Protein 3K6M (pdb70)

Foldseek 3Di:
DAEDAALLVQCLPQAALFEEEFADAQPAFGLQQNLVSCVVNLRAQYEYEYAECHACVGGNVVVVVSHRYAEYEHFFHAHHVSSVVCQQQQNHFYHNAALLLSLVLLLCLLVVHFKDKALQQPPFCAQCKFQARGAYNVQHHPDIGDHFDWDDDPRDIITMDGHDATQEYEGEFAEAEPLQQTHHDALSQASRLSNLRRHPAYEYEYQYYHHDVPDDPVHRSGPRVSHRYYYYRPDDPLDAPAEDADLLQLLLQLLLVVDAAPAEEEAEPDSRVSSVVLHDPVGDYWYAALSFKIAWDARHHPVQFGSNAAGSSSYTTDGDPPMDGDYNNVSLCCQSVLVHAEYEEAAQAAEQLGWTHRADDRSPGSGRDHNLSSNQRDPNHAYEYRYAQADPVLHGRYANDDPHTTSDQSRHQWYGHSAFIWGHHNPQGTETAEGAPPDDVVNVVVSHHYDYHYDPNYYHRDGRD/DAEDAALLVVCLPDAAQWEEEFADAQPAFGLQQNCVSCVVNVRAQYEYEYAECHACVGRNVVCLVSRRYAEYEHFFHAHHVSSVVCQLVQSHFYHHDALLLSLVLLLCLLVVHFKDKALQQVPFCQQVKQQCGGPVPDIGDHFDWDDDPRGIITMDGHDATQEYEGEFAEAEPLQFTHHDALSQASRLSNLRGHPAYEYEYQYYHHPVPDDPVHRSGDRVSHRYYYHRPDDPQDADAEDADDCLLQLLLQLLLVVDAAPAEEEADPDSRVSSVVLNDPVGDYWYAALSFKIAWDAAHHPVQFGSNAAGSSRYTTDGDPPMDGDYNNVSLCCQRVLVHAEYEEEAQAAAQLGWTHRADDPPPGSGRDYNQSSNQRDPNHAYEYGYAQADPPLHGRYAHDDPHTTSHQSRHQWYGRSAFIWGHHNPQGTETAEGAPPDDPVNSVSSHHYDYHYDPNYDHRDGRD/DAEDAALLVLPLPQAAQWEEEFAFAQPAFGLQQNVVSCVVNLRAQYAYEYAECHACCGGVNVCLVSHRYAEYEYFWYPRHVSVVCCALQFNHFYDHDALLLSLVLLLCLLVVHFKDKALFQPPFCAACKFQAGGAYNVRHGDDIGDHFDWDDDPRGIIGMDGHDATQEYEGEAAEAEPLQFTHHDALSQASRLSNLRGHPAYEYEYQYYHHPVPDDPVHRSGDRVSHRYYYHRPDDPLDQPAEDADVFLQLLLQLVLVVFAAPAFEEEAPDSSVQNLAFNDPVGHYWYAALSFKTFWHAAHHNVPFGSNAAGNNRYTTDGDPPMDGDYNNVSLCCQSVLVHQEYEEEAQAAAQLGWTHHADDRSPDGTGDHNLSSNLRDPRYAYEYGYAQADPPLHGRYAHDDPHGTSDQNRHQWYGGSAFIWGHHNPQGTETAEGAPPDDPVVSVSSHHDDYHYDPNYYHRDGHD/DAEDAQLLVQCLPQAALFEEEFADAQQAFGLQQNVVSCVVNVRAQYEYEYAECHACVGGNNVCLVSHRYAEYEYFFYPRHVSVVVCQQQQRHFYDHDALLLSLVLLLCLLVVHFKDKALQQVPFCQQVKFCARGAHRVRHGDDIGDHFDWDDDPRGIITMDGHDATQEYEGEAAEAEPLQQTHHDALSQASRLSNLRGHPYYEYEYQYYHHPVPDDPVRRSGDRVSHRYYYHRPDDPLDAPAEDADVWLQLLLQLLLVVDEAPAEEEADPDSRVSSVVQYHPYWYAALSFKIAWDAAHHPVQFGSNADGSVRYTTDGDPPMDGDYNNVSLCCQRVLVHAEYEEEFQAAAQLGWTHRADDPVHTRDYNLSSNQRDLNHAYEYGYAQADPPLHGRYAHDDPHTTSHQSRHQWYGGSAFIWGHHNPQTIETAEGAPPDDPVNSVSSHHYDHHYDPNYYHRDGRD

Solvent-accessible surface area: 68062 Å² total; per-residue (Å²): 58,125,77,31,148,71,11,45,76,0,2,130,72,12,75,96,44,4,36,1,0,4,2,2,2,4,19,2,6,13,0,31,10,0,2,19,3,2,66,149,56,38,10,110,77,2,26,2,0,5,0,8,0,8,28,36,101,13,1,5,1,48,2,0,80,52,136,8,10,96,54,0,17,0,0,73,1,11,117,0,65,30,0,42,99,6,0,61,37,14,95,0,18,0,33,14,5,2,7,0,1,0,0,7,25,0,22,2,7,2,1,24,6,11,0,4,5,1,16,0,4,70,2,2,39,8,31,86,9,28,6,4,15,67,13,58,201,119,47,58,78,50,65,46,18,156,93,57,87,64,77,106,14,140,67,67,75,15,0,11,2,86,34,12,81,6,65,16,0,0,0,17,3,73,49,0,2,94,21,0,0,0,11,2,62,49,1,9,20,0,0,0,16,1,0,1,20,0,6,116,22,0,0,0,0,0,40,79,52,26,11,54,48,45,28,49,41,23,35,13,26,0,5,5,8,1,2,67,40,0,2,114,9,143,122,45,68,143,108,51,49,113,113,18,55,160,96,112,77,54,0,6,67,7,0,7,72,9,12,94,101,42,10,22,0,2,24,20,131,30,19,2,38,66,0,22,114,68,38,38,138,144,51,65,18,40,16,3,3,22,0,0,0,0,4,17,17,74,74,0,67,132,130,79,38,24,22,20,10,10,8,29,15,23,19,0,5,21,43,83,109,10,5,0,4,10,7,0,14,29,0,0,4,0,6,12,7,12,26,2,66,0,1,1,12,30,14,47,16,0,1,25,76,0,25,0,0,35,7,12,50,81,66,147,48,2,33,3,8,8,6,16,2,0,13,11,15,15,105,119,8,81,2,0,0,3,6,80,0,24,43,202,82,86,51,66,27,0,34,112,153,4,111,34,23,28,2,6,102,91,18,5,70,58,0,0,0,19,48,0,0,0,52,18,59,138,142,189,2,4,44,0,32,4,21,53,106,80,48,75,42,79,49,0,124,155,5,8,27,22,101,31,58,63,18,130,166,57,77,88,7,77,57,26,167,60,122,80,32,146,77,18,42,79,0,1,124,78,10,75,90,43,4,34,1,0,3,1,3,3,4,18,3,6,13,0,30,10,0,1,21,3,1,68,150,50,38,10,112,83,2,24,2,0,5,0,9,0,8,28,37,104,14,2,5,0,47,2,1,81,51,139,10,8,92,48,0,17,0,0,72,1,12,106,0,63,27,0,40,105,6,3,72,58,22,91,0,14,2,32,31,5,1,6,0,0,0,0,6,25,0,16,2,6,3,1,22,6,11,0,3,4,0,17,1,3,46,4,2,52,16,24,104,6,45,28,14,16,64,66,84,76,62,47,29,164,94,55,87,16,74,77,12,135,66,67,48,13,0,10,2,86,33,13,104,7,66,15,0,0,0,17,2,74,50,0,2,104,24,0,0,0,10,2,63,51,0,9,20,0,0,0,16,0,0,1,23,0,7,108,21,1,0,0,0,0,47,76,60,19,92,76,65,64,28,49,42,22,34,13,26,0,8,9,8,4,1,66,40,0,2,102,9,143,127,46,66,140,105,55,53,109,104,18,40,87,189,196,87,127,118,53,0,20,54,7,0,7,68,9,10,109,99,40,15,21,0,4,24,20,129,38,10,2,36,87,0,23,110,88,40,47,138,141,59,66,16,38,17,4,2,20,0,0,0,0,4,20,18,70,73,0,32,117,133,72,38,24,18,22,8,8,9,29,15,23,18,0,5,18,43,82,108,10,6,0,2,10,7,0,10,28,0,0,3,0,5,10,9,12,27,1,66,0,2,0,12,30,15,49,19,0,0,42,71,0,10,0,0,37,13,13,41,71,61,155,50,0,46,3,8,9,5,17,2,0,14,10,16,16,103,116,5,75,1,0,0,2,5,58,0,26,46,202,77,84,52,72,27,0,44,83,116,22,96,38,26,26,1,7,92,94,17,5,65,40,0,0,0,19,52,0,0,0,52,13,53,152,156,177,1,3,39,0,29,6,17,48,123,79,54,68,57,66,51,0,120,135,3,7,24,15,99,17,56,63,20,144,178,58,74,91,12,78,46,26,178,52,149,87,62,151,66,17,30,79,0,1,122,82,10,74,97,44,3,34,1,0,4,2,4,6,4,22,3,6,12,0,29,18,0,1,18,0,0,67,140,47,39,10,105,83,2,26,2,0,7,0,11,0,6,32,45,94,13,2,6,0,42,2,0,74,52,116,8,10,102,52,0,16,0,0,18,1,6,52,5,72,39,0,41,163,2,0,45,38,15,93,0,16,0,32,13,6,1,2,0,0,0,0,6,24,0,18,2,7,2,0,24,5,11,0,4,6,0,16,0,4,90,6,4,54,10,26,96,7,42,8,14,13,61,18,60,199,121,45,52,84,48,59,41,18,152,85,57,88,64,76,102,12,142,64,78,76,15,0,9,1,84,34,12,80,6,64,15,0,0,0,17,3,74,50,0,2,102,21,0,0,0,8,1,62,52,1,9,20,0,0,0,16,0,0,1,22,0,4,116,22,0,0,0,0,0,48,78,61,20,95,75,65,65,26,49,42,22,34,13,27,0,5,6,6,1,1,61,38,1,4,120,8,172,116,47,70,141,110,60,45,81,98,16,65,190,151,44,116,84,53,0,0,59,8,0,1,73,11,10,112,106,38,21,26,0,0,0,2,62,32,11,0,5,45,0,2,48,48,38,29,131,147,39,71,4,31,0,0,0,10,0,0,0,0,4,1,0,54,24,0,80,106,142,95,34,26,21,20,9,10,1,7,0,7,32,0,2,30,42,68,111,10,5,1,4,14,1,0,7,49,0,0,4,2,5,11,17,6,31,1,65,2,0,0,5,15,17,36,17,0,2,40,76,0,27,0,0,29,1,3,56,69,46,157,64,3,53,4,8,7,2,9,2,0,2,21,20,19,115,124,12,72,3,0,0,1,3,70,0,25,48,207,77,78,50,72,28,0,28,85,162,23,110,28,22,39,2,5,103,62,16,6,68,46,0,0,0,21,51,0,0,0,48,15,56,139,168,173,2,3,41,0,28,7,18,66,122,67,53,75,52,74,40,0,122,129,5,8,28,16,105,34,58,62,16,142,171,57,77,77,13,75,60,18,173,58,123,73,39,138,71,18,37,79,0,2,124,76,10,75,89,43,3,33,2,0,4,3,5,10,5,20,2,5,12,0,30,21,0,1,20,3,1,67,163,52,35,10,105,99,2,19,2,0,7,1,15,0,6,24,47,88,10,2,5,0,47,1,0,81,52,115,7,8,84,42,0,17,0,0,46,4,7,64,7,68,34,6,100,179,3,12,106,16,13,83,0,12,7,35,42,4,0,5,0,0,0,0,6,22,0,20,2,6,2,1,24,6,9,0,3,6,1,20,0,3,47,13,2,57,18,37,96,10,48,35,42,16,56,46,64,166,123,46,50,95,46,62,47,28,160,92,56,90,65,78,100,14,141,69,68,72,14,0,10,2,87,33,12,83,7,65,14,0,0,0,16,4,74,49,0,2,108,22,0,0,0,10,1,63,51,1,8,20,0,0,0,16,1,0,2,23,0,5,117,22,0,0,0,0,0,47,79,65,21,99,71,64,67,28,48,43,23,34,13,27,0,5,8,6,1,1,65,39,0,1,108,8,173,127,46,67,146,92,60,48,91,103,20,69,136,125,49,98,96,48,0,10,66,6,0,3,74,7,9,112,102,38,14,22,0,3,25,20,142,31,21,1,43,68,0,21,114,84,71,122,71,16,34,18,4,3,22,0,0,0,0,3,17,16,71,72,0,57,109,78,81,34,24,20,19,8,11,9,34,12,14,42,0,5,21,43,82,103,11,4,0,4,10,6,0,14,33,0,0,5,0,5,11,9,10,28,2,69,0,2,1,10,29,14,50,16,0,4,42,73,0,24,0,0,35,33,29,102,106,94,90,101,8,10,12,5,19,1,0,17,8,13,16,96,122,5,71,1,0,0,2,6,74,0,22,42,192,84,81,47,70,27,0,29,94,158,14,111,39,26,33,1,6,92,51,18,5,61,44,0,0,0,17,50,0,0,0,51,12,52,137,186,172,3,4,41,0,32,6,19,71,125,68,50,72,49,70,54,0,121,147,3,7,25,16,114,32,54,65,21,149,168,57,64,76,11,76,58,25,180

GO terms:
  GO:0008260 succinyl-CoA:3-oxo-acid CoA-transferase activity (F, IDA)
  GO:0042803 protein homodimerization activity (F, IDA)

Organism: Sus scrofa (NCBI:txid9823)

Structure (mmCIF, N/CA/C/O backbone):
data_3K6M
#
_entry.id   3K6M
#
_cell.length_a   73.715
_cell.length_b   133.566
_cell.length_c   102.230
_cell.angle_alpha   90.00
_cell.angle_beta   104.98
_cell.angle_gamma   90.00
#
_symmetry.space_group_name_H-M   'P 1 21 1'
#
loop_
_entity.id
_entity.type
_entity.pdbx_description
1 polymer 'Succinyl-CoA:3-ketoacid-coenzyme A transferase 1, mitochondrial'
2 non-polymer 'CHLORIDE ION'
3 non-polymer GLYCEROL
4 water water
#
loop_
_atom_site.group_PDB
_atom_site.id
_atom_site.type_symbol
_atom_site.label_atom_id
_atom_site.label_alt_id
_atom_site.label_comp_id
_atom_site.label_asym_id
_atom_site.label_entity_id
_atom_site.label_seq_id
_atom_site.pdbx_PDB_ins_code
_atom_site.Cartn_x
_atom_site.Cartn_y
_atom_site.Cartn_z
_atom_site.occupancy
_atom_site.B_iso_or_equiv
_atom_site.auth_seq_id
_atom_site.auth_comp_id
_atom_site.auth_asym_id
_atom_site.auth_atom_id
_atom_site.pdbx_PDB_model_num
ATOM 1 N N . THR A 1 1 ? -1.220 55.588 48.356 1.00 26.30 1 THR A N 1
ATOM 2 C CA . THR A 1 1 ? -0.798 57.001 48.217 1.00 25.52 1 THR A CA 1
ATOM 3 C C . THR A 1 1 ? -1.966 57.802 47.672 1.00 25.47 1 THR A C 1
ATOM 4 O O . THR A 1 1 ? -2.614 57.379 46.706 1.00 25.94 1 THR A O 1
ATOM 8 N N . LYS A 1 2 ? -2.214 58.943 48.290 1.00 25.31 2 LYS A N 1
ATOM 9 C CA . LYS A 1 2 ? -3.222 59.896 47.825 1.00 25.32 2 LYS A CA 1
ATOM 10 C C . LYS A 1 2 ? -2.514 60.989 47.055 1.00 24.58 2 LYS A C 1
ATOM 11 O O . LYS A 1 2 ? -1.583 61.621 47.533 1.00 24.20 2 LYS A O 1
ATOM 17 N N . PHE A 1 3 ? -2.966 61.233 45.829 1.00 25.22 3 PHE A N 1
ATOM 18 C CA . PHE A 1 3 ? -2.391 62.239 44.985 1.00 25.56 3 PHE A CA 1
ATOM 19 C C . PHE A 1 3 ? -3.164 63.562 45.076 1.00 25.81 3 PHE A C 1
ATOM 20 O O . PHE A 1 3 ? -4.387 63.559 45.155 1.00 26.36 3 PHE A O 1
ATOM 28 N N . TYR A 1 4 ? -2.429 64.661 45.049 1.00 25.83 4 TYR A N 1
ATOM 29 C CA . TYR A 1 4 ? -2.970 66.009 45.167 1.00 26.98 4 TYR A CA 1
ATOM 30 C C . TYR A 1 4 ? -2.537 66.813 43.957 1.00 27.77 4 TYR A C 1
ATOM 31 O O . TYR A 1 4 ? -1.459 66.588 43.408 1.00 28.35 4 TYR A O 1
ATOM 40 N N . THR A 1 5 ? -3.372 67.763 43.536 1.00 28.86 5 THR A N 1
ATOM 41 C CA . THR A 1 5 ? -2.955 68.727 42.508 1.00 29.63 5 THR A CA 1
ATOM 42 C C . THR A 1 5 ? -2.544 70.075 43.086 1.00 30.48 5 THR A C 1
ATOM 43 O O . THR A 1 5 ? -1.992 70.907 42.369 1.00 32.12 5 THR A O 1
ATOM 47 N N . ASP A 1 6 ? -2.773 70.286 44.384 1.00 29.25 6 ASP A N 1
ATOM 48 C CA . ASP A 1 6 ? -2.415 71.541 45.044 1.00 28.46 6 ASP A CA 1
ATOM 49 C C . ASP A 1 6 ? -1.639 71.253 46.323 1.00 27.70 6 ASP A C 1
ATOM 50 O O . ASP A 1 6 ? -2.117 70.516 47.174 1.00 27.14 6 ASP A O 1
ATOM 55 N N . ALA A 1 7 ? -0.450 71.836 46.435 1.00 26.70 7 ALA A N 1
ATOM 56 C CA . ALA A 1 7 ? 0.416 71.632 47.607 1.00 26.17 7 ALA A CA 1
ATOM 57 C C . ALA A 1 7 ? -0.251 72.116 48.899 1.00 25.82 7 ALA A C 1
ATOM 58 O O . ALA A 1 7 ? -0.055 71.517 49.950 1.00 24.40 7 ALA A O 1
ATOM 60 N N . VAL A 1 8 ? -1.003 73.219 48.845 1.00 25.38 8 VAL A N 1
ATOM 61 C CA . VAL A 1 8 ? -1.639 73.707 50.076 1.00 25.45 8 VAL A CA 1
ATOM 62 C C . VAL A 1 8 ? -2.638 72.688 50.613 1.00 25.49 8 VAL A C 1
ATOM 63 O O . VAL A 1 8 ? -2.666 72.425 51.825 1.00 25.21 8 VAL A O 1
ATOM 67 N N . GLU A 1 9 ? -3.426 72.083 49.732 1.00 25.90 9 GLU A N 1
ATOM 68 C CA . GLU A 1 9 ? -4.376 71.034 50.097 1.00 26.41 9 GLU A CA 1
ATOM 69 C C . GLU A 1 9 ? -3.674 69.852 50.776 1.00 25.93 9 GLU A C 1
ATOM 70 O O . GLU A 1 9 ? -4.237 69.215 51.667 1.00 26.29 9 GLU A O 1
ATOM 76 N N . ALA A 1 10 ? -2.447 69.574 50.335 1.00 25.85 10 ALA A N 1
ATOM 77 C CA . ALA A 1 10 ? -1.674 68.449 50.874 1.00 25.60 10 ALA A CA 1
ATOM 78 C C . ALA A 1 10 ? -1.185 68.700 52.302 1.00 25.72 10 ALA A C 1
ATOM 79 O O . ALA A 1 10 ? -0.836 67.743 53.007 1.00 25.84 10 ALA A O 1
ATOM 81 N N . VAL A 1 11 ? -1.147 69.966 52.719 1.00 25.00 11 VAL A N 1
ATOM 82 C CA . VAL A 1 11 ? -0.560 70.344 54.007 1.00 25.05 11 VAL A CA 1
ATOM 83 C C . VAL A 1 11 ? -1.494 71.177 54.871 1.00 25.27 11 VAL A C 1
ATOM 84 O O . VAL A 1 11 ? -1.076 71.661 55.918 1.00 24.86 11 VAL A O 1
ATOM 88 N N . LYS A 1 12 ? -2.751 71.296 54.462 1.00 25.30 12 LYS A N 1
ATOM 89 C CA . LYS A 1 12 ? -3.687 72.210 55.139 1.00 25.81 12 LYS A CA 1
ATOM 90 C C . LYS A 1 12 ? -3.996 71.780 56.577 1.00 25.54 12 LYS A C 1
ATOM 91 O O . LYS A 1 12 ? -4.390 72.602 57.390 1.00 26.63 12 LYS A O 1
ATOM 97 N N . ASP A 1 13 ? -3.823 70.509 56.894 1.00 25.14 13 ASP A N 1
ATOM 98 C CA . ASP A 1 13 ? -4.197 70.001 58.221 1.00 25.46 13 ASP A CA 1
ATOM 99 C C . ASP A 1 13 ? -3.048 69.944 59.228 1.00 25.33 13 ASP A C 1
ATOM 100 O O . ASP A 1 13 ? -3.231 69.422 60.339 1.00 25.98 13 ASP A O 1
ATOM 105 N N . ILE A 1 14 ? -1.880 70.476 58.874 1.00 24.79 14 ILE A N 1
ATOM 106 C CA . ILE A 1 14 ? -0.796 70.556 59.873 1.00 25.15 14 ILE A CA 1
ATOM 107 C C . ILE A 1 14 ? -1.195 71.556 60.972 1.00 25.01 14 ILE A C 1
ATOM 108 O O . ILE A 1 14 ? -1.502 72.691 60.662 1.00 25.51 14 ILE A O 1
ATOM 113 N N . PRO A 1 15 ? -1.238 71.107 62.248 1.00 25.64 15 PRO A N 1
ATOM 114 C CA . PRO A 1 15 ? -1.627 72.007 63.329 1.00 25.22 15 PRO A CA 1
ATOM 115 C C . PRO A 1 15 ? -0.497 72.824 63.878 1.00 25.31 15 PRO A C 1
ATOM 116 O O . PRO A 1 15 ? 0.665 72.441 63.787 1.00 23.89 15 PRO A O 1
ATOM 120 N N . ASN A 1 16 ? -0.818 73.967 64.485 1.00 24.13 16 ASN A N 1
ATOM 121 C CA . ASN A 1 16 ? 0.214 74.740 65.135 1.00 23.92 16 ASN A CA 1
ATOM 122 C C . ASN A 1 16 ? 0.882 73.826 66.174 1.00 24.18 16 ASN A C 1
ATOM 123 O O . ASN A 1 16 ? 0.214 72.985 66.755 1.00 25.22 16 ASN A O 1
ATOM 128 N N . GLY A 1 17 ? 2.191 73.992 66.348 1.00 23.67 17 GLY A N 1
ATOM 129 C CA . GLY A 1 17 ? 2.977 73.221 67.327 1.00 23.76 17 GLY A CA 1
ATOM 130 C C . GLY A 1 17 ? 3.458 71.876 66.833 1.00 24.09 17 GLY A C 1
ATOM 131 O O . GLY A 1 17 ? 4.185 71.172 67.542 1.00 25.14 17 GLY A O 1
ATOM 132 N N . ALA A 1 18 ? 3.050 71.502 65.625 1.00 23.21 18 ALA A N 1
ATOM 133 C CA . ALA A 1 18 ? 3.462 70.211 65.076 1.00 23.70 18 ALA A CA 1
ATOM 134 C C . ALA A 1 18 ? 4.986 70.079 64.982 1.00 23.91 18 ALA A C 1
ATOM 135 O O . ALA A 1 18 ? 5.723 71.044 64.828 1.00 23.91 18 ALA A O 1
ATOM 137 N N . THR A 1 19 ? 5.445 68.825 65.063 1.00 23.83 19 THR A N 1
ATOM 138 C CA . THR A 1 19 ? 6.824 68.487 64.745 1.00 23.25 19 THR A CA 1
ATOM 139 C C . THR A 1 19 ? 6.857 68.027 63.269 1.00 23.40 19 THR A C 1
ATOM 140 O O . THR A 1 19 ? 6.120 67.128 62.906 1.00 23.15 19 THR A O 1
ATOM 144 N N . VAL A 1 20 ? 7.687 68.682 62.463 1.00 23.01 20 VAL A N 1
ATOM 145 C CA . VAL A 1 20 ? 7.727 68.452 61.021 1.00 22.34 20 VAL A CA 1
ATOM 146 C C . VAL A 1 20 ? 9.152 68.162 60.618 1.00 21.90 20 VAL A C 1
ATOM 147 O O . VAL A 1 20 ? 10.053 68.967 60.870 1.00 23.12 20 VAL A O 1
ATOM 151 N N . LEU A 1 21 ? 9.348 67.006 59.967 1.00 22.59 21 LEU A N 1
ATOM 152 C CA . LEU A 1 21 ? 10.626 66.647 59.385 1.00 21.63 21 LEU A CA 1
ATOM 153 C C . LEU A 1 21 ? 10.692 67.283 57.994 1.00 22.64 21 LEU A C 1
ATOM 154 O O . LEU A 1 21 ? 9.711 67.187 57.267 1.00 22.22 21 LEU A O 1
ATOM 159 N N . VAL A 1 22 ? 11.792 67.948 57.704 1.00 21.69 22 VAL A N 1
ATOM 160 C CA . VAL A 1 22 ? 11.926 68.615 56.396 1.00 21.80 22 VAL A CA 1
ATOM 161 C C . VAL A 1 22 ? 13.217 68.144 55.724 1.00 21.96 22 VAL A C 1
ATOM 162 O O . VAL A 1 22 ? 14.321 68.312 56.230 1.00 22.20 22 VAL A O 1
ATOM 166 N N . GLY A 1 23 ? 13.038 67.531 54.556 1.00 22.17 23 GLY A N 1
ATOM 167 C CA . GLY A 1 23 ? 14.154 67.051 53.743 1.00 21.97 23 GLY A CA 1
ATOM 168 C C . GLY A 1 23 ? 15.121 68.105 53.281 1.00 22.05 23 GLY A C 1
ATOM 169 O O . GLY A 1 23 ? 14.799 69.308 53.261 1.00 21.95 23 GLY A O 1
ATOM 170 N N . GLY A 1 24 ? 16.316 67.677 52.879 1.00 22.30 24 GLY A N 1
ATOM 171 C CA . GLY A 1 24 ? 17.276 68.554 52.250 1.00 22.09 24 GLY A CA 1
ATOM 172 C C . GLY A 1 24 ? 18.618 68.677 52.928 1.00 21.77 24 GLY A C 1
ATOM 173 O O . GLY A 1 24 ? 18.725 68.519 54.178 1.00 23.32 24 GLY A O 1
ATOM 174 N N . PHE A 1 25 ? 19.626 69.022 52.147 1.00 22.07 25 PHE A N 1
ATOM 175 C CA . PHE A 1 25 ? 20.971 69.248 52.614 1.00 21.58 25 PHE A CA 1
ATOM 176 C C . PHE A 1 25 ? 21.403 70.536 51.985 1.00 22.36 25 PHE A C 1
ATOM 177 O O . PHE A 1 25 ? 21.558 70.608 50.781 1.00 23.34 25 PHE A O 1
ATOM 185 N N . GLY A 1 26 ? 21.546 71.571 52.780 1.00 22.77 26 GLY A N 1
ATOM 186 C CA . GLY A 1 26 ? 21.609 72.935 52.255 1.00 22.95 26 GLY A CA 1
ATOM 187 C C . GLY A 1 26 ? 20.391 73.229 51.410 1.00 23.01 26 GLY A C 1
ATOM 188 O O . GLY A 1 26 ? 19.277 73.037 51.839 1.00 23.34 26 GLY A O 1
ATOM 189 N N . LEU A 1 27 ? 20.605 73.675 50.174 1.00 23.59 27 LEU A N 1
ATOM 190 C CA . LEU A 1 27 ? 19.510 73.856 49.237 1.00 23.00 27 LEU A CA 1
ATOM 191 C C . LEU A 1 27 ? 19.284 72.667 48.295 1.00 23.22 27 LEU A C 1
ATOM 192 O O . LEU A 1 27 ? 18.459 72.734 47.382 1.00 24.21 27 LEU A O 1
ATOM 197 N N . CYS A 1 28 ? 19.960 71.554 48.567 1.00 23.82 28 CYS A N 1
ATOM 198 C CA . CYS A 1 28 ? 19.892 70.378 47.742 1.00 23.02 28 CYS A CA 1
ATOM 199 C C . CYS A 1 28 ? 18.836 69.408 48.218 1.00 23.36 28 CYS A C 1
ATOM 200 O O . CYS A 1 28 ? 18.920 68.906 49.332 1.00 23.63 28 CYS A O 1
ATOM 203 N N . GLY A 1 29 ? 17.825 69.147 47.399 1.00 23.62 29 GLY A N 1
ATOM 204 C CA . GLY A 1 29 ? 16.755 68.247 47.766 1.00 24.13 29 GLY A CA 1
ATOM 205 C C . GLY A 1 29 ? 15.809 68.811 48.808 1.00 23.19 29 GLY A C 1
ATOM 206 O O . GLY A 1 29 ? 15.241 68.090 49.645 1.00 23.70 29 GLY A O 1
ATOM 207 N N . ILE A 1 30 ? 15.595 70.123 48.731 1.00 24.12 30 ILE A N 1
ATOM 208 C CA . ILE A 1 30 ? 14.632 70.774 49.615 1.00 23.64 30 ILE A CA 1
ATOM 209 C C . ILE A 1 30 ? 13.225 70.791 49.013 1.00 23.07 30 ILE A C 1
ATOM 210 O O . ILE A 1 30 ? 13.067 70.964 47.782 1.00 23.24 30 ILE A O 1
ATOM 215 N N . PRO A 1 31 ? 12.191 70.591 49.856 1.00 22.98 31 PRO A N 1
ATOM 216 C CA . PRO A 1 31 ? 10.805 70.636 49.392 1.00 22.90 31 PRO A CA 1
ATOM 217 C C . PRO A 1 31 ? 10.266 72.066 49.240 1.00 22.54 31 PRO A C 1
ATOM 218 O O . PRO A 1 31 ? 9.433 72.524 50.038 1.00 22.73 31 PRO A O 1
ATOM 222 N N . GLU A 1 32 ? 10.713 72.749 48.191 1.00 22.33 32 GLU A N 1
ATOM 223 C CA . GLU A 1 32 ? 10.463 74.188 48.067 1.00 22.97 32 GLU A CA 1
ATOM 224 C C . GLU A 1 32 ? 8.988 74.529 47.893 1.00 23.05 32 GLU A C 1
ATOM 225 O O . GLU A 1 32 ? 8.544 75.596 48.349 1.00 23.10 32 GLU A O 1
ATOM 231 N N . ASN A 1 33 ? 8.247 73.658 47.228 1.00 22.49 33 ASN A N 1
ATOM 232 C CA . ASN A 1 33 ? 6.818 73.870 47.039 1.00 22.45 33 ASN A CA 1
ATOM 233 C C . ASN A 1 33 ? 6.039 73.638 48.325 1.00 22.12 33 ASN A C 1
ATOM 234 O O . ASN A 1 33 ? 5.099 74.371 48.632 1.00 21.68 33 ASN A O 1
ATOM 239 N N . LEU A 1 34 ? 6.416 72.615 49.084 1.00 21.81 34 LEU A N 1
ATOM 240 C CA . LEU A 1 34 ? 5.740 72.383 50.365 1.00 22.41 34 LEU A CA 1
ATOM 241 C C . LEU A 1 34 ? 6.072 73.481 51.361 1.00 23.01 34 LEU A C 1
ATOM 242 O O . LEU A 1 34 ? 5.188 73.878 52.130 1.00 22.90 34 LEU A O 1
ATOM 247 N N . ILE A 1 35 ? 7.307 73.958 51.372 1.00 23.35 35 ILE A N 1
ATOM 248 C CA . ILE A 1 35 ? 7.699 75.111 52.207 1.00 24.30 35 ILE A CA 1
ATOM 249 C C . ILE A 1 35 ? 6.859 76.339 51.797 1.00 24.09 35 ILE A C 1
ATOM 250 O O . ILE A 1 35 ? 6.352 77.077 52.641 1.00 25.00 35 ILE A O 1
ATOM 255 N N . GLY A 1 36 ? 6.680 76.533 50.486 1.00 23.59 36 GLY A N 1
ATOM 256 C CA . GLY A 1 36 ? 5.837 77.643 50.014 1.00 23.63 36 GLY A CA 1
ATOM 257 C C . GLY A 1 36 ? 4.414 77.503 50.500 1.00 22.98 36 GLY A C 1
ATOM 258 O O . GLY A 1 36 ? 3.769 78.520 50.833 1.00 24.67 36 GLY A O 1
ATOM 259 N N . ALA A 1 37 ? 3.903 76.278 50.542 1.00 22.78 37 ALA A N 1
ATOM 260 C CA . ALA A 1 37 ? 2.539 76.014 50.957 1.00 23.21 37 ALA A CA 1
ATOM 261 C C . ALA A 1 37 ? 2.386 76.343 52.439 1.00 22.92 37 ALA A C 1
ATOM 262 O O . ALA A 1 37 ? 1.355 76.867 52.870 1.00 23.81 37 ALA A O 1
ATOM 264 N N . LEU A 1 38 ? 3.404 76.034 53.238 1.00 23.98 38 LEU A N 1
ATOM 265 C CA . LEU A 1 38 ? 3.344 76.392 54.669 1.00 24.19 38 LEU A CA 1
ATOM 266 C C . LEU A 1 38 ? 3.378 77.921 54.881 1.00 24.19 38 LEU A C 1
ATOM 267 O O . LEU A 1 38 ? 2.789 78.453 55.845 1.00 24.08 38 LEU A O 1
ATOM 272 N N . LEU A 1 39 ? 4.056 78.637 53.991 1.00 24.17 39 LEU A N 1
ATOM 273 C CA . LEU A 1 39 ? 4.053 80.100 54.038 1.00 24.81 39 LEU A CA 1
ATOM 274 C C . LEU A 1 39 ? 2.636 80.583 53.834 1.00 24.69 39 LEU A C 1
ATOM 275 O O . LEU A 1 39 ? 2.197 81.501 54.522 1.00 24.43 39 LEU A O 1
ATOM 280 N N . LYS A 1 40 ? 1.891 79.914 52.961 1.00 25.01 40 LYS A N 1
ATOM 281 C CA A LYS A 1 40 ? 0.520 80.310 52.695 0.60 25.15 40 LYS A CA 1
ATOM 282 C CA B LYS A 1 40 ? 0.504 80.273 52.669 0.40 25.16 40 LYS A CA 1
ATOM 283 C C . LYS A 1 40 ? -0.427 79.940 53.839 1.00 24.88 40 LYS A C 1
ATOM 284 O O . LYS A 1 40 ? -1.343 80.705 54.160 1.00 25.19 40 LYS A O 1
ATOM 295 N N . THR A 1 41 ? -0.227 78.792 54.474 1.00 24.06 41 THR A N 1
ATOM 296 C CA . THR A 1 41 ? -1.122 78.400 55.573 1.00 24.80 41 THR A CA 1
ATOM 297 C C . THR A 1 41 ? -0.855 79.160 56.863 1.00 24.71 41 THR A C 1
ATOM 298 O O . THR A 1 41 ? -1.770 79.354 57.671 1.00 24.88 41 THR A O 1
ATOM 302 N N . GLY A 1 42 ? 0.399 79.555 57.059 1.00 24.76 42 GLY A N 1
ATOM 303 C CA . GLY A 1 42 ? 0.787 80.370 58.190 1.00 24.76 42 GLY A CA 1
ATOM 304 C C . GLY A 1 42 ? 0.964 79.563 59.472 1.00 24.85 42 GLY A C 1
ATOM 305 O O . GLY A 1 42 ? 1.093 80.145 60.565 1.00 25.86 42 GLY A O 1
ATOM 306 N N . VAL A 1 43 ? 0.992 78.226 59.349 1.00 24.93 43 VAL A N 1
ATOM 307 C CA . VAL A 1 43 ? 1.106 77.344 60.534 1.00 25.07 43 VAL A CA 1
ATOM 308 C C . VAL A 1 43 ? 2.336 77.729 61.357 1.00 25.20 43 VAL A C 1
ATOM 309 O O . VAL A 1 43 ? 3.387 78.056 60.813 1.00 25.67 43 VAL A O 1
ATOM 313 N N . LYS A 1 44 ? 2.211 77.722 62.686 1.00 25.25 44 LYS A N 1
ATOM 314 C CA . LYS A 1 44 ? 3.266 78.286 63.488 1.00 25.57 44 LYS A CA 1
ATOM 315 C C . LYS A 1 44 ? 3.617 77.436 64.704 1.00 24.40 44 LYS A C 1
ATOM 316 O O . LYS A 1 44 ? 3.029 76.392 64.907 1.00 23.18 44 LYS A O 1
ATOM 322 N N . GLU A 1 45 ? 4.631 77.907 65.421 1.00 24.20 45 GLU A N 1
ATOM 323 C CA A GLU A 1 45 ? 5.172 77.269 66.619 0.50 24.52 45 GLU A CA 1
ATOM 324 C CA B GLU A 1 45 ? 5.124 77.247 66.626 0.50 24.68 45 GLU A CA 1
ATOM 325 C C . GLU A 1 45 ? 5.686 75.871 66.282 1.00 24.15 45 GLU A C 1
ATOM 326 O O . GLU A 1 45 ? 5.639 74.963 67.098 1.00 24.00 45 GLU A O 1
ATOM 337 N N . LEU A 1 46 ? 6.210 75.724 65.068 1.00 23.50 46 LEU A N 1
ATOM 338 C CA . LEU A 1 46 ? 6.643 74.401 64.625 1.00 23.29 46 LEU A CA 1
ATOM 339 C C . LEU A 1 46 ? 7.923 73.984 65.302 1.00 22.91 46 LEU A C 1
ATOM 340 O O . LEU A 1 46 ? 8.797 74.801 65.563 1.00 24.02 46 LEU A O 1
ATOM 345 N N . THR A 1 47 ? 8.061 72.668 65.500 1.00 23.06 47 THR A N 1
ATOM 346 C CA . THR A 1 47 ? 9.390 72.124 65.709 1.00 23.34 47 THR A CA 1
ATOM 347 C C . THR A 1 47 ? 9.826 71.501 64.391 1.00 24.05 47 THR A C 1
ATOM 348 O O . THR A 1 47 ? 9.213 70.541 63.961 1.00 24.29 47 THR A O 1
ATOM 352 N N . ALA A 1 48 ? 10.871 72.079 63.790 1.00 23.41 48 ALA A N 1
ATOM 353 C CA . ALA A 1 48 ? 11.346 71.664 62.456 1.00 23.73 48 ALA A CA 1
ATOM 354 C C . ALA A 1 48 ? 12.620 70.866 62.614 1.00 23.23 48 ALA A C 1
ATOM 355 O O . ALA A 1 48 ? 13.635 71.351 63.130 1.00 23.91 48 ALA A O 1
ATOM 357 N N . VAL A 1 49 ? 12.554 69.612 62.162 1.00 23.21 49 VAL A N 1
ATOM 358 C CA . VAL A 1 49 ? 13.715 68.715 62.176 1.00 23.69 49 VAL A CA 1
ATOM 359 C C . VAL A 1 49 ? 14.251 68.746 60.749 1.00 24.14 49 VAL A C 1
ATOM 360 O O . VAL A 1 49 ? 13.567 68.290 59.829 1.00 24.33 49 VAL A O 1
ATOM 364 N N . SER A 1 50 ? 15.423 69.327 60.600 1.00 23.99 50 SER A N 1
ATOM 365 C CA A SER A 1 50 ? 16.042 69.535 59.283 0.60 23.74 50 SER A CA 1
ATOM 366 C CA B SER A 1 50 ? 16.033 69.510 59.285 0.40 23.96 50 SER A CA 1
ATOM 367 C C . SER A 1 50 ? 17.522 69.715 59.469 1.00 23.56 50 SER A C 1
ATOM 368 O O . SER A 1 50 ? 17.971 70.396 60.376 1.00 23.79 50 SER A O 1
ATOM 373 N N . ASN A 1 51 ? 18.317 69.117 58.595 1.00 23.52 51 ASN A N 1
ATOM 374 C CA . ASN A 1 51 ? 19.749 69.191 58.789 1.00 23.40 51 ASN A CA 1
ATOM 375 C C . ASN A 1 51 ? 20.298 70.607 58.946 1.00 23.80 51 ASN A C 1
ATOM 376 O O . ASN A 1 51 ? 21.135 70.880 59.823 1.00 24.31 51 ASN A O 1
ATOM 381 N N . ASN A 1 52 ? 19.838 71.474 58.041 1.00 22.98 52 ASN A N 1
ATOM 382 C CA . ASN A 1 52 ? 20.157 72.892 57.980 1.00 23.48 52 ASN A CA 1
ATOM 383 C C . ASN A 1 52 ? 18.859 73.660 57.929 1.00 24.04 52 ASN A C 1
ATOM 384 O O . ASN A 1 52 ? 17.770 73.091 58.002 1.00 24.40 52 ASN A O 1
ATOM 389 N N . ALA A 1 53 ? 18.963 74.984 57.780 1.00 24.50 53 ALA A N 1
ATOM 390 C CA . ALA A 1 53 ? 17.767 75.786 57.520 1.00 24.92 53 ALA A CA 1
ATOM 391 C C . ALA A 1 53 ? 17.929 76.623 56.246 1.00 25.06 53 ALA A C 1
ATOM 392 O O . ALA A 1 53 ? 17.656 77.822 56.254 1.00 26.12 53 ALA A O 1
ATOM 394 N N . GLY A 1 54 ? 18.362 75.981 55.154 1.00 24.86 54 GLY A N 1
ATOM 395 C CA . GLY A 1 54 ? 18.570 76.679 53.889 1.00 24.28 54 GLY A CA 1
ATOM 396 C C . GLY A 1 54 ? 19.527 77.830 54.002 1.00 25.09 54 GLY A C 1
ATOM 397 O O . GLY A 1 54 ? 20.575 77.726 54.614 1.00 25.69 54 GLY A O 1
ATOM 398 N N . VAL A 1 55 ? 19.125 78.944 53.396 1.00 24.50 55 VAL A N 1
ATOM 399 C CA . VAL A 1 55 ? 19.863 80.200 53.481 1.00 24.31 55 VAL A CA 1
ATOM 400 C C . VAL A 1 55 ? 18.869 81.239 53.962 1.00 24.14 55 VAL A C 1
ATOM 401 O O . VAL A 1 55 ? 17.695 80.985 54.075 1.00 23.84 55 VAL A O 1
ATOM 405 N N . ASP A 1 56 ? 19.339 82.453 54.171 1.00 24.32 56 ASP A N 1
ATOM 406 C CA . ASP A 1 56 ? 18.473 83.463 54.761 1.00 24.33 56 ASP A CA 1
ATOM 407 C C . ASP A 1 56 ? 17.150 83.606 54.037 1.00 24.67 56 ASP A C 1
ATOM 408 O O . ASP A 1 56 ? 16.102 83.735 54.653 1.00 25.45 56 ASP A O 1
ATOM 413 N N . ASN A 1 57 ? 17.219 83.600 52.705 1.00 23.80 57 ASN A N 1
ATOM 414 C CA . ASN A 1 57 ? 16.073 83.912 51.886 1.00 24.18 57 ASN A CA 1
ATOM 415 C C . ASN A 1 57 ? 15.583 82.758 51.004 1.00 24.06 57 ASN A C 1
ATOM 416 O O . ASN A 1 57 ? 14.900 82.981 50.011 1.00 24.07 57 ASN A O 1
ATOM 421 N N . PHE A 1 58 ? 15.888 81.510 51.379 1.00 24.16 58 PHE A N 1
ATOM 422 C CA . PHE A 1 58 ? 15.351 80.358 50.673 1.00 24.03 58 PHE A CA 1
ATOM 423 C C . PHE A 1 58 ? 15.361 79.084 51.520 1.00 24.81 58 PHE A C 1
ATOM 424 O O . PHE A 1 58 ? 16.084 78.994 52.513 1.00 24.62 58 PHE A O 1
ATOM 432 N N . GLY A 1 59 ? 14.544 78.129 51.111 1.00 25.17 59 GLY A N 1
ATOM 433 C CA . GLY A 1 59 ? 14.364 76.884 51.870 1.00 25.51 59 GLY A CA 1
ATOM 434 C C . GLY A 1 59 ? 13.702 77.175 53.199 1.00 25.90 59 GLY A C 1
ATOM 435 O O . GLY A 1 59 ? 12.914 78.116 53.335 1.00 25.79 59 GLY A O 1
ATOM 436 N N . LEU A 1 60 ? 14.062 76.397 54.206 1.00 26.65 60 LEU A N 1
ATOM 437 C CA . LEU A 1 60 ? 13.472 76.551 55.522 1.00 27.42 60 LEU A CA 1
ATOM 438 C C . LEU A 1 60 ? 13.708 77.940 56.122 1.00 26.88 60 LEU A C 1
ATOM 439 O O . LEU A 1 60 ? 12.959 78.398 57.006 1.00 27.03 60 LEU A O 1
ATOM 444 N N . GLY A 1 61 ? 14.750 78.624 55.669 1.00 26.50 61 GLY A N 1
ATOM 445 C CA . GLY A 1 61 ? 15.023 80.017 56.092 1.00 25.83 61 GLY A CA 1
ATOM 446 C C . GLY A 1 61 ? 13.824 80.931 55.934 1.00 25.91 61 GLY A C 1
ATOM 447 O O . GLY A 1 61 ? 13.620 81.864 56.712 1.00 26.46 61 GLY A O 1
ATOM 448 N N . LEU A 1 62 ? 13.021 80.656 54.914 1.00 24.66 62 LEU A N 1
ATOM 449 C CA . LEU A 1 62 ? 11.795 81.417 54.690 1.00 25.06 62 LEU A CA 1
ATOM 450 C C . LEU A 1 62 ? 10.845 81.320 55.863 1.00 24.38 62 LEU A C 1
ATOM 451 O O . LEU A 1 62 ? 10.190 82.303 56.203 1.00 26.05 62 LEU A O 1
ATOM 456 N N . LEU A 1 63 ? 10.764 80.144 56.476 1.00 24.95 63 LEU A N 1
ATOM 457 C CA . LEU A 1 63 ? 9.906 79.938 57.653 1.00 25.08 63 LEU A CA 1
ATOM 458 C C . LEU A 1 63 ? 10.514 80.506 58.947 1.00 26.08 63 LEU A C 1
ATOM 459 O O . LEU A 1 63 ? 9.786 80.763 59.904 1.00 25.67 63 LEU A O 1
ATOM 464 N N . LEU A 1 64 ? 11.820 80.703 59.007 1.00 25.77 64 LEU A N 1
ATOM 465 C CA . LEU A 1 64 ? 12.397 81.500 60.100 1.00 25.98 64 LEU A CA 1
ATOM 466 C C . LEU A 1 64 ? 12.030 82.982 59.905 1.00 26.16 64 LEU A C 1
ATOM 467 O O . LEU A 1 64 ? 11.602 83.652 60.853 1.00 25.93 64 LEU A O 1
ATOM 472 N N . GLN A 1 65 ? 12.182 83.480 58.661 1.00 26.30 65 GLN A N 1
ATOM 473 C CA . GLN A 1 65 ? 11.834 84.886 58.347 1.00 26.30 65 GLN A CA 1
ATOM 474 C C . GLN A 1 65 ? 10.389 85.186 58.758 1.00 25.82 65 GLN A C 1
ATOM 475 O O . GLN A 1 65 ? 10.091 86.258 59.318 1.00 26.15 65 GLN A O 1
ATOM 481 N N . SER A 1 66 ? 9.495 84.239 58.520 1.00 25.43 66 SER A N 1
ATOM 482 C CA . SER A 1 66 ? 8.071 84.392 58.831 1.00 25.44 66 SER A CA 1
ATOM 483 C C . SER A 1 66 ? 7.699 84.035 60.299 1.00 25.49 66 SER A C 1
ATOM 484 O O . SER A 1 66 ? 6.533 84.135 60.683 1.00 25.63 66 SER A O 1
ATOM 487 N N . LYS A 1 67 ? 8.709 83.680 61.072 1.00 25.48 67 LYS A N 1
ATOM 488 C CA A LYS A 1 67 ? 8.571 83.353 62.509 0.50 25.36 67 LYS A CA 1
ATOM 489 C CA B LYS A 1 67 ? 8.548 83.339 62.473 0.50 25.17 67 LYS A CA 1
ATOM 490 C C . LYS A 1 67 ? 7.596 82.189 62.774 1.00 25.26 67 LYS A C 1
ATOM 491 O O . LYS A 1 67 ? 6.934 82.117 63.749 1.00 24.79 67 LYS A O 1
ATOM 502 N N . GLN A 1 68 ? 7.584 81.225 61.870 1.00 23.96 68 GLN A N 1
ATOM 503 C CA . GLN A 1 68 ? 6.683 80.089 61.977 1.00 24.13 68 GLN A CA 1
ATOM 504 C C . GLN A 1 68 ? 7.317 78.917 62.724 1.00 24.00 68 GLN A C 1
ATOM 505 O O . GLN A 1 68 ? 6.633 77.993 63.073 1.00 23.74 68 GLN A O 1
ATOM 511 N N . ILE A 1 69 ? 8.608 78.988 62.987 1.00 23.38 69 ILE A N 1
ATOM 512 C CA . ILE A 1 69 ? 9.306 77.916 63.690 1.00 24.26 69 ILE A CA 1
ATOM 513 C C . ILE A 1 69 ? 9.707 78.352 65.090 1.00 24.03 69 ILE A C 1
ATOM 514 O O . ILE A 1 69 ? 10.412 79.359 65.269 1.00 24.90 69 ILE A O 1
ATOM 519 N N . LYS A 1 70 ? 9.332 77.521 66.058 1.00 24.84 70 LYS A N 1
ATOM 520 C CA . LYS A 1 70 ? 9.709 77.691 67.459 1.00 25.30 70 LYS A CA 1
ATOM 521 C C . LYS A 1 70 ? 11.050 77.041 67.797 1.00 24.50 70 LYS A C 1
ATOM 522 O O . LYS A 1 70 ? 11.886 77.618 68.502 1.00 24.06 70 LYS A O 1
ATOM 528 N N . ARG A 1 71 ? 11.247 75.828 67.289 1.00 23.68 71 ARG A N 1
ATOM 529 C CA . ARG A 1 71 ? 12.487 75.108 67.566 1.00 23.81 71 ARG A CA 1
ATOM 530 C C . ARG A 1 71 ? 13.012 74.407 66.292 1.00 24.17 71 ARG A C 1
ATOM 531 O O . ARG A 1 71 ? 12.225 73.808 65.580 1.00 23.72 71 ARG A O 1
ATOM 539 N N . MET A 1 72 ? 14.310 74.525 66.059 1.00 24.02 72 MET A N 1
ATOM 540 C CA . MET A 1 72 ? 15.046 73.759 65.017 1.00 23.92 72 MET A CA 1
ATOM 541 C C . MET A 1 72 ? 15.821 72.616 65.684 1.00 23.89 72 MET A C 1
ATOM 542 O O . MET A 1 72 ? 16.473 72.810 66.721 1.00 23.46 72 MET A O 1
ATOM 547 N N . ILE A 1 73 ? 15.767 71.440 65.081 1.00 23.95 73 ILE A N 1
ATOM 548 C CA . ILE A 1 73 ? 16.604 70.315 65.454 1.00 24.15 73 ILE A CA 1
ATOM 549 C C . ILE A 1 73 ? 17.432 70.033 64.201 1.00 24.17 73 ILE A C 1
ATOM 550 O O . ILE A 1 73 ? 16.892 69.556 63.199 1.00 23.63 73 ILE A O 1
ATOM 555 N N . SER A 1 74 ? 18.712 70.354 64.285 1.00 23.72 74 SER A N 1
ATOM 556 C CA . SER A 1 74 ? 19.569 70.537 63.142 1.00 24.51 74 SER A CA 1
ATOM 557 C C . SER A 1 74 ? 20.999 70.216 63.480 1.00 23.35 74 SER A C 1
ATOM 558 O O . SER A 1 74 ? 21.401 70.261 64.669 1.00 23.42 74 SER A O 1
ATOM 561 N N . SER A 1 75 ? 21.824 69.961 62.463 1.00 23.45 75 SER A N 1
ATOM 562 C CA . SER A 1 75 ? 23.229 69.741 62.700 1.00 23.55 75 SER A CA 1
ATOM 563 C C . SER A 1 75 ? 24.160 70.947 62.418 1.00 23.79 75 SER A C 1
ATOM 564 O O . SER A 1 75 ? 25.269 71.058 62.984 1.00 24.01 75 SER A O 1
ATOM 567 N N . TYR A 1 76 ? 23.740 71.847 61.519 1.00 24.49 76 TYR A N 1
ATOM 568 C CA . TYR A 1 76 ? 24.619 72.947 61.142 1.00 24.54 76 TYR A CA 1
ATOM 569 C C . TYR A 1 76 ? 23.813 74.116 60.601 1.00 24.21 76 TYR A C 1
ATOM 570 O O . TYR A 1 76 ? 23.002 73.939 59.681 1.00 23.47 76 TYR A O 1
ATOM 579 N N . VAL A 1 77 ? 24.064 75.300 61.166 1.00 25.45 77 VAL A N 1
ATOM 580 C CA . VAL A 1 77 ? 23.398 76.540 60.750 1.00 26.42 77 VAL A CA 1
ATOM 581 C C . VAL A 1 77 ? 23.874 77.001 59.371 1.00 27.01 77 VAL A C 1
ATOM 582 O O . VAL A 1 77 ? 23.091 77.555 58.573 1.00 28.08 77 VAL A O 1
ATOM 586 N N . GLY A 1 78 ? 25.151 76.791 59.070 1.00 28.01 78 GLY A N 1
ATOM 587 C CA . GLY A 1 78 ? 25.696 77.101 57.748 1.00 28.40 78 GLY A CA 1
ATOM 588 C C . GLY A 1 78 ? 25.645 78.578 57.453 1.00 29.13 78 GLY A C 1
ATOM 589 O O . GLY A 1 78 ? 25.776 79.398 58.345 1.00 29.43 78 GLY A O 1
ATOM 590 N N . GLU A 1 79 ? 25.428 78.909 56.189 1.00 29.74 79 GLU A N 1
ATOM 591 C CA . GLU A 1 79 ? 25.402 80.306 55.776 1.00 30.14 79 GLU A CA 1
ATOM 592 C C . GLU A 1 79 ? 23.984 80.873 55.811 1.00 30.40 79 GLU A C 1
ATOM 593 O O . GLU A 1 79 ? 23.439 81.305 54.789 1.00 31.18 79 GLU A O 1
ATOM 599 N N . ASN A 1 80 ? 23.395 80.868 57.001 1.00 29.12 80 ASN A N 1
ATOM 600 C CA . ASN A 1 80 ? 22.113 81.495 57.247 1.00 28.70 80 ASN A CA 1
ATOM 601 C C . ASN A 1 80 ? 22.282 82.428 58.423 1.00 29.10 80 ASN A C 1
ATOM 602 O O . ASN A 1 80 ? 22.229 82.003 59.590 1.00 29.69 80 ASN A O 1
ATOM 607 N N . ALA A 1 81 ? 22.522 83.706 58.124 1.00 28.55 81 ALA A N 1
ATOM 608 C CA . ALA A 1 81 ? 22.761 84.689 59.171 1.00 28.45 81 ALA A CA 1
ATOM 609 C C . ALA A 1 81 ? 21.540 84.917 60.048 1.00 28.39 81 ALA A C 1
ATOM 610 O O . ALA A 1 81 ? 21.680 85.223 61.223 1.00 28.99 81 ALA A O 1
ATOM 612 N N . GLU A 1 82 ? 20.349 84.764 59.488 1.00 28.12 82 GLU A N 1
ATOM 613 C CA . GLU A 1 82 ? 19.121 84.987 60.260 1.00 27.92 82 GLU A CA 1
ATOM 614 C C . GLU A 1 82 ? 18.836 83.864 61.280 1.00 27.90 82 GLU A C 1
ATOM 615 O O . GLU A 1 82 ? 18.397 84.143 62.384 1.00 27.90 82 GLU A O 1
ATOM 621 N N . PHE A 1 83 ? 19.071 82.618 60.866 1.00 28.35 83 PHE A N 1
ATOM 622 C CA . PHE A 1 83 ? 19.104 81.428 61.748 1.00 28.25 83 PHE A CA 1
ATOM 623 C C . PHE A 1 83 ? 20.074 81.711 62.904 1.00 29.17 83 PHE A C 1
ATOM 624 O O . PHE A 1 83 ? 19.701 81.638 64.075 1.00 27.62 83 PHE A O 1
ATOM 632 N N . GLU A 1 84 ? 21.324 82.034 62.576 1.00 29.45 84 GLU A N 1
ATOM 633 C CA . GLU A 1 84 ? 22.338 82.345 63.601 1.00 30.06 84 GLU A CA 1
ATOM 634 C C . GLU A 1 84 ? 21.878 83.487 64.522 1.00 29.52 84 GLU A C 1
ATOM 635 O O . GLU A 1 84 ? 22.071 83.449 65.749 1.00 29.99 84 GLU A O 1
ATOM 641 N N . ARG A 1 85 ? 21.285 84.515 63.928 1.00 28.92 85 ARG A N 1
ATOM 642 C CA . ARG A 1 85 ? 20.880 85.689 64.694 1.00 28.87 85 ARG A CA 1
ATOM 643 C C . ARG A 1 85 ? 19.766 85.376 65.675 1.00 28.52 85 ARG A C 1
ATOM 644 O O . ARG A 1 85 ? 19.849 85.756 66.846 1.00 28.00 85 ARG A O 1
ATOM 652 N N . GLN A 1 86 ? 18.720 84.704 65.199 1.00 27.76 86 GLN A N 1
ATOM 653 C CA . GLN A 1 86 ? 17.545 84.361 66.029 1.00 27.02 86 GLN A CA 1
ATOM 654 C C . GLN A 1 86 ? 17.920 83.479 67.228 1.00 26.26 86 GLN A C 1
ATOM 655 O O . GLN A 1 86 ? 17.335 83.579 68.308 1.00 25.93 86 GLN A O 1
ATOM 661 N N . TYR A 1 87 ? 18.889 82.603 67.004 1.00 26.05 87 TYR A N 1
ATOM 662 C CA . TYR A 1 87 ? 19.390 81.704 68.037 1.00 26.50 87 TYR A CA 1
ATOM 663 C C . TYR A 1 87 ? 20.191 82.484 69.091 1.00 27.32 87 TYR A C 1
ATOM 664 O O . TYR A 1 87 ? 19.906 82.389 70.284 1.00 26.49 87 TYR A O 1
ATOM 673 N N . LEU A 1 88 ? 21.190 83.254 68.650 1.00 27.66 88 LEU A N 1
ATOM 674 C CA . LEU A 1 88 ? 21.991 84.065 69.576 1.00 28.00 88 LEU A CA 1
ATOM 675 C C . LEU A 1 88 ? 21.148 85.075 70.337 1.00 28.21 88 LEU A C 1
ATOM 676 O O . LEU A 1 88 ? 21.444 85.383 71.497 1.00 28.60 88 LEU A O 1
ATOM 681 N N . ALA A 1 89 ? 20.093 85.578 69.712 1.00 28.52 89 ALA A N 1
ATOM 682 C CA . ALA A 1 89 ? 19.229 86.590 70.337 1.00 28.59 89 ALA A CA 1
ATOM 683 C C . ALA A 1 89 ? 18.211 86.024 71.333 1.00 28.79 89 ALA A C 1
ATOM 684 O O . ALA A 1 89 ? 17.567 86.780 72.065 1.00 29.66 89 ALA A O 1
ATOM 686 N N . GLY A 1 90 ? 18.045 84.707 71.372 1.00 29.00 90 GLY A N 1
ATOM 687 C CA . GLY A 1 90 ? 17.061 84.090 72.271 1.00 28.91 90 GLY A CA 1
ATOM 688 C C . GLY A 1 90 ? 15.658 83.969 71.675 1.00 29.06 90 GLY A C 1
ATOM 689 O O . GLY A 1 90 ? 14.701 83.627 72.368 1.00 30.57 90 GLY A O 1
ATOM 690 N N . GLU A 1 91 ? 15.539 84.212 70.375 1.00 27.95 91 GLU A N 1
ATOM 691 C CA . GLU A 1 91 ? 14.236 84.137 69.710 1.00 27.76 91 GLU A CA 1
ATOM 692 C C . GLU A 1 91 ? 13.891 82.741 69.196 1.00 27.62 91 GLU A C 1
ATOM 693 O O . GLU A 1 91 ? 12.717 82.419 69.003 1.00 28.75 91 GLU A O 1
ATOM 699 N N . LEU A 1 92 ? 14.917 81.927 68.978 1.00 25.99 92 LEU A N 1
ATOM 700 C CA . LEU A 1 92 ? 14.733 80.608 68.402 1.00 25.70 92 LEU A CA 1
ATOM 701 C C . LEU A 1 92 ? 15.428 79.572 69.266 1.00 25.51 92 LEU A C 1
ATOM 702 O O . LEU A 1 92 ? 16.566 79.780 69.666 1.00 25.04 92 LEU A O 1
ATOM 707 N N . GLU A 1 93 ? 14.745 78.453 69.511 1.00 24.39 93 GLU A N 1
ATOM 708 C CA . GLU A 1 93 ? 15.351 77.294 70.169 1.00 23.91 93 GLU A CA 1
ATOM 709 C C . GLU A 1 93 ? 16.029 76.402 69.133 1.00 23.51 93 GLU A C 1
ATOM 710 O O . GLU A 1 93 ? 15.486 76.217 68.051 1.00 22.26 93 GLU A O 1
ATOM 716 N N . VAL A 1 94 ? 17.204 75.881 69.455 1.00 22.31 94 VAL A N 1
ATOM 717 C CA . VAL A 1 94 ? 17.925 75.038 68.533 1.00 23.65 94 VAL A CA 1
ATOM 718 C C . VAL A 1 94 ? 18.576 73.905 69.302 1.00 23.47 94 VAL A C 1
ATOM 719 O O . VAL A 1 94 ? 19.396 74.156 70.189 1.00 23.68 94 VAL A O 1
ATOM 723 N N . GLU A 1 95 ? 18.245 72.666 68.930 1.00 23.71 95 GLU A N 1
ATOM 724 C CA . GLU A 1 95 ? 19.059 71.515 69.394 1.00 23.65 95 GLU A CA 1
ATOM 725 C C . GLU A 1 95 ? 20.105 71.161 68.384 1.00 22.81 95 GLU A C 1
ATOM 726 O O . GLU A 1 95 ? 19.762 70.515 67.378 1.00 23.82 95 GLU A O 1
ATOM 732 N N . LEU A 1 96 ? 21.347 71.544 68.651 1.00 22.71 96 LEU A N 1
ATOM 733 C CA . LEU A 1 96 ? 22.469 71.201 67.810 1.00 22.44 96 LEU A CA 1
ATOM 734 C C . LEU A 1 96 ? 22.706 69.694 67.963 1.00 22.23 96 LEU A C 1
ATOM 735 O O . LEU A 1 96 ? 23.046 69.203 69.063 1.00 23.47 96 LEU A O 1
ATOM 740 N N . THR A 1 97 ? 22.506 68.958 66.869 1.00 22.09 97 THR A N 1
ATOM 741 C CA . THR A 1 97 ? 22.453 67.497 66.904 1.00 22.09 97 THR A CA 1
ATOM 742 C C . THR A 1 97 ? 23.488 66.982 65.903 1.00 21.75 97 THR A C 1
ATOM 743 O O . THR A 1 97 ? 23.458 67.391 64.728 1.00 22.82 97 THR A O 1
ATOM 747 N N . PRO A 1 98 ? 24.405 66.091 66.335 1.00 21.88 98 PRO A N 1
ATOM 748 C CA . PRO A 1 98 ? 25.380 65.570 65.388 1.00 22.15 98 PRO A CA 1
ATOM 749 C C . PRO A 1 98 ? 24.665 64.970 64.186 1.00 22.70 98 PRO A C 1
ATOM 750 O O . PRO A 1 98 ? 23.638 64.313 64.322 1.00 21.68 98 PRO A O 1
ATOM 754 N N . GLN A 1 99 ? 25.192 65.258 62.998 1.00 21.54 99 GLN A N 1
ATOM 755 C CA . GLN A 1 99 ? 24.479 64.934 61.757 1.00 21.82 99 GLN A CA 1
ATOM 756 C C . GLN A 1 99 ? 24.155 63.424 61.606 1.00 22.75 99 GLN A C 1
ATOM 757 O O . GLN A 1 99 ? 23.050 63.039 61.196 1.00 23.16 99 GLN A O 1
ATOM 763 N N . GLY A 1 100 ? 25.098 62.567 61.995 1.00 22.13 100 GLY A N 1
ATOM 764 C CA . GLY A 1 100 ? 24.882 61.125 61.901 1.00 21.83 100 GLY A CA 1
ATOM 765 C C . GLY A 1 100 ? 23.922 60.617 62.947 1.00 22.77 100 GLY A C 1
ATOM 766 O O . GLY A 1 100 ? 23.103 59.723 62.703 1.00 23.95 100 GLY A O 1
ATOM 767 N N . THR A 1 101 ? 23.949 61.245 64.114 1.00 22.60 101 THR A N 1
ATOM 768 C CA . THR A 1 101 ? 22.950 60.992 65.125 1.00 22.41 101 THR A CA 1
ATOM 769 C C . THR A 1 101 ? 21.536 61.410 64.687 1.00 23.20 101 THR A C 1
ATOM 770 O O . THR A 1 101 ? 20.547 60.713 64.913 1.00 23.87 101 THR A O 1
ATOM 774 N N . LEU A 1 102 ? 21.463 62.579 64.052 1.00 23.34 102 LEU A N 1
ATOM 775 C CA . LEU A 1 102 ? 20.218 63.076 63.520 1.00 23.21 102 LEU A CA 1
ATOM 776 C C . LEU A 1 102 ? 19.624 62.001 62.558 1.00 22.99 102 LEU A C 1
ATOM 777 O O . LEU A 1 102 ? 18.462 61.614 62.645 1.00 23.12 102 LEU A O 1
ATOM 782 N N . ALA A 1 103 ? 20.452 61.608 61.598 1.00 23.20 103 ALA A N 1
ATOM 783 C CA . ALA A 1 103 ? 20.057 60.657 60.595 1.00 23.07 103 ALA A CA 1
ATOM 784 C C . ALA A 1 103 ? 19.632 59.316 61.187 1.00 23.65 103 ALA A C 1
ATOM 785 O O . ALA A 1 103 ? 18.601 58.774 60.809 1.00 24.57 103 ALA A O 1
ATOM 787 N N . GLU A 1 104 ? 20.361 58.810 62.178 1.00 23.31 104 GLU A N 1
ATOM 788 C CA . GLU A 1 104 ? 20.067 57.516 62.780 1.00 23.03 104 GLU A CA 1
ATOM 789 C C . GLU A 1 104 ? 18.855 57.544 63.700 1.00 23.14 104 GLU A C 1
ATOM 790 O O . GLU A 1 104 ? 18.099 56.603 63.797 1.00 23.78 104 GLU A O 1
ATOM 796 N N . ARG A 1 105 ? 18.683 58.665 64.389 1.00 22.70 105 ARG A N 1
ATOM 797 C CA . ARG A 1 105 ? 17.538 58.831 65.271 1.00 21.87 105 ARG A CA 1
ATOM 798 C C . ARG A 1 105 ? 16.257 58.887 64.445 1.00 22.16 105 ARG A C 1
ATOM 799 O O . ARG A 1 105 ? 15.247 58.349 64.783 1.00 21.75 105 ARG A O 1
ATOM 807 N N . ILE A 1 106 ? 16.338 59.534 63.274 1.00 22.64 106 ILE A N 1
ATOM 808 C CA . ILE A 1 106 ? 15.194 59.532 62.338 1.00 22.84 106 ILE A CA 1
ATOM 809 C C . ILE A 1 106 ? 14.928 58.138 61.747 1.00 23.43 106 ILE A C 1
ATOM 810 O O . ILE A 1 106 ? 13.806 57.669 61.720 1.00 22.93 106 ILE A O 1
ATOM 815 N N . ARG A 1 107 ? 15.973 57.465 61.295 1.00 23.95 107 ARG A N 1
ATOM 816 C CA . ARG A 1 107 ? 15.817 56.094 60.830 1.00 24.79 107 ARG A CA 1
ATOM 817 C C . ARG A 1 107 ? 15.172 55.211 61.911 1.00 24.41 107 ARG A C 1
ATOM 818 O O . ARG A 1 107 ? 14.247 54.446 61.642 1.00 25.15 107 ARG A O 1
ATOM 826 N N . ALA A 1 108 ? 15.662 55.348 63.142 1.00 23.49 108 ALA A N 1
ATOM 827 C CA . ALA A 1 108 ? 15.088 54.581 64.254 1.00 23.01 108 ALA A CA 1
ATOM 828 C C . ALA A 1 108 ? 13.606 54.832 64.435 1.00 22.68 108 ALA A C 1
ATOM 829 O O . ALA A 1 108 ? 12.854 53.934 64.683 1.00 24.07 108 ALA A O 1
ATOM 831 N N . GLY A 1 109 ? 13.222 56.111 64.343 1.00 23.72 109 GLY A N 1
ATOM 832 C CA . GLY A 1 109 ? 11.818 56.507 64.337 1.00 23.48 109 GLY A CA 1
ATOM 833 C C . GLY A 1 109 ? 10.942 55.859 63.284 1.00 24.28 109 GLY A C 1
ATOM 834 O O . GLY A 1 109 ? 9.747 55.809 63.458 1.00 26.61 109 GLY A O 1
ATOM 835 N N . GLY A 1 110 ? 11.531 55.422 62.165 1.00 23.75 110 GLY A N 1
ATOM 836 C CA . GLY A 1 110 ? 10.735 54.726 61.142 1.00 24.13 110 GLY A CA 1
ATOM 837 C C . GLY A 1 110 ? 10.814 53.211 61.262 1.00 24.80 110 GLY A C 1
ATOM 838 O O . GLY A 1 110 ? 10.067 52.510 60.621 1.00 25.33 110 GLY A O 1
ATOM 839 N N . ALA A 1 111 ? 11.744 52.712 62.089 1.00 23.76 111 ALA A N 1
ATOM 840 C CA . ALA A 1 111 ? 12.100 51.281 62.082 1.00 23.43 111 ALA A CA 1
ATOM 841 C C . ALA A 1 111 ? 11.705 50.556 63.364 1.00 23.49 111 ALA A C 1
ATOM 842 O O . ALA A 1 111 ? 12.100 49.409 63.597 1.00 24.74 111 ALA A O 1
ATOM 844 N N . GLY A 1 112 ? 10.927 51.223 64.206 1.00 24.39 112 GLY A N 1
ATOM 845 C CA . GLY A 1 112 ? 10.446 50.549 65.410 1.00 23.45 112 GLY A CA 1
ATOM 846 C C . GLY A 1 112 ? 11.490 50.458 66.505 1.00 23.74 112 GLY A C 1
ATOM 847 O O . GLY A 1 112 ? 11.307 49.677 67.437 1.00 25.71 112 GLY A O 1
ATOM 848 N N . VAL A 1 113 ? 12.550 51.263 66.422 1.00 22.93 113 VAL A N 1
ATOM 849 C CA . VAL A 1 113 ? 13.640 51.245 67.412 1.00 22.09 113 VAL A CA 1
ATOM 850 C C . VAL A 1 113 ? 13.544 52.485 68.287 1.00 21.67 113 VAL A C 1
ATOM 851 O O . VAL A 1 113 ? 13.773 53.595 67.804 1.00 22.52 113 VAL A O 1
ATOM 855 N N . PRO A 1 114 ? 13.224 52.331 69.586 1.00 21.08 114 PRO A N 1
ATOM 856 C CA . PRO A 1 114 ? 13.073 53.568 70.362 1.00 21.30 114 PRO A CA 1
ATOM 857 C C . PRO A 1 114 ? 14.358 54.276 70.754 1.00 21.56 114 PRO A C 1
ATOM 858 O O . PRO A 1 114 ? 14.335 55.475 71.086 1.00 21.89 114 PRO A O 1
ATOM 862 N N . ALA A 1 115 ? 15.451 53.527 70.827 1.00 21.82 115 ALA A N 1
ATOM 863 C CA . ALA A 1 115 ? 16.732 54.043 71.256 1.00 22.11 115 ALA A CA 1
ATOM 864 C C . ALA A 1 115 ? 17.868 53.119 70.843 1.00 22.19 115 ALA A C 1
ATOM 865 O O . ALA A 1 115 ? 17.639 51.918 70.656 1.00 21.87 115 ALA A O 1
ATOM 867 N N . PHE A 1 116 ? 19.049 53.686 70.696 1.00 22.88 116 PHE A N 1
ATOM 868 C CA . PHE A 1 116 ? 20.236 52.950 70.309 1.00 23.34 116 PHE A CA 1
ATOM 869 C C . PHE A 1 116 ? 21.463 53.665 70.840 1.00 23.88 116 PHE A C 1
ATOM 870 O O . PHE A 1 116 ? 21.365 54.796 71.304 1.00 24.55 116 PHE A O 1
ATOM 878 N N . TYR A 1 117 ? 22.614 53.000 70.808 1.00 23.47 117 TYR A N 1
ATOM 879 C CA . TYR A 1 117 ? 23.885 53.544 71.239 1.00 23.25 117 TYR A CA 1
ATOM 880 C C . TYR A 1 117 ? 24.780 53.987 70.099 1.00 23.42 117 TYR A C 1
ATOM 881 O O . TYR A 1 117 ? 24.870 53.345 69.043 1.00 23.51 117 TYR A O 1
ATOM 890 N N . THR A 1 118 ? 25.501 55.077 70.332 1.00 23.67 118 THR A N 1
ATOM 891 C CA . THR A 1 118 ? 26.474 55.561 69.359 1.00 22.96 118 THR A CA 1
ATOM 892 C C . THR A 1 118 ? 27.642 56.177 70.108 1.00 22.03 118 THR A C 1
ATOM 893 O O . THR A 1 118 ? 27.465 56.706 71.208 1.00 21.72 118 THR A O 1
ATOM 897 N N . SER A 1 119 ? 28.841 56.107 69.561 1.00 22.89 119 SER A N 1
ATOM 898 C CA . SER A 1 119 ? 29.943 56.805 70.198 1.00 23.80 119 SER A CA 1
ATOM 899 C C . SER A 1 119 ? 29.966 58.278 69.873 1.00 23.11 119 SER A C 1
ATOM 900 O O . SER A 1 119 ? 30.639 59.045 70.550 1.00 23.03 119 SER A O 1
ATOM 903 N N . THR A 1 120 ? 29.231 58.680 68.845 1.00 23.27 120 THR A N 1
ATOM 904 C CA . THR A 1 120 ? 29.216 60.072 68.468 1.00 22.88 120 THR A CA 1
ATOM 905 C C . THR A 1 120 ? 28.719 60.949 69.614 1.00 22.84 120 THR A C 1
ATOM 906 O O . THR A 1 120 ? 27.620 60.734 70.115 1.00 22.97 120 THR A O 1
ATOM 910 N N . GLY A 1 121 ? 29.535 61.940 69.997 1.00 22.58 121 GLY A N 1
ATOM 911 C CA . GLY A 1 121 ? 29.181 62.885 71.037 1.00 23.07 121 GLY A CA 1
ATOM 912 C C . GLY A 1 121 ? 29.657 62.528 72.423 1.00 22.40 121 GLY A C 1
ATOM 913 O O . GLY A 1 121 ? 29.500 63.333 73.328 1.00 21.85 121 GLY A O 1
ATOM 914 N N . TYR A 1 122 ? 30.135 61.307 72.623 1.00 22.89 122 TYR A N 1
ATOM 915 C CA . TYR A 1 122 ? 30.735 60.955 73.919 1.00 22.87 122 TYR A CA 1
ATOM 916 C C . TYR A 1 122 ? 31.863 61.920 74.266 1.00 22.49 122 TYR A C 1
ATOM 917 O O . TYR A 1 122 ? 32.707 62.249 73.414 1.00 23.28 122 TYR A O 1
ATOM 926 N N . GLY A 1 123 ? 31.898 62.397 75.510 1.00 21.20 123 GLY A N 1
ATOM 927 C CA . GLY A 1 123 ? 32.956 63.302 75.926 1.00 22.23 123 GLY A CA 1
ATOM 928 C C . GLY A 1 123 ? 32.792 64.748 75.475 1.00 21.95 123 GLY A C 1
ATOM 929 O O . GLY A 1 123 ? 33.748 65.533 75.537 1.00 22.91 123 GLY A O 1
ATOM 930 N N . THR A 1 124 ? 31.576 65.087 75.035 1.00 21.64 124 THR A N 1
ATOM 931 C CA . THR A 1 124 ? 31.256 66.405 74.525 1.00 21.27 124 THR A CA 1
ATOM 932 C C . THR A 1 124 ? 29.990 66.869 75.198 1.00 21.54 124 THR A C 1
ATOM 933 O O . THR A 1 124 ? 29.354 66.127 75.956 1.00 21.44 124 THR A O 1
ATOM 937 N N . LEU A 1 125 ? 29.596 68.108 74.931 1.00 21.17 125 LEU A N 1
ATOM 938 C CA . LEU A 1 125 ? 28.334 68.618 75.482 1.00 21.63 125 LEU A CA 1
ATOM 939 C C . LEU A 1 125 ? 27.093 67.841 75.108 1.00 21.51 125 LEU A C 1
ATOM 940 O O . LEU A 1 125 ? 26.074 67.917 75.776 1.00 21.52 125 LEU A O 1
ATOM 945 N N . VAL A 1 126 ? 27.148 67.097 74.000 1.00 21.32 126 VAL A N 1
ATOM 946 C CA . VAL A 1 126 ? 26.035 66.256 73.665 1.00 21.67 126 VAL A CA 1
ATOM 947 C C . VAL A 1 126 ? 25.813 65.214 74.775 1.00 22.37 126 VAL A C 1
ATOM 948 O O . VAL A 1 126 ? 24.694 65.053 75.264 1.00 22.96 126 VAL A O 1
ATOM 952 N N . GLN A 1 127 ? 26.874 64.526 75.156 1.00 22.02 127 GLN A N 1
ATOM 953 C CA . GLN A 1 127 ? 26.776 63.539 76.229 1.00 22.28 127 GLN A CA 1
ATOM 954 C C . GLN A 1 127 ? 26.583 64.190 77.613 1.00 21.96 127 GLN A C 1
ATOM 955 O O . GLN A 1 127 ? 25.763 63.734 78.423 1.00 22.69 127 GLN A O 1
ATOM 961 N N . GLU A 1 128 ? 27.332 65.254 77.864 1.00 22.22 128 GLU A N 1
ATOM 962 C CA . GLU A 1 128 ? 27.372 65.865 79.208 1.00 22.97 128 GLU A CA 1
ATOM 963 C C . GLU A 1 128 ? 26.138 66.668 79.547 1.00 22.84 128 GLU A C 1
ATOM 964 O O . GLU A 1 128 ? 25.808 66.829 80.727 1.00 23.15 128 GLU A O 1
ATOM 970 N N . GLY A 1 129 ? 25.443 67.157 78.528 1.00 22.18 129 GLY A N 1
ATOM 971 C CA . GLY A 1 129 ? 24.393 68.128 78.704 1.00 22.82 129 GLY A CA 1
ATOM 972 C C . GLY A 1 129 ? 25.038 69.493 78.762 1.00 23.18 129 GLY A C 1
ATOM 973 O O . GLY A 1 129 ? 26.242 69.609 78.846 1.00 23.84 129 GLY A O 1
ATOM 974 N N . GLY A 1 130 ? 24.223 70.529 78.692 1.00 24.28 130 GLY A N 1
ATOM 975 C CA . GLY A 1 130 ? 24.726 71.906 78.730 1.00 24.01 130 GLY A CA 1
ATOM 976 C C . GLY A 1 130 ? 24.876 72.575 77.374 1.00 24.84 130 GLY A C 1
ATOM 977 O O . GLY A 1 130 ? 25.399 73.686 77.281 1.00 25.61 130 GLY A O 1
ATOM 978 N N . SER A 1 131 ? 24.461 71.893 76.314 1.00 24.95 131 SER A N 1
ATOM 979 C CA . SER A 1 131 ? 24.465 72.523 74.989 1.00 25.18 131 SER A CA 1
ATOM 980 C C . SER A 1 131 ? 23.339 73.528 74.981 1.00 25.76 131 SER A C 1
ATOM 981 O O . SER A 1 131 ? 22.222 73.185 75.344 1.00 26.94 131 SER A O 1
ATOM 984 N N . PRO A 1 132 ? 23.629 74.793 74.602 1.00 25.45 132 PRO A N 1
ATOM 985 C CA . PRO A 1 132 ? 22.550 75.760 74.615 1.00 25.26 132 PRO A CA 1
ATOM 986 C C . PRO A 1 132 ? 21.468 75.430 73.597 1.00 24.80 132 PRO A C 1
ATOM 987 O O . PRO A 1 132 ? 21.753 75.260 72.386 1.00 25.24 132 PRO A O 1
ATOM 991 N N . ILE A 1 133 ? 20.256 75.286 74.110 1.00 25.06 133 ILE A N 1
ATOM 992 C CA . ILE A 1 133 ? 19.056 75.154 73.295 1.00 24.70 133 ILE A CA 1
ATOM 993 C C . ILE A 1 133 ? 18.380 76.518 73.129 1.00 24.90 133 ILE A C 1
ATOM 994 O O . ILE A 1 133 ? 17.933 76.846 72.039 1.00 23.17 133 ILE A O 1
ATOM 999 N N . LYS A 1 134 ? 18.279 77.298 74.211 1.00 24.15 134 LYS A N 1
ATOM 1000 C CA . LYS A 1 134 ? 17.784 78.668 74.116 1.00 25.06 134 LYS A CA 1
ATOM 1001 C C . LYS A 1 134 ? 18.699 79.578 74.925 1.00 24.78 134 LYS A C 1
ATOM 1002 O O . LYS A 1 134 ? 19.104 79.230 76.048 1.00 23.94 134 LYS A O 1
ATOM 1008 N N . TYR A 1 135 ? 19.036 80.724 74.343 1.00 25.01 135 TYR A N 1
ATOM 1009 C CA . TYR A 1 135 ? 19.835 81.747 75.032 1.00 25.32 135 TYR A CA 1
ATOM 1010 C C . TYR A 1 135 ? 18.946 82.806 75.666 1.00 26.30 135 TYR A C 1
ATOM 1011 O O . TYR A 1 135 ? 17.831 83.061 75.240 1.00 25.49 135 TYR A O 1
ATOM 1020 N N . ASN A 1 136 ? 19.450 83.410 76.728 1.00 27.64 136 ASN A N 1
ATOM 1021 C CA . ASN A 1 136 ? 18.863 84.651 77.212 1.00 29.64 136 ASN A CA 1
ATOM 1022 C C . ASN A 1 136 ? 19.418 85.823 76.400 1.00 30.51 136 ASN A C 1
ATOM 1023 O O . ASN A 1 136 ? 20.459 85.715 75.739 1.00 29.30 136 ASN A O 1
ATOM 1028 N N . LYS A 1 137 ? 18.740 86.964 76.504 1.00 32.61 137 LYS A N 1
ATOM 1029 C CA . LYS A 1 137 ? 19.130 88.188 75.781 1.00 33.54 137 LYS A CA 1
ATOM 1030 C C . LYS A 1 137 ? 20.565 88.618 76.087 1.00 34.11 137 LYS A C 1
ATOM 1031 O O . LYS A 1 137 ? 21.249 89.160 75.220 1.00 35.32 137 LYS A O 1
ATOM 1037 N N . ASP A 1 138 ? 21.021 88.327 77.309 1.00 33.95 138 ASP A N 1
ATOM 1038 C CA . ASP A 1 138 ? 22.382 88.637 77.759 1.00 33.57 138 ASP A CA 1
ATOM 1039 C C . ASP A 1 138 ? 23.444 87.568 77.463 1.00 33.45 138 ASP A C 1
ATOM 1040 O O . ASP A 1 138 ? 24.566 87.662 77.951 1.00 33.66 138 ASP A O 1
ATOM 1045 N N . GLY A 1 139 ? 23.095 86.537 76.700 1.00 32.59 139 GLY A N 1
ATOM 1046 C CA . GLY A 1 139 ? 24.076 85.540 76.298 1.00 31.94 139 GLY A CA 1
ATOM 1047 C C . GLY A 1 139 ? 24.251 84.372 77.247 1.00 31.38 139 GLY A C 1
ATOM 1048 O O . GLY A 1 139 ? 25.012 83.437 76.956 1.00 31.02 139 GLY A O 1
ATOM 1049 N N . SER A 1 140 ? 23.579 84.414 78.397 1.00 30.90 140 SER A N 1
ATOM 1050 C CA . SER A 1 140 ? 23.561 83.251 79.283 1.00 30.07 140 SER A CA 1
ATOM 1051 C C . SER A 1 140 ? 22.540 82.270 78.714 1.00 29.57 140 SER A C 1
ATOM 1052 O O . SER A 1 140 ? 21.809 82.614 77.800 1.00 29.65 140 SER A O 1
ATOM 1055 N N . ILE A 1 141 ? 22.480 81.075 79.288 1.00 28.79 141 ILE A N 1
ATOM 1056 C CA . ILE A 1 141 ? 21.656 79.969 78.775 1.00 28.08 141 ILE A CA 1
ATOM 1057 C C . ILE A 1 141 ? 20.300 79.900 79.469 1.00 27.35 141 ILE A C 1
ATOM 1058 O O . ILE A 1 141 ? 20.237 79.820 80.690 1.00 27.39 141 ILE A O 1
ATOM 1063 N N . ALA A 1 142 ? 19.218 79.938 78.700 1.00 26.34 142 ALA A N 1
ATOM 1064 C CA . ALA A 1 142 ? 17.875 79.802 79.245 1.00 26.06 142 ALA A CA 1
ATOM 1065 C C . ALA A 1 142 ? 17.441 78.335 79.312 1.00 25.90 142 ALA A C 1
ATOM 1066 O O . ALA A 1 142 ? 16.790 77.917 80.264 1.00 26.29 142 ALA A O 1
ATOM 1068 N N . ILE A 1 143 ? 17.749 77.581 78.260 1.00 25.40 143 ILE A N 1
ATOM 1069 C CA . ILE A 1 143 ? 17.437 76.155 78.199 1.00 25.38 143 ILE A CA 1
ATOM 1070 C C . ILE A 1 143 ? 18.711 75.459 77.728 1.00 24.49 143 ILE A C 1
ATOM 1071 O O . ILE A 1 143 ? 19.251 75.794 76.672 1.00 24.23 143 ILE A O 1
ATOM 1076 N N . ALA A 1 144 ? 19.191 74.511 78.546 1.00 24.88 144 ALA A N 1
ATOM 1077 C CA . ALA A 1 144 ? 20.378 73.700 78.274 1.00 24.54 144 ALA A CA 1
ATOM 1078 C C . ALA A 1 144 ? 19.944 72.274 77.902 1.00 25.26 144 ALA A C 1
ATOM 1079 O O . ALA A 1 144 ? 18.938 71.782 78.385 1.00 25.56 144 ALA A O 1
ATOM 1081 N N . SER A 1 145 ? 20.694 71.625 77.021 1.00 25.14 145 SER A N 1
ATOM 1082 C CA . SER A 1 145 ? 20.438 70.219 76.753 1.00 24.72 145 SER A CA 1
ATOM 1083 C C . SER A 1 145 ? 20.685 69.341 77.974 1.00 25.07 145 SER A C 1
ATOM 1084 O O . SER A 1 145 ? 21.531 69.660 78.809 1.00 24.28 145 SER A O 1
ATOM 1087 N N . LYS A 1 146 ? 19.991 68.215 78.005 1.00 25.73 146 LYS A N 1
ATOM 1088 C CA . LYS A 1 146 ? 20.138 67.256 79.087 1.00 26.92 146 LYS A CA 1
ATOM 1089 C C . LYS A 1 146 ? 21.189 66.213 78.717 1.00 25.92 146 LYS A C 1
ATOM 1090 O O . LYS A 1 146 ? 21.377 65.908 77.532 1.00 26.13 146 LYS A O 1
ATOM 1096 N N . PRO A 1 147 ? 21.857 65.633 79.725 1.00 26.11 147 PRO A N 1
ATOM 1097 C CA . PRO A 1 147 ? 22.846 64.582 79.461 1.00 25.80 147 PRO A CA 1
ATOM 1098 C C . PRO A 1 147 ? 22.265 63.365 78.767 1.00 26.22 147 PRO A C 1
ATOM 1099 O O . PRO A 1 147 ? 21.096 63.048 78.937 1.00 26.74 147 PRO A O 1
ATOM 1103 N N . ARG A 1 148 ? 23.106 62.685 78.005 1.00 25.11 148 ARG A N 1
ATOM 1104 C CA . ARG A 1 148 ? 22.760 61.407 77.410 1.00 24.80 148 ARG A CA 1
ATOM 1105 C C . ARG A 1 148 ? 23.396 60.337 78.286 1.00 24.48 148 ARG A C 1
ATOM 1106 O O . ARG A 1 148 ? 24.506 60.511 78.741 1.00 25.33 148 ARG A O 1
ATOM 1114 N N . GLU A 1 149 ? 22.705 59.223 78.494 1.00 24.25 149 GLU A N 1
ATOM 1115 C CA . GLU A 1 149 ? 23.254 58.092 79.252 1.00 24.76 149 GLU A CA 1
ATOM 1116 C C . GLU A 1 149 ? 24.477 57.468 78.584 1.00 22.94 149 GLU A C 1
ATOM 1117 O O . GLU A 1 149 ? 24.502 57.296 77.365 1.00 23.14 149 GLU A O 1
ATOM 1123 N N . VAL A 1 150 ? 25.474 57.101 79.375 1.00 23.32 150 VAL A N 1
ATOM 1124 C CA . VAL A 1 150 ? 26.713 56.498 78.904 1.00 22.61 150 VAL A CA 1
ATOM 1125 C C . VAL A 1 150 ? 26.721 55.024 79.285 1.00 22.90 150 VAL A C 1
ATOM 1126 O O . VAL A 1 150 ? 26.363 54.677 80.404 1.00 22.95 150 VAL A O 1
ATOM 1130 N N . ARG A 1 151 ? 27.144 54.169 78.359 1.00 22.60 151 ARG A N 1
ATOM 1131 C CA . ARG A 1 151 ? 27.277 52.742 78.602 1.00 23.00 151 ARG A CA 1
ATOM 1132 C C . ARG A 1 151 ? 28.470 52.232 77.836 1.00 23.27 151 ARG A C 1
ATOM 1133 O O . ARG A 1 151 ? 28.736 52.627 76.695 1.00 23.00 151 ARG A O 1
ATOM 1141 N N . GLU A 1 152 ? 29.202 51.310 78.451 1.00 24.74 152 GLU A N 1
ATOM 1142 C CA . GLU A 1 152 ? 30.384 50.750 77.821 1.00 25.68 152 GLU A CA 1
ATOM 1143 C C . GLU A 1 152 ? 30.062 49.410 77.143 1.00 25.44 152 GLU A C 1
ATOM 1144 O O . GLU A 1 152 ? 29.383 48.609 77.685 1.00 24.63 152 GLU A O 1
ATOM 1150 N N . PHE A 1 153 ? 30.518 49.270 75.919 1.00 25.89 153 PHE A N 1
ATOM 1151 C CA . PHE A 1 153 ? 30.415 48.010 75.148 1.00 26.58 153 PHE A CA 1
ATOM 1152 C C . PHE A 1 153 ? 31.774 47.700 74.540 1.00 27.60 153 PHE A C 1
ATOM 1153 O O . PHE A 1 153 ? 32.390 48.582 73.961 1.00 27.05 153 PHE A O 1
ATOM 1161 N N . ASN A 1 154 ? 32.257 46.461 74.686 1.00 29.31 154 ASN A N 1
ATOM 1162 C CA . ASN A 1 154 ? 33.444 46.028 73.945 1.00 30.28 154 ASN A CA 1
ATOM 1163 C C . ASN A 1 154 ? 34.677 46.941 74.231 1.00 30.89 154 ASN A C 1
ATOM 1164 O O . ASN A 1 154 ? 35.509 47.162 73.355 1.00 32.41 154 ASN A O 1
ATOM 1169 N N . GLY A 1 155 ? 34.754 47.492 75.449 1.00 30.49 155 GLY A N 1
ATOM 1170 C CA . GLY A 1 155 ? 35.854 48.371 75.875 1.00 29.85 155 GLY A CA 1
ATOM 1171 C C . GLY A 1 155 ? 35.785 49.825 75.412 1.00 29.85 155 GLY A C 1
ATOM 1172 O O . GLY A 1 155 ? 36.747 50.577 75.582 1.00 30.11 155 GLY A O 1
ATOM 1173 N N . GLN A 1 156 ? 34.655 50.229 74.828 1.00 29.23 156 GLN A N 1
ATOM 1174 C CA . GLN A 1 156 ? 34.452 51.614 74.369 1.00 28.53 156 GLN A CA 1
ATOM 1175 C C . GLN A 1 156 ? 33.194 52.228 74.979 1.00 27.40 156 GLN A C 1
ATOM 1176 O O . GLN A 1 156 ? 32.230 51.535 75.258 1.00 26.53 156 GLN A O 1
ATOM 1182 N N . HIS A 1 157 ? 33.220 53.541 75.181 1.00 26.23 157 HIS A N 1
ATOM 1183 C CA . HIS A 1 157 ? 32.071 54.261 75.699 1.00 25.76 157 HIS A CA 1
ATOM 1184 C C . HIS A 1 157 ? 31.133 54.766 74.607 1.00 24.58 157 HIS A C 1
ATOM 1185 O O . HIS A 1 157 ? 31.578 55.318 73.597 1.00 24.54 157 HIS A O 1
ATOM 1192 N N . PHE A 1 158 ? 29.847 54.574 74.852 1.00 23.21 158 PHE A N 1
ATOM 1193 C CA . PHE A 1 158 ? 28.775 54.962 73.917 1.00 23.07 158 PHE A CA 1
ATOM 1194 C C . PHE A 1 158 ? 27.701 55.714 74.662 1.00 22.11 158 PHE A C 1
ATOM 1195 O O . PHE A 1 158 ? 27.597 55.607 75.899 1.00 22.86 158 PHE A O 1
ATOM 1203 N N . ILE A 1 159 ? 26.883 56.467 73.926 1.00 22.31 159 ILE A N 1
ATOM 1204 C CA . ILE A 1 159 ? 25.778 57.204 74.516 1.00 22.27 159 ILE A CA 1
ATOM 1205 C C . ILE A 1 159 ? 24.467 56.753 73.929 1.00 21.57 159 ILE A C 1
ATOM 1206 O O . ILE A 1 159 ? 24.391 56.363 72.753 1.00 22.18 159 ILE A O 1
ATOM 1211 N N . LEU A 1 160 ? 23.426 56.800 74.750 1.00 21.13 160 LEU A N 1
ATOM 1212 C CA . LEU A 1 160 ? 22.084 56.446 74.329 1.00 22.26 160 LEU A CA 1
ATOM 1213 C C . LEU A 1 160 ? 21.385 57.605 73.679 1.00 22.37 160 LEU A C 1
ATOM 1214 O O . LEU A 1 160 ? 21.291 58.684 74.266 1.00 22.52 160 LEU A O 1
ATOM 1219 N N . GLU A 1 161 ? 20.881 57.371 72.463 1.00 22.97 161 GLU A N 1
ATOM 1220 C CA . GLU A 1 161 ? 20.086 58.342 71.714 1.00 23.10 161 GLU A CA 1
ATOM 1221 C C . GLU A 1 161 ? 18.709 57.786 71.383 1.00 23.78 161 GLU A C 1
ATOM 1222 O O . GLU A 1 161 ? 18.546 56.583 71.134 1.00 24.02 161 GLU A O 1
ATOM 1228 N N . GLU A 1 162 ? 17.694 58.646 71.395 1.00 23.83 162 GLU A N 1
ATOM 1229 C CA . GLU A 1 162 ? 16.311 58.224 71.222 1.00 24.30 162 GLU A CA 1
ATOM 1230 C C . GLU A 1 162 ? 15.765 58.564 69.843 1.00 23.04 162 GLU A C 1
ATOM 1231 O O . GLU A 1 162 ? 16.181 59.537 69.235 1.00 23.10 162 GLU A O 1
ATOM 1237 N N . ALA A 1 163 ? 14.820 57.752 69.390 1.00 22.85 163 ALA A N 1
ATOM 1238 C CA . ALA A 1 163 ? 14.204 57.918 68.066 1.00 23.12 163 ALA A CA 1
ATOM 1239 C C . ALA A 1 163 ? 13.577 59.307 67.935 1.00 23.38 163 ALA A C 1
ATOM 1240 O O . ALA A 1 163 ? 13.050 59.857 68.903 1.00 23.72 163 ALA A O 1
ATOM 1242 N N . ILE A 1 164 ? 13.615 59.836 66.716 1.00 23.91 164 ILE A N 1
ATOM 1243 C CA . ILE A 1 164 ? 12.902 61.063 66.333 1.00 24.36 164 ILE A CA 1
ATOM 1244 C C . ILE A 1 164 ? 11.790 60.651 65.376 1.00 25.20 164 ILE A C 1
ATOM 1245 O O . ILE A 1 164 ? 12.026 59.883 64.409 1.00 24.65 164 ILE A O 1
ATOM 1250 N N . ARG A 1 165 ? 10.582 61.127 65.651 1.00 25.19 165 ARG A N 1
ATOM 1251 C CA . ARG A 1 165 ? 9.486 61.033 64.729 1.00 26.45 165 ARG A CA 1
ATOM 1252 C C . ARG A 1 165 ? 8.841 62.388 64.564 1.00 25.90 165 ARG A C 1
ATOM 1253 O O . ARG A 1 165 ? 8.957 63.280 65.391 1.00 28.36 165 ARG A O 1
ATOM 1261 N N . GLY A 1 166 ? 8.131 62.529 63.467 1.00 24.74 166 GLY A N 1
ATOM 1262 C CA . GLY A 1 166 ? 7.345 63.719 63.252 1.00 24.57 166 GLY A CA 1
ATOM 1263 C C . GLY A 1 166 ? 5.868 63.440 63.152 1.00 23.54 166 GLY A C 1
ATOM 1264 O O . GLY A 1 166 ? 5.415 62.323 62.918 1.00 23.27 166 GLY A O 1
ATOM 1265 N N . ASP A 1 167 ? 5.109 64.503 63.304 1.00 24.09 167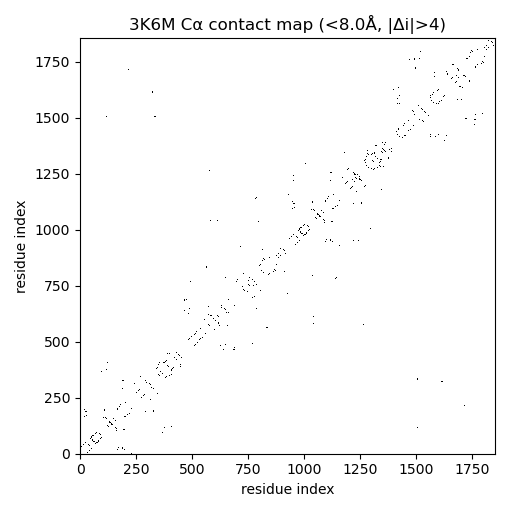 ASP A N 1
ATOM 1266 C CA . ASP A 1 167 ? 3.697 64.456 63.011 1.00 23.83 167 ASP A CA 1
ATOM 1267 C C . ASP A 1 167 ? 3.567 64.435 61.479 1.00 23.56 167 ASP A C 1
ATOM 1268 O O . ASP A 1 167 ? 2.701 63.784 60.946 1.00 22.19 167 ASP A O 1
ATOM 1273 N N . PHE A 1 168 ? 4.409 65.206 60.813 1.00 22.80 168 PHE A N 1
ATOM 1274 C CA . PHE A 1 168 ? 4.463 65.258 59.337 1.00 22.78 168 PHE A CA 1
ATOM 1275 C C . PHE A 1 168 ? 5.909 65.215 58.855 1.00 23.03 168 PHE A C 1
ATOM 1276 O O . PHE A 1 168 ? 6.801 65.625 59.586 1.00 23.07 168 PHE A O 1
ATOM 1284 N N . ALA A 1 169 ? 6.126 64.743 57.617 1.00 22.83 169 ALA A N 1
ATOM 1285 C CA . ALA A 1 169 ? 7.370 64.917 56.915 1.00 22.45 169 ALA A CA 1
ATOM 1286 C C . ALA A 1 169 ? 7.079 65.586 55.574 1.00 22.55 169 ALA A C 1
ATOM 1287 O O . ALA A 1 169 ? 6.106 65.219 54.900 1.00 23.54 169 ALA A O 1
ATOM 1289 N N . LEU A 1 170 ? 7.950 66.521 55.231 1.00 22.17 170 LEU A N 1
ATOM 1290 C CA . LEU A 1 170 ? 7.900 67.241 53.950 1.00 22.20 170 LEU A CA 1
ATOM 1291 C C . LEU A 1 170 ? 9.125 66.821 53.187 1.00 21.91 170 LEU A C 1
ATOM 1292 O O . LEU A 1 170 ? 10.226 67.196 53.571 1.00 22.82 170 LEU A O 1
ATOM 1297 N N . VAL A 1 171 ? 8.902 66.039 52.123 1.00 22.03 171 VAL A N 1
ATOM 1298 C CA . VAL A 1 171 ? 9.948 65.322 51.407 1.00 22.48 171 VAL A CA 1
ATOM 1299 C C . VAL A 1 171 ? 9.995 65.790 49.932 1.00 21.83 171 VAL A C 1
ATOM 1300 O O . VAL A 1 171 ? 8.938 65.932 49.309 1.00 22.56 171 VAL A O 1
ATOM 1304 N N . LYS A 1 172 ? 11.193 66.019 49.448 1.00 22.15 172 LYS A N 1
ATOM 1305 C CA . LYS A 1 172 ? 11.426 66.308 48.000 1.00 22.40 172 LYS A CA 1
ATOM 1306 C C . LYS A 1 172 ? 11.975 65.037 47.389 1.00 22.45 172 LYS A C 1
ATOM 1307 O O . LYS A 1 172 ? 12.960 64.478 47.865 1.00 23.05 172 LYS A O 1
ATOM 1313 N N . ALA A 1 173 ? 11.381 64.649 46.274 1.00 22.38 173 ALA A N 1
ATOM 1314 C CA . ALA A 1 173 ? 11.921 63.566 45.470 1.00 23.18 173 ALA A CA 1
ATOM 1315 C C . ALA A 1 173 ? 11.947 63.955 43.980 1.00 23.64 173 ALA A C 1
ATOM 1316 O O . ALA A 1 173 ? 11.442 65.014 43.581 1.00 22.35 173 ALA A O 1
ATOM 1318 N N . TRP A 1 174 ? 12.537 63.101 43.169 1.00 22.71 174 TRP A N 1
ATOM 1319 C CA . TRP A 1 174 ? 12.662 63.404 41.730 1.00 23.47 174 TRP A CA 1
ATOM 1320 C C . TRP A 1 174 ? 11.416 62.982 40.972 1.00 22.99 174 TRP A C 1
ATOM 1321 O O . TRP A 1 174 ? 10.747 63.834 40.339 1.00 22.45 174 TRP A O 1
ATOM 1332 N N . LYS A 1 175 ? 11.098 61.696 41.020 1.00 23.52 175 LYS A N 1
ATOM 1333 C CA . LYS A 1 175 ? 9.993 61.100 40.316 1.00 24.01 175 LYS A CA 1
ATOM 1334 C C . LYS A 1 175 ? 9.148 60.223 41.230 1.00 23.92 175 LYS A C 1
ATOM 1335 O O . LYS A 1 175 ? 9.676 59.590 42.152 1.00 23.93 175 LYS A O 1
ATOM 1341 N N . ALA A 1 176 ? 7.848 60.178 40.979 1.00 23.20 176 ALA A N 1
ATOM 1342 C CA . ALA A 1 176 ? 6.975 59.200 41.547 1.00 23.25 176 ALA A CA 1
ATOM 1343 C C . ALA A 1 176 ? 6.299 58.501 40.421 1.00 22.24 176 ALA A C 1
ATOM 1344 O O . ALA A 1 176 ? 6.043 59.166 39.380 1.00 21.91 176 ALA A O 1
ATOM 1346 N N . ASP A 1 177 ? 6.001 57.229 40.593 1.00 21.58 177 ASP A N 1
ATOM 1347 C CA . ASP A 1 177 ? 5.172 56.538 39.645 1.00 22.68 177 ASP A CA 1
ATOM 1348 C C . ASP A 1 177 ? 3.718 56.690 40.106 1.00 22.80 177 ASP A C 1
ATOM 1349 O O . ASP A 1 177 ? 3.445 57.256 41.206 1.00 22.33 177 ASP A O 1
ATOM 1354 N N . GLN A 1 178 ? 2.782 56.240 39.269 1.00 23.65 178 GLN A N 1
ATOM 1355 C CA . GLN A 1 178 ? 1.367 56.401 39.567 1.00 24.65 178 GLN A CA 1
ATOM 1356 C C . GLN A 1 178 ? 0.881 55.498 40.703 1.00 24.69 178 GLN A C 1
ATOM 1357 O O . GLN A 1 178 ? -0.268 55.585 41.137 1.00 26.46 178 GLN A O 1
ATOM 1363 N N . ALA A 1 179 ? 1.768 54.642 41.208 1.00 24.68 179 ALA A N 1
ATOM 1364 C CA . ALA A 1 179 ? 1.485 53.799 42.365 1.00 24.41 179 ALA A CA 1
ATOM 1365 C C . ALA A 1 179 ? 1.948 54.477 43.651 1.00 24.16 179 ALA A C 1
ATOM 1366 O O . ALA A 1 179 ? 1.559 54.043 44.748 1.00 25.44 179 ALA A O 1
ATOM 1368 N N . GLY A 1 180 ? 2.771 55.510 43.521 1.00 22.99 180 GLY A N 1
ATOM 1369 C CA . GLY A 1 180 ? 3.344 56.210 44.669 1.00 22.91 180 GLY A CA 1
ATOM 1370 C C . GLY A 1 180 ? 4.767 55.810 45.056 1.00 22.39 180 GLY A C 1
ATOM 1371 O O . GLY A 1 180 ? 5.306 56.316 46.045 1.00 23.38 180 GLY A O 1
ATOM 1372 N N . ASN A 1 181 ? 5.405 54.925 44.282 1.00 21.88 181 ASN A N 1
ATOM 1373 C CA . ASN A 1 181 ? 6.840 54.663 44.480 1.00 21.91 181 ASN A CA 1
ATOM 1374 C C . ASN A 1 181 ? 7.644 55.881 44.103 1.00 22.71 181 ASN A C 1
ATOM 1375 O O . ASN A 1 181 ? 7.272 56.587 43.173 1.00 22.60 181 ASN A O 1
ATOM 1380 N N . VAL A 1 182 ? 8.762 56.134 44.782 1.00 23.54 182 VAL A N 1
ATOM 1381 C CA . VAL A 1 182 ? 9.504 57.349 44.647 1.00 23.77 182 VAL A CA 1
ATOM 1382 C C . VAL A 1 182 ? 11.016 57.122 44.491 1.00 24.02 182 VAL A C 1
ATOM 1383 O O . VAL A 1 182 ? 11.590 56.202 45.111 1.00 23.30 182 VAL A O 1
ATOM 1387 N N . THR A 1 183 ? 11.657 57.916 43.638 1.00 22.92 183 THR A N 1
ATOM 1388 C CA . THR A 1 183 ? 13.105 57.905 43.492 1.00 23.66 183 THR A CA 1
ATOM 1389 C C . THR A 1 183 ? 13.698 59.285 43.627 1.00 23.84 183 THR A C 1
ATOM 1390 O O . THR A 1 183 ? 12.995 60.294 43.464 1.00 24.08 183 THR A O 1
ATOM 1394 N N . PHE A 1 184 ? 14.991 59.330 43.930 1.00 23.73 184 PHE A N 1
ATOM 1395 C CA . PHE A 1 184 ? 15.752 60.530 44.188 1.00 24.31 184 PHE A CA 1
ATOM 1396 C C . PHE A 1 184 ? 16.916 60.659 43.213 1.00 24.26 184 PHE A C 1
ATOM 1397 O O . PHE A 1 184 ? 17.489 59.651 42.805 1.00 24.49 184 PHE A O 1
ATOM 1405 N N . ARG A 1 185 ? 17.315 61.893 42.962 1.00 24.10 185 ARG A N 1
ATOM 1406 C CA . ARG A 1 185 ? 18.340 62.200 42.014 1.00 23.83 185 ARG A CA 1
ATOM 1407 C C . ARG A 1 185 ? 19.608 62.682 42.660 1.00 23.51 185 ARG A C 1
ATOM 1408 O O . ARG A 1 185 ? 19.613 63.566 43.423 1.00 23.68 185 ARG A O 1
ATOM 1416 N N . LYS A 1 186 ? 20.703 62.050 42.289 1.00 22.90 186 LYS A N 1
ATOM 1417 C CA . LYS A 1 186 ? 22.016 62.408 42.754 1.00 23.53 186 LYS A CA 1
ATOM 1418 C C . LYS A 1 186 ? 22.053 62.600 44.279 1.00 23.20 186 LYS A C 1
ATOM 1419 O O . LYS A 1 186 ? 21.549 61.776 44.959 1.00 23.02 186 LYS A O 1
ATOM 1425 N N . SER A 1 187 ? 22.640 63.675 44.745 1.00 23.29 187 SER A N 1
ATOM 1426 C CA . SER A 1 187 ? 22.791 63.908 46.167 1.00 24.65 187 SER A CA 1
ATOM 1427 C C . SER A 1 187 ? 21.604 64.615 46.812 1.00 24.65 187 SER A C 1
ATOM 1428 O O . SER A 1 187 ? 21.640 64.934 47.953 1.00 25.22 187 SER A O 1
ATOM 1431 N N . ALA A 1 188 ? 20.553 64.812 46.059 1.00 24.94 188 ALA A N 1
ATOM 1432 C CA . ALA A 1 188 ? 19.332 65.355 46.589 1.00 25.46 188 ALA A CA 1
ATOM 1433 C C . ALA A 1 188 ? 18.551 64.372 47.476 1.00 26.51 188 ALA A C 1
ATOM 1434 O O . ALA A 1 188 ? 17.579 64.738 48.028 1.00 27.03 188 ALA A O 1
ATOM 1436 N N . ARG A 1 189 ? 19.030 63.135 47.609 1.00 26.30 189 ARG A N 1
ATOM 1437 C CA . ARG A 1 189 ? 18.404 62.116 48.474 1.00 25.82 189 ARG A CA 1
ATOM 1438 C C . ARG A 1 189 ? 18.585 62.444 49.959 1.00 25.98 189 ARG A C 1
ATOM 1439 O O . ARG A 1 189 ? 17.593 62.626 50.674 1.00 25.01 189 ARG A O 1
ATOM 1447 N N . ASN A 1 190 ? 19.837 62.548 50.397 1.00 25.27 190 ASN A N 1
ATOM 1448 C CA . ASN A 1 190 ? 20.189 62.937 51.777 1.00 24.32 190 ASN A CA 1
ATOM 1449 C C . ASN A 1 190 ? 19.165 62.505 52.859 1.00 23.43 190 ASN A C 1
ATOM 1450 O O . ASN A 1 190 ? 18.956 61.295 53.066 1.00 23.80 190 ASN A O 1
ATOM 1455 N N . PHE A 1 191 ? 18.598 63.465 53.596 1.00 23.24 191 PHE A N 1
ATOM 1456 C CA . PHE A 1 191 ? 17.616 63.160 54.631 1.00 23.17 191 PHE A CA 1
ATOM 1457 C C . PHE A 1 191 ? 16.208 62.863 54.177 1.00 22.69 191 PHE A C 1
ATOM 1458 O O . PHE A 1 191 ? 15.392 62.341 54.912 1.00 23.65 191 PHE A O 1
ATOM 1466 N N . ASN A 1 192 ? 15.908 63.186 52.925 1.00 23.65 192 ASN A N 1
ATOM 1467 C CA . ASN A 1 192 ? 14.611 62.909 52.400 1.00 24.02 192 ASN A CA 1
ATOM 1468 C C . ASN A 1 192 ? 14.197 61.449 52.544 1.00 24.24 192 ASN A C 1
ATOM 1469 O O . ASN A 1 192 ? 13.060 61.132 52.890 1.00 25.70 192 ASN A O 1
ATOM 1474 N N . LEU A 1 193 ? 15.137 60.544 52.303 1.00 25.25 193 LEU A N 1
ATOM 1475 C CA . LEU A 1 193 ? 14.797 59.145 52.300 1.00 24.82 193 LEU A CA 1
ATOM 1476 C C . LEU A 1 193 ? 14.416 58.649 53.729 1.00 24.88 193 LEU A C 1
ATOM 1477 O O . LEU A 1 193 ? 13.330 58.139 53.917 1.00 25.40 193 LEU A O 1
ATOM 1482 N N . PRO A 1 194 ? 15.310 58.819 54.728 1.00 24.72 194 PRO A N 1
ATOM 1483 C CA . PRO A 1 194 ? 14.876 58.349 56.058 1.00 24.35 194 PRO A CA 1
ATOM 1484 C C . PRO A 1 194 ? 13.684 59.121 56.637 1.00 23.59 194 PRO A C 1
ATOM 1485 O O . PRO A 1 194 ? 12.867 58.527 57.334 1.00 24.51 194 PRO A O 1
ATOM 1489 N N . MET A 1 195 ? 13.543 60.421 56.295 1.00 23.39 195 MET A N 1
ATOM 1490 C CA . MET A 1 195 ? 12.394 61.183 56.791 1.00 23.27 195 MET A CA 1
ATOM 1491 C C . MET A 1 195 ? 11.038 60.688 56.307 1.00 23.48 195 MET A C 1
ATOM 1492 O O . MET A 1 195 ? 10.032 60.819 56.998 1.00 23.62 195 MET A O 1
ATOM 1497 N N A CYS A 1 196 ? 11.018 60.097 55.101 0.50 24.28 196 CYS A N 1
ATOM 1498 N N B CYS A 1 196 ? 11.023 60.083 55.129 0.50 23.42 196 CYS A N 1
ATOM 1499 C CA A CYS A 1 196 ? 9.822 59.452 54.544 0.50 24.85 196 CYS A CA 1
ATOM 1500 C CA B CYS A 1 196 ? 9.804 59.557 54.580 0.50 23.61 196 CYS A CA 1
ATOM 1501 C C A CYS A 1 196 ? 9.197 58.402 55.422 0.50 24.86 196 CYS A C 1
ATOM 1502 C C B CYS A 1 196 ? 9.274 58.301 55.286 0.50 24.03 196 CYS A C 1
ATOM 1503 O O A CYS A 1 196 ? 8.010 58.115 55.308 0.50 25.56 196 CYS A O 1
ATOM 1504 O O B CYS A 1 196 ? 8.220 57.782 54.928 0.50 24.66 196 CYS A O 1
ATOM 1509 N N . LYS A 1 197 ? 10.014 57.804 56.282 1.00 23.95 197 LYS A N 1
ATOM 1510 C CA . LYS A 1 197 ? 9.620 56.630 57.018 1.00 24.47 197 LYS A CA 1
ATOM 1511 C C . LYS A 1 197 ? 9.232 56.937 58.453 1.00 24.52 197 LYS A C 1
ATOM 1512 O O . LYS A 1 197 ? 8.746 56.021 59.149 1.00 23.72 197 LYS A O 1
ATOM 1518 N N . ALA A 1 198 ? 9.417 58.192 58.872 1.00 24.33 198 ALA A N 1
ATOM 1519 C CA . ALA A 1 198 ? 9.470 58.512 60.331 1.00 24.38 198 ALA A CA 1
ATOM 1520 C C . ALA A 1 198 ? 8.435 59.537 60.773 1.00 24.76 198 ALA A C 1
ATOM 1521 O O . ALA A 1 198 ? 8.583 60.172 61.828 1.00 26.00 198 ALA A O 1
ATOM 1523 N N . ALA A 1 199 ? 7.351 59.661 60.025 1.00 24.36 199 ALA A N 1
ATOM 1524 C CA . ALA A 1 199 ? 6.282 60.575 60.423 1.00 24.32 199 ALA A CA 1
ATOM 1525 C C . ALA A 1 199 ? 4.939 59.932 60.287 1.00 24.34 199 ALA A C 1
ATOM 1526 O O . ALA A 1 199 ? 4.725 59.046 59.472 1.00 24.54 199 ALA A O 1
ATOM 1528 N N . GLU A 1 200 ? 3.979 60.430 61.066 1.00 24.13 200 GLU A N 1
ATOM 1529 C CA . GLU A 1 200 ? 2.616 59.955 60.995 1.00 24.66 2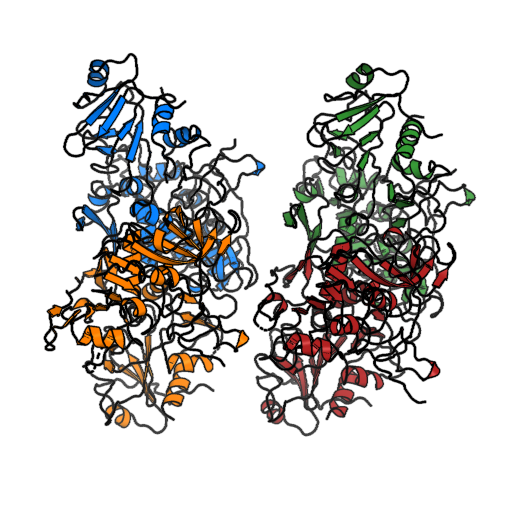00 GLU A CA 1
ATOM 1530 C C . GLU A 1 200 ? 2.036 60.162 59.599 1.00 25.08 200 GLU A C 1
ATOM 1531 O O . GLU A 1 200 ? 1.356 59.288 59.087 1.00 25.20 200 GLU A O 1
ATOM 1537 N N . THR A 1 201 ? 2.339 61.313 58.984 1.00 24.13 201 THR A N 1
ATOM 1538 C CA . THR A 1 201 ? 1.855 61.624 57.623 1.00 24.29 201 THR A CA 1
ATOM 1539 C C . THR A 1 201 ? 3.012 62.162 56.817 1.00 24.61 201 THR A C 1
ATOM 1540 O O . THR A 1 201 ? 3.605 63.193 57.171 1.00 24.90 201 THR A O 1
ATOM 1544 N N . THR A 1 202 ? 3.335 61.478 55.706 1.00 24.38 202 THR A N 1
ATOM 1545 C CA A THR A 1 202 ? 4.421 61.911 54.840 0.50 24.21 202 THR A CA 1
ATOM 1546 C CA B THR A 1 202 ? 4.424 61.854 54.825 0.50 24.42 202 THR A CA 1
ATOM 1547 C C . THR A 1 202 ? 3.851 62.554 53.596 1.00 24.59 202 THR A C 1
ATOM 1548 O O . THR A 1 202 ? 2.920 62.052 53.006 1.00 24.25 202 THR A O 1
ATOM 1555 N N . VAL A 1 203 ? 4.419 63.695 53.264 1.00 23.84 203 VAL A N 1
ATOM 1556 C CA . VAL A 1 203 ? 4.020 64.460 52.100 1.00 23.49 203 VAL A CA 1
ATOM 1557 C C . VAL A 1 203 ? 5.243 64.598 51.250 1.00 23.59 203 VAL A C 1
ATOM 1558 O O . VAL A 1 203 ? 6.215 65.176 51.688 1.00 23.94 203 VAL A O 1
ATOM 1562 N N . VAL A 1 204 ? 5.148 64.063 50.017 1.00 23.00 204 VAL A N 1
ATOM 1563 C CA . VAL A 1 204 ? 6.229 64.086 49.065 1.00 22.58 204 VAL A CA 1
ATOM 1564 C C . VAL A 1 204 ? 5.848 64.959 47.866 1.00 23.07 204 VAL A C 1
ATOM 1565 O O . VAL A 1 204 ? 4.767 64.779 47.289 1.00 23.14 204 VAL A O 1
ATOM 1569 N N . GLU A 1 205 ? 6.718 65.887 47.542 1.00 22.38 205 GLU A N 1
ATOM 1570 C CA . GLU A 1 205 ? 6.646 66.625 46.256 1.00 21.94 205 GLU A CA 1
ATOM 1571 C C . GLU A 1 205 ? 7.675 66.079 45.286 1.00 21.53 205 GLU A C 1
ATOM 1572 O O . GLU A 1 205 ? 8.810 65.767 45.674 1.00 21.40 205 GLU A O 1
ATOM 1578 N N . VAL A 1 206 ? 7.268 65.961 44.020 1.00 22.48 206 VAL A N 1
ATOM 1579 C CA . VAL A 1 206 ? 8.154 65.422 42.988 1.00 22.85 206 VAL A CA 1
ATOM 1580 C C . VAL A 1 206 ? 8.169 66.320 41.771 1.00 22.80 206 VAL A C 1
ATOM 1581 O O . VAL A 1 206 ? 7.251 67.097 41.554 1.00 22.92 206 VAL A O 1
ATOM 1585 N N . GLU A 1 207 ? 9.235 66.194 40.990 1.00 23.35 207 GLU A N 1
ATOM 1586 C CA . GLU A 1 207 ? 9.354 66.955 39.726 1.00 24.00 207 GLU A CA 1
ATOM 1587 C C . GLU A 1 207 ? 8.525 66.368 38.603 1.00 24.83 207 GLU A C 1
ATOM 1588 O O . GLU A 1 207 ? 8.013 67.116 37.773 1.00 25.35 207 GLU A O 1
ATOM 1594 N N . GLU A 1 208 ? 8.358 65.063 38.585 1.00 24.80 208 GLU A N 1
ATOM 1595 C CA A GLU A 1 208 ? 7.571 64.370 37.593 0.50 25.90 208 GLU A CA 1
ATOM 1596 C CA B GLU A 1 208 ? 7.577 64.366 37.610 0.50 25.48 208 GLU A CA 1
ATOM 1597 C C . GLU A 1 208 ? 6.814 63.198 38.141 1.00 25.70 208 GLU A C 1
ATOM 1598 O O . GLU A 1 208 ? 7.314 62.513 38.955 1.00 25.05 208 GLU A O 1
ATOM 1609 N N . ILE A 1 209 ? 5.624 62.958 37.633 1.00 25.28 209 ILE A N 1
ATOM 1610 C CA . ILE A 1 209 ? 4.881 61.754 37.879 1.00 25.54 209 ILE A CA 1
ATOM 1611 C C . ILE A 1 209 ? 4.926 60.927 36.602 1.00 25.21 209 ILE A C 1
ATOM 1612 O O . ILE A 1 209 ? 4.619 61.462 35.516 1.00 25.77 209 ILE A O 1
ATOM 1617 N N . VAL A 1 210 ? 5.313 59.657 36.729 1.00 24.46 210 VAL A N 1
ATOM 1618 C CA . VAL A 1 210 ? 5.527 58.772 35.573 1.00 24.38 210 VAL A CA 1
ATOM 1619 C C . VAL A 1 210 ? 4.696 57.503 35.667 1.00 24.31 210 VAL A C 1
ATOM 1620 O O . VAL A 1 210 ? 4.145 57.174 36.703 1.00 22.51 210 VAL A O 1
ATOM 1624 N N . ASP A 1 211 ? 4.585 56.735 34.594 1.00 25.13 211 ASP A N 1
ATOM 1625 C CA . ASP A 1 211 ? 3.820 55.514 34.560 1.00 25.49 211 ASP A CA 1
ATOM 1626 C C . ASP A 1 211 ? 4.381 54.476 35.497 1.00 25.98 211 ASP A C 1
ATOM 1627 O O . ASP A 1 211 ? 5.537 54.394 35.676 1.00 25.74 211 ASP A O 1
ATOM 1632 N N . ILE A 1 212 ? 3.513 53.697 36.050 1.00 26.55 212 ILE A N 1
ATOM 1633 C CA . ILE A 1 212 ? 3.942 52.542 36.813 1.00 28.05 212 ILE A CA 1
ATOM 1634 C C . ILE A 1 212 ? 4.713 51.723 35.797 1.00 28.73 212 ILE A C 1
ATOM 1635 O O . ILE A 1 212 ? 4.265 51.590 34.655 1.00 29.01 212 ILE A O 1
ATOM 1640 N N . GLY A 1 213 ? 5.888 51.235 36.148 1.00 29.58 213 GLY A N 1
ATOM 1641 C CA . GLY A 1 213 ? 6.730 50.544 35.139 1.00 29.08 213 GLY A CA 1
ATOM 1642 C C . GLY A 1 213 ? 7.916 51.377 34.681 1.00 29.35 213 GLY A C 1
ATOM 1643 O O . GLY A 1 213 ? 8.835 50.847 34.052 1.00 30.12 213 GLY A O 1
ATOM 1644 N N . SER A 1 214 ? 7.926 52.672 35.011 1.00 28.43 214 SER A N 1
ATOM 1645 C CA . SER A 1 214 ? 9.056 53.519 34.688 1.00 27.31 214 SER A CA 1
ATOM 1646 C C . SER A 1 214 ? 10.290 53.119 35.499 1.00 26.92 214 SER A C 1
ATOM 1647 O O . SER A 1 214 ? 11.414 53.495 35.138 1.00 27.78 214 SER A O 1
ATOM 1650 N N . PHE A 1 215 ? 10.065 52.457 36.644 1.00 26.20 215 PHE A N 1
ATOM 1651 C CA . PHE A 1 215 ? 11.161 52.046 37.508 1.00 25.38 215 PHE A CA 1
ATOM 1652 C C . PHE A 1 215 ? 11.343 50.535 37.465 1.00 25.21 215 PHE A C 1
ATOM 1653 O O . PHE A 1 215 ? 10.377 49.779 37.435 1.00 27.65 215 PHE A O 1
ATOM 1661 N N . ALA A 1 216 ? 12.601 50.120 37.519 1.00 25.09 216 ALA A N 1
ATOM 1662 C CA . ALA A 1 216 ? 12.920 48.720 37.837 1.00 24.30 216 ALA A CA 1
ATOM 1663 C C . ALA A 1 216 ? 12.548 48.537 39.318 1.00 23.60 216 ALA A C 1
ATOM 1664 O O . ALA A 1 216 ? 12.865 49.411 40.123 1.00 23.91 216 ALA A O 1
ATOM 1666 N N . PRO A 1 217 ? 11.908 47.413 39.666 1.00 23.36 217 PRO A N 1
ATOM 1667 C CA . PRO A 1 217 ? 11.475 47.214 41.055 1.00 23.64 217 PRO A CA 1
ATOM 1668 C C . PRO A 1 217 ? 12.647 47.188 42.048 1.00 23.44 217 PRO A C 1
ATOM 1669 O O . PRO A 1 217 ? 12.481 47.623 43.207 1.00 23.82 217 PRO A O 1
ATOM 1673 N N . GLU A 1 218 ? 13.830 46.743 41.609 1.00 23.46 218 GLU A N 1
ATOM 1674 C CA . GLU A 1 218 ? 15.018 46.797 42.457 1.00 23.60 218 GLU A CA 1
ATOM 1675 C C . GLU A 1 218 ? 15.469 48.212 42.757 1.00 24.12 218 GLU A C 1
ATOM 1676 O O . GLU A 1 218 ? 16.252 48.434 43.683 1.00 24.40 218 GLU A O 1
ATOM 1682 N N . ASP A 1 219 ? 15.017 49.196 41.982 1.00 23.58 219 ASP A N 1
ATOM 1683 C CA . ASP A 1 219 ? 15.617 50.517 42.041 1.00 24.59 219 ASP A CA 1
ATOM 1684 C C . ASP A 1 219 ? 14.644 51.621 42.467 1.00 25.40 219 ASP A C 1
ATOM 1685 O O . ASP A 1 219 ? 14.810 52.810 42.154 1.00 26.66 219 ASP A O 1
ATOM 1690 N N . ILE A 1 220 ? 13.638 51.204 43.214 1.00 24.08 220 ILE A N 1
ATOM 1691 C CA . ILE A 1 220 ? 12.729 52.114 43.875 1.00 24.36 220 ILE A CA 1
ATOM 1692 C C . ILE A 1 220 ? 13.327 52.468 45.237 1.00 25.19 220 ILE A C 1
ATOM 1693 O O . ILE A 1 220 ? 13.514 51.593 46.086 1.00 26.98 220 ILE A O 1
ATOM 1698 N N . HIS A 1 221 ? 13.598 53.746 45.469 1.00 24.38 221 HIS A N 1
ATOM 1699 C CA . HIS A 1 221 ? 14.332 54.192 46.647 1.00 24.39 221 HIS A CA 1
ATOM 1700 C C . HIS A 1 221 ? 13.414 54.243 47.875 1.00 24.04 221 HIS A C 1
ATOM 1701 O O . HIS A 1 221 ? 13.831 53.906 49.014 1.00 25.57 221 HIS A O 1
ATOM 1708 N N . ILE A 1 222 ? 12.174 54.685 47.647 1.00 23.89 222 ILE A N 1
ATOM 1709 C CA . ILE A 1 222 ? 11.125 54.712 48.674 1.00 23.55 222 ILE A CA 1
ATOM 1710 C C . ILE A 1 222 ? 9.881 54.004 48.129 1.00 23.44 222 ILE A C 1
ATOM 1711 O O . ILE A 1 222 ? 9.193 54.543 47.251 1.00 24.42 222 ILE A O 1
ATOM 1716 N N . PRO A 1 223 ? 9.641 52.762 48.559 1.00 23.23 223 PRO A N 1
ATOM 1717 C CA . PRO A 1 223 ? 8.421 52.076 48.197 1.00 22.49 223 PRO A CA 1
ATOM 1718 C C . PRO A 1 223 ? 7.175 52.839 48.641 1.00 22.63 223 PRO A C 1
ATOM 1719 O O . PRO A 1 223 ? 7.192 53.583 49.632 1.00 23.08 223 PRO A O 1
ATOM 1723 N N . LYS A 1 224 ? 6.128 52.709 47.843 1.00 22.19 224 LYS A N 1
ATOM 1724 C CA . LYS A 1 224 ? 4.858 53.420 48.027 1.00 22.00 224 LYS A CA 1
ATOM 1725 C C . LYS A 1 224 ? 4.241 53.344 49.418 1.00 21.80 224 LYS A C 1
ATOM 1726 O O . LYS A 1 224 ? 3.468 54.226 49.799 1.00 21.73 224 LYS A O 1
ATOM 1732 N N . ILE A 1 225 ? 4.536 52.262 50.131 1.00 20.35 225 ILE A N 1
ATOM 1733 C CA . ILE A 1 225 ? 3.987 52.077 51.504 1.00 20.91 225 ILE A CA 1
ATOM 1734 C C . ILE A 1 225 ? 4.301 53.258 52.405 1.00 21.29 225 ILE A C 1
ATOM 1735 O O . ILE A 1 225 ? 3.548 53.517 53.360 1.00 22.58 225 ILE A O 1
ATOM 1740 N N . TYR A 1 226 ? 5.407 53.945 52.152 1.00 21.97 226 TYR A N 1
ATOM 1741 C CA . TYR A 1 226 ? 5.847 55.070 52.956 1.00 22.34 226 TYR A CA 1
ATOM 1742 C C . TYR A 1 226 ? 5.268 56.431 52.537 1.00 22.62 226 TYR A C 1
ATOM 1743 O O . TYR A 1 226 ? 5.497 57.445 53.230 1.00 24.26 226 TYR A O 1
ATOM 1752 N N . VAL A 1 227 ? 4.651 56.495 51.345 1.00 22.21 227 VAL A N 1
ATOM 1753 C CA . VAL A 1 227 ? 4.292 57.768 50.706 1.00 22.18 227 VAL A CA 1
ATOM 1754 C C . VAL A 1 227 ? 2.797 57.970 50.846 1.00 22.63 227 VAL A C 1
ATOM 1755 O O . VAL A 1 227 ? 1.979 57.402 50.109 1.00 22.71 227 VAL A O 1
ATOM 1759 N N . HIS A 1 228 ? 2.396 58.781 51.809 1.00 22.27 228 HIS A N 1
ATOM 1760 C CA . HIS A 1 228 ? 0.983 58.897 52.100 1.00 22.84 228 HIS A CA 1
ATOM 1761 C C . HIS A 1 228 ? 0.296 59.917 51.192 1.00 22.66 228 HIS A C 1
ATOM 1762 O O . HIS A 1 228 ? -0.817 59.705 50.821 1.00 22.48 228 HIS A O 1
ATOM 1769 N N . ARG A 1 229 ? 0.984 60.997 50.893 1.00 22.06 229 ARG A N 1
ATOM 1770 C CA . ARG A 1 229 ? 0.466 62.095 50.077 1.00 22.89 229 ARG A CA 1
ATOM 1771 C C . ARG A 1 229 ? 1.497 62.491 49.061 1.00 23.24 229 ARG A C 1
ATOM 1772 O O . ARG A 1 229 ? 2.597 62.664 49.394 1.00 23.89 229 ARG A O 1
ATOM 1780 N N . LEU A 1 230 ? 1.063 62.649 47.819 1.00 20.00 230 LEU A N 1
ATOM 1781 C CA . LEU A 1 230 ? 1.972 62.957 46.727 1.00 20.00 230 LEU A CA 1
ATOM 1782 C C . LEU A 1 230 ? 1.454 64.123 45.885 1.00 20.00 230 LEU A C 1
ATOM 1783 O O . LEU A 1 230 ? 0.342 64.149 45.579 1.00 22.74 230 LEU A O 1
ATOM 1788 N N . VAL A 1 231 ? 2.327 65.064 45.628 1.00 23.09 231 VAL A N 1
ATOM 1789 C CA . VAL A 1 231 ? 2.028 66.187 44.755 1.00 23.68 231 VAL A CA 1
ATOM 1790 C C . VAL A 1 231 ? 3.174 66.467 43.805 1.00 22.98 231 VAL A C 1
ATOM 1791 O O . VAL A 1 231 ? 4.279 66.357 44.135 1.00 23.30 231 VAL A O 1
ATOM 1795 N N . LYS A 1 232 ? 2.838 66.836 42.576 1.00 24.36 232 LYS A N 1
ATOM 1796 C CA . LYS A 1 232 ? 3.829 67.364 41.679 1.00 24.83 232 LYS A CA 1
ATOM 1797 C C . LYS A 1 232 ? 4.068 68.842 41.937 1.00 24.39 232 LYS A C 1
ATOM 1798 O O . LYS A 1 232 ? 3.165 69.609 41.857 1.00 25.23 232 LYS A O 1
ATOM 1804 N N . GLY A 1 233 ? 5.292 69.211 42.231 1.00 24.67 233 GLY A N 1
ATOM 1805 C CA . GLY A 1 233 ? 5.649 70.575 42.505 1.00 25.70 233 GLY A CA 1
ATOM 1806 C C . GLY A 1 233 ? 5.359 71.473 41.324 1.00 26.04 233 GLY A C 1
ATOM 1807 O O . GLY A 1 233 ? 5.675 71.123 40.187 1.00 25.60 233 GLY A O 1
ATOM 1808 N N . GLU A 1 234 ? 4.775 72.627 41.616 1.00 26.05 234 GLU A N 1
ATOM 1809 C CA . GLU A 1 234 ? 4.400 73.600 40.582 1.00 27.83 234 GLU A CA 1
ATOM 1810 C C . GLU A 1 234 ? 5.602 74.345 40.020 1.00 27.45 234 GLU A C 1
ATOM 1811 O O . GLU A 1 234 ? 5.613 74.698 38.824 1.00 27.40 234 GLU A O 1
ATOM 1817 N N . LYS A 1 235 ? 6.605 74.602 40.857 1.00 27.60 235 LYS A N 1
ATOM 1818 C CA . LYS A 1 235 ? 7.761 75.390 40.476 1.00 27.81 235 LYS A CA 1
ATOM 1819 C C . LYS A 1 235 ? 9.054 74.840 41.099 1.00 25.99 235 LYS A C 1
ATOM 1820 O O . LYS A 1 235 ? 9.115 74.604 42.323 1.00 26.30 235 LYS A O 1
ATOM 1826 N N . TYR A 1 236 ? 10.078 74.682 40.260 1.00 25.00 236 TYR A N 1
ATOM 1827 C CA . TYR A 1 236 ? 11.417 74.288 40.679 1.00 24.68 236 TYR A CA 1
ATOM 1828 C C . TYR A 1 236 ? 12.472 75.297 40.220 1.00 24.84 236 TYR A C 1
ATOM 1829 O O . TYR A 1 236 ? 12.810 75.363 39.044 1.00 26.04 236 TYR A O 1
ATOM 1838 N N . GLU A 1 237 ? 12.958 76.107 41.143 1.00 24.55 237 GLU A N 1
ATOM 1839 C CA . GLU A 1 237 ? 13.925 77.163 40.855 1.00 24.93 237 GLU A CA 1
ATOM 1840 C C . GLU A 1 237 ? 15.346 76.694 40.644 1.00 24.83 237 GLU A C 1
ATOM 1841 O O . GLU A 1 237 ? 16.173 77.426 40.117 1.00 25.51 237 GLU A O 1
ATOM 1847 N N . LYS A 1 238 ? 15.658 75.480 41.093 1.00 25.43 238 LYS A N 1
ATOM 1848 C CA . LYS A 1 238 ? 16.994 74.902 40.906 1.00 25.94 238 LYS A CA 1
ATOM 1849 C C . LYS A 1 238 ? 18.087 75.824 41.417 1.00 25.55 238 LYS A C 1
ATOM 1850 O O . LYS A 1 238 ? 19.139 75.984 40.831 1.00 24.65 238 LYS A O 1
ATOM 1856 N N . ARG A 1 239 ? 17.829 76.400 42.583 1.00 24.36 239 ARG A N 1
ATOM 1857 C CA . ARG A 1 239 ? 18.775 77.294 43.223 1.00 24.42 239 ARG A CA 1
ATOM 1858 C C . ARG A 1 239 ? 20.044 76.607 43.697 1.00 23.78 239 ARG A C 1
ATOM 1859 O O . ARG A 1 239 ? 20.039 75.459 44.154 1.00 22.16 239 ARG A O 1
ATOM 1867 N N . ILE A 1 240 ? 21.137 77.323 43.578 1.00 24.53 240 ILE A N 1
ATOM 1868 C CA . ILE A 1 240 ? 22.444 76.868 43.973 1.00 24.74 240 ILE A CA 1
ATOM 1869 C C . ILE A 1 240 ? 22.970 77.851 45.015 1.00 24.98 240 ILE A C 1
ATOM 1870 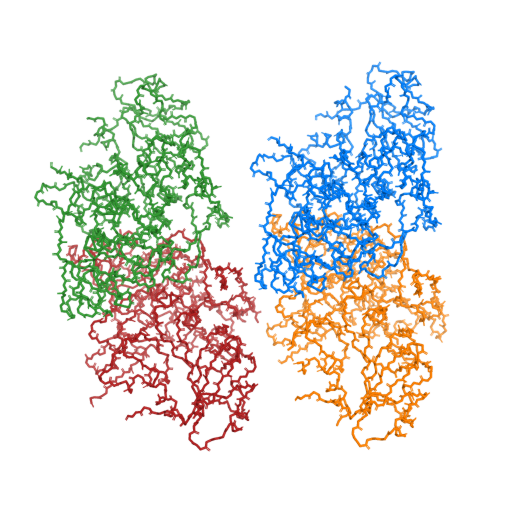O O . ILE A 1 240 ? 23.044 79.075 44.778 1.00 23.53 240 ILE A O 1
ATOM 1875 N N . GLU A 1 241 ? 23.335 77.322 46.179 1.00 25.93 241 GLU A N 1
ATOM 1876 C CA . GLU A 1 241 ? 23.848 78.132 47.282 1.00 27.03 241 GLU A CA 1
ATOM 1877 C C . GLU A 1 241 ? 25.256 78.627 47.029 1.00 27.26 241 GLU A C 1
ATOM 1878 O O . GLU A 1 241 ? 25.601 79.767 47.366 1.00 28.60 241 GLU A O 1
ATOM 1884 N N . ARG A 1 242 ? 26.092 77.788 46.429 1.00 26.86 242 ARG A N 1
ATOM 1885 C CA . ARG A 1 242 ? 27.515 78.082 46.307 1.00 26.96 242 ARG A CA 1
ATOM 1886 C C . ARG A 1 242 ? 28.054 77.514 44.981 1.00 25.60 242 ARG A C 1
ATOM 1887 O O . ARG A 1 242 ? 28.400 76.341 44.890 1.00 25.00 242 ARG A O 1
ATOM 1895 N N . LEU A 1 243 ? 28.118 78.358 43.950 1.00 24.88 243 LEU A N 1
ATOM 1896 C CA . LEU A 1 243 ? 28.632 77.972 42.641 1.00 24.68 243 LEU A CA 1
ATOM 1897 C C . LEU A 1 243 ? 30.141 77.989 42.687 1.00 23.86 243 LEU A C 1
ATOM 1898 O O . LEU A 1 243 ? 30.755 79.052 42.834 1.00 24.89 243 LEU A O 1
ATOM 1903 N N . SER A 1 244 ? 30.733 76.805 42.536 1.00 23.18 244 SER A N 1
ATOM 1904 C CA . SER A 1 244 ? 32.161 76.618 42.492 1.00 23.66 244 SER A CA 1
ATOM 1905 C C . SER A 1 244 ? 32.468 75.964 41.150 1.00 23.23 244 SER A C 1
ATOM 1906 O O . SER A 1 244 ? 32.156 74.786 40.927 1.00 22.77 244 SER A O 1
ATOM 1909 N N . VAL A 1 245 ? 33.002 76.758 40.220 1.00 23.08 245 VAL A N 1
ATOM 1910 C CA . VAL A 1 245 ? 33.120 76.327 38.836 1.00 24.14 245 VAL A CA 1
ATOM 1911 C C . VAL A 1 245 ? 34.574 76.415 38.448 1.00 25.42 245 VAL A C 1
ATOM 1912 O O . VAL A 1 245 ? 35.231 77.425 38.724 1.00 26.05 245 VAL A O 1
ATOM 1916 N N . ARG A 1 246 ? 35.087 75.376 37.805 1.00 26.02 246 ARG A N 1
ATOM 1917 C CA . ARG A 1 246 ? 36.482 75.404 37.351 1.00 27.07 246 ARG A CA 1
ATOM 1918 C C . ARG A 1 246 ? 36.606 75.947 35.925 1.00 27.46 246 ARG A C 1
ATOM 1919 O O . ARG A 1 246 ? 35.643 75.929 35.160 1.00 26.79 246 ARG A O 1
ATOM 1927 N N . VAL A 1 262 ? 52.305 79.790 53.921 1.00 29.32 262 VAL A N 1
ATOM 1928 C CA . VAL A 1 262 ? 52.294 78.713 54.903 1.00 29.68 262 VAL A CA 1
ATOM 1929 C C . VAL A 1 262 ? 51.149 77.716 54.710 1.00 29.28 262 VAL A C 1
ATOM 1930 O O . VAL A 1 262 ? 51.287 76.541 55.012 1.00 29.28 262 VAL A O 1
ATOM 1934 N N . ARG A 1 263 ? 50.023 78.189 54.201 1.00 29.00 263 ARG A N 1
ATOM 1935 C CA . ARG A 1 263 ? 48.920 77.312 53.862 1.00 28.91 263 ARG A CA 1
ATOM 1936 C C . ARG A 1 263 ? 49.327 76.266 52.804 1.00 27.90 263 ARG A C 1
ATOM 1937 O O . ARG A 1 263 ? 48.942 75.096 52.911 1.00 25.80 263 ARG A O 1
ATOM 1945 N N . GLU A 1 264 ? 50.068 76.674 51.796 1.00 27.29 264 GLU A N 1
ATOM 1946 C CA A GLU A 1 264 ? 50.490 75.732 50.730 0.50 27.13 264 GLU A CA 1
ATOM 1947 C CA B GLU A 1 264 ? 50.475 75.752 50.765 0.50 27.11 264 GLU A CA 1
ATOM 1948 C C . GLU A 1 264 ? 51.376 74.665 51.288 1.00 26.72 264 GLU A C 1
ATOM 1949 O O . GLU A 1 264 ? 51.314 73.582 50.826 1.00 26.14 264 GLU A O 1
ATOM 1960 N N . ARG A 1 265 ? 52.226 75.014 52.247 1.00 25.67 265 ARG A N 1
ATOM 1961 C CA . ARG A 1 265 ? 53.095 74.087 52.949 1.00 25.69 265 ARG A CA 1
ATOM 1962 C C . ARG A 1 265 ? 52.287 73.020 53.685 1.00 24.45 265 ARG A C 1
ATOM 1963 O O . ARG A 1 265 ? 52.624 71.840 53.660 1.00 23.97 265 ARG A O 1
ATOM 1971 N N . ILE A 1 266 ? 51.209 73.431 54.344 1.00 23.56 266 ILE A N 1
ATOM 1972 C CA . ILE A 1 266 ? 50.360 72.473 55.060 1.00 23.13 266 ILE A CA 1
ATOM 1973 C C . ILE A 1 266 ? 49.696 71.530 54.052 1.00 22.92 266 ILE A C 1
ATOM 1974 O O . ILE A 1 266 ? 49.659 70.308 54.239 1.00 22.30 266 ILE A O 1
ATOM 1979 N N . ILE A 1 267 ? 49.197 72.117 52.968 1.00 23.02 267 ILE A N 1
ATOM 1980 C CA . ILE A 1 267 ? 48.509 71.374 51.910 1.00 22.76 267 ILE A CA 1
ATOM 1981 C C . ILE A 1 267 ? 49.439 70.343 51.284 1.00 22.41 267 ILE A C 1
ATOM 1982 O O . ILE A 1 267 ? 49.046 69.174 51.107 1.00 23.04 267 ILE A O 1
ATOM 1987 N N . LYS A 1 268 ? 50.673 70.750 50.991 1.00 22.50 268 LYS A N 1
ATOM 1988 C CA . LYS A 1 268 ? 51.633 69.835 50.355 1.00 22.70 268 LYS A CA 1
ATOM 1989 C C . LYS A 1 268 ? 52.148 68.727 51.265 1.00 22.39 268 LYS A C 1
ATOM 1990 O O . LYS A 1 268 ? 52.625 67.696 50.778 1.00 22.92 268 LYS A O 1
ATOM 1996 N N . ARG A 1 269 ? 52.075 68.925 52.583 1.00 22.18 269 ARG A N 1
ATOM 1997 C CA . ARG A 1 269 ? 52.374 67.852 53.514 1.00 21.96 269 ARG A CA 1
ATOM 1998 C C . ARG A 1 269 ? 51.158 66.947 53.717 1.00 22.10 269 ARG A C 1
ATOM 1999 O O . ARG A 1 269 ? 51.283 65.721 53.799 1.00 21.42 269 ARG A O 1
ATOM 2007 N N . ALA A 1 270 ? 49.975 67.556 53.789 1.00 21.97 270 ALA A N 1
ATOM 2008 C CA . ALA A 1 270 ? 48.721 66.813 53.965 1.00 22.15 270 ALA A CA 1
ATOM 2009 C C . ALA A 1 270 ? 48.496 65.845 52.801 1.00 22.26 270 ALA A C 1
ATOM 2010 O O . ALA A 1 270 ? 47.991 64.751 52.999 1.00 22.61 270 ALA A O 1
ATOM 2012 N N . ALA A 1 271 ? 48.907 66.268 51.612 1.00 22.06 271 ALA A N 1
ATOM 2013 C CA . ALA A 1 271 ? 48.816 65.445 50.393 1.00 22.31 271 ALA A CA 1
ATOM 2014 C C . ALA A 1 271 ? 49.532 64.101 50.508 1.00 22.63 271 ALA A C 1
ATOM 2015 O O . ALA A 1 271 ? 49.154 63.148 49.842 1.00 22.39 271 ALA A O 1
ATOM 2017 N N . LEU A 1 272 ? 50.544 64.018 51.363 1.00 23.10 272 LEU A N 1
ATOM 2018 C CA . LEU A 1 272 ? 51.297 62.780 51.551 1.00 23.26 272 LEU A CA 1
ATOM 2019 C C . LEU A 1 272 ? 50.611 61.779 52.487 1.00 23.77 272 LEU A C 1
ATOM 2020 O O . LEU A 1 272 ? 51.108 60.674 52.672 1.00 24.48 272 LEU A O 1
ATOM 2025 N N . GLU A 1 273 ? 49.473 62.157 53.071 1.00 23.62 273 GLU A N 1
ATOM 2026 C CA . GLU A 1 273 ? 48.680 61.243 53.894 1.00 24.07 273 GLU A CA 1
ATOM 2027 C C . GLU A 1 273 ? 47.874 60.230 53.067 1.00 24.48 273 GLU A C 1
ATOM 2028 O O . GLU A 1 273 ? 47.384 59.239 53.609 1.00 24.22 273 GLU A O 1
ATOM 2034 N N . PHE A 1 274 ? 47.725 60.509 51.776 1.00 24.52 274 PHE A N 1
ATOM 2035 C CA . PHE A 1 274 ? 46.916 59.687 50.867 1.00 25.19 274 PHE A CA 1
ATOM 2036 C C . PHE A 1 274 ? 47.668 58.428 50.454 1.00 25.90 274 PHE A C 1
ATOM 2037 O O . PHE A 1 274 ? 48.866 58.483 50.180 1.00 26.39 274 PHE A O 1
ATOM 2045 N N . GLU A 1 275 ? 46.953 57.304 50.451 1.00 25.98 275 GLU A N 1
ATOM 2046 C CA . GLU A 1 275 ? 47.497 56.004 50.056 1.00 26.32 275 GLU A CA 1
ATOM 2047 C C . GLU A 1 275 ? 46.615 55.431 48.963 1.00 25.97 275 GLU A C 1
ATOM 2048 O O . GLU A 1 275 ? 45.416 55.707 48.903 1.00 25.06 275 GLU A O 1
ATOM 2054 N N . ASP A 1 276 ? 47.215 54.632 48.091 1.00 25.64 276 ASP A N 1
ATOM 2055 C CA . ASP A 1 276 ? 46.479 54.002 47.005 1.00 25.59 276 ASP A CA 1
ATOM 2056 C C . ASP A 1 276 ? 45.411 53.093 47.594 1.00 25.33 276 ASP A C 1
ATOM 2057 O O . ASP A 1 276 ? 45.658 52.380 48.560 1.00 25.64 276 ASP A O 1
ATOM 2062 N N . GLY A 1 277 ? 44.202 53.187 47.054 1.00 24.67 277 GLY A N 1
ATOM 2063 C CA . GLY A 1 277 ? 43.069 52.384 47.496 1.00 23.93 277 GLY A CA 1
ATOM 2064 C C . GLY A 1 277 ? 42.272 52.986 48.651 1.00 23.43 277 GLY A C 1
ATOM 2065 O O . GLY A 1 277 ? 41.242 52.460 49.052 1.00 23.67 277 GLY A O 1
ATOM 2066 N N . MET A 1 278 ? 42.761 54.088 49.192 1.00 22.03 278 MET A N 1
ATOM 2067 C CA . MET A 1 278 ? 42.169 54.715 50.375 1.00 21.86 278 MET A CA 1
ATOM 2068 C C . MET A 1 278 ? 40.792 55.298 50.092 1.00 20.64 278 MET A C 1
ATOM 2069 O O . MET A 1 278 ? 40.561 55.878 49.012 1.00 21.56 278 MET A O 1
ATOM 2074 N N . TYR A 1 279 ? 39.906 55.146 51.076 1.00 18.89 279 TYR A N 1
ATOM 2075 C CA . TYR A 1 279 ? 38.636 55.904 51.185 1.00 19.06 279 TYR A CA 1
ATOM 2076 C C . TYR A 1 279 ? 38.832 57.026 52.201 1.00 19.51 279 TYR A C 1
ATOM 2077 O O . TYR A 1 279 ? 39.295 56.771 53.304 1.00 18.73 279 TYR A O 1
ATOM 2086 N N . ALA A 1 280 ? 38.533 58.263 51.801 1.00 19.41 280 ALA A N 1
ATOM 2087 C CA . ALA A 1 280 ? 38.810 59.437 52.627 1.00 19.45 280 ALA A CA 1
ATOM 2088 C C . ALA A 1 280 ? 37.631 60.378 52.669 1.00 19.18 280 ALA A C 1
ATOM 2089 O O . ALA A 1 280 ? 36.889 60.488 51.688 1.00 18.80 280 ALA A O 1
ATOM 2091 N N . ASN A 1 281 ? 37.464 61.056 53.806 1.00 19.83 281 ASN A N 1
ATOM 2092 C CA . ASN A 1 281 ? 36.521 62.151 53.934 1.00 20.53 281 ASN A CA 1
ATOM 2093 C C . ASN A 1 281 ? 37.358 63.391 54.299 1.00 20.58 281 ASN A C 1
ATOM 2094 O O . ASN A 1 281 ? 38.108 63.403 55.294 1.00 21.11 281 ASN A O 1
ATOM 2099 N N . LEU A 1 282 ? 37.253 64.418 53.456 1.00 21.43 282 LEU A N 1
ATOM 2100 C CA . LEU A 1 282 ? 38.120 65.575 53.544 1.00 22.72 282 LEU A CA 1
ATOM 2101 C C . LEU A 1 282 ? 37.277 66.786 53.873 1.00 23.50 282 LEU A C 1
ATOM 2102 O O . LEU A 1 282 ? 36.323 67.107 53.147 1.00 25.35 282 LEU A O 1
ATOM 2107 N N . GLY A 1 283 ? 37.650 67.446 54.963 1.00 24.07 283 GLY A N 1
ATOM 2108 C CA . GLY A 1 283 ? 37.000 68.665 55.402 1.00 25.22 283 GLY A CA 1
ATOM 2109 C C . GLY A 1 283 ? 37.248 69.858 54.491 1.00 26.32 283 GLY A C 1
ATOM 2110 O O . GLY A 1 283 ? 38.083 69.841 53.573 1.00 25.31 283 GLY A O 1
ATOM 2111 N N . ILE A 1 284 ? 36.512 70.921 54.769 1.00 28.20 284 ILE A N 1
ATOM 2112 C CA . ILE A 1 284 ? 36.596 72.132 53.958 1.00 28.54 284 ILE A CA 1
ATOM 2113 C C . ILE A 1 284 ? 37.952 72.781 54.130 1.00 28.20 284 ILE A C 1
ATOM 2114 O O . ILE A 1 284 ? 38.560 72.699 55.190 1.00 29.72 284 ILE A O 1
ATOM 2119 N N . GLY A 1 285 ? 38.421 73.415 53.066 1.00 27.55 285 GLY A N 1
ATOM 2120 C CA . GLY A 1 285 ? 39.708 74.099 53.102 1.00 26.79 285 GLY A CA 1
ATOM 2121 C C . GLY A 1 285 ? 40.896 73.215 52.765 1.00 26.01 285 GLY A C 1
ATOM 2122 O O . GLY A 1 285 ? 40.933 72.541 51.725 1.00 25.88 285 GLY A O 1
ATOM 2123 N N . ILE A 1 286 ? 41.893 73.250 53.645 1.00 25.02 286 ILE A N 1
ATOM 2124 C CA . ILE A 1 286 ? 43.170 72.591 53.417 1.00 24.62 286 ILE A CA 1
ATOM 2125 C C . ILE A 1 286 ? 43.031 71.117 53.028 1.00 23.80 286 ILE A C 1
ATOM 2126 O O . ILE A 1 286 ? 43.650 70.691 52.060 1.00 23.11 286 ILE A O 1
ATOM 2131 N N . PRO A 1 287 ? 42.250 70.319 53.796 1.00 23.20 287 PRO A N 1
ATOM 2132 C CA . PRO A 1 287 ? 42.158 68.902 53.392 1.00 23.36 287 PRO A CA 1
ATOM 2133 C C . PRO A 1 287 ? 41.676 68.677 51.965 1.00 23.43 287 PRO A C 1
ATOM 2134 O O . PRO A 1 287 ? 42.282 67.930 51.213 1.00 23.79 287 PRO A O 1
ATOM 2138 N N . LEU A 1 288 ? 40.596 69.339 51.592 1.00 23.50 288 LEU A N 1
ATOM 2139 C CA . LEU A 1 288 ? 40.096 69.195 50.220 1.00 23.50 288 LEU A CA 1
ATOM 2140 C C . LEU A 1 288 ? 41.111 69.707 49.195 1.00 23.17 288 LEU A C 1
ATOM 2141 O O . LEU A 1 288 ? 41.262 69.103 48.122 1.00 23.67 288 LEU A O 1
ATOM 2146 N N . LEU A 1 289 ? 41.830 70.776 49.523 1.00 22.90 289 LEU A N 1
ATOM 2147 C CA . LEU A 1 289 ? 42.853 71.304 48.603 1.00 22.64 289 LEU A CA 1
ATOM 2148 C C . LEU A 1 289 ? 44.002 70.338 48.418 1.00 23.10 289 LEU A C 1
ATOM 2149 O O . LEU A 1 289 ? 44.599 70.261 47.340 1.00 22.39 289 LEU A O 1
ATOM 2154 N N . ALA A 1 290 ? 44.306 69.572 49.461 1.00 22.27 290 ALA A N 1
ATOM 2155 C CA . ALA A 1 290 ? 45.347 68.556 49.366 1.00 22.55 290 ALA A CA 1
ATOM 2156 C C . ALA A 1 290 ? 45.041 67.499 48.311 1.00 22.56 290 ALA A C 1
ATOM 2157 O O . ALA A 1 290 ? 45.962 66.942 47.727 1.00 21.96 290 ALA A O 1
ATOM 2159 N N . SER A 1 291 ? 43.758 67.220 48.066 1.00 22.50 291 SER A N 1
ATOM 2160 C CA . SER A 1 291 ? 43.369 66.170 47.126 1.00 23.28 291 SER A CA 1
ATOM 2161 C C . SER A 1 291 ? 43.793 66.484 45.680 1.00 23.84 291 SER A C 1
ATOM 2162 O O . SER A 1 291 ? 43.932 65.585 44.849 1.00 23.75 291 SER A O 1
ATOM 2165 N N . ASN A 1 292 ? 44.011 67.760 45.407 1.00 24.03 292 ASN A N 1
ATOM 2166 C CA . ASN A 1 292 ? 44.490 68.195 44.096 1.00 25.14 292 ASN A CA 1
ATOM 2167 C C . ASN A 1 292 ? 45.907 67.709 43.772 1.00 24.93 292 ASN A C 1
ATOM 2168 O O . ASN A 1 292 ? 46.301 67.678 42.604 1.00 25.23 292 ASN A O 1
ATOM 2173 N N . PHE A 1 293 ? 46.665 67.305 44.795 1.00 25.70 293 PHE A N 1
ATOM 2174 C CA . PHE A 1 293 ? 48.034 66.834 44.617 1.00 26.88 293 PHE A CA 1
ATOM 2175 C C . PHE A 1 293 ? 48.160 65.310 44.605 1.00 27.55 293 PHE A C 1
ATOM 2176 O O . PHE A 1 293 ? 49.272 64.775 44.584 1.00 28.62 293 PHE A O 1
ATOM 2184 N N . ILE A 1 294 ? 47.034 64.616 44.637 1.00 27.99 294 ILE A N 1
ATOM 2185 C CA . ILE A 1 294 ? 47.005 63.163 44.483 1.00 28.58 294 ILE A CA 1
ATOM 2186 C C . ILE A 1 294 ? 47.509 62.796 43.088 1.00 29.57 294 ILE A C 1
ATOM 2187 O O . ILE A 1 294 ? 47.059 63.358 42.087 1.00 29.86 294 ILE A O 1
ATOM 2192 N N . SER A 1 295 ? 48.438 61.853 43.040 1.00 30.91 295 SER A N 1
ATOM 2193 C CA . SER A 1 295 ? 49.026 61.408 41.780 1.00 31.56 295 SER A CA 1
ATOM 2194 C C . SER A 1 295 ? 48.002 60.619 40.940 1.00 32.59 295 SER A C 1
ATOM 2195 O O . SER A 1 295 ? 47.299 59.760 41.480 1.00 33.32 295 SER A O 1
ATOM 2198 N N . PRO A 1 296 ? 47.935 60.892 39.614 1.00 33.62 296 PRO A N 1
ATOM 2199 C CA . PRO A 1 296 ? 47.142 60.084 38.674 1.00 33.72 296 PRO A CA 1
ATOM 2200 C C . PRO A 1 296 ? 47.454 58.596 38.738 1.00 34.09 296 PRO A C 1
ATOM 2201 O O . PRO A 1 296 ? 46.663 57.785 38.261 1.00 34.55 296 PRO A O 1
ATOM 2205 N N . ASN A 1 297 ? 48.593 58.248 39.329 1.00 34.29 297 ASN A N 1
ATOM 2206 C CA . ASN A 1 297 ? 48.971 56.854 39.538 1.00 34.47 297 ASN A CA 1
ATOM 2207 C C . ASN A 1 297 ? 48.402 56.252 40.821 1.00 34.53 297 ASN A C 1
ATOM 2208 O O . ASN A 1 297 ? 48.661 55.082 41.121 1.00 34.59 297 ASN A O 1
ATOM 2213 N N . MET A 1 298 ? 47.656 57.055 41.582 1.00 33.84 298 MET A N 1
ATOM 2214 C CA . MET A 1 298 ? 47.058 56.618 42.834 1.00 33.77 298 MET A CA 1
ATOM 2215 C C . MET A 1 298 ? 45.540 56.704 42.740 1.00 32.75 298 MET A C 1
ATOM 2216 O O . MET A 1 298 ? 45.000 57.611 42.112 1.00 33.28 298 MET A O 1
ATOM 2221 N N . THR A 1 299 ? 44.875 55.788 43.419 1.00 31.36 299 THR A N 1
ATOM 2222 C CA . THR A 1 299 ? 43.424 55.767 43.469 1.00 30.62 299 THR A CA 1
ATOM 2223 C C . THR A 1 299 ? 43.004 56.121 44.877 1.00 29.38 299 THR A C 1
ATOM 2224 O O . THR A 1 299 ? 43.312 55.393 45.805 1.00 28.96 299 THR A O 1
ATOM 2228 N N . VAL A 1 300 ? 42.341 57.264 45.022 1.00 29.13 300 VAL A N 1
ATOM 2229 C CA . VAL A 1 300 ? 41.716 57.671 46.285 1.00 28.21 300 VAL A CA 1
ATOM 2230 C C . VAL A 1 300 ? 40.249 58.020 46.003 1.00 27.51 300 VAL A C 1
ATOM 2231 O O . VAL A 1 300 ? 39.952 58.780 45.087 1.00 28.21 300 VAL A O 1
ATOM 2235 N N . HIS A 1 301 ? 39.346 57.445 46.794 1.00 25.25 301 HIS A N 1
ATOM 2236 C CA . HIS A 1 301 ? 37.916 57.649 46.652 1.00 25.04 301 HIS A CA 1
ATOM 2237 C C . HIS A 1 301 ? 37.440 58.534 47.763 1.00 24.18 301 HIS A C 1
ATOM 2238 O O . HIS A 1 301 ? 37.629 58.212 48.930 1.00 23.82 301 HIS A O 1
ATOM 2245 N N . LEU A 1 302 ? 36.855 59.669 47.388 1.00 23.28 302 LEU A N 1
ATOM 2246 C CA . LEU A 1 302 ? 36.417 60.654 48.357 1.00 23.70 302 LEU A CA 1
ATOM 2247 C C . LEU A 1 302 ? 34.952 60.430 48.629 1.00 23.53 302 LEU A C 1
ATOM 2248 O O . LEU A 1 302 ? 34.119 60.345 47.705 1.00 24.02 302 LEU A O 1
ATOM 2253 N N . GLN A 1 303 ? 34.653 60.363 49.920 1.00 23.34 303 GLN A N 1
ATOM 2254 C CA . GLN A 1 303 ? 33.298 60.207 50.426 1.00 23.46 303 GLN A CA 1
ATOM 2255 C C . GLN A 1 303 ? 32.759 61.561 50.912 1.00 24.42 303 GLN A C 1
ATOM 2256 O O . GLN A 1 303 ? 33.493 62.339 51.499 1.00 24.62 303 GLN A O 1
ATOM 2262 N N . SER A 1 304 ? 31.476 61.823 50.676 1.00 24.32 304 SER A N 1
ATOM 2263 C CA . SER A 1 304 ? 30.857 63.080 51.116 1.00 24.60 304 SER A CA 1
ATOM 2264 C C . SER A 1 304 ? 29.730 62.700 52.037 1.00 25.11 304 SER A C 1
ATOM 2265 O O . SER A 1 304 ? 28.931 61.831 51.715 1.00 24.57 304 SER A O 1
ATOM 2268 N N . GLU A 1 305 ? 29.646 63.345 53.195 1.00 24.47 305 GLU A N 1
ATOM 2269 C CA . GLU A 1 305 ? 28.684 62.898 54.201 1.00 25.00 305 GLU A CA 1
ATOM 2270 C C . GLU A 1 305 ? 27.194 63.094 53.848 1.00 24.70 305 GLU A C 1
ATOM 2271 O O . GLU A 1 305 ? 26.306 62.443 54.426 1.00 24.23 305 GLU A O 1
ATOM 2277 N N . ASN A 1 306 ? 26.941 63.931 52.825 1.00 24.32 306 ASN A N 1
ATOM 2278 C CA . ASN A 1 306 ? 25.590 64.096 52.300 1.00 24.45 306 ASN A CA 1
ATOM 2279 C C . ASN A 1 306 ? 25.150 63.019 51.334 1.00 24.81 306 ASN A C 1
ATOM 2280 O O . ASN A 1 306 ? 24.029 63.081 50.798 1.00 26.53 306 ASN A O 1
ATOM 2285 N N . GLY A 1 307 ? 26.005 62.025 51.115 1.00 23.95 307 GLY A N 1
ATOM 2286 C CA . GLY A 1 307 ? 25.563 60.810 50.487 1.00 23.40 307 GLY A CA 1
ATOM 2287 C C . GLY A 1 307 ? 26.179 60.525 49.126 1.00 23.95 307 GLY A C 1
ATOM 2288 O O . GLY A 1 307 ? 25.471 60.082 48.237 1.00 23.20 307 GLY A O 1
ATOM 2289 N N . ILE A 1 308 ? 27.470 60.755 49.014 1.00 23.07 308 ILE A N 1
ATOM 2290 C CA . ILE A 1 308 ? 28.197 60.509 47.769 1.00 23.57 308 ILE A CA 1
ATOM 2291 C C . ILE A 1 308 ? 29.467 59.724 48.017 1.00 22.75 308 ILE A C 1
ATOM 2292 O O . ILE A 1 308 ? 30.194 60.002 48.946 1.00 22.79 308 ILE A O 1
ATOM 2297 N N . LEU A 1 309 ? 29.800 58.820 47.093 1.00 22.70 309 LEU A N 1
ATOM 2298 C CA . LEU A 1 309 ? 31.088 58.194 47.130 1.00 22.40 309 LEU A CA 1
ATOM 2299 C C . LEU A 1 309 ? 31.664 58.371 45.742 1.00 23.01 309 LEU A C 1
ATOM 2300 O O . LEU A 1 309 ? 31.022 57.993 44.790 1.00 22.86 309 LEU A O 1
ATOM 2305 N N . GLY A 1 310 ? 32.824 58.996 45.657 1.00 22.59 310 GLY A N 1
ATOM 2306 C CA . GLY A 1 310 ? 33.497 59.236 44.376 1.00 22.78 310 GLY A CA 1
ATOM 2307 C C . GLY A 1 310 ? 33.480 60.672 43.884 1.00 22.94 310 GLY A C 1
ATOM 2308 O O . GLY A 1 310 ? 33.305 60.930 42.672 1.00 23.26 310 GLY A O 1
ATOM 2309 N N . LEU A 1 311 ? 33.671 61.611 44.803 1.00 23.18 311 LEU A N 1
ATOM 2310 C CA . LEU A 1 311 ? 33.722 63.029 44.433 1.00 23.19 311 LEU A CA 1
ATOM 2311 C C . LEU A 1 311 ? 34.850 63.299 43.442 1.00 22.96 311 LEU A C 1
ATOM 2312 O O . LEU A 1 311 ? 35.966 62.801 43.590 1.00 22.53 311 LEU A O 1
ATOM 2317 N N . GLY A 1 312 ? 34.550 64.171 42.480 1.00 22.60 312 GLY A N 1
ATOM 2318 C CA . GLY A 1 312 ? 35.524 64.639 41.493 1.00 23.13 312 GLY A CA 1
ATOM 2319 C C . GLY A 1 312 ? 35.752 66.138 41.559 1.00 23.78 312 GLY A C 1
ATOM 2320 O O . GLY A 1 312 ? 35.428 66.784 42.545 1.00 23.47 312 GLY A O 1
ATOM 2321 N N . PRO A 1 313 ? 36.353 66.695 40.501 1.00 24.05 313 PRO A N 1
ATOM 2322 C CA . PRO A 1 313 ? 36.660 68.117 40.442 1.00 24.31 313 PRO A CA 1
ATOM 2323 C C . PRO A 1 313 ? 35.425 69.003 40.422 1.00 24.27 313 PRO A C 1
ATOM 2324 O O . PRO A 1 313 ? 34.304 68.525 40.229 1.00 23.93 313 PRO A O 1
ATOM 2328 N N . TYR A 1 314 ? 35.632 70.295 40.629 1.00 23.96 314 TYR A N 1
ATOM 2329 C CA . TYR A 1 314 ? 34.551 71.253 40.490 1.00 23.30 314 TYR A CA 1
ATOM 2330 C C . TYR A 1 314 ? 34.122 71.230 39.024 1.00 22.64 314 TYR A C 1
ATOM 2331 O O . TYR A 1 314 ? 34.943 70.972 38.133 1.00 22.80 314 TYR A O 1
ATOM 2340 N N . PRO A 1 315 ? 32.839 71.475 38.765 1.00 21.40 315 PRO A N 1
ATOM 2341 C CA . PRO A 1 315 ? 32.302 71.409 37.419 1.00 21.82 315 PRO A CA 1
ATOM 2342 C C . PRO A 1 315 ? 32.658 72.583 36.545 1.00 21.63 315 PRO A C 1
ATOM 2343 O O . PRO A 1 315 ? 32.916 73.670 37.044 1.00 21.75 315 PRO A O 1
ATOM 2347 N N . LEU A 1 316 ? 32.694 72.331 35.236 1.00 21.03 316 LEU A N 1
ATOM 2348 C CA . LEU A 1 316 ? 32.575 73.395 34.240 1.00 21.78 316 LEU A CA 1
ATOM 2349 C C . LEU A 1 316 ? 31.148 73.909 34.253 1.00 21.79 316 LEU A C 1
ATOM 2350 O O . LEU A 1 316 ? 30.240 73.267 34.750 1.00 22.40 316 LEU A O 1
ATOM 2355 N N . GLN A 1 317 ? 30.920 75.090 33.677 1.00 22.68 317 GLN A N 1
ATOM 2356 C CA . GLN A 1 317 ? 29.543 75.610 33.625 1.00 23.52 317 GLN A CA 1
ATOM 2357 C C . GLN A 1 317 ? 28.509 74.603 33.165 1.00 23.63 317 GLN A C 1
ATOM 2358 O O . GLN A 1 317 ? 27.447 74.491 33.754 1.00 23.20 317 GLN A O 1
ATOM 2364 N N . ASN A 1 318 ? 28.820 73.865 32.103 1.00 24.55 318 ASN A N 1
ATOM 2365 C CA . ASN A 1 318 ? 27.865 72.950 31.513 1.00 25.27 318 ASN A CA 1
ATOM 2366 C C . ASN A 1 318 ? 27.677 71.676 32.331 1.00 25.34 318 ASN A C 1
ATOM 2367 O O . ASN A 1 318 ? 26.798 70.880 32.029 1.00 26.47 318 ASN A O 1
ATOM 2372 N N . GLU A 1 319 ? 28.480 71.519 33.382 1.00 24.68 319 GLU A N 1
ATOM 2373 C CA . GLU A 1 319 ? 28.419 70.364 34.272 1.00 23.98 319 GLU A CA 1
ATOM 2374 C C . GLU A 1 319 ? 27.740 70.693 35.606 1.00 22.94 319 GLU A C 1
ATOM 2375 O O . GLU A 1 319 ? 27.400 69.806 36.363 1.00 23.10 319 GLU A O 1
ATOM 2381 N N . VAL A 1 320 ? 27.521 71.965 35.881 1.00 21.87 320 VAL A N 1
ATOM 2382 C CA . VAL A 1 320 ? 26.884 72.371 37.124 1.00 22.04 320 VAL A CA 1
ATOM 2383 C C . VAL A 1 320 ? 25.502 71.741 37.273 1.00 22.09 320 VAL A C 1
ATOM 2384 O O . VAL A 1 320 ? 24.696 71.743 36.347 1.00 22.93 320 VAL A O 1
ATOM 2388 N N . ASP A 1 321 ? 25.224 71.175 38.454 1.00 23.16 321 ASP A N 1
ATOM 2389 C CA . ASP A 1 321 ? 23.948 70.540 38.724 1.00 22.98 321 ASP A CA 1
ATOM 2390 C C . ASP A 1 321 ? 23.539 70.839 40.157 1.00 23.12 321 ASP A C 1
ATOM 2391 O O . ASP A 1 321 ? 24.271 70.504 41.083 1.00 22.79 321 ASP A O 1
ATOM 2396 N N . ALA A 1 322 ? 22.364 71.442 40.339 1.00 22.51 322 ALA A N 1
ATOM 2397 C CA . ALA A 1 322 ? 21.845 71.780 41.674 1.00 23.14 322 ALA A CA 1
ATOM 2398 C C . ALA A 1 322 ? 21.594 70.560 42.543 1.00 24.26 322 ALA A C 1
ATOM 2399 O O . ALA A 1 322 ? 21.450 70.704 43.759 1.00 23.42 322 ALA A O 1
ATOM 2401 N N . ASP A 1 323 ? 21.515 69.373 41.941 1.00 23.59 323 ASP A N 1
ATOM 2402 C CA . ASP A 1 323 ? 21.316 68.141 42.721 1.00 23.73 323 ASP A CA 1
ATOM 2403 C C . ASP A 1 323 ? 22.646 67.511 43.148 1.00 23.55 323 ASP A C 1
ATOM 2404 O O . ASP A 1 323 ? 22.634 66.442 43.742 1.00 24.16 323 ASP A O 1
ATOM 2409 N N . LEU A 1 324 ? 23.773 68.140 42.835 1.00 22.66 324 LEU A N 1
ATOM 2410 C CA . LEU A 1 324 ? 25.074 67.581 43.129 1.00 22.30 324 LEU A CA 1
ATOM 2411 C C . LEU A 1 324 ? 26.020 68.599 43.792 1.00 22.36 324 LEU A C 1
ATOM 2412 O O . LEU A 1 324 ? 26.624 69.459 43.137 1.00 22.29 324 LEU A O 1
ATOM 2417 N N . ILE A 1 325 ? 26.133 68.506 45.129 1.00 22.71 325 ILE A N 1
ATOM 2418 C CA . ILE A 1 325 ? 26.965 69.393 45.901 1.00 23.07 325 ILE A CA 1
ATOM 2419 C C . ILE A 1 325 ? 27.766 68.578 46.925 1.00 22.70 325 ILE A C 1
ATOM 2420 O O . ILE A 1 325 ? 27.399 67.431 47.220 1.00 24.04 325 ILE A O 1
ATOM 2425 N N . ASN A 1 326 ? 28.841 69.161 47.431 1.00 22.50 326 ASN A N 1
ATOM 2426 C CA . ASN A 1 326 ? 29.665 68.524 48.447 1.00 23.25 326 ASN A CA 1
ATOM 2427 C C . ASN A 1 326 ? 29.211 68.997 49.833 1.00 23.34 326 ASN A C 1
ATOM 2428 O O . ASN A 1 326 ? 28.222 69.723 49.961 1.00 23.90 326 ASN A O 1
ATOM 2433 N N . ALA A 1 327 ? 29.906 68.560 50.883 1.00 24.18 327 ALA A N 1
ATOM 2434 C CA . ALA A 1 327 ? 29.446 68.817 52.243 1.00 24.62 327 ALA A CA 1
ATOM 2435 C C . ALA A 1 327 ? 29.582 70.272 52.625 1.00 24.87 327 ALA A C 1
ATOM 2436 O O . ALA A 1 327 ? 28.857 70.762 53.504 1.00 26.58 327 ALA A O 1
ATOM 2438 N N . GLY A 1 328 ? 30.490 70.961 51.932 1.00 24.96 328 GLY A N 1
ATOM 2439 C CA . GLY A 1 328 ? 30.664 72.400 52.023 1.00 24.85 328 GLY A CA 1
ATOM 2440 C C . GLY A 1 328 ? 29.638 73.191 51.220 1.00 24.31 328 GLY A C 1
ATOM 2441 O O . GLY A 1 328 ? 29.728 74.403 51.173 1.00 24.88 328 GLY A O 1
ATOM 2442 N N . LYS A 1 329 ? 28.680 72.490 50.607 1.00 23.64 329 LYS A N 1
ATOM 2443 C CA . LYS A 1 329 ? 27.574 73.037 49.804 1.00 23.71 329 LYS A CA 1
ATOM 2444 C C . LYS A 1 329 ? 28.070 73.599 48.478 1.00 23.91 329 LYS A C 1
ATOM 2445 O O . LYS A 1 329 ? 27.374 74.385 47.864 1.00 24.84 329 LYS A O 1
ATOM 2451 N N . GLU A 1 330 ? 29.251 73.197 48.042 1.00 22.91 330 GLU A N 1
ATOM 2452 C CA . GLU A 1 330 ? 29.755 73.628 46.732 1.00 22.61 330 GLU A CA 1
ATOM 2453 C C . GLU A 1 330 ? 29.298 72.689 45.635 1.00 21.38 330 GLU A C 1
ATOM 2454 O O . GLU A 1 330 ? 29.189 71.483 45.845 1.00 21.17 330 GLU A O 1
ATOM 2460 N N . THR A 1 331 ? 28.986 73.242 44.457 1.00 21.36 331 THR A N 1
ATOM 2461 C CA . THR A 1 331 ? 28.701 72.441 43.296 1.00 21.70 331 THR A CA 1
ATOM 2462 C C . THR A 1 331 ? 29.913 71.605 42.982 1.00 21.92 331 THR A C 1
ATOM 2463 O O . THR A 1 331 ? 31.026 72.075 43.046 1.00 21.54 331 THR A O 1
ATOM 2467 N N . VAL A 1 332 ? 29.693 70.336 42.677 1.00 21.66 332 VAL A N 1
ATOM 2468 C CA A VAL A 1 332 ? 30.779 69.404 42.498 0.60 21.79 332 VAL A CA 1
ATOM 2469 C CA B VAL A 1 332 ? 30.801 69.409 42.459 0.40 22.23 332 VAL A CA 1
ATOM 2470 C C . VAL A 1 332 ? 30.436 68.493 41.306 1.00 22.44 332 VAL A C 1
ATOM 2471 O O . VAL A 1 332 ? 29.336 68.563 40.739 1.00 22.69 332 VAL A O 1
ATOM 2478 N N . THR A 1 333 ? 31.381 67.652 40.912 1.00 22.66 333 THR A N 1
ATOM 2479 C CA . THR A 1 333 ? 31.115 66.567 39.988 1.00 22.25 333 THR A CA 1
ATOM 2480 C C . THR A 1 333 ? 31.450 65.250 40.689 1.00 22.19 333 THR A C 1
ATOM 2481 O O . THR A 1 333 ? 31.992 65.234 41.799 1.00 22.38 333 THR A O 1
ATOM 2485 N N . VAL A 1 334 ? 31.096 64.150 40.047 1.00 22.30 334 VAL A N 1
ATOM 2486 C CA . VAL A 1 334 ? 31.591 62.831 40.490 1.00 22.47 334 VAL A CA 1
ATOM 2487 C C . VAL A 1 334 ? 32.406 62.143 39.396 1.00 23.38 334 VAL A C 1
ATOM 2488 O O . VAL A 1 334 ? 32.252 62.452 38.217 1.00 22.68 334 VAL A O 1
ATOM 2492 N N . LEU A 1 335 ? 33.272 61.226 39.824 1.00 22.96 335 LEU A N 1
ATOM 2493 C CA . LEU A 1 335 ? 34.140 60.438 38.938 1.00 23.88 335 LEU A CA 1
ATOM 2494 C C . LEU A 1 335 ? 33.410 59.180 38.507 1.00 24.09 335 LEU A C 1
ATOM 2495 O O . LEU A 1 335 ? 32.361 58.831 39.038 1.00 24.22 335 LEU A O 1
ATOM 2500 N N . PRO A 1 336 ? 33.923 58.494 37.478 1.00 25.26 336 PRO A N 1
ATOM 2501 C CA . PRO A 1 336 ? 33.284 57.244 37.084 1.00 24.48 336 PRO A CA 1
ATOM 2502 C C . PRO A 1 336 ? 33.232 56.235 38.245 1.00 24.36 336 PRO A C 1
ATOM 2503 O O . PRO A 1 336 ? 34.127 56.211 39.094 1.00 25.45 336 PRO A O 1
ATOM 2507 N N . GLY A 1 337 ? 32.156 55.466 38.268 1.00 23.34 337 GLY A N 1
ATOM 2508 C CA . GLY A 1 337 ? 31.922 54.457 39.307 1.00 22.78 337 GLY A CA 1
ATOM 2509 C C . GLY A 1 337 ? 31.518 55.032 40.651 1.00 23.22 337 GLY A C 1
ATOM 2510 O O . GLY A 1 337 ? 31.609 54.355 41.692 1.00 22.44 337 GLY A O 1
ATOM 2511 N N . ALA A 1 338 ? 31.059 56.269 40.637 1.00 22.00 338 ALA A N 1
ATOM 2512 C CA . ALA A 1 338 ? 30.507 56.887 41.861 1.00 21.52 338 ALA A CA 1
ATOM 2513 C C . ALA A 1 338 ? 29.139 56.282 42.230 1.00 21.83 338 ALA A C 1
ATOM 2514 O O . ALA A 1 338 ? 28.502 55.603 41.417 1.00 23.01 338 ALA A O 1
ATOM 2516 N N . SER A 1 339 ? 28.671 56.555 43.465 1.00 21.28 339 SER A N 1
ATOM 2517 C CA . SER A 1 339 ? 27.381 56.096 43.966 1.00 21.58 339 SER A CA 1
ATOM 2518 C C . SER A 1 339 ? 26.784 57.167 44.868 1.00 20.95 339 SER A C 1
ATOM 2519 O O . SER A 1 339 ? 27.505 58.029 45.376 1.00 21.84 339 SER A O 1
ATOM 2522 N N . TYR A 1 340 ? 25.464 57.105 44.966 1.00 21.88 340 TYR A N 1
ATOM 2523 C CA . TYR A 1 340 ? 24.683 57.967 45.868 1.00 22.49 340 TYR A CA 1
ATOM 2524 C C . TYR A 1 340 ? 23.918 57.137 46.881 1.00 23.10 340 TYR A C 1
ATOM 2525 O O . TYR A 1 340 ? 23.491 56.035 46.594 1.00 23.04 340 TYR A O 1
ATOM 2534 N N . PHE A 1 341 ? 23.724 57.692 48.073 1.00 22.80 341 PHE A N 1
ATOM 2535 C CA . PHE A 1 341 ? 23.021 56.980 49.140 1.00 23.13 341 PHE A CA 1
ATOM 2536 C C . PHE A 1 341 ? 22.487 58.008 50.123 1.00 22.51 341 PHE A C 1
ATOM 2537 O O . PHE A 1 341 ? 22.829 59.190 50.021 1.00 23.72 341 PHE A O 1
ATOM 2545 N N . SER A 1 342 ? 21.635 57.551 51.024 1.00 23.65 342 SER A N 1
ATOM 2546 C CA . SER A 1 342 ? 20.973 58.456 51.947 1.00 23.58 342 SER A CA 1
ATOM 2547 C C . SER A 1 342 ? 21.896 58.848 53.101 1.00 24.31 342 SER A C 1
ATOM 2548 O O . SER A 1 342 ? 23.026 58.323 53.277 1.00 23.24 342 SER A O 1
ATOM 2551 N N . SER A 1 343 ? 21.431 59.837 53.869 1.00 24.30 343 SER A N 1
ATOM 2552 C CA . SER A 1 343 ? 22.216 60.358 54.985 1.00 24.53 343 SER A CA 1
ATOM 2553 C C . SER A 1 343 ? 22.384 59.323 56.091 1.00 24.19 343 SER A C 1
ATOM 2554 O O . SER A 1 343 ? 23.457 59.270 56.681 1.00 24.43 343 SER A O 1
ATOM 2557 N N . ASP A 1 344 ? 21.364 58.525 56.354 1.00 24.11 344 ASP A N 1
ATOM 2558 C CA . ASP A 1 344 ? 21.496 57.455 57.369 1.00 25.01 344 ASP A CA 1
ATOM 2559 C C . ASP A 1 344 ? 22.538 56.437 56.897 1.00 24.58 344 ASP A C 1
ATOM 2560 O O . ASP A 1 344 ? 23.394 55.962 57.689 1.00 25.30 344 ASP A O 1
ATOM 2565 N N . GLU A 1 345 ? 22.521 56.109 55.601 1.00 24.80 345 GLU A N 1
ATOM 2566 C CA . GLU A 1 345 ? 23.533 55.181 55.070 1.00 24.69 345 GLU A CA 1
ATOM 2567 C C . GLU A 1 345 ? 24.945 55.790 55.057 1.00 24.21 345 GLU A C 1
ATOM 2568 O O . GLU A 1 345 ? 25.939 55.129 55.371 1.00 24.21 345 GLU A O 1
ATOM 2574 N N . SER A 1 346 ? 25.050 57.066 54.726 1.00 23.79 346 SER A N 1
ATOM 2575 C CA . SER A 1 346 ? 26.314 57.750 54.749 1.00 23.75 346 SER A CA 1
ATOM 2576 C C . SER A 1 346 ? 26.966 57.688 56.129 1.00 23.71 346 SER A C 1
ATOM 2577 O O . SER A 1 346 ? 28.171 57.474 56.237 1.00 23.42 346 SER A O 1
ATOM 2580 N N . PHE A 1 347 ? 26.179 57.926 57.168 1.00 23.75 347 PHE A N 1
ATOM 2581 C CA . PHE A 1 347 ? 26.747 57.917 58.517 1.00 23.30 347 PHE A CA 1
ATOM 2582 C C . PHE A 1 347 ? 26.906 56.543 59.115 1.00 23.56 347 PHE A C 1
ATOM 2583 O O . PHE A 1 347 ? 27.727 56.392 60.045 1.00 24.23 347 PHE A O 1
ATOM 2591 N N . ALA A 1 348 ? 26.212 55.541 58.562 1.00 23.46 348 ALA A N 1
ATOM 2592 C CA . ALA A 1 348 ? 26.477 54.138 58.901 1.00 23.98 348 ALA A CA 1
ATOM 2593 C C . ALA A 1 348 ? 27.862 53.812 58.382 1.00 23.60 348 ALA A C 1
ATOM 2594 O O . ALA A 1 348 ? 28.684 53.161 59.057 1.00 23.41 348 ALA A O 1
ATOM 2596 N N . MET A 1 349 ? 28.131 54.249 57.155 1.00 24.23 349 MET A N 1
ATOM 2597 C CA . MET A 1 349 ? 29.451 54.081 56.535 1.00 24.11 349 MET A CA 1
ATOM 2598 C C . MET A 1 349 ? 30.547 54.708 57.416 1.00 23.41 349 MET A C 1
ATOM 2599 O O . MET A 1 349 ? 31.571 54.078 57.699 1.00 24.38 349 MET A O 1
ATOM 2604 N N . ILE A 1 350 ? 30.333 55.944 57.866 1.00 23.05 350 ILE A N 1
ATOM 2605 C CA . ILE A 1 350 ? 31.324 56.674 58.655 1.00 23.25 350 ILE A CA 1
ATOM 2606 C C . ILE A 1 350 ? 31.462 56.094 60.099 1.00 22.96 350 ILE A C 1
ATOM 2607 O O . ILE A 1 350 ? 32.577 55.812 60.550 1.00 23.05 350 ILE A O 1
ATOM 2612 N N . ARG A 1 351 ? 30.361 55.916 60.797 1.00 23.36 351 ARG A N 1
ATOM 2613 C CA . ARG A 1 351 ? 30.415 55.460 62.208 1.00 23.79 351 ARG A CA 1
ATOM 2614 C C . ARG A 1 351 ? 30.911 54.028 62.277 1.00 23.70 351 ARG A C 1
ATOM 2615 O O . ARG A 1 351 ? 31.533 53.642 63.277 1.00 22.50 351 ARG A O 1
ATOM 2623 N N . GLY A 1 352 ? 30.669 53.251 61.222 1.00 22.83 352 GLY A N 1
ATOM 2624 C CA . GLY A 1 352 ? 31.142 51.865 61.157 1.00 22.66 352 GLY A CA 1
ATOM 2625 C C . GLY A 1 352 ? 32.618 51.721 60.827 1.00 22.41 352 GLY A C 1
ATOM 2626 O O . GLY A 1 352 ? 33.111 50.586 60.729 1.00 24.02 352 GLY A O 1
ATOM 2627 N N . GLY A 1 353 ? 33.331 52.813 60.599 1.00 22.55 353 GLY A N 1
ATOM 2628 C CA . GLY A 1 353 ? 34.770 52.742 60.335 1.00 23.02 353 GLY A CA 1
ATOM 2629 C C . GLY A 1 353 ? 35.182 52.286 58.933 1.00 22.90 353 GLY A C 1
ATOM 2630 O O . GLY A 1 353 ? 36.335 51.829 58.715 1.00 24.93 353 GLY A O 1
ATOM 2631 N N . HIS A 1 354 ? 34.297 52.470 57.956 1.00 23.16 354 HIS A N 1
ATOM 2632 C CA . HIS A 1 354 ? 34.550 52.048 56.591 1.00 22.81 354 HIS A CA 1
ATOM 2633 C C . HIS A 1 354 ? 35.399 53.066 55.831 1.00 23.55 354 HIS A C 1
ATOM 2634 O O . HIS A 1 354 ? 36.052 52.717 54.835 1.00 23.49 354 HIS A O 1
ATOM 2641 N N . VAL A 1 355 ? 35.396 54.319 56.279 1.00 23.69 355 VAL A N 1
ATOM 2642 C CA . VAL A 1 355 ? 36.280 55.314 55.719 1.00 23.90 355 VAL A CA 1
ATOM 2643 C C . VAL A 1 355 ? 37.661 55.181 56.389 1.00 23.62 355 VAL A C 1
ATOM 2644 O O . VAL A 1 355 ? 37.732 55.072 57.605 1.00 24.82 355 VAL A O 1
ATOM 2648 N N . ASN A 1 356 ? 38.736 55.222 55.603 1.00 23.50 356 ASN A N 1
ATOM 2649 C CA . ASN A 1 356 ? 40.087 54.993 56.142 1.00 24.21 356 ASN A CA 1
ATOM 2650 C C . ASN A 1 356 ? 40.720 56.222 56.795 1.00 24.39 356 ASN A C 1
ATOM 2651 O O . ASN A 1 356 ? 41.433 56.099 57.801 1.00 25.08 356 ASN A O 1
ATOM 2656 N N . LEU A 1 357 ? 40.456 57.395 56.222 1.00 24.15 357 LEU A N 1
ATOM 2657 C CA . LEU A 1 357 ? 41.079 58.653 56.648 1.00 23.88 357 LEU A CA 1
ATOM 2658 C C . LEU A 1 357 ? 40.027 59.749 56.728 1.00 23.36 357 LEU A C 1
ATOM 2659 O O . LEU A 1 357 ? 39.286 59.966 55.773 1.00 23.07 357 LEU A O 1
ATOM 2664 N N . THR A 1 358 ? 39.976 60.402 57.863 1.00 23.23 358 THR A N 1
ATOM 2665 C CA . THR A 1 358 ? 39.252 61.640 58.036 1.00 24.55 358 THR A CA 1
ATOM 2666 C C . THR A 1 358 ? 40.276 62.732 58.236 1.00 23.99 358 THR A C 1
ATOM 2667 O O . THR A 1 358 ? 41.054 62.646 59.126 1.00 22.39 358 THR A O 1
ATOM 2671 N N . MET A 1 359 ? 40.250 63.746 57.377 1.00 24.52 359 MET A N 1
ATOM 2672 C CA A MET A 1 359 ? 41.183 64.858 57.476 0.60 25.24 359 MET A CA 1
ATOM 2673 C CA B MET A 1 359 ? 41.268 64.866 57.458 0.40 25.00 359 MET A CA 1
ATOM 2674 C C . MET A 1 359 ? 40.302 66.082 57.673 1.00 25.04 359 MET A C 1
ATOM 2675 O O . MET A 1 359 ? 39.301 66.250 56.977 1.00 25.52 359 MET A O 1
ATOM 2684 N N . LEU A 1 360 ? 40.675 66.934 58.622 1.00 24.89 360 LEU A N 1
ATOM 2685 C CA . LEU A 1 360 ? 39.896 68.114 58.920 1.00 25.93 360 LEU A CA 1
ATOM 2686 C C . LEU A 1 360 ? 40.693 69.183 59.661 1.00 25.56 360 LEU A C 1
ATOM 2687 O O . LEU A 1 360 ? 41.768 68.958 60.084 1.00 24.00 360 LEU A O 1
ATOM 2692 N N . GLY A 1 361 ? 40.126 70.370 59.755 1.00 26.00 361 GLY A N 1
ATOM 2693 C CA . GLY A 1 361 ? 40.782 71.466 60.456 1.00 26.23 361 GLY A CA 1
ATOM 2694 C C . GLY A 1 361 ? 40.365 71.479 61.917 1.00 26.57 361 GLY A C 1
ATOM 2695 O O . GLY A 1 361 ? 39.494 70.714 62.345 1.00 27.61 361 GLY A O 1
ATOM 2696 N N . ALA A 1 362 ? 40.979 72.354 62.704 1.00 25.90 362 ALA A N 1
ATOM 2697 C CA . ALA A 1 362 ? 40.664 72.394 64.139 1.00 25.12 362 ALA A CA 1
ATOM 2698 C C . ALA A 1 362 ? 41.002 73.764 64.678 1.00 25.02 362 ALA A C 1
ATOM 2699 O O . ALA A 1 362 ? 41.852 74.457 64.116 1.00 25.71 362 ALA A O 1
ATOM 2701 N N . MET A 1 363 ? 40.348 74.129 65.773 1.00 24.56 363 MET A N 1
ATOM 2702 C CA A MET A 1 363 ? 40.699 75.324 66.484 0.60 24.82 363 MET A CA 1
ATOM 2703 C CA B MET A 1 363 ? 40.674 75.343 66.479 0.40 24.18 363 MET A CA 1
ATOM 2704 C C . MET A 1 363 ? 41.687 74.979 67.540 1.00 24.34 363 MET A C 1
ATOM 2705 O O . MET A 1 363 ? 42.580 75.731 67.741 1.00 24.38 363 MET A O 1
ATOM 2714 N N . GLN A 1 364 ? 41.475 73.881 68.222 1.00 24.14 364 GLN A N 1
ATOM 2715 C CA . GLN A 1 364 ? 42.456 73.392 69.195 1.00 23.71 364 GLN A CA 1
ATOM 2716 C C . GLN A 1 364 ? 42.557 71.880 69.154 1.00 23.22 364 GLN A C 1
ATOM 2717 O O . GLN A 1 364 ? 41.594 71.182 68.822 1.00 23.06 364 GLN A O 1
ATOM 2723 N N . VAL A 1 365 ? 43.735 71.388 69.521 1.00 23.11 365 VAL A N 1
ATOM 2724 C CA . VAL A 1 365 ? 43.945 69.955 69.754 1.00 23.21 365 VAL A CA 1
ATOM 2725 C C . VAL A 1 365 ? 44.764 69.823 71.029 1.00 23.27 365 VAL A C 1
ATOM 2726 O O . VAL A 1 365 ? 45.705 70.589 71.234 1.00 24.48 365 VAL A O 1
ATOM 2730 N N . SER A 1 366 ? 44.394 68.871 71.866 1.00 23.37 366 SER A N 1
ATOM 2731 C CA . SER A 1 366 ? 45.109 68.660 73.116 1.00 23.38 366 SER A CA 1
ATOM 2732 C C . SER A 1 366 ? 46.242 67.688 72.883 1.00 23.72 366 SER A C 1
ATOM 2733 O O . SER A 1 366 ? 46.295 67.027 71.844 1.00 23.36 366 SER A O 1
ATOM 2736 N N . LYS A 1 367 ? 47.142 67.590 73.847 1.00 23.53 367 LYS A N 1
ATOM 2737 C CA . LYS A 1 367 ? 48.261 66.675 73.736 1.00 24.12 367 LYS A CA 1
ATOM 2738 C C . LYS A 1 367 ? 47.902 65.208 73.621 1.00 24.04 367 LYS A C 1
ATOM 2739 O O . LYS A 1 367 ? 48.671 64.451 73.137 1.00 22.98 367 LYS A O 1
ATOM 2745 N N . TYR A 1 368 ? 46.732 64.833 74.087 1.00 23.29 368 TYR A N 1
ATOM 2746 C CA . TYR A 1 368 ? 46.272 63.447 74.030 1.00 23.36 368 TYR A CA 1
ATOM 2747 C C . TYR A 1 368 ? 45.234 63.195 72.912 1.00 23.61 368 TYR A C 1
ATOM 2748 O O . TYR A 1 368 ? 44.705 62.092 72.770 1.00 23.84 368 TYR A O 1
ATOM 2757 N N . GLY A 1 369 ? 44.971 64.229 72.126 1.00 22.65 369 GLY A N 1
ATOM 2758 C CA . GLY A 1 369 ? 44.190 64.075 70.902 1.00 22.75 369 GLY A CA 1
ATOM 2759 C C . GLY A 1 369 ? 42.746 64.499 71.004 1.00 22.59 369 GLY A C 1
ATOM 2760 O O . GLY A 1 369 ? 41.947 64.193 70.108 1.00 22.80 369 GLY A O 1
ATOM 2761 N N . ASP A 1 370 ? 42.382 65.186 72.090 1.00 22.41 370 ASP A N 1
ATOM 2762 C CA . ASP A 1 370 ? 41.076 65.824 72.144 1.00 22.50 370 ASP A CA 1
ATOM 2763 C C . ASP A 1 370 ? 41.053 66.844 71.024 1.00 22.91 370 ASP A C 1
ATOM 2764 O O . ASP A 1 370 ? 42.069 67.478 70.736 1.00 23.65 370 ASP A O 1
ATOM 2769 N N . LEU A 1 371 ? 39.883 67.001 70.400 1.00 22.75 371 LEU A N 1
ATOM 2770 C CA . LEU A 1 371 ? 39.693 67.958 69.302 1.00 22.35 371 LEU A CA 1
ATOM 2771 C C . LEU A 1 371 ? 38.606 68.961 69.654 1.00 22.32 371 LEU A C 1
ATOM 2772 O O . LEU A 1 371 ? 37.545 68.572 70.110 1.00 21.26 371 LEU A O 1
ATOM 2777 N N . ALA A 1 372 ? 38.848 70.252 69.416 1.00 21.70 372 ALA A N 1
ATOM 2778 C CA . ALA A 1 372 ? 37.778 71.242 69.485 1.00 21.43 372 ALA A CA 1
ATOM 2779 C C . ALA A 1 372 ? 37.690 71.963 68.140 1.00 22.53 372 ALA A C 1
ATOM 2780 O O . ALA A 1 372 ? 38.643 72.635 67.733 1.00 23.16 372 ALA A O 1
ATOM 2782 N N . ASN A 1 373 ? 36.556 71.812 67.458 1.00 22.83 373 ASN A N 1
ATOM 2783 C CA . ASN A 1 373 ? 36.412 72.473 66.168 1.00 23.20 373 ASN A CA 1
ATOM 2784 C C . ASN A 1 373 ? 35.021 72.945 65.795 1.00 23.76 373 ASN A C 1
ATOM 2785 O O . ASN A 1 373 ? 34.788 73.152 64.612 1.00 24.51 373 ASN A O 1
ATOM 2790 N N . TRP A 1 374 ? 34.126 73.132 66.754 1.00 22.97 374 TRP A N 1
ATOM 2791 C CA . TRP A 1 374 ? 32.734 73.439 66.459 1.00 22.69 374 TRP A CA 1
ATOM 2792 C C . TRP A 1 374 ? 32.068 74.597 67.190 1.00 23.04 374 TRP A C 1
ATOM 2793 O O . TRP A 1 374 ? 31.066 75.089 66.758 1.00 22.56 374 TRP A O 1
ATOM 2804 N N . MET A 1 375 ? 32.628 75.016 68.302 1.00 23.51 375 MET A N 1
ATOM 2805 C CA . MET A 1 375 ? 31.983 76.054 69.100 1.00 24.94 375 MET A CA 1
ATOM 2806 C C . MET A 1 375 ? 32.981 76.987 69.754 1.00 24.82 375 MET A C 1
ATOM 2807 O O . MET A 1 375 ? 33.960 76.548 70.237 1.00 24.17 375 MET A O 1
ATOM 2812 N N . ILE A 1 376 ? 32.680 78.282 69.728 1.00 25.41 376 ILE A N 1
ATOM 2813 C CA . ILE A 1 376 ? 33.383 79.288 70.525 1.00 26.10 376 ILE A CA 1
ATOM 2814 C C . ILE A 1 376 ? 32.262 80.004 71.250 1.00 27.11 376 ILE A C 1
ATOM 2815 O O . ILE A 1 376 ? 31.508 80.742 70.610 1.00 27.01 376 ILE A O 1
ATOM 2820 N N . PRO A 1 377 ? 32.106 79.764 72.564 1.00 27.81 377 PRO A N 1
ATOM 2821 C CA . PRO A 1 377 ? 31.001 80.356 73.322 1.00 28.66 377 PRO A CA 1
ATOM 2822 C C . PRO A 1 377 ? 30.812 81.829 73.016 1.00 28.96 377 PRO A C 1
ATOM 2823 O O . PRO A 1 377 ? 31.787 82.572 72.999 1.00 29.66 377 PRO A O 1
ATOM 2827 N N . GLY A 1 378 ? 29.571 82.217 72.739 1.00 29.83 378 GLY A N 1
ATOM 2828 C CA . GLY A 1 378 ? 29.217 83.618 72.480 1.00 30.02 378 GLY A CA 1
ATOM 2829 C C . GLY A 1 378 ? 29.690 84.172 71.143 1.00 30.57 378 GLY A C 1
ATOM 2830 O O . GLY A 1 378 ? 29.517 85.366 70.861 1.00 31.25 378 GLY A O 1
ATOM 2831 N N . LYS A 1 379 ? 30.270 83.311 70.305 1.00 30.27 379 LYS A N 1
ATOM 2832 C CA . LYS A 1 379 ? 30.866 83.740 69.046 1.00 29.86 379 LYS A CA 1
ATOM 2833 C C . LYS A 1 379 ? 30.487 82.809 67.892 1.00 29.26 379 LYS A C 1
ATOM 2834 O O . LYS A 1 379 ? 29.880 83.238 66.912 1.00 30.16 379 LYS A O 1
ATOM 2840 N N . LEU A 1 380 ? 30.844 81.537 68.018 1.00 27.39 380 LEU A N 1
ATOM 2841 C CA . LEU A 1 380 ? 30.602 80.545 66.970 1.00 27.12 380 LEU A CA 1
ATOM 2842 C C . LEU A 1 380 ? 29.649 79.522 67.532 1.00 26.22 380 LEU A C 1
ATOM 2843 O O . LEU A 1 380 ? 30.009 78.774 68.431 1.00 25.47 380 LEU A O 1
ATOM 2848 N N . VAL A 1 381 ? 28.417 79.514 67.036 1.00 25.81 381 VAL A N 1
ATOM 2849 C CA . VAL A 1 381 ? 27.386 78.638 67.556 1.00 25.68 381 VAL A CA 1
ATOM 2850 C C . VAL A 1 381 ? 26.624 77.953 66.411 1.00 25.61 381 VAL A C 1
ATOM 2851 O O . VAL A 1 381 ? 25.424 77.669 66.525 1.00 26.92 381 VAL A O 1
ATOM 2855 N N . LYS A 1 382 ? 27.317 77.666 65.313 1.00 24.43 382 LYS A N 1
ATOM 2856 C CA . LYS A 1 382 ? 26.663 77.080 64.132 1.00 24.64 382 LYS A CA 1
ATOM 2857 C C . LYS A 1 382 ? 26.409 75.559 64.155 1.00 24.24 382 LYS A C 1
ATOM 2858 O O . LYS A 1 382 ? 25.700 75.049 63.293 1.00 23.31 382 LYS A O 1
ATOM 2864 N N . GLY A 1 383 ? 26.945 74.849 65.138 1.00 24.08 383 GLY A N 1
ATOM 2865 C CA . GLY A 1 383 ? 26.759 73.397 65.195 1.00 23.21 383 GLY A CA 1
ATOM 2866 C C . GLY A 1 383 ? 27.967 72.615 64.760 1.00 23.73 383 GLY A C 1
ATOM 2867 O O . GLY A 1 383 ? 28.944 73.159 64.257 1.00 23.06 383 GLY A O 1
ATOM 2868 N N . MET A 1 384 ? 27.875 71.301 64.966 1.00 22.79 384 MET A N 1
ATOM 2869 C CA . MET A 1 384 ? 29.008 70.421 64.705 1.00 23.52 384 MET A CA 1
ATOM 2870 C C . MET A 1 384 ? 28.917 69.717 63.350 1.00 23.78 384 MET A C 1
ATOM 2871 O O . MET A 1 384 ? 29.883 69.094 62.930 1.00 24.13 384 MET A O 1
ATOM 2876 N N . GLY A 1 385 ? 27.780 69.828 62.662 1.00 23.31 385 GLY A N 1
ATOM 2877 C CA . GLY A 1 385 ? 27.624 69.117 61.395 1.00 23.77 385 GLY A CA 1
ATOM 2878 C C . GLY A 1 385 ? 27.956 67.633 61.571 1.00 23.26 385 GLY A C 1
ATOM 2879 O O . GLY A 1 385 ? 27.489 67.008 62.517 1.00 23.24 385 GLY A O 1
ATOM 2880 N N . GLY A 1 386 ? 28.810 67.086 60.720 1.00 23.47 386 GLY A N 1
ATOM 2881 C CA . GLY A 1 386 ? 29.168 65.659 60.817 1.00 23.22 386 GLY A CA 1
ATOM 2882 C C . GLY A 1 386 ? 30.481 65.392 61.540 1.00 22.72 386 GLY A C 1
ATOM 2883 O O . GLY A 1 386 ? 30.955 64.266 61.546 1.00 23.93 386 GLY A O 1
ATOM 2884 N N . ALA A 1 387 ? 31.072 66.409 62.159 1.00 22.53 387 ALA A N 1
ATOM 2885 C CA . ALA A 1 387 ? 32.443 66.298 62.685 1.00 22.45 387 ALA A CA 1
ATOM 2886 C C . ALA A 1 387 ? 32.562 65.330 63.853 1.00 23.23 387 ALA A C 1
ATOM 2887 O O . ALA A 1 387 ? 33.537 64.611 63.953 1.00 22.51 387 ALA A O 1
ATOM 2889 N N . MET A 1 388 ? 31.568 65.314 64.724 1.00 23.23 388 MET A N 1
ATOM 2890 C CA . MET A 1 388 ? 31.595 64.370 65.863 1.00 22.77 388 MET A CA 1
ATOM 2891 C C . MET A 1 388 ? 31.538 62.921 65.362 1.00 23.28 388 MET A C 1
ATOM 2892 O O . MET A 1 388 ? 32.194 62.036 65.912 1.00 24.66 388 MET A O 1
ATOM 2897 N N . ASP A 1 389 ? 30.760 62.680 64.314 1.00 23.32 389 ASP A N 1
ATOM 2898 C CA . ASP A 1 389 ? 30.662 61.331 63.732 1.00 23.10 389 ASP A CA 1
ATOM 2899 C C . ASP A 1 389 ? 31.958 60.944 63.045 1.00 23.10 389 ASP A C 1
ATOM 2900 O O . ASP A 1 389 ? 32.424 59.789 63.150 1.00 22.93 389 ASP A O 1
ATOM 2905 N N . LEU A 1 390 ? 32.577 61.913 62.367 1.00 23.25 390 LEU A N 1
ATOM 2906 C CA . LEU A 1 390 ? 33.761 61.640 61.576 1.00 23.37 390 LEU A CA 1
ATOM 2907 C C . LEU A 1 390 ? 34.967 61.265 62.403 1.00 23.45 390 LEU A C 1
ATOM 2908 O O . LEU A 1 390 ? 35.892 60.657 61.898 1.00 24.45 390 LEU A O 1
ATOM 2913 N N . VAL A 1 391 ? 34.979 61.662 63.669 1.00 23.21 391 VAL A N 1
ATOM 2914 C CA . VAL A 1 391 ? 36.091 61.308 64.563 1.00 23.64 391 VAL A CA 1
ATOM 2915 C C . VAL A 1 391 ? 35.655 60.239 65.584 1.00 24.41 391 VAL A C 1
ATOM 2916 O O . VAL A 1 391 ? 36.394 59.983 66.536 1.00 25.48 391 VAL A O 1
ATOM 2920 N N . SER A 1 392 ? 34.499 59.599 65.381 1.00 25.28 392 SER A N 1
ATOM 2921 C CA . SER A 1 392 ? 33.917 58.673 66.369 1.00 25.70 392 SER A CA 1
ATOM 2922 C C . SER A 1 392 ? 34.404 57.232 66.325 1.00 26.43 392 SER A C 1
ATOM 2923 O O . SER A 1 392 ? 34.092 56.495 67.263 1.00 26.30 392 SER A O 1
ATOM 2926 N N . SER A 1 393 ? 35.088 56.817 65.250 1.00 26.45 393 SER A N 1
ATOM 2927 C CA . SER A 1 393 ? 35.494 55.419 65.092 1.00 27.81 393 SER A CA 1
ATOM 2928 C C . SER A 1 393 ? 36.990 55.235 65.302 1.00 28.06 393 SER A C 1
ATOM 2929 O O . SER A 1 393 ? 37.802 55.900 64.666 1.00 29.72 393 SER A O 1
ATOM 2932 N N . ALA A 1 394 ? 37.363 54.253 66.119 1.00 29.48 394 ALA A N 1
ATOM 2933 C CA . ALA A 1 394 ? 38.783 53.924 66.275 1.00 28.78 394 ALA A CA 1
ATOM 2934 C C . ALA A 1 394 ? 39.412 53.286 65.041 1.00 29.28 394 ALA A C 1
ATOM 2935 O O . ALA A 1 394 ? 40.638 53.191 64.968 1.00 29.55 394 ALA A O 1
ATOM 2937 N N . LYS A 1 395 ? 38.599 52.869 64.059 1.00 27.08 395 LYS A N 1
ATOM 2938 C CA . LYS A 1 395 ? 39.124 52.268 62.827 1.00 26.56 395 LYS A CA 1
ATOM 2939 C C . LYS A 1 395 ? 39.555 53.305 61.794 1.00 25.92 395 LYS A C 1
ATOM 2940 O O . LYS A 1 395 ? 40.236 52.986 60.831 1.00 25.79 395 LYS A O 1
ATOM 2946 N N . THR A 1 396 ? 39.130 54.546 61.970 1.00 25.10 396 THR A N 1
ATOM 2947 C CA . THR A 1 396 ? 39.431 55.569 61.001 1.00 24.96 396 THR A CA 1
ATOM 2948 C C . THR A 1 396 ? 40.547 56.466 61.514 1.00 25.03 396 THR A C 1
ATOM 2949 O O . THR A 1 396 ? 40.454 56.984 62.620 1.00 26.78 396 THR A O 1
ATOM 2953 N N . LYS A 1 397 ? 41.590 56.662 60.710 1.00 23.77 397 LYS A N 1
ATOM 2954 C CA . LYS A 1 397 ? 42.664 57.586 61.060 1.00 23.80 397 LYS A CA 1
ATOM 2955 C C . LYS A 1 397 ? 42.172 59.039 60.994 1.00 23.15 397 LYS A C 1
ATOM 2956 O O . LYS A 1 397 ? 41.575 59.451 59.994 1.00 23.65 397 LYS A O 1
ATOM 2962 N N . VAL A 1 398 ? 42.459 59.818 62.038 1.00 22.69 398 VAL A N 1
ATOM 2963 C CA . VAL A 1 398 ? 42.084 61.238 62.073 1.00 22.89 398 VAL A CA 1
ATOM 2964 C C . VAL A 1 398 ? 43.317 62.112 62.037 1.00 22.53 398 VAL A C 1
ATOM 2965 O O . VAL A 1 398 ? 44.171 62.038 62.921 1.00 23.06 398 VAL A O 1
ATOM 2969 N N . VAL A 1 399 ? 43.412 62.938 60.993 1.00 22.60 399 VAL A N 1
ATOM 2970 C CA . VAL A 1 399 ? 44.500 63.878 60.812 1.00 22.44 399 VAL A CA 1
ATOM 2971 C C . VAL A 1 399 ? 43.947 65.298 60.833 1.00 22.54 399 VAL A C 1
ATOM 2972 O O . VAL A 1 399 ? 43.014 65.633 60.084 1.00 22.73 399 VAL A O 1
ATOM 2976 N N . VAL A 1 400 ? 44.496 66.123 61.723 1.00 22.12 400 VAL A N 1
ATOM 2977 C CA . VAL A 1 400 ? 44.180 67.540 61.763 1.00 22.67 400 VAL A CA 1
ATOM 2978 C C . VAL A 1 400 ? 45.199 68.293 60.929 1.00 22.75 400 VAL A C 1
ATOM 2979 O O . VAL A 1 400 ? 46.397 68.077 61.078 1.00 23.75 400 VAL A O 1
ATOM 2983 N N . THR A 1 401 ? 44.713 69.167 60.045 1.00 23.46 401 THR A N 1
ATOM 2984 C CA . THR A 1 401 ? 45.560 70.080 59.287 1.00 23.47 401 THR A CA 1
ATOM 2985 C C . THR A 1 401 ? 45.196 71.498 59.709 1.00 23.93 401 THR A C 1
ATOM 2986 O O . THR A 1 401 ? 44.046 71.922 59.535 1.00 24.14 401 THR A O 1
ATOM 2990 N N . MET A 1 402 ? 46.143 72.225 60.298 1.00 23.76 402 MET A N 1
ATOM 2991 C CA . MET A 1 402 ? 45.855 73.567 60.805 1.00 24.50 402 MET A CA 1
ATOM 2992 C C . MET A 1 402 ? 47.090 74.415 60.967 1.00 24.63 402 MET A C 1
ATOM 2993 O O . MET A 1 402 ? 48.176 73.899 61.139 1.00 23.92 402 MET A O 1
ATOM 2998 N N . GLU A 1 403 ? 46.906 75.723 60.897 1.00 25.03 403 GLU A N 1
ATOM 2999 C CA . GLU A 1 403 ? 47.969 76.642 61.253 1.00 25.75 403 GLU A CA 1
ATOM 3000 C C . GLU A 1 403 ? 48.374 76.391 62.693 1.00 25.28 403 GLU A C 1
ATOM 3001 O O . GLU A 1 403 ? 47.550 76.066 63.539 1.00 25.25 403 GLU A O 1
ATOM 3007 N N . HIS A 1 404 ? 49.667 76.539 62.959 1.00 24.71 404 HIS A N 1
ATOM 3008 C CA . HIS A 1 404 ? 50.218 76.121 64.235 1.00 25.14 404 HIS A CA 1
ATOM 3009 C C . HIS A 1 404 ? 49.645 76.933 65.394 1.00 25.25 404 HIS A C 1
ATOM 3010 O O . HIS A 1 404 ? 49.280 76.365 66.418 1.00 25.48 404 HIS A O 1
ATOM 3017 N N . SER A 1 405 ? 49.598 78.251 65.225 1.00 25.91 405 SER A N 1
ATOM 3018 C CA . SER A 1 405 ? 49.152 79.151 66.279 1.00 26.95 405 SER A CA 1
ATOM 3019 C C . SER A 1 405 ? 48.066 80.088 65.806 1.00 28.28 405 SER A C 1
ATOM 3020 O O . SER A 1 405 ? 47.887 80.339 64.599 1.00 27.67 405 SER A O 1
ATOM 3023 N N . ALA A 1 406 ? 47.349 80.618 66.781 1.00 29.83 406 ALA A N 1
ATOM 3024 C CA . ALA A 1 406 ? 46.243 81.510 66.527 1.00 31.73 406 ALA A CA 1
ATOM 3025 C C . ALA A 1 406 ? 46.720 82.953 66.575 1.00 32.54 406 ALA A C 1
ATOM 3026 O O . ALA A 1 406 ? 47.900 83.242 66.810 1.00 32.82 406 ALA A O 1
ATOM 3028 N N . LYS A 1 407 ? 45.779 83.854 66.344 1.00 34.07 407 LYS A N 1
ATOM 3029 C CA . LYS A 1 407 ? 46.052 85.284 66.377 1.00 34.94 407 LYS A CA 1
ATOM 3030 C C . LYS A 1 407 ? 46.669 85.661 67.724 1.00 35.53 407 LYS A C 1
ATOM 3031 O O . LYS A 1 407 ? 46.198 85.220 68.788 1.00 36.04 407 LYS A O 1
ATOM 3037 N N . GLY A 1 408 ? 47.747 86.445 67.652 1.00 35.76 408 GLY A N 1
ATOM 3038 C CA . GLY A 1 408 ? 48.523 86.859 68.829 1.00 35.63 408 GLY A CA 1
ATOM 3039 C C . GLY A 1 408 ? 49.494 85.796 69.316 1.00 35.75 408 GLY A C 1
ATOM 3040 O O . GLY A 1 408 ? 49.905 85.798 70.479 1.00 36.15 408 GLY A O 1
ATOM 3041 N N . ASN A 1 409 ? 49.857 84.884 68.432 1.00 35.70 409 ASN A N 1
ATOM 3042 C CA . ASN A 1 409 ? 50.594 83.681 68.792 1.00 35.16 409 ASN A CA 1
ATOM 3043 C C . ASN A 1 409 ? 49.917 82.858 69.895 1.00 34.58 409 ASN A C 1
ATOM 3044 O O . ASN A 1 409 ? 50.572 82.132 70.575 1.00 34.57 409 ASN A O 1
ATOM 3049 N N . ALA A 1 410 ? 48.591 82.953 70.019 1.00 33.74 410 ALA A N 1
ATOM 3050 C CA . ALA A 1 410 ? 47.828 82.139 70.957 1.00 32.95 410 ALA A CA 1
ATOM 3051 C C . ALA A 1 410 ? 47.949 80.674 70.524 1.00 32.25 410 ALA A C 1
ATOM 3052 O O . ALA A 1 410 ? 47.865 80.370 69.342 1.00 32.15 410 ALA A O 1
ATOM 3054 N N . HIS A 1 411 ? 48.146 79.785 71.485 1.00 31.63 411 HIS A N 1
ATOM 3055 C CA . HIS A 1 411 ? 48.367 78.361 71.204 1.00 31.13 411 HIS A CA 1
ATOM 3056 C C . HIS A 1 411 ? 47.113 77.648 70.789 1.00 30.65 411 HIS A C 1
ATOM 3057 O O . HIS A 1 411 ? 46.048 77.867 71.356 1.00 30.66 411 HIS A O 1
ATOM 3064 N N . LYS A 1 412 ? 47.277 76.752 69.828 1.00 29.81 412 LYS A N 1
ATOM 3065 C CA . LYS A 1 412 ? 46.189 75.879 69.375 1.00 29.43 412 LYS A CA 1
ATOM 3066 C C . LYS A 1 412 ? 46.419 74.436 69.843 1.00 29.08 412 LYS A C 1
ATOM 3067 O O . LYS A 1 412 ? 45.466 73.695 70.126 1.00 29.91 412 LYS A O 1
ATOM 3073 N N . ILE A 1 413 ? 47.684 74.060 69.971 1.00 28.26 413 ILE A N 1
ATOM 3074 C CA . ILE A 1 413 ? 48.060 72.789 70.570 1.00 27.91 413 ILE A CA 1
ATOM 3075 C C . ILE A 1 413 ? 48.362 73.046 72.049 1.00 27.72 413 ILE A C 1
ATOM 3076 O O . ILE A 1 413 ? 49.231 73.870 72.371 1.00 27.37 413 ILE A O 1
ATOM 3081 N N . MET A 1 414 ? 47.640 72.369 72.940 1.00 27.66 414 MET A N 1
ATOM 3082 C CA . MET A 1 414 ? 47.809 72.586 74.385 1.00 28.33 414 MET A CA 1
ATOM 3083 C C . MET A 1 414 ? 47.541 71.348 75.227 1.00 27.00 414 MET A C 1
ATOM 3084 O O . MET A 1 414 ? 47.113 70.336 74.700 1.00 25.38 414 MET A O 1
ATOM 3089 N N . GLU A 1 415 ? 47.823 71.403 76.537 1.00 25.92 415 GLU A N 1
ATOM 3090 C CA . GLU A 1 415 ? 47.585 70.230 77.407 1.00 25.90 415 GLU A CA 1
ATOM 3091 C C . GLU A 1 415 ? 46.105 69.885 77.471 1.00 25.39 415 GLU A C 1
ATOM 3092 O O . GLU A 1 415 ? 45.720 68.722 77.454 1.00 25.42 415 GLU A O 1
ATOM 3098 N N . LYS A 1 416 ? 45.283 70.918 77.569 1.00 24.69 416 LYS A N 1
ATOM 3099 C CA . LYS A 1 416 ? 43.844 70.755 77.645 1.00 24.58 416 LYS A CA 1
ATOM 3100 C C . LYS A 1 416 ? 43.206 71.817 76.769 1.00 23.63 416 LYS A C 1
ATOM 3101 O O . LYS A 1 416 ? 43.588 72.973 76.848 1.00 23.32 416 LYS A O 1
ATOM 3107 N N . CYS A 1 417 ? 42.241 71.433 75.935 1.00 24.17 417 CYS A N 1
ATOM 3108 C CA . CYS A 1 417 ? 41.491 72.413 75.166 1.00 24.07 417 CYS A CA 1
ATOM 3109 C C . CYS A 1 417 ? 40.671 73.271 76.120 1.00 23.96 417 CYS A C 1
ATOM 3110 O O . CYS A 1 417 ? 40.151 72.783 77.152 1.00 24.71 417 CYS A O 1
ATOM 3113 N N . THR A 1 418 ? 40.537 74.537 75.766 1.00 23.34 418 THR A N 1
ATOM 3114 C CA . THR A 1 418 ? 39.666 75.441 76.502 1.00 23.28 418 THR A CA 1
ATOM 3115 C C . THR A 1 418 ? 38.289 75.563 75.839 1.00 22.62 418 THR A C 1
ATOM 3116 O O . THR A 1 418 ? 37.328 76.010 76.474 1.00 23.58 418 THR A O 1
ATOM 3120 N N . LEU A 1 419 ? 38.180 75.121 74.588 1.00 21.73 419 LEU A N 1
ATOM 3121 C CA . LEU A 1 419 ? 36.936 75.245 73.828 1.00 21.13 419 LEU A CA 1
ATOM 3122 C C . LEU A 1 419 ? 36.225 73.906 73.818 1.00 20.87 419 LEU A C 1
ATOM 3123 O O . LEU A 1 419 ? 36.869 72.880 74.008 1.00 20.76 419 LEU A O 1
ATOM 3128 N N . PRO A 1 420 ? 34.888 73.906 73.615 1.00 20.78 420 PRO A N 1
ATOM 3129 C CA . PRO A 1 420 ? 34.114 72.678 73.660 1.00 20.50 420 PRO A CA 1
ATOM 3130 C C . PRO A 1 420 ? 34.645 71.606 72.707 1.00 20.90 420 PRO A C 1
ATOM 3131 O O . PRO A 1 420 ? 35.012 71.881 71.569 1.00 20.88 420 PRO A O 1
ATOM 3135 N N . LEU A 1 421 ? 34.696 70.375 73.189 1.00 20.56 421 LEU A N 1
ATOM 3136 C CA . LEU A 1 421 ? 35.275 69.278 72.431 1.00 20.67 421 LEU A CA 1
ATOM 3137 C C . LEU A 1 421 ? 34.331 68.775 71.339 1.00 20.26 421 LEU A C 1
ATOM 3138 O O . LEU A 1 421 ? 33.110 68.715 71.515 1.00 19.74 421 LEU A O 1
ATOM 3143 N N . THR A 1 422 ? 34.941 68.423 70.211 1.00 20.81 422 THR A N 1
ATOM 3144 C CA . THR A 1 422 ? 34.300 67.647 69.157 1.00 21.48 422 THR A CA 1
ATOM 3145 C C . THR A 1 422 ? 34.428 66.162 69.475 1.00 22.05 422 THR A C 1
ATOM 3146 O O . THR A 1 422 ? 33.526 65.352 69.199 1.00 21.55 422 THR A O 1
ATOM 3150 N N . GLY A 1 423 ? 35.561 65.819 70.087 1.00 22.16 423 GLY A N 1
ATOM 3151 C CA . GLY A 1 423 ? 35.846 64.435 70.434 1.00 23.11 423 GLY A CA 1
ATOM 3152 C C . GLY A 1 423 ? 36.985 64.386 71.434 1.00 23.04 423 GLY A C 1
ATOM 3153 O O . GLY A 1 423 ? 37.810 65.315 71.499 1.00 23.04 423 GLY A O 1
ATOM 3154 N N . LYS A 1 424 ? 37.004 63.305 72.223 1.00 23.94 424 LYS A N 1
ATOM 3155 C CA . LYS A 1 424 ? 38.063 63.051 73.184 1.00 24.58 424 LYS A CA 1
ATOM 3156 C C . LYS A 1 424 ? 39.028 62.000 72.627 1.00 24.64 424 LYS A C 1
ATOM 3157 O O . LYS A 1 424 ? 38.593 60.960 72.137 1.00 24.80 424 LYS A O 1
ATOM 3163 N N . GLN A 1 425 ? 40.325 62.275 72.706 1.00 25.05 425 GLN A N 1
ATOM 3164 C CA . GLN A 1 425 ? 41.371 61.314 72.357 1.00 25.44 425 GLN A CA 1
ATOM 3165 C C . GLN A 1 425 ? 41.098 60.677 71.000 1.00 25.17 425 GLN A C 1
ATOM 3166 O O . GLN A 1 425 ? 41.209 59.463 70.817 1.00 25.82 425 GLN A O 1
ATOM 3172 N N . CYS A 1 426 ? 40.754 61.532 70.042 1.00 24.94 426 CYS A N 1
ATOM 3173 C CA . CYS A 1 426 ? 40.381 61.076 68.705 1.00 25.15 426 CYS A CA 1
ATOM 3174 C C . CYS A 1 426 ? 41.371 61.415 67.569 1.00 25.61 426 CYS A C 1
ATOM 3175 O O . CYS A 1 426 ? 41.304 60.798 66.494 1.00 28.02 426 CYS A O 1
ATOM 3178 N N . VAL A 1 427 ? 42.273 62.370 67.772 1.00 24.25 427 VAL A N 1
ATOM 3179 C CA . VAL A 1 427 ? 43.189 62.776 66.711 1.00 23.55 427 VAL A CA 1
ATOM 3180 C C . VAL A 1 427 ? 44.444 61.895 66.753 1.00 23.57 427 VAL A C 1
ATOM 3181 O O . VAL A 1 427 ? 45.005 61.650 67.820 1.00 23.92 427 VAL A O 1
ATOM 3185 N N . ASN A 1 428 ? 44.887 61.431 65.588 1.00 22.99 428 ASN A N 1
ATOM 3186 C CA . ASN A 1 428 ? 46.092 60.586 65.483 1.00 23.11 428 ASN A CA 1
ATOM 3187 C C . ASN A 1 428 ? 47.340 61.333 65.052 1.00 22.76 428 ASN A C 1
ATOM 3188 O O . ASN A 1 428 ? 48.475 60.932 65.384 1.00 23.15 428 ASN A O 1
ATOM 3193 N N . ARG A 1 429 ? 47.151 62.398 64.279 1.00 22.91 429 ARG A N 1
ATOM 3194 C CA . ARG A 1 429 ? 48.262 63.161 63.730 1.00 22.71 429 ARG A CA 1
ATOM 3195 C C . ARG A 1 429 ? 47.854 64.615 63.536 1.00 22.62 429 ARG A C 1
ATOM 3196 O O . ARG A 1 429 ? 46.689 64.902 63.228 1.00 22.35 429 ARG A O 1
ATOM 3204 N N . ILE A 1 430 ? 48.815 65.521 63.743 1.00 22.26 430 ILE A N 1
ATOM 3205 C CA . ILE A 1 430 ? 48.619 66.957 63.555 1.00 21.84 430 ILE A CA 1
ATOM 3206 C C . ILE A 1 430 ? 49.647 67.435 62.560 1.00 21.80 430 ILE A C 1
ATOM 3207 O O . ILE A 1 430 ? 50.828 67.174 62.747 1.00 20.54 430 ILE A O 1
ATOM 3212 N N . ILE A 1 431 ? 49.198 68.126 61.514 1.00 21.94 431 ILE A N 1
ATOM 3213 C CA . ILE A 1 431 ? 50.073 68.731 60.523 1.00 21.31 431 ILE A CA 1
ATOM 3214 C C . ILE A 1 431 ? 49.878 70.226 60.570 1.00 22.11 431 ILE A C 1
ATOM 3215 O O . ILE A 1 431 ? 48.751 70.729 60.411 1.00 21.54 431 ILE A O 1
ATOM 3220 N N . THR A 1 432 ? 50.955 70.951 60.832 1.00 21.71 432 THR A N 1
ATOM 3221 C CA . THR A 1 432 ? 50.931 72.389 60.781 1.00 21.83 432 THR A CA 1
ATOM 3222 C C . THR A 1 432 ? 52.003 72.839 59.794 1.00 22.43 432 THR A C 1
ATOM 3223 O O . THR A 1 432 ? 52.702 72.006 59.185 1.00 22.56 432 THR A O 1
ATOM 3227 N N . GLU A 1 433 ? 52.132 74.147 59.615 1.00 22.16 433 GLU A N 1
ATOM 3228 C CA . GLU A 1 433 ? 53.164 74.675 58.710 1.00 21.84 433 GLU A CA 1
ATOM 3229 C C . GLU A 1 433 ? 54.554 74.510 59.318 1.00 21.60 433 GLU A C 1
ATOM 3230 O O . GLU A 1 433 ? 55.534 74.614 58.584 1.00 21.18 433 GLU A O 1
ATOM 3236 N N . LYS A 1 434 ? 54.625 74.288 60.632 1.00 21.30 434 LYS A N 1
ATOM 3237 C CA . LYS A 1 434 ? 55.913 74.206 61.366 1.00 21.57 434 LYS A CA 1
ATOM 3238 C C . LYS A 1 434 ? 56.337 72.794 61.689 1.00 21.51 434 LYS A C 1
ATOM 3239 O O . LYS A 1 434 ? 57.528 72.519 61.806 1.00 21.39 434 LYS A O 1
ATOM 3245 N N . ALA A 1 435 ? 55.366 71.906 61.859 1.00 22.65 435 ALA A N 1
ATOM 3246 C CA . ALA A 1 435 ? 55.600 70.609 62.476 1.00 22.50 435 ALA A CA 1
ATOM 3247 C C . ALA A 1 435 ? 54.586 69.556 62.053 1.00 23.02 435 ALA A C 1
ATOM 3248 O O . ALA A 1 435 ? 53.468 69.881 61.629 1.00 22.27 435 ALA A O 1
ATOM 3250 N N . VAL A 1 436 ? 54.999 68.298 62.172 1.00 22.89 436 VAL A N 1
ATOM 3251 C CA . VAL A 1 436 ? 54.096 67.174 62.191 1.00 22.41 436 VAL A CA 1
ATOM 3252 C C . VAL A 1 436 ? 54.292 66.453 63.522 1.00 22.38 436 VAL A C 1
ATOM 3253 O O . VAL A 1 436 ? 55.431 66.140 63.897 1.00 21.49 436 VAL A O 1
ATOM 3257 N N . PHE A 1 437 ? 53.183 66.232 64.227 1.00 22.51 437 PHE A N 1
ATOM 3258 C CA . PHE A 1 437 ? 53.147 65.505 65.504 1.00 23.16 437 PHE A CA 1
ATOM 3259 C C . PHE A 1 437 ? 52.336 64.235 65.329 1.00 23.28 437 PHE A C 1
ATOM 3260 O O . PHE A 1 437 ? 51.256 64.268 64.748 1.00 24.52 437 PHE A O 1
ATOM 3268 N N . ASP A 1 438 ? 52.847 63.123 65.843 1.00 23.99 438 ASP A N 1
ATOM 3269 C CA . ASP A 1 438 ? 52.032 61.953 66.113 1.00 24.80 438 ASP A CA 1
ATOM 3270 C C . ASP A 1 438 ? 51.441 62.163 67.491 1.00 25.39 438 ASP A C 1
ATOM 3271 O O . ASP A 1 438 ? 52.058 62.822 68.336 1.00 24.73 438 ASP A O 1
ATOM 3276 N N . VAL A 1 439 ? 50.245 61.621 67.687 1.00 25.62 439 VAL A N 1
ATOM 3277 C CA . VAL A 1 439 ? 49.481 61.841 68.918 1.00 26.88 439 VAL A CA 1
ATOM 3278 C C . VAL A 1 439 ? 49.121 60.508 69.528 1.00 28.05 439 VAL A C 1
ATOM 3279 O O . VAL A 1 439 ? 48.512 59.659 68.866 1.00 28.17 439 VAL A O 1
ATOM 3283 N N . ASP A 1 440 ? 49.510 60.337 70.795 1.00 29.11 440 ASP A N 1
ATOM 3284 C CA . ASP A 1 440 ? 49.190 59.141 71.568 1.00 29.48 440 ASP A CA 1
ATOM 3285 C C . ASP A 1 440 ? 48.314 59.566 72.726 1.00 30.12 440 ASP A C 1
ATOM 3286 O O . ASP A 1 440 ? 48.639 60.506 73.462 1.00 29.98 440 ASP A O 1
ATOM 3291 N N . ARG A 1 441 ? 47.204 58.858 72.891 1.00 30.73 441 ARG A N 1
ATOM 3292 C CA . ARG A 1 441 ? 46.214 59.187 73.922 1.00 31.89 441 ARG A CA 1
ATOM 3293 C C . ARG A 1 441 ? 46.730 59.024 75.354 1.00 31.77 441 ARG A C 1
ATOM 3294 O O . ARG A 1 441 ? 46.123 59.554 76.290 1.00 32.26 441 ARG A O 1
ATOM 3302 N N . LYS A 1 442 ? 47.830 58.286 75.512 1.00 31.91 442 LYS A N 1
ATOM 3303 C CA . LYS A 1 442 ? 48.486 58.082 76.818 1.00 31.70 442 LYS A CA 1
ATOM 3304 C C . LYS A 1 442 ? 49.803 58.837 76.964 1.00 31.15 442 LYS A C 1
ATOM 3305 O O . LYS A 1 442 ? 50.037 59.463 78.000 1.00 31.43 442 LYS A O 1
ATOM 3311 N N . LYS A 1 443 ? 50.642 58.785 75.932 1.00 30.04 443 LYS A N 1
ATOM 3312 C CA . LYS A 1 443 ? 51.987 59.368 75.974 1.00 29.58 443 LYS A CA 1
ATOM 3313 C C . LYS A 1 443 ? 52.102 60.779 75.383 1.00 28.35 443 LYS A C 1
ATOM 3314 O O . LYS A 1 443 ? 53.143 61.423 75.514 1.00 28.38 443 LYS A O 1
ATOM 3320 N N . GLY A 1 444 ? 51.034 61.262 74.742 1.00 26.89 444 GLY A N 1
ATOM 3321 C CA . GLY A 1 444 ? 50.994 62.632 74.245 1.00 26.30 444 GLY A CA 1
ATOM 3322 C C . GLY A 1 444 ? 51.606 62.795 72.856 1.00 25.18 444 GLY A C 1
ATOM 3323 O O . GLY A 1 444 ? 51.478 61.923 71.995 1.00 24.56 444 GLY A O 1
ATOM 3324 N N . LEU A 1 445 ? 52.291 63.915 72.647 1.00 24.27 445 LEU A N 1
ATOM 3325 C CA . LEU A 1 445 ? 52.788 64.280 71.322 1.00 23.85 445 LEU A CA 1
ATOM 3326 C C . LEU A 1 445 ? 54.232 63.863 71.078 1.00 23.51 445 LEU A C 1
ATOM 3327 O O . LEU A 1 445 ? 55.092 63.972 71.972 1.00 23.49 445 LEU A O 1
ATOM 3332 N N . THR A 1 446 ? 54.489 63.416 69.849 1.00 23.50 446 THR A N 1
ATOM 3333 C CA . THR A 1 446 ? 55.849 63.206 69.349 1.00 23.09 446 THR A CA 1
ATOM 3334 C C . THR A 1 446 ? 56.074 64.001 68.070 1.00 23.16 446 THR A C 1
ATOM 3335 O O . THR A 1 446 ? 55.395 63.780 67.052 1.00 22.50 446 THR A O 1
ATOM 3339 N N . LEU A 1 447 ? 57.016 64.933 68.130 1.00 22.98 447 LEU A N 1
ATOM 33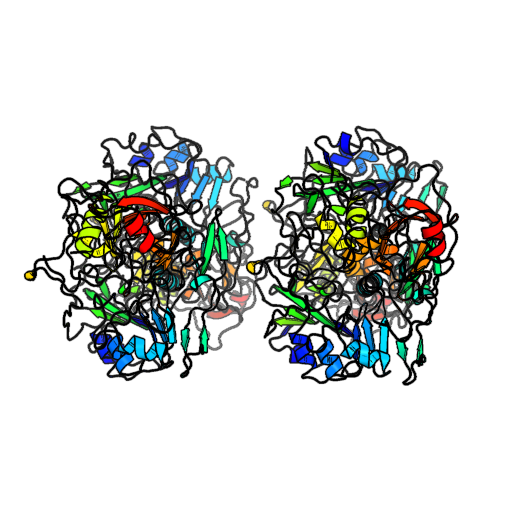40 C CA . LEU A 1 447 ? 57.438 65.685 66.963 1.00 22.55 447 LEU A CA 1
ATOM 3341 C C . LEU A 1 447 ? 58.176 64.728 66.024 1.00 22.35 447 LEU A C 1
ATOM 3342 O O . LEU A 1 447 ? 59.244 64.212 66.379 1.00 22.36 447 LEU A O 1
ATOM 3347 N N . ILE A 1 448 ? 57.587 64.478 64.847 1.00 22.61 448 ILE A N 1
ATOM 3348 C CA . ILE A 1 448 ? 58.191 63.589 63.839 1.00 22.55 448 ILE A CA 1
ATOM 3349 C C . ILE A 1 448 ? 58.756 64.279 62.594 1.00 22.89 448 ILE A C 1
ATOM 3350 O O . ILE A 1 448 ? 59.602 63.701 61.897 1.00 22.54 448 ILE A O 1
ATOM 3355 N N . GLU A 1 449 ? 58.314 65.501 62.304 1.00 22.31 449 GLU A N 1
ATOM 3356 C CA . GLU A 1 449 ? 58.897 66.275 61.202 1.00 22.33 449 GLU A CA 1
ATOM 3357 C C . GLU A 1 449 ? 58.945 67.721 61.591 1.00 22.29 449 GLU A C 1
ATOM 3358 O O . GLU A 1 449 ? 58.090 68.182 62.340 1.00 22.19 449 GLU A O 1
ATOM 3364 N N . LEU A 1 450 ? 59.925 68.444 61.074 1.00 22.35 450 LEU A N 1
ATOM 3365 C CA . LEU A 1 450 ? 60.137 69.828 61.454 1.00 22.47 450 LEU A CA 1
ATOM 3366 C C . LEU A 1 450 ? 60.382 70.627 60.198 1.00 22.76 450 LEU A C 1
ATOM 3367 O O . LEU A 1 450 ? 61.246 70.251 59.402 1.00 21.73 450 LEU A O 1
ATOM 3372 N N . TRP A 1 451 ? 59.648 71.726 60.010 1.00 23.15 451 TRP A N 1
ATOM 3373 C CA . TRP A 1 451 ? 59.823 72.539 58.814 1.00 23.12 451 TRP A CA 1
ATOM 3374 C C . TRP A 1 451 ? 61.272 73.041 58.735 1.00 23.06 451 TRP A C 1
ATOM 3375 O O . TRP A 1 451 ? 61.807 73.577 59.713 1.00 23.17 451 TRP A O 1
ATOM 3386 N N . GLU A 1 452 ? 61.885 72.895 57.572 1.00 22.89 452 GLU A N 1
ATOM 3387 C CA . GLU A 1 452 ? 63.289 73.261 57.396 1.00 22.87 452 GLU A CA 1
ATOM 3388 C C . GLU A 1 452 ? 63.540 74.700 57.804 1.00 22.70 452 GLU A C 1
ATOM 3389 O O . GLU A 1 452 ? 62.732 75.583 57.530 1.00 22.50 452 GLU A O 1
ATOM 3395 N N . GLY A 1 453 ? 64.646 74.933 58.496 1.00 23.06 453 GLY A N 1
ATOM 3396 C CA . GLY A 1 453 ? 64.956 76.267 58.982 1.00 23.32 453 GLY A CA 1
ATOM 3397 C C . GLY A 1 453 ? 64.493 76.516 60.416 1.00 23.55 453 GLY A C 1
ATOM 3398 O O . GLY A 1 453 ? 65.069 77.364 61.102 1.00 24.47 453 GLY A O 1
ATOM 3399 N N . LEU A 1 454 ? 63.444 75.813 60.854 1.00 23.79 454 LEU A N 1
ATOM 3400 C CA . LEU A 1 454 ? 62.981 75.914 62.238 1.00 23.41 454 LEU A CA 1
ATOM 3401 C C . LEU A 1 454 ? 63.790 74.980 63.121 1.00 23.56 454 LEU A C 1
ATOM 3402 O O . LEU A 1 454 ? 64.344 73.978 62.657 1.00 24.39 454 LEU A O 1
ATOM 3407 N N . THR A 1 455 ? 63.855 75.336 64.396 1.00 22.91 455 THR A N 1
ATOM 3408 C CA . THR A 1 455 ? 64.505 74.535 65.432 1.00 22.68 455 THR A CA 1
ATOM 3409 C C . THR A 1 455 ? 63.447 73.982 66.385 1.00 22.27 455 THR A C 1
ATOM 3410 O O . THR A 1 455 ? 62.324 74.477 66.439 1.00 21.20 455 THR A O 1
ATOM 3414 N N . VAL A 1 456 ? 63.803 72.955 67.142 1.00 22.35 456 VAL A N 1
ATOM 3415 C CA . VAL A 1 456 ? 62.943 72.450 68.221 1.00 21.88 456 VAL A CA 1
ATOM 3416 C C . VAL A 1 456 ? 62.503 73.566 69.187 1.00 21.58 456 VAL A C 1
ATOM 3417 O O . VAL A 1 456 ? 61.346 73.592 69.640 1.00 21.09 456 VAL A O 1
ATOM 3421 N N . ASP A 1 457 ? 63.402 74.496 69.503 1.00 21.52 457 ASP A N 1
ATOM 3422 C CA . ASP A 1 457 ? 63.044 75.600 70.395 1.00 21.61 457 ASP A CA 1
ATOM 3423 C C . ASP A 1 457 ? 61.943 76.466 69.791 1.00 21.31 457 ASP A C 1
ATOM 3424 O O . ASP A 1 457 ? 61.096 77.007 70.509 1.00 20.74 457 ASP A O 1
ATOM 3429 N N . ASP A 1 458 ? 61.974 76.620 68.471 1.00 21.38 458 ASP A N 1
ATOM 3430 C CA . ASP A 1 458 ? 60.919 77.357 67.763 1.00 21.62 458 ASP A CA 1
ATOM 3431 C C . ASP A 1 458 ? 59.555 76.724 68.022 1.00 21.67 458 ASP A C 1
ATOM 3432 O O . ASP A 1 458 ? 58.555 77.426 68.218 1.00 20.70 458 ASP A O 1
ATOM 3437 N N . ILE A 1 459 ? 59.538 75.398 68.039 1.00 21.36 459 ILE A N 1
ATOM 3438 C CA . ILE A 1 459 ? 58.333 74.628 68.298 1.00 21.78 459 ILE A CA 1
ATOM 3439 C C . ILE A 1 459 ? 57.935 74.714 69.759 1.00 21.94 459 ILE A C 1
ATOM 3440 O O . ILE A 1 459 ? 56.761 74.876 70.058 1.00 22.15 459 ILE A O 1
ATOM 3445 N N . LYS A 1 460 ? 58.909 74.615 70.661 1.00 22.02 460 LYS A N 1
ATOM 3446 C CA . LYS A 1 460 ? 58.640 74.781 72.097 1.00 22.62 460 LYS A CA 1
ATOM 3447 C C . LYS A 1 460 ? 57.984 76.133 72.403 1.00 22.92 460 LYS A C 1
ATOM 3448 O O . LYS A 1 460 ? 57.084 76.218 73.248 1.00 23.50 460 LYS A O 1
ATOM 3454 N N . LYS A 1 461 ? 58.436 77.178 71.720 1.00 22.85 461 LYS A N 1
ATOM 3455 C CA . LYS A 1 461 ? 57.909 78.523 71.910 1.00 23.47 461 LYS A CA 1
ATOM 3456 C C . LYS A 1 461 ? 56.479 78.735 71.386 1.00 23.76 461 LYS A C 1
ATOM 3457 O O . LYS A 1 461 ? 55.762 79.638 71.854 1.00 24.24 461 LYS A O 1
ATOM 3463 N N . SER A 1 462 ? 56.065 77.932 70.411 1.00 24.00 462 SER A N 1
ATOM 3464 C CA . SER A 1 462 ? 54.781 78.153 69.740 1.00 24.30 462 SER A CA 1
ATOM 3465 C C . SER A 1 462 ? 53.761 77.054 70.037 1.00 24.29 462 SER A C 1
ATOM 3466 O O . SER A 1 462 ? 52.713 76.983 69.395 1.00 24.63 462 SER A O 1
ATOM 3469 N N . THR A 1 463 ? 54.061 76.223 71.032 1.00 24.09 463 THR A N 1
ATOM 3470 C CA . THR A 1 463 ? 53.237 75.077 71.380 1.00 23.95 463 THR A CA 1
ATOM 3471 C C . THR A 1 463 ? 52.904 75.139 72.862 1.00 24.41 463 THR A C 1
ATOM 3472 O O . THR A 1 463 ? 53.789 75.368 73.703 1.00 23.65 463 THR A O 1
ATOM 3476 N N . GLY A 1 464 ? 51.630 74.926 73.190 1.00 24.65 464 GLY A N 1
ATOM 3477 C CA . GLY A 1 464 ? 51.131 75.091 74.569 1.00 25.45 464 GLY A CA 1
ATOM 3478 C C . GLY A 1 464 ? 51.274 73.902 75.499 1.00 25.86 464 GLY A C 1
ATOM 3479 O O . GLY A 1 464 ? 50.667 73.860 76.562 1.00 26.71 464 GLY A O 1
ATOM 3480 N N . CYS A 1 465 ? 52.073 72.926 75.111 1.00 26.54 465 CYS A N 1
ATOM 3481 C CA . CYS A 1 465 ? 52.345 71.788 75.974 1.00 26.87 465 CYS A CA 1
ATOM 3482 C C . CYS A 1 465 ? 53.723 71.243 75.636 1.00 26.70 465 CYS A C 1
ATOM 3483 O O . CYS A 1 465 ? 54.394 71.744 74.742 1.00 27.26 465 CYS A O 1
ATOM 3486 N N . ASP A 1 466 ? 54.152 70.230 76.369 1.00 26.63 466 ASP A N 1
ATOM 3487 C CA . ASP A 1 466 ? 55.413 69.571 76.058 1.00 26.27 466 ASP A CA 1
ATOM 3488 C C . ASP A 1 466 ? 55.216 68.493 74.997 1.00 25.83 466 ASP A C 1
ATOM 3489 O O . ASP A 1 466 ? 54.081 68.120 74.656 1.00 26.43 466 ASP A O 1
ATOM 3494 N N . PHE A 1 467 ? 56.331 68.003 74.472 1.00 24.78 467 PHE A N 1
ATOM 3495 C CA . PHE A 1 467 ? 56.309 66.948 73.461 1.00 23.88 467 PHE A CA 1
ATOM 3496 C C . PHE A 1 467 ? 57.644 66.228 73.405 1.00 23.36 467 PHE A C 1
ATOM 3497 O O . PHE A 1 467 ? 58.682 66.805 73.738 1.00 22.90 467 PHE A O 1
ATOM 3505 N N . ALA A 1 468 ? 57.598 64.971 72.983 1.00 22.86 468 ALA A N 1
ATOM 3506 C CA . ALA A 1 468 ? 58.807 64.201 72.694 1.00 23.06 468 ALA A CA 1
ATOM 3507 C C . ALA A 1 468 ? 59.282 64.549 71.291 1.00 23.09 468 ALA A C 1
ATOM 3508 O O . ALA A 1 468 ? 58.497 64.981 70.448 1.00 22.17 468 ALA A O 1
ATOM 3510 N N . VAL A 1 469 ? 60.582 64.401 71.061 1.00 23.66 469 VAL A N 1
ATOM 3511 C CA . VAL A 1 469 ? 61.162 64.607 69.748 1.00 23.86 469 VAL A CA 1
ATOM 3512 C C . VAL A 1 469 ? 61.644 63.264 69.267 1.00 24.17 469 VAL A C 1
ATOM 3513 O O . VAL A 1 469 ? 62.468 62.627 69.928 1.00 23.53 469 VAL A O 1
ATOM 3517 N N . SER A 1 470 ? 61.142 62.832 68.118 1.00 24.89 470 SER A N 1
ATOM 3518 C CA . SER A 1 470 ? 61.521 61.541 67.555 1.00 25.62 470 SER A CA 1
ATOM 3519 C C . SER A 1 470 ? 63.019 61.473 67.361 1.00 26.01 470 SER A C 1
ATOM 3520 O O . SER A 1 470 ? 63.620 62.453 66.942 1.00 26.54 470 SER A O 1
ATOM 3523 N N . PRO A 1 471 ? 63.614 60.296 67.619 1.00 26.62 471 PRO A N 1
ATOM 3524 C CA . PRO A 1 471 ? 65.023 60.068 67.323 1.00 26.88 471 PRO A CA 1
ATOM 3525 C C . PRO A 1 471 ? 65.257 60.050 65.823 1.00 27.10 471 PRO A C 1
ATOM 3526 O O . PRO A 1 471 ? 66.378 60.259 65.373 1.00 27.81 471 PRO A O 1
ATOM 3530 N N . LYS A 1 472 ? 64.199 59.801 65.059 1.00 27.36 472 LYS A N 1
ATOM 3531 C CA . LYS A 1 472 ? 64.264 59.847 63.598 1.00 27.34 472 LYS A CA 1
ATOM 3532 C C . LYS A 1 472 ? 63.543 61.063 62.979 1.00 27.08 472 LYS A C 1
ATOM 3533 O O . LYS A 1 472 ? 62.947 60.966 61.915 1.00 27.12 472 LYS A O 1
ATOM 3539 N N . LEU A 1 473 ? 63.646 62.212 63.640 1.00 26.66 473 LEU A N 1
ATOM 3540 C CA . LEU A 1 473 ? 63.106 63.470 63.123 1.00 25.91 473 LEU A CA 1
ATOM 3541 C C . LEU A 1 473 ? 63.679 63.789 61.744 1.00 25.75 473 LEU A C 1
ATOM 3542 O O . LEU A 1 473 ? 64.879 63.687 61.531 1.00 25.10 473 LEU A O 1
ATOM 3547 N N . ILE A 1 474 ? 62.813 64.174 60.818 1.00 25.20 474 ILE A N 1
ATOM 3548 C CA . ILE A 1 474 ? 63.220 64.558 59.466 1.00 25.26 474 ILE A CA 1
ATOM 3549 C C . ILE A 1 474 ? 62.630 65.929 59.143 1.00 24.90 474 ILE A C 1
ATOM 3550 O O . ILE A 1 474 ? 61.657 66.344 59.787 1.00 24.42 474 ILE A O 1
ATOM 3555 N N . PRO A 1 475 ? 63.212 66.650 58.182 1.00 24.70 475 PRO A N 1
ATOM 3556 C CA . PRO A 1 475 ? 62.559 67.873 57.741 1.00 24.86 475 PRO A CA 1
ATOM 3557 C C . PRO A 1 475 ? 61.158 67.580 57.206 1.00 24.99 475 PRO A C 1
ATOM 3558 O O . PRO A 1 475 ? 60.921 66.509 56.638 1.00 24.62 475 PRO A O 1
ATOM 3562 N N . MET A 1 476 ? 60.238 68.527 57.366 1.00 25.06 476 MET A N 1
ATOM 3563 C CA . MET A 1 476 ? 58.881 68.297 56.866 1.00 25.51 476 MET A CA 1
ATOM 3564 C C . MET A 1 476 ? 58.859 68.007 55.366 1.00 24.49 476 MET A C 1
ATOM 3565 O O . MET A 1 476 ? 59.438 68.725 54.561 1.00 24.30 476 MET A O 1
ATOM 3570 N N . GLN A 1 477 ? 58.205 66.916 55.016 1.00 24.26 477 GLN A N 1
ATOM 3571 C CA . GLN A 1 477 ? 58.087 66.500 53.629 1.00 25.11 477 GLN A CA 1
ATOM 3572 C C . GLN A 1 477 ? 57.063 67.343 52.888 1.00 24.73 477 GLN A C 1
ATOM 3573 O O . GLN A 1 477 ? 56.180 67.956 53.488 1.00 23.81 477 GLN A O 1
ATOM 3579 N N . GLN A 1 478 ? 57.158 67.338 51.571 1.00 24.82 478 GLN A N 1
ATOM 3580 C CA . GLN A 1 478 ? 56.270 68.098 50.707 1.00 24.97 478 GLN A CA 1
ATOM 3581 C C . GLN A 1 478 ? 56.050 67.269 49.453 1.00 25.46 478 GLN A C 1
ATOM 3582 O O . GLN A 1 478 ? 56.976 66.737 48.932 1.00 24.68 478 GLN A O 1
ATOM 3588 N N . VAL A 1 479 ? 54.805 67.185 48.996 1.00 25.98 479 VAL A N 1
ATOM 3589 C CA . VAL A 1 479 ? 54.477 66.420 47.799 1.00 26.88 479 VAL A CA 1
ATOM 3590 C C . VAL A 1 479 ? 55.149 67.014 46.566 1.00 27.51 479 VAL A C 1
ATOM 3591 O O . VAL A 1 479 ? 55.386 68.220 46.496 1.00 27.57 479 VAL A O 1
ATOM 3595 N N . THR A 1 480 ? 55.452 66.159 45.594 1.00 28.22 480 THR A N 1
ATOM 3596 C CA . THR A 1 480 ? 56.097 66.598 44.362 1.00 29.05 480 THR A CA 1
ATOM 3597 C C . THR A 1 480 ? 55.074 66.823 43.254 1.00 29.46 480 THR A C 1
ATOM 3598 O O . THR A 1 480 ? 53.902 66.475 43.398 1.00 30.61 480 THR A O 1
ATOM 3602 N N . THR B 1 1 ? 22.822 53.339 -9.166 1.00 25.84 1 THR D N 1
ATOM 3603 C CA . THR B 1 1 ? 22.312 51.927 -9.182 1.00 25.27 1 THR D CA 1
ATOM 3604 C C . THR B 1 1 ? 23.200 51.075 -10.075 1.00 25.62 1 THR D C 1
ATOM 3605 O O . THR B 1 1 ? 23.492 51.458 -11.218 1.00 25.48 1 THR D O 1
ATOM 3609 N N . LYS B 1 2 ? 23.627 49.922 -9.527 1.00 24.82 2 LYS D N 1
ATOM 3610 C CA . LYS B 1 2 ? 24.409 48.939 -10.298 1.00 25.40 2 LYS D CA 1
ATOM 3611 C C . LYS B 1 2 ? 23.463 47.835 -10.778 1.00 24.05 2 LYS D C 1
ATOM 3612 O O . LYS B 1 2 ? 22.721 47.253 -9.981 1.00 23.52 2 LYS D O 1
ATOM 3618 N N . PHE B 1 3 ? 23.463 47.599 -12.083 1.00 23.88 3 PHE D N 1
ATOM 3619 C CA . PHE B 1 3 ? 22.653 46.574 -12.697 1.00 23.91 3 PHE D CA 1
ATOM 3620 C C . PHE B 1 3 ? 23.404 45.263 -12.819 1.00 24.12 3 PHE D C 1
ATOM 3621 O O . PHE B 1 3 ? 24.591 45.272 -13.200 1.00 24.38 3 PHE D O 1
ATOM 3629 N N . TYR B 1 4 ? 22.716 44.163 -12.504 1.00 22.91 4 TYR D N 1
ATOM 3630 C CA . TYR B 1 4 ? 23.265 42.796 -12.535 1.00 23.29 4 TYR D CA 1
ATOM 3631 C C . TYR B 1 4 ? 22.453 41.942 -13.474 1.00 24.07 4 TYR D C 1
ATOM 3632 O O . TYR B 1 4 ? 21.252 42.119 -13.587 1.00 24.93 4 TYR D O 1
ATOM 3641 N N . THR B 1 5 ? 23.122 41.015 -14.170 1.00 24.72 5 THR D N 1
ATOM 3642 C CA . THR B 1 5 ? 22.410 40.013 -14.973 1.00 25.62 5 THR D CA 1
ATOM 3643 C C . THR B 1 5 ? 22.053 38.773 -14.140 1.00 26.04 5 THR D C 1
ATOM 3644 O O . THR B 1 5 ? 21.097 38.074 -14.456 1.00 27.94 5 THR D O 1
ATOM 3648 N N . ASP B 1 6 ? 22.796 38.519 -13.064 1.00 26.70 6 ASP D N 1
ATOM 3649 C CA . ASP B 1 6 ? 22.673 37.298 -12.277 1.00 26.19 6 ASP D CA 1
ATOM 3650 C C . ASP B 1 6 ? 22.414 37.664 -10.821 1.00 25.61 6 ASP D C 1
ATOM 3651 O O . ASP B 1 6 ? 23.201 38.361 -10.191 1.00 24.56 6 ASP D O 1
ATOM 3656 N N . ALA B 1 7 ? 21.301 37.187 -10.287 1.00 24.73 7 ALA D N 1
ATOM 3657 C CA . ALA B 1 7 ? 20.951 37.467 -8.891 1.00 24.59 7 ALA D CA 1
ATOM 3658 C C . ALA B 1 7 ? 22.008 36.978 -7.892 1.00 23.80 7 ALA D C 1
ATOM 3659 O O . ALA B 1 7 ? 22.214 37.593 -6.838 1.00 23.56 7 ALA D O 1
ATOM 3661 N N . VAL B 1 8 ? 22.642 35.835 -8.172 1.00 24.18 8 VAL D N 1
ATOM 3662 C CA . VAL B 1 8 ? 23.659 35.342 -7.239 1.00 24.65 8 VAL D CA 1
ATOM 3663 C C . VAL B 1 8 ? 24.802 36.349 -7.125 1.00 24.25 8 VAL D C 1
ATOM 3664 O O . VAL B 1 8 ? 25.286 36.603 -6.044 1.00 24.45 8 VAL D O 1
ATOM 3668 N N . GLU B 1 9 ? 25.220 36.937 -8.237 1.00 24.77 9 GLU D N 1
ATOM 3669 C CA A GLU B 1 9 ? 26.282 37.940 -8.222 0.50 24.56 9 GLU D CA 1
ATOM 3670 C CA B GLU B 1 9 ? 26.283 37.935 -8.210 0.50 24.34 9 GLU D CA 1
ATOM 3671 C C . GLU B 1 9 ? 25.899 39.129 -7.337 1.00 24.90 9 GLU D C 1
ATOM 3672 O O . GLU B 1 9 ? 26.723 39.696 -6.616 1.00 26.14 9 GLU D O 1
ATOM 3683 N N . ALA B 1 10 ? 24.607 39.486 -7.387 1.00 23.67 10 ALA D N 1
ATOM 3684 C CA . ALA B 1 10 ? 24.067 40.587 -6.556 1.00 23.93 10 ALA D CA 1
ATOM 3685 C C . ALA B 1 10 ? 24.029 40.348 -5.061 1.00 24.35 10 ALA D C 1
ATOM 3686 O O . ALA B 1 10 ? 23.964 41.308 -4.300 1.00 24.15 10 ALA D O 1
ATOM 3688 N N . VAL B 1 11 ? 24.033 39.090 -4.626 1.00 23.96 11 VAL D N 1
ATOM 3689 C CA . VAL B 1 11 ? 23.949 38.762 -3.222 1.00 23.87 11 VAL D CA 1
ATOM 3690 C C . VAL B 1 11 ? 25.135 37.924 -2.699 1.00 24.54 11 VAL D C 1
ATOM 3691 O O . VAL B 1 11 ? 25.161 37.525 -1.544 1.00 24.54 11 VAL D O 1
ATOM 3695 N N . LYS B 1 12 ? 26.141 37.682 -3.527 1.00 24.68 12 LYS D N 1
ATOM 3696 C CA . LYS B 1 12 ? 27.159 36.718 -3.110 1.00 25.50 12 LYS D CA 1
ATOM 3697 C C . LYS B 1 12 ? 28.031 37.200 -1.946 1.00 25.12 12 LYS D C 1
ATOM 3698 O O . LYS B 1 12 ? 28.653 36.354 -1.275 1.00 26.63 12 LYS D O 1
ATOM 3704 N N . ASP B 1 13 ? 28.089 38.522 -1.709 1.00 24.87 13 ASP D N 1
ATOM 3705 C CA . ASP B 1 13 ? 28.863 39.090 -0.608 1.00 25.24 13 ASP D CA 1
ATOM 3706 C C . ASP B 1 13 ? 28.148 39.231 0.738 1.00 25.13 13 ASP D C 1
ATOM 3707 O O . ASP B 1 13 ? 28.703 39.788 1.679 1.00 26.34 13 ASP D O 1
ATOM 3712 N N . ILE B 1 14 ? 26.931 38.700 0.860 1.00 24.70 14 ILE D N 1
ATOM 3713 C CA . ILE B 1 14 ? 26.297 38.723 2.161 1.00 24.58 14 ILE D CA 1
ATOM 3714 C C . ILE B 1 14 ? 27.058 37.785 3.087 1.00 25.27 14 ILE D C 1
ATOM 3715 O O . ILE B 1 14 ? 27.149 36.611 2.804 1.00 26.05 14 ILE D O 1
ATOM 3720 N N . PRO B 1 15 ? 27.560 38.294 4.219 1.00 25.73 15 PRO D N 1
ATOM 3721 C CA . PRO B 1 15 ? 28.304 37.423 5.157 1.00 25.03 15 PRO D CA 1
ATOM 3722 C C . PRO B 1 15 ? 27.407 36.584 6.045 1.00 24.25 15 PRO D C 1
ATOM 3723 O O . PRO B 1 15 ? 26.274 36.969 6.353 1.00 24.07 15 PRO D O 1
ATOM 3727 N N . ASN B 1 16 ? 27.900 35.447 6.524 1.00 23.51 16 ASN D N 1
ATOM 3728 C CA . ASN B 1 16 ? 27.200 34.703 7.512 1.00 23.53 16 ASN D CA 1
ATOM 3729 C C . ASN B 1 16 ? 26.936 35.607 8.703 1.00 23.05 16 ASN D C 1
ATOM 3730 O O . ASN B 1 16 ? 27.789 36.435 9.080 1.00 23.89 16 ASN D O 1
ATOM 3735 N N . GLY B 1 17 ? 25.735 35.493 9.260 1.00 22.60 17 GLY D N 1
ATOM 3736 C CA . GLY B 1 17 ? 25.369 36.261 10.452 1.00 22.81 17 GLY D CA 1
ATOM 3737 C C . GLY B 1 17 ? 24.724 37.620 10.147 1.00 23.38 17 GLY D C 1
ATOM 3738 O O . GLY B 1 17 ? 24.340 38.344 11.069 1.00 24.63 17 GLY D O 1
ATOM 3739 N N . ALA B 1 18 ? 24.601 37.958 8.873 1.00 23.11 18 ALA D N 1
ATOM 3740 C CA . ALA B 1 18 ? 24.080 39.272 8.495 1.00 23.57 18 ALA D CA 1
ATOM 3741 C C . ALA B 1 18 ? 22.625 39.394 8.891 1.00 23.42 18 ALA D C 1
ATOM 3742 O O . ALA B 1 18 ? 21.895 38.418 8.959 1.00 24.16 18 ALA D O 1
ATOM 3744 N N . THR B 1 19 ? 22.233 40.641 9.077 1.00 22.56 19 THR D N 1
ATOM 3745 C CA . THR B 1 19 ? 20.788 41.017 9.248 1.00 22.96 19 THR D CA 1
ATOM 3746 C C . THR B 1 19 ? 20.295 41.432 7.885 1.00 23.71 19 THR D C 1
ATOM 3747 O O . THR B 1 19 ? 20.866 42.303 7.243 1.00 22.93 19 THR D O 1
ATOM 3751 N N . VAL B 1 20 ? 19.245 40.771 7.417 1.00 22.71 20 VAL D N 1
ATOM 3752 C CA . VAL B 1 20 ? 18.762 40.967 6.060 1.00 23.11 20 VAL D CA 1
ATOM 3753 C C . VAL B 1 20 ? 17.253 41.264 6.146 1.00 23.48 20 VAL D C 1
ATOM 3754 O O . VAL B 1 20 ? 16.502 40.513 6.727 1.00 23.88 20 VAL D O 1
ATOM 3758 N N . LEU B 1 21 ? 16.864 42.396 5.583 1.00 23.05 21 LEU D N 1
ATOM 3759 C CA . LEU B 1 21 ? 15.435 42.751 5.472 1.00 22.72 21 LEU D CA 1
ATOM 3760 C C . LEU B 1 21 ? 14.889 42.085 4.244 1.00 23.36 21 LEU D C 1
ATOM 3761 O O . LEU B 1 21 ? 15.522 42.139 3.187 1.00 24.49 21 LEU D O 1
ATOM 3766 N N . VAL B 1 22 ? 13.757 41.419 4.366 1.00 22.38 22 VAL D N 1
ATOM 3767 C CA . VAL B 1 22 ? 13.143 40.734 3.234 1.00 22.96 22 VAL D CA 1
ATOM 3768 C C . VAL B 1 22 ? 11.705 41.185 3.026 1.00 21.86 22 VAL D C 1
ATOM 3769 O O . VAL B 1 22 ? 10.864 41.042 3.933 1.00 21.97 22 VAL D O 1
ATOM 3773 N N . GLY B 1 23 ? 11.426 41.736 1.868 1.00 22.59 23 GLY D N 1
ATOM 3774 C CA . GLY B 1 23 ? 10.064 42.227 1.556 1.00 23.24 23 GLY D CA 1
ATOM 3775 C C . GLY B 1 23 ? 9.030 41.135 1.459 1.00 22.43 23 GLY D C 1
ATOM 3776 O O . GLY B 1 23 ? 9.313 39.983 1.336 1.00 23.27 23 GLY D O 1
ATOM 3777 N N . GLY B 1 24 ? 7.792 41.561 1.472 1.00 22.62 24 GLY D N 1
ATOM 3778 C CA . GLY B 1 24 ? 6.641 40.742 1.177 1.00 21.98 24 GLY D CA 1
ATOM 3779 C C . GLY B 1 24 ? 5.656 40.659 2.338 1.00 22.32 24 GLY D C 1
ATOM 3780 O O . GLY B 1 24 ? 5.945 40.849 3.544 1.00 22.55 24 GLY D O 1
ATOM 3781 N N . PHE B 1 25 ? 4.399 40.364 1.967 1.00 22.02 25 PHE D N 1
ATOM 3782 C CA . PHE B 1 25 ? 3.278 40.153 2.915 1.00 21.70 25 PHE D CA 1
ATOM 3783 C C . PHE B 1 25 ? 2.657 38.816 2.524 1.00 22.04 25 PHE D C 1
ATOM 3784 O O . PHE B 1 25 ? 2.151 38.697 1.420 1.00 22.74 25 PHE D O 1
ATOM 3792 N N . GLY B 1 26 ? 2.868 37.787 3.332 1.00 22.90 26 GLY D N 1
ATOM 3793 C CA . GLY B 1 26 ? 2.506 36.442 2.863 1.00 23.20 26 GLY D CA 1
ATOM 3794 C C . GLY B 1 26 ? 3.380 36.124 1.681 1.00 23.57 26 GLY D C 1
ATOM 3795 O O . GLY B 1 26 ? 4.614 36.277 1.758 1.00 24.79 26 GLY D O 1
ATOM 3796 N N . LEU B 1 27 ? 2.807 35.669 0.578 1.00 23.01 27 LEU D N 1
ATOM 3797 C CA . LEU B 1 27 ? 3.541 35.452 -0.661 1.00 23.05 27 LEU D CA 1
ATOM 3798 C C . LEU B 1 27 ? 3.409 36.608 -1.624 1.00 23.92 27 LEU D C 1
ATOM 3799 O O . LEU B 1 27 ? 3.845 36.526 -2.770 1.00 23.32 27 LEU D O 1
ATOM 3804 N N . CYS B 1 28 ? 2.791 37.715 -1.177 1.00 23.06 28 CYS D N 1
ATOM 3805 C CA . CYS B 1 28 ? 2.582 38.856 -2.016 1.00 23.34 28 CYS D CA 1
ATOM 3806 C C . CYS B 1 28 ? 3.767 39.836 -1.981 1.00 22.08 28 CYS D C 1
ATOM 3807 O O . CYS B 1 28 ? 4.054 40.427 -0.935 1.00 22.67 28 CYS D O 1
ATOM 3810 N N . GLY B 1 29 ? 4.395 40.022 -3.123 1.00 22.98 29 GLY D N 1
ATOM 3811 C CA . GLY B 1 29 ? 5.592 40.887 -3.174 1.00 23.33 29 GLY D CA 1
ATOM 3812 C C . GLY B 1 29 ? 6.842 40.344 -2.529 1.00 23.32 29 GLY D C 1
ATOM 3813 O O . GLY B 1 29 ? 7.636 41.090 -1.977 1.00 24.18 29 GLY D O 1
ATOM 3814 N N . ILE B 1 30 ? 7.002 39.035 -2.541 1.00 22.47 30 ILE D N 1
ATOM 3815 C CA . ILE B 1 30 ? 8.219 38.439 -2.007 1.00 23.02 30 ILE D CA 1
ATOM 3816 C C . ILE B 1 30 ? 9.281 38.381 -3.087 1.00 22.59 30 ILE D C 1
ATOM 3817 O O . ILE B 1 30 ? 9.011 38.217 -4.285 1.00 23.35 30 ILE D O 1
ATOM 3822 N N . PRO B 1 31 ? 10.542 38.559 -2.658 1.00 22.76 31 PRO D N 1
ATOM 3823 C CA . PRO B 1 31 ? 11.682 38.461 -3.598 1.00 22.29 31 PRO D CA 1
ATOM 3824 C C . PRO B 1 31 ? 12.112 37.030 -3.842 1.00 22.16 31 PRO D C 1
ATOM 3825 O O . PRO B 1 31 ? 13.152 36.594 -3.351 1.00 22.47 31 PRO D O 1
ATOM 3829 N N . GLU B 1 32 ? 11.330 36.358 -4.661 1.00 21.77 32 GLU D N 1
ATOM 3830 C CA . GLU B 1 32 ? 11.453 34.917 -4.804 1.00 21.59 32 GLU D CA 1
ATOM 3831 C C . GLU B 1 32 ? 12.789 34.591 -5.468 1.00 21.24 32 GLU D C 1
ATOM 3832 O O . GLU B 1 32 ? 13.377 33.531 -5.188 1.00 22.51 32 GLU D O 1
ATOM 3838 N N . ASN B 1 33 ? 13.253 35.437 -6.352 1.00 21.95 33 ASN D N 1
ATOM 3839 C CA . ASN B 1 33 ? 14.549 35.174 -7.011 1.00 21.26 33 ASN D CA 1
ATOM 3840 C C . ASN B 1 33 ? 15.744 35.439 -6.109 1.00 21.92 33 ASN D C 1
ATOM 3841 O O . ASN B 1 33 ? 16.753 34.698 -6.136 1.00 23.28 33 ASN D O 1
ATOM 3846 N N . LEU B 1 34 ? 15.681 36.486 -5.306 1.00 22.80 34 LEU D N 1
ATOM 3847 C CA . LEU B 1 34 ? 16.766 36.752 -4.372 1.00 21.94 34 LEU D CA 1
ATOM 3848 C C . LEU B 1 34 ? 16.814 35.704 -3.279 1.00 21.48 34 LEU D C 1
ATOM 3849 O O . LEU B 1 34 ? 17.883 35.272 -2.848 1.00 22.85 34 LEU D O 1
ATOM 3854 N N . ILE B 1 35 ? 15.689 35.219 -2.813 1.00 22.41 35 ILE D N 1
ATOM 3855 C CA . ILE B 1 35 ? 15.623 34.073 -1.876 1.00 22.36 35 ILE D CA 1
ATOM 3856 C C . ILE B 1 35 ? 16.233 32.836 -2.536 1.00 22.70 35 ILE D C 1
ATOM 3857 O O . ILE B 1 35 ? 17.092 32.165 -1.922 1.00 22.85 35 ILE D O 1
ATOM 3862 N N . GLY B 1 36 ? 15.904 32.585 -3.788 1.00 23.43 36 GLY D N 1
ATOM 3863 C CA . GLY B 1 36 ? 16.525 31.475 -4.525 1.00 23.07 36 GLY D CA 1
ATOM 3864 C C . GLY B 1 36 ? 18.033 31.633 -4.627 1.00 23.31 36 GLY D C 1
ATOM 3865 O O . GLY B 1 36 ? 18.790 30.646 -4.549 1.00 23.76 36 GLY D O 1
ATOM 3866 N N . ALA B 1 37 ? 18.498 32.854 -4.761 1.00 22.87 37 ALA D N 1
ATOM 3867 C CA . ALA B 1 37 ? 19.947 33.100 -4.885 1.00 22.87 37 ALA D CA 1
ATOM 3868 C C . ALA B 1 37 ? 20.596 32.789 -3.558 1.00 21.96 37 ALA D C 1
ATOM 3869 O O . ALA B 1 37 ? 21.712 32.257 -3.546 1.00 22.83 37 ALA D O 1
ATOM 3871 N N . LEU B 1 38 ? 19.962 33.111 -2.427 1.00 22.27 38 LEU D N 1
ATOM 3872 C CA A LEU B 1 38 ? 20.551 32.770 -1.137 0.60 22.52 38 LEU D CA 1
ATOM 3873 C CA B LEU B 1 38 ? 20.537 32.775 -1.128 0.40 22.53 38 LEU D CA 1
ATOM 3874 C C . LEU B 1 38 ? 20.587 31.265 -0.900 1.00 22.14 38 LEU D C 1
ATOM 3875 O O . LEU B 1 38 ? 21.478 30.780 -0.204 1.00 23.00 38 LEU D O 1
ATOM 3884 N N . LEU B 1 39 ? 19.622 30.531 -1.437 1.00 22.87 39 LEU D N 1
ATOM 3885 C CA . LEU B 1 39 ? 19.674 29.067 -1.349 1.00 22.96 39 LEU D CA 1
ATOM 3886 C C . LEU B 1 39 ? 20.946 28.597 -2.033 1.00 23.80 39 LEU D C 1
ATOM 3887 O O . LEU B 1 39 ? 21.604 27.650 -1.537 1.00 23.41 39 LEU D O 1
ATOM 3892 N N . LYS B 1 40 ? 21.263 29.200 -3.165 1.00 23.71 40 LYS D N 1
ATOM 3893 C CA . LYS B 1 40 ? 22.496 28.840 -3.912 1.00 23.97 40 LYS D CA 1
ATOM 3894 C C . LYS B 1 40 ? 23.786 29.235 -3.205 1.00 23.75 40 LYS D C 1
ATOM 3895 O O . LYS B 1 40 ? 24.771 28.458 -3.247 1.00 25.25 40 LYS D O 1
ATOM 3901 N N . THR B 1 41 ? 23.834 30.408 -2.561 1.00 22.82 41 THR D N 1
ATOM 3902 C CA . THR B 1 41 ? 25.076 30.826 -1.891 1.00 22.66 41 THR D CA 1
ATOM 3903 C C . THR B 1 41 ? 25.277 30.074 -0.586 1.00 23.29 41 THR D C 1
ATOM 3904 O O . THR B 1 41 ? 26.424 29.881 -0.142 1.00 23.77 41 THR D O 1
ATOM 3908 N N . GLY B 1 42 ? 24.200 29.652 0.070 1.00 22.22 42 GLY D N 1
ATOM 3909 C CA . GLY B 1 42 ? 24.261 28.909 1.312 1.00 23.72 42 GLY D CA 1
ATOM 3910 C C . GLY B 1 42 ? 24.618 29.721 2.539 1.00 23.72 42 GLY D C 1
ATOM 3911 O O . GLY B 1 42 ? 24.926 29.168 3.581 1.00 25.39 42 GLY D O 1
ATOM 3912 N N . VAL B 1 43 ? 24.498 31.050 2.447 1.00 24.14 43 VAL D N 1
ATOM 3913 C CA . VAL B 1 43 ? 24.838 31.945 3.545 1.00 24.56 43 VAL D CA 1
ATOM 3914 C C . VAL B 1 43 ? 24.013 31.585 4.775 1.00 25.42 43 VAL D C 1
ATOM 3915 O O . VAL B 1 43 ? 22.822 31.213 4.638 1.00 25.81 43 VAL D O 1
ATOM 3919 N N . LYS B 1 44 ? 24.630 31.622 5.957 1.00 26.15 44 LYS D N 1
ATOM 3920 C CA . LYS B 1 44 ? 23.937 31.109 7.132 1.00 26.38 44 LYS D CA 1
ATOM 3921 C C . LYS B 1 44 ? 23.922 32.036 8.316 1.00 24.85 44 LYS D C 1
ATOM 3922 O O . LYS B 1 44 ? 24.450 33.131 8.252 1.00 24.33 44 LYS D O 1
ATOM 3928 N N . GLU B 1 45 ? 23.211 31.600 9.352 1.00 24.20 45 GLU D N 1
ATOM 3929 C CA . GLU B 1 45 ? 23.066 32.310 10.595 1.00 24.43 45 GLU D CA 1
ATOM 3930 C C . GLU B 1 45 ? 22.476 33.701 10.380 1.00 23.73 45 GLU D C 1
ATOM 3931 O O . GLU B 1 45 ? 22.795 34.624 11.092 1.00 24.20 45 GLU D O 1
ATOM 3937 N N . LEU B 1 46 ? 21.536 33.798 9.449 1.00 22.87 46 LEU D N 1
ATOM 3938 C CA . LEU B 1 46 ? 20.934 35.099 9.127 1.00 22.50 46 LEU D CA 1
ATOM 3939 C C . LEU B 1 46 ? 19.975 35.544 10.195 1.00 23.17 46 LEU D C 1
ATOM 3940 O O . LEU B 1 46 ? 19.257 34.718 10.727 1.00 22.79 46 LEU D O 1
ATOM 3945 N N . THR B 1 47 ? 19.944 36.860 10.451 1.00 23.18 47 THR D N 1
ATOM 3946 C CA . THR B 1 47 ? 18.777 37.451 11.138 1.00 22.96 47 THR D CA 1
ATOM 3947 C C . THR B 1 47 ? 17.877 38.043 10.038 1.00 23.31 47 THR D C 1
ATOM 3948 O O . THR B 1 47 ? 18.274 38.980 9.348 1.00 24.62 47 THR D O 1
ATOM 3952 N N . ALA B 1 48 ? 16.708 37.455 9.856 1.00 22.92 48 ALA D N 1
ATOM 3953 C CA . ALA B 1 48 ? 15.820 37.836 8.753 1.00 22.54 48 ALA D CA 1
ATOM 3954 C C . ALA B 1 48 ? 14.680 38.641 9.325 1.00 23.65 48 ALA D C 1
ATOM 3955 O O . ALA B 1 48 ? 13.926 38.160 10.128 1.00 23.82 48 ALA D O 1
ATOM 3957 N N . VAL B 1 49 ? 14.595 39.893 8.869 1.00 22.53 49 VAL D N 1
ATOM 3958 C CA . VAL B 1 49 ? 13.506 40.794 9.263 1.00 22.81 49 VAL D CA 1
ATOM 3959 C C . VAL B 1 49 ? 12.476 40.728 8.131 1.00 24.19 49 VAL D C 1
ATOM 3960 O O . VAL B 1 49 ? 12.758 41.134 7.000 1.00 23.55 49 VAL D O 1
ATOM 3964 N N . SER B 1 50 ? 11.324 40.100 8.398 1.00 23.50 50 SER D N 1
ATOM 3965 C CA . SER B 1 50 ? 10.300 39.924 7.370 1.00 25.22 50 SER D CA 1
ATOM 3966 C C . SER B 1 50 ? 8.990 39.760 8.055 1.00 24.81 50 SER D C 1
ATOM 3967 O O . SER B 1 50 ? 8.898 39.133 9.109 1.00 23.36 50 SER D O 1
ATOM 3970 N N . ASN B 1 51 ? 7.957 40.348 7.479 1.00 23.14 51 ASN D N 1
ATOM 3971 C CA . ASN B 1 51 ? 6.696 40.326 8.204 1.00 22.95 51 ASN D CA 1
ATOM 3972 C C . ASN B 1 51 ? 6.227 38.914 8.552 1.00 23.44 51 ASN D C 1
ATOM 3973 O O . ASN B 1 51 ? 5.725 38.690 9.635 1.00 22.69 51 ASN D O 1
ATOM 3978 N N . ASN B 1 52 ? 6.321 38.023 7.591 1.00 22.63 52 ASN D N 1
ATOM 3979 C CA . ASN B 1 52 ? 5.951 36.612 7.745 1.00 23.47 52 ASN D CA 1
ATOM 3980 C C . ASN B 1 52 ? 7.132 35.758 7.291 1.00 24.75 52 ASN D C 1
ATOM 3981 O O . ASN B 1 52 ? 8.179 36.278 6.904 1.00 24.62 52 ASN D O 1
ATOM 3986 N N . ALA B 1 53 ? 6.964 34.445 7.244 1.00 26.76 53 ALA D N 1
ATOM 3987 C CA . ALA B 1 53 ? 8.023 33.608 6.627 1.00 27.67 53 ALA D CA 1
ATOM 3988 C C . ALA B 1 53 ? 7.429 32.767 5.515 1.00 27.09 53 ALA D C 1
ATOM 3989 O O . ALA B 1 53 ? 7.684 31.548 5.416 1.00 27.60 53 ALA D O 1
ATOM 3991 N N . GLY B 1 54 ? 6.668 33.379 4.647 1.00 25.72 54 GLY D N 1
ATOM 3992 C CA . GLY B 1 54 ? 6.117 32.694 3.515 1.00 25.29 54 GLY D CA 1
ATOM 3993 C C . GLY B 1 54 ? 5.227 31.541 3.941 1.00 25.24 54 GLY D C 1
ATOM 3994 O O . GLY B 1 54 ? 4.427 31.664 4.853 1.00 25.28 54 GLY D O 1
ATOM 3995 N N . VAL B 1 55 ? 5.358 30.434 3.235 1.00 24.05 55 VAL D N 1
ATOM 3996 C CA . VAL B 1 55 ? 4.652 29.200 3.569 1.00 24.10 55 VAL D CA 1
ATOM 3997 C C . VAL B 1 55 ? 5.702 28.137 3.734 1.00 23.90 55 VAL D C 1
ATOM 3998 O O . VAL B 1 55 ? 6.882 28.364 3.479 1.00 22.70 55 VAL D O 1
ATOM 4002 N N . ASP B 1 56 ? 5.297 26.931 4.083 1.00 23.94 56 ASP D N 1
ATOM 4003 C CA . ASP B 1 56 ? 6.291 25.917 4.385 1.00 24.83 56 ASP D CA 1
ATOM 4004 C C . ASP B 1 56 ? 7.282 25.694 3.244 1.00 23.99 56 ASP D C 1
ATOM 4005 O O . ASP B 1 56 ? 8.475 25.492 3.466 1.00 25.82 56 ASP D O 1
ATOM 4010 N N . ASN B 1 57 ? 6.800 25.729 2.015 1.00 23.56 57 ASN D N 1
ATOM 4011 C CA . ASN B 1 57 ? 7.610 25.412 0.858 1.00 23.12 57 ASN D CA 1
ATOM 4012 C C . ASN B 1 57 ? 7.800 26.547 -0.121 1.00 22.76 57 ASN D C 1
ATOM 4013 O O . ASN B 1 57 ? 8.082 26.303 -1.296 1.00 23.86 57 ASN D O 1
ATOM 4018 N N . PHE B 1 58 ? 7.695 27.798 0.335 1.00 22.38 58 PHE D N 1
ATOM 4019 C CA . PHE B 1 58 ? 7.940 28.918 -0.594 1.00 22.65 58 PHE D CA 1
ATOM 4020 C C . PHE B 1 58 ? 8.216 30.195 0.196 1.00 23.72 58 PHE D C 1
ATOM 4021 O O . PHE B 1 58 ? 7.887 30.287 1.367 1.00 23.88 58 PHE D O 1
ATOM 4029 N N . GLY B 1 59 ? 8.827 31.174 -0.457 1.00 24.15 59 GLY D N 1
ATOM 4030 C CA A GLY B 1 59 ? 9.257 32.384 0.236 0.60 24.79 59 GLY D CA 1
ATOM 4031 C CA B GLY B 1 59 ? 9.256 32.387 0.237 0.40 24.73 59 GLY D CA 1
ATOM 4032 C C . GLY B 1 59 ? 10.306 32.079 1.294 1.00 24.98 59 GLY D C 1
ATOM 4033 O O . GLY B 1 59 ? 11.115 31.173 1.109 1.00 24.40 59 GLY D O 1
ATOM 4034 N N . LEU B 1 60 ? 10.301 32.820 2.401 1.00 26.14 60 LEU D N 1
ATOM 4035 C CA . LEU B 1 60 ? 11.313 32.595 3.435 1.00 26.61 60 LEU D CA 1
ATOM 4036 C C . LEU B 1 60 ? 11.218 31.223 4.067 1.00 26.16 60 LEU D C 1
ATOM 4037 O O . LEU B 1 60 ? 12.196 30.726 4.622 1.00 26.07 60 LEU D O 1
ATOM 4042 N N . GLY B 1 61 ? 10.084 30.549 3.952 1.00 26.04 61 GLY D N 1
ATOM 4043 C CA . GLY B 1 61 ? 10.030 29.168 4.384 1.00 25.37 61 GLY D CA 1
ATOM 4044 C C . GLY B 1 61 ? 11.148 28.323 3.814 1.00 24.39 61 GLY D C 1
ATOM 4045 O O . GLY B 1 61 ? 11.601 27.400 4.469 1.00 24.61 61 GLY D O 1
ATOM 4046 N N . LEU B 1 62 ? 11.563 28.607 2.588 1.00 23.33 62 LEU D N 1
ATOM 4047 C CA . LEU B 1 62 ? 12.658 27.836 1.954 1.00 23.57 62 LEU D CA 1
ATOM 4048 C C . LEU B 1 62 ? 13.980 27.953 2.734 1.00 23.42 62 LEU D C 1
ATOM 4049 O O . LEU B 1 62 ? 14.750 26.994 2.831 1.00 24.16 62 LEU D O 1
ATOM 4054 N N . LEU B 1 63 ? 14.244 29.131 3.282 1.00 24.21 63 LEU D N 1
ATOM 4055 C CA . LEU B 1 63 ? 15.473 29.383 4.039 1.00 23.79 63 LEU D CA 1
ATOM 4056 C C . LEU B 1 63 ? 15.413 28.822 5.454 1.00 24.22 63 LEU D C 1
ATOM 4057 O O . LEU B 1 63 ? 16.467 28.580 6.087 1.00 24.70 63 LEU D O 1
ATOM 4062 N N . LEU B 1 64 ? 14.210 28.633 5.980 1.00 23.92 64 LEU D N 1
ATOM 4063 C CA . LEU B 1 64 ? 14.004 27.861 7.206 1.00 24.18 64 LEU D CA 1
ATOM 4064 C C . LEU B 1 64 ? 14.253 26.386 6.921 1.00 24.77 64 LEU D C 1
ATOM 4065 O O . LEU B 1 64 ? 14.954 25.734 7.698 1.00 23.84 64 LEU D O 1
ATOM 4070 N N . GLN B 1 65 ? 13.685 25.866 5.835 1.00 24.46 65 GLN D N 1
ATOM 4071 C CA . GLN B 1 65 ? 13.912 24.460 5.438 1.00 24.62 65 GLN D CA 1
ATOM 4072 C C . GLN B 1 65 ? 15.423 24.163 5.355 1.00 23.89 65 GLN D C 1
ATOM 4073 O O . GLN B 1 65 ? 15.907 23.104 5.809 1.00 25.82 65 GLN D O 1
ATOM 4079 N N . SER B 1 66 ? 16.183 25.088 4.774 1.00 23.73 66 SER D N 1
ATOM 4080 C CA . SER B 1 66 ? 17.627 24.918 4.592 1.00 23.20 66 SER D CA 1
ATOM 4081 C C . SER B 1 66 ? 18.452 25.298 5.830 1.00 23.55 66 SER D C 1
ATOM 4082 O O . SER B 1 66 ? 19.703 25.227 5.820 1.00 24.01 66 SER D O 1
ATOM 4085 N N . LYS B 1 67 ? 17.777 25.743 6.897 1.00 23.57 67 LYS D N 1
ATOM 4086 C CA A LYS B 1 67 ? 18.411 26.077 8.168 0.50 24.05 67 LYS D CA 1
ATOM 4087 C CA B LYS B 1 67 ? 18.426 26.042 8.156 0.50 23.87 67 LYS D CA 1
ATOM 4088 C C . LYS B 1 67 ? 19.398 27.204 8.035 1.00 23.44 67 LYS D C 1
ATOM 4089 O O . LYS B 1 67 ? 20.419 27.249 8.734 1.00 24.55 67 LYS D O 1
ATOM 4100 N N . GLN B 1 68 ? 19.092 28.159 7.146 1.00 23.26 68 GLN D N 1
ATOM 4101 C CA . GLN B 1 68 ? 19.943 29.309 6.944 1.00 22.88 68 GLN D CA 1
ATOM 4102 C C . GLN B 1 68 ? 19.635 30.539 7.819 1.00 23.60 68 GLN D C 1
ATOM 4103 O O . GLN B 1 68 ? 20.398 31.503 7.819 1.00 23.19 68 GLN D O 1
ATOM 4109 N N . ILE B 1 69 ? 18.553 30.462 8.580 1.00 23.24 69 ILE D N 1
ATOM 4110 C CA . ILE B 1 69 ? 18.107 31.574 9.403 1.00 23.53 69 ILE D CA 1
ATOM 4111 C C . ILE B 1 69 ? 18.258 31.214 10.871 1.00 23.39 69 ILE D C 1
ATOM 4112 O O . ILE B 1 69 ? 17.772 30.184 11.312 1.00 23.48 69 ILE D O 1
ATOM 4117 N N . LYS B 1 70 ? 18.985 32.057 11.593 1.00 23.04 70 LYS D N 1
ATOM 4118 C CA . LYS B 1 70 ? 19.137 31.965 13.033 1.00 23.85 70 LYS D CA 1
ATOM 4119 C C . LYS B 1 70 ? 17.960 32.596 13.793 1.00 22.87 70 LYS D C 1
ATOM 4120 O O . LYS B 1 70 ? 17.482 32.055 14.792 1.00 23.18 70 LYS D O 1
ATOM 4126 N N . ARG B 1 71 ? 17.546 33.776 13.302 1.00 22.30 71 ARG D N 1
ATOM 4127 C CA . ARG B 1 71 ? 16.481 34.540 13.972 1.00 23.14 71 ARG D CA 1
ATOM 4128 C C . ARG B 1 71 ? 15.555 35.199 12.968 1.00 22.96 71 ARG D C 1
ATOM 4129 O O . ARG B 1 71 ? 16.046 35.787 11.985 1.00 22.96 71 ARG D O 1
ATOM 4137 N N . MET B 1 72 ? 14.243 35.052 13.207 1.00 22.58 72 MET D N 1
ATOM 4138 C CA . MET B 1 72 ? 13.196 35.788 12.478 1.00 24.07 72 MET D CA 1
ATOM 4139 C C . MET B 1 72 ? 12.738 36.949 13.325 1.00 24.24 72 MET D C 1
ATOM 4140 O O . MET B 1 72 ? 12.473 36.776 14.487 1.00 23.22 72 MET D O 1
ATOM 4145 N N . ILE B 1 73 ? 12.578 38.120 12.711 1.00 23.33 73 ILE D N 1
ATOM 4146 C CA . ILE B 1 73 ? 11.942 39.295 13.355 1.00 23.55 73 ILE D CA 1
ATOM 4147 C C . ILE B 1 73 ? 10.725 39.579 12.498 1.00 24.23 73 ILE D C 1
ATOM 4148 O O . ILE B 1 73 ? 10.850 39.968 11.311 1.00 24.09 73 ILE D O 1
ATOM 4153 N N . SER B 1 74 ? 9.552 39.275 13.049 1.00 23.93 74 SER D N 1
ATOM 4154 C CA . SER B 1 74 ? 8.335 39.100 12.241 1.00 22.43 74 SER D CA 1
ATOM 4155 C C . SER B 1 74 ? 7.080 39.445 13.046 1.00 22.09 74 SER D C 1
ATOM 4156 O O . SER B 1 74 ? 7.138 39.415 14.265 1.00 23.16 74 SER D O 1
ATOM 4159 N N . SER B 1 75 ? 5.943 39.684 12.383 1.00 22.38 75 SER D N 1
ATOM 4160 C CA . SER B 1 75 ? 4.714 39.920 13.138 1.00 21.90 75 SER D CA 1
ATOM 4161 C C . SER B 1 75 ? 3.784 38.721 13.185 1.00 23.14 75 SER D C 1
ATOM 4162 O O . SER B 1 75 ? 2.951 38.632 14.076 1.00 22.10 75 SER D O 1
ATOM 4165 N N . TYR B 1 76 ? 3.863 37.816 12.237 1.00 22.67 76 TYR D N 1
ATOM 4166 C CA A TYR B 1 76 ? 2.916 36.699 12.196 0.50 23.24 76 TYR D CA 1
ATOM 4167 C CA B TYR B 1 76 ? 2.916 36.696 12.182 0.50 23.70 76 TYR D CA 1
ATOM 4168 C C . TYR B 1 76 ? 3.505 35.518 11.446 1.00 23.96 76 TYR D C 1
ATOM 4169 O O . TYR B 1 76 ? 3.939 35.650 10.323 1.00 22.69 76 TYR D O 1
ATOM 4186 N N . VAL B 1 77 ? 3.475 34.358 12.091 1.00 24.61 77 VAL D N 1
ATOM 4187 C CA . VAL B 1 77 ? 3.928 33.112 11.490 1.00 27.69 77 VAL D CA 1
ATOM 4188 C C . VAL B 1 77 ? 2.987 32.616 10.381 1.00 30.48 77 VAL D C 1
ATOM 4189 O O . VAL B 1 77 ? 3.428 32.088 9.369 1.00 31.36 77 VAL D O 1
ATOM 4193 N N . GLY B 1 78 ? 1.682 32.781 10.564 1.00 31.44 78 GLY D N 1
ATOM 4194 C CA . GLY B 1 78 ? 0.734 32.432 9.512 1.00 32.34 78 GLY D CA 1
ATOM 4195 C C . GLY B 1 78 ? 0.723 30.961 9.191 1.00 33.61 78 GLY D C 1
ATOM 4196 O O . GLY B 1 78 ? 0.972 30.139 10.054 1.00 34.01 78 GLY D O 1
ATOM 4197 N N . GLU B 1 79 ? 0.420 30.652 7.932 1.00 35.11 79 GLU D N 1
ATOM 4198 C CA . GLU B 1 79 ? 0.284 29.279 7.458 1.00 35.16 79 GLU D CA 1
ATOM 4199 C C . GLU B 1 79 ? 1.620 28.692 6.973 1.00 35.82 79 GLU D C 1
ATOM 4200 O O . GLU B 1 79 ? 1.765 28.235 5.837 1.00 37.03 79 GLU D O 1
ATOM 4206 N N . ASN B 1 80 ? 2.600 28.755 7.850 1.00 35.33 80 ASN D N 1
ATOM 4207 C CA . ASN B 1 80 ? 3.877 28.109 7.638 1.00 34.86 80 ASN D CA 1
ATOM 4208 C C . ASN B 1 80 ? 4.073 27.216 8.833 1.00 34.47 80 ASN D C 1
ATOM 4209 O O . ASN B 1 80 ? 4.458 27.671 9.896 1.00 34.17 80 ASN D O 1
ATOM 4214 N N . ALA B 1 81 ? 3.770 25.933 8.651 1.00 34.18 81 ALA D N 1
ATOM 4215 C CA . ALA B 1 81 ? 3.903 24.971 9.734 1.00 34.11 81 ALA D CA 1
ATOM 4216 C C . ALA B 1 81 ? 5.330 24.728 10.182 1.00 33.91 81 ALA D C 1
ATOM 4217 O O . ALA B 1 81 ? 5.563 24.454 11.356 1.00 33.92 81 ALA D O 1
ATOM 4219 N N . GLU B 1 82 ? 6.305 24.858 9.291 1.00 34.08 82 GLU D N 1
ATOM 4220 C CA . GLU B 1 82 ? 7.715 24.595 9.647 1.00 33.77 82 GLU D CA 1
ATOM 4221 C C . GLU B 1 82 ? 8.333 25.766 10.469 1.00 33.76 82 GLU D C 1
ATOM 4222 O O . GLU B 1 82 ? 9.190 25.571 11.318 1.00 32.77 82 GLU D O 1
ATOM 4228 N N . PHE B 1 83 ? 7.884 26.979 10.152 1.00 33.69 83 PHE D N 1
ATOM 4229 C CA . PHE B 1 83 ? 8.247 28.201 10.887 1.00 33.65 83 PHE D CA 1
ATOM 4230 C C . PHE B 1 83 ? 7.786 28.008 12.324 1.00 34.18 83 PHE D C 1
ATOM 4231 O O . PHE B 1 83 ? 8.565 28.130 13.277 1.00 34.57 83 PHE D O 1
ATOM 4239 N N . GLU B 1 84 ? 6.518 27.640 12.471 1.00 34.79 84 GLU D N 1
ATOM 4240 C CA . GLU B 1 84 ? 5.915 27.382 13.785 1.00 34.95 84 GLU D CA 1
ATOM 4241 C C . GLU B 1 84 ? 6.620 26.240 14.549 1.00 34.46 84 GLU D C 1
ATOM 4242 O O . GLU B 1 84 ? 6.908 26.347 15.742 1.00 33.50 84 GLU D O 1
ATOM 4248 N N . ARG B 1 85 ? 6.911 25.166 13.837 1.00 34.18 85 ARG D N 1
ATOM 4249 C CA . ARG B 1 85 ? 7.567 24.007 14.429 1.00 34.08 85 ARG D CA 1
ATOM 4250 C C . ARG B 1 85 ? 8.929 24.363 14.973 1.00 33.91 85 ARG D C 1
ATOM 4251 O O . ARG B 1 85 ? 9.222 24.100 16.156 1.00 33.21 85 ARG D O 1
ATOM 4259 N N . GLN B 1 86 ? 9.764 24.959 14.109 1.00 33.03 86 GLN D N 1
ATOM 4260 C CA . GLN B 1 86 ? 11.133 25.360 14.473 1.00 33.45 86 GLN D CA 1
ATOM 4261 C C . GLN B 1 86 ? 11.154 26.281 15.721 1.00 32.13 86 GLN D C 1
ATOM 4262 O O . GLN B 1 86 ? 12.006 26.142 16.582 1.00 31.04 86 GLN D O 1
ATOM 4268 N N . TYR B 1 87 ? 10.223 27.232 15.765 1.00 32.72 87 TYR D N 1
ATOM 4269 C CA . TYR B 1 87 ? 10.068 28.145 16.914 1.00 32.62 87 TYR D CA 1
ATOM 4270 C C . TYR B 1 87 ? 9.773 27.347 18.181 1.00 33.49 87 TYR D C 1
ATOM 4271 O O . TYR B 1 87 ? 10.577 27.373 19.132 1.00 34.07 87 TYR D O 1
ATOM 4280 N N . LEU B 1 88 ? 8.685 26.577 18.177 1.00 33.64 88 LEU D N 1
ATOM 4281 C CA . LEU B 1 88 ? 8.317 25.782 19.383 1.00 33.79 88 LEU D CA 1
ATOM 4282 C C . LEU B 1 88 ? 9.408 24.795 19.795 1.00 34.08 88 LEU D C 1
ATOM 4283 O O . LEU B 1 88 ? 9.517 24.443 20.966 1.00 33.92 88 LEU D O 1
ATOM 4288 N N . ALA B 1 89 ? 10.222 24.372 18.825 1.00 34.30 89 ALA D N 1
ATOM 4289 C CA . ALA B 1 89 ? 11.191 23.267 19.025 1.00 33.81 89 ALA D CA 1
ATOM 4290 C C . ALA B 1 89 ? 12.544 23.695 19.577 1.00 34.07 89 ALA D C 1
ATOM 4291 O O . ALA B 1 89 ? 13.356 22.851 19.943 1.00 33.51 89 ALA D O 1
ATOM 4293 N N . GLY B 1 90 ? 12.820 25.002 19.603 1.00 34.33 90 GLY D N 1
ATOM 4294 C CA . GLY B 1 90 ? 14.119 25.505 20.068 1.00 34.52 90 GLY D CA 1
ATOM 4295 C C . GLY B 1 90 ? 15.195 25.623 18.983 1.00 34.69 90 GLY D C 1
ATOM 4296 O O . GLY B 1 90 ? 16.366 25.831 19.301 1.00 35.26 90 GLY D O 1
ATOM 4297 N N . GLU B 1 91 ? 14.797 25.518 17.713 1.00 33.98 91 GLU D N 1
ATOM 4298 C CA . GLU B 1 91 ? 15.755 25.481 16.593 1.00 33.42 91 GLU D CA 1
ATOM 4299 C C . GLU B 1 91 ? 16.005 26.896 16.047 1.00 32.14 91 GLU D C 1
ATOM 4300 O O . GLU B 1 91 ? 17.001 27.179 15.370 1.00 32.35 91 GLU D O 1
ATOM 4306 N N . LEU B 1 92 ? 15.076 27.776 16.373 1.00 30.65 92 LEU D N 1
ATOM 4307 C CA . LEU B 1 92 ? 14.977 29.094 15.747 1.00 29.44 92 LEU D CA 1
ATOM 4308 C C . LEU B 1 92 ? 14.640 30.154 16.803 1.00 29.02 92 LEU D C 1
ATOM 4309 O O . LEU B 1 92 ? 13.829 29.892 17.701 1.00 29.92 92 LEU D O 1
ATOM 4314 N N . GLU B 1 93 ? 15.274 31.327 16.691 1.00 25.98 93 GLU D N 1
ATOM 4315 C CA . GLU B 1 93 ? 14.943 32.494 17.518 1.00 26.18 93 GLU D CA 1
ATOM 4316 C C . GLU B 1 93 ? 13.882 33.301 16.774 1.00 24.60 93 GLU D C 1
ATOM 4317 O O . GLU B 1 93 ? 13.943 33.436 15.539 1.00 23.79 93 GLU D O 1
ATOM 4323 N N . VAL B 1 94 ? 12.857 33.769 17.489 1.00 25.33 94 VAL D N 1
ATOM 4324 C CA . VAL B 1 94 ? 11.818 34.608 16.865 1.00 25.50 94 VAL D CA 1
ATOM 4325 C C . VAL B 1 94 ? 11.503 35.794 17.763 1.00 25.09 94 VAL D C 1
ATOM 4326 O O . VAL B 1 94 ? 11.177 35.632 18.941 1.00 25.15 94 VAL D O 1
ATOM 4330 N N . GLU B 1 95 ? 11.607 36.998 17.207 1.00 24.79 95 GLU D N 1
ATOM 4331 C CA . GLU B 1 95 ? 11.125 38.193 17.871 1.00 24.93 95 GLU D CA 1
ATOM 4332 C C . GLU B 1 95 ? 9.793 38.577 17.271 1.00 24.02 95 GLU D C 1
ATOM 4333 O O . GLU B 1 95 ? 9.729 39.151 16.185 1.00 25.41 95 GLU D O 1
ATOM 4339 N N . LEU B 1 96 ? 8.721 38.282 17.981 1.00 23.30 96 LEU D N 1
ATOM 4340 C CA . LEU B 1 96 ? 7.382 38.639 17.520 1.00 23.68 96 LEU D CA 1
ATOM 4341 C C . LEU B 1 96 ? 7.177 40.125 17.775 1.00 24.18 96 LEU D C 1
ATOM 4342 O O . LEU B 1 96 ? 7.251 40.587 18.930 1.00 24.03 96 LEU D O 1
ATOM 4347 N N . THR B 1 97 ? 6.894 40.850 16.700 1.00 22.39 97 THR D N 1
ATOM 4348 C CA . THR B 1 97 ? 6.934 42.279 16.676 1.00 22.93 97 THR D CA 1
ATOM 4349 C C . THR B 1 97 ? 5.618 42.782 16.091 1.00 21.67 97 THR D C 1
ATOM 4350 O O . THR B 1 97 ? 5.263 42.369 14.991 1.00 21.98 97 THR D O 1
ATOM 4354 N N . PRO B 1 98 ? 4.902 43.710 16.783 1.00 20.21 98 PRO D N 1
ATOM 4355 C CA . PRO B 1 98 ? 3.643 44.167 16.174 1.00 20.55 98 PRO D CA 1
ATOM 4356 C C . PRO B 1 98 ? 3.908 44.694 14.772 1.00 21.66 98 PRO D C 1
ATOM 4357 O O . PRO B 1 98 ? 4.928 45.396 14.537 1.00 20.56 98 PRO D O 1
ATOM 4361 N N . GLN B 1 99 ? 3.001 44.416 13.833 1.00 21.70 99 GLN D N 1
ATOM 4362 C CA . GLN B 1 99 ? 3.261 44.707 12.430 1.00 21.93 99 GLN D CA 1
ATOM 4363 C C . GLN B 1 99 ? 3.508 46.177 12.135 1.00 21.34 99 GLN D C 1
ATOM 4364 O O . GLN B 1 99 ? 4.401 46.501 11.322 1.00 22.85 99 GLN D O 1
ATOM 4370 N N . GLY B 1 100 ? 2.719 47.073 12.721 1.00 21.21 100 GLY D N 1
ATOM 4371 C CA . GLY B 1 100 ? 2.941 48.496 12.543 1.00 21.72 100 GLY D CA 1
ATOM 4372 C C . GLY B 1 100 ? 4.215 48.975 13.175 1.00 22.46 100 GLY D C 1
ATOM 4373 O O . GLY B 1 100 ? 4.840 49.896 12.665 1.00 23.86 100 GLY D O 1
ATOM 4374 N N . THR B 1 101 ? 4.577 48.402 14.344 1.00 21.06 101 THR D N 1
ATOM 4375 C CA . THR B 1 101 ? 5.846 48.695 14.944 1.00 20.97 101 THR D CA 1
ATOM 4376 C C . THR B 1 101 ? 7.008 48.231 14.073 1.00 22.46 101 THR D C 1
ATOM 4377 O O . THR B 1 101 ? 8.022 48.908 13.931 1.00 22.41 101 THR D O 1
ATOM 4381 N N . LEU B 1 102 ? 6.870 47.055 13.510 1.00 20.94 102 LEU D N 1
ATOM 4382 C CA . LEU B 1 102 ? 7.903 46.549 12.581 1.00 21.72 102 LEU D CA 1
ATOM 4383 C C . LEU B 1 102 ? 8.086 47.551 11.429 1.00 22.73 102 LEU D C 1
ATOM 4384 O O . LEU B 1 102 ? 9.206 47.977 11.083 1.00 23.54 102 LEU D O 1
ATOM 4389 N N . ALA B 1 103 ? 6.972 47.984 10.833 1.00 23.10 103 ALA D N 1
ATOM 4390 C CA . ALA B 1 103 ? 7.018 48.853 9.663 1.00 22.79 103 ALA D CA 1
ATOM 4391 C C . ALA B 1 103 ? 7.635 50.218 10.069 1.00 23.14 103 ALA D C 1
ATOM 4392 O O . ALA B 1 103 ? 8.453 50.764 9.332 1.00 23.00 103 ALA D O 1
ATOM 4394 N N . GLU B 1 104 ? 7.253 50.765 11.224 1.00 22.87 104 GLU D N 1
ATOM 4395 C CA . GLU B 1 104 ? 7.746 52.089 11.611 1.00 23.58 104 GLU D CA 1
ATOM 4396 C C . GLU B 1 104 ? 9.196 52.028 12.043 1.00 23.45 104 GLU D C 1
ATOM 4397 O O . GLU B 1 104 ? 9.942 52.985 11.852 1.00 23.18 104 GLU D O 1
ATOM 4403 N N . ARG B 1 105 ? 9.604 50.908 12.675 1.00 22.81 105 ARG D N 1
ATOM 4404 C CA . ARG B 1 105 ? 11.031 50.759 13.069 1.00 22.03 105 ARG D CA 1
ATOM 4405 C C . ARG B 1 105 ? 11.912 50.703 11.874 1.00 21.99 105 ARG D C 1
ATOM 4406 O O . ARG B 1 105 ? 13.003 51.305 11.872 1.00 21.50 105 ARG D O 1
ATOM 4414 N N . ILE B 1 106 ? 11.448 49.998 10.841 1.00 21.41 106 ILE D N 1
ATOM 4415 C CA . ILE B 1 106 ? 12.183 49.940 9.574 1.00 22.49 106 ILE D CA 1
ATOM 4416 C C . ILE B 1 106 ? 12.248 51.338 8.958 1.00 22.43 106 ILE D C 1
ATOM 4417 O O . ILE B 1 106 ? 13.311 51.805 8.498 1.00 23.19 106 ILE D O 1
ATOM 4422 N N . ARG B 1 107 ? 11.099 52.032 8.894 1.00 22.85 107 ARG D N 1
ATOM 4423 C CA . ARG B 1 107 ? 11.066 53.405 8.388 1.00 23.94 107 ARG D CA 1
ATOM 4424 C C . ARG B 1 107 ? 12.062 54.293 9.126 1.00 23.64 107 ARG D C 1
ATOM 4425 O O . ARG B 1 107 ? 12.835 55.048 8.502 1.00 23.84 107 ARG D O 1
ATOM 4433 N N . ALA B 1 108 ? 12.080 54.197 10.446 1.00 23.06 108 ALA D N 1
ATOM 4434 C CA . ALA B 1 108 ? 13.004 54.998 11.273 1.00 22.69 108 ALA D CA 1
ATOM 4435 C C . ALA B 1 108 ? 14.447 54.702 10.911 1.00 23.23 108 ALA D C 1
ATOM 4436 O O . ALA B 1 108 ? 15.261 55.615 10.869 1.00 23.05 108 ALA D O 1
ATOM 4438 N N . GLY B 1 109 ? 14.716 53.434 10.637 1.00 22.77 109 GLY D N 1
ATOM 4439 C CA . GLY B 1 109 ? 16.073 52.993 10.264 1.00 23.14 109 GLY D CA 1
ATOM 4440 C C . GLY B 1 109 ? 16.558 53.567 8.959 1.00 24.39 109 GLY D C 1
ATOM 4441 O O . GLY B 1 109 ? 17.790 53.653 8.752 1.00 26.90 109 GLY D O 1
ATOM 4442 N N . GLY B 1 110 ? 15.662 53.966 8.065 1.00 25.23 110 GLY D N 1
ATOM 4443 C CA . GLY B 1 110 ? 16.038 54.655 6.846 1.00 24.62 110 GLY D CA 1
ATOM 4444 C C . GLY B 1 110 ? 16.008 56.172 6.915 1.00 25.17 110 GLY D C 1
ATOM 4445 O O . GLY B 1 110 ? 16.517 56.844 6.014 1.00 25.38 110 GLY D O 1
ATOM 4446 N N . ALA B 1 111 ? 15.403 56.709 7.985 1.00 23.83 111 ALA D N 1
ATOM 4447 C CA . ALA B 1 111 ? 15.071 58.148 8.063 1.00 24.37 111 ALA D CA 1
ATOM 4448 C C . ALA B 1 111 ? 15.864 58.898 9.114 1.00 23.85 111 ALA D C 1
ATOM 4449 O O . ALA B 1 111 ? 15.551 60.049 9.399 1.00 22.80 111 ALA D O 1
ATOM 4451 N N . GLY B 1 112 ? 16.885 58.265 9.687 1.00 23.64 112 GLY D N 1
ATOM 4452 C CA . GLY B 1 112 ? 17.712 58.962 10.669 1.00 23.99 112 GLY D CA 1
ATOM 4453 C C . GLY B 1 112 ? 17.081 59.185 12.000 1.00 24.18 112 GLY D C 1
ATOM 4454 O O . GLY B 1 112 ? 17.464 60.100 12.733 1.00 26.07 112 GLY D O 1
ATOM 4455 N N . VAL B 1 113 ? 16.084 58.357 12.332 1.00 21.79 113 VAL D N 1
ATOM 4456 C CA . VAL B 1 113 ? 15.414 58.424 13.625 1.00 21.70 113 VAL D CA 1
ATOM 4457 C C . VAL B 1 113 ? 15.806 57.173 14.431 1.00 21.43 113 VAL D C 1
ATOM 4458 O O . VAL B 1 113 ? 15.434 56.071 14.033 1.00 22.16 113 VAL D O 1
ATOM 4462 N N . PRO B 1 114 ? 16.543 57.308 15.556 1.00 21.76 114 PRO D N 1
ATOM 4463 C CA . PRO B 1 114 ? 16.980 56.119 16.266 1.00 21.65 114 PRO D CA 1
ATOM 4464 C C . PRO B 1 114 ? 15.901 55.482 17.110 1.00 22.36 114 PRO D C 1
ATOM 4465 O O . PRO B 1 114 ? 15.989 54.296 17.487 1.00 23.27 114 PRO D O 1
ATOM 4469 N N . ALA B 1 115 ? 14.856 56.230 17.410 1.00 22.17 115 ALA D N 1
ATOM 4470 C CA . ALA B 1 115 ? 13.796 55.716 18.296 1.00 21.96 115 ALA D CA 1
ATOM 4471 C C . ALA B 1 115 ? 12.618 56.674 18.261 1.00 21.84 115 ALA D C 1
ATOM 4472 O O . ALA B 1 115 ? 12.779 57.851 17.974 1.00 20.77 115 ALA D O 1
ATOM 4474 N N . PHE B 1 116 ? 11.456 56.114 18.544 1.00 21.33 116 PHE D N 1
ATOM 4475 C CA . PHE B 1 116 ? 10.171 56.831 18.562 1.00 22.26 116 PHE D CA 1
ATOM 4476 C C . PHE B 1 116 ? 9.218 56.132 19.548 1.00 22.35 116 PHE D C 1
ATOM 4477 O O . PHE B 1 116 ? 9.422 54.985 19.988 1.00 21.87 116 PHE D O 1
ATOM 4485 N N . TYR B 1 117 ? 8.120 56.815 19.864 1.00 21.44 117 TYR D N 1
ATOM 4486 C CA . TYR B 1 117 ? 7.106 56.334 20.793 1.00 21.09 117 TYR D CA 1
ATOM 4487 C C . TYR B 1 117 ? 5.840 55.900 20.058 1.00 22.09 117 TYR D C 1
ATOM 4488 O O . TYR B 1 117 ? 5.460 56.526 19.049 1.00 21.87 117 TYR D O 1
ATOM 4497 N N . THR B 1 118 ? 5.219 54.839 20.572 1.00 21.02 118 THR D N 1
ATOM 4498 C CA . THR B 1 118 ? 3.970 54.319 20.003 1.00 21.68 118 THR D CA 1
ATOM 4499 C C . THR B 1 118 ? 3.106 53.706 21.043 1.00 21.72 118 THR D C 1
ATOM 4500 O O . THR B 1 118 ? 3.626 53.181 22.008 1.00 22.99 118 THR D O 1
ATOM 4504 N N . SER B 1 119 ? 1.790 53.803 20.874 1.00 22.01 119 SER D N 1
ATOM 4505 C CA A SER B 1 119 ? 0.886 53.171 21.869 0.60 22.44 119 SER D CA 1
ATOM 4506 C CA B SER B 1 119 ? 0.808 53.211 21.780 0.40 21.89 119 SER D CA 1
ATOM 4507 C C . SER B 1 119 ? 0.770 51.686 21.659 1.00 21.43 119 SER D C 1
ATOM 4508 O O . SER B 1 119 ? 0.420 50.958 22.573 1.00 22.31 119 SER D O 1
ATOM 4513 N N . THR B 1 120 ? 1.099 51.202 20.456 1.00 21.23 120 THR D N 1
ATOM 4514 C CA . THR B 1 120 ? 1.048 49.773 20.137 1.00 21.31 120 THR D CA 1
ATOM 4515 C C . THR B 1 120 ? 1.913 48.982 21.078 1.00 20.72 120 THR D C 1
ATOM 4516 O O . THR B 1 120 ? 3.098 49.248 21.183 1.00 22.32 120 THR D O 1
ATOM 4520 N N . GLY B 1 121 ? 1.286 48.011 21.746 1.00 21.49 121 GLY D N 1
ATOM 4521 C CA . GLY B 1 121 ? 2.053 47.177 22.653 1.00 21.50 121 GLY D CA 1
ATOM 4522 C C . GLY B 1 121 ? 2.071 47.638 24.101 1.00 21.63 121 GLY D C 1
ATOM 4523 O O . GLY B 1 121 ? 2.524 46.889 24.969 1.00 22.20 121 GLY D O 1
ATOM 4524 N N . TYR B 1 122 ? 1.611 48.847 24.367 1.00 21.26 122 TYR D N 1
ATOM 4525 C CA . TYR B 1 122 ? 1.488 49.315 25.749 1.00 21.40 122 TYR D CA 1
ATOM 4526 C C . TYR B 1 122 ? 0.588 48.360 26.509 1.00 21.61 122 TYR D C 1
ATOM 4527 O O . TYR B 1 122 ? -0.482 47.995 26.033 1.00 21.98 122 TYR D O 1
ATOM 4536 N N . GLY B 1 123 ? 1.023 47.981 27.716 1.00 21.89 123 GLY D N 1
ATOM 4537 C CA . GLY B 1 123 ? 0.196 47.123 28.568 1.00 21.85 123 GLY D CA 1
ATOM 4538 C C . GLY B 1 123 ? 0.179 45.672 28.161 1.00 22.27 123 GLY D C 1
ATOM 4539 O O . GLY B 1 123 ? -0.678 44.908 28.593 1.00 22.76 123 GLY D O 1
ATOM 4540 N N . THR B 1 124 ? 1.105 45.294 27.273 1.00 21.69 124 THR D N 1
ATOM 4541 C CA . THR B 1 124 ? 1.208 43.939 26.772 1.00 21.73 124 THR D CA 1
ATOM 4542 C C . THR B 1 124 ? 2.627 43.386 27.017 1.00 22.59 124 THR D C 1
ATOM 4543 O O . THR B 1 124 ? 3.519 44.066 27.517 1.00 21.83 124 THR D O 1
ATOM 4547 N N . LEU B 1 125 ? 2.822 42.132 26.662 1.00 21.92 125 LEU D N 1
ATOM 4548 C CA . LEU B 1 125 ? 4.160 41.534 26.737 1.00 22.31 125 LEU D CA 1
ATOM 4549 C C . LEU B 1 125 ? 5.223 42.267 25.955 1.00 21.95 125 LEU D C 1
ATOM 4550 O O . LEU B 1 125 ? 6.434 42.187 26.240 1.00 22.85 125 LEU D O 1
ATOM 4555 N N . VAL B 1 126 ? 4.807 43.014 24.935 1.00 20.11 126 VAL D N 1
ATOM 4556 C CA . VAL B 1 126 ? 5.782 43.808 24.189 1.00 20.64 126 VAL D CA 1
ATOM 4557 C C . VAL B 1 126 ? 6.409 44.846 25.138 1.00 21.64 126 VAL D C 1
ATOM 4558 O O . VAL B 1 126 ? 7.638 44.950 25.237 1.00 21.76 126 VAL D O 1
ATOM 4562 N N . GLN B 1 127 ? 5.587 45.539 25.923 1.00 22.30 127 GLN D N 1
ATOM 4563 C CA . GLN B 1 127 ? 6.116 46.450 26.916 1.00 22.86 127 GLN D CA 1
ATOM 4564 C C . GLN B 1 127 ? 6.822 45.713 28.044 1.00 23.15 127 GLN D C 1
ATOM 4565 O O . GLN B 1 127 ? 7.897 46.135 28.463 1.00 22.70 127 GLN D O 1
ATOM 4571 N N . GLU B 1 128 ? 6.201 44.665 28.560 1.00 23.75 128 GLU D N 1
ATOM 4572 C CA . GLU B 1 128 ? 6.687 44.039 29.806 1.00 24.71 128 GLU D CA 1
ATOM 4573 C C . GLU B 1 128 ? 8.003 43.274 29.616 1.00 24.22 128 GLU D C 1
ATOM 4574 O O . GLU B 1 128 ? 8.784 43.136 30.562 1.00 24.73 128 GLU D O 1
ATOM 4580 N N . GLY B 1 129 ? 8.233 42.756 28.415 1.00 24.66 129 GLY D N 1
ATOM 4581 C CA . GLY B 1 129 ? 9.315 41.812 28.190 1.00 24.77 129 GLY D CA 1
ATOM 4582 C C . GLY B 1 129 ? 8.901 40.446 28.686 1.00 25.49 129 GLY D C 1
ATOM 4583 O O . GLY B 1 129 ? 7.809 40.277 29.228 1.00 26.32 129 GLY D O 1
ATOM 4584 N N A GLY B 1 130 ? 9.850 39.516 28.577 0.20 24.59 130 GLY D N 1
ATOM 4585 N N B GLY B 1 130 ? 9.688 39.432 28.380 0.80 26.38 130 GLY D N 1
ATOM 4586 C CA A GLY B 1 130 ? 9.839 38.250 29.323 0.20 23.99 130 GLY D CA 1
ATOM 4587 C CA B GLY B 1 130 ? 9.211 38.044 28.558 0.80 27.47 130 GLY D CA 1
ATOM 4588 C C A GLY B 1 130 ? 9.521 37.016 28.502 0.20 23.74 130 GLY D C 1
ATOM 4589 C C B GLY B 1 130 ? 8.429 37.413 27.396 0.80 28.20 130 GLY D C 1
ATOM 4590 O O A GLY B 1 130 ? 9.493 35.908 29.030 0.20 23.35 130 GLY D O 1
ATOM 4591 O O B GLY B 1 130 ? 7.893 36.313 27.546 0.80 30.05 130 GLY D O 1
ATOM 4592 N N A SER B 1 131 ? 9.291 37.203 27.208 0.20 23.24 131 SER D N 1
ATOM 4593 N N B SER B 1 131 ? 8.321 38.085 26.250 0.80 28.78 131 SER D N 1
ATOM 4594 C CA A SER B 1 131 ? 8.800 36.126 26.354 0.20 23.48 131 SER D CA 1
ATOM 4595 C CA B SER B 1 131 ? 7.841 37.413 25.030 0.80 28.59 131 SER D CA 1
ATOM 4596 C C A SER B 1 131 ? 9.927 35.376 25.658 0.20 23.26 131 SER D C 1
ATOM 4597 C C B SER B 1 131 ? 8.926 36.423 24.629 0.80 28.62 131 SER D C 1
ATOM 4598 O O A SER B 1 131 ? 10.940 35.968 25.298 0.20 22.46 131 SER D O 1
ATOM 4599 O O B SER B 1 131 ? 10.089 36.805 24.522 0.80 28.44 131 SER D O 1
ATOM 4604 N N A PRO B 1 132 ? 9.740 34.066 25.447 0.30 23.57 132 PRO D N 1
ATOM 4605 N N B PRO B 1 132 ? 8.581 35.133 24.442 0.70 28.12 132 PRO D N 1
ATOM 4606 C CA A PRO B 1 132 ? 10.697 33.265 24.699 0.30 24.28 132 PRO D CA 1
ATOM 4607 C CA B PRO B 1 132 ? 9.644 34.159 24.181 0.70 27.68 132 PRO D CA 1
ATOM 4608 C C A PRO B 1 132 ? 10.818 33.602 23.197 0.30 25.32 132 PRO D C 1
ATOM 4609 C C B PRO B 1 132 ? 10.389 34.406 22.879 0.70 26.97 132 PRO D C 1
ATOM 4610 O O A PRO B 1 132 ? 10.144 33.044 22.344 0.30 25.93 132 PRO D O 1
ATOM 4611 O O B PRO B 1 132 ? 9.692 34.572 21.835 0.70 26.31 132 PRO D O 1
ATOM 4618 N N . ILE B 1 133 ? 11.741 34.502 22.934 1.00 26.99 133 ILE D N 1
ATOM 4619 C CA . ILE B 1 133 ? 12.498 34.584 21.679 1.00 26.76 133 ILE D CA 1
ATOM 4620 C C . ILE B 1 133 ? 13.123 33.244 21.311 1.00 26.75 133 ILE D C 1
ATOM 4621 O O . ILE B 1 133 ? 13.177 32.888 20.134 1.00 25.76 133 ILE D O 1
ATOM 4626 N N . LYS B 1 134 ? 13.620 32.513 22.295 1.00 27.56 134 LYS D N 1
ATOM 4627 C CA . LYS B 1 134 ? 14.134 31.180 22.037 1.00 27.90 134 LYS D CA 1
ATOM 4628 C C . LYS B 1 134 ? 13.699 30.253 23.165 1.00 29.57 134 LYS D C 1
ATOM 4629 O O . LYS B 1 134 ? 14.095 30.487 24.317 1.00 29.64 134 LYS D O 1
ATOM 4635 N N . TYR B 1 135 ? 12.881 29.246 22.814 1.00 30.14 135 TYR D N 1
ATOM 4636 C CA . TYR B 1 135 ? 12.461 28.156 23.722 1.00 30.19 135 TYR D CA 1
ATOM 4637 C C . TYR B 1 135 ? 13.377 26.951 23.999 1.00 30.38 135 TYR D C 1
ATOM 4638 O O . TYR B 1 135 ? 14.230 26.615 23.172 1.00 32.83 135 TYR D O 1
ATOM 4647 N N . ILE B 1 141 ? 12.100 28.480 28.268 1.00 33.39 141 ILE D N 1
ATOM 4648 C CA . ILE B 1 141 ? 12.537 29.770 27.703 1.00 33.18 141 ILE D CA 1
ATOM 4649 C C . ILE B 1 141 ? 14.058 30.012 27.845 1.00 32.22 141 ILE D C 1
ATOM 4650 O O . ILE B 1 141 ? 14.562 30.139 28.937 1.00 33.32 141 ILE D O 1
ATOM 4655 N N . ALA B 1 142 ? 14.782 30.080 26.726 1.00 32.01 142 ALA D N 1
ATOM 4656 C CA . ALA B 1 142 ? 16.244 30.313 26.721 1.00 30.92 142 ALA D CA 1
ATOM 4657 C C . ALA B 1 142 ? 16.677 31.779 26.522 1.00 30.85 142 ALA D C 1
ATOM 4658 O O . ALA B 1 142 ? 17.728 32.215 26.993 1.00 31.27 142 ALA D O 1
ATOM 4660 N N . ILE B 1 143 ? 15.920 32.503 25.704 1.00 29.26 143 ILE D N 1
ATOM 4661 C CA . ILE B 1 143 ? 16.151 33.945 25.481 1.00 29.16 143 ILE D CA 1
ATOM 4662 C C . ILE B 1 143 ? 14.784 34.568 25.580 1.00 28.42 143 ILE D C 1
ATOM 4663 O O . ILE B 1 143 ? 13.834 34.103 24.953 1.00 28.07 143 ILE D O 1
ATOM 4668 N N . ALA B 1 144 ? 14.696 35.611 26.404 1.00 28.70 144 ALA D N 1
ATOM 4669 C CA . ALA B 1 144 ? 13.477 36.306 26.680 1.00 28.07 144 ALA D CA 1
ATOM 4670 C C . ALA B 1 144 ? 13.540 37.725 26.102 1.00 27.00 144 ALA D C 1
ATOM 4671 O O . ALA B 1 144 ? 14.583 38.339 26.098 1.00 26.03 144 ALA D O 1
ATOM 4673 N N . SER B 1 145 ? 12.418 38.246 25.625 1.00 26.73 145 SER D N 1
ATOM 4674 C CA . SER B 1 145 ? 12.405 39.636 25.143 1.00 26.99 145 SER D CA 1
ATOM 4675 C C . SER B 1 145 ? 12.675 40.622 26.280 1.00 26.34 145 SER D C 1
ATOM 4676 O O . SER B 1 145 ? 12.350 40.345 27.418 1.00 25.00 145 SER D O 1
ATOM 4679 N N . LYS B 1 146 ? 13.268 41.764 25.935 1.00 27.12 146 LYS D N 1
ATOM 4680 C CA . LYS B 1 146 ? 13.537 42.843 26.863 1.00 28.46 146 LYS D CA 1
ATOM 4681 C C . LYS B 1 146 ? 12.328 43.786 26.977 1.00 27.32 146 LYS D C 1
ATOM 4682 O O . LYS B 1 146 ? 11.585 43.959 26.018 1.00 26.21 146 LYS D O 1
ATOM 4688 N N . PRO B 1 147 ? 12.129 44.409 28.142 1.00 27.02 147 PRO D N 1
ATOM 4689 C CA . PRO B 1 147 ? 11.011 45.353 28.221 1.00 26.92 147 PRO D CA 1
ATOM 4690 C C . PRO B 1 147 ? 11.230 46.565 27.330 1.00 26.94 147 PRO D C 1
ATOM 4691 O O . PRO B 1 147 ? 12.371 46.867 26.929 1.00 28.57 147 PRO D O 1
ATOM 4695 N N . ARG B 1 148 ? 10.149 47.267 27.020 1.00 25.05 148 ARG D N 1
ATOM 4696 C CA . ARG B 1 148 ? 10.266 48.527 26.326 1.00 25.06 148 ARG D CA 1
ATOM 4697 C C . ARG B 1 148 ? 9.929 49.632 27.328 1.00 24.88 148 ARG D C 1
ATOM 4698 O O . ARG B 1 148 ? 9.015 49.467 28.142 1.00 25.24 148 ARG D O 1
ATOM 4706 N N . GLU B 1 149 ? 10.655 50.746 27.260 1.00 24.91 149 GLU D N 1
ATOM 4707 C CA . GLU B 1 149 ? 10.444 51.867 28.168 1.00 25.01 149 GLU D CA 1
ATOM 4708 C C . GLU B 1 149 ? 9.064 52.497 27.939 1.00 24.17 149 GLU D C 1
ATOM 4709 O O . GLU B 1 149 ? 8.608 52.594 26.807 1.00 23.14 149 GLU D O 1
ATOM 4715 N N . VAL B 1 150 ? 8.420 52.920 29.025 1.00 25.58 150 VAL D N 1
ATOM 4716 C CA . VAL B 1 150 ? 7.125 53.600 28.961 1.00 25.23 150 VAL D CA 1
ATOM 4717 C C . VAL B 1 150 ? 7.257 55.095 29.255 1.00 25.72 150 VAL D C 1
ATOM 4718 O O . VAL B 1 150 ? 8.107 55.545 30.040 1.00 25.15 150 VAL D O 1
ATOM 4722 N N . ARG B 1 151 ? 6.422 55.879 28.572 1.00 26.07 151 ARG D N 1
ATOM 4723 C CA . ARG B 1 151 ? 6.343 57.317 28.771 1.00 26.26 151 ARG D CA 1
ATOM 4724 C C . ARG B 1 151 ? 4.961 57.850 28.396 1.00 26.82 151 ARG D C 1
ATOM 4725 O O . ARG B 1 151 ? 4.327 57.397 27.441 1.00 25.61 151 ARG D O 1
ATOM 4733 N N . GLU B 1 152 ? 4.595 58.870 29.236 1.00 27.87 152 GLU D N 1
ATOM 4734 C CA . GLU B 1 152 ? 3.311 59.514 29.047 1.00 27.77 152 GLU D CA 1
ATOM 4735 C C . GLU B 1 152 ? 3.494 60.789 28.248 1.00 27.71 152 GLU D C 1
ATOM 4736 O O . GLU B 1 152 ? 4.429 61.555 28.473 1.00 28.31 152 GLU D O 1
ATOM 4742 N N . PHE B 1 153 ? 2.551 60.909 27.186 1.00 27.22 153 PHE D N 1
ATOM 4743 C CA . PHE B 1 153 ? 2.476 62.158 26.466 1.00 27.32 153 PHE D CA 1
ATOM 4744 C C . PHE B 1 153 ? 1.011 62.533 26.378 1.00 27.64 153 PHE D C 1
ATOM 4745 O O . PHE B 1 153 ? 0.176 61.717 26.020 1.00 27.05 153 PHE D O 1
ATOM 4753 N N . ASN B 1 154 ? 0.725 63.775 26.757 1.00 29.76 154 ASN D N 1
ATOM 4754 C CA . ASN B 1 154 ? -0.603 64.339 26.581 1.00 30.36 154 ASN D CA 1
ATOM 4755 C C . ASN B 1 154 ? -1.660 63.447 27.264 1.00 29.97 154 ASN D C 1
ATOM 4756 O O . ASN B 1 154 ? -2.724 63.218 26.702 1.00 30.71 154 ASN D O 1
ATOM 4761 N N . GLY B 1 155 ? -1.333 62.884 28.428 1.00 29.20 155 GLY D N 1
ATOM 4762 C CA . GLY B 1 155 ? -2.287 62.063 29.184 1.00 29.03 155 GLY D CA 1
ATOM 4763 C C . GLY B 1 155 ? -2.503 60.631 28.706 1.00 29.29 155 GLY D C 1
ATOM 4764 O O . GLY B 1 155 ? -3.410 59.922 29.150 1.00 29.78 155 GLY D O 1
ATOM 4765 N N . GLN B 1 156 ? -1.649 60.203 27.782 1.00 28.61 156 GLN D N 1
ATOM 4766 C CA . GLN B 1 156 ? -1.730 58.856 27.229 1.00 28.46 156 GLN D CA 1
ATOM 4767 C C . GLN B 1 156 ? -0.379 58.152 27.292 1.00 26.81 156 GLN D C 1
ATOM 4768 O O . GLN B 1 156 ? 0.666 58.798 27.356 1.00 26.50 156 GLN D O 1
ATOM 4774 N N . HIS B 1 157 ? -0.376 56.839 27.332 1.00 26.61 157 HIS D N 1
ATOM 4775 C CA A HIS B 1 157 ? 0.792 56.087 27.518 0.50 26.31 157 HIS D CA 1
ATOM 4776 C CA B HIS B 1 157 ? 0.904 56.191 27.544 0.50 26.45 157 HIS D CA 1
ATOM 4777 C C . HIS B 1 157 ? 1.430 55.448 26.323 1.00 24.97 157 HIS D C 1
ATOM 4778 O O . HIS B 1 157 ? 0.685 54.890 25.606 1.00 25.58 157 HIS D O 1
ATOM 4791 N N . PHE B 1 158 ? 2.741 55.554 26.166 1.00 24.90 158 PHE D N 1
ATOM 4792 C CA . PHE B 1 158 ? 3.408 55.079 24.959 1.00 24.26 158 PHE D CA 1
ATOM 4793 C C . PHE B 1 158 ? 4.735 54.404 25.291 1.00 24.60 158 PHE D C 1
ATOM 4794 O O . PHE B 1 158 ? 5.376 54.729 26.291 1.00 25.33 158 PHE D O 1
ATOM 4802 N N . ILE B 1 159 ? 5.141 53.461 24.447 1.00 22.17 159 ILE D N 1
ATOM 4803 C CA . ILE B 1 159 ? 6.403 52.731 24.651 1.00 21.83 159 ILE D CA 1
ATOM 4804 C C . ILE B 1 159 ? 7.418 53.120 23.587 1.00 21.08 159 ILE D C 1
ATOM 4805 O O . ILE B 1 159 ? 7.083 53.521 22.488 1.00 21.22 159 ILE D O 1
ATOM 4810 N N . LEU B 1 160 ? 8.687 53.084 23.970 1.00 20.76 160 LEU D N 1
ATOM 4811 C CA . LEU B 1 160 ? 9.780 53.456 23.125 1.00 20.87 160 LEU D CA 1
ATOM 4812 C C . LEU B 1 160 ? 10.254 52.265 22.301 1.00 20.48 160 LEU D C 1
ATOM 4813 O O . LEU B 1 160 ? 10.550 51.206 22.838 1.00 21.77 160 LEU D O 1
ATOM 4818 N N . GLU B 1 161 ? 10.324 52.471 20.984 1.00 20.85 161 GLU D N 1
ATOM 4819 C CA . GLU B 1 161 ? 10.804 51.480 20.027 1.00 21.48 161 GLU D CA 1
ATOM 4820 C C . GLU B 1 161 ? 11.987 52.045 19.256 1.00 22.65 161 GLU D C 1
ATOM 4821 O O . GLU B 1 161 ? 12.010 53.211 18.906 1.00 22.76 161 GLU D O 1
ATOM 4827 N N . GLU B 1 162 ? 12.978 51.181 18.999 1.00 22.17 162 GLU D N 1
ATOM 4828 C CA . GLU B 1 162 ? 14.182 51.550 18.294 1.00 22.69 162 GLU D CA 1
ATOM 4829 C C . GLU B 1 162 ? 14.238 51.169 16.799 1.00 22.00 162 GLU D C 1
ATOM 4830 O O . GLU B 1 162 ? 13.641 50.163 16.355 1.00 21.36 162 GLU D O 1
ATOM 4836 N N . ALA B 1 163 ? 14.971 51.958 16.020 1.00 22.07 163 ALA D N 1
ATOM 4837 C CA . ALA B 1 163 ? 15.098 51.738 14.613 1.00 22.87 163 ALA D CA 1
ATOM 4838 C C . ALA B 1 163 ? 15.616 50.336 14.302 1.00 21.78 163 ALA D C 1
ATOM 4839 O O . ALA B 1 163 ? 16.436 49.757 15.043 1.00 21.99 163 ALA D O 1
ATOM 4841 N N . ILE B 1 164 ? 15.160 49.787 13.163 1.00 22.76 164 ILE D N 1
ATOM 4842 C CA . ILE B 1 164 ? 15.724 48.545 12.601 1.00 22.50 164 ILE D CA 1
ATOM 4843 C C . ILE B 1 164 ? 16.411 48.935 11.326 1.00 23.66 164 ILE D C 1
ATOM 4844 O O . ILE B 1 164 ? 15.842 49.632 10.518 1.00 23.53 164 ILE D O 1
ATOM 4849 N N . ARG B 1 165 ? 17.660 48.498 11.183 1.00 24.42 165 ARG D N 1
ATOM 4850 C CA . ARG B 1 165 ? 18.409 48.593 9.947 1.00 25.44 165 ARG D CA 1
ATOM 4851 C C . ARG B 1 165 ? 18.986 47.212 9.590 1.00 25.52 165 ARG D C 1
ATOM 4852 O O . ARG B 1 165 ? 19.179 46.411 10.459 1.00 28.85 165 ARG D O 1
ATOM 4860 N N . GLY B 1 166 ? 19.187 46.962 8.314 1.00 24.14 166 GLY D N 1
ATOM 4861 C CA . GLY B 1 166 ? 19.838 45.757 7.894 1.00 23.46 166 GLY D CA 1
ATOM 4862 C C . GLY B 1 166 ? 21.198 46.009 7.305 1.00 22.95 166 GLY D C 1
ATOM 4863 O O . GLY B 1 166 ? 21.543 47.108 6.883 1.00 23.75 166 GLY D O 1
ATOM 4864 N N . ASP B 1 167 ? 21.946 44.926 7.252 1.00 22.72 167 ASP D N 1
ATOM 4865 C CA . ASP B 1 167 ? 23.150 44.922 6.421 1.00 22.07 167 ASP D CA 1
ATOM 4866 C C . ASP B 1 167 ? 22.759 44.929 4.952 1.00 23.24 167 ASP D C 1
ATOM 4867 O O . ASP B 1 167 ? 23.409 45.534 4.097 1.00 24.22 167 ASP D O 1
ATOM 4872 N N . PHE B 1 168 ? 21.690 44.177 4.648 1.00 23.09 168 PHE D N 1
ATOM 4873 C CA . PHE B 1 168 ? 21.167 44.099 3.307 1.00 22.81 168 PHE D CA 1
ATOM 4874 C C . PHE B 1 168 ? 19.643 44.143 3.369 1.00 22.86 168 PHE D C 1
ATOM 4875 O O . PHE B 1 168 ? 19.059 43.723 4.371 1.00 23.60 168 PHE D O 1
ATOM 4883 N N . ALA B 1 169 ? 19.060 44.625 2.262 1.00 22.16 169 ALA D N 1
ATOM 4884 C CA . ALA B 1 169 ? 17.613 44.453 2.024 1.00 22.71 169 ALA D CA 1
ATOM 4885 C C . ALA B 1 169 ? 17.442 43.684 0.733 1.00 23.79 169 ALA D C 1
ATOM 4886 O O . ALA B 1 169 ? 18.076 43.970 -0.271 1.00 24.18 169 ALA D O 1
ATOM 4888 N N . LEU B 1 170 ? 16.506 42.719 0.765 1.00 22.87 170 LEU D N 1
ATOM 4889 C CA . LEU B 1 170 ? 16.102 41.998 -0.432 1.00 22.06 170 LEU D CA 1
ATOM 4890 C C . LEU B 1 170 ? 14.662 42.391 -0.743 1.00 22.64 170 LEU D C 1
ATOM 4891 O O . LEU B 1 170 ? 13.778 42.022 -0.003 1.00 23.06 170 LEU D O 1
ATOM 4896 N N . VAL B 1 171 ? 14.506 43.161 -1.813 1.00 22.19 171 VAL D N 1
ATOM 4897 C CA . VAL B 1 171 ? 13.245 43.853 -2.151 1.00 23.15 171 VAL D CA 1
ATOM 4898 C C . VAL B 1 171 ? 12.722 43.369 -3.494 1.00 22.99 171 VAL D C 1
ATOM 4899 O O . VAL B 1 171 ? 13.504 43.195 -4.426 1.00 22.32 171 VAL D O 1
ATOM 4903 N N . LYS B 1 172 ? 11.389 43.151 -3.611 1.00 23.25 172 LYS D N 1
ATOM 4904 C CA . LYS B 1 172 ? 10.730 42.836 -4.847 1.00 23.55 172 LYS D CA 1
ATOM 4905 C C . LYS B 1 172 ? 10.019 44.081 -5.349 1.00 23.87 172 LYS D C 1
ATOM 4906 O O . LYS B 1 172 ? 9.295 44.699 -4.547 1.00 24.54 172 LYS D O 1
ATOM 4912 N N . ALA B 1 173 ? 10.163 44.413 -6.614 1.00 22.69 173 ALA D N 1
ATOM 4913 C CA . ALA B 1 173 ? 9.381 45.504 -7.229 1.00 23.03 173 ALA D CA 1
ATOM 4914 C C . ALA B 1 173 ? 8.873 45.075 -8.584 1.00 23.29 173 ALA D C 1
ATOM 4915 O O . ALA B 1 173 ? 9.203 44.008 -9.051 1.00 23.35 173 ALA D O 1
ATOM 4917 N N . TRP B 1 174 ? 8.003 45.878 -9.174 1.00 23.33 174 TRP D N 1
ATOM 4918 C CA . TRP B 1 174 ? 7.346 45.572 -10.416 1.00 22.48 174 TRP D CA 1
ATOM 4919 C C . TRP B 1 174 ? 8.257 45.967 -11.581 1.00 22.72 174 TRP D C 1
ATOM 4920 O O . TRP B 1 174 ? 8.690 45.120 -12.372 1.00 23.80 174 TRP D O 1
ATOM 4931 N N . LYS B 1 175 ? 8.559 47.264 -11.670 1.00 22.65 175 LYS D N 1
ATOM 4932 C CA . LYS B 1 175 ? 9.352 47.814 -12.755 1.00 23.65 175 LYS D CA 1
ATOM 4933 C C . LYS B 1 175 ? 10.474 48.670 -12.163 1.00 23.34 175 LYS D C 1
ATOM 4934 O O . LYS B 1 175 ? 10.328 49.294 -11.086 1.00 23.80 175 LYS D O 1
ATOM 4940 N N . ALA B 1 176 ? 11.596 48.675 -12.883 1.00 22.80 176 ALA D N 1
ATOM 4941 C CA . ALA B 1 176 ? 12.623 49.688 -12.707 1.00 22.27 176 ALA D CA 1
ATOM 4942 C C . ALA B 1 176 ? 12.848 50.329 -14.065 1.00 22.55 176 ALA D C 1
ATOM 4943 O O . ALA B 1 176 ? 12.757 49.681 -15.100 1.00 24.09 176 ALA D O 1
ATOM 4945 N N . ASP B 1 177 ? 13.136 51.633 -14.045 1.00 23.17 177 ASP D N 1
ATOM 4946 C CA . ASP B 1 177 ? 13.648 52.263 -15.262 1.00 22.78 177 ASP D CA 1
ATOM 4947 C C . ASP B 1 177 ? 15.160 52.041 -15.367 1.00 22.50 177 ASP D C 1
ATOM 4948 O O . ASP B 1 177 ? 15.816 51.507 -14.466 1.00 22.40 177 ASP D O 1
ATOM 4953 N N . GLN B 1 178 ? 15.702 52.448 -16.510 1.00 24.04 178 GLN D N 1
ATOM 4954 C CA . GLN B 1 178 ? 17.119 52.254 -16.734 1.00 24.95 178 GLN D CA 1
ATOM 4955 C C . GLN B 1 178 ? 18.011 53.113 -15.839 1.00 25.52 178 GLN D C 1
ATOM 4956 O O . GLN B 1 178 ? 19.221 52.915 -15.833 1.00 26.73 178 GLN D O 1
ATOM 4962 N N . ALA B 1 179 ? 17.424 54.031 -15.057 1.00 24.82 179 ALA D N 1
ATOM 4963 C CA . ALA B 1 179 ? 18.176 54.834 -14.090 1.00 24.33 179 ALA D CA 1
ATOM 4964 C C . ALA B 1 179 ? 18.170 54.203 -12.695 1.00 24.55 179 ALA D C 1
ATOM 4965 O O . ALA B 1 179 ? 18.920 54.634 -11.831 1.00 26.81 179 ALA D O 1
ATOM 4967 N N . GLY B 1 180 ? 17.323 53.206 -12.483 1.00 22.98 180 GLY D N 1
ATOM 4968 C CA . GLY B 1 180 ? 17.193 52.595 -11.172 1.00 23.34 180 GLY D CA 1
ATOM 4969 C C . GLY B 1 180 ? 15.983 53.048 -10.315 1.00 22.63 180 GLY D C 1
ATOM 4970 O O . GLY B 1 180 ? 15.858 52.599 -9.191 1.00 24.26 180 GLY D O 1
ATOM 4971 N N . ASN B 1 181 ? 15.127 53.941 -10.846 1.00 21.98 181 ASN D N 1
ATOM 4972 C CA . ASN B 1 181 ? 13.882 54.264 -10.145 1.00 22.24 181 ASN D CA 1
ATOM 4973 C C . ASN B 1 181 ? 12.954 53.040 -10.217 1.00 21.41 181 ASN D C 1
ATOM 4974 O O . ASN B 1 181 ? 12.946 52.341 -11.228 1.00 22.32 181 ASN D O 1
ATOM 4979 N N . VAL B 1 182 ? 12.161 52.844 -9.153 1.00 23.23 182 VAL D N 1
ATOM 4980 C CA . VAL B 1 182 ? 11.323 51.632 -9.094 1.00 23.60 182 VAL D CA 1
ATOM 4981 C C . VAL B 1 182 ? 9.898 51.928 -8.639 1.00 23.75 182 VAL D C 1
ATOM 4982 O O . VAL B 1 182 ? 9.651 52.897 -7.928 1.00 23.15 182 VAL D O 1
ATOM 4986 N N . THR B 1 183 ? 8.991 51.098 -9.144 1.00 23.24 183 THR D N 1
ATOM 4987 C CA . THR B 1 183 ? 7.565 51.164 -8.756 1.00 23.50 183 THR D CA 1
ATOM 4988 C C . THR B 1 183 ? 7.068 49.758 -8.373 1.00 23.09 183 THR D C 1
ATOM 4989 O O . THR B 1 183 ? 7.721 48.747 -8.692 1.00 22.81 183 THR D O 1
ATOM 4993 N N . PHE B 1 184 ? 5.956 49.709 -7.619 1.00 22.11 184 PHE D N 1
ATOM 4994 C CA . PHE B 1 184 ? 5.330 48.515 -7.083 1.00 23.31 184 PHE D CA 1
ATOM 4995 C C . PHE B 1 184 ? 3.907 48.368 -7.612 1.00 23.18 184 PHE D C 1
ATOM 4996 O O . PHE B 1 184 ? 3.221 49.367 -7.829 1.00 24.79 184 PHE D O 1
ATOM 5004 N N . ARG B 1 185 ? 3.472 47.110 -7.717 1.00 22.92 185 ARG D N 1
ATOM 5005 C CA . ARG B 1 185 ? 2.160 46.785 -8.235 1.00 23.34 185 ARG D CA 1
ATOM 5006 C C . ARG B 1 185 ? 1.162 46.374 -7.170 1.00 23.77 185 ARG D C 1
ATOM 5007 O O . ARG B 1 185 ? 1.373 45.476 -6.386 1.00 23.63 185 ARG D O 1
ATOM 5015 N N . LYS B 1 186 ? 0.032 47.048 -7.158 1.00 23.53 186 LYS D N 1
ATOM 5016 C CA . LYS B 1 186 ? -1.041 46.695 -6.242 1.00 22.59 186 LYS D CA 1
ATOM 5017 C C . LYS B 1 186 ? -0.542 46.540 -4.783 1.00 22.71 186 LYS D C 1
ATOM 5018 O O . LYS B 1 186 ? 0.195 47.416 -4.315 1.00 24.27 186 LYS D O 1
ATOM 5024 N N . SER B 1 187 ? -0.938 45.490 -4.058 1.00 22.86 187 SER D N 1
ATOM 5025 C CA . SER B 1 187 ? -0.595 45.320 -2.663 1.00 23.95 187 SER D CA 1
ATOM 5026 C C . SER B 1 187 ? 0.744 44.576 -2.469 1.00 24.73 187 SER D C 1
ATOM 5027 O O . SER B 1 187 ? 1.115 44.289 -1.354 1.00 24.13 187 SER D O 1
ATOM 5030 N N . ALA B 1 188 ? 1.456 44.360 -3.557 1.00 25.20 188 ALA D N 1
ATOM 5031 C CA . ALA B 1 188 ? 2.811 43.804 -3.443 1.00 25.35 188 ALA D CA 1
ATOM 5032 C C . ALA B 1 188 ? 3.841 44.793 -2.925 1.00 25.59 188 ALA D C 1
ATOM 5033 O O . ALA B 1 188 ? 5.002 44.410 -2.689 1.00 25.15 188 ALA D O 1
ATOM 5035 N N . ARG B 1 189 ? 3.468 46.062 -2.756 1.00 25.18 189 ARG D N 1
ATOM 5036 C CA . ARG B 1 189 ? 4.329 47.080 -2.128 1.00 23.87 189 ARG D CA 1
ATOM 5037 C C . ARG B 1 189 ? 4.679 46.779 -0.679 1.00 24.87 189 ARG D C 1
ATOM 5038 O O . ARG B 1 189 ? 5.852 46.565 -0.325 1.00 26.02 189 ARG D O 1
ATOM 5046 N N . ASN B 1 190 ? 3.700 46.772 0.186 1.00 23.65 190 ASN D N 1
ATOM 5047 C CA . ASN B 1 190 ? 3.830 46.417 1.606 1.00 22.73 190 ASN D CA 1
ATOM 5048 C C . ASN B 1 190 ? 5.139 46.837 2.256 1.00 22.63 190 ASN D C 1
ATOM 5049 O O . ASN B 1 190 ? 5.365 48.058 2.402 1.00 23.09 190 ASN D O 1
ATOM 5054 N N . PHE B 1 191 ? 5.962 45.887 2.723 1.00 22.92 191 PHE D N 1
ATOM 5055 C CA . PHE B 1 191 ? 7.191 46.192 3.400 1.00 22.53 191 PHE D CA 1
ATOM 5056 C C . PHE B 1 191 ? 8.351 46.464 2.433 1.00 22.80 191 PHE D C 1
ATOM 5057 O O . PHE B 1 191 ? 9.388 46.983 2.853 1.00 23.56 191 PHE D O 1
ATOM 5065 N N . ASN B 1 192 ? 8.200 46.183 1.146 1.00 24.53 192 ASN D N 1
ATOM 5066 C CA . ASN B 1 192 ? 9.313 46.391 0.212 1.00 23.05 192 ASN D CA 1
ATOM 5067 C C . ASN B 1 192 ? 9.722 47.850 0.190 1.00 23.53 192 ASN D C 1
ATOM 5068 O O . ASN B 1 192 ? 10.918 48.186 0.074 1.00 23.93 192 ASN D O 1
ATOM 5073 N N . LEU B 1 193 ? 8.749 48.750 0.185 1.00 24.10 193 LEU D N 1
ATOM 5074 C CA . LEU B 1 193 ? 9.076 50.160 0.100 1.00 24.05 193 LEU D CA 1
ATOM 5075 C C . LEU B 1 193 ? 9.924 50.695 1.264 1.00 24.09 193 LEU D C 1
ATOM 5076 O O . LEU B 1 193 ? 11.031 51.218 1.052 1.00 24.54 193 LEU D O 1
ATOM 5081 N N . PRO B 1 194 ? 9.469 50.551 2.517 1.00 24.33 194 PRO D N 1
ATOM 5082 C CA . PRO B 1 194 ? 10.335 51.067 3.579 1.00 23.55 194 PRO D CA 1
ATOM 5083 C C . PRO B 1 194 ? 11.663 50.274 3.718 1.00 23.35 194 PRO D C 1
ATOM 5084 O O . PRO B 1 194 ? 12.711 50.856 4.037 1.00 24.30 194 PRO D O 1
ATOM 5088 N N . MET B 1 195 ? 11.624 48.981 3.472 1.00 22.91 195 MET D N 1
ATOM 5089 C CA . MET B 1 195 ? 12.883 48.193 3.516 1.00 23.37 195 MET D CA 1
ATOM 5090 C C . MET B 1 195 ? 13.951 48.670 2.564 1.00 23.93 195 MET D C 1
ATOM 5091 O O . MET B 1 195 ? 15.150 48.534 2.882 1.00 24.12 195 MET D O 1
ATOM 5096 N N . CYS B 1 196 ? 13.569 49.264 1.468 1.00 24.66 196 CYS D N 1
ATOM 5097 C CA A CYS B 1 196 ? 14.492 49.809 0.463 0.50 24.71 196 CYS D CA 1
ATOM 5098 C CA B CYS B 1 196 ? 14.552 49.688 0.502 0.50 24.69 196 CYS D CA 1
ATOM 5099 C C . CYS B 1 196 ? 15.344 50.921 0.999 1.00 24.76 196 CYS D C 1
ATOM 5100 O O . CYS B 1 196 ? 16.326 51.316 0.358 1.00 26.39 196 CYS D O 1
ATOM 5105 N N . LYS B 1 197 ? 14.924 51.514 2.107 1.00 24.71 197 LYS D N 1
ATOM 5106 C CA . LYS B 1 197 ? 15.595 52.735 2.589 1.00 25.07 197 LYS D CA 1
ATOM 5107 C C . LYS B 1 197 ? 16.429 52.460 3.856 1.00 24.59 197 LYS D C 1
ATOM 5108 O O . LYS B 1 197 ? 17.133 53.343 4.308 1.00 24.32 197 LYS D O 1
ATOM 5114 N N . ALA B 1 198 ? 16.385 51.249 4.388 1.00 23.75 198 ALA D N 1
ATOM 5115 C CA . ALA B 1 198 ? 16.858 50.923 5.726 1.00 23.86 198 ALA D CA 1
ATOM 5116 C C . ALA B 1 198 ? 17.983 49.889 5.800 1.00 24.38 198 ALA D C 1
ATOM 5117 O O . ALA B 1 198 ? 18.145 49.260 6.808 1.00 27.16 198 ALA D O 1
ATOM 5119 N N . ALA B 1 199 ? 18.771 49.715 4.738 1.00 23.94 199 ALA D N 1
ATOM 5120 C CA . ALA B 1 199 ? 19.876 48.779 4.780 1.00 24.07 199 ALA D CA 1
ATOM 5121 C C . ALA B 1 199 ? 21.109 49.398 4.150 1.00 24.25 199 ALA D C 1
ATOM 5122 O O . ALA B 1 199 ? 21.019 50.301 3.327 1.00 26.09 199 ALA D O 1
ATOM 5124 N N . GLU B 1 200 ? 22.265 48.890 4.557 1.00 24.80 200 GLU D N 1
ATOM 5125 C CA . GLU B 1 200 ? 23.508 49.353 3.990 1.00 24.72 200 GLU D CA 1
ATOM 5126 C C . GLU B 1 200 ? 23.567 49.118 2.495 1.00 25.13 200 GLU D C 1
ATOM 5127 O O . GLU B 1 200 ? 23.988 49.995 1.740 1.00 26.57 200 GLU D O 1
ATOM 5133 N N . THR B 1 201 ? 23.126 47.929 2.067 1.00 24.55 201 THR D N 1
ATOM 5134 C CA . THR B 1 201 ? 23.045 47.572 0.656 1.00 24.49 201 THR D CA 1
ATOM 5135 C C . THR B 1 201 ? 21.665 47.008 0.342 1.00 24.87 201 THR D C 1
ATOM 5136 O O . THR B 1 201 ? 21.249 45.983 0.901 1.00 24.41 201 THR D O 1
ATOM 5140 N N . THR B 1 202 ? 20.994 47.715 -0.538 1.00 24.03 202 THR D N 1
ATOM 5141 C CA A THR B 1 202 ? 19.682 47.334 -1.026 0.50 23.80 202 THR D CA 1
ATOM 5142 C CA B THR B 1 202 ? 19.677 47.350 -1.035 0.50 24.03 202 THR D CA 1
ATOM 5143 C C . THR B 1 202 ? 19.787 46.647 -2.380 1.00 23.60 202 THR D C 1
ATOM 5144 O O . THR B 1 202 ? 20.406 47.159 -3.330 1.00 25.09 202 THR D O 1
ATOM 5151 N N . VAL B 1 203 ? 19.120 45.492 -2.450 1.00 22.39 203 VAL D N 1
ATOM 5152 C CA . VAL B 1 203 ? 19.099 44.660 -3.656 1.00 22.61 203 VAL D CA 1
ATOM 5153 C C . VAL B 1 203 ? 17.636 44.515 -4.073 1.00 23.50 203 VAL D C 1
ATOM 5154 O O . VAL B 1 203 ? 16.849 43.970 -3.336 1.00 23.23 203 VAL D O 1
ATOM 5158 N N . VAL B 1 204 ? 17.320 45.019 -5.252 1.00 22.60 204 VAL D N 1
ATOM 5159 C CA . VAL B 1 204 ? 15.967 44.970 -5.798 1.00 22.49 204 VAL D CA 1
ATOM 5160 C C . VAL B 1 204 ? 15.883 44.050 -6.988 1.00 21.76 204 VAL D C 1
ATOM 5161 O O . VAL B 1 204 ? 16.687 44.185 -7.910 1.00 22.58 204 VAL D O 1
ATOM 5165 N N . GLU B 1 205 ? 14.936 43.101 -6.976 1.00 21.74 205 GLU D N 1
ATOM 5166 C CA . GLU B 1 205 ? 14.573 42.343 -8.162 1.00 22.04 205 GLU D CA 1
ATOM 5167 C C . GLU B 1 205 ? 13.295 42.894 -8.749 1.00 22.63 205 GLU D C 1
ATOM 5168 O O . GLU B 1 205 ? 12.354 43.188 -7.996 1.00 22.21 205 GLU D O 1
ATOM 5174 N N . VAL B 1 206 ? 13.248 42.988 -10.075 1.00 21.94 206 VAL D N 1
ATOM 5175 C CA . VAL B 1 206 ? 12.068 43.478 -10.778 1.00 22.56 206 VAL D CA 1
ATOM 5176 C C . VAL B 1 206 ? 11.589 42.526 -11.869 1.00 22.10 206 VAL D C 1
ATOM 5177 O O . VAL B 1 206 ? 12.357 41.707 -12.385 1.00 22.48 206 VAL D O 1
ATOM 5181 N N . GLU B 1 207 ? 10.332 42.657 -12.221 1.00 23.05 207 GLU D N 1
ATOM 5182 C CA . GLU B 1 207 ? 9.741 41.873 -13.339 1.00 22.78 207 GLU D CA 1
ATOM 5183 C C . GLU B 1 207 ? 10.086 42.480 -14.708 1.00 22.92 207 GLU D C 1
ATOM 5184 O O . GLU B 1 207 ? 10.228 41.769 -15.748 1.00 23.30 207 GLU D O 1
ATOM 5190 N N . GLU B 1 208 ? 10.217 43.805 -14.755 1.00 23.66 208 GLU D N 1
ATOM 5191 C CA . GLU B 1 208 ? 10.448 44.494 -16.032 1.00 23.87 208 GLU D CA 1
ATOM 5192 C C . GLU B 1 208 ? 11.386 45.653 -15.838 1.00 23.25 208 GLU D C 1
ATOM 5193 O O . GLU B 1 208 ? 11.313 46.342 -14.818 1.00 23.78 208 GLU D O 1
ATOM 5199 N N . ILE B 1 209 ? 12.313 45.820 -16.781 1.00 22.72 209 ILE D N 1
ATOM 5200 C CA . ILE B 1 209 ? 13.089 47.051 -16.891 1.00 23.25 209 ILE D CA 1
ATOM 5201 C C . ILE B 1 209 ? 12.539 47.852 -18.067 1.00 22.32 209 ILE D C 1
ATOM 5202 O O . ILE B 1 209 ? 12.305 47.303 -19.179 1.00 22.65 209 ILE D O 1
ATOM 5207 N N . VAL B 1 210 ? 12.252 49.127 -17.794 1.00 22.56 210 VAL D N 1
ATOM 5208 C CA . VAL B 1 210 ? 11.645 50.032 -18.768 1.00 23.60 210 VAL D CA 1
ATOM 5209 C C . VAL B 1 210 ? 12.518 51.252 -19.032 1.00 23.18 210 VAL D C 1
ATOM 5210 O O . VAL B 1 210 ? 13.448 51.541 -18.278 1.00 22.92 210 VAL D O 1
ATOM 5214 N N . ASP B 1 211 ? 12.232 51.957 -20.130 1.00 23.65 211 ASP D N 1
ATOM 5215 C CA . ASP B 1 211 ? 13.026 53.117 -20.489 1.00 24.38 211 ASP D CA 1
ATOM 5216 C C . ASP B 1 211 ? 12.873 54.249 -19.452 1.00 24.72 211 ASP D C 1
ATOM 5217 O O . ASP B 1 211 ? 11.810 54.432 -18.884 1.00 23.52 211 ASP D O 1
ATOM 5222 N N . ILE B 1 212 ? 13.947 54.999 -19.241 1.00 25.03 212 ILE D N 1
ATOM 5223 C CA . ILE B 1 212 ? 13.849 56.295 -18.566 1.00 25.45 212 ILE D CA 1
ATOM 5224 C C . ILE B 1 212 ? 12.794 57.130 -19.284 1.00 25.93 212 ILE D C 1
ATOM 5225 O O . ILE B 1 212 ? 12.741 57.185 -20.535 1.00 25.79 212 ILE D O 1
ATOM 5230 N N . GLY B 1 213 ? 11.924 57.737 -18.497 1.00 26.35 213 GLY D N 1
ATOM 5231 C CA . GLY B 1 213 ? 10.774 58.458 -19.033 1.00 26.38 213 GLY D CA 1
ATOM 5232 C C . GLY B 1 213 ? 9.486 57.685 -19.073 1.00 27.26 213 GLY D C 1
ATOM 5233 O O . GLY B 1 213 ? 8.442 58.232 -19.398 1.00 28.11 213 GLY D O 1
ATOM 5234 N N . SER B 1 214 ? 9.535 56.388 -18.776 1.00 26.57 214 SER D N 1
ATOM 5235 C CA . SER B 1 214 ? 8.350 55.570 -18.702 1.00 26.75 214 SER D CA 1
ATOM 5236 C C . SER B 1 214 ? 7.499 55.914 -17.517 1.00 27.28 214 SER D C 1
ATOM 5237 O O . SER B 1 214 ? 6.315 55.661 -17.544 1.00 29.06 214 SER D O 1
ATOM 5240 N N . PHE B 1 215 ? 8.124 56.401 -16.448 1.00 25.47 215 PHE D N 1
ATOM 5241 C CA . PHE B 1 215 ? 7.381 56.807 -15.261 1.00 25.28 215 PHE D CA 1
ATOM 5242 C C . PHE B 1 215 ? 7.168 58.299 -15.252 1.00 24.59 215 PHE D C 1
ATOM 5243 O O . PHE B 1 215 ? 8.041 59.043 -15.637 1.00 25.55 215 PHE D O 1
ATOM 5251 N N . ALA B 1 216 ? 6.009 58.726 -14.794 1.00 23.89 216 ALA D N 1
ATOM 5252 C CA . ALA B 1 216 ? 5.858 60.129 -14.427 1.00 23.70 216 ALA D CA 1
ATOM 5253 C C . ALA B 1 216 ? 6.742 60.331 -13.203 1.00 23.80 216 ALA D C 1
ATOM 5254 O O . ALA B 1 216 ? 6.784 59.497 -12.311 1.00 22.96 216 ALA D O 1
ATOM 5256 N N . PRO B 1 217 ? 7.486 61.447 -13.162 1.00 23.06 217 PRO D N 1
ATOM 5257 C CA . PRO B 1 217 ? 8.405 61.637 -12.035 1.00 23.28 217 PRO D CA 1
ATOM 5258 C C . PRO B 1 217 ? 7.693 61.706 -10.674 1.00 23.34 217 PRO D C 1
ATOM 5259 O O . PRO B 1 217 ? 8.272 61.355 -9.652 1.00 23.43 217 PRO D O 1
ATOM 5263 N N . GLU B 1 218 ? 6.426 62.119 -10.672 1.00 22.31 218 GLU D N 1
ATOM 5264 C CA . GLU B 1 218 ? 5.629 62.146 -9.470 1.00 22.49 218 GLU D CA 1
ATOM 5265 C C . GLU B 1 218 ? 5.258 60.755 -8.952 1.00 22.54 218 GLU D C 1
ATOM 5266 O O . GLU B 1 218 ? 4.865 60.618 -7.784 1.00 24.20 218 GLU D O 1
ATOM 5272 N N . ASP B 1 219 ? 5.331 59.745 -9.831 1.00 22.41 219 ASP D N 1
ATOM 5273 C CA . ASP B 1 219 ? 4.804 58.412 -9.568 1.00 23.81 219 ASP D CA 1
ATOM 5274 C C . ASP B 1 219 ? 5.891 57.366 -9.479 1.00 23.81 219 ASP D C 1
ATOM 5275 O O . ASP B 1 219 ? 5.668 56.167 -9.709 1.00 24.83 219 ASP D O 1
ATOM 5280 N N . ILE B 1 220 ? 7.076 57.799 -9.106 1.00 23.13 220 ILE D N 1
ATOM 5281 C CA . ILE B 1 220 ? 8.156 56.872 -8.768 1.00 23.38 220 ILE D CA 1
ATOM 5282 C C . ILE B 1 220 ? 8.059 56.571 -7.290 1.00 24.38 220 ILE D C 1
ATOM 5283 O O . ILE B 1 220 ? 8.114 57.464 -6.458 1.00 27.37 220 ILE D O 1
ATOM 5288 N N . HIS B 1 221 ? 7.887 55.309 -6.961 1.00 23.03 221 HIS D N 1
ATOM 5289 C CA . HIS B 1 221 ? 7.647 54.925 -5.585 1.00 23.47 221 HIS D CA 1
ATOM 5290 C C . HIS B 1 221 ? 8.939 54.915 -4.744 1.00 24.01 221 HIS D C 1
ATOM 5291 O O . HIS B 1 221 ? 8.930 55.285 -3.571 1.00 25.62 221 HIS D O 1
ATOM 5298 N N . ILE B 1 222 ? 10.013 54.409 -5.337 1.00 23.16 222 ILE D N 1
ATOM 5299 C CA . ILE B 1 222 ? 11.325 54.424 -4.703 1.00 23.61 222 ILE D CA 1
ATOM 5300 C C . ILE B 1 222 ? 12.297 55.088 -5.723 1.00 23.69 222 ILE D C 1
ATOM 5301 O O . ILE B 1 222 ? 12.628 54.535 -6.768 1.00 23.38 222 ILE D O 1
ATOM 5306 N N . PRO B 1 223 ? 12.734 56.328 -5.385 1.00 23.37 223 PRO D N 1
ATOM 5307 C CA . PRO B 1 223 ? 13.794 56.923 -6.215 1.00 23.61 223 PRO D CA 1
ATOM 5308 C C . PRO B 1 223 ? 15.099 56.130 -6.202 1.00 23.61 223 PRO D C 1
ATOM 5309 O O . PRO B 1 223 ? 15.449 55.490 -5.204 1.00 23.54 223 PRO D O 1
ATOM 5313 N N . LYS B 1 224 ? 15.817 56.252 -7.313 1.00 22.50 224 LYS D N 1
ATOM 5314 C CA . LYS B 1 224 ? 17.045 55.517 -7.568 1.00 23.05 224 LYS D CA 1
ATOM 5315 C C . LYS B 1 224 ? 18.110 55.672 -6.458 1.00 23.43 224 LYS D C 1
ATOM 5316 O O . LYS B 1 224 ? 18.950 54.775 -6.293 1.00 23.67 224 LYS D O 1
ATOM 5322 N N . ILE B 1 225 ? 18.072 56.767 -5.688 1.00 23.13 225 ILE D N 1
ATOM 5323 C CA . ILE B 1 225 ? 19.060 56.972 -4.617 1.00 22.86 225 ILE D CA 1
ATOM 5324 C C . ILE B 1 225 ? 19.086 55.787 -3.656 1.00 23.04 225 ILE D C 1
ATOM 5325 O O . ILE B 1 225 ? 20.086 55.510 -2.970 1.00 24.36 225 ILE D O 1
ATOM 5330 N N . TYR B 1 226 ? 17.943 55.106 -3.525 1.00 23.33 226 TYR D N 1
ATOM 5331 C CA . TYR B 1 226 ? 17.814 54.026 -2.556 1.00 23.40 226 TYR D CA 1
ATOM 5332 C C . TYR B 1 226 ? 18.121 52.648 -3.102 1.00 23.71 226 TYR D C 1
ATOM 5333 O O . TYR B 1 226 ? 18.172 51.659 -2.348 1.00 26.05 226 TYR D O 1
ATOM 5342 N N . VAL B 1 227 ? 18.306 52.561 -4.414 1.00 22.78 227 VAL D N 1
ATOM 5343 C CA . VAL B 1 227 ? 18.396 51.300 -5.122 1.00 23.10 227 VAL D CA 1
ATOM 5344 C C . VAL B 1 227 ? 19.887 51.070 -5.470 1.00 23.11 227 VAL D C 1
ATOM 5345 O O . VAL B 1 227 ? 20.388 51.564 -6.486 1.00 25.14 227 VAL D O 1
ATOM 5349 N N . HIS B 1 228 ? 20.548 50.225 -4.680 1.00 22.77 228 HIS D N 1
ATOM 5350 C CA . HIS B 1 228 ? 22.014 50.109 -4.886 1.00 22.12 228 HIS D CA 1
ATOM 5351 C C . HIS B 1 228 ? 22.343 49.071 -5.928 1.00 21.83 228 HIS D C 1
ATOM 5352 O O . HIS B 1 228 ? 23.273 49.273 -6.757 1.00 22.81 228 HIS D O 1
ATOM 5359 N N . ARG B 1 229 ? 21.599 47.969 -5.904 1.00 21.91 229 ARG D N 1
ATOM 5360 C CA . ARG B 1 229 ? 21.786 46.874 -6.850 1.00 22.13 229 ARG D CA 1
ATOM 5361 C C . ARG B 1 229 ? 20.438 46.455 -7.422 1.00 21.95 229 ARG D C 1
ATOM 5362 O O . ARG B 1 229 ? 19.444 46.372 -6.657 1.00 23.06 229 ARG D O 1
ATOM 5370 N N . LEU B 1 230 ? 20.391 46.261 -8.739 1.00 22.23 230 LEU D N 1
ATOM 5371 C CA A LEU B 1 230 ? 19.137 45.990 -9.453 0.60 22.61 230 LEU D CA 1
ATOM 5372 C CA B LEU B 1 230 ? 19.149 45.999 -9.460 0.40 22.27 230 LEU D CA 1
ATOM 5373 C C . LEU B 1 230 ? 19.326 44.777 -10.350 1.00 22.70 230 LEU D C 1
ATOM 5374 O O . LEU B 1 230 ? 20.324 44.697 -11.069 1.00 22.72 230 LEU D O 1
ATOM 5383 N N . VAL B 1 231 ? 18.380 43.827 -10.291 1.00 22.10 231 VAL D N 1
ATOM 5384 C CA . VAL B 1 231 ? 18.408 42.644 -11.137 1.00 22.12 231 VAL D CA 1
ATOM 5385 C C . VAL B 1 231 ? 17.010 42.322 -11.623 1.00 22.37 231 VAL D C 1
ATOM 5386 O O . VAL B 1 231 ? 16.050 42.525 -10.852 1.00 23.28 231 VAL D O 1
ATOM 5390 N N . LYS B 1 232 ? 16.872 41.823 -12.857 1.00 22.36 232 LYS D N 1
ATOM 5391 C CA . LYS B 1 232 ? 15.607 41.180 -13.262 1.00 23.49 232 LYS D CA 1
ATOM 5392 C C . LYS B 1 232 ? 15.518 39.781 -12.730 1.00 23.69 232 LYS D C 1
ATOM 5393 O O . LYS B 1 232 ? 16.445 38.994 -12.902 1.00 24.29 232 LYS D O 1
ATOM 5399 N N . GLY B 1 233 ? 14.453 39.468 -12.002 1.00 23.81 233 GLY D N 1
ATOM 5400 C CA . GLY B 1 233 ? 14.278 38.097 -11.533 1.00 24.69 233 GLY D CA 1
ATOM 5401 C C . GLY B 1 233 ? 14.159 37.127 -12.719 1.00 25.17 233 GLY D C 1
ATOM 5402 O O . GLY B 1 233 ? 13.513 37.427 -13.714 1.00 23.73 233 GLY D O 1
ATOM 5403 N N . GLU B 1 234 ? 14.712 35.942 -12.564 1.00 25.51 234 GLU D N 1
ATOM 5404 C CA A GLU B 1 234 ? 14.688 34.925 -13.638 0.50 26.91 234 GLU D CA 1
ATOM 5405 C CA B GLU B 1 234 ? 14.651 34.942 -13.619 0.50 26.02 234 GLU D CA 1
ATOM 5406 C C . GLU B 1 234 ? 13.294 34.311 -13.819 1.00 26.29 234 GLU D C 1
ATOM 5407 O O . GLU B 1 234 ? 12.961 33.911 -14.899 1.00 27.05 234 GLU D O 1
ATOM 5418 N N . LYS B 1 235 ? 12.539 34.182 -12.750 1.00 25.64 235 LYS D N 1
ATOM 5419 C CA . LYS B 1 235 ? 11.261 33.479 -12.797 1.00 26.19 235 LYS D CA 1
ATOM 5420 C C . LYS B 1 235 ? 10.294 34.146 -11.839 1.00 25.09 235 LYS D C 1
ATOM 5421 O O . LYS B 1 235 ? 10.648 34.394 -10.703 1.00 25.25 235 LYS D O 1
ATOM 5427 N N . TYR B 1 236 ? 9.042 34.293 -12.279 1.00 24.11 236 TYR D N 1
ATOM 5428 C CA . TYR B 1 236 ? 7.950 34.770 -11.444 1.00 24.29 236 TYR D CA 1
ATOM 5429 C C . TYR B 1 236 ? 6.792 33.787 -11.467 1.00 24.47 236 TYR D C 1
ATOM 5430 O O . TYR B 1 236 ? 6.036 33.716 -12.440 1.00 25.55 236 TYR D O 1
ATOM 5439 N N . GLU B 1 237 ? 6.647 33.055 -10.371 1.00 23.82 237 GLU D N 1
ATOM 5440 C CA . GLU B 1 237 ? 5.648 31.975 -10.319 1.00 24.78 237 GLU D CA 1
ATOM 5441 C C . GLU B 1 237 ? 4.236 32.461 -10.043 1.00 24.82 237 GLU D C 1
ATOM 5442 O O . GLU B 1 237 ? 3.267 31.734 -10.311 1.00 24.68 237 GLU D O 1
ATOM 5448 N N . LYS B 1 238 ? 4.096 33.679 -9.523 1.00 24.98 238 LYS D N 1
ATOM 5449 C CA . LYS B 1 238 ? 2.783 34.262 -9.289 1.00 25.37 238 LYS D CA 1
ATOM 5450 C C . LYS B 1 238 ? 1.989 33.338 -8.374 1.00 23.91 238 LYS D C 1
ATOM 5451 O O . LYS B 1 238 ? 0.773 33.172 -8.534 1.00 24.81 238 LYS D O 1
ATOM 5457 N N . ARG B 1 239 ? 2.663 32.829 -7.341 1.00 23.75 239 ARG D N 1
ATOM 5458 C CA . ARG B 1 239 ? 2.002 31.957 -6.390 1.00 24.75 239 ARG D CA 1
ATOM 5459 C C . ARG B 1 239 ? 0.972 32.654 -5.512 1.00 23.85 239 ARG D C 1
ATOM 5460 O O . ARG B 1 239 ? 1.128 33.805 -5.121 1.00 24.19 239 ARG D O 1
ATOM 5468 N N . ILE B 1 240 ? -0.100 31.922 -5.226 1.00 24.25 240 ILE D N 1
ATOM 5469 C CA . ILE B 1 240 ? -1.199 32.369 -4.432 1.00 24.50 240 ILE D CA 1
ATOM 5470 C C . ILE B 1 240 ? -1.337 31.403 -3.272 1.00 23.77 240 ILE D C 1
ATOM 5471 O O . ILE B 1 240 ? -1.472 30.168 -3.486 1.00 24.53 240 ILE D O 1
ATOM 5476 N N A GLU B 1 241 ? -1.245 31.928 -2.056 0.50 24.53 241 GLU D N 1
ATOM 5477 N N B GLU B 1 241 ? -1.293 31.916 -2.055 0.50 24.50 241 GLU D N 1
ATOM 5478 C CA A GLU B 1 241 ? -1.345 31.138 -0.843 0.50 24.32 241 GLU D CA 1
ATOM 5479 C CA B GLU B 1 241 ? -1.321 31.078 -0.874 0.50 24.25 241 GLU D CA 1
ATOM 5480 C C A GLU B 1 241 ? -2.751 30.581 -0.665 0.50 24.40 241 GLU D C 1
ATOM 5481 C C B GLU B 1 241 ? -2.719 30.678 -0.401 0.50 24.51 241 GLU D C 1
ATOM 5482 O O A GLU B 1 241 ? -2.938 29.403 -0.441 0.50 23.52 241 GLU D O 1
ATOM 5483 O O B GLU B 1 241 ? -2.854 29.685 0.346 0.50 23.98 241 GLU D O 1
ATOM 5494 N N . ARG B 1 242 ? -3.737 31.452 -0.802 1.00 24.57 242 ARG D N 1
ATOM 5495 C CA . ARG B 1 242 ? -5.126 31.188 -0.379 1.00 24.77 242 ARG D CA 1
ATOM 5496 C C . ARG B 1 242 ? -6.067 31.715 -1.436 1.00 24.20 242 ARG D C 1
ATOM 5497 O O . ARG B 1 242 ? -6.440 32.882 -1.431 1.00 24.50 242 ARG D O 1
ATOM 5505 N N . LEU B 1 243 ? -6.429 30.879 -2.388 1.00 23.94 243 LEU D N 1
ATOM 5506 C CA . LEU B 1 243 ? -7.333 31.215 -3.442 1.00 23.43 243 LEU D CA 1
ATOM 5507 C C . LEU B 1 243 ? -8.750 31.235 -2.916 1.00 22.26 243 LEU D C 1
ATOM 5508 O O . LEU B 1 243 ? -9.283 30.210 -2.466 1.00 23.28 243 LEU D O 1
ATOM 5513 N N . SER B 1 244 ? -9.350 32.419 -2.972 1.00 21.63 244 SER D N 1
ATOM 5514 C CA . SER B 1 244 ? -10.729 32.673 -2.567 1.00 24.12 244 SER D CA 1
ATOM 5515 C C . SER B 1 244 ? -11.426 33.294 -3.758 1.00 24.16 244 SER D C 1
ATOM 5516 O O . SER B 1 244 ? -11.127 34.422 -4.156 1.00 24.05 244 SER D O 1
ATOM 5519 N N . VAL B 1 245 ? -12.355 32.563 -4.345 1.00 24.49 245 VAL D N 1
ATOM 5520 C CA . VAL B 1 245 ? -12.954 32.923 -5.625 1.00 25.21 245 VAL D CA 1
ATOM 5521 C C . VAL B 1 245 ? -14.459 32.922 -5.412 1.00 26.44 245 VAL D C 1
ATOM 5522 O O . VAL B 1 245 ? -14.986 32.029 -4.765 1.00 27.23 245 VAL D O 1
ATOM 5526 N N . ARG B 1 246 ? -15.144 33.914 -5.951 1.00 27.75 246 ARG D N 1
ATOM 5527 C CA . ARG B 1 246 ? -16.606 33.915 -5.898 1.00 29.16 246 ARG D CA 1
ATOM 5528 C C . ARG B 1 246 ? -17.114 33.301 -7.185 1.00 30.35 246 ARG D C 1
ATOM 5529 O O . ARG B 1 246 ? -16.461 33.343 -8.218 1.00 28.12 246 ARG D O 1
ATOM 5537 N N . LYS B 1 247 ? -18.274 32.703 -7.111 1.00 32.70 247 LYS D N 1
ATOM 5538 C CA . LYS B 1 247 ? -18.839 32.119 -8.301 1.00 35.55 247 LYS D CA 1
ATOM 5539 C C . LYS B 1 247 ? -20.076 32.954 -8.628 1.00 36.55 247 LYS D C 1
ATOM 5540 O O . LYS B 1 247 ? -20.736 33.413 -7.750 1.00 36.79 247 LYS D O 1
ATOM 5546 N N . GLU B 1 248 ? -20.267 33.224 -9.896 1.00 38.47 248 GLU D N 1
ATOM 5547 C CA . GLU B 1 248 ? -21.338 34.134 -10.384 1.00 39.64 248 GLU D CA 1
ATOM 5548 C C . GLU B 1 248 ? -22.727 33.891 -9.778 1.00 40.33 248 GLU D C 1
ATOM 5549 O O . GLU B 1 248 ? -23.082 32.765 -9.420 1.00 41.32 248 GLU D O 1
ATOM 5555 N N . VAL B 1 262 ? -25.766 30.382 15.459 1.00 32.79 262 VAL D N 1
ATOM 5556 C CA . VAL B 1 262 ? -25.026 31.195 16.426 1.00 33.30 262 VAL D CA 1
ATOM 5557 C C . VAL B 1 262 ? -24.252 32.304 15.709 1.00 33.34 262 VAL D C 1
ATOM 5558 O O . VAL B 1 262 ? -24.456 33.496 15.953 1.00 33.76 262 VAL D O 1
ATOM 5562 N N . ARG B 1 263 ? -23.367 31.893 14.813 1.00 33.12 263 ARG D N 1
ATOM 5563 C CA . ARG B 1 263 ? -22.508 32.841 14.117 1.00 32.61 263 ARG D CA 1
ATOM 5564 C C . ARG B 1 263 ? -23.308 33.750 13.196 1.00 31.90 263 ARG D C 1
ATOM 5565 O O . ARG B 1 263 ? -23.025 34.948 13.094 1.00 29.97 263 ARG D O 1
ATOM 5573 N N . GLU B 1 264 ? -24.330 33.186 12.559 1.00 30.85 264 GLU D N 1
ATOM 5574 C CA . GLU B 1 264 ? -25.254 33.961 11.733 1.00 30.39 264 GLU D CA 1
ATOM 5575 C C . GLU B 1 264 ? -25.849 35.138 12.503 1.00 29.09 264 GLU D C 1
ATOM 5576 O O . GLU B 1 264 ? -25.995 36.234 11.961 1.00 28.08 264 GLU D O 1
ATOM 5582 N N . ARG B 1 265 ? -26.199 34.907 13.771 1.00 28.36 265 ARG D N 1
ATOM 5583 C CA . ARG B 1 265 ? -26.759 35.953 14.617 1.00 27.92 265 ARG D CA 1
ATOM 5584 C C . ARG B 1 265 ? -25.730 37.065 14.822 1.00 26.57 265 ARG D C 1
ATOM 5585 O O . ARG B 1 265 ? -26.061 38.247 14.805 1.00 25.89 265 ARG D O 1
ATOM 5593 N N . ILE B 1 266 ? -24.481 36.672 15.031 1.00 25.23 266 ILE D N 1
ATOM 5594 C CA . ILE B 1 266 ? -23.424 37.651 15.333 1.00 24.74 266 ILE D CA 1
ATOM 5595 C C . ILE B 1 266 ? -23.138 38.456 14.060 1.00 24.13 266 ILE D C 1
ATOM 5596 O O . ILE B 1 266 ? -23.080 39.691 14.086 1.00 21.99 266 ILE D O 1
ATOM 5601 N N . ILE B 1 267 ? -22.989 37.741 12.957 1.00 23.84 267 ILE D N 1
ATOM 5602 C CA . ILE B 1 267 ? -22.763 38.359 11.651 1.00 23.85 267 ILE D CA 1
ATOM 5603 C C . ILE B 1 267 ? -23.848 39.391 11.343 1.00 23.29 267 ILE D C 1
ATOM 5604 O O . ILE B 1 267 ? -23.560 40.534 11.010 1.00 23.34 267 ILE D O 1
ATOM 5609 N N . LYS B 1 268 ? -25.113 38.999 11.492 1.00 23.39 268 LYS D N 1
ATOM 5610 C CA . LYS B 1 268 ? -26.228 39.894 11.176 1.00 23.63 268 LYS D CA 1
ATOM 5611 C C . LYS B 1 268 ? -26.396 41.084 12.119 1.00 23.34 268 LYS D C 1
ATOM 5612 O O . LYS B 1 268 ? -27.005 42.096 11.744 1.00 24.04 268 LYS D O 1
ATOM 5618 N N . ARG B 1 269 ? -25.852 41.003 13.331 1.00 22.58 269 ARG D N 1
ATOM 5619 C CA . ARG B 1 269 ? -25.854 42.166 14.211 1.00 22.63 269 ARG D CA 1
ATOM 5620 C C . ARG B 1 269 ? -24.606 43.041 13.930 1.00 22.72 269 ARG D C 1
ATOM 5621 O O . ARG B 1 269 ? -24.675 44.262 13.957 1.00 22.93 269 ARG D O 1
ATOM 5629 N N . ALA B 1 270 ? -23.492 42.387 13.658 1.00 22.64 270 ALA D N 1
ATOM 5630 C CA . ALA B 1 270 ? -22.268 43.106 13.284 1.00 22.48 270 ALA D CA 1
ATOM 5631 C C . ALA B 1 270 ? -22.517 43.973 12.052 1.00 22.16 270 ALA D C 1
ATOM 5632 O O . ALA B 1 270 ? -22.019 45.107 11.984 1.00 21.81 270 ALA D O 1
ATOM 5634 N N . ALA B 1 271 ? -23.299 43.473 11.092 1.00 22.44 271 ALA D N 1
ATOM 5635 C CA . ALA B 1 271 ? -23.642 44.259 9.894 1.00 22.86 271 ALA D CA 1
ATOM 5636 C C . ALA B 1 271 ? -24.264 45.617 10.197 1.00 23.34 271 ALA D C 1
ATOM 5637 O O . ALA B 1 271 ? -24.187 46.523 9.368 1.00 25.24 271 ALA D O 1
ATOM 5639 N N . LEU B 1 272 ? -24.878 45.774 11.369 1.00 23.72 272 LEU D N 1
ATOM 5640 C CA . LEU B 1 272 ? -25.516 47.042 11.728 1.00 23.34 272 LEU D CA 1
ATOM 5641 C C . LEU B 1 272 ? -24.562 48.055 12.322 1.00 23.38 272 LEU D C 1
ATOM 5642 O O . LEU B 1 272 ? -24.973 49.182 12.643 1.00 23.35 272 LEU D O 1
ATOM 5647 N N . GLU B 1 273 ? -23.294 47.668 12.483 1.00 22.68 273 GLU D N 1
ATOM 5648 C CA . GLU B 1 273 ? -22.278 48.619 12.954 1.00 22.85 273 GLU D CA 1
ATOM 5649 C C . GLU B 1 273 ? -21.814 49.578 11.847 1.00 23.42 273 GLU D C 1
ATOM 5650 O O . GLU B 1 273 ? -21.223 50.639 12.163 1.00 23.68 273 GLU D O 1
ATOM 5656 N N . PHE B 1 274 ? -22.109 49.246 10.591 1.00 22.71 274 PHE D N 1
ATOM 5657 C CA . PHE B 1 274 ? -21.648 50.020 9.441 1.00 23.88 274 PHE D CA 1
ATOM 5658 C C . PHE B 1 274 ? -22.490 51.278 9.246 1.00 23.99 274 PHE D C 1
ATOM 5659 O O . PHE B 1 274 ? -23.707 51.270 9.478 1.00 25.08 274 PHE D O 1
ATOM 5667 N N . GLU B 1 275 ? -21.851 52.353 8.811 1.00 25.32 275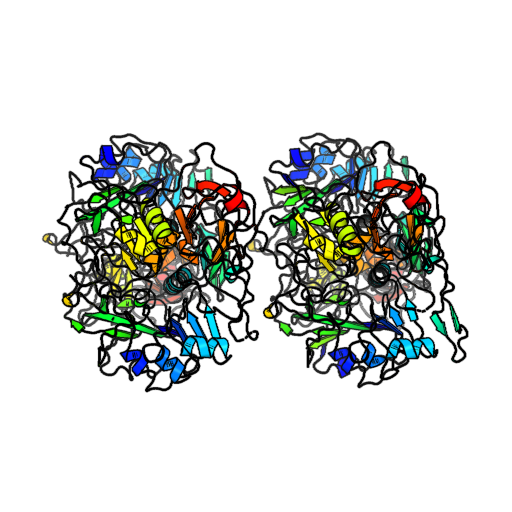 GLU D N 1
ATOM 5668 C CA . GLU B 1 275 ? -22.520 53.618 8.551 1.00 26.33 275 GLU D CA 1
ATOM 5669 C C . GLU B 1 275 ? -22.076 54.109 7.195 1.00 26.08 275 GLU D C 1
ATOM 5670 O O . GLU B 1 275 ? -20.976 53.769 6.720 1.00 24.95 275 GLU D O 1
ATOM 5676 N N . ASP B 1 276 ? -22.899 54.935 6.560 1.00 26.37 276 ASP D N 1
ATOM 5677 C CA . ASP B 1 276 ? -22.573 55.406 5.219 1.00 26.09 276 ASP D CA 1
ATOM 5678 C C . ASP B 1 276 ? -21.393 56.352 5.345 1.00 26.01 276 ASP D C 1
ATOM 5679 O O . ASP B 1 276 ? -21.328 57.153 6.275 1.00 26.24 276 ASP D O 1
ATOM 5684 N N . GLY B 1 277 ? -20.426 56.185 4.455 1.00 25.43 277 GLY D N 1
ATOM 5685 C CA . GLY B 1 277 ? -19.198 56.990 4.468 1.00 24.31 277 GLY D CA 1
ATOM 5686 C C . GLY B 1 277 ? -18.067 56.523 5.379 1.00 23.75 277 GLY D C 1
ATOM 5687 O O . GLY B 1 277 ? -17.003 57.146 5.431 1.00 24.64 277 GLY D O 1
ATOM 5688 N N . MET B 1 278 ? -18.301 55.437 6.103 1.00 22.68 278 MET D N 1
ATOM 5689 C CA . MET B 1 278 ? -17.385 54.946 7.118 1.00 21.55 278 MET D CA 1
ATOM 5690 C C . MET B 1 278 ? -16.154 54.302 6.486 1.00 20.93 278 MET D C 1
ATOM 5691 O O . MET B 1 278 ? -16.247 53.670 5.442 1.00 21.05 278 MET D O 1
ATOM 5696 N N . TYR B 1 279 ? -15.021 54.484 7.161 1.00 19.32 279 TYR D N 1
ATOM 5697 C CA . TYR B 1 279 ? -13.812 53.740 6.881 1.00 18.83 279 TYR D CA 1
ATOM 5698 C C . TYR B 1 279 ? -13.687 52.671 7.935 1.00 18.20 279 TYR D C 1
ATOM 5699 O O . TYR B 1 279 ? -13.706 52.944 9.133 1.00 18.89 279 TYR D O 1
ATOM 5708 N N . ALA B 1 280 ? -13.517 51.412 7.492 1.00 18.74 280 ALA D N 1
ATOM 5709 C CA . ALA B 1 280 ? -13.448 50.285 8.440 1.00 19.31 280 ALA D CA 1
ATOM 5710 C C . ALA B 1 280 ? -12.334 49.288 8.128 1.00 19.14 280 ALA D C 1
ATOM 5711 O O . ALA B 1 280 ? -12.002 49.119 6.962 1.00 19.96 280 ALA D O 1
ATOM 5713 N N . ASN B 1 281 ? -11.819 48.642 9.164 1.00 19.97 281 ASN D N 1
ATOM 5714 C CA . ASN B 1 281 ? -10.915 47.524 9.036 1.00 20.21 281 ASN D CA 1
ATOM 5715 C C . ASN B 1 281 ? -11.602 46.317 9.674 1.00 20.66 281 ASN D C 1
ATOM 5716 O O . ASN B 1 281 ? -11.923 46.370 10.852 1.00 21.37 281 ASN D O 1
ATOM 5721 N N . LEU B 1 282 ? -11.757 45.267 8.891 1.00 20.30 282 LEU D N 1
ATOM 5722 C CA . LEU B 1 282 ? -12.507 44.070 9.328 1.00 21.07 282 LEU D CA 1
ATOM 5723 C C . LEU B 1 282 ? -11.610 42.867 9.385 1.00 22.67 282 LEU D C 1
ATOM 5724 O O . LEU B 1 282 ? -10.974 42.518 8.398 1.00 23.63 282 LEU D O 1
ATOM 5729 N N . GLY B 1 283 ? -11.587 42.228 10.539 1.00 23.45 283 GLY D N 1
ATOM 5730 C CA . GLY B 1 283 ? -10.801 41.028 10.702 1.00 25.33 283 GLY D CA 1
ATOM 5731 C C . GLY B 1 283 ? -11.426 39.819 10.035 1.00 25.72 283 GLY D C 1
ATOM 5732 O O . GLY B 1 283 ? -12.590 39.825 9.583 1.00 24.84 283 GLY D O 1
ATOM 5733 N N . ILE B 1 284 ? -10.583 38.796 9.954 1.00 26.89 284 ILE D N 1
ATOM 5734 C CA . ILE B 1 284 ? -10.933 37.497 9.382 1.00 27.56 284 ILE D CA 1
ATOM 5735 C C . ILE B 1 284 ? -12.134 36.919 10.110 1.00 27.19 284 ILE D C 1
ATOM 5736 O O . ILE B 1 284 ? -12.261 37.050 11.339 1.00 27.62 284 ILE D O 1
ATOM 5741 N N . GLY B 1 285 ? -13.042 36.325 9.347 1.00 25.88 285 GLY D N 1
ATOM 5742 C CA . GLY B 1 285 ? -14.174 35.626 9.944 1.00 25.26 285 GLY D CA 1
ATOM 5743 C C . GLY B 1 285 ? -15.414 36.484 10.005 1.00 24.70 285 GLY D C 1
ATOM 5744 O O . GLY B 1 285 ? -15.834 37.058 9.001 1.00 23.92 285 GLY D O 1
ATOM 5745 N N . ILE B 1 286 ? -15.997 36.574 11.193 1.00 23.92 286 ILE D N 1
ATOM 5746 C CA . ILE B 1 286 ? -17.285 37.228 11.350 1.00 23.55 286 ILE D CA 1
ATOM 5747 C C . ILE B 1 286 ? -17.313 38.675 10.841 1.00 22.75 286 ILE D C 1
ATOM 5748 O O . ILE B 1 286 ? -18.220 39.067 10.117 1.00 21.87 286 ILE D O 1
ATOM 5753 N N . PRO B 1 287 ? -16.309 39.492 11.229 1.00 21.95 287 PRO D N 1
ATOM 5754 C CA . PRO B 1 287 ? -16.410 40.851 10.749 1.00 22.29 287 PRO D CA 1
ATOM 5755 C C . PRO B 1 287 ? -16.420 40.998 9.240 1.00 22.12 287 PRO D C 1
ATOM 5756 O O . PRO B 1 287 ? -17.178 41.780 8.706 1.00 22.22 287 PRO D O 1
ATOM 5760 N N . LEU B 1 288 ? -15.531 40.297 8.545 1.00 21.96 288 LEU D N 1
ATOM 5761 C CA . LEU B 1 288 ? -15.517 40.367 7.100 1.00 22.05 288 LEU D CA 1
ATOM 5762 C C . LEU B 1 288 ? -16.830 39.819 6.491 1.00 21.78 288 LEU D C 1
ATOM 5763 O O . LEU B 1 288 ? -17.359 40.369 5.524 1.00 22.28 288 LEU D O 1
ATOM 5768 N N . LEU B 1 289 ? -17.360 38.737 7.078 1.00 21.49 289 LEU D N 1
ATOM 5769 C CA . LEU B 1 289 ? -18.621 38.186 6.578 1.00 21.82 289 LEU D CA 1
ATOM 5770 C C . LEU B 1 289 ? -19.775 39.205 6.727 1.00 22.22 289 LEU D C 1
ATOM 5771 O O . LEU B 1 289 ? -20.648 39.319 5.852 1.00 23.13 289 LEU D O 1
ATOM 5776 N N . ALA B 1 290 ? -19.740 39.989 7.806 1.00 22.51 290 ALA D N 1
ATOM 5777 C CA . ALA B 1 290 ? -20.733 41.033 8.029 1.00 21.83 290 ALA D CA 1
ATOM 5778 C C . ALA B 1 290 ? -20.803 42.031 6.874 1.00 21.78 290 ALA D C 1
ATOM 5779 O O . ALA B 1 290 ? -21.857 42.595 6.607 1.00 21.63 290 ALA D O 1
ATOM 5781 N N . SER B 1 291 ? -19.682 42.275 6.181 1.00 21.43 291 SER D N 1
ATOM 5782 C CA . SER B 1 291 ? -19.650 43.257 5.097 1.00 21.55 291 SER D CA 1
ATOM 5783 C C . SER B 1 291 ? -20.520 42.858 3.908 1.00 22.64 291 SER D C 1
ATOM 5784 O O . SER B 1 291 ? -20.883 43.702 3.094 1.00 23.62 291 SER D O 1
ATOM 5787 N N . ASN B 1 292 ? -20.841 41.573 3.818 1.00 22.72 292 ASN D N 1
ATOM 5788 C CA . ASN B 1 292 ? -21.744 41.067 2.790 1.00 23.76 292 ASN D CA 1
ATOM 5789 C C . ASN B 1 292 ? -23.167 41.599 2.910 1.00 24.19 292 ASN D C 1
ATOM 5790 O O . ASN B 1 292 ? -23.914 41.611 1.935 1.00 23.96 292 ASN D O 1
ATOM 5795 N N . PHE B 1 293 ? -23.539 42.033 4.105 1.00 24.78 293 PHE D N 1
ATOM 5796 C CA . PHE B 1 293 ? -24.892 42.512 4.358 1.00 26.03 293 PHE D CA 1
ATOM 5797 C C . PHE B 1 293 ? -25.004 44.013 4.266 1.00 26.81 293 PHE D C 1
ATOM 5798 O O . PHE B 1 293 ? -26.030 44.571 4.617 1.00 27.54 293 PHE D O 1
ATOM 5806 N N . ILE B 1 294 ? -23.934 44.683 3.850 1.00 28.26 294 ILE D N 1
ATOM 5807 C CA . ILE B 1 294 ? -23.966 46.127 3.691 1.00 29.19 294 ILE D CA 1
ATOM 5808 C C . ILE B 1 294 ? -24.902 46.428 2.521 1.00 30.39 294 ILE D C 1
ATOM 5809 O O . ILE B 1 294 ? -24.834 45.769 1.478 1.00 30.06 294 ILE D O 1
ATOM 5814 N N . SER B 1 295 ? -25.783 47.407 2.695 1.00 31.70 295 SER D N 1
ATOM 5815 C CA . SER B 1 295 ? -26.770 47.696 1.666 1.00 32.66 295 SER D CA 1
ATOM 5816 C C . SER B 1 295 ? -26.144 48.450 0.497 1.00 33.43 295 SER D C 1
ATOM 5817 O O . SER B 1 295 ? -25.216 49.245 0.686 1.00 33.22 295 SER D O 1
ATOM 5820 N N . PRO B 1 296 ? -26.648 48.206 -0.722 1.00 34.12 296 PRO D N 1
ATOM 5821 C CA . PRO B 1 296 ? -26.177 48.907 -1.919 1.00 34.49 296 PRO D CA 1
ATOM 5822 C C . PRO B 1 296 ? -26.315 50.434 -1.821 1.00 34.94 296 PRO D C 1
ATOM 5823 O O . PRO B 1 296 ? -25.579 51.186 -2.495 1.00 35.23 296 PRO D O 1
ATOM 5827 N N . ASN B 1 297 ? -27.234 50.903 -0.974 1.00 34.97 297 ASN D N 1
ATOM 5828 C CA . ASN B 1 297 ? -27.455 52.333 -0.761 1.00 35.14 297 ASN D CA 1
ATOM 5829 C C . ASN B 1 297 ? -26.440 52.955 0.189 1.00 35.10 297 ASN D C 1
ATOM 5830 O O . ASN B 1 297 ? -26.410 54.174 0.344 1.00 35.52 297 ASN D O 1
ATOM 5835 N N . MET B 1 298 ? -25.588 52.139 0.795 1.00 34.57 298 MET D N 1
ATOM 5836 C CA . MET B 1 298 ? -24.632 52.599 1.792 1.00 34.23 298 MET D CA 1
ATOM 5837 C C . MET B 1 298 ? -23.219 52.413 1.230 1.00 33.41 298 MET D C 1
ATOM 5838 O O . MET B 1 298 ? -22.965 51.487 0.506 1.00 33.78 298 MET D O 1
ATOM 5843 N N . THR B 1 299 ? -22.336 53.329 1.555 1.00 32.04 299 THR D N 1
ATOM 5844 C CA . THR B 1 299 ? -20.960 53.243 1.084 1.00 31.15 299 THR D CA 1
ATOM 5845 C C . THR B 1 299 ? -20.022 53.086 2.238 1.00 29.56 299 THR D C 1
ATOM 5846 O O . THR B 1 299 ? -19.939 53.915 3.071 1.00 28.52 299 THR D O 1
ATOM 5850 N N . VAL B 1 300 ? -19.332 51.966 2.247 1.00 28.81 300 VAL D N 1
ATOM 5851 C CA . VAL B 1 300 ? -18.332 51.679 3.285 1.00 27.85 300 VAL D CA 1
ATOM 5852 C C . VAL B 1 300 ? -16.990 51.365 2.635 1.00 27.61 300 VAL D C 1
ATOM 5853 O O . VAL B 1 300 ? -16.905 50.575 1.771 1.00 29.47 300 VAL D O 1
ATOM 5857 N N . HIS B 1 301 ? -15.951 52.024 3.115 1.00 24.33 301 HIS D N 1
ATOM 5858 C CA . HIS B 1 301 ? -14.611 51.872 2.573 1.00 24.76 301 HIS D CA 1
ATOM 5859 C C . HIS B 1 301 ? -13.748 51.003 3.464 1.00 24.04 301 HIS D C 1
ATOM 5860 O O . HIS B 1 301 ? -13.539 51.336 4.605 1.00 24.69 301 HIS D O 1
ATOM 5867 N N . LEU B 1 302 ? -13.388 49.824 2.947 1.00 23.25 302 LEU D N 1
ATOM 5868 C CA . LEU B 1 302 ? -12.631 48.837 3.725 1.00 23.82 302 LEU D CA 1
ATOM 5869 C C . LEU B 1 302 ? -11.132 49.007 3.481 1.00 24.14 302 LEU D C 1
ATOM 5870 O O . LEU B 1 302 ? -10.683 48.959 2.339 1.00 23.59 302 LEU D O 1
ATOM 5875 N N . GLN B 1 303 ? -10.443 49.154 4.593 1.00 23.37 303 GLN D N 1
ATOM 5876 C CA . GLN B 1 303 ? -8.969 49.272 4.641 1.00 23.87 303 GLN D CA 1
ATOM 5877 C C . GLN B 1 303 ? -8.338 47.915 5.012 1.00 23.81 303 GLN D C 1
ATOM 5878 O O . GLN B 1 303 ? -8.820 47.186 5.882 1.00 24.86 303 GLN D O 1
ATOM 5884 N N . SER B 1 304 ? -7.202 47.653 4.370 1.00 23.39 304 SER D N 1
ATOM 5885 C CA . SER B 1 304 ? -6.442 46.426 4.586 1.00 25.00 304 SER D CA 1
ATOM 5886 C C . SER B 1 304 ? -5.015 46.819 5.037 1.00 24.99 304 SER D C 1
ATOM 5887 O O . SER B 1 304 ? -4.416 47.599 4.411 1.00 24.42 304 SER D O 1
ATOM 5890 N N . GLU B 1 305 ? -4.562 46.234 6.118 1.00 24.37 305 GLU D N 1
ATOM 5891 C CA . GLU B 1 305 ? -3.331 46.654 6.719 1.00 24.82 305 GLU D CA 1
ATOM 5892 C C . GLU B 1 305 ? -2.102 46.356 5.897 1.00 22.73 305 GLU D C 1
ATOM 5893 O O . GLU B 1 305 ? -1.125 46.941 6.131 1.00 23.87 305 GLU D O 1
ATOM 5899 N N . ASN B 1 306 ? -2.228 45.491 4.917 1.00 23.21 306 ASN D N 1
ATOM 5900 C CA . ASN B 1 306 ? -1.157 45.302 3.961 1.00 23.40 306 ASN D CA 1
ATOM 5901 C C . ASN B 1 306 ? -1.021 46.373 2.872 1.00 24.49 306 ASN D C 1
ATOM 5902 O O . ASN B 1 306 ? -0.189 46.298 2.045 1.00 25.60 306 ASN D O 1
ATOM 5907 N N . GLY B 1 307 ? -1.845 47.381 2.982 1.00 24.07 307 GLY D N 1
ATOM 5908 C CA . GLY B 1 307 ? -1.701 48.581 2.181 1.00 23.46 307 GLY D CA 1
ATOM 5909 C C . GLY B 1 307 ? -2.767 48.827 1.091 1.00 23.36 307 GLY D C 1
ATOM 5910 O O . GLY B 1 307 ? -2.443 49.193 0.024 1.00 23.22 307 GLY D O 1
ATOM 5911 N N . ILE B 1 308 ? -4.032 48.614 1.426 1.00 22.40 308 ILE D N 1
ATOM 5912 C CA . ILE B 1 308 ? -5.100 48.821 0.457 1.00 22.78 308 ILE D CA 1
ATOM 5913 C C . ILE B 1 308 ? -6.234 49.616 1.099 1.00 22.46 308 ILE D C 1
ATOM 5914 O O . ILE B 1 308 ? -6.548 49.386 2.246 1.00 22.12 308 ILE D O 1
ATOM 5919 N N . LEU B 1 309 ? -6.798 50.572 0.336 1.00 21.87 309 LEU D N 1
ATOM 5920 C CA . LEU B 1 309 ? -8.084 51.203 0.730 1.00 22.34 309 LEU D CA 1
ATOM 5921 C C . LEU B 1 309 ? -9.051 51.002 -0.426 1.00 22.81 309 LEU D C 1
ATOM 5922 O O . LEU B 1 309 ? -8.802 51.374 -1.546 1.00 22.48 309 LEU D O 1
ATOM 5927 N N . GLY B 1 310 ? -10.171 50.345 -0.079 1.00 22.10 310 GLY D N 1
ATOM 5928 C CA . GLY B 1 310 ? -11.242 50.074 -1.035 1.00 22.63 310 GLY D CA 1
ATOM 5929 C C . GLY B 1 310 ? -11.415 48.624 -1.426 1.00 23.57 310 GLY D C 1
ATOM 5930 O O . GLY B 1 310 ? -11.686 48.349 -2.564 1.00 23.69 310 GLY D O 1
ATOM 5931 N N . LEU B 1 311 ? -11.304 47.716 -0.468 1.00 22.41 311 LEU D N 1
ATOM 5932 C CA . LEU B 1 311 ? -11.531 46.286 -0.782 1.00 23.32 311 LEU D CA 1
ATOM 5933 C C . LEU B 1 311 ? -12.920 46.020 -1.306 1.00 23.41 311 LEU D C 1
ATOM 5934 O O . LEU B 1 311 ? -13.879 46.564 -0.805 1.00 23.04 311 LEU D O 1
ATOM 5939 N N . GLY B 1 312 ? -12.957 45.107 -2.264 1.00 23.17 312 GLY D N 1
ATOM 5940 C CA . GLY B 1 312 ? -14.194 44.615 -2.864 1.00 23.85 312 GLY D CA 1
ATOM 5941 C C . GLY B 1 312 ? -14.378 43.140 -2.567 1.00 24.51 312 GLY D C 1
ATOM 5942 O O . GLY B 1 312 ? -13.759 42.579 -1.671 1.00 25.88 312 GLY D O 1
ATOM 5943 N N . PRO B 1 313 ? -15.318 42.533 -3.296 1.00 24.47 313 PRO D N 1
ATOM 5944 C CA . PRO B 1 313 ? -15.625 41.130 -3.105 1.00 23.92 313 PRO D CA 1
ATOM 5945 C C . PRO B 1 313 ? -14.487 40.235 -3.516 1.00 23.71 313 PRO D C 1
ATOM 5946 O O . PRO B 1 313 ? -13.546 40.661 -4.197 1.00 23.45 313 PRO D O 1
ATOM 5950 N N . TYR B 1 314 ? -14.585 38.956 -3.170 1.00 22.95 314 TYR D N 1
ATOM 5951 C CA . TYR B 1 314 ? -13.638 37.996 -3.720 1.00 23.39 314 TYR D CA 1
ATOM 5952 C C . TYR B 1 314 ? -13.739 37.946 -5.245 1.00 22.47 314 TYR D C 1
ATOM 5953 O O . TYR B 1 314 ? -14.801 38.208 -5.840 1.00 23.33 314 TYR D O 1
ATOM 5962 N N . PRO B 1 315 ? -12.621 37.696 -5.941 1.00 22.96 315 PRO D N 1
ATOM 5963 C CA . PRO B 1 315 ? -12.607 37.706 -7.374 1.00 23.41 315 PRO D CA 1
ATOM 5964 C C . PRO B 1 315 ? -13.348 36.556 -8.035 1.00 23.99 315 PRO D C 1
ATOM 5965 O O . PRO B 1 315 ? -13.377 35.458 -7.506 1.00 23.55 315 PRO D O 1
ATOM 5969 N N . LEU B 1 316 ? -13.916 36.831 -9.203 1.00 24.40 316 LEU D N 1
ATOM 5970 C CA . LEU B 1 316 ? -14.199 35.781 -10.166 1.00 25.78 316 LEU D CA 1
ATOM 5971 C C . LEU B 1 316 ? -12.892 35.189 -10.654 1.00 25.42 316 LEU D C 1
ATOM 5972 O O . LEU B 1 316 ? -11.835 35.802 -10.525 1.00 26.14 316 LEU D O 1
ATOM 5977 N N . GLN B 1 317 ? -12.936 34.006 -11.265 1.00 26.95 317 GLN D N 1
ATOM 5978 C CA . GLN B 1 317 ? -11.721 33.348 -11.697 1.00 28.66 317 GLN D CA 1
ATOM 5979 C C . GLN B 1 317 ? -10.832 34.280 -12.552 1.00 28.92 317 GLN D C 1
ATOM 5980 O O . GLN B 1 317 ? -9.612 34.370 -12.358 1.00 30.30 317 GLN D O 1
ATOM 5986 N N . ASN B 1 318 ? -11.450 35.048 -13.440 1.00 29.96 318 ASN D N 1
ATOM 5987 C CA . ASN B 1 318 ? -10.711 35.908 -14.347 1.00 30.61 318 ASN D CA 1
ATOM 5988 C C . ASN B 1 318 ? -10.195 37.195 -13.697 1.00 30.92 318 ASN D C 1
ATOM 5989 O O . ASN B 1 318 ? -9.499 37.960 -14.346 1.00 32.51 318 ASN D O 1
ATOM 5994 N N . GLU B 1 319 ? -10.565 37.441 -12.446 1.00 29.07 319 GLU D N 1
ATOM 5995 C CA . GLU B 1 319 ? -10.142 38.634 -11.736 1.00 28.61 319 GLU D CA 1
ATOM 5996 C C . GLU B 1 319 ? -9.028 38.330 -10.737 1.00 26.51 319 GLU D C 1
ATOM 5997 O O . GLU B 1 319 ? -8.474 39.247 -10.127 1.00 27.18 319 GLU D O 1
ATOM 6003 N N . VAL B 1 320 ? -8.688 37.060 -10.556 1.00 25.87 320 VAL D N 1
ATOM 6004 C CA . VAL B 1 320 ? -7.677 36.671 -9.556 1.00 24.97 320 VAL D CA 1
ATOM 6005 C C . VAL B 1 320 ? -6.313 37.273 -9.911 1.00 24.96 320 VAL D C 1
ATOM 6006 O O . VAL B 1 320 ? -5.866 37.185 -11.041 1.00 25.54 320 VAL D O 1
ATOM 6010 N N . ASP B 1 321 ? -5.654 37.869 -8.921 1.00 24.64 321 ASP D N 1
ATOM 6011 C CA . ASP B 1 321 ? -4.339 38.461 -9.093 1.00 24.56 321 ASP D CA 1
ATOM 6012 C C . ASP B 1 321 ? -3.483 38.210 -7.856 1.00 24.50 321 ASP D C 1
ATOM 6013 O O . ASP B 1 321 ? -3.860 38.602 -6.753 1.00 23.89 321 ASP D O 1
ATOM 6018 N N . ALA B 1 322 ? -2.323 37.572 -8.060 1.00 23.98 322 ALA D N 1
ATOM 6019 C CA . ALA B 1 322 ? -1.387 37.267 -6.975 1.00 24.34 322 ALA D CA 1
ATOM 6020 C C . ALA B 1 322 ? -0.859 38.520 -6.256 1.00 23.96 322 ALA D C 1
ATOM 6021 O O . ALA B 1 322 ? -0.419 38.407 -5.121 1.00 25.48 322 ALA D O 1
ATOM 6023 N N . ASP B 1 323 ? -0.977 39.692 -6.894 1.00 23.33 323 ASP D N 1
ATOM 6024 C CA . ASP B 1 323 ? -0.530 40.948 -6.279 1.00 23.30 323 ASP D CA 1
ATOM 6025 C C . ASP B 1 323 ? -1.611 41.611 -5.444 1.00 22.75 323 ASP D C 1
ATOM 6026 O O . ASP B 1 323 ? -1.393 42.688 -4.902 1.00 24.13 323 ASP D O 1
ATOM 6031 N N . LEU B 1 324 ? -2.769 40.980 -5.324 1.00 22.24 324 LEU D N 1
ATOM 6032 C CA . LEU B 1 324 ? -3.934 41.582 -4.648 1.00 22.52 324 LEU D CA 1
ATOM 6033 C C . LEU B 1 324 ? -4.572 40.606 -3.659 1.00 21.58 324 LEU D C 1
ATOM 6034 O O . LEU B 1 324 ? -5.386 39.735 -4.027 1.00 21.55 324 LEU D O 1
ATOM 6039 N N . ILE B 1 325 ? -4.164 40.712 -2.424 1.00 22.09 325 ILE D N 1
ATOM 6040 C CA . ILE B 1 325 ? -4.675 39.886 -1.329 1.00 21.96 325 ILE D CA 1
ATOM 6041 C C . ILE B 1 325 ? -5.096 40.712 -0.123 1.00 22.45 325 ILE D C 1
ATOM 6042 O O . ILE B 1 325 ? -4.631 41.864 0.028 1.00 23.26 325 ILE D O 1
ATOM 6047 N N . ASN B 1 326 ? -5.942 40.168 0.735 1.00 22.33 326 ASN D N 1
ATOM 6048 C CA . ASN B 1 326 ? -6.311 40.850 1.962 1.00 22.67 326 ASN D CA 1
ATOM 6049 C C . ASN B 1 326 ? -5.396 40.459 3.132 1.00 23.17 326 ASN D C 1
ATOM 6050 O O . ASN B 1 326 ? -4.480 39.695 2.969 1.00 23.52 326 ASN D O 1
ATOM 6055 N N . ALA B 1 327 ? -5.661 40.971 4.312 1.00 24.16 327 ALA D N 1
ATOM 6056 C CA . ALA B 1 327 ? -4.786 40.731 5.463 1.00 25.48 327 ALA D CA 1
ATOM 6057 C C . ALA B 1 327 ? -4.757 39.287 5.895 1.00 26.27 327 ALA D C 1
ATOM 6058 O O . ALA B 1 327 ? -3.770 38.816 6.450 1.00 27.81 327 ALA D O 1
ATOM 6060 N N . GLY B 1 328 ? -5.847 38.555 5.629 1.00 25.33 328 GLY D N 1
ATOM 6061 C CA . GLY B 1 328 ? -5.879 37.122 5.877 1.00 24.57 328 GLY D CA 1
ATOM 6062 C C . GLY B 1 328 ? -5.261 36.289 4.771 1.00 24.88 328 GLY D C 1
ATOM 6063 O O . GLY B 1 328 ? -5.357 35.059 4.749 1.00 25.65 328 GLY D O 1
ATOM 6064 N N . LYS B 1 329 ? -4.609 36.969 3.846 1.00 24.64 329 LYS D N 1
ATOM 6065 C CA . LYS B 1 329 ? -3.910 36.386 2.721 1.00 24.31 329 LYS D CA 1
ATOM 6066 C C . LYS B 1 329 ? -4.799 35.792 1.645 1.00 24.19 329 LYS D C 1
ATOM 6067 O O . LYS B 1 329 ? -4.322 35.035 0.797 1.00 25.95 329 LYS D O 1
ATOM 6073 N N . GLU B 1 330 ? -6.073 36.162 1.630 1.00 21.70 330 GLU D N 1
ATOM 6074 C CA . GLU B 1 330 ? -6.977 35.712 0.569 1.00 22.57 330 GLU D CA 1
ATOM 6075 C C . GLU B 1 330 ? -6.937 36.574 -0.687 1.00 21.45 330 GLU D C 1
ATOM 6076 O O . GLU B 1 330 ? -6.862 37.801 -0.573 1.00 21.94 330 GLU D O 1
ATOM 6082 N N . THR B 1 331 ? -7.052 36.003 -1.873 1.00 21.48 331 THR D N 1
ATOM 6083 C CA . THR B 1 331 ? -7.236 36.784 -3.085 1.00 21.50 331 THR D CA 1
ATOM 6084 C C . THR B 1 331 ? -8.488 37.639 -2.965 1.00 20.86 331 THR D C 1
ATOM 6085 O O . THR B 1 331 ? -9.547 37.180 -2.516 1.00 22.10 331 THR D O 1
ATOM 6089 N N . VAL B 1 332 ? -8.361 38.900 -3.378 1.00 21.16 332 VAL D N 1
ATOM 6090 C CA A VAL B 1 332 ? -9.479 39.858 -3.269 0.50 22.22 332 VAL D CA 1
ATOM 6091 C CA B VAL B 1 332 ? -9.454 39.861 -3.249 0.50 22.09 332 VAL D CA 1
ATOM 6092 C C . VAL B 1 332 ? -9.544 40.717 -4.511 1.00 22.73 332 VAL D C 1
ATOM 6093 O O . VAL B 1 332 ? -8.721 40.568 -5.402 1.00 24.19 332 VAL D O 1
ATOM 6100 N N . THR B 1 333 ? -10.562 41.588 -4.562 1.00 22.91 333 THR D N 1
ATOM 6101 C CA . THR B 1 333 ? -10.688 42.632 -5.574 1.00 22.58 333 THR D CA 1
ATOM 6102 C C . THR B 1 333 ? -10.692 43.968 -4.856 1.00 23.37 333 THR D C 1
ATOM 6103 O O . THR B 1 333 ? -10.815 44.033 -3.662 1.00 23.06 333 THR D O 1
ATOM 6107 N N . VAL B 1 334 ? -10.562 45.040 -5.639 1.00 22.65 334 VAL D N 1
ATOM 6108 C CA . VAL B 1 334 ? -10.826 46.371 -5.131 1.00 22.78 334 VAL D CA 1
ATOM 6109 C C . VAL B 1 334 ? -11.979 46.976 -5.919 1.00 22.34 334 VAL D C 1
ATOM 6110 O O . VAL B 1 334 ? -12.184 46.659 -7.085 1.00 24.36 334 VAL D O 1
ATOM 6114 N N . LEU B 1 335 ? -12.629 47.936 -5.285 1.00 23.52 335 LEU D N 1
ATOM 6115 C CA . LEU B 1 335 ? -13.716 48.699 -5.913 1.00 23.51 335 LEU D CA 1
ATOM 6116 C C . LEU B 1 335 ? -13.181 49.957 -6.602 1.00 23.93 335 LEU D C 1
ATOM 6117 O O . LEU B 1 335 ? -12.010 50.319 -6.463 1.00 23.53 335 LEU D O 1
ATOM 6122 N N . PRO B 1 336 ? -14.008 50.676 -7.366 1.00 23.62 336 PRO D N 1
ATOM 6123 C CA . PRO B 1 336 ? -13.531 51.911 -7.981 1.00 24.59 336 PRO D CA 1
ATOM 6124 C C . PRO B 1 336 ? -13.083 52.932 -6.959 1.00 23.38 336 PRO D C 1
ATOM 6125 O O . PRO B 1 336 ? -13.627 53.016 -5.874 1.00 24.39 336 PRO D O 1
ATOM 6129 N N . GLY B 1 337 ? -12.018 53.670 -7.289 1.00 22.89 337 GLY D N 1
ATOM 6130 C CA . GLY B 1 337 ? -11.556 54.691 -6.368 1.00 22.70 337 GLY D CA 1
ATOM 6131 C C . GLY B 1 337 ? -10.649 54.157 -5.272 1.00 22.92 337 GLY D C 1
ATOM 6132 O O . GLY B 1 337 ? -10.408 54.841 -4.295 1.00 23.24 337 GLY D O 1
ATOM 6133 N N . ALA B 1 338 ? -10.182 52.922 -5.431 1.00 21.90 338 ALA D N 1
ATOM 6134 C CA . ALA B 1 338 ? -9.300 52.341 -4.464 1.00 21.78 338 ALA D CA 1
ATOM 6135 C C . ALA B 1 338 ? -7.867 52.928 -4.567 1.00 21.94 338 ALA D C 1
ATOM 6136 O O . ALA B 1 338 ? -7.507 53.549 -5.570 1.00 22.77 338 ALA D O 1
ATOM 6138 N N . SER B 1 339 ? -7.063 52.656 -3.528 1.00 21.91 339 SER D N 1
ATOM 6139 C CA . SER B 1 339 ? -5.655 53.084 -3.519 1.00 22.42 339 SER D CA 1
ATOM 6140 C C . SER B 1 339 ? -4.799 52.034 -2.841 1.00 21.84 339 SER D C 1
ATOM 6141 O O . SER B 1 339 ? -5.280 51.254 -2.022 1.00 21.92 339 SER D O 1
ATOM 6144 N N . TYR B 1 340 ? -3.492 52.080 -3.181 1.00 21.68 340 TYR D N 1
ATOM 6145 C CA . TYR B 1 340 ? -2.454 51.219 -2.596 1.00 23.00 340 TYR D CA 1
ATOM 6146 C C . TYR B 1 340 ? -1.370 52.080 -1.960 1.00 23.59 340 TYR D C 1
ATOM 6147 O O . TYR B 1 340 ? -1.110 53.192 -2.393 1.00 24.31 340 TYR D O 1
ATOM 6156 N N . PHE B 1 341 ? -0.789 51.553 -0.899 1.00 22.48 341 PHE D N 1
ATOM 6157 C CA . PHE B 1 341 ? 0.222 52.311 -0.133 1.00 23.31 341 PHE D CA 1
ATOM 6158 C C . PHE B 1 341 ? 1.083 51.321 0.627 1.00 22.48 341 PHE D C 1
ATOM 6159 O O . PHE B 1 341 ? 0.779 50.121 0.684 1.00 22.96 341 PHE D O 1
ATOM 6167 N N . SER B 1 342 ? 2.192 51.783 1.174 1.00 23.34 342 SER D N 1
ATOM 6168 C CA . SER B 1 342 ? 3.142 50.889 1.809 1.00 23.30 342 SER D CA 1
ATOM 6169 C C . SER B 1 342 ? 2.685 50.511 3.225 1.00 23.57 342 SER D C 1
ATOM 6170 O O . SER B 1 342 ? 1.744 51.090 3.835 1.00 24.49 342 SER D O 1
ATOM 6173 N N . SER B 1 343 ? 3.339 49.497 3.801 1.00 23.38 343 SER D N 1
ATOM 6174 C CA . SER B 1 343 ? 3.022 49.061 5.169 1.00 24.47 343 SER D CA 1
ATOM 6175 C C . SER B 1 343 ? 3.248 50.126 6.232 1.00 23.96 343 SER D C 1
ATOM 6176 O O . SER B 1 343 ? 2.478 50.222 7.189 1.00 23.86 343 SER D O 1
ATOM 6179 N N . ASP B 1 344 ? 4.315 50.922 6.117 1.00 24.26 344 ASP D N 1
ATOM 6180 C CA . ASP B 1 344 ? 4.484 52.034 7.060 1.00 24.21 344 ASP D CA 1
ATOM 6181 C C . ASP B 1 344 ? 3.371 53.069 6.965 1.00 24.62 344 ASP D C 1
ATOM 6182 O O . ASP B 1 344 ? 2.879 53.573 7.994 1.00 25.59 344 ASP D O 1
ATOM 6187 N N . GLU B 1 345 ? 2.941 53.329 5.738 1.00 23.84 345 GLU D N 1
ATOM 6188 C CA . GLU B 1 345 ? 1.824 54.266 5.542 1.00 23.90 345 GLU D CA 1
ATOM 6189 C C . GLU B 1 345 ? 0.517 53.723 6.037 1.00 23.83 345 GLU D C 1
ATOM 6190 O O . GLU B 1 345 ? -0.288 54.432 6.644 1.00 23.62 345 GLU D O 1
ATOM 6196 N N . SER B 1 346 ? 0.312 52.421 5.807 1.00 23.96 346 SER D N 1
ATOM 6197 C CA . SER B 1 346 ? -0.907 51.746 6.287 1.00 23.39 346 SER D CA 1
ATOM 6198 C C . SER B 1 346 ? -1.072 51.853 7.781 1.00 22.27 346 SER D C 1
ATOM 6199 O O . SER B 1 346 ? -2.159 52.134 8.345 1.00 24.04 346 SER D O 1
ATOM 6202 N N . PHE B 1 347 ? 0.054 51.643 8.469 1.00 22.71 347 PHE D N 1
ATOM 6203 C CA . PHE B 1 347 ? 0.016 51.678 9.944 1.00 22.61 347 PHE D CA 1
ATOM 6204 C C . PHE B 1 347 ? 0.033 53.088 10.519 1.00 22.58 347 PHE D C 1
ATOM 6205 O O . PHE B 1 347 ? -0.441 53.304 11.646 1.00 23.04 347 PHE D O 1
ATOM 6213 N N . ALA B 1 348 ? 0.528 54.062 9.775 1.00 23.59 348 ALA D N 1
ATOM 6214 C CA . ALA B 1 348 ? 0.353 55.476 10.101 1.00 22.99 348 ALA D CA 1
ATOM 6215 C C . ALA B 1 348 ? -1.134 55.786 10.071 1.00 22.23 348 ALA D C 1
ATOM 6216 O O . ALA B 1 348 ? -1.665 56.456 10.975 1.00 23.35 348 ALA D O 1
ATOM 6218 N N . MET B 1 349 ? -1.802 55.325 9.024 1.00 23.01 349 MET D N 1
ATOM 6219 C CA . MET B 1 349 ? -3.248 55.533 8.853 1.00 22.96 349 MET D CA 1
ATOM 6220 C C . MET B 1 349 ? -4.014 54.926 10.041 1.00 22.24 349 MET D C 1
ATOM 6221 O O . MET B 1 349 ? -4.884 55.545 10.663 1.00 23.69 349 MET D O 1
ATOM 6226 N N . ILE B 1 350 ? -3.616 53.706 10.415 1.00 21.22 350 ILE D N 1
ATOM 6227 C CA . ILE B 1 350 ? -4.214 53.024 11.535 1.00 22.37 350 ILE D CA 1
ATOM 6228 C C . ILE B 1 350 ? -3.917 53.627 12.886 1.00 21.96 350 ILE D C 1
ATOM 6229 O O . ILE B 1 350 ? -4.802 53.954 13.683 1.00 22.61 350 ILE D O 1
ATOM 6234 N N . ARG B 1 351 ? -2.636 53.803 13.173 1.00 22.22 351 ARG D N 1
ATOM 6235 C CA . ARG B 1 351 ? -2.199 54.292 14.472 1.00 22.90 351 ARG D CA 1
ATOM 6236 C C . ARG B 1 351 ? -2.680 55.719 14.717 1.00 22.36 351 ARG D C 1
ATOM 6237 O O . ARG B 1 351 ? -2.910 56.150 15.853 1.00 21.86 351 ARG D O 1
ATOM 6245 N N . GLY B 1 352 ? -2.810 56.484 13.653 1.00 22.13 352 GLY D N 1
ATOM 6246 C CA . GLY B 1 352 ? -3.268 57.852 13.733 1.00 21.83 352 GLY D CA 1
ATOM 6247 C C . GLY B 1 352 ? -4.762 58.040 13.887 1.00 21.54 352 GLY D C 1
ATOM 6248 O O . GLY B 1 352 ? -5.244 59.178 13.909 1.00 23.46 352 GLY D O 1
ATOM 6249 N N . GLY B 1 353 ? -5.477 56.943 13.941 1.00 22.14 353 GLY D N 1
ATOM 6250 C CA . GLY B 1 353 ? -6.931 57.019 14.195 1.00 22.14 353 GLY D CA 1
ATOM 6251 C C . GLY B 1 353 ? -7.793 57.387 13.024 1.00 21.71 353 GLY D C 1
ATOM 6252 O O . GLY B 1 353 ? -8.947 57.826 13.222 1.00 26.08 353 GLY D O 1
ATOM 6253 N N . HIS B 1 354 ? -7.303 57.162 11.797 1.00 21.15 354 HIS D N 1
ATOM 6254 C CA . HIS B 1 354 ? -8.018 57.569 10.578 1.00 21.35 354 HIS D CA 1
ATOM 6255 C C . HIS B 1 354 ? -9.109 56.598 10.158 1.00 22.59 354 HIS D C 1
ATOM 6256 O O . HIS B 1 354 ? -10.022 56.973 9.412 1.00 23.50 354 HIS D O 1
ATOM 6263 N N . VAL B 1 355 ? -8.967 55.350 10.601 1.00 23.12 355 VAL D N 1
ATOM 6264 C CA . VAL B 1 355 ? -10.024 54.346 10.367 1.00 23.33 355 VAL D CA 1
ATOM 6265 C C . VAL B 1 355 ? -11.108 54.567 11.436 1.00 24.15 355 VAL D C 1
ATOM 6266 O O . VAL B 1 355 ? -10.825 54.720 12.612 1.00 25.34 355 VAL D O 1
ATOM 6270 N N . ASN B 1 356 ? -12.355 54.610 11.001 1.00 23.54 356 ASN D N 1
ATOM 6271 C CA . ASN B 1 356 ? -13.480 54.857 11.918 1.00 24.12 356 ASN D CA 1
ATOM 6272 C C . ASN B 1 356 ? -13.876 53.676 12.819 1.00 24.44 356 ASN D C 1
ATOM 6273 O O . ASN B 1 356 ? -14.183 53.854 14.002 1.00 24.37 356 ASN D O 1
ATOM 6278 N N . LEU B 1 357 ? -13.838 52.479 12.251 1.00 24.63 357 LEU D N 1
ATOM 6279 C CA . LEU B 1 357 ? -14.309 51.267 12.925 1.00 24.78 357 LEU D CA 1
ATOM 6280 C C . LEU B 1 357 ? -13.307 50.138 12.665 1.00 25.06 357 LEU D C 1
ATOM 6281 O O . LEU B 1 357 ? -12.977 49.888 11.524 1.00 24.96 357 LEU D O 1
ATOM 6286 N N . THR B 1 358 ? -12.816 49.523 13.725 1.00 24.86 358 THR D N 1
ATOM 6287 C CA . THR B 1 358 ? -12.074 48.265 13.693 1.00 24.59 358 THR D CA 1
ATOM 6288 C C . THR B 1 358 ? -12.908 47.189 14.344 1.00 24.50 358 THR D C 1
ATOM 6289 O O . THR B 1 358 ? -13.290 47.343 15.486 1.00 22.48 358 THR D O 1
ATOM 6293 N N . MET B 1 359 ? -13.164 46.133 13.610 1.00 23.13 359 MET D N 1
ATOM 6294 C CA . MET B 1 359 ? -14.038 45.053 14.118 1.00 24.69 359 MET D CA 1
ATOM 6295 C C . MET B 1 359 ? -13.236 43.773 13.995 1.00 24.54 359 MET D C 1
ATOM 6296 O O . MET B 1 359 ? -12.669 43.486 12.949 1.00 23.62 359 MET D O 1
ATOM 6301 N N . LEU B 1 360 ? -13.105 43.062 15.109 1.00 24.74 360 LEU D N 1
ATOM 6302 C CA . LEU B 1 360 ? -12.258 41.886 15.159 1.00 25.71 360 LEU D CA 1
ATOM 6303 C C . LEU B 1 360 ? -12.766 40.871 16.151 1.00 25.45 360 LEU D C 1
ATOM 6304 O O . LEU B 1 360 ? -13.606 41.181 16.975 1.00 24.77 360 LEU D O 1
ATOM 6309 N N . GLY B 1 361 ? -12.242 39.667 16.057 1.00 25.43 361 GLY D N 1
ATOM 6310 C CA . GLY B 1 361 ? -12.598 38.609 17.011 1.00 25.54 361 GLY D CA 1
ATOM 6311 C C . GLY B 1 361 ? -11.780 38.698 18.274 1.00 25.66 361 GLY D C 1
ATOM 6312 O O . GLY B 1 361 ? -10.789 39.432 18.350 1.00 26.98 361 GLY D O 1
ATOM 6313 N N . ALA B 1 362 ? -12.187 37.941 19.295 1.00 25.07 362 ALA D N 1
ATOM 6314 C CA . ALA B 1 362 ? -11.451 37.923 20.543 1.00 25.06 362 ALA D CA 1
ATOM 6315 C C . ALA B 1 362 ? -11.573 36.579 21.233 1.00 24.75 362 ALA D C 1
ATOM 6316 O O . ALA B 1 362 ? -12.564 35.865 21.022 1.00 25.01 362 ALA D O 1
ATOM 6318 N N . MET B 1 363 ? -10.563 36.224 22.026 1.00 24.63 363 MET D N 1
ATOM 6319 C CA . MET B 1 363 ? -10.681 35.063 22.933 1.00 25.25 363 MET D CA 1
ATOM 6320 C C . MET B 1 363 ? -11.271 35.510 24.285 1.00 23.61 363 MET D C 1
ATOM 6321 O O . MET B 1 363 ? -12.031 34.760 24.926 1.00 23.63 363 MET D O 1
ATOM 6326 N N . GLN B 1 364 ? -10.913 36.707 24.739 1.00 22.37 364 GLN D N 1
ATOM 6327 C CA . GLN B 1 364 ? -11.388 37.257 26.008 1.00 22.23 364 GLN D CA 1
ATOM 6328 C C . GLN B 1 364 ? -11.491 38.774 25.931 1.00 21.62 364 GLN D C 1
ATOM 6329 O O . GLN B 1 364 ? -10.708 39.418 25.202 1.00 21.85 364 GLN D O 1
ATOM 6335 N N . VAL B 1 365 ? -12.441 39.352 26.667 1.00 20.99 365 VAL D N 1
ATOM 6336 C CA . VAL B 1 365 ? -12.556 40.793 26.851 1.00 21.70 365 VAL D CA 1
ATOM 6337 C C . VAL B 1 365 ? -12.807 41.082 28.332 1.00 22.10 365 VAL D C 1
ATOM 6338 O O . VAL B 1 365 ? -13.597 40.383 28.963 1.00 22.80 365 VAL D O 1
ATOM 6342 N N . SER B 1 366 ? -12.149 42.090 28.883 1.00 22.77 366 SER D N 1
ATOM 6343 C CA . SER B 1 366 ? -12.326 42.399 30.295 1.00 21.99 366 SER D CA 1
ATOM 6344 C C . SER B 1 366 ? -13.405 43.453 30.518 1.00 22.00 366 SER D C 1
ATOM 6345 O O . SER B 1 366 ? -13.907 44.081 29.589 1.00 21.33 366 SER D O 1
ATOM 6348 N N . LYS B 1 367 ? -13.768 43.630 31.784 1.00 22.69 367 LYS D N 1
ATOM 6349 C CA . LYS B 1 367 ? -14.821 44.556 32.171 1.00 22.77 367 LYS D CA 1
ATOM 6350 C C . LYS B 1 367 ? -14.641 45.975 31.656 1.00 22.62 367 LYS D C 1
ATOM 6351 O O . LYS B 1 367 ? -15.626 46.641 31.303 1.00 22.76 367 LYS D O 1
ATOM 6357 N N . TYR B 1 368 ? -13.387 46.441 31.641 1.00 22.47 368 TYR D N 1
ATOM 6358 C CA . TYR B 1 368 ? -13.054 47.814 31.230 1.00 22.33 368 TYR D CA 1
ATOM 6359 C C . TYR B 1 368 ? -12.457 47.871 29.806 1.00 22.11 368 TYR D C 1
ATOM 6360 O O . TYR B 1 368 ? -11.986 48.921 29.372 1.00 23.00 368 TYR D O 1
ATOM 6369 N N . GLY B 1 369 ? -12.525 46.758 29.100 1.00 21.75 369 GLY D N 1
ATOM 6370 C CA . GLY B 1 369 ? -12.241 46.721 27.656 1.00 22.21 369 GLY D CA 1
ATOM 6371 C C . GLY B 1 369 ? -10.835 46.256 27.304 1.00 22.42 369 GLY D C 1
ATOM 6372 O O . GLY B 1 369 ? -10.396 46.478 26.180 1.00 22.74 369 GLY D O 1
ATOM 6373 N N . ASP B 1 370 ? -10.123 45.600 28.222 1.00 22.05 370 ASP D N 1
ATOM 6374 C CA . ASP B 1 370 ? -8.882 44.900 27.819 1.00 22.75 370 ASP D CA 1
ATOM 6375 C C . ASP B 1 370 ? -9.248 43.794 26.828 1.00 23.11 370 ASP D C 1
ATOM 6376 O O . ASP B 1 370 ? -10.318 43.211 26.899 1.00 21.91 370 ASP D O 1
ATOM 6381 N N . LEU B 1 371 ? -8.356 43.482 25.889 1.00 22.88 371 LEU D N 1
ATOM 6382 C CA . LEU B 1 371 ? -8.624 42.501 24.839 1.00 23.38 371 LEU D CA 1
ATOM 6383 C C . LEU B 1 371 ? -7.506 41.479 24.819 1.00 22.38 371 LEU D C 1
ATOM 6384 O O . LEU B 1 371 ? -6.334 41.866 24.925 1.00 22.69 371 LEU D O 1
ATOM 6389 N N . ALA B 1 372 ? -7.850 40.204 24.676 1.00 21.37 372 ALA D N 1
ATOM 6390 C CA . ALA B 1 372 ? -6.857 39.141 24.459 1.00 22.43 372 ALA D CA 1
ATOM 6391 C C . ALA B 1 372 ? -7.233 38.403 23.188 1.00 22.99 372 ALA D C 1
ATOM 6392 O O . ALA B 1 372 ? -8.297 37.772 23.109 1.00 24.63 372 ALA D O 1
ATOM 6394 N N . ASN B 1 373 ? -6.401 38.485 22.150 1.00 23.72 373 ASN D N 1
ATOM 6395 C CA . ASN B 1 373 ? -6.728 37.787 20.918 1.00 24.72 373 ASN D CA 1
ATOM 6396 C C . ASN B 1 373 ? -5.541 37.269 20.101 1.00 24.97 373 ASN D C 1
ATOM 6397 O O . ASN B 1 373 ? -5.701 37.072 18.894 1.00 25.92 373 ASN D O 1
ATOM 6402 N N . TRP B 1 374 ? -4.374 37.057 20.718 1.00 24.72 374 TRP D N 1
ATOM 6403 C CA . TRP B 1 374 ? -3.200 36.654 19.928 1.00 25.23 374 TRP D CA 1
ATOM 6404 C C . TRP B 1 374 ? -2.336 35.503 20.443 1.00 25.94 374 TRP D C 1
ATOM 6405 O O . TRP B 1 374 ? -1.565 34.946 19.651 1.00 25.20 374 TRP D O 1
ATOM 6416 N N . MET B 1 375 ? -2.449 35.131 21.720 1.00 27.97 375 MET D N 1
ATOM 6417 C CA A MET B 1 375 ? -1.541 34.159 22.302 0.50 28.64 375 MET D CA 1
ATOM 6418 C CA B MET B 1 375 ? -1.534 34.143 22.294 0.50 28.37 375 MET D CA 1
ATOM 6419 C C . MET B 1 375 ? -2.222 33.271 23.344 1.00 29.07 375 MET D C 1
ATOM 6420 O O . MET B 1 375 ? -3.067 33.733 24.092 1.00 28.93 375 MET D O 1
ATOM 6429 N N . ILE B 1 376 ? -1.829 32.002 23.358 1.00 30.54 376 ILE D N 1
ATOM 6430 C CA . ILE B 1 376 ? -2.197 31.025 24.386 1.00 31.72 376 ILE D CA 1
ATOM 6431 C C . ILE B 1 376 ? -0.932 30.248 24.712 1.00 33.29 376 ILE D C 1
ATOM 6432 O O . ILE B 1 376 ? -0.475 29.456 23.875 1.00 33.75 376 ILE D O 1
ATOM 6437 N N . PRO B 1 377 ? -0.341 30.485 25.906 1.00 34.91 377 PRO D N 1
ATOM 6438 C CA . PRO B 1 377 ? 0.935 29.868 26.285 1.00 35.44 377 PRO D CA 1
ATOM 6439 C C . PRO B 1 377 ? 0.998 28.395 25.885 1.00 36.31 377 PRO D C 1
ATOM 6440 O O . PRO B 1 377 ? 0.054 27.646 26.148 1.00 35.35 377 PRO D O 1
ATOM 6444 N N . GLY B 1 378 ? 2.069 28.031 25.176 1.00 37.41 378 GLY D N 1
ATOM 6445 C CA . GLY B 1 378 ? 2.307 26.646 24.782 1.00 37.96 378 GLY D CA 1
ATOM 6446 C C . GLY B 1 378 ? 1.522 26.142 23.575 1.00 39.16 378 GLY D C 1
ATOM 6447 O O . GLY B 1 378 ? 1.943 25.153 22.937 1.00 39.97 378 GLY D O 1
ATOM 6448 N N . LYS B 1 379 ? 0.401 26.798 23.250 1.00 38.62 379 LYS D N 1
ATOM 6449 C CA . LYS B 1 379 ? -0.472 26.355 22.163 1.00 38.11 379 LYS D CA 1
ATOM 6450 C C . LYS B 1 379 ? -0.375 27.269 20.935 1.00 37.76 379 LYS D C 1
ATOM 6451 O O . LYS B 1 379 ? 0.052 26.828 19.858 1.00 37.89 379 LYS D O 1
ATOM 6457 N N . LEU B 1 380 ? -0.781 28.530 21.102 1.00 36.62 380 LEU D N 1
ATOM 6458 C CA . LEU B 1 380 ? -0.873 29.495 19.986 1.00 35.61 380 LEU D CA 1
ATOM 6459 C C . LEU B 1 380 ? 0.239 30.507 20.131 1.00 34.67 380 LEU D C 1
ATOM 6460 O O . LEU B 1 380 ? 0.182 31.372 21.010 1.00 34.47 380 LEU D O 1
ATOM 6465 N N . VAL B 1 381 ? 1.238 30.404 19.253 1.00 33.43 381 VAL D N 1
ATOM 6466 C CA . VAL B 1 381 ? 2.451 31.225 19.352 1.00 31.92 381 VAL D CA 1
ATOM 6467 C C . VAL B 1 381 ? 2.788 31.909 18.014 1.00 31.27 381 VAL D C 1
ATOM 6468 O O . VAL B 1 381 ? 3.935 32.213 17.736 1.00 31.94 381 VAL D O 1
ATOM 6472 N N . LYS B 1 382 ? 1.762 32.167 17.221 1.00 29.32 382 LYS D N 1
ATOM 6473 C CA . LYS B 1 382 ? 1.917 32.669 15.853 1.00 28.80 382 LYS D CA 1
ATOM 6474 C C . LYS B 1 382 ? 2.201 34.173 15.730 1.00 26.65 382 LYS D C 1
ATOM 6475 O O . LYS B 1 382 ? 2.577 34.623 14.670 1.00 24.77 382 LYS D O 1
ATOM 6481 N N . GLY B 1 383 ? 2.041 34.933 16.800 1.00 24.04 383 GLY D N 1
ATOM 6482 C CA . GLY B 1 383 ? 2.262 36.378 16.730 1.00 24.83 383 GLY D CA 1
ATOM 6483 C C . GLY B 1 383 ? 0.965 37.161 16.675 1.00 22.05 383 GLY D C 1
ATOM 6484 O O . GLY B 1 383 ? -0.153 36.648 16.509 1.00 24.11 383 GLY D O 1
ATOM 6485 N N . MET B 1 384 ? 1.147 38.460 16.796 1.00 21.66 384 MET D N 1
ATOM 6486 C CA . MET B 1 384 ? 0.026 39.367 16.915 1.00 22.41 384 MET D CA 1
ATOM 6487 C C . MET B 1 384 ? -0.356 40.059 15.639 1.00 22.59 384 MET D C 1
ATOM 6488 O O . MET B 1 384 ? -1.405 40.738 15.603 1.00 22.74 384 MET D O 1
ATOM 6493 N N . GLY B 1 385 ? 0.425 39.923 14.574 1.00 21.12 385 GLY D N 1
ATOM 6494 C CA . GLY B 1 385 ? 0.117 40.616 13.337 1.00 21.77 385 GLY D CA 1
ATOM 6495 C C . GLY B 1 385 ? -0.109 42.101 13.572 1.00 21.62 385 GLY D C 1
ATOM 6496 O O . GLY B 1 385 ? 0.643 42.745 14.314 1.00 22.70 385 GLY D O 1
ATOM 6497 N N . GLY B 1 386 ? -1.189 42.616 12.963 1.00 23.07 386 GLY D N 1
ATOM 6498 C CA . GLY B 1 386 ? -1.604 43.993 13.117 1.00 22.38 386 GLY D CA 1
ATOM 6499 C C . GLY B 1 386 ? -2.552 44.280 14.267 1.00 22.29 386 GLY D C 1
ATOM 6500 O O . GLY B 1 386 ? -2.939 45.456 14.478 1.00 23.24 386 GLY D O 1
ATOM 6501 N N . ALA B 1 387 ? -2.860 43.272 15.047 1.00 22.02 387 ALA D N 1
ATOM 6502 C CA . ALA B 1 387 ? -3.930 43.453 16.020 1.00 21.85 387 ALA D CA 1
ATOM 6503 C C . ALA B 1 387 ? -3.631 44.500 17.085 1.00 21.93 387 ALA D C 1
ATOM 6504 O O . ALA B 1 387 ? -4.517 45.283 17.489 1.00 21.93 387 ALA D O 1
ATOM 6506 N N . MET B 1 388 ? -2.403 44.550 17.596 1.00 21.26 388 MET D N 1
ATOM 6507 C CA . MET B 1 388 ? -2.053 45.502 18.613 1.00 21.81 388 MET D CA 1
ATOM 6508 C C . MET B 1 388 ? -2.129 46.937 18.088 1.00 22.25 388 MET D C 1
ATOM 6509 O O . MET B 1 388 ? -2.481 47.854 18.823 1.00 22.47 388 MET D O 1
ATOM 6514 N N . ASP B 1 389 ? -1.762 47.135 16.825 1.00 20.93 389 ASP D N 1
ATOM 6515 C CA . ASP B 1 389 ? -1.889 48.458 16.217 1.00 22.43 389 ASP D CA 1
ATOM 6516 C C . ASP B 1 389 ? -3.347 48.858 15.971 1.00 21.73 389 ASP D C 1
ATOM 6517 O O . ASP B 1 389 ? -3.714 50.024 16.117 1.00 23.25 389 ASP D O 1
ATOM 6522 N N . LEU B 1 390 ? -4.168 47.899 15.572 1.00 22.09 390 LEU D N 1
ATOM 6523 C CA . LEU B 1 390 ? -5.554 48.170 15.218 1.00 22.84 390 LEU D CA 1
ATOM 6524 C C . LEU B 1 390 ? -6.358 48.660 16.392 1.00 22.91 390 LEU D C 1
ATOM 6525 O O . LEU B 1 390 ? -7.357 49.355 16.172 1.00 24.41 390 LEU D O 1
ATOM 6530 N N . VAL B 1 391 ? -5.974 48.278 17.605 1.00 22.29 391 VAL D N 1
ATOM 6531 C CA . VAL B 1 391 ? -6.700 48.716 18.815 1.00 23.30 391 VAL D CA 1
ATOM 6532 C C . VAL B 1 391 ? -5.985 49.819 19.565 1.00 23.38 391 VAL D C 1
ATOM 6533 O O . VAL B 1 391 ? -6.384 50.144 20.701 1.00 24.85 391 VAL D O 1
ATOM 6537 N N . SER B 1 392 ? -4.960 50.431 18.972 1.00 24.17 392 SER D N 1
ATOM 6538 C CA . SER B 1 392 ? -4.088 51.354 19.691 1.00 25.38 392 SER D CA 1
ATOM 6539 C C . SER B 1 392 ? -4.531 52.793 19.774 1.00 25.62 392 SER D C 1
ATOM 6540 O O . SER B 1 392 ? -4.015 53.535 20.609 1.00 26.12 392 SER D O 1
ATOM 6543 N N . SER B 1 393 ? -5.473 53.177 18.898 1.00 26.40 393 SER D N 1
ATOM 6544 C CA A SER B 1 393 ? -5.974 54.566 18.860 0.50 26.55 393 SER D CA 1
ATOM 6545 C CA B SER B 1 393 ? -5.968 54.556 18.843 0.50 27.44 393 SER D CA 1
ATOM 6546 C C . SER B 1 393 ? -7.301 54.760 19.581 1.00 27.63 393 SER D C 1
ATOM 6547 O O . SER B 1 393 ? -8.293 54.085 19.280 1.00 28.38 393 SER D O 1
ATOM 6552 N N . ALA B 1 394 ? -7.337 55.715 20.510 1.00 28.19 394 ALA D N 1
ATOM 6553 C CA . ALA B 1 394 ? -8.596 56.092 21.145 1.00 27.75 394 ALA D CA 1
ATOM 6554 C C . ALA B 1 394 ? -9.659 56.636 20.143 1.00 27.93 394 ALA D C 1
ATOM 6555 O O . ALA B 1 394 ? -10.866 56.624 20.445 1.00 29.86 394 ALA D O 1
ATOM 6557 N N . LYS B 1 395 ? -9.237 57.104 18.963 1.00 25.46 395 LYS D N 1
ATOM 6558 C CA . LYS B 1 395 ? -10.130 57.685 17.969 1.00 25.03 395 LYS D CA 1
ATOM 6559 C C . LYS B 1 395 ? -10.916 56.675 17.148 1.00 24.74 395 LYS D C 1
ATOM 6560 O O . LYS B 1 395 ? -11.888 57.040 16.489 1.00 26.39 395 LYS D O 1
ATOM 6566 N N . THR B 1 396 ? -10.494 55.415 17.126 1.00 23.02 396 THR D N 1
ATOM 6567 C CA . THR B 1 396 ? -11.173 54.423 16.322 1.00 23.22 396 THR D CA 1
ATOM 6568 C C . THR B 1 396 ? -12.079 53.602 17.232 1.00 23.48 396 THR D C 1
ATOM 6569 O O . THR B 1 396 ? -11.649 53.213 18.288 1.00 24.23 396 THR D O 1
ATOM 6573 N N . LYS B 1 397 ? -13.317 53.359 16.787 1.00 22.70 397 LYS D N 1
ATOM 6574 C CA . LYS B 1 397 ? -14.262 52.520 17.538 1.00 22.90 397 LYS D CA 1
ATOM 6575 C C . LYS B 1 397 ? -13.851 51.067 17.354 1.00 23.26 397 LYS D C 1
ATOM 6576 O O . LYS B 1 397 ? -13.746 50.602 16.208 1.00 24.47 397 LYS D O 1
ATOM 6582 N N . VAL B 1 398 ? -13.647 50.342 18.454 1.00 21.87 398 VAL D N 1
ATOM 6583 C CA . VAL B 1 398 ? -13.253 48.932 18.407 1.00 22.35 398 VAL D CA 1
ATOM 6584 C C . VAL B 1 398 ? -14.412 48.062 18.866 1.00 22.08 398 VAL D C 1
ATOM 6585 O O . VAL B 1 398 ? -14.859 48.199 20.017 1.00 21.16 398 VAL D O 1
ATOM 6589 N N . VAL B 1 399 ? -14.852 47.211 17.978 1.00 21.98 399 VAL D N 1
ATOM 6590 C CA . VAL B 1 399 ? -15.988 46.300 18.197 1.00 22.86 399 VAL D CA 1
ATOM 6591 C C . VAL B 1 399 ? -15.497 44.858 18.100 1.00 22.71 399 VAL D C 1
ATOM 6592 O O . VAL B 1 399 ? -14.893 44.447 17.084 1.00 23.30 399 VAL D O 1
ATOM 6596 N N . VAL B 1 400 ? -15.678 44.114 19.189 1.00 23.45 400 VAL D N 1
ATOM 6597 C CA . VAL B 1 400 ? -15.353 42.705 19.238 1.00 23.82 400 VAL D CA 1
ATOM 6598 C C . VAL B 1 400 ? -16.594 41.902 18.873 1.00 23.61 400 VAL D C 1
ATOM 6599 O O . VAL B 1 400 ? -17.666 42.172 19.407 1.00 23.76 400 VAL D O 1
ATOM 6603 N N . THR B 1 401 ? -16.444 40.967 17.945 1.00 23.38 401 THR D N 1
ATOM 6604 C CA . THR B 1 401 ? -17.489 39.980 17.594 1.00 24.38 401 THR D CA 1
ATOM 6605 C C . THR B 1 401 ? -16.998 38.600 18.009 1.00 24.31 401 THR D C 1
ATOM 6606 O O . THR B 1 401 ? -15.969 38.132 17.542 1.00 25.10 401 THR D O 1
ATOM 6610 N N . MET B 1 402 ? -17.736 37.937 18.908 1.00 24.67 402 MET D N 1
ATOM 6611 C CA . MET B 1 402 ? -17.299 36.637 19.397 1.00 25.25 402 MET D CA 1
ATOM 6612 C C . MET B 1 402 ? -18.437 35.833 20.020 1.00 25.34 402 MET D C 1
ATOM 6613 O O . MET B 1 402 ? -19.415 36.397 20.497 1.00 24.01 402 MET D O 1
ATOM 6618 N N . GLU B 1 403 ? -18.251 34.523 20.034 1.00 25.70 403 GLU D N 1
ATOM 6619 C CA . GLU B 1 403 ? -19.166 33.648 20.767 1.00 26.50 403 GLU D CA 1
ATOM 6620 C C . GLU B 1 403 ? -19.068 34.004 22.243 1.00 26.48 403 GLU D C 1
ATOM 6621 O O . GLU B 1 403 ? -17.983 34.245 22.771 1.00 26.06 403 GLU D O 1
ATOM 6627 N N . HIS B 1 404 ? -20.216 34.040 22.919 1.00 25.84 404 HIS D N 1
ATOM 6628 C CA . HIS B 1 404 ? -20.271 34.579 24.276 1.00 26.14 404 HIS D CA 1
ATOM 6629 C C . HIS B 1 404 ? -19.367 33.852 25.273 1.00 26.65 404 HIS D C 1
ATOM 6630 O O . HIS B 1 404 ? -18.713 34.486 26.111 1.00 26.49 404 HIS D O 1
ATOM 6637 N N . SER B 1 405 ? -19.366 32.522 25.203 1.00 27.06 405 SER D N 1
ATOM 6638 C CA . SER B 1 405 ? -18.688 31.693 26.184 1.00 27.91 405 SER D CA 1
ATOM 6639 C C . SER B 1 405 ? -17.876 30.617 25.487 1.00 28.43 405 SER D C 1
ATOM 6640 O O . SER B 1 405 ? -18.130 30.265 24.326 1.00 27.74 405 SER D O 1
ATOM 6643 N N . ALA B 1 406 ? -16.883 30.113 26.202 1.00 29.77 406 ALA D N 1
ATOM 6644 C CA . ALA B 1 406 ? -16.065 29.002 25.728 1.00 30.92 406 ALA D CA 1
ATOM 6645 C C . ALA B 1 406 ? -16.673 27.662 26.165 1.00 31.76 406 ALA D C 1
ATOM 6646 O O . ALA B 1 406 ? -17.688 27.612 26.875 1.00 30.94 406 ALA D O 1
ATOM 6648 N N . LYS B 1 407 ? -16.033 26.585 25.728 1.00 33.08 407 LYS D N 1
ATOM 6649 C CA . LYS B 1 407 ? -16.392 25.229 26.134 1.00 33.48 407 LYS D CA 1
ATOM 6650 C C . LYS B 1 407 ? -16.628 25.139 27.649 1.00 33.50 407 LYS D C 1
ATOM 6651 O O . LYS B 1 407 ? -15.950 25.797 28.435 1.00 34.47 407 LYS D O 1
ATOM 6657 N N . GLY B 1 408 ? -17.617 24.348 28.053 1.00 33.60 408 GLY D N 1
ATOM 6658 C CA . GLY B 1 408 ? -17.946 24.181 29.480 1.00 33.26 408 GLY D CA 1
ATOM 6659 C C . GLY B 1 408 ? -18.475 25.439 30.158 1.00 33.17 408 GLY D C 1
ATOM 6660 O O . GLY B 1 408 ? -18.367 25.594 31.382 1.00 32.87 408 GLY D O 1
ATOM 6661 N N . ASN B 1 409 ? -19.053 26.333 29.357 1.00 32.86 409 ASN D N 1
ATOM 6662 C CA . ASN B 1 409 ? -19.549 27.623 29.828 1.00 32.22 409 ASN D CA 1
ATOM 6663 C C . ASN B 1 409 ? -18.459 28.465 30.490 1.00 31.62 409 ASN D C 1
ATOM 6664 O O . ASN B 1 409 ? -18.754 29.302 31.349 1.00 32.04 409 ASN D O 1
ATOM 6669 N N . ALA B 1 410 ? -17.205 28.249 30.090 1.00 30.51 410 ALA D N 1
ATOM 6670 C CA . ALA B 1 410 ? -16.090 29.040 30.618 1.00 29.96 410 ALA D CA 1
ATOM 6671 C C . ALA B 1 410 ? -16.211 30.478 30.117 1.00 28.98 410 ALA D C 1
ATOM 6672 O O . ALA B 1 410 ? -16.397 30.706 28.922 1.00 28.81 410 ALA D O 1
ATOM 6674 N N . HIS B 1 411 ? -16.128 31.427 31.047 1.00 28.09 411 HIS D N 1
ATOM 6675 C CA . HIS B 1 411 ? -16.304 32.846 30.758 1.00 27.45 411 HIS D CA 1
ATOM 6676 C C . HIS B 1 411 ? -15.247 33.339 29.768 1.00 27.10 411 HIS D C 1
ATOM 6677 O O . HIS B 1 411 ? -14.066 33.016 29.905 1.00 27.08 411 HIS D O 1
ATOM 6684 N N . LYS B 1 412 ? -15.699 34.096 28.768 1.00 26.13 412 LYS D N 1
ATOM 6685 C CA . LYS B 1 412 ? -14.805 34.845 27.866 1.00 26.24 412 LYS D CA 1
ATOM 6686 C C . LYS B 1 412 ? -14.862 36.327 28.198 1.00 25.93 412 LYS D C 1
ATOM 6687 O O . LYS B 1 412 ? -13.881 37.051 28.039 1.00 25.84 412 LYS D O 1
ATOM 6693 N N . ILE B 1 413 ? -16.013 36.784 28.665 1.00 25.91 413 ILE D N 1
ATOM 6694 C CA . ILE B 1 413 ? -16.144 38.134 29.181 1.00 26.43 413 ILE D CA 1
ATOM 6695 C C . ILE B 1 413 ? -16.023 38.061 30.684 1.00 26.94 413 ILE D C 1
ATOM 6696 O O . ILE B 1 413 ? -16.772 37.308 31.317 1.00 26.15 413 ILE D O 1
ATOM 6701 N N . MET B 1 414 ? -15.097 38.824 31.262 1.00 27.26 414 MET D N 1
ATOM 6702 C CA . MET B 1 414 ? -14.838 38.713 32.696 1.00 28.31 414 MET D CA 1
ATOM 6703 C C . MET B 1 414 ? -14.082 39.879 33.303 1.00 27.04 414 MET D C 1
ATOM 6704 O O . MET B 1 414 ? -13.769 40.854 32.629 1.00 25.98 414 MET D O 1
ATOM 6709 N N . GLU B 1 415 ? -13.844 39.807 34.608 1.00 26.84 415 GLU D N 1
ATOM 6710 C CA . GLU B 1 415 ? -13.213 40.899 35.335 1.00 26.87 415 GLU D CA 1
ATOM 6711 C C . GLU B 1 415 ? -11.853 41.280 34.751 1.00 25.98 415 GLU D C 1
ATOM 6712 O O . GLU B 1 415 ? -11.535 42.453 34.589 1.00 25.06 415 GLU D O 1
ATOM 6718 N N . LYS B 1 416 ? -11.064 40.261 34.472 1.00 25.23 416 LYS D N 1
ATOM 6719 C CA . LYS B 1 416 ? -9.714 40.428 33.947 1.00 25.75 416 LYS D CA 1
ATOM 6720 C C . LYS B 1 416 ? -9.477 39.326 32.951 1.00 24.83 416 LYS D C 1
ATOM 6721 O O . LYS B 1 416 ? -9.955 38.207 33.117 1.00 25.54 416 LYS D O 1
ATOM 6727 N N . CYS B 1 417 ? -8.722 39.637 31.900 1.00 24.23 417 CYS D N 1
ATOM 6728 C CA . CYS B 1 417 ? -8.291 38.610 30.990 1.00 23.93 417 CYS D CA 1
ATOM 6729 C C . CYS B 1 417 ? -7.251 37.761 31.694 1.00 24.32 417 CYS D C 1
ATOM 6730 O O . CYS B 1 417 ? -6.488 38.260 32.522 1.00 25.63 417 CYS D O 1
ATOM 6733 N N . THR B 1 418 ? -7.231 36.486 31.358 1.00 23.72 418 THR D N 1
ATOM 6734 C CA . THR B 1 418 ? -6.221 35.574 31.857 1.00 23.02 418 THR D CA 1
ATOM 6735 C C . THR B 1 418 ? -5.194 35.232 30.769 1.00 22.80 418 THR D C 1
ATOM 6736 O O . THR B 1 418 ? -4.122 34.710 31.071 1.00 24.27 418 THR D O 1
ATOM 6740 N N . LEU B 1 419 ? -5.508 35.526 29.507 1.00 21.45 419 LEU D N 1
ATOM 6741 C CA . LEU B 1 419 ? -4.565 35.292 28.418 1.00 21.07 419 LEU D CA 1
ATOM 6742 C C . LEU B 1 419 ? -3.852 36.593 28.113 1.00 21.01 419 LEU D C 1
ATOM 6743 O O . LEU B 1 419 ? -4.338 37.653 28.509 1.00 20.99 419 LEU D O 1
ATOM 6748 N N . PRO B 1 420 ? -2.666 36.517 27.459 1.00 19.98 420 PRO D N 1
ATOM 6749 C CA . PRO B 1 420 ? -1.929 37.746 27.126 1.00 20.02 420 PRO D CA 1
ATOM 6750 C C . PRO B 1 420 ? -2.749 38.812 26.375 1.00 20.96 420 PRO D C 1
ATOM 6751 O O . PRO B 1 420 ? -3.521 38.510 25.454 1.00 21.35 420 PRO D O 1
ATOM 6755 N N . LEU B 1 421 ? -2.576 40.053 26.790 1.00 19.99 421 LEU D N 1
ATOM 6756 C CA . LEU B 1 421 ? -3.373 41.137 26.231 1.00 18.84 421 LEU D CA 1
ATOM 6757 C C . LEU B 1 421 ? -2.865 41.564 24.872 1.00 18.33 421 LEU D C 1
ATOM 6758 O O . LEU B 1 421 ? -1.673 41.605 24.635 1.00 19.82 421 LEU D O 1
ATOM 6763 N N . THR B 1 422 ? -3.824 41.871 24.025 1.00 18.59 422 THR D N 1
ATOM 6764 C CA . THR B 1 422 ? -3.585 42.606 22.774 1.00 19.64 422 THR D CA 1
ATOM 6765 C C . THR B 1 422 ? -3.550 44.117 23.051 1.00 19.62 422 THR D C 1
ATOM 6766 O O . THR B 1 422 ? -2.795 44.854 22.414 1.00 19.80 422 THR D O 1
ATOM 6770 N N . GLY B 1 423 ? -4.370 44.602 23.981 1.00 20.52 423 GLY D N 1
ATOM 6771 C CA . GLY B 1 423 ? -4.337 45.995 24.393 1.00 20.51 423 GLY D CA 1
ATOM 6772 C C . GLY B 1 423 ? -5.131 46.165 25.676 1.00 20.45 423 GLY D C 1
ATOM 6773 O O . GLY B 1 423 ? -5.926 45.277 26.014 1.00 21.87 423 GLY D O 1
ATOM 6774 N N . LYS B 1 424 ? -4.944 47.311 26.312 1.00 20.92 424 LYS D N 1
ATOM 6775 C CA . LYS B 1 424 ? -5.632 47.661 27.570 1.00 22.25 424 LYS D CA 1
ATOM 6776 C C . LYS B 1 424 ? -6.712 48.690 27.297 1.00 22.72 424 LYS D C 1
ATOM 6777 O O . LYS B 1 424 ? -6.466 49.672 26.622 1.00 22.45 424 LYS D O 1
ATOM 6783 N N . GLN B 1 425 ? -7.915 48.467 27.845 1.00 22.39 425 GLN D N 1
ATOM 6784 C CA . GLN B 1 425 ? -9.002 49.449 27.784 1.00 23.49 425 GLN D CA 1
ATOM 6785 C C . GLN B 1 425 ? -9.193 49.966 26.363 1.00 23.41 425 GLN D C 1
ATOM 6786 O O . GLN B 1 425 ? -9.187 51.186 26.123 1.00 23.49 425 GLN D O 1
ATOM 6792 N N . CYS B 1 426 ? -9.352 49.040 25.424 1.00 23.53 426 CYS D N 1
ATOM 6793 C CA . CYS B 1 426 ? -9.381 49.383 24.004 1.00 23.91 426 CYS D CA 1
ATOM 6794 C C . CYS B 1 426 ? -10.679 49.032 23.292 1.00 24.71 426 CYS D C 1
ATOM 6795 O O . CYS B 1 426 ? -10.941 49.533 22.196 1.00 27.32 426 CYS D O 1
ATOM 6798 N N . VAL B 1 427 ? -11.508 48.184 23.908 1.00 23.09 427 VAL D N 1
ATOM 6799 C CA . VAL B 1 427 ? -12.725 47.722 23.283 1.00 23.32 427 VAL D CA 1
ATOM 6800 C C . VAL B 1 427 ? -13.872 48.663 23.669 1.00 22.74 427 VAL D C 1
ATOM 6801 O O . VAL B 1 427 ? -13.987 49.059 24.825 1.00 21.48 427 VAL D O 1
ATOM 6805 N N . ASN B 1 428 ? -14.648 49.072 22.683 1.00 22.86 428 ASN D N 1
ATOM 6806 C CA . ASN B 1 428 ? -15.769 49.980 22.896 1.00 23.00 428 ASN D CA 1
ATOM 6807 C C . ASN B 1 428 ? -17.114 49.245 22.924 1.00 22.23 428 ASN D C 1
ATOM 6808 O O . ASN B 1 428 ? -18.058 49.705 23.568 1.00 23.19 428 ASN D O 1
ATOM 6813 N N . ARG B 1 429 ? -17.205 48.143 22.205 1.00 22.80 429 ARG D N 1
ATOM 6814 C CA . ARG B 1 429 ? -18.443 47.367 22.111 1.00 23.24 429 ARG D CA 1
ATOM 6815 C C . ARG B 1 429 ? -18.126 45.894 21.903 1.00 23.23 429 ARG D C 1
ATOM 6816 O O . ARG B 1 429 ? -17.176 45.539 21.199 1.00 22.25 429 ARG D O 1
ATOM 6824 N N . ILE B 1 430 ? -18.937 45.034 22.527 1.00 22.52 430 ILE D N 1
ATOM 6825 C CA . ILE B 1 430 ? -18.876 43.592 22.349 1.00 22.59 430 ILE D CA 1
ATOM 6826 C C . ILE B 1 430 ? -20.219 43.128 21.778 1.00 22.56 430 ILE D C 1
ATOM 6827 O O . ILE B 1 430 ? -21.279 43.491 22.315 1.00 21.39 430 ILE D O 1
ATOM 6832 N N . ILE B 1 431 ? -20.153 42.349 20.707 1.00 22.48 431 ILE D N 1
ATOM 6833 C CA . ILE B 1 431 ? -21.313 41.696 20.098 1.00 22.52 431 ILE D CA 1
ATOM 6834 C C . ILE B 1 431 ? -21.132 40.193 20.184 1.00 23.06 431 ILE D C 1
ATOM 6835 O O . ILE B 1 431 ? -20.203 39.617 19.579 1.00 22.33 431 ILE D O 1
ATOM 6840 N N . THR B 1 432 ? -22.030 39.537 20.936 1.00 23.41 432 THR D N 1
ATOM 6841 C CA . THR B 1 432 ? -22.079 38.074 20.975 1.00 23.26 432 THR D CA 1
ATOM 6842 C C . THR B 1 432 ? -23.407 37.601 20.401 1.00 23.87 432 THR D C 1
ATOM 6843 O O . THR B 1 432 ? -24.230 38.410 19.973 1.00 24.07 432 THR D O 1
ATOM 6847 N N . GLU B 1 433 ? -23.619 36.289 20.376 1.00 23.65 433 GLU D N 1
ATOM 6848 C CA . GLU B 1 433 ? -24.927 35.766 19.954 1.00 23.77 433 GLU D CA 1
ATOM 6849 C C . GLU B 1 433 ? -26.053 36.078 20.958 1.00 24.25 433 GLU D C 1
ATOM 6850 O O . GLU B 1 433 ? -27.228 36.024 20.599 1.00 24.95 433 GLU D O 1
ATOM 6856 N N . LYS B 1 434 ? -25.687 36.408 22.193 1.00 24.07 434 LYS D N 1
ATOM 6857 C CA . LYS B 1 434 ? -26.651 36.588 23.277 1.00 23.77 434 LYS D CA 1
ATOM 6858 C C . LYS B 1 434 ? -26.867 38.033 23.624 1.00 23.37 434 LYS D C 1
ATOM 6859 O O . LYS B 1 434 ? -27.949 38.418 24.073 1.00 21.92 434 LYS D O 1
ATOM 6865 N N . ALA B 1 435 ? -25.831 38.850 23.447 1.00 23.51 435 ALA D N 1
ATOM 6866 C CA . ALA B 1 435 ? -25.845 40.182 24.006 1.00 23.67 435 ALA D CA 1
ATOM 6867 C C . ALA B 1 435 ? -25.033 41.138 23.170 1.00 23.61 435 ALA D C 1
ATOM 6868 O O . ALA B 1 435 ? -24.176 40.708 22.409 1.00 23.71 435 ALA D O 1
ATOM 6870 N N . VAL B 1 436 ? -25.337 42.421 23.329 1.00 23.19 436 VAL D N 1
ATOM 6871 C CA . VAL B 1 436 ? -24.452 43.514 22.937 1.00 23.18 436 VAL D CA 1
ATOM 6872 C C . VAL B 1 436 ? -24.166 44.355 24.178 1.00 22.83 436 VAL D C 1
ATOM 6873 O O . VAL B 1 436 ? -25.097 44.817 24.871 1.00 21.66 436 VAL D O 1
ATOM 6877 N N . PHE B 1 437 ? -22.878 44.520 24.494 1.00 22.44 437 PHE D N 1
ATOM 6878 C CA . PHE B 1 437 ? -22.453 45.391 25.576 1.00 22.65 437 PHE D CA 1
ATOM 6879 C C . PHE B 1 437 ? -21.752 46.598 25.015 1.00 22.97 437 PHE D C 1
ATOM 6880 O O . PHE B 1 437 ? -20.921 46.447 24.113 1.00 23.31 437 PHE D O 1
ATOM 6888 N N . ASP B 1 438 ? -22.037 47.769 25.567 1.00 22.90 438 ASP D N 1
ATOM 6889 C CA . ASP B 1 438 ? -21.148 48.914 25.437 1.00 24.15 438 ASP D CA 1
ATOM 6890 C C . ASP B 1 438 ? -20.098 48.759 26.517 1.00 24.32 438 ASP D C 1
ATOM 6891 O O . ASP B 1 438 ? -20.383 48.232 27.591 1.00 23.46 438 ASP D O 1
ATOM 6896 N N . VAL B 1 439 ? -18.879 49.199 26.226 1.00 25.19 439 VAL D N 1
ATOM 6897 C CA . VAL B 1 439 ? -17.779 49.082 27.163 1.00 26.07 439 VAL D CA 1
ATOM 6898 C C . VAL B 1 439 ? -17.199 50.453 27.420 1.00 27.13 439 VAL D C 1
ATOM 6899 O O . VAL B 1 439 ? -16.927 51.217 26.481 1.00 27.61 439 VAL D O 1
ATOM 6903 N N . ASP B 1 440 ? -16.992 50.780 28.693 1.00 28.36 440 ASP D N 1
ATOM 6904 C CA . ASP B 1 440 ? -16.421 52.052 29.096 1.00 28.91 440 ASP D CA 1
ATOM 6905 C C . ASP B 1 440 ? -15.222 51.797 30.000 1.00 29.37 440 ASP D C 1
ATOM 6906 O O . ASP B 1 440 ? -15.278 50.961 30.908 1.00 27.62 440 ASP D O 1
ATOM 6911 N N . ARG B 1 441 ? -14.137 52.526 29.745 1.00 30.27 441 ARG D N 1
ATOM 6912 C CA . ARG B 1 441 ? -12.878 52.306 30.456 1.00 31.79 441 ARG D CA 1
ATOM 6913 C C . ARG B 1 441 ? -12.972 52.589 31.949 1.00 32.07 441 ARG D C 1
ATOM 6914 O O . ARG B 1 441 ? -12.136 52.111 32.721 1.00 33.05 441 ARG D O 1
ATOM 6922 N N . LYS B 1 442 ? -13.963 53.387 32.345 1.00 32.17 442 LYS D N 1
ATOM 6923 C CA . LYS B 1 442 ? -14.183 53.731 33.756 1.00 32.16 442 LYS D CA 1
ATOM 6924 C C . LYS B 1 442 ? -15.438 53.102 34.349 1.00 31.61 442 LYS D C 1
ATOM 6925 O O . LYS B 1 442 ? -15.412 52.649 35.487 1.00 31.91 442 LYS D O 1
ATOM 6931 N N . LYS B 1 443 ? -16.526 53.066 33.585 1.00 30.81 443 LYS D N 1
ATOM 6932 C CA . LYS B 1 443 ? -17.817 52.578 34.093 1.00 30.42 443 LYS D CA 1
ATOM 6933 C C . LYS B 1 443 ? -18.026 51.088 33.867 1.00 29.13 443 LYS D C 1
ATOM 6934 O O . LYS B 1 443 ? -18.907 50.468 34.474 1.00 28.78 443 LYS D O 1
ATOM 6940 N N . GLY B 1 444 ? -17.245 50.482 32.969 1.00 27.69 444 GLY D N 1
ATOM 6941 C CA . GLY B 1 444 ? -17.355 49.061 32.702 1.00 27.02 444 GLY D CA 1
ATOM 6942 C C . GLY B 1 444 ? -18.381 48.754 31.634 1.00 26.37 444 GLY D C 1
ATOM 6943 O O . GLY B 1 444 ? -18.519 49.500 30.650 1.00 26.82 444 GLY D O 1
ATOM 6944 N N . LEU B 1 445 ? -19.096 47.651 31.827 1.00 25.13 445 LEU D N 1
ATOM 6945 C CA . LEU B 1 445 ? -20.035 47.135 30.848 1.00 24.73 445 LEU D CA 1
ATOM 6946 C C . LEU B 1 445 ? -21.469 47.629 31.056 1.00 24.40 445 LEU D C 1
ATOM 6947 O O . LEU B 1 445 ? -21.923 47.776 32.185 1.00 23.94 445 LEU D O 1
ATOM 6952 N N . THR B 1 446 ? -22.159 47.884 29.954 1.00 24.37 446 THR D N 1
ATOM 6953 C CA . THR B 1 446 ? -23.598 48.187 29.971 1.00 24.29 446 THR D CA 1
ATOM 6954 C C . THR B 1 446 ? -24.264 47.299 28.937 1.00 23.66 446 THR D C 1
ATOM 6955 O O . THR B 1 446 ? -23.967 47.387 27.747 1.00 22.96 446 THR D O 1
ATOM 6959 N N . LEU B 1 447 ? -25.158 46.427 29.379 1.00 23.90 447 LEU D N 1
ATOM 6960 C CA . LEU B 1 447 ? -25.929 45.606 28.449 1.00 23.52 447 LEU D CA 1
ATOM 6961 C C . LEU B 1 447 ? -26.923 46.508 27.730 1.00 23.42 447 LEU D C 1
ATOM 6962 O O . LEU B 1 447 ? -27.755 47.158 28.384 1.00 22.90 447 LEU D O 1
ATOM 6967 N N . ILE B 1 448 ? -26.838 46.567 26.400 1.00 23.47 448 ILE D N 1
ATOM 6968 C CA . ILE B 1 448 ? -27.696 47.455 25.598 1.00 24.02 448 ILE D CA 1
ATOM 6969 C C . ILE B 1 448 ? -28.640 46.710 24.662 1.00 24.39 448 ILE D C 1
ATOM 6970 O O . ILE B 1 448 ? -29.670 47.258 24.257 1.00 24.74 448 ILE D O 1
ATOM 6975 N N . GLU B 1 449 ? -28.299 45.473 24.313 1.00 24.01 449 GLU D N 1
ATOM 6976 C CA . GLU B 1 449 ? -29.189 44.599 23.570 1.00 24.55 449 GLU D CA 1
ATOM 6977 C C . GLU B 1 449 ? -29.049 43.174 24.099 1.00 24.60 449 GLU D C 1
ATOM 6978 O O . GLU B 1 449 ? -28.004 42.781 24.629 1.00 25.29 449 GLU D O 1
ATOM 6984 N N . LEU B 1 450 ? -30.140 42.425 23.974 1.00 25.34 450 LEU D N 1
ATOM 6985 C CA . LEU B 1 450 ? -30.261 41.072 24.513 1.00 25.31 450 LEU D CA 1
ATOM 6986 C C . LEU B 1 450 ? -31.048 40.258 23.511 1.00 25.54 450 LEU D C 1
ATOM 6987 O O . LEU B 1 450 ? -32.088 40.707 23.014 1.00 25.32 450 LEU D O 1
ATOM 6992 N N . TRP B 1 451 ? -30.552 39.075 23.193 1.00 25.67 451 TRP D N 1
ATOM 6993 C CA . TRP B 1 451 ? -31.187 38.247 22.193 1.00 26.32 451 TRP D CA 1
ATOM 6994 C C . TRP B 1 451 ? -32.627 37.915 22.599 1.00 26.58 451 TRP D C 1
ATOM 6995 O O . TRP B 1 451 ? -32.874 37.558 23.755 1.00 26.98 451 TRP D O 1
ATOM 7006 N N . GLU B 1 452 ? -33.555 38.040 21.645 1.00 26.82 452 GLU D N 1
ATOM 7007 C CA . GLU B 1 452 ? -34.984 37.741 21.874 1.00 27.71 452 GLU D CA 1
ATOM 7008 C C . GLU B 1 452 ? -35.171 36.392 22.579 1.00 27.30 452 GLU D C 1
ATOM 7009 O O . GLU B 1 452 ? -34.746 35.346 22.082 1.00 27.29 452 GLU D O 1
ATOM 7015 N N . GLY B 1 453 ? -35.785 36.426 23.758 1.00 26.78 453 GLY D N 1
ATOM 7016 C CA . GLY B 1 453 ? -36.104 35.196 24.477 1.00 26.64 453 GLY D CA 1
ATOM 7017 C C . GLY B 1 453 ? -35.210 34.936 25.666 1.00 26.32 453 GLY D C 1
ATOM 7018 O O . GLY B 1 453 ? -35.615 34.267 26.612 1.00 26.61 453 GLY D O 1
ATOM 7019 N N . LEU B 1 454 ? -33.989 35.460 25.626 1.00 25.92 454 LEU D N 1
ATOM 7020 C CA . LEU B 1 454 ? -33.074 35.336 26.747 1.00 25.80 454 LEU D CA 1
ATOM 7021 C C . LEU B 1 454 ? -33.420 36.331 27.829 1.00 25.89 454 LEU D C 1
ATOM 7022 O O . LEU B 1 454 ? -34.144 37.291 27.595 1.00 26.09 454 LEU D O 1
ATOM 7027 N N . THR B 1 455 ? -32.865 36.094 29.008 1.00 25.37 455 THR D N 1
ATOM 7028 C CA . THR B 1 455 ? -33.078 36.938 30.160 1.00 25.23 455 THR D CA 1
ATOM 7029 C C . THR B 1 455 ? -31.767 37.588 30.592 1.00 25.24 455 THR D C 1
ATOM 7030 O O . THR B 1 455 ? -30.697 37.061 30.320 1.00 24.26 455 THR D O 1
ATOM 7034 N N . VAL B 1 456 ? -31.854 38.719 31.284 1.00 25.21 456 VAL D N 1
ATOM 7035 C CA . VAL B 1 456 ? -30.684 39.336 31.890 1.00 25.16 456 VAL D CA 1
ATOM 7036 C C . VAL B 1 456 ? -29.940 38.307 32.736 1.00 25.16 456 VAL D C 1
ATOM 7037 O O . VAL B 1 456 ? -28.711 38.252 32.720 1.00 25.36 456 VAL D O 1
ATOM 7041 N N . ASP B 1 457 ? -30.676 37.458 33.448 1.00 25.70 457 ASP D N 1
ATOM 7042 C CA . ASP B 1 457 ? -30.038 36.439 34.280 1.00 25.61 457 ASP D CA 1
ATOM 7043 C C . ASP B 1 457 ? -29.268 35.423 33.443 1.00 25.93 457 ASP D C 1
ATOM 7044 O O . ASP B 1 457 ? -28.228 34.924 33.873 1.00 25.42 457 ASP D O 1
ATOM 7049 N N . ASP B 1 458 ? -29.783 35.114 32.260 1.00 25.92 458 ASP D N 1
ATOM 7050 C CA . ASP B 1 458 ? -29.064 34.247 31.324 1.00 26.09 458 ASP D CA 1
ATOM 7051 C C . ASP B 1 458 ? -27.684 34.838 31.024 1.00 25.79 458 ASP D C 1
ATOM 7052 O O . ASP B 1 458 ? -26.698 34.124 30.971 1.00 25.03 458 ASP D O 1
ATOM 7057 N N . ILE B 1 459 ? -27.640 36.156 30.865 1.00 25.94 459 ILE D N 1
ATOM 7058 C CA . ILE B 1 459 ? -26.385 36.877 30.622 1.00 25.81 459 ILE D CA 1
ATOM 7059 C C . ILE B 1 459 ? -25.488 36.850 31.863 1.00 25.62 459 ILE D C 1
ATOM 7060 O O . ILE B 1 459 ? -24.297 36.579 31.756 1.00 25.67 459 ILE D O 1
ATOM 7065 N N . LYS B 1 460 ? -26.073 37.057 33.013 1.00 26.00 460 LYS D N 1
ATOM 7066 C CA . LYS B 1 460 ? -25.342 37.025 34.245 1.00 26.53 460 LYS D CA 1
ATOM 7067 C C . LYS B 1 460 ? -24.607 35.734 34.412 1.00 26.56 460 LYS D C 1
ATOM 7068 O O . LYS B 1 460 ? -23.487 35.713 34.821 1.00 26.54 460 LYS D O 1
ATOM 7074 N N . LYS B 1 461 ? -25.283 34.652 34.115 1.00 26.40 461 LYS D N 1
ATOM 7075 C CA . LYS B 1 461 ? -24.738 33.304 34.291 1.00 26.75 461 LYS D CA 1
ATOM 7076 C C . LYS B 1 461 ? -23.606 32.966 33.323 1.00 26.79 461 LYS D C 1
ATOM 7077 O O . LYS B 1 461 ? -22.819 32.059 33.584 1.00 26.80 461 LYS D O 1
ATOM 7083 N N . SER B 1 462 ? -23.565 33.683 32.201 1.00 26.45 462 SER D N 1
ATOM 7084 C CA A SER B 1 462 ? -22.592 33.452 31.134 0.50 26.62 462 SER D CA 1
ATOM 7085 C CA B SER B 1 462 ? -22.577 33.440 31.147 0.50 26.32 462 SER D CA 1
ATOM 7086 C C . SER B 1 462 ? -21.532 34.560 31.046 1.00 26.49 462 SER D C 1
ATOM 7087 O O . SER B 1 462 ? -20.677 34.543 30.151 1.00 26.98 462 SER D O 1
ATOM 7092 N N . THR B 1 463 ? -21.585 35.521 31.961 1.00 26.35 463 THR D N 1
ATOM 7093 C CA . THR B 1 463 ? -20.639 36.636 31.965 1.00 26.44 463 THR D CA 1
ATOM 7094 C C . THR B 1 463 ? -19.898 36.646 33.300 1.00 26.79 463 THR D C 1
ATOM 7095 O O . THR B 1 463 ? -20.522 36.595 34.361 1.00 26.72 463 THR D O 1
ATOM 7099 N N . GLY B 1 464 ? -18.569 36.715 33.254 1.00 27.55 464 GLY D N 1
ATOM 7100 C CA . GLY B 1 464 ? -17.740 36.601 34.459 1.00 28.13 464 GLY D CA 1
ATOM 7101 C C . GLY B 1 464 ? -17.485 37.869 35.253 1.00 28.97 464 GLY D C 1
ATOM 7102 O O . GLY B 1 464 ? -16.549 37.924 36.052 1.00 30.39 464 GLY D O 1
ATOM 7103 N N . CYS B 1 465 ? -18.301 38.892 35.040 1.00 28.81 465 CYS D N 1
ATOM 7104 C CA . CYS B 1 465 ? -18.227 40.123 35.825 1.00 28.73 465 CYS D CA 1
ATOM 7105 C C . CYS B 1 465 ? -19.616 40.733 35.863 1.00 28.96 465 CYS D C 1
ATOM 7106 O O . CYS B 1 465 ? -20.516 40.238 35.187 1.00 29.12 465 CYS D O 1
ATOM 7109 N N . ASP B 1 466 ? -19.795 41.811 36.623 1.00 28.71 466 ASP D N 1
ATOM 7110 C CA . ASP B 1 466 ? -21.091 42.502 36.591 1.00 28.16 466 ASP D CA 1
ATOM 7111 C C . ASP B 1 466 ? -21.163 43.518 35.459 1.00 27.17 466 ASP D C 1
ATOM 7112 O O . ASP B 1 466 ? -20.154 43.863 34.821 1.00 27.22 466 ASP D O 1
ATOM 7117 N N . PHE B 1 467 ? -22.382 43.971 35.214 1.00 26.02 467 PHE D N 1
ATOM 7118 C CA . PHE B 1 467 ? -22.677 44.913 34.158 1.00 26.07 467 PHE D CA 1
ATOM 7119 C C . PHE B 1 467 ? -23.964 45.664 34.439 1.00 25.80 467 PHE D C 1
ATOM 7120 O O . PHE B 1 467 ? -24.890 45.123 35.040 1.00 25.62 467 PHE D O 1
ATOM 7128 N N . ALA B 1 468 ? -24.014 46.905 33.978 1.00 25.90 468 ALA D N 1
ATOM 7129 C CA . ALA B 1 468 ? -25.217 47.711 34.056 1.00 25.93 468 ALA D CA 1
ATOM 7130 C C . ALA B 1 468 ? -26.180 47.238 32.981 1.00 26.02 468 ALA D C 1
ATOM 7131 O O . ALA B 1 468 ? -25.774 46.591 32.012 1.00 26.13 468 ALA D O 1
ATOM 7133 N N . VAL B 1 469 ? -27.467 47.507 33.173 1.00 26.14 469 VAL D N 1
ATOM 7134 C CA . VAL B 1 469 ? -28.448 47.254 32.130 1.00 26.80 469 VAL D CA 1
ATOM 7135 C C . VAL B 1 469 ? -29.039 48.584 31.721 1.00 27.10 469 VAL D C 1
ATOM 7136 O O . VAL B 1 469 ? -29.478 49.364 32.568 1.00 27.83 469 VAL D O 1
ATOM 7140 N N . SER B 1 470 ? -29.030 48.839 30.416 1.00 27.83 470 SER D N 1
ATOM 7141 C CA . SER B 1 470 ? -29.535 50.082 29.868 1.00 28.25 470 SER D CA 1
ATOM 7142 C C . SER B 1 470 ? -31.037 50.190 30.111 1.00 28.74 470 SER D C 1
ATOM 7143 O O . SER B 1 470 ? -31.768 49.228 29.868 1.00 28.42 470 SER D O 1
ATOM 7146 N N . PRO B 1 471 ? -31.501 51.374 30.579 1.00 29.60 471 PRO D N 1
ATOM 7147 C CA . PRO B 1 471 ? -32.947 51.602 30.659 1.00 29.76 471 PRO D CA 1
ATOM 7148 C C . PRO B 1 471 ? -33.635 51.500 29.298 1.00 30.03 471 PRO D C 1
ATOM 7149 O O . PRO B 1 471 ? -34.834 51.232 29.230 1.00 30.21 471 PRO D O 1
ATOM 7153 N N . LYS B 1 472 ? -32.879 51.723 28.226 1.00 30.36 472 LYS D N 1
ATOM 7154 C CA . LYS B 1 472 ? -33.395 51.606 26.864 1.00 30.48 472 LYS D CA 1
ATOM 7155 C C . LYS B 1 472 ? -33.024 50.262 26.194 1.00 30.25 472 LYS D C 1
ATOM 7156 O O . LYS B 1 472 ? -32.928 50.188 24.963 1.00 30.14 472 LYS D O 1
ATOM 7162 N N . LEU B 1 473 ? -32.848 49.216 27.006 1.00 29.83 473 LEU D N 1
ATOM 7163 C CA . LEU B 1 473 ? -32.596 47.854 26.510 1.00 29.16 473 LEU D CA 1
ATOM 7164 C C . LEU B 1 473 ? -33.608 47.431 25.443 1.00 28.80 473 LEU D C 1
ATOM 7165 O O . LEU B 1 473 ? -34.795 47.718 25.561 1.00 27.85 473 LEU D O 1
ATOM 7170 N N . ILE B 1 474 ? -33.136 46.742 24.408 1.00 28.14 474 ILE D N 1
ATOM 7171 C CA . ILE B 1 474 ? -33.993 46.255 23.339 1.00 27.88 474 ILE D CA 1
ATOM 7172 C C . ILE B 1 474 ? -33.584 44.842 22.964 1.00 27.49 474 ILE D C 1
ATOM 7173 O O . ILE B 1 474 ? -32.494 44.393 23.326 1.00 27.22 474 ILE D O 1
ATOM 7178 N N . PRO B 1 475 ? -34.453 44.123 22.244 1.00 26.54 475 PRO D N 1
ATOM 7179 C CA . PRO B 1 475 ? -34.041 42.872 21.630 1.00 26.44 475 PRO D CA 1
ATOM 7180 C C . PRO B 1 475 ? -32.882 43.098 20.647 1.00 26.25 475 PRO D C 1
ATOM 7181 O O . PRO B 1 475 ? -32.799 44.165 20.028 1.00 25.90 475 PRO D O 1
ATOM 7185 N N . MET B 1 476 ? -32.005 42.111 20.504 1.00 25.84 476 MET D N 1
ATOM 7186 C CA . MET B 1 476 ? -30.841 42.287 19.615 1.00 26.30 476 MET D CA 1
ATOM 7187 C C . MET B 1 476 ? -31.270 42.425 18.169 1.00 26.03 476 MET D C 1
ATOM 7188 O O . MET B 1 476 ? -32.001 41.570 17.635 1.00 25.86 476 MET D O 1
ATOM 7193 N N . GLN B 1 477 ? -30.782 43.489 17.534 1.00 25.39 477 GLN D N 1
ATOM 7194 C CA . GLN B 1 477 ? -31.129 43.790 16.159 1.00 26.00 477 GLN D CA 1
ATOM 7195 C C . GLN B 1 477 ? -30.487 42.791 15.209 1.00 25.61 477 GLN D C 1
ATOM 7196 O O . GLN B 1 477 ? -29.494 42.145 15.533 1.00 24.93 477 GLN D O 1
ATOM 7202 N N . GLN B 1 478 ? -31.068 42.650 14.043 1.00 25.88 478 GLN D N 1
ATOM 7203 C CA . GLN B 1 478 ? -30.504 41.838 13.002 1.00 26.29 478 GLN D CA 1
ATOM 7204 C C . GLN B 1 478 ? -30.721 42.584 11.715 1.00 26.94 478 GLN D C 1
ATOM 7205 O O . GLN B 1 478 ? -31.740 43.146 11.495 1.00 26.66 478 GLN D O 1
ATOM 7211 N N . VAL B 1 479 ? -29.710 42.610 10.869 1.00 27.40 479 VAL D N 1
ATOM 7212 C CA . VAL B 1 479 ? -29.819 43.218 9.569 1.00 28.44 479 VAL D CA 1
ATOM 7213 C C . VAL B 1 479 ? -30.864 42.520 8.714 1.00 29.36 479 VAL D C 1
ATOM 7214 O O . VAL B 1 479 ? -31.036 41.347 8.826 1.00 29.37 479 VAL D O 1
ATOM 7218 N N . THR B 1 480 ? -31.520 43.275 7.838 1.00 30.65 480 THR D N 1
ATOM 7219 C CA . THR B 1 480 ? -32.575 42.734 6.970 1.00 31.12 480 THR D CA 1
ATOM 7220 C C . THR B 1 480 ? -32.168 42.347 5.567 1.00 31.70 480 THR D C 1
ATOM 7221 O O . THR B 1 480 ? -32.802 41.530 4.945 1.00 31.60 480 THR D O 1
ATOM 7225 N N . THR C 1 1 ? -15.279 61.920 1.674 1.00 24.59 1 THR C N 1
ATOM 7226 C CA . THR C 1 1 ? -14.919 63.318 1.298 1.00 24.90 1 THR C CA 1
ATOM 7227 C C . THR C 1 1 ? -16.174 64.076 1.005 1.00 25.11 1 THR C C 1
ATOM 7228 O O . THR C 1 1 ? -17.030 63.588 0.284 1.00 25.95 1 THR C O 1
ATOM 7232 N N . LYS C 1 2 ? -16.270 65.267 1.565 1.00 24.50 2 LYS C N 1
ATOM 7233 C CA . LYS C 1 2 ? -17.389 66.182 1.265 1.00 25.36 2 LYS C CA 1
ATOM 7234 C C . LYS C 1 2 ? -16.904 67.191 0.240 1.00 24.04 2 LYS C C 1
ATOM 7235 O O . LYS C 1 2 ? -15.946 67.921 0.483 1.00 23.32 2 LYS C O 1
ATOM 7241 N N . PHE C 1 3 ? -17.554 67.247 -0.908 1.00 23.96 3 PHE C N 1
ATOM 7242 C CA . PHE C 1 3 ? -17.276 68.175 -1.973 1.00 23.44 3 PHE C CA 1
ATOM 7243 C C . PHE C 1 3 ? -18.020 69.472 -1.736 1.00 23.67 3 PHE C C 1
ATOM 7244 O O . PHE C 1 3 ? -19.224 69.464 -1.505 1.00 23.95 3 PHE C O 1
ATOM 7252 N N . TYR C 1 4 ? -17.283 70.569 -1.759 1.00 23.66 4 TYR C N 1
ATOM 7253 C CA . TYR C 1 4 ? -17.809 71.912 -1.550 1.00 24.28 4 TYR C CA 1
ATOM 7254 C C . TYR C 1 4 ? -17.794 72.694 -2.799 1.00 25.76 4 TYR C C 1
ATOM 7255 O O . TYR C 1 4 ? -16.881 72.634 -3.603 1.00 26.83 4 TYR C O 1
ATOM 7264 N N . THR C 1 5 ? -18.872 73.469 -2.988 1.00 26.29 5 THR C N 1
ATOM 7265 C CA . THR C 1 5 ? -19.000 74.333 -4.130 1.00 27.22 5 THR C CA 1
ATOM 7266 C C . THR C 1 5 ? -18.374 75.726 -3.890 1.00 28.32 5 THR C C 1
ATOM 7267 O O . THR C 1 5 ? -18.223 76.498 -4.828 1.00 29.66 5 THR C O 1
ATOM 7271 N N . ASP C 1 6 ? -18.025 76.006 -2.633 1.00 27.57 6 ASP C N 1
ATOM 7272 C CA . ASP C 1 6 ? -17.554 77.319 -2.213 1.00 27.28 6 ASP C CA 1
ATOM 7273 C C . ASP C 1 6 ? -16.440 77.189 -1.154 1.00 26.55 6 ASP C C 1
ATOM 7274 O O . ASP C 1 6 ? -16.651 76.623 -0.100 1.00 26.10 6 ASP C O 1
ATOM 7279 N N . ALA C 1 7 ? -15.298 77.815 -1.437 1.00 25.70 7 ALA C N 1
ATOM 7280 C CA . ALA C 1 7 ? -14.138 77.772 -0.519 1.00 25.52 7 ALA C CA 1
ATOM 7281 C C . ALA C 1 7 ? -14.438 78.398 0.854 1.00 24.48 7 ALA C C 1
ATOM 7282 O O . ALA C 1 7 ? -14.011 77.910 1.913 1.00 24.11 7 ALA C O 1
ATOM 7284 N N . VAL C 1 8 ? -15.184 79.502 0.891 1.00 24.34 8 VAL C N 1
ATOM 7285 C CA . VAL C 1 8 ? -15.495 80.087 2.182 1.00 24.99 8 VAL C CA 1
ATOM 7286 C C . VAL C 1 8 ? -16.297 79.124 3.059 1.00 24.15 8 VAL C C 1
ATOM 7287 O O . VAL C 1 8 ? -16.055 78.951 4.262 1.00 24.53 8 VAL C O 1
ATOM 7291 N N . GLU C 1 9 ? -17.288 78.444 2.452 1.00 24.59 9 GLU C N 1
ATOM 7292 C CA . GLU C 1 9 ? -18.049 77.483 3.240 1.00 24.87 9 GLU C CA 1
ATOM 7293 C C . GLU C 1 9 ? -17.192 76.341 3.773 1.00 25.32 9 GLU C C 1
ATOM 7294 O O . GLU C 1 9 ? -17.417 75.865 4.868 1.00 25.84 9 GLU C O 1
ATOM 7300 N N . ALA C 1 10 ? -16.166 75.964 3.012 1.00 23.45 10 ALA C N 1
ATOM 7301 C CA . ALA C 1 10 ? -15.291 74.858 3.455 1.00 23.92 10 ALA C CA 1
ATOM 7302 C C . ALA C 1 10 ? -14.472 75.258 4.665 1.00 24.29 10 ALA C C 1
ATOM 7303 O O . ALA C 1 10 ? -13.991 74.400 5.358 1.00 24.67 10 ALA C O 1
ATOM 7305 N N . VAL C 1 11 ? -14.265 76.554 4.894 1.00 23.91 11 VAL C N 1
ATOM 7306 C CA . VAL C 1 11 ? -13.463 77.002 6.034 1.00 24.15 11 VAL C CA 1
ATOM 7307 C C . VAL C 1 11 ? -14.182 77.852 7.057 1.00 24.53 11 VAL C C 1
ATOM 7308 O O . VAL C 1 11 ? -13.546 78.362 7.977 1.00 24.59 11 VAL C O 1
ATOM 7312 N N . LYS C 1 12 ? -15.517 77.929 6.943 1.00 25.28 12 LYS C N 1
ATOM 7313 C CA . LYS C 1 12 ? -16.257 78.891 7.768 1.00 25.56 12 LYS C CA 1
ATOM 7314 C C . LYS C 1 12 ? -16.237 78.588 9.249 1.00 25.32 12 LYS C C 1
ATOM 7315 O O . LYS C 1 12 ? -16.422 79.479 10.072 1.00 27.02 12 LYS C O 1
ATOM 7321 N N . ASP C 1 13 ? -16.052 77.326 9.608 1.00 24.34 13 ASP C N 1
ATOM 7322 C CA . ASP C 1 13 ? -16.116 76.888 10.994 1.00 24.65 13 ASP C CA 1
ATOM 7323 C C . ASP C 1 13 ? -14.786 76.841 11.749 1.00 24.17 13 ASP C C 1
ATOM 7324 O O . ASP C 1 13 ? -14.745 76.355 12.877 1.00 26.33 13 ASP C O 1
ATOM 7329 N N . ILE C 1 14 ? -13.728 77.376 11.153 1.00 24.25 14 ILE C N 1
ATOM 7330 C CA . ILE C 1 14 ? -12.470 77.440 11.896 1.00 23.95 14 ILE C CA 1
ATOM 7331 C C . ILE C 1 14 ? -12.644 78.445 13.022 1.00 24.86 14 ILE C C 1
ATOM 7332 O O . ILE C 1 14 ? -12.994 79.584 12.746 1.00 25.41 14 ILE C O 1
ATOM 7337 N N . PRO C 1 15 ? -12.416 78.036 14.276 1.00 25.24 15 PRO C N 1
ATOM 7338 C CA . PRO C 1 15 ? -12.590 78.982 15.383 1.00 24.79 15 PRO C CA 1
ATOM 7339 C C . PRO C 1 15 ? -11.403 79.925 15.555 1.00 23.69 15 PRO C C 1
ATOM 7340 O O . PRO C 1 15 ? -10.285 79.584 15.183 1.00 24.23 15 PRO C O 1
ATOM 7344 N N . ASN C 1 16 ? -11.630 81.096 16.151 1.00 23.88 16 ASN C N 1
ATOM 7345 C CA . ASN C 1 16 ? -10.516 81.919 16.557 1.00 23.95 16 ASN C CA 1
ATOM 7346 C C . ASN C 1 16 ? -9.608 81.094 17.469 1.00 22.98 16 ASN C C 1
ATOM 7347 O O . ASN C 1 16 ? -10.067 80.307 18.310 1.00 24.19 16 ASN C O 1
ATOM 7352 N N . GLY C 1 17 ? -8.293 81.260 17.290 1.00 22.87 17 GLY C N 1
ATOM 7353 C CA . GLY C 1 17 ? -7.294 80.586 18.102 1.00 22.98 17 GLY C CA 1
ATOM 7354 C C . GLY C 1 17 ? -6.875 79.203 17.602 1.00 23.67 17 GLY C C 1
ATOM 7355 O O . GLY C 1 17 ? -6.020 78.577 18.206 1.00 25.90 17 GLY C O 1
ATOM 7356 N N . ALA C 1 18 ? -7.473 78.752 16.511 1.00 23.71 18 ALA C N 1
ATOM 7357 C CA . ALA C 1 18 ? -7.184 77.421 15.967 1.00 23.47 18 ALA C CA 1
ATOM 7358 C C . ALA C 1 18 ? -5.718 77.313 15.547 1.00 23.26 18 ALA C C 1
ATOM 7359 O O . ALA C 1 18 ? -5.076 78.305 15.180 1.00 23.57 18 ALA C O 1
ATOM 7361 N N . THR C 1 19 ? -5.203 76.084 15.615 1.00 22.95 19 THR C N 1
ATOM 7362 C CA . THR C 1 19 ? -3.964 75.759 14.943 1.00 22.86 19 THR C CA 1
ATOM 7363 C C . THR C 1 19 ? -4.333 75.263 13.561 1.00 22.44 19 THR C C 1
ATOM 7364 O O . THR C 1 19 ? -5.124 74.321 13.398 1.00 23.94 19 THR C O 1
ATOM 7368 N N . VAL C 1 20 ? -3.735 75.857 12.553 1.00 22.56 20 VAL C N 1
ATOM 7369 C CA . VAL C 1 20 ? -4.028 75.574 11.173 1.00 23.09 20 VAL C CA 1
ATOM 7370 C C . VAL C 1 20 ? -2.713 75.261 10.441 1.00 23.78 20 VAL C C 1
ATOM 7371 O O . VAL C 1 20 ? -1.814 76.073 10.455 1.00 23.63 20 VAL C O 1
ATOM 7375 N N . LEU C 1 21 ? -2.641 74.089 9.823 1.00 22.37 21 LEU C N 1
ATOM 7376 C CA . LEU C 1 21 ? -1.500 73.696 8.952 1.00 22.77 21 LEU C CA 1
ATOM 7377 C C . LEU C 1 21 ? -1.790 74.254 7.605 1.00 23.23 21 LEU C C 1
ATOM 7378 O O . LEU C 1 21 ? -2.934 74.170 7.118 1.00 24.30 21 LEU C O 1
ATOM 7383 N N . VAL C 1 22 ? -0.810 74.879 6.978 1.00 23.00 22 VAL C N 1
ATOM 7384 C CA . VAL C 1 22 ? -0.952 75.500 5.670 1.00 22.99 22 VAL C CA 1
ATOM 7385 C C . VAL C 1 22 ? 0.150 75.003 4.717 1.00 22.34 22 VAL C C 1
ATOM 7386 O O . VAL C 1 22 ? 1.356 75.206 4.991 1.00 22.43 22 VAL C O 1
ATOM 7390 N N . GLY C 1 23 ? -0.217 74.301 3.654 1.00 22.27 23 GLY C N 1
ATOM 7391 C CA . GLY C 1 23 ? 0.741 73.702 2.731 1.00 22.40 23 GLY C CA 1
ATOM 7392 C C . GLY C 1 23 ? 1.517 74.729 1.942 1.00 22.55 23 GLY C C 1
ATOM 7393 O O . GLY C 1 23 ? 1.160 75.928 1.951 1.00 22.69 23 GLY C O 1
ATOM 7394 N N . GLY C 1 24 ? 2.540 74.278 1.189 1.00 23.20 24 GLY C N 1
ATOM 7395 C CA . GLY C 1 24 ? 3.314 75.136 0.314 1.00 22.45 24 GLY C CA 1
ATOM 7396 C C . GLY C 1 24 ? 4.778 75.306 0.726 1.00 21.85 24 GLY C C 1
ATOM 7397 O O . GLY C 1 24 ? 5.148 75.223 1.911 1.00 23.02 24 GLY C O 1
ATOM 7398 N N . PHE C 1 25 ? 5.563 75.499 -0.303 1.00 22.18 25 PHE C N 1
ATOM 7399 C CA . PHE C 1 25 ? 6.977 75.826 -0.131 1.00 22.05 25 PHE C CA 1
ATOM 7400 C C . PHE C 1 25 ? 7.170 77.074 -0.969 1.00 23.13 25 PHE C C 1
ATOM 7401 O O . PHE C 1 25 ? 7.009 77.060 -2.191 1.00 23.10 25 PHE C O 1
ATOM 7409 N N . GLY C 1 26 ? 7.548 78.175 -0.357 1.00 22.80 26 GLY C N 1
ATOM 7410 C CA . GLY C 1 26 ? 7.524 79.421 -1.043 1.00 23.62 26 GLY C CA 1
ATOM 7411 C C . GLY C 1 26 ? 6.109 79.734 -1.522 1.00 23.23 26 GLY C C 1
ATOM 7412 O O . GLY C 1 26 ? 5.159 79.664 -0.726 1.00 25.22 26 GLY C O 1
ATOM 7413 N N . LEU C 1 27 ? 5.993 80.039 -2.804 1.00 23.44 27 LEU C N 1
ATOM 7414 C CA . LEU C 1 27 ? 4.694 80.212 -3.434 1.00 23.22 27 LEU C CA 1
ATOM 7415 C C . LEU C 1 27 ? 4.274 78.972 -4.220 1.00 23.94 27 LEU C C 1
ATOM 7416 O O . LEU C 1 27 ? 3.339 79.006 -5.018 1.00 24.85 27 LEU C O 1
ATOM 7421 N N . CYS C 1 28 ? 4.978 77.870 -4.006 1.00 23.47 28 CYS C N 1
ATOM 7422 C CA . CYS C 1 28 ? 4.784 76.621 -4.763 1.00 23.38 28 CYS C CA 1
ATOM 7423 C C . CYS C 1 28 ? 3.904 75.673 -3.964 1.00 23.51 28 CYS C C 1
ATOM 7424 O O . CYS C 1 28 ? 4.234 75.232 -2.878 1.00 23.15 28 CYS C O 1
ATOM 7427 N N . GLY C 1 29 ? 2.720 75.384 -4.530 1.00 23.67 29 GLY C N 1
ATOM 7428 C CA . GLY C 1 29 ? 1.755 74.538 -3.878 1.00 23.59 29 GLY C CA 1
ATOM 7429 C C . GLY C 1 29 ? 1.095 75.121 -2.630 1.00 22.69 29 GLY C C 1
ATOM 7430 O O . GLY C 1 29 ? 0.803 74.462 -1.614 1.00 24.00 29 GLY C O 1
ATOM 7431 N N . ILE C 1 30 ? 0.815 76.418 -2.743 1.00 23.15 30 ILE C N 1
ATOM 7432 C CA . ILE C 1 30 ? 0.114 77.106 -1.678 1.00 22.99 30 ILE C CA 1
ATOM 7433 C C . ILE C 1 30 ? -1.406 77.137 -1.940 1.00 22.29 30 ILE C C 1
ATOM 7434 O O . ILE C 1 30 ? -1.857 77.242 -3.097 1.00 22.82 30 ILE C O 1
ATOM 7439 N N . PRO C 1 31 ? -2.171 76.999 -0.886 1.00 22.40 31 PRO C N 1
ATOM 7440 C CA . PRO C 1 31 ? -3.642 77.021 -1.031 1.00 22.83 31 PRO C CA 1
ATOM 7441 C C . PRO C 1 31 ? -4.204 78.425 -1.143 1.00 22.07 31 PRO C C 1
ATOM 7442 O O . PRO C 1 31 ? -4.788 78.950 -0.203 1.00 23.26 31 PRO C O 1
ATOM 7446 N N . GLU C 1 32 ? -4.010 79.002 -2.317 1.00 23.00 32 GLU C N 1
ATOM 7447 C CA . GLU C 1 32 ? -4.317 80.418 -2.498 1.00 22.92 32 GLU C CA 1
ATOM 7448 C C . GLU C 1 32 ? -5.792 80.738 -2.329 1.00 22.16 32 GLU C C 1
ATOM 7449 O O . GLU C 1 32 ? -6.139 81.797 -1.813 1.00 23.71 32 GLU C O 1
ATOM 7455 N N . ASN C 1 33 ? -6.658 79.855 -2.802 1.00 21.72 33 ASN C N 1
ATOM 7456 C CA . ASN C 1 33 ? -8.110 80.094 -2.655 1.00 22.27 33 ASN C CA 1
ATOM 7457 C C . ASN C 1 33 ? -8.554 79.944 -1.209 1.00 21.72 33 ASN C C 1
ATOM 7458 O O . ASN C 1 33 ? -9.418 80.685 -0.742 1.00 22.89 33 ASN C O 1
ATOM 7463 N N . LEU C 1 34 ? -8.008 78.983 -0.433 1.00 22.49 34 LEU C N 1
ATOM 7464 C CA . LEU C 1 34 ? -8.385 78.788 0.958 1.00 22.23 34 LEU C CA 1
ATOM 7465 C C . LEU C 1 34 ? -7.871 79.940 1.819 1.00 22.77 34 LEU C C 1
ATOM 7466 O O . LEU C 1 34 ? -8.525 80.340 2.764 1.00 22.67 34 LEU C O 1
ATOM 7471 N N . ILE C 1 35 ? -6.657 80.395 1.540 1.00 22.36 35 ILE C N 1
ATOM 7472 C CA . ILE C 1 35 ? -6.136 81.606 2.190 1.00 23.17 35 ILE C CA 1
ATOM 7473 C C . ILE C 1 35 ? -7.049 82.807 1.933 1.00 23.53 35 ILE C C 1
ATOM 7474 O O . ILE C 1 35 ? -7.392 83.506 2.880 1.00 23.42 35 ILE C O 1
ATOM 7479 N N . GLY C 1 36 ? -7.449 82.970 0.679 1.00 23.32 36 GLY C N 1
ATOM 7480 C CA . GLY C 1 36 ? -8.396 84.047 0.336 1.00 22.81 36 GLY C CA 1
ATOM 7481 C C . GLY C 1 36 ? -9.708 83.886 1.100 1.00 22.22 36 GLY C C 1
ATOM 7482 O O . GLY C 1 36 ? -10.319 84.870 1.530 1.00 23.24 36 GLY C O 1
ATOM 7483 N N . ALA C 1 37 ? -10.171 82.659 1.282 1.00 22.89 37 ALA C N 1
ATOM 7484 C CA . ALA C 1 37 ? -11.365 82.418 2.055 1.00 22.78 37 ALA C CA 1
ATOM 7485 C C . ALA C 1 37 ? -11.198 82.816 3.502 1.00 22.26 37 ALA C C 1
ATOM 7486 O O . ALA C 1 37 ? -12.138 83.332 4.133 1.00 23.45 37 ALA C O 1
ATOM 7488 N N . LEU C 1 38 ? -10.027 82.561 4.094 1.00 22.27 38 LEU C N 1
ATOM 7489 C CA A LEU C 1 38 ? -9.786 82.995 5.457 0.50 23.04 38 LEU C CA 1
ATOM 7490 C CA B LEU C 1 38 ? -9.784 82.990 5.464 0.50 22.53 38 LEU C CA 1
ATOM 7491 C C . LEU C 1 38 ? -9.785 84.509 5.589 1.00 23.03 38 LEU C C 1
ATOM 7492 O O . LEU C 1 38 ? -10.164 85.017 6.628 1.00 22.19 38 LEU C O 1
ATOM 7501 N N . LEU C 1 39 ? -9.367 85.204 4.541 1.00 23.41 39 LEU C N 1
ATOM 7502 C CA . LEU C 1 39 ? -9.387 86.683 4.585 1.00 23.49 39 LEU C CA 1
ATOM 7503 C C . LEU C 1 39 ? -10.823 87.121 4.691 1.00 23.70 39 LEU C C 1
ATOM 7504 O O . LEU C 1 39 ? -11.121 88.079 5.389 1.00 23.89 39 LEU C O 1
ATOM 7509 N N . LYS C 1 40 ? -11.702 86.424 3.989 1.00 23.78 40 LYS C N 1
ATOM 7510 C CA . LYS C 1 40 ? -13.144 86.739 4.048 1.00 25.38 40 LYS C CA 1
ATOM 7511 C C . LYS C 1 40 ? -13.780 86.413 5.394 1.00 23.86 40 LYS C C 1
ATOM 7512 O O . LYS C 1 40 ? -14.584 87.190 5.928 1.00 25.63 40 LYS C O 1
ATOM 7518 N N . THR C 1 41 ? -13.474 85.263 5.984 1.00 23.59 41 THR C N 1
ATOM 7519 C CA . THR C 1 41 ? -14.032 84.968 7.296 1.00 23.86 41 THR C CA 1
ATOM 7520 C C . THR C 1 41 ? -13.490 85.806 8.434 1.00 24.66 41 THR C C 1
ATOM 7521 O O . THR C 1 41 ? -14.184 86.021 9.434 1.00 24.30 41 THR C O 1
ATOM 7525 N N . GLY C 1 42 ? -12.243 86.245 8.340 1.00 23.70 42 GLY C N 1
ATOM 7526 C CA . GLY C 1 42 ? -11.658 87.109 9.361 1.00 23.91 42 GLY C CA 1
ATOM 7527 C C . GLY C 1 42 ? -11.198 86.392 10.615 1.00 24.19 42 GLY C C 1
ATOM 7528 O O . GLY C 1 42 ? -10.869 87.019 11.628 1.00 25.57 42 GLY C O 1
ATOM 7529 N N . VAL C 1 43 ? -11.184 85.060 10.578 1.00 23.83 43 VAL C N 1
ATOM 7530 C CA . VAL C 1 43 ? -10.785 84.294 11.741 1.00 23.68 43 VAL C CA 1
ATOM 7531 C C . VAL C 1 43 ? -9.414 84.739 12.232 1.00 24.15 43 VAL C C 1
ATOM 7532 O O . VAL C 1 43 ? -8.509 84.973 11.424 1.00 24.63 43 VAL C O 1
ATOM 7536 N N . LYS C 1 44 ? -9.245 84.828 13.543 1.00 24.57 44 LYS C N 1
ATOM 7537 C CA . LYS C 1 44 ? -8.009 85.404 14.050 1.00 25.31 44 LYS C CA 1
ATOM 7538 C C . LYS C 1 44 ? -7.377 84.625 15.193 1.00 24.55 44 LYS C C 1
ATOM 7539 O O . LYS C 1 44 ? -7.857 83.561 15.601 1.00 24.27 44 LYS C O 1
ATOM 7545 N N . GLU C 1 45 ? -6.232 85.135 15.637 1.00 23.48 45 GLU C N 1
ATOM 7546 C CA . GLU C 1 45 ? -5.403 84.544 16.675 1.00 23.65 45 GLU C CA 1
ATOM 7547 C C . GLU C 1 45 ? -4.959 83.119 16.322 1.00 23.40 45 GLU C C 1
ATOM 7548 O O . GLU C 1 45 ? -4.786 82.304 17.198 1.00 23.85 45 GLU C O 1
ATOM 7554 N N . LEU C 1 46 ? -4.724 82.896 15.034 1.00 22.51 46 LEU C N 1
ATOM 7555 C CA . LEU C 1 46 ? -4.350 81.561 14.568 1.00 22.37 46 LEU C CA 1
ATOM 7556 C C . LEU C 1 46 ? -2.907 81.226 14.934 1.00 23.16 46 LEU C C 1
ATOM 7557 O O . LEU C 1 46 ? -2.070 82.114 14.964 1.00 23.05 46 LEU C O 1
ATOM 7562 N N . THR C 1 47 ? -2.641 79.933 15.148 1.00 22.22 47 THR C N 1
ATOM 7563 C CA . THR C 1 47 ? -1.282 79.407 15.172 1.00 23.55 47 THR C CA 1
ATOM 7564 C C . THR C 1 47 ? -1.179 78.721 13.810 1.00 23.99 47 THR C C 1
ATOM 7565 O O . THR C 1 47 ? -1.846 77.706 13.571 1.00 25.38 47 THR C O 1
ATOM 7569 N N . ALA C 1 48 ? -0.363 79.270 12.913 1.00 22.10 48 ALA C N 1
ATOM 7570 C CA . ALA C 1 48 ? -0.212 78.833 11.539 1.00 23.07 48 ALA C CA 1
ATOM 7571 C C . ALA C 1 48 ? 1.027 78.019 11.535 1.00 23.37 48 ALA C C 1
ATOM 7572 O O . ALA C 1 48 ? 2.110 78.528 11.809 1.00 24.20 48 ALA C O 1
ATOM 7574 N N . VAL C 1 49 ? 0.928 76.748 11.133 1.00 22.34 49 VAL C N 1
ATOM 7575 C CA . VAL C 1 49 ? 2.085 75.874 10.907 1.00 22.97 49 VAL C CA 1
ATOM 7576 C C . VAL C 1 49 ? 2.293 75.919 9.418 1.00 23.61 49 VAL C C 1
ATOM 7577 O O . VAL C 1 49 ? 1.485 75.359 8.671 1.00 24.50 49 VAL C O 1
ATOM 7581 N N . SER C 1 50 ? 3.350 76.550 8.926 1.00 23.10 50 SER C N 1
ATOM 7582 C CA . SER C 1 50 ? 3.550 76.818 7.531 1.00 22.95 50 SER C CA 1
ATOM 7583 C C . SER C 1 50 ? 5.063 76.847 7.319 1.00 23.03 50 SER C C 1
ATOM 7584 O O . SER C 1 50 ? 5.741 77.494 8.083 1.00 23.68 50 SER C O 1
ATOM 7587 N N . ASN C 1 51 ? 5.539 76.145 6.336 1.00 22.37 51 ASN C N 1
ATOM 7588 C CA . ASN C 1 51 ? 6.984 76.125 6.130 1.00 21.97 51 ASN C CA 1
ATOM 7589 C C . ASN C 1 51 ? 7.585 77.515 6.040 1.00 22.47 51 ASN C C 1
ATOM 7590 O O . ASN C 1 51 ? 8.628 77.779 6.666 1.00 23.07 51 ASN C O 1
ATOM 7595 N N . ASN C 1 52 ? 6.950 78.378 5.273 1.00 22.35 52 ASN C N 1
ATOM 7596 C CA . ASN C 1 52 ? 7.423 79.725 4.979 1.00 23.15 52 ASN C CA 1
ATOM 7597 C C . ASN C 1 52 ? 6.365 80.704 5.284 1.00 23.44 52 ASN C C 1
ATOM 7598 O O . ASN C 1 52 ? 5.221 80.370 5.626 1.00 24.57 52 ASN C O 1
ATOM 7603 N N . ALA C 1 53 ? 6.767 81.964 5.155 1.00 24.30 53 ALA C N 1
ATOM 7604 C CA . ALA C 1 53 ? 5.864 83.107 5.386 1.00 24.11 53 ALA C CA 1
ATOM 7605 C C . ALA C 1 53 ? 5.322 83.696 4.094 1.00 24.38 53 ALA C C 1
ATOM 7606 O O . ALA C 1 53 ? 4.922 84.876 4.073 1.00 24.78 53 ALA C O 1
ATOM 7608 N N . GLY C 1 54 ? 5.292 82.946 2.988 1.00 24.48 54 GLY C N 1
ATOM 7609 C CA . GLY C 1 54 ? 4.871 83.470 1.691 1.00 24.06 54 GLY C CA 1
ATOM 7610 C C . GLY C 1 54 ? 5.747 84.637 1.340 1.00 23.43 54 GLY C C 1
ATOM 7611 O O . GLY C 1 54 ? 6.934 84.627 1.641 1.00 25.17 54 GLY C O 1
ATOM 7612 N N . VAL C 1 55 ? 5.152 85.656 0.738 1.00 23.67 55 VAL C N 1
ATOM 7613 C CA . VAL C 1 55 ? 5.847 86.931 0.533 1.00 22.72 55 VAL C CA 1
ATOM 7614 C C . VAL C 1 55 ? 4.943 88.011 1.076 1.00 23.47 55 VAL C C 1
ATOM 7615 O O . VAL C 1 55 ? 3.835 87.751 1.545 1.00 22.85 55 VAL C O 1
ATOM 7619 N N . ASP C 1 56 ? 5.389 89.256 1.040 1.00 23.10 56 ASP C N 1
ATOM 7620 C CA . ASP C 1 56 ? 4.596 90.283 1.692 1.00 23.74 56 ASP C CA 1
ATOM 7621 C C . ASP C 1 56 ? 3.102 90.276 1.392 1.00 23.93 56 ASP C C 1
ATOM 7622 O O . ASP C 1 56 ? 2.333 90.442 2.253 1.00 24.38 56 ASP C O 1
ATOM 7627 N N . ASN C 1 57 ? 2.764 90.100 0.122 1.00 24.01 57 ASN C N 1
ATOM 7628 C CA A ASN C 1 57 ? 1.321 90.176 -0.256 0.60 25.24 57 ASN C CA 1
ATOM 7629 C CA B ASN C 1 57 ? 1.379 90.162 -0.310 0.40 25.20 57 ASN C CA 1
ATOM 7630 C C . ASN C 1 57 ? 0.747 88.859 -0.774 1.00 26.56 57 ASN C C 1
ATOM 7631 O O . ASN C 1 57 ? -0.442 88.872 -1.092 1.00 31.77 57 ASN C O 1
ATOM 7640 N N . PHE C 1 58 ? 1.497 87.760 -0.819 1.00 25.28 58 PHE C N 1
ATOM 7641 C CA . PHE C 1 58 ? 0.868 86.523 -1.269 1.00 25.13 58 PHE C CA 1
ATOM 7642 C C . PHE C 1 58 ? 1.062 85.404 -0.251 1.00 24.71 58 PHE C C 1
ATOM 7643 O O . PHE C 1 58 ? 1.835 85.542 0.697 1.00 25.04 58 PHE C O 1
ATOM 7651 N N . GLY C 1 59 ? 0.356 84.297 -0.455 1.00 23.84 59 GLY C N 1
ATOM 7652 C CA . GLY C 1 59 ? 0.449 83.156 0.441 1.00 24.74 59 GLY C CA 1
ATOM 7653 C C . GLY C 1 59 ? 0.134 83.566 1.852 1.00 24.00 59 GLY C C 1
ATOM 7654 O O . GLY C 1 59 ? -0.707 84.430 2.105 1.00 23.38 59 GLY C O 1
ATOM 7655 N N . LEU C 1 60 ? 0.776 82.924 2.813 1.00 24.22 60 LEU C N 1
ATOM 7656 C CA . LEU C 1 60 ? 0.569 83.245 4.247 1.00 25.26 60 LEU C CA 1
ATOM 7657 C C . LEU C 1 60 ? 0.742 84.727 4.558 1.00 23.58 60 LEU C C 1
ATOM 7658 O O . LEU C 1 60 ? 0.205 85.210 5.538 1.00 24.10 60 LEU C O 1
ATOM 7663 N N . GLY C 1 61 ? 1.543 85.407 3.739 1.00 24.33 61 GLY C N 1
ATOM 7664 C CA . GLY C 1 61 ? 1.793 86.843 3.900 1.00 24.04 61 GLY C CA 1
ATOM 7665 C C . GLY C 1 61 ? 0.496 87.616 3.993 1.00 23.37 61 GLY C C 1
ATOM 7666 O O . GLY C 1 61 ? 0.420 88.583 4.752 1.00 23.31 61 GLY C O 1
ATOM 7667 N N . LEU C 1 62 ? -0.517 87.156 3.263 1.00 23.02 62 LEU C N 1
ATOM 7668 C CA . LEU C 1 62 ? -1.816 87.835 3.256 1.00 22.40 62 LEU C CA 1
ATOM 7669 C C . LEU C 1 62 ? -2.481 87.848 4.632 1.00 21.81 62 LEU C C 1
ATOM 7670 O O . LEU C 1 62 ? -3.137 88.810 5.002 1.00 21.90 62 LEU C O 1
ATOM 7675 N N . LEU C 1 63 ? -2.254 86.810 5.419 1.00 22.33 63 LEU C N 1
ATOM 7676 C CA . LEU C 1 63 ? -2.860 86.648 6.724 1.00 22.58 63 LEU C CA 1
ATOM 7677 C C . LEU C 1 63 ? -2.052 87.371 7.781 1.00 23.56 63 LEU C C 1
ATOM 7678 O O . LEU C 1 63 ? -2.556 87.616 8.867 1.00 24.00 63 LEU C O 1
ATOM 7683 N N . LEU C 1 64 ? -0.795 87.703 7.439 1.00 22.83 64 LEU C N 1
ATOM 7684 C CA . LEU C 1 64 ? -0.019 88.586 8.312 1.00 22.86 64 LEU C CA 1
ATOM 7685 C C . LEU C 1 64 ? -0.447 90.014 8.037 1.00 23.05 64 LEU C C 1
ATOM 7686 O O . LEU C 1 64 ? -0.580 90.793 8.978 1.00 24.03 64 LEU C O 1
ATOM 7691 N N . GLN C 1 65 ? -0.653 90.373 6.773 1.00 22.25 65 GLN C N 1
ATOM 7692 C CA . GLN C 1 65 ? -1.176 91.723 6.478 1.00 22.67 65 GLN C CA 1
ATOM 7693 C C . GLN C 1 65 ? -2.487 92.013 7.218 1.00 22.28 65 GLN C C 1
ATOM 7694 O O . GLN C 1 65 ? -2.700 93.141 7.689 1.00 23.11 65 GLN C O 1
ATOM 7700 N N . SER C 1 66 ? -3.377 91.037 7.325 1.00 22.08 66 SER C N 1
ATOM 7701 C CA . SER C 1 66 ? -4.641 91.202 8.031 1.00 22.45 66 SER C CA 1
ATOM 7702 C C . SER C 1 66 ? -4.580 90.911 9.532 1.00 22.58 66 SER C C 1
ATOM 7703 O O . SER C 1 66 ? -5.590 90.921 10.216 1.00 22.64 66 SER C O 1
ATOM 7706 N N . LYS C 1 67 ? -3.386 90.630 10.060 1.00 22.79 67 LYS C N 1
ATOM 7707 C CA . LYS C 1 67 ? -3.168 90.364 11.483 1.00 23.29 67 LYS C CA 1
ATOM 7708 C C . LYS C 1 67 ? -4.012 89.233 12.029 1.00 21.85 67 LYS C C 1
ATOM 7709 O O . LYS C 1 67 ? -4.426 89.225 13.197 1.00 24.19 67 LYS C O 1
ATOM 7715 N N . GLN C 1 68 ? -4.197 88.181 11.211 1.00 21.68 68 GLN C N 1
ATOM 7716 C CA . GLN C 1 68 ? -4.987 87.036 11.624 1.00 22.31 68 GLN C CA 1
ATOM 7717 C C . GLN C 1 68 ? -4.181 85.937 12.302 1.00 22.45 68 GLN C C 1
ATOM 7718 O O . GLN C 1 68 ? -4.777 85.001 12.811 1.00 22.64 68 GLN C O 1
ATOM 7724 N N . ILE C 1 69 ? -2.847 86.069 12.344 1.00 21.99 69 ILE C N 1
ATOM 7725 C CA . ILE C 1 69 ? -1.947 85.035 12.866 1.00 22.43 69 ILE C CA 1
ATOM 7726 C C . ILE C 1 69 ? -1.280 85.553 14.121 1.00 22.31 69 ILE C C 1
ATOM 7727 O O . ILE C 1 69 ? -0.635 86.635 14.104 1.00 22.82 69 ILE C O 1
ATOM 7732 N N . LYS C 1 70 ? -1.468 84.837 15.218 1.00 22.77 70 LYS C N 1
ATOM 7733 C CA . LYS C 1 70 ? -0.782 85.049 16.496 1.00 22.75 70 LYS C CA 1
ATOM 7734 C C . LYS C 1 70 ? 0.630 84.458 16.552 1.00 22.21 70 LYS C C 1
ATOM 7735 O O . LYS C 1 70 ? 1.583 85.093 17.040 1.00 22.25 70 LYS C O 1
ATOM 7741 N N . ARG C 1 71 ? 0.764 83.225 16.051 1.00 21.52 71 ARG C N 1
ATOM 7742 C CA . ARG C 1 71 ? 2.028 82.513 16.092 1.00 21.81 71 ARG C CA 1
ATOM 7743 C C . ARG C 1 71 ? 2.226 81.778 14.812 1.00 22.16 71 ARG C C 1
ATOM 7744 O O . ARG C 1 71 ? 1.287 81.159 14.305 1.00 22.46 71 ARG C O 1
ATOM 7752 N N . MET C 1 72 ? 3.464 81.789 14.332 1.00 22.70 72 MET C N 1
ATOM 7753 C CA . MET C 1 72 ? 3.864 80.956 13.209 1.00 23.80 72 MET C CA 1
ATOM 7754 C C . MET C 1 72 ? 4.839 79.878 13.718 1.00 24.18 72 MET C C 1
ATOM 7755 O O . MET C 1 72 ? 5.669 80.157 14.522 1.00 24.80 72 MET C O 1
ATOM 7760 N N . ILE C 1 73 ? 4.693 78.681 13.166 1.00 23.37 73 ILE C N 1
ATOM 7761 C CA . ILE C 1 73 ? 5.689 77.625 13.321 1.00 23.76 73 ILE C CA 1
ATOM 7762 C C . ILE C 1 73 ? 6.187 77.322 11.927 1.00 24.04 73 ILE C C 1
ATOM 7763 O O . ILE C 1 73 ? 5.430 76.796 11.100 1.00 23.07 73 ILE C O 1
ATOM 7768 N N . SER C 1 74 ? 7.469 77.594 11.659 1.00 23.78 74 SER C N 1
ATOM 7769 C CA . SER C 1 74 ? 7.967 77.752 10.297 1.00 23.32 74 SER C CA 1
ATOM 7770 C C . SER C 1 74 ? 9.466 77.476 10.258 1.00 22.62 74 SER C C 1
ATOM 7771 O O . SER C 1 74 ? 10.125 77.646 11.299 1.00 23.58 74 SER C O 1
ATOM 7774 N N . SER C 1 75 ? 10.001 77.135 9.093 1.00 22.87 75 SER C N 1
ATOM 7775 C CA . SER C 1 75 ? 11.478 76.935 8.969 1.00 23.45 75 SER C CA 1
ATOM 7776 C C . SER C 1 75 ? 12.200 78.065 8.322 1.00 22.99 75 SER C C 1
ATOM 7777 O O . SER C 1 75 ? 13.423 78.219 8.528 1.00 23.84 75 SER C O 1
ATOM 7780 N N . TYR C 1 76 ? 11.586 78.806 7.439 1.00 23.51 76 TYR C N 1
ATOM 7781 C CA . TYR C 1 76 ? 12.319 79.814 6.680 1.00 23.05 76 TYR C CA 1
ATOM 7782 C C . TYR C 1 76 ? 11.338 80.898 6.356 1.00 23.49 76 TYR C C 1
ATOM 7783 O O . TYR C 1 76 ? 10.304 80.660 5.764 1.00 24.87 76 TYR C O 1
ATOM 7792 N N . VAL C 1 77 ? 11.685 82.102 6.746 1.00 23.20 77 VAL C N 1
ATOM 7793 C CA . VAL C 1 77 ? 10.753 83.200 6.767 1.00 24.30 77 VAL C CA 1
ATOM 7794 C C . VAL C 1 77 ? 11.341 84.424 6.079 1.00 25.06 77 VAL C C 1
ATOM 7795 O O . VAL C 1 77 ? 10.889 85.558 6.294 1.00 25.80 77 VAL C O 1
ATOM 7799 N N . GLY C 1 78 ? 12.361 84.211 5.262 1.00 24.89 78 GLY C N 1
ATOM 7800 C CA . GLY C 1 78 ? 12.941 85.291 4.473 1.00 25.11 78 GLY C CA 1
ATOM 7801 C C . GLY C 1 78 ? 11.989 85.751 3.377 1.00 25.13 78 GLY C C 1
ATOM 7802 O O . GLY C 1 78 ? 10.944 85.105 3.064 1.00 26.39 78 GLY C O 1
ATOM 7803 N N . GLU C 1 79 ? 12.343 86.874 2.755 1.00 25.17 79 GLU C N 1
ATOM 7804 C CA . GLU C 1 79 ? 11.594 87.460 1.613 1.00 25.49 79 GLU C CA 1
ATOM 7805 C C . GLU C 1 79 ? 10.168 87.941 1.984 1.00 24.86 79 GLU C C 1
ATOM 7806 O O . GLU C 1 79 ? 9.268 87.948 1.150 1.00 25.62 79 GLU C O 1
ATOM 7812 N N . ASN C 1 80 ? 9.980 88.332 3.236 1.00 23.96 80 ASN C N 1
ATOM 7813 C CA . ASN C 1 80 ? 8.734 88.886 3.664 1.00 24.17 80 ASN C CA 1
ATOM 7814 C C . ASN C 1 80 ? 9.059 89.942 4.718 1.00 23.72 80 ASN C C 1
ATOM 7815 O O . ASN C 1 80 ? 9.238 89.668 5.909 1.00 24.80 80 ASN C O 1
ATOM 7820 N N . ALA C 1 81 ? 9.117 91.187 4.253 1.00 22.92 81 ALA C N 1
ATOM 7821 C CA . ALA C 1 81 ? 9.466 92.283 5.154 1.00 22.79 81 ALA C CA 1
ATOM 7822 C C . ALA C 1 81 ? 8.409 92.548 6.231 1.00 23.19 81 ALA C C 1
ATOM 7823 O O . ALA C 1 81 ? 8.722 92.915 7.359 1.00 23.86 81 ALA C O 1
ATOM 7825 N N . GLU C 1 82 ? 7.136 92.315 5.921 1.00 23.30 82 GLU C N 1
ATOM 7826 C CA . GLU C 1 82 ? 6.101 92.502 6.901 1.00 23.41 82 GLU C CA 1
ATOM 7827 C C . GLU C 1 82 ? 6.175 91.465 8.021 1.00 23.17 82 GLU C C 1
ATOM 7828 O O . GLU C 1 82 ? 5.958 91.763 9.192 1.00 23.97 82 GLU C O 1
ATOM 7834 N N . PHE C 1 83 ? 6.479 90.214 7.641 1.00 23.59 83 PHE C N 1
ATOM 7835 C CA . PHE C 1 83 ? 6.730 89.195 8.636 1.00 24.15 83 PHE C CA 1
ATOM 7836 C C . PHE C 1 83 ? 7.861 89.661 9.576 1.00 25.57 83 PHE C C 1
ATOM 7837 O O . PHE C 1 83 ? 7.773 89.572 10.770 1.00 24.22 83 PHE C O 1
ATOM 7845 N N . GLU C 1 84 ? 8.980 90.071 8.974 1.00 25.27 84 GLU C N 1
ATOM 7846 C CA . GLU C 1 84 ? 10.124 90.434 9.792 1.00 25.19 84 GLU C CA 1
ATOM 7847 C C . GLU C 1 84 ? 9.830 91.586 10.723 1.00 25.17 84 GLU C C 1
ATOM 7848 O O . GLU C 1 84 ? 10.227 91.551 11.899 1.00 25.37 84 GLU C O 1
ATOM 7854 N N . ARG C 1 85 ? 9.097 92.589 10.227 1.00 24.18 85 ARG C N 1
ATOM 7855 C CA . ARG C 1 85 ? 8.674 93.719 11.052 1.00 23.96 85 ARG C CA 1
ATOM 7856 C C . ARG C 1 85 ? 7.856 93.258 12.261 1.00 22.34 85 ARG C C 1
ATOM 7857 O O . ARG C 1 85 ? 8.101 93.652 13.416 1.00 23.99 85 ARG C O 1
ATOM 7865 N N . GLN C 1 86 ? 6.850 92.417 12.011 1.00 22.41 86 GLN C N 1
ATOM 7866 C CA . GLN C 1 86 ? 5.987 91.982 13.090 1.00 23.33 86 GLN C CA 1
ATOM 7867 C C . GLN C 1 86 ? 6.727 91.182 14.142 1.00 22.92 86 GLN C C 1
ATOM 7868 O O . GLN C 1 86 ? 6.513 91.343 15.331 1.00 23.35 86 GLN C O 1
ATOM 7874 N N . TYR C 1 87 ? 7.593 90.285 13.682 1.00 23.21 87 TYR C N 1
ATOM 7875 C CA . TYR C 1 87 ? 8.390 89.464 14.595 1.00 24.05 87 TYR C CA 1
ATOM 7876 C C . TYR C 1 87 ? 9.381 90.325 15.435 1.00 23.59 87 TYR C C 1
ATOM 7877 O O . TYR C 1 87 ? 9.359 90.263 16.653 1.00 23.23 87 TYR C O 1
ATOM 7886 N N . LEU C 1 88 ? 10.174 91.156 14.761 1.00 23.99 88 LEU C N 1
ATOM 7887 C CA . LEU C 1 88 ? 11.197 91.933 15.480 1.00 24.85 88 LEU C CA 1
ATOM 7888 C C . LEU C 1 88 ? 10.549 92.994 16.372 1.00 25.29 88 LEU C C 1
ATOM 7889 O O . LEU C 1 88 ? 11.102 93.336 17.411 1.00 25.51 88 LEU C O 1
ATOM 7894 N N . ALA C 1 89 ? 9.372 93.493 16.008 1.00 25.17 89 ALA C N 1
ATOM 7895 C CA . ALA C 1 89 ? 8.660 94.502 16.819 1.00 26.29 89 ALA C CA 1
ATOM 7896 C C . ALA C 1 89 ? 7.926 93.970 18.040 1.00 26.71 89 ALA C C 1
ATOM 7897 O O . ALA C 1 89 ? 7.478 94.752 18.897 1.00 28.14 89 ALA C O 1
ATOM 7899 N N . GLY C 1 90 ? 7.784 92.652 18.154 1.00 26.26 90 GLY C N 1
ATOM 7900 C CA . GLY C 1 90 ? 7.076 92.064 19.257 1.00 26.75 90 GLY C CA 1
ATOM 7901 C C . GLY C 1 90 ? 5.596 91.865 19.037 1.00 27.49 90 GLY C C 1
ATOM 7902 O O . GLY C 1 90 ? 4.866 91.636 20.015 1.00 29.13 90 GLY C O 1
ATOM 7903 N N . GLU C 1 91 ? 5.157 91.943 17.783 1.00 26.28 91 GLU C N 1
ATOM 7904 C CA . GLU C 1 91 ? 3.751 91.733 17.422 1.00 27.42 91 GLU C CA 1
ATOM 7905 C C . GLU C 1 91 ? 3.383 90.280 17.061 1.00 26.96 91 GLU C C 1
ATOM 7906 O O . GLU C 1 91 ? 2.230 89.888 17.178 1.00 29.58 91 GLU C O 1
ATOM 7912 N N . LEU C 1 92 ? 4.361 89.480 16.649 1.00 24.64 92 LEU C N 1
ATOM 7913 C CA . LEU C 1 92 ? 4.099 88.126 16.169 1.00 23.85 92 LEU C CA 1
ATOM 7914 C C . LEU C 1 92 ? 5.005 87.144 16.903 1.00 23.40 92 LEU C C 1
ATOM 7915 O O . LEU C 1 92 ? 6.189 87.438 17.093 1.00 24.08 92 LEU C O 1
ATOM 7920 N N . GLU C 1 93 ? 4.485 85.994 17.311 1.00 22.46 93 GLU C N 1
ATOM 7921 C CA . GLU C 1 93 ? 5.278 84.898 17.897 1.00 22.18 93 GLU C CA 1
ATOM 7922 C C . GLU C 1 93 ? 5.701 83.968 16.770 1.00 21.96 93 GLU C C 1
ATOM 7923 O O . GLU C 1 93 ? 4.927 83.697 15.853 1.00 21.38 93 GLU C O 1
ATOM 7929 N N . VAL C 1 94 ? 6.961 83.535 16.839 1.00 21.38 94 VAL C N 1
ATOM 7930 C CA . VAL C 1 94 ? 7.498 82.621 15.831 1.00 21.98 94 VAL C CA 1
ATOM 7931 C C . VAL C 1 94 ? 8.373 81.563 16.418 1.00 22.31 94 VAL C C 1
ATOM 7932 O O . VAL C 1 94 ? 9.354 81.888 17.097 1.00 23.01 94 VAL C O 1
ATOM 7936 N N . GLU C 1 95 ? 8.042 80.289 16.158 1.00 22.29 95 GLU C N 1
ATOM 7937 C CA . GLU C 1 95 ? 8.935 79.171 16.478 1.00 22.72 95 GLU C CA 1
ATOM 7938 C C . GLU C 1 95 ? 9.676 78.756 15.226 1.00 23.28 95 GLU C C 1
ATOM 7939 O O . GLU C 1 95 ? 9.135 78.058 14.350 1.00 23.27 95 GLU C O 1
ATOM 7945 N N . LEU C 1 96 ? 10.924 79.204 15.100 1.00 23.60 96 LEU C N 1
ATOM 7946 C CA . LEU C 1 96 ? 11.757 78.824 13.965 1.00 23.54 96 LEU C CA 1
ATOM 7947 C C . LEU C 1 96 ? 12.184 77.371 14.208 1.00 23.80 96 LEU C C 1
ATOM 7948 O O . LEU C 1 96 ? 12.719 77.027 15.237 1.00 24.00 96 LEU C O 1
ATOM 7953 N N . THR C 1 97 ? 11.818 76.515 13.271 1.00 22.90 97 THR C N 1
ATOM 7954 C CA . THR C 1 97 ? 11.854 75.086 13.425 1.00 22.51 97 THR C CA 1
ATOM 7955 C C . THR C 1 97 ? 12.607 74.477 12.223 1.00 21.89 97 THR C C 1
ATOM 7956 O O . THR C 1 97 ? 12.317 74.797 11.102 1.00 23.37 97 THR C O 1
ATOM 7960 N N . PRO C 1 98 ? 13.615 73.593 12.476 1.00 21.85 98 PRO C N 1
ATOM 7961 C CA . PRO C 1 98 ? 14.318 72.985 11.327 1.00 21.43 98 PRO C CA 1
ATOM 7962 C C . PRO C 1 98 ? 13.300 72.333 10.394 1.00 22.82 98 PRO C C 1
ATOM 7963 O O . PRO C 1 98 ? 12.372 71.671 10.865 1.00 22.82 98 PRO C O 1
ATOM 7967 N N . GLN C 1 99 ? 13.476 72.535 9.111 1.00 22.52 99 GLN C N 1
ATOM 7968 C CA . GLN C 1 99 ? 12.470 72.068 8.100 1.00 23.48 99 GLN C CA 1
ATOM 7969 C C . GLN C 1 99 ? 12.231 70.581 8.144 1.00 22.58 99 GLN C C 1
ATOM 7970 O O . GLN C 1 99 ? 11.080 70.124 8.080 1.00 23.52 99 GLN C O 1
ATOM 7976 N N . GLY C 1 100 ? 13.261 69.772 8.311 1.00 23.14 100 GLY C N 1
ATOM 7977 C CA . GLY C 1 100 ? 13.093 68.324 8.381 1.00 23.06 100 GLY C CA 1
ATOM 7978 C C . GLY C 1 100 ? 12.400 67.953 9.688 1.00 23.35 100 GLY C C 1
ATOM 7979 O O . GLY C 1 100 ? 11.587 66.987 9.733 1.00 24.54 100 GLY C O 1
ATOM 7980 N N . THR C 1 101 ? 12.645 68.680 10.779 1.00 22.83 101 THR C N 1
ATOM 7981 C CA . THR C 1 101 ? 11.975 68.421 12.018 1.00 22.77 101 THR C CA 1
ATOM 7982 C C . THR C 1 101 ? 10.505 68.821 11.907 1.00 23.57 101 THR C C 1
ATOM 7983 O O . THR C 1 101 ? 9.614 68.117 12.461 1.00 23.28 101 THR C O 1
ATOM 7987 N N . LEU C 1 102 ? 10.254 69.935 11.229 1.00 22.72 102 LEU C N 1
ATOM 7988 C CA . LEU C 1 102 ? 8.870 70.384 10.996 1.00 23.01 102 LEU C CA 1
ATOM 7989 C C . LEU C 1 102 ? 8.122 69.298 10.219 1.00 22.48 102 LEU C C 1
ATOM 7990 O O . LEU C 1 102 ? 7.015 68.902 10.608 1.00 23.88 102 LEU C O 1
ATOM 7995 N N . ALA C 1 103 ? 8.733 68.792 9.151 1.00 22.18 103 ALA C N 1
ATOM 7996 C CA . ALA C 1 103 ? 8.081 67.765 8.337 1.00 23.72 103 ALA C CA 1
ATOM 7997 C C . ALA C 1 103 ? 7.809 66.517 9.159 1.00 24.27 103 ALA C C 1
ATOM 7998 O O . ALA C 1 103 ? 6.708 65.902 9.069 1.00 24.63 103 ALA C O 1
ATOM 8000 N N . GLU C 1 104 ? 8.799 66.070 9.916 1.00 23.84 104 GLU C N 1
ATOM 8001 C CA . GLU C 1 104 ? 8.645 64.828 10.674 1.00 24.24 104 GLU C CA 1
ATOM 8002 C C . GLU C 1 104 ? 7.696 64.934 11.856 1.00 24.27 104 GLU C C 1
ATOM 8003 O O . GLU C 1 104 ? 6.991 63.998 12.205 1.00 24.37 104 GLU C O 1
ATOM 8009 N N . ARG C 1 105 ? 7.722 66.075 12.533 1.00 22.81 105 ARG C N 1
ATOM 8010 C CA . ARG C 1 105 ? 6.747 66.340 13.630 1.00 22.19 105 ARG C CA 1
ATOM 8011 C C . ARG C 1 105 ? 5.299 66.335 13.082 1.00 21.84 105 ARG C C 1
ATOM 8012 O O . ARG C 1 105 ? 4.391 65.796 13.734 1.00 22.34 105 ARG C O 1
ATOM 8020 N N . ILE C 1 106 ? 5.082 66.937 11.925 1.00 22.48 106 ILE C N 1
ATOM 8021 C CA . ILE C 1 106 ? 3.732 66.874 11.305 1.00 23.10 106 ILE C CA 1
ATOM 8022 C C . ILE C 1 106 ? 3.364 65.420 10.882 1.00 22.59 106 ILE C C 1
ATOM 8023 O O . ILE C 1 106 ? 2.285 64.931 11.157 1.00 23.02 106 ILE C O 1
ATOM 8028 N N . ARG C 1 107 ? 4.288 64.734 10.239 1.00 23.06 107 ARG C N 1
ATOM 8029 C CA . ARG C 1 107 ? 4.063 63.326 9.951 1.00 23.98 107 ARG C CA 1
ATOM 8030 C C . ARG C 1 107 ? 3.709 62.536 11.207 1.00 22.94 107 ARG C C 1
ATOM 8031 O O . ARG C 1 107 ? 2.830 61.739 11.199 1.00 24.70 107 ARG C O 1
ATOM 8039 N N . ALA C 1 108 ? 4.469 62.734 12.248 1.00 22.83 108 ALA C N 1
ATOM 8040 C CA . ALA C 1 108 ? 4.199 62.047 13.527 1.00 23.07 108 ALA C CA 1
ATOM 8041 C C . ALA C 1 108 ? 2.780 62.302 14.019 1.00 22.91 108 ALA C C 1
ATOM 8042 O O . ALA C 1 108 ? 2.094 61.390 14.504 1.00 23.53 108 ALA C O 1
ATOM 8044 N N . GLY C 1 109 ? 2.332 63.557 13.851 1.00 22.84 109 GLY C N 1
ATOM 8045 C CA . GLY C 1 109 ? 1.007 63.951 14.262 1.00 23.93 109 GLY C CA 1
ATOM 8046 C C . GLY C 1 109 ? -0.068 63.279 13.491 1.00 24.22 109 GLY C C 1
ATOM 8047 O O . GLY C 1 109 ? -1.198 63.203 13.997 1.00 27.12 109 GLY C O 1
ATOM 8048 N N . GLY C 1 110 ? 0.239 62.804 12.293 1.00 22.86 110 GLY C N 1
ATOM 8049 C CA . GLY C 1 110 ? -0.737 62.038 11.535 1.00 23.37 110 GLY C CA 1
ATOM 8050 C C . GLY C 1 110 ? -0.674 60.548 11.715 1.00 23.79 110 GLY C C 1
ATOM 8051 O O . GLY C 1 110 ? -1.576 59.822 11.327 1.00 23.90 110 GLY C O 1
ATOM 8052 N N . ALA C 1 111 ? 0.399 60.063 12.325 1.00 23.15 111 ALA C N 1
ATOM 8053 C CA . ALA C 1 111 ? 0.754 58.627 12.345 1.00 22.54 111 ALA C CA 1
ATOM 8054 C C . ALA C 1 111 ? 0.662 58.016 13.750 1.00 22.87 111 ALA C C 1
ATOM 8055 O O . ALA C 1 111 ? 1.150 56.906 13.986 1.00 23.13 111 ALA C O 1
ATOM 8057 N N . GLY C 1 112 ? 0.124 58.738 14.724 1.00 24.11 112 GLY C N 1
ATOM 8058 C CA . GLY C 1 112 ? -0.008 58.214 16.074 1.00 23.32 112 GLY C CA 1
ATOM 8059 C C . GLY C 1 112 ? 1.297 58.174 16.862 1.00 23.65 112 GLY C C 1
ATOM 8060 O O . GLY C 1 112 ? 1.406 57.481 17.885 1.00 25.44 112 GLY C O 1
ATOM 8061 N N . VAL C 1 113 ? 2.303 58.951 16.422 1.00 22.00 113 VAL C N 1
ATOM 8062 C CA . VAL C 1 113 ? 3.616 58.962 17.132 1.00 21.98 113 VAL C CA 1
ATOM 8063 C C . VAL C 1 113 ? 3.737 60.281 17.884 1.00 20.81 113 VAL C C 1
ATOM 8064 O O . VAL C 1 113 ? 3.726 61.346 17.257 1.00 22.67 113 VAL C O 1
ATOM 8068 N N . PRO C 1 114 ? 3.750 60.246 19.240 1.00 20.61 114 PRO C N 1
ATOM 8069 C CA . PRO C 1 114 ? 3.749 61.538 19.969 1.00 20.86 114 PRO C CA 1
ATOM 8070 C C . PRO C 1 114 ? 5.074 62.256 20.018 1.00 20.29 114 PRO C C 1
ATOM 8071 O O . PRO C 1 114 ? 5.093 63.478 20.283 1.00 21.38 114 PRO C O 1
ATOM 8075 N N . ALA C 1 115 ? 6.165 61.526 19.795 1.00 21.49 115 ALA C N 1
ATOM 8076 C CA . ALA C 1 115 ? 7.513 62.075 19.907 1.00 21.04 115 ALA C CA 1
ATOM 8077 C C . ALA C 1 115 ? 8.509 61.094 19.272 1.00 21.45 115 ALA C C 1
ATOM 8078 O O . ALA C 1 115 ? 8.273 59.866 19.205 1.00 21.78 115 ALA C O 1
ATOM 8080 N N . PHE C 1 116 ? 9.618 61.640 18.792 1.00 22.27 116 PHE C N 1
ATOM 8081 C CA . PHE C 1 116 ? 10.656 60.854 18.189 1.00 22.00 116 PHE C CA 1
ATOM 8082 C C . PHE C 1 116 ? 11.992 61.575 18.410 1.00 22.34 116 PHE C C 1
ATOM 8083 O O . PHE C 1 116 ? 11.991 62.756 18.728 1.00 22.14 116 PHE C O 1
ATOM 8091 N N . TYR C 1 117 ? 13.117 60.913 18.138 1.00 22.41 117 TYR C N 1
ATOM 8092 C CA . TYR C 1 117 ? 14.428 61.532 18.247 1.00 22.21 117 TYR C CA 1
ATOM 8093 C C . TYR C 1 117 ? 15.049 61.865 16.901 1.00 22.07 117 TYR C C 1
ATOM 8094 O O . TYR C 1 117 ? 14.888 61.121 15.897 1.00 22.64 117 TYR C O 1
ATOM 8103 N N . THR C 1 118 ? 15.803 62.962 16.878 1.00 22.47 118 THR C N 1
ATOM 8104 C CA . THR C 1 118 ? 16.500 63.404 15.696 1.00 22.31 118 THR C CA 1
ATOM 8105 C C . THR C 1 118 ? 17.781 64.082 16.109 1.00 22.11 118 THR C C 1
ATOM 8106 O O . THR C 1 118 ? 17.797 64.713 17.172 1.00 23.19 118 THR C O 1
ATOM 8110 N N . SER C 1 119 ? 18.820 63.930 15.304 1.00 22.02 119 SER C N 1
ATOM 8111 C CA A SER C 1 119 ? 20.072 64.653 15.571 0.50 22.55 119 SER C CA 1
ATOM 8112 C CA B SER C 1 119 ? 20.094 64.650 15.502 0.50 22.56 119 SER C CA 1
ATOM 8113 C C . SER C 1 119 ? 19.985 66.120 15.222 1.00 21.77 119 SER C C 1
ATOM 8114 O O . SER C 1 119 ? 20.784 66.947 15.747 1.00 23.03 119 SER C O 1
ATOM 8119 N N . THR C 1 120 ? 19.019 66.472 14.374 1.00 21.54 120 THR C N 1
ATOM 8120 C CA . THR C 1 120 ? 18.886 67.826 13.864 1.00 22.28 120 THR C CA 1
ATOM 8121 C C . THR C 1 120 ? 18.675 68.830 14.974 1.00 22.13 120 THR C C 1
ATOM 8122 O O . THR C 1 120 ? 17.765 68.669 15.794 1.00 23.40 120 THR C O 1
ATOM 8126 N N . GLY C 1 121 ? 19.541 69.851 15.007 1.00 23.52 121 GLY C N 1
ATOM 8127 C CA . GLY C 1 121 ? 19.434 70.906 16.028 1.00 23.31 121 GLY C CA 1
ATOM 8128 C C . GLY C 1 121 ? 20.269 70.706 17.271 1.00 23.42 121 GLY C C 1
ATOM 8129 O O . GLY C 1 121 ? 20.344 71.615 18.110 1.00 22.57 121 GLY C O 1
ATOM 8130 N N . TYR C 1 122 ? 20.890 69.544 17.426 1.00 23.04 122 TYR C N 1
ATOM 8131 C CA . TYR C 1 122 ? 21.763 69.338 18.575 1.00 24.10 122 TYR C CA 1
ATOM 8132 C C . TYR C 1 122 ? 22.883 70.385 18.539 1.00 24.06 122 TYR C C 1
ATOM 8133 O O . TYR C 1 122 ? 23.455 70.672 17.505 1.00 25.19 122 TYR C O 1
ATOM 8142 N N . GLY C 1 123 ? 23.159 70.978 19.698 1.00 23.60 123 GLY C N 1
ATOM 8143 C CA . GLY C 1 123 ? 24.232 71.970 19.803 1.00 23.93 123 GLY C CA 1
ATOM 8144 C C . GLY C 1 123 ? 23.872 73.368 19.366 1.00 23.65 123 GLY C C 1
ATOM 8145 O O . GLY C 1 123 ? 24.727 74.256 19.281 1.00 26.30 123 GLY C O 1
ATOM 8146 N N . THR C 1 124 ? 22.603 73.576 19.055 1.00 22.41 124 THR C N 1
ATOM 8147 C CA . THR C 1 124 ? 22.062 74.873 18.644 1.00 22.93 124 THR C CA 1
ATOM 8148 C C . THR C 1 124 ? 20.975 75.325 19.626 1.00 22.61 124 THR C C 1
ATOM 8149 O O . THR C 1 124 ? 20.601 74.619 20.560 1.00 22.34 124 THR C O 1
ATOM 8153 N N . LEU C 1 125 ? 20.449 76.519 19.362 1.00 21.41 125 LEU C N 1
ATOM 8154 C CA . LEU C 1 125 ? 19.336 77.040 20.177 1.00 21.72 125 LEU C CA 1
ATOM 8155 C C . LEU C 1 125 ? 18.105 76.149 20.143 1.00 21.66 125 LEU C C 1
ATOM 8156 O O . LEU C 1 125 ? 17.290 76.205 21.079 1.00 22.57 125 LEU C O 1
ATOM 8161 N N . VAL C 1 126 ? 17.980 75.298 19.102 1.00 22.27 126 VAL C N 1
ATOM 8162 C CA . VAL C 1 126 ? 16.824 74.395 19.080 1.00 22.07 126 VAL C CA 1
ATOM 8163 C C . VAL C 1 126 ? 16.932 73.446 20.281 1.00 22.59 126 VAL C C 1
ATOM 8164 O O . VAL C 1 126 ? 16.012 73.295 21.043 1.00 24.08 126 VAL C O 1
ATOM 8168 N N . GLN C 1 127 ? 18.081 72.809 20.444 1.00 22.70 127 GLN C N 1
ATOM 8169 C CA . GLN C 1 127 ? 18.282 71.872 21.540 1.00 22.06 127 GLN C CA 1
ATOM 8170 C C . GLN C 1 127 ? 18.454 72.545 22.908 1.00 22.47 127 GLN C C 1
ATOM 8171 O O . GLN C 1 127 ? 17.880 72.132 23.925 1.00 23.13 127 GLN C O 1
ATOM 8177 N N . GLU C 1 128 ? 19.260 73.603 22.907 1.00 22.78 128 GLU C N 1
ATOM 8178 C CA . GLU C 1 128 ? 19.602 74.296 24.172 1.00 22.86 128 GLU C CA 1
ATOM 8179 C C . GLU C 1 128 ? 18.468 75.121 24.742 1.00 22.27 128 GLU C C 1
ATOM 8180 O O . GLU C 1 128 ? 18.489 75.441 25.940 1.00 23.04 128 GLU C O 1
ATOM 8186 N N . GLY C 1 129 ? 17.512 75.526 23.916 1.00 21.93 129 GLY C N 1
ATOM 8187 C CA . GLY C 1 129 ? 16.513 76.492 24.338 1.00 22.57 129 GLY C CA 1
ATOM 8188 C C . GLY C 1 129 ? 17.055 77.881 24.171 1.00 22.43 129 GLY C C 1
ATOM 8189 O O . GLY C 1 129 ? 18.210 78.063 23.821 1.00 23.11 129 GLY C O 1
ATOM 8190 N N . GLY C 1 130 ? 16.199 78.852 24.385 1.00 21.38 130 GLY C N 1
ATOM 8191 C CA . GLY C 1 130 ? 16.604 80.216 24.282 1.00 22.27 130 GLY C CA 1
ATOM 8192 C C . GLY C 1 130 ? 16.467 80.823 22.896 1.00 22.17 130 GLY C C 1
ATOM 8193 O O . GLY C 1 130 ? 16.901 81.943 22.648 1.00 23.29 130 GLY C O 1
ATOM 8194 N N . SER C 1 131 ? 15.844 80.094 21.972 1.00 22.54 131 SER C N 1
ATOM 8195 C CA . SER C 1 131 ? 15.515 80.666 20.662 1.00 22.83 131 SER C CA 1
ATOM 8196 C C . SER C 1 131 ? 14.410 81.720 20.831 1.00 24.15 131 SER C C 1
ATOM 8197 O O . SER C 1 131 ? 13.443 81.479 21.524 1.00 23.23 131 SER C O 1
ATOM 8200 N N . PRO C 1 132 ? 14.594 82.923 20.257 1.00 24.27 132 PRO C N 1
ATOM 8201 C CA . PRO C 1 132 ? 13.575 83.952 20.476 1.00 24.20 132 PRO C CA 1
ATOM 8202 C C . PRO C 1 132 ? 12.245 83.619 19.774 1.00 24.17 132 PRO C C 1
ATOM 8203 O O . PRO C 1 132 ? 12.218 83.424 18.530 1.00 23.99 132 PRO C O 1
ATOM 8207 N N . ILE C 1 133 ? 11.193 83.535 20.574 1.00 23.17 133 ILE C N 1
ATOM 8208 C CA . ILE C 1 133 ? 9.828 83.276 20.051 1.00 22.87 133 ILE C CA 1
ATOM 8209 C C . ILE C 1 133 ? 9.028 84.596 19.981 1.00 22.79 133 ILE C C 1
ATOM 8210 O O . ILE C 1 133 ? 8.362 84.832 18.991 1.00 22.37 133 ILE C O 1
ATOM 8215 N N . LYS C 1 134 ? 9.124 85.447 21.016 1.00 22.64 134 LYS C N 1
ATOM 8216 C CA . LYS C 1 134 ? 8.435 86.727 20.961 1.00 23.08 134 LYS C CA 1
ATOM 8217 C C . LYS C 1 134 ? 9.324 87.757 21.644 1.00 22.32 134 LYS C C 1
ATOM 8218 O O . LYS C 1 134 ? 9.875 87.486 22.707 1.00 23.20 134 LYS C O 1
ATOM 8224 N N . TYR C 1 135 ? 9.397 88.920 21.019 1.00 22.70 135 TYR C N 1
ATOM 8225 C CA . TYR C 1 135 ? 10.041 90.123 21.604 1.00 23.37 135 TYR C CA 1
ATOM 8226 C C . TYR C 1 135 ? 9.017 90.988 22.359 1.00 25.07 135 TYR C C 1
ATOM 8227 O O . TYR C 1 135 ? 7.817 90.995 22.065 1.00 25.10 135 TYR C O 1
ATOM 8236 N N . ASN C 1 136 ? 9.509 91.709 23.356 1.00 25.96 136 ASN C N 1
ATOM 8237 C CA . ASN C 1 136 ? 8.801 92.864 23.886 1.00 27.45 136 ASN C CA 1
ATOM 8238 C C . ASN C 1 136 ? 8.977 94.052 22.960 1.00 28.85 136 ASN C C 1
ATOM 8239 O O . ASN C 1 136 ? 9.849 94.073 22.106 1.00 28.06 136 ASN C O 1
ATOM 8244 N N . LYS C 1 137 ? 8.148 95.075 23.143 1.00 31.13 137 LYS C N 1
ATOM 8245 C CA . LYS C 1 137 ? 8.239 96.263 22.293 1.00 32.03 137 LYS C CA 1
ATOM 8246 C C . LYS C 1 137 ? 9.613 96.948 22.344 1.00 32.14 137 LYS C C 1
ATOM 8247 O O . LYS C 1 137 ? 10.057 97.507 21.345 1.00 32.45 137 LYS C O 1
ATOM 8253 N N . ASP C 1 138 ? 10.295 96.849 23.483 1.00 31.37 138 ASP C N 1
ATOM 8254 C CA . ASP C 1 138 ? 11.639 97.421 23.658 1.00 31.34 138 ASP C CA 1
ATOM 8255 C C . ASP C 1 138 ? 12.804 96.572 23.121 1.00 31.01 138 ASP C C 1
ATOM 8256 O O . ASP C 1 138 ? 13.971 96.956 23.231 1.00 32.26 138 ASP C O 1
ATOM 8261 N N . GLY C 1 139 ? 12.506 95.412 22.527 1.00 29.85 139 GLY C N 1
ATOM 8262 C CA . GLY C 1 139 ? 13.549 94.583 21.938 1.00 29.34 139 GLY C CA 1
ATOM 8263 C C . GLY C 1 139 ? 14.090 93.517 22.879 1.00 28.55 139 GLY C C 1
ATOM 8264 O O . GLY C 1 139 ? 14.917 92.680 22.475 1.00 28.76 139 GLY C O 1
ATOM 8265 N N . SER C 1 140 ? 13.646 93.535 24.137 1.00 28.29 140 SER C N 1
ATOM 8266 C CA . SER C 1 140 ? 14.018 92.480 25.072 1.00 27.91 140 SER C CA 1
ATOM 8267 C C . SER C 1 140 ? 13.148 91.268 24.749 1.00 27.80 140 SER C C 1
ATOM 8268 O O . SER C 1 140 ? 12.221 91.377 23.960 1.00 27.61 140 SER C O 1
ATOM 8271 N N . ILE C 1 141 ? 13.424 90.133 25.378 1.00 27.06 141 ILE C N 1
ATOM 8272 C CA . ILE C 1 141 ? 12.704 88.891 25.073 1.00 27.26 141 ILE C CA 1
ATOM 8273 C C . ILE C 1 141 ? 11.490 88.717 25.940 1.00 26.83 141 ILE C C 1
ATOM 8274 O O . ILE C 1 141 ? 11.578 88.787 27.164 1.00 28.41 141 ILE C O 1
ATOM 8279 N N . ALA C 1 142 ? 10.350 88.433 25.303 1.00 25.31 142 ALA C N 1
ATOM 8280 C CA . ALA C 1 142 ? 9.131 88.076 26.013 1.00 25.61 142 ALA C CA 1
ATOM 8281 C C . ALA C 1 142 ? 8.990 86.561 26.205 1.00 25.14 142 ALA C C 1
ATOM 8282 O O . ALA C 1 142 ? 8.644 86.095 27.292 1.00 26.40 142 ALA C O 1
ATOM 8284 N N . ILE C 1 143 ? 9.219 85.798 25.127 1.00 24.46 143 ILE C N 1
ATOM 8285 C CA . ILE C 1 143 ? 9.074 84.337 25.142 1.00 24.04 143 ILE C CA 1
ATOM 8286 C C . ILE C 1 143 ? 10.287 83.751 24.400 1.00 23.73 143 ILE C C 1
ATOM 8287 O O . ILE C 1 143 ? 10.620 84.216 23.304 1.00 23.11 143 ILE C O 1
ATOM 8292 N N . ALA C 1 144 ? 10.959 82.804 25.056 1.00 23.72 144 ALA C N 1
ATOM 8293 C CA . ALA C 1 144 ? 12.041 82.031 24.432 1.00 24.18 144 ALA C CA 1
ATOM 8294 C C . ALA C 1 144 ? 11.723 80.556 24.450 1.00 24.15 144 ALA C C 1
ATOM 8295 O O . ALA C 1 144 ? 10.916 80.086 25.261 1.00 24.83 144 ALA C O 1
ATOM 8297 N N . SER C 1 145 ? 12.337 79.840 23.518 1.00 23.77 145 SER C N 1
ATOM 8298 C CA . SER C 1 145 ? 12.049 78.433 23.387 1.00 23.81 145 SER C CA 1
ATOM 8299 C C . SER C 1 145 ? 12.576 77.630 24.554 1.00 22.63 145 SER C C 1
ATOM 8300 O O . SER C 1 145 ? 13.498 78.056 25.270 1.00 23.63 145 SER C O 1
ATOM 8303 N N . LYS C 1 146 ? 11.984 76.461 24.774 1.00 23.82 146 LYS C N 1
ATOM 8304 C CA . LYS C 1 146 ? 12.421 75.564 25.805 1.00 24.48 146 LYS C CA 1
ATOM 8305 C C . LYS C 1 146 ? 13.410 74.557 25.265 1.00 24.19 146 LYS C C 1
ATOM 8306 O O . LYS C 1 146 ? 13.397 74.251 24.067 1.00 24.79 146 LYS C O 1
ATOM 8312 N N . PRO C 1 147 ? 14.300 74.077 26.133 1.00 24.52 147 PRO C N 1
ATOM 8313 C CA . PRO C 1 147 ? 15.255 73.076 25.679 1.00 24.59 147 PRO C CA 1
ATOM 8314 C C . PRO C 1 147 ? 14.562 71.799 25.213 1.00 25.90 147 PRO C C 1
ATOM 8315 O O . PRO C 1 147 ? 13.474 71.460 25.700 1.00 27.34 147 PRO C O 1
ATOM 8319 N N . ARG C 1 148 ? 15.197 71.117 24.264 1.00 25.06 148 ARG C N 1
ATOM 8320 C CA . ARG C 1 148 ? 14.750 69.787 23.844 1.00 24.85 148 ARG C CA 1
ATOM 8321 C C . ARG C 1 148 ? 15.634 68.794 24.581 1.00 25.49 148 ARG C C 1
ATOM 8322 O O . ARG C 1 148 ? 16.841 69.013 24.658 1.00 27.31 148 ARG C O 1
ATOM 8330 N N . GLU C 1 149 ? 15.030 67.714 25.077 1.00 24.84 149 GLU C N 1
ATOM 8331 C CA . GLU C 1 149 ? 15.725 66.683 25.843 1.00 26.47 149 GLU C CA 1
ATOM 8332 C C . GLU C 1 149 ? 16.685 65.934 24.965 1.00 25.15 149 GLU C C 1
ATOM 8333 O O . GLU C 1 149 ? 16.350 65.582 23.846 1.00 24.42 149 GLU C O 1
ATOM 8339 N N . VAL C 1 150 ? 17.875 65.655 25.487 1.00 24.96 150 VAL C N 1
ATOM 8340 C CA . VAL C 1 150 ? 18.929 64.979 24.776 1.00 25.33 150 VAL C CA 1
ATOM 8341 C C . VAL C 1 150 ? 19.052 63.538 25.271 1.00 25.11 150 VAL C C 1
ATOM 8342 O O . VAL C 1 150 ? 18.939 63.265 26.476 1.00 25.36 150 VAL C O 1
ATOM 8346 N N . ARG C 1 151 ? 19.231 62.617 24.335 1.00 24.83 151 ARG C N 1
ATOM 8347 C CA . ARG C 1 151 ? 19.491 61.207 24.678 1.00 25.33 151 ARG C CA 1
ATOM 8348 C C . ARG C 1 151 ? 20.489 60.659 23.691 1.00 25.03 151 ARG C C 1
ATOM 8349 O O . ARG C 1 151 ? 20.484 61.014 22.540 1.00 25.06 151 ARG C O 1
ATOM 8357 N N . GLU C 1 152 ? 21.425 59.836 24.190 1.00 27.36 152 GLU C N 1
ATOM 8358 C CA . GLU C 1 152 ? 22.434 59.253 23.337 1.00 28.61 152 GLU C CA 1
ATOM 8359 C C . GLU C 1 152 ? 21.941 57.888 22.838 1.00 28.04 152 GLU C C 1
ATOM 8360 O O . GLU C 1 152 ? 21.398 57.099 23.615 1.00 28.43 152 GLU C O 1
ATOM 8366 N N . PHE C 1 153 ? 22.109 57.650 21.544 1.00 28.33 153 PHE C N 1
ATOM 8367 C CA . PHE C 1 153 ? 21.866 56.333 20.961 1.00 28.87 153 PHE C CA 1
ATOM 8368 C C . PHE C 1 153 ? 23.049 55.996 20.082 1.00 30.24 153 PHE C C 1
ATOM 8369 O O . PHE C 1 153 ? 23.506 56.811 19.273 1.00 30.38 153 PHE C O 1
ATOM 8377 N N . ASN C 1 154 ? 23.553 54.777 20.238 1.00 32.27 154 ASN C N 1
ATOM 8378 C CA . ASN C 1 154 ? 24.558 54.254 19.305 1.00 33.33 154 ASN C CA 1
ATOM 8379 C C . ASN C 1 154 ? 25.775 55.205 19.279 1.00 33.83 154 ASN C C 1
ATOM 8380 O O . ASN C 1 154 ? 26.385 55.439 18.241 1.00 36.09 154 ASN C O 1
ATOM 8385 N N . GLY C 1 155 ? 26.079 55.789 20.449 1.00 33.74 155 GLY C N 1
ATOM 8386 C CA . GLY C 1 155 ? 27.215 56.702 20.613 1.00 33.26 155 GLY C CA 1
ATOM 8387 C C . GLY C 1 155 ? 27.067 58.139 20.118 1.00 33.50 155 GLY C C 1
ATOM 8388 O O . GLY C 1 155 ? 28.042 58.894 20.059 1.00 34.65 155 GLY C O 1
ATOM 8389 N N . GLN C 1 156 ? 25.844 58.545 19.774 1.00 32.61 156 GLN C N 1
ATOM 8390 C CA . GLN C 1 156 ? 25.585 59.841 19.142 1.00 32.16 156 GLN C CA 1
ATOM 8391 C C . GLN C 1 156 ? 24.427 60.492 19.885 1.00 31.03 156 GLN C C 1
ATOM 8392 O O . GLN C 1 156 ? 23.593 59.812 20.437 1.00 29.29 156 GLN C O 1
ATOM 8398 N N . HIS C 1 157 ? 24.425 61.823 19.937 1.00 29.94 157 HIS C N 1
ATOM 8399 C CA . HIS C 1 157 ? 23.425 62.578 20.691 1.00 28.92 157 HIS C CA 1
ATOM 8400 C C . HIS C 1 157 ? 22.253 62.992 19.823 1.00 27.34 157 HIS C C 1
ATOM 8401 O O . HIS C 1 157 ? 22.433 63.454 18.718 1.00 26.56 157 HIS C O 1
ATOM 8408 N N . PHE C 1 158 ? 21.066 62.768 20.355 1.00 24.96 158 PHE C N 1
ATOM 8409 C CA . PHE C 1 158 ? 19.825 63.103 19.626 1.00 24.51 158 PHE C CA 1
ATOM 8410 C C . PHE C 1 158 ? 18.946 63.918 20.570 1.00 23.99 158 PHE C C 1
ATOM 8411 O O . PHE C 1 158 ? 19.125 63.938 21.794 1.00 23.63 158 PHE C O 1
ATOM 8419 N N . ILE C 1 159 ? 17.977 64.612 19.981 1.00 22.59 159 ILE C N 1
ATOM 8420 C CA . ILE C 1 159 ? 17.015 65.384 20.755 1.00 23.34 159 ILE C CA 1
ATOM 8421 C C . ILE C 1 159 ? 15.594 64.901 20.502 1.00 22.71 159 ILE C C 1
ATOM 8422 O O . ILE C 1 159 ? 15.267 64.471 19.385 1.00 23.25 159 ILE C O 1
ATOM 8427 N N . LEU C 1 160 ? 14.783 65.001 21.544 1.00 21.81 160 LEU C N 1
ATOM 8428 C CA . LEU C 1 160 ? 13.362 64.605 21.502 1.00 21.96 160 LEU C CA 1
ATOM 8429 C C . LEU C 1 160 ? 12.466 65.687 20.925 1.00 21.94 160 LEU C C 1
ATOM 8430 O O . LEU C 1 160 ? 12.465 66.817 21.425 1.00 23.47 160 LEU C O 1
ATOM 8435 N N . GLU C 1 161 ? 11.719 65.365 19.872 1.00 22.12 161 GLU C N 1
ATOM 8436 C CA . GLU C 1 161 ? 10.794 66.323 19.251 1.00 21.98 161 GLU C CA 1
ATOM 8437 C C . GLU C 1 161 ? 9.372 65.744 19.278 1.00 22.78 161 GLU C C 1
ATOM 8438 O O . GLU C 1 161 ? 9.162 64.523 19.121 1.00 23.05 161 GLU C O 1
ATOM 8444 N N . GLU C 1 162 ? 8.400 66.616 19.510 1.00 22.77 162 GLU C N 1
ATOM 8445 C CA . GLU C 1 162 ? 7.013 66.214 19.686 1.00 22.92 162 GLU C CA 1
ATOM 8446 C C . GLU C 1 162 ? 6.126 66.449 18.460 1.00 22.89 162 GLU C C 1
ATOM 8447 O O . GLU C 1 162 ? 6.363 67.341 17.646 1.00 23.06 162 GLU C O 1
ATOM 8453 N N . ALA C 1 163 ? 5.166 65.560 18.282 1.00 21.96 163 ALA C N 1
ATOM 8454 C CA . ALA C 1 163 ? 4.193 65.663 17.194 1.00 22.29 163 ALA C CA 1
ATOM 8455 C C . ALA C 1 163 ? 3.493 67.038 17.138 1.00 23.30 163 ALA C C 1
ATOM 8456 O O . ALA C 1 163 ? 3.238 67.672 18.175 1.00 23.15 163 ALA C O 1
ATOM 8458 N N . ILE C 1 164 ? 3.264 67.477 15.903 1.00 23.23 164 ILE C N 1
ATOM 8459 C CA . ILE C 1 164 ? 2.462 68.658 15.581 1.00 23.65 164 ILE C CA 1
ATOM 8460 C C . ILE C 1 164 ? 1.179 68.156 14.930 1.00 24.97 164 ILE C C 1
ATOM 8461 O O . ILE C 1 164 ? 1.212 67.412 13.937 1.00 24.94 164 ILE C O 1
ATOM 8466 N N . ARG C 1 165 ? 0.058 68.616 15.484 1.00 25.30 165 ARG C N 1
ATOM 8467 C CA . ARG C 1 165 ? -1.234 68.381 14.890 1.00 25.84 165 ARG C CA 1
ATOM 8468 C C . ARG C 1 165 ? -2.014 69.700 14.753 1.00 26.26 165 ARG C C 1
ATOM 8469 O O . ARG C 1 165 ? -1.765 70.607 15.474 1.00 28.10 165 ARG C O 1
ATOM 8477 N N . GLY C 1 166 ? -2.933 69.762 13.812 1.00 24.86 166 GLY C N 1
ATOM 8478 C CA . GLY C 1 166 ? -3.734 70.961 13.680 1.00 25.76 166 GLY C CA 1
ATOM 8479 C C . GLY C 1 166 ? -5.202 70.677 13.920 1.00 23.91 166 GLY C C 1
ATOM 8480 O O . GLY C 1 166 ? -5.653 69.535 13.794 1.00 24.36 166 GLY C O 1
ATOM 8481 N N . ASP C 1 167 ? -5.928 71.736 14.213 1.00 22.50 167 ASP C N 1
ATOM 8482 C CA . ASP C 1 167 ? -7.374 71.673 14.152 1.00 22.94 167 ASP C CA 1
ATOM 8483 C C . ASP C 1 167 ? -7.822 71.548 12.742 1.00 21.47 167 ASP C C 1
ATOM 8484 O O . ASP C 1 167 ? -8.792 70.827 12.463 1.00 23.07 167 ASP C O 1
ATOM 8489 N N . PHE C 1 168 ? -7.181 72.272 11.818 1.00 22.61 168 PHE C N 1
ATOM 8490 C CA . PHE C 1 168 ? -7.439 72.262 10.406 1.00 22.57 168 PHE C CA 1
ATOM 8491 C C . PHE C 1 168 ? -6.121 72.213 9.615 1.00 22.95 168 PHE C C 1
ATOM 8492 O O . PHE C 1 168 ? -5.109 72.661 10.115 1.00 23.72 168 PHE C O 1
ATOM 8500 N N . ALA C 1 169 ? -6.204 71.711 8.397 1.00 22.87 169 ALA C N 1
ATOM 8501 C CA . ALA C 1 169 ? -5.161 71.827 7.381 1.00 22.59 169 ALA C CA 1
ATOM 8502 C C . ALA C 1 169 ? -5.768 72.405 6.150 1.00 22.90 169 ALA C C 1
ATOM 8503 O O . ALA C 1 169 ? -6.852 71.982 5.689 1.00 23.72 169 ALA C O 1
ATOM 8505 N N . LEU C 1 170 ? -5.035 73.329 5.534 1.00 22.92 170 LEU C N 1
ATOM 8506 C CA . LEU C 1 170 ? -5.346 73.926 4.288 1.00 22.65 170 LEU C CA 1
ATOM 8507 C C . LEU C 1 170 ? -4.326 73.476 3.283 1.00 22.76 170 LEU C C 1
ATOM 8508 O O . LEU C 1 170 ? -3.160 73.850 3.403 1.00 23.15 170 LEU C O 1
ATOM 8513 N N . VAL C 1 171 ? -4.736 72.687 2.317 1.00 22.65 171 VAL C N 1
ATOM 8514 C CA . VAL C 1 171 ? -3.847 71.962 1.426 1.00 24.15 171 VAL C CA 1
ATOM 8515 C C . VAL C 1 171 ? -4.186 72.284 -0.026 1.00 23.02 171 VAL C C 1
ATOM 8516 O O . VAL C 1 171 ? -5.369 72.346 -0.401 1.00 22.21 171 VAL C O 1
ATOM 8520 N N . LYS C 1 172 ? -3.181 72.449 -0.860 1.00 23.20 172 LYS C N 1
ATOM 8521 C CA . LYS C 1 172 ? -3.240 72.593 -2.305 1.00 22.89 172 LYS C CA 1
ATOM 8522 C C . LYS C 1 172 ? -2.802 71.311 -2.947 1.00 23.32 172 LYS C C 1
ATOM 8523 O O . LYS C 1 172 ? -1.733 70.773 -2.583 1.00 23.43 172 LYS C O 1
ATOM 8529 N N . ALA C 1 173 ? -3.584 70.846 -3.908 1.00 23.48 173 ALA C N 1
ATOM 8530 C CA . ALA C 1 173 ? -3.224 69.712 -4.745 1.00 23.71 173 ALA C CA 1
ATOM 8531 C C . ALA C 1 173 ? -3.589 69.971 -6.186 1.00 24.13 173 ALA C C 1
ATOM 8532 O O . ALA C 1 173 ? -4.211 71.000 -6.526 1.00 23.81 173 ALA C O 1
ATOM 8534 N N . TRP C 1 174 ? -3.179 69.076 -7.063 1.00 23.17 174 TRP C N 1
ATOM 8535 C CA . TRP C 1 174 ? -3.351 69.224 -8.499 1.00 23.41 174 TRP C CA 1
ATOM 8536 C C . TRP C 1 174 ? -4.723 68.745 -8.919 1.00 22.65 174 TRP C C 1
ATOM 8537 O O . TRP C 1 174 ? -5.551 69.533 -9.449 1.00 22.58 174 TRP C O 1
ATOM 8548 N N . LYS C 1 175 ? -4.996 67.448 -8.745 1.00 22.64 175 LYS C N 1
ATOM 8549 C CA . LYS C 1 175 ? -6.257 66.836 -9.158 1.00 23.61 175 LYS C CA 1
ATOM 8550 C C . LYS C 1 175 ? -6.847 66.064 -8.018 1.00 23.49 175 LYS C C 1
ATOM 8551 O O . LYS C 1 175 ? -6.131 65.485 -7.185 1.00 24.59 175 LYS C O 1
ATOM 8557 N N . ALA C 1 176 ? -8.165 66.007 -7.974 1.00 22.55 176 ALA C N 1
ATOM 8558 C CA . ALA C 1 176 ? -8.895 65.078 -7.138 1.00 23.09 176 ALA C CA 1
ATOM 8559 C C . ALA C 1 176 ? -9.786 64.273 -8.055 1.00 22.87 176 ALA C C 1
ATOM 8560 O O . ALA C 1 176 ? -10.301 64.813 -9.017 1.00 24.14 176 ALA C O 1
ATOM 8562 N N . ASP C 1 177 ? -9.979 62.993 -7.735 1.00 22.72 177 ASP C N 1
ATOM 8563 C CA . ASP C 1 177 ? -11.037 62.271 -8.454 1.00 22.67 177 ASP C CA 1
ATOM 8564 C C . ASP C 1 177 ? -12.339 62.490 -7.696 1.00 23.05 177 ASP C C 1
ATOM 8565 O O . ASP C 1 177 ? -12.413 63.087 -6.628 1.00 23.08 177 ASP C O 1
ATOM 8570 N N . GLN C 1 178 ? -13.434 62.008 -8.277 1.00 24.57 178 GLN C N 1
ATOM 8571 C CA . GLN C 1 178 ? -14.741 62.160 -7.650 1.00 25.44 178 GLN C CA 1
ATOM 8572 C C . GLN C 1 178 ? -14.973 61.370 -6.373 1.00 25.16 178 GLN C C 1
ATOM 8573 O O . GLN C 1 178 ? -15.915 61.573 -5.701 1.00 26.44 178 GLN C O 1
ATOM 8579 N N . ALA C 1 179 ? -14.055 60.460 -6.056 1.00 24.38 179 ALA C N 1
ATOM 8580 C CA . ALA C 1 179 ? -14.012 59.826 -4.736 1.00 23.88 179 ALA C CA 1
ATOM 8581 C C . ALA C 1 179 ? -13.257 60.592 -3.626 1.00 24.21 179 ALA C C 1
ATOM 8582 O O . ALA C 1 179 ? -13.443 60.298 -2.456 1.00 25.04 179 ALA C O 1
ATOM 8584 N N . GLY C 1 180 ? -12.462 61.602 -4.011 1.00 23.34 180 GLY C N 1
ATOM 8585 C CA . GLY C 1 180 ? -11.711 62.358 -3.037 1.00 23.44 180 GLY C CA 1
ATOM 8586 C C . GLY C 1 180 ? -10.231 62.003 -2.992 1.00 21.99 180 GLY C C 1
ATOM 8587 O O . GLY C 1 180 ? -9.528 62.537 -2.157 1.00 22.73 180 GLY C O 1
ATOM 8588 N N . ASN C 1 181 ? -9.777 61.100 -3.844 1.00 21.02 181 ASN C N 1
ATOM 8589 C CA . ASN C 1 181 ? -8.347 60.802 -3.900 1.00 21.95 181 ASN C CA 1
ATOM 8590 C C . ASN C 1 181 ? -7.677 62.000 -4.546 1.00 22.73 181 ASN C C 1
ATOM 8591 O O . ASN C 1 181 ? -8.230 62.580 -5.464 1.00 22.81 181 ASN C O 1
ATOM 8596 N N . VAL C 1 182 ? -6.426 62.309 -4.137 1.00 22.49 182 VAL C N 1
ATOM 8597 C CA . VAL C 1 182 ? -5.722 63.471 -4.668 1.00 23.25 182 VAL C CA 1
ATOM 8598 C C . VAL C 1 182 ? -4.275 63.200 -5.055 1.00 22.69 182 VAL C C 1
ATOM 8599 O O . VAL C 1 182 ? -3.606 62.285 -4.501 1.00 23.88 182 VAL C O 1
ATOM 8603 N N . THR C 1 183 ? -3.826 63.953 -6.058 1.00 22.30 183 THR C N 1
ATOM 8604 C CA . THR C 1 183 ? -2.462 63.925 -6.527 1.00 22.36 183 THR C CA 1
ATOM 8605 C C . THR C 1 183 ? -1.865 65.318 -6.550 1.00 22.45 183 THR C C 1
ATOM 8606 O O . THR C 1 183 ? -2.583 66.332 -6.585 1.00 23.36 183 THR C O 1
ATOM 8610 N N . PHE C 1 184 ? -0.523 65.368 -6.625 1.00 22.73 184 PHE C N 1
ATOM 8611 C CA . PHE C 1 184 ? 0.232 66.607 -6.600 1.00 23.61 184 PHE C CA 1
ATOM 8612 C C . PHE C 1 184 ? 1.164 66.656 -7.803 1.00 23.28 184 PHE C C 1
ATOM 8613 O O . PHE C 1 184 ? 1.645 65.635 -8.230 1.00 24.42 184 PHE C O 1
ATOM 8621 N N . ARG C 1 185 ? 1.444 67.867 -8.265 1.00 22.91 185 ARG C N 1
ATOM 8622 C CA . ARG C 1 185 ? 2.245 68.100 -9.461 1.00 22.87 185 ARG C CA 1
ATOM 8623 C C . ARG C 1 185 ? 3.615 68.629 -9.110 1.00 23.25 185 ARG C C 1
ATOM 8624 O O . ARG C 1 185 ? 3.783 69.626 -8.366 1.00 23.51 185 ARG C O 1
ATOM 8632 N N . LYS C 1 186 ? 4.609 67.957 -9.697 1.00 21.93 186 LYS C N 1
ATOM 8633 C CA . LYS C 1 186 ? 5.982 68.368 -9.547 1.00 21.97 186 LYS C CA 1
ATOM 8634 C C . LYS C 1 186 ? 6.353 68.660 -8.094 1.00 22.92 186 LYS C C 1
ATOM 8635 O O . LYS C 1 186 ? 6.070 67.863 -7.204 1.00 23.39 186 LYS C O 1
ATOM 8641 N N . SER C 1 187 ? 7.019 69.786 -7.835 1.00 23.02 187 SER C N 1
ATOM 8642 C CA . SER C 1 187 ? 7.488 70.106 -6.499 1.00 23.30 187 SER C CA 1
ATOM 8643 C C . SER C 1 187 ? 6.455 70.847 -5.638 1.00 24.27 187 SER C C 1
ATOM 8644 O O . SER C 1 187 ? 6.747 71.238 -4.500 1.00 24.12 187 SER C O 1
ATOM 8647 N N . ALA C 1 188 ? 5.230 70.953 -6.131 1.00 23.76 188 ALA C N 1
ATOM 8648 C CA . ALA C 1 188 ? 4.162 71.566 -5.381 1.00 24.15 188 ALA C CA 1
ATOM 8649 C C . ALA C 1 188 ? 3.593 70.630 -4.273 1.00 24.34 188 ALA C C 1
ATOM 8650 O O . ALA C 1 188 ? 2.736 70.999 -3.459 1.00 24.42 188 ALA C O 1
ATOM 8652 N N . ARG C 1 189 ? 4.099 69.393 -4.197 1.00 24.48 189 ARG C N 1
ATOM 8653 C CA . ARG C 1 189 ? 3.711 68.434 -3.155 1.00 24.28 189 ARG C CA 1
ATOM 8654 C C . ARG C 1 189 ? 4.191 68.896 -1.773 1.00 24.64 189 ARG C C 1
ATOM 8655 O O . ARG C 1 189 ? 3.409 69.187 -0.873 1.00 25.11 189 ARG C O 1
ATOM 8663 N N . ASN C 1 190 ? 5.519 68.954 -1.594 1.00 23.85 190 ASN C N 1
ATOM 8664 C CA . ASN C 1 190 ? 6.174 69.475 -0.388 1.00 22.75 190 ASN C CA 1
ATOM 8665 C C . ASN C 1 190 ? 5.441 69.124 0.927 1.00 23.44 190 ASN C C 1
ATOM 8666 O O . ASN C 1 190 ? 5.339 67.945 1.231 1.00 23.52 190 ASN C O 1
ATOM 8671 N N . PHE C 1 191 ? 4.950 70.122 1.669 1.00 23.56 191 PHE C N 1
ATOM 8672 C CA . PHE C 1 191 ? 4.319 69.936 2.936 1.00 22.52 191 PHE C CA 1
ATOM 8673 C C . PHE C 1 191 ? 2.796 69.622 2.843 1.00 23.19 191 PHE C C 1
ATOM 8674 O O . PHE C 1 191 ? 2.223 69.182 3.827 1.00 23.11 191 PHE C O 1
ATOM 8682 N N . ASN C 1 192 ? 2.232 69.784 1.670 1.00 24.24 192 ASN C N 1
ATOM 8683 C CA . ASN C 1 192 ? 0.776 69.494 1.501 1.00 23.35 192 ASN C CA 1
ATOM 8684 C C . ASN C 1 192 ? 0.482 68.057 1.856 1.00 23.88 192 ASN C C 1
ATOM 8685 O O . ASN C 1 192 ? -0.507 67.778 2.530 1.00 24.75 192 ASN C O 1
ATOM 8690 N N . LEU C 1 193 ? 1.389 67.158 1.492 1.00 24.35 193 LEU C N 1
ATOM 8691 C CA . LEU C 1 193 ? 1.112 65.722 1.670 1.00 24.24 193 LEU C CA 1
ATOM 8692 C C . LEU C 1 193 ? 1.083 65.339 3.158 1.00 25.04 193 LEU C C 1
ATOM 8693 O O . LEU C 1 193 ? 0.076 64.824 3.678 1.00 26.25 193 LEU C O 1
ATOM 8698 N N . PRO C 1 194 ? 2.148 65.625 3.922 1.00 24.81 194 PRO C N 1
ATOM 8699 C CA . PRO C 1 194 ? 2.038 65.253 5.306 1.00 24.25 194 PRO C CA 1
ATOM 8700 C C . PRO C 1 194 ? 0.983 66.024 6.104 1.00 23.88 194 PRO C C 1
ATOM 8701 O O . PRO C 1 194 ? 0.383 65.513 7.046 1.00 23.30 194 PRO C O 1
ATOM 8705 N N . MET C 1 195 ? 0.802 67.299 5.728 1.00 23.59 195 MET C N 1
ATOM 8706 C CA . MET C 1 195 ? -0.203 68.110 6.437 1.00 23.34 195 MET C CA 1
ATOM 8707 C C . MET C 1 195 ? -1.614 67.547 6.258 1.00 23.50 195 MET C C 1
ATOM 8708 O O . MET C 1 195 ? -2.443 67.703 7.178 1.00 24.54 195 MET C O 1
ATOM 8713 N N . CYS C 1 196 ? -1.867 66.838 5.176 1.00 23.99 196 CYS C N 1
ATOM 8714 C CA A CYS C 1 196 ? -3.198 66.215 4.943 0.50 24.08 196 CYS C CA 1
ATOM 8715 C CA B CYS C 1 196 ? -3.220 66.336 4.984 0.50 23.75 196 CYS C CA 1
ATOM 8716 C C . CYS C 1 196 ? -3.558 65.195 5.977 1.00 24.23 196 CYS C C 1
ATOM 8717 O O . CYS C 1 196 ? -4.731 64.810 6.104 1.00 24.84 196 CYS C O 1
ATOM 8722 N N . LYS C 1 197 ? -2.584 64.650 6.666 1.00 24.04 197 LYS C N 1
ATOM 8723 C CA . LYS C 1 197 ? -2.759 63.556 7.592 1.00 23.90 197 LYS C CA 1
ATOM 8724 C C . LYS C 1 197 ? -2.807 63.945 9.052 1.00 24.33 197 LYS C C 1
ATOM 8725 O O . LYS C 1 197 ? -3.093 63.148 9.924 1.00 25.16 197 LYS C O 1
ATOM 8731 N N . ALA C 1 198 ? -2.486 65.208 9.352 1.00 24.96 198 ALA C N 1
ATOM 8732 C CA . ALA C 1 198 ? -2.206 65.628 10.705 1.00 24.88 198 ALA C CA 1
ATOM 8733 C C . ALA C 1 198 ? -3.160 66.647 11.250 1.00 25.88 198 ALA C C 1
ATOM 8734 O O . ALA C 1 198 ? -2.832 67.302 12.216 1.00 26.52 198 ALA C O 1
ATOM 8736 N N . ALA C 1 199 ? -4.361 66.778 10.687 1.00 24.40 199 ALA C N 1
ATOM 8737 C CA . ALA C 1 199 ? -5.338 67.687 11.295 1.00 25.06 199 ALA C CA 1
ATOM 8738 C C . ALA C 1 199 ? -6.683 67.028 11.485 1.00 25.00 199 ALA C C 1
ATOM 8739 O O . ALA C 1 199 ? -7.041 66.106 10.756 1.00 25.64 199 ALA C O 1
ATOM 8741 N N . GLU C 1 200 ? -7.417 67.554 12.450 1.00 25.68 200 GLU C N 1
ATOM 8742 C CA . GLU C 1 200 ? -8.794 67.064 12.720 1.00 25.85 200 GLU C CA 1
ATOM 8743 C C . GLU C 1 200 ? -9.683 67.219 11.486 1.00 25.85 200 GLU C C 1
ATOM 8744 O O . GLU C 1 200 ? -10.453 66.310 11.165 1.00 27.57 200 GLU C O 1
ATOM 8750 N N . THR C 1 201 ? -9.572 68.349 10.773 1.00 24.98 201 THR C N 1
ATOM 8751 C CA . THR C 1 201 ? -10.323 68.563 9.544 1.00 24.86 201 THR C CA 1
ATOM 8752 C C . THR C 1 201 ? -9.383 69.030 8.447 1.00 24.91 201 THR C C 1
ATOM 8753 O O . THR C 1 201 ? -8.793 70.100 8.577 1.00 24.06 201 THR C O 1
ATOM 8757 N N . THR C 1 202 ? -9.260 68.278 7.368 1.00 24.16 202 THR C N 1
ATOM 8758 C CA A THR C 1 202 ? -8.443 68.661 6.243 0.50 24.38 202 THR C CA 1
ATOM 8759 C CA B THR C 1 202 ? -8.435 68.633 6.228 0.50 24.26 202 THR C CA 1
ATOM 8760 C C . THR C 1 202 ? -9.298 69.207 5.129 1.00 23.63 202 THR C C 1
ATOM 8761 O O . THR C 1 202 ? -10.326 68.616 4.775 1.00 25.07 202 THR C O 1
ATOM 8768 N N . VAL C 1 203 ? -8.880 70.326 4.561 1.00 22.97 203 VAL C N 1
ATOM 8769 C CA . VAL C 1 203 ? -9.550 71.003 3.488 1.00 22.98 203 VAL C CA 1
ATOM 8770 C C . VAL C 1 203 ? -8.561 71.118 2.357 1.00 23.43 203 VAL C C 1
ATOM 8771 O O . VAL C 1 203 ? -7.501 71.726 2.535 1.00 23.90 203 VAL C O 1
ATOM 8775 N N . VAL C 1 204 ? -8.850 70.506 1.222 1.00 22.33 204 VAL C N 1
ATOM 8776 C CA . VAL C 1 204 ? -8.023 70.456 0.051 1.00 22.52 204 VAL C CA 1
ATOM 8777 C C . VAL C 1 204 ? -8.660 71.250 -1.072 1.00 21.98 204 VAL C C 1
ATOM 8778 O O . VAL C 1 204 ? -9.858 71.039 -1.396 1.00 22.93 204 VAL C O 1
ATOM 8782 N N . GLU C 1 205 ? -7.884 72.125 -1.715 1.00 21.69 205 GLU C N 1
ATOM 8783 C CA . GLU C 1 205 ? -8.252 72.743 -2.975 1.00 21.13 205 GLU C CA 1
ATOM 8784 C C . GLU C 1 205 ? -7.480 72.168 -4.118 1.00 21.55 205 GLU C C 1
ATOM 8785 O O . GLU C 1 205 ? -6.263 71.961 -4.005 1.00 22.34 205 GLU C O 1
ATOM 8791 N N . VAL C 1 206 ? -8.125 71.926 -5.237 1.00 22.22 206 VAL C N 1
ATOM 8792 C CA . VAL C 1 206 ? -7.488 71.359 -6.405 1.00 22.58 206 VAL C CA 1
ATOM 8793 C C . VAL C 1 206 ? -7.772 72.188 -7.659 1.00 23.55 206 VAL C C 1
ATOM 8794 O O . VAL C 1 206 ? -8.751 72.953 -7.706 1.00 23.26 206 VAL C O 1
ATOM 8798 N N . GLU C 1 207 ? -6.923 72.018 -8.655 1.00 22.96 207 GLU C N 1
ATOM 8799 C CA . GLU C 1 207 ? -7.083 72.660 -9.953 1.00 23.12 207 GLU C CA 1
ATOM 8800 C C . GLU C 1 207 ? -8.164 71.989 -10.823 1.00 23.89 207 GLU C C 1
ATOM 8801 O O . GLU C 1 207 ? -8.834 72.661 -11.591 1.00 23.81 207 GLU C O 1
ATOM 8807 N N . GLU C 1 208 ? -8.283 70.669 -10.713 1.00 24.38 208 GLU C N 1
ATOM 8808 C CA A GLU C 1 208 ? -9.140 69.869 -11.570 0.50 24.69 208 GLU C CA 1
ATOM 8809 C CA B GLU C 1 208 ? -9.142 69.867 -11.572 0.50 24.58 208 GLU C CA 1
ATOM 8810 C C . GLU C 1 208 ? -9.775 68.731 -10.761 1.00 23.82 208 GLU C C 1
ATOM 8811 O O . GLU C 1 208 ? -9.140 68.132 -9.894 1.00 23.13 208 GLU C O 1
ATOM 8822 N N . ILE C 1 209 ? -11.043 68.435 -11.031 1.00 24.83 209 ILE C N 1
ATOM 8823 C CA . ILE C 1 209 ? -11.705 67.244 -10.521 1.00 25.01 209 ILE C CA 1
ATOM 8824 C C . ILE C 1 209 ? -11.926 66.304 -11.721 1.00 25.30 209 ILE C C 1
ATOM 8825 O O . ILE C 1 209 ? -12.429 66.715 -12.800 1.00 26.67 209 ILE C O 1
ATOM 8830 N N . VAL C 1 210 ? -11.481 65.054 -11.583 1.00 23.90 210 VAL C N 1
ATOM 8831 C CA . VAL C 1 210 ? -11.461 64.098 -12.667 1.00 24.59 210 VAL C CA 1
ATOM 8832 C C . VAL C 1 210 ? -12.336 62.917 -12.286 1.00 24.13 210 VAL C C 1
ATOM 8833 O O . VAL C 1 210 ? -12.678 62.714 -11.142 1.00 23.32 210 VAL C O 1
ATOM 8837 N N . ASP C 1 211 ? -12.653 62.100 -13.287 1.00 23.70 211 ASP C N 1
ATOM 8838 C CA . ASP C 1 211 ? -13.488 60.927 -13.037 1.00 24.31 211 ASP C CA 1
ATOM 8839 C C . ASP C 1 211 ? -12.766 59.889 -12.160 1.00 24.01 211 ASP C C 1
ATOM 8840 O O . ASP C 1 211 ? -11.570 59.740 -12.271 1.00 23.34 211 ASP C O 1
ATOM 8845 N N . ILE C 1 212 ? -13.518 59.161 -11.347 1.00 24.11 212 ILE C N 1
ATOM 8846 C CA . ILE C 1 212 ? -12.972 57.949 -10.696 1.00 24.64 212 ILE C CA 1
ATOM 8847 C C . ILE C 1 212 ? -12.418 57.046 -11.782 1.00 25.39 212 ILE C C 1
ATOM 8848 O O . ILE C 1 212 ? -13.068 56.847 -12.799 1.00 25.10 212 ILE C O 1
ATOM 8853 N N . GLY C 1 213 ? -11.212 56.504 -11.571 1.00 25.87 213 GLY C N 1
ATOM 8854 C CA . GLY C 1 213 ? -10.536 55.691 -12.575 1.00 26.21 213 GLY C CA 1
ATOM 8855 C C . GLY C 1 213 ? -9.487 56.420 -13.385 1.00 26.93 213 GLY C C 1
ATOM 8856 O O . GLY C 1 213 ? -8.727 55.821 -14.141 1.00 28.39 213 GLY C O 1
ATOM 8857 N N . SER C 1 214 ? -9.428 57.740 -13.221 1.00 26.59 214 SER C N 1
ATOM 8858 C CA . SER C 1 214 ? -8.443 58.544 -13.889 1.00 26.49 214 SER C CA 1
ATOM 8859 C C . SER C 1 214 ? -7.018 58.290 -13.360 1.00 26.49 214 SER C C 1
ATOM 8860 O O . SER C 1 214 ? -6.046 58.499 -14.090 1.00 28.90 214 SER C O 1
ATOM 8863 N N . PHE C 1 215 ? -6.911 57.894 -12.098 1.00 25.18 215 PHE C N 1
ATOM 8864 C CA . PHE C 1 215 ? -5.615 57.636 -11.466 1.00 24.87 215 PHE C CA 1
ATOM 8865 C C . PHE C 1 215 ? -5.368 56.157 -11.447 1.00 24.38 215 PHE C C 1
ATOM 8866 O O . PHE C 1 215 ? -6.274 55.403 -11.184 1.00 25.67 215 PHE C O 1
ATOM 8874 N N . ALA C 1 216 ? -4.157 55.740 -11.713 1.00 23.06 216 ALA C N 1
ATOM 8875 C CA . ALA C 1 216 ? -3.760 54.395 -11.302 1.00 22.56 216 ALA C CA 1
ATOM 8876 C C . ALA C 1 216 ? -3.825 54.339 -9.770 1.00 21.41 216 ALA C C 1
ATOM 8877 O O . ALA C 1 216 ? -3.348 55.251 -9.095 1.00 22.66 216 ALA C O 1
ATOM 8879 N N . PRO C 1 217 ? -4.379 53.277 -9.194 1.00 22.27 217 PRO C N 1
ATOM 8880 C CA . PRO C 1 217 ? -4.523 53.208 -7.751 1.00 21.92 217 PRO C CA 1
ATOM 8881 C C . PRO C 1 217 ? -3.227 53.257 -6.979 1.00 22.01 217 PRO C C 1
ATOM 8882 O O . PRO C 1 217 ? -3.203 53.722 -5.838 1.00 22.24 217 PRO C O 1
ATOM 8886 N N . GLU C 1 218 ? -2.153 52.748 -7.581 1.00 22.09 218 GLU C N 1
ATOM 8887 C CA . GLU C 1 218 ? -0.817 52.837 -6.994 1.00 22.21 218 GLU C CA 1
ATOM 8888 C C . GLU C 1 218 ? -0.312 54.269 -6.886 1.00 23.34 218 GLU C C 1
ATOM 8889 O O . GLU C 1 218 ? 0.641 54.539 -6.152 1.00 22.94 218 GLU C O 1
ATOM 8895 N N . ASP C 1 219 ? -0.881 55.165 -7.679 1.00 23.05 219 ASP C N 1
ATOM 8896 C CA . ASP C 1 219 ? -0.269 56.489 -7.898 1.00 23.68 219 ASP C CA 1
ATOM 8897 C C . ASP C 1 219 ? -1.153 57.607 -7.370 1.00 24.09 219 ASP C C 1
ATOM 8898 O O . ASP C 1 219 ? -1.059 58.757 -7.813 1.00 24.43 219 ASP C O 1
ATOM 8903 N N . ILE C 1 220 ? -1.935 57.269 -6.372 1.00 23.54 220 ILE C N 1
ATOM 8904 C CA . ILE C 1 220 ? -2.747 58.194 -5.598 1.00 23.82 220 ILE C CA 1
ATOM 8905 C C . ILE C 1 220 ? -1.856 58.665 -4.438 1.00 24.80 220 ILE C C 1
ATOM 8906 O O . ILE C 1 220 ? -1.445 57.902 -3.571 1.00 27.48 220 ILE C O 1
ATOM 8911 N N . HIS C 1 221 ? -1.529 59.952 -4.416 1.00 23.99 221 HIS C N 1
ATOM 8912 C CA . HIS C 1 221 ? -0.560 60.450 -3.441 1.00 23.35 221 HIS C CA 1
ATOM 8913 C C . HIS C 1 221 ? -1.149 60.625 -2.078 1.00 24.44 221 HIS C C 1
ATOM 8914 O O . HIS C 1 221 ? -0.510 60.427 -1.058 1.00 25.53 221 HIS C O 1
ATOM 8921 N N . ILE C 1 222 ? -2.417 61.054 -2.037 1.00 23.48 222 ILE C N 1
ATOM 8922 C CA . ILE C 1 222 ? -3.196 61.147 -0.809 1.00 23.83 222 ILE C CA 1
ATOM 8923 C C . ILE C 1 222 ? -4.530 60.409 -0.989 1.00 23.88 222 ILE C C 1
ATOM 8924 O O . ILE C 1 222 ? -5.392 60.866 -1.695 1.00 23.02 222 ILE C O 1
ATOM 8929 N N . PRO C 1 223 ? -4.629 59.229 -0.403 1.00 22.49 223 PRO C N 1
ATOM 8930 C CA . PRO C 1 223 ? -5.936 58.532 -0.395 1.00 22.85 223 PRO C CA 1
ATOM 8931 C C . PRO C 1 223 ? -7.058 59.354 0.252 1.00 22.38 223 PRO C C 1
ATOM 8932 O O . PRO C 1 223 ? -6.839 60.116 1.192 1.00 22.65 223 PRO C O 1
ATOM 8936 N N . LYS C 1 224 ? -8.279 59.112 -0.240 1.00 22.57 224 LYS C N 1
ATOM 8937 C CA . LYS C 1 224 ? -9.501 59.840 0.154 1.00 21.93 224 LYS C CA 1
ATOM 8938 C C . LYS C 1 224 ? -9.778 59.851 1.639 1.00 22.40 224 LYS C C 1
ATOM 8939 O O . LYS C 1 224 ? -10.406 60.783 2.145 1.00 23.45 224 LYS C O 1
ATOM 8945 N N . ILE C 1 225 ? -9.293 58.847 2.370 1.00 22.16 225 ILE C N 1
ATOM 8946 C CA . ILE C 1 225 ? -9.502 58.747 3.829 1.00 22.34 225 ILE C CA 1
ATOM 8947 C C . ILE C 1 225 ? -8.993 60.005 4.544 1.00 22.73 225 ILE C C 1
ATOM 8948 O O . ILE C 1 225 ? -9.473 60.369 5.614 1.00 23.86 225 ILE C O 1
ATOM 8953 N N . TYR C 1 226 ? -8.007 60.669 3.945 1.00 22.53 226 TYR C N 1
ATOM 8954 C CA . TYR C 1 226 ? -7.413 61.854 4.539 1.00 22.55 226 TYR C CA 1
ATOM 8955 C C . TYR C 1 226 ? -8.039 63.134 4.128 1.00 24.57 226 TYR C C 1
ATOM 8956 O O . TYR C 1 226 ? -7.661 64.169 4.682 1.00 25.63 226 TYR C O 1
ATOM 8965 N N . VAL C 1 227 ? -8.927 63.104 3.131 1.00 22.68 227 VAL C N 1
ATOM 8966 C CA . VAL C 1 227 ? -9.449 64.310 2.464 1.00 23.09 227 VAL C CA 1
ATOM 8967 C C . VAL C 1 227 ? -10.873 64.496 2.977 1.00 23.40 227 VAL C C 1
ATOM 8968 O O . VAL C 1 227 ? -11.787 63.866 2.477 1.00 24.83 227 VAL C O 1
ATOM 8972 N N . HIS C 1 228 ? -11.069 65.409 3.906 1.00 23.54 228 HIS C N 1
ATOM 8973 C CA . HIS C 1 228 ? -12.355 65.545 4.533 1.00 23.75 228 HIS C CA 1
ATOM 8974 C C . HIS C 1 228 ? -13.247 66.474 3.753 1.00 22.53 228 HIS C C 1
ATOM 8975 O O . HIS C 1 228 ? -14.475 66.232 3.649 1.00 23.83 228 HIS C O 1
ATOM 8982 N N . ARG C 1 229 ? -12.679 67.532 3.195 1.00 22.30 229 ARG C N 1
ATOM 8983 C CA . ARG C 1 229 ? -13.401 68.563 2.456 1.00 22.77 229 ARG C CA 1
ATOM 8984 C C . ARG C 1 229 ? -12.615 68.901 1.235 1.00 22.14 229 ARG C C 1
ATOM 8985 O O . ARG C 1 229 ? -11.402 69.090 1.359 1.00 23.81 229 ARG C O 1
ATOM 8993 N N . LEU C 1 230 ? -13.267 69.003 0.080 1.00 23.23 230 LEU C N 1
ATOM 8994 C CA A LEU C 1 230 ? -12.604 69.141 -1.196 0.50 23.38 230 LEU C CA 1
ATOM 8995 C CA B LEU C 1 230 ? -12.593 69.165 -1.181 0.50 23.72 230 LEU C CA 1
ATOM 8996 C C . LEU C 1 230 ? -13.271 70.278 -1.978 1.00 22.94 230 LEU C C 1
ATOM 8997 O O . LEU C 1 230 ? -14.518 70.290 -2.148 1.00 23.16 230 LEU C O 1
ATOM 9006 N N . VAL C 1 231 ? -12.490 71.229 -2.465 1.00 23.20 231 VAL C N 1
ATOM 9007 C CA . VAL C 1 231 ? -13.058 72.304 -3.281 1.00 23.72 231 VAL C CA 1
ATOM 9008 C C . VAL C 1 231 ? -12.244 72.477 -4.526 1.00 23.06 231 VAL C C 1
ATOM 9009 O O . VAL C 1 231 ? -10.994 72.263 -4.474 1.00 23.67 231 VAL C O 1
ATOM 9013 N N . LYS C 1 232 ? -12.844 72.803 -5.664 1.00 24.10 232 LYS C N 1
ATOM 9014 C CA . LYS C 1 232 ? -12.098 73.148 -6.859 1.00 24.22 232 LYS C CA 1
ATOM 9015 C C . LYS C 1 232 ? -11.807 74.644 -6.806 1.00 23.97 232 LYS C C 1
ATOM 9016 O O . LYS C 1 232 ? -12.729 75.468 -6.793 1.00 25.20 232 LYS C O 1
ATOM 9022 N N . GLY C 1 233 ? -10.537 75.001 -6.732 1.00 24.49 233 GLY C N 1
ATOM 9023 C CA . GLY C 1 233 ? -10.174 76.416 -6.595 1.00 25.87 233 GLY C CA 1
ATOM 9024 C C . GLY C 1 233 ? -10.669 77.251 -7.754 1.00 26.79 233 GLY C C 1
ATOM 9025 O O . GLY C 1 233 ? -10.576 76.835 -8.907 1.00 26.51 233 GLY C O 1
ATOM 9026 N N . GLU C 1 234 ? -11.197 78.430 -7.422 1.00 27.76 234 GLU C N 1
ATOM 9027 C CA . GLU C 1 234 ? -11.811 79.344 -8.425 1.00 29.12 234 GLU C CA 1
ATOM 9028 C C . GLU C 1 234 ? -10.783 80.006 -9.321 1.00 28.93 234 GLU C C 1
ATOM 9029 O O . GLU C 1 234 ? -11.019 80.234 -10.501 1.00 28.92 234 GLU C O 1
ATOM 9035 N N . LYS C 1 235 ? -9.619 80.293 -8.763 1.00 28.26 235 LYS C N 1
ATOM 9036 C CA . LYS C 1 235 ? -8.605 81.096 -9.440 1.00 29.55 235 LYS C CA 1
ATOM 9037 C C . LYS C 1 235 ? -7.213 80.594 -9.072 1.00 27.68 235 LYS C C 1
ATOM 9038 O O . LYS C 1 235 ? -6.955 80.366 -7.872 1.00 28.54 235 LYS C O 1
ATOM 9044 N N . TYR C 1 236 ? -6.350 80.453 -10.083 1.00 26.35 236 TYR C N 1
ATOM 9045 C CA . TYR C 1 236 ? -4.942 80.057 -9.890 1.00 26.72 236 TYR C CA 1
ATOM 9046 C C . TYR C 1 236 ? -4.045 81.026 -10.655 1.00 27.71 236 TYR C C 1
ATOM 9047 O O . TYR C 1 236 ? -4.012 81.010 -11.884 1.00 28.36 236 TYR C O 1
ATOM 9056 N N . GLU C 1 237 ? -3.326 81.854 -9.898 1.00 27.33 237 GLU C N 1
ATOM 9057 C CA . GLU C 1 237 ? -2.543 82.939 -10.447 1.00 27.39 237 GLU C CA 1
ATOM 9058 C C . GLU C 1 237 ? -1.204 82.485 -10.973 1.00 27.27 237 GLU C C 1
ATOM 9059 O O . GLU C 1 237 ? -0.594 83.176 -11.767 1.00 27.67 237 GLU C O 1
ATOM 9065 N N . LYS C 1 238 ? -0.757 81.303 -10.552 1.00 27.44 238 LYS C N 1
ATOM 9066 C CA . LYS C 1 238 ? 0.508 80.770 -11.024 1.00 29.34 238 LYS C CA 1
ATOM 9067 C C . LYS C 1 238 ? 1.666 81.768 -10.793 1.00 28.09 238 LYS C C 1
ATOM 9068 O O . LYS C 1 238 ? 2.535 81.934 -11.642 1.00 28.69 238 LYS C O 1
ATOM 9074 N N . ARG C 1 239 ? 1.704 82.388 -9.604 1.00 27.68 239 ARG C N 1
ATOM 9075 C CA . ARG C 1 239 ? 2.730 83.393 -9.324 1.00 27.18 239 ARG C CA 1
ATOM 9076 C C . ARG C 1 239 ? 4.107 82.775 -9.167 1.00 26.28 239 ARG C C 1
ATOM 9077 O O . ARG C 1 239 ? 4.275 81.717 -8.532 1.00 26.85 239 ARG C O 1
ATOM 9085 N N . ILE C 1 240 ? 5.083 83.445 -9.772 1.00 27.16 240 ILE C N 1
ATOM 9086 C CA . ILE C 1 240 ? 6.490 83.086 -9.724 1.00 27.07 240 ILE C CA 1
ATOM 9087 C C . ILE C 1 240 ? 7.183 84.095 -8.823 1.00 26.96 240 ILE C C 1
ATOM 9088 O O . ILE C 1 240 ? 7.192 85.303 -9.106 1.00 27.13 240 ILE C O 1
ATOM 9093 N N . GLU C 1 241 ? 7.784 83.621 -7.748 1.00 27.75 241 GLU C N 1
ATOM 9094 C CA . GLU C 1 241 ? 8.491 84.509 -6.835 1.00 27.49 241 GLU C CA 1
ATOM 9095 C C . GLU C 1 241 ? 9.818 85.002 -7.402 1.00 27.24 241 GLU C C 1
ATOM 9096 O O . GLU C 1 241 ? 10.135 86.198 -7.276 1.00 28.02 241 GLU C O 1
ATOM 9102 N N . ARG C 1 242 ? 10.611 84.110 -7.976 1.00 27.27 242 ARG C N 1
ATOM 9103 C CA . ARG C 1 242 ? 11.964 84.433 -8.474 1.00 28.09 242 ARG C CA 1
ATOM 9104 C C . ARG C 1 242 ? 12.108 83.810 -9.861 1.00 27.36 242 ARG C C 1
ATOM 9105 O O . ARG C 1 242 ? 12.127 82.593 -10.003 1.00 27.14 242 ARG C O 1
ATOM 9113 N N . LEU C 1 243 ? 12.169 84.640 -10.885 1.00 28.04 243 LEU C N 1
ATOM 9114 C CA . LEU C 1 243 ? 12.305 84.163 -12.254 1.00 28.32 243 LEU C CA 1
ATOM 9115 C C . LEU C 1 243 ? 13.787 83.994 -12.522 1.00 28.74 243 LEU C C 1
ATOM 9116 O O . LEU C 1 243 ? 14.549 84.957 -12.490 1.00 28.88 243 LEU C O 1
ATOM 9121 N N . SER C 1 244 ? 14.211 82.757 -12.722 1.00 27.45 244 SER C N 1
ATOM 9122 C CA . SER C 1 244 ? 15.620 82.437 -12.933 1.00 28.21 244 SER C CA 1
ATOM 9123 C C . SER C 1 244 ? 15.672 81.662 -14.229 1.00 27.28 244 SER C C 1
ATOM 9124 O O . SER C 1 244 ? 15.084 80.592 -14.324 1.00 25.70 244 SER C O 1
ATOM 9127 N N . VAL C 1 245 ? 16.369 82.207 -15.227 1.00 27.58 245 VAL C N 1
ATOM 9128 C CA . VAL C 1 245 ? 16.335 81.653 -16.579 1.00 28.06 245 VAL C CA 1
ATOM 9129 C C . VAL C 1 245 ? 17.710 81.409 -17.179 1.00 28.76 245 VAL C C 1
ATOM 9130 O O . VAL C 1 245 ? 18.725 81.969 -16.725 1.00 29.14 245 VAL C O 1
ATOM 9134 N N . ARG C 1 246 ? 17.734 80.531 -18.171 1.00 28.83 246 ARG C N 1
ATOM 9135 C CA . ARG C 1 246 ? 19.019 80.297 -18.967 1.00 30.34 246 ARG C CA 1
ATOM 9136 C C . ARG C 1 246 ? 18.931 81.405 -20.034 1.00 30.91 246 ARG C C 1
ATOM 9137 O O . ARG C 1 246 ? 19.832 82.254 -20.020 1.00 34.49 246 ARG C O 1
ATOM 9145 N N . ASN C 1 261 ? 30.333 88.379 -11.091 1.00 36.82 261 ASN C N 1
ATOM 9146 C CA . ASN C 1 261 ? 31.468 87.492 -11.337 1.00 36.40 261 ASN C CA 1
ATOM 9147 C C . ASN C 1 261 ? 31.857 86.647 -10.120 1.00 35.86 261 ASN C C 1
ATOM 9148 O O . ASN C 1 261 ? 32.185 85.469 -10.266 1.00 36.09 261 ASN C O 1
ATOM 9153 N N . VAL C 1 262 ? 31.796 87.245 -8.930 1.00 34.59 262 VAL C N 1
ATOM 9154 C CA . VAL C 1 262 ? 32.235 86.593 -7.684 1.00 34.12 262 VAL C CA 1
ATOM 9155 C C . VAL C 1 262 ? 31.456 85.306 -7.379 1.00 32.98 262 VAL C C 1
ATOM 9156 O O . VAL C 1 262 ? 32.042 84.287 -7.016 1.00 32.15 262 VAL C O 1
ATOM 9160 N N . ARG C 1 263 ? 30.138 85.360 -7.519 1.00 32.11 263 ARG C N 1
ATOM 9161 C CA . ARG C 1 263 ? 29.300 84.166 -7.317 1.00 31.87 263 ARG C CA 1
ATOM 9162 C C . ARG C 1 263 ? 29.580 83.094 -8.371 1.00 30.11 263 ARG C C 1
ATOM 9163 O O . ARG C 1 263 ? 29.670 81.893 -8.050 1.00 28.18 263 ARG C O 1
ATOM 9171 N N . GLU C 1 264 ? 29.773 83.524 -9.616 1.00 29.29 264 GLU C N 1
ATOM 9172 C CA . GLU C 1 264 ? 30.120 82.585 -10.694 1.00 29.18 264 GLU C CA 1
ATOM 9173 C C . GLU C 1 264 ? 31.496 81.943 -10.456 1.00 27.94 264 GLU C C 1
ATOM 9174 O O . GLU C 1 264 ? 31.685 80.750 -10.676 1.00 27.60 264 GLU C O 1
ATOM 9180 N N . ARG C 1 265 ? 32.447 82.732 -9.973 1.00 26.13 265 ARG C N 1
ATOM 9181 C CA . ARG C 1 265 ? 33.772 82.219 -9.659 1.00 26.22 265 ARG C CA 1
ATOM 9182 C C . ARG C 1 265 ? 33.683 81.142 -8.600 1.00 25.04 265 ARG C C 1
ATOM 9183 O O . ARG C 1 265 ? 34.256 80.079 -8.724 1.00 24.70 265 ARG C O 1
ATOM 9191 N N . ILE C 1 266 ? 32.938 81.432 -7.544 1.00 23.52 266 ILE C N 1
ATOM 9192 C CA . ILE C 1 266 ? 32.778 80.464 -6.473 1.00 23.22 266 ILE C CA 1
ATOM 9193 C C . ILE C 1 266 ? 32.152 79.168 -7.008 1.00 22.80 266 ILE C C 1
ATOM 9194 O O . ILE C 1 266 ? 32.610 78.077 -6.677 1.00 22.07 266 ILE C O 1
ATOM 9199 N N . ILE C 1 267 ? 31.076 79.294 -7.797 1.00 22.78 267 ILE C N 1
ATOM 9200 C CA . ILE C 1 267 ? 30.345 78.092 -8.220 1.00 23.40 267 ILE C CA 1
ATOM 9201 C C . ILE C 1 267 ? 31.142 77.312 -9.264 1.00 22.73 267 ILE C C 1
ATOM 9202 O O . ILE C 1 267 ? 31.074 76.090 -9.298 1.00 22.30 267 ILE C O 1
ATOM 9207 N N . LYS C 1 268 ? 31.961 78.015 -10.052 1.00 22.90 268 LYS C N 1
ATOM 9208 C CA . LYS C 1 268 ? 32.856 77.312 -10.991 1.00 23.38 268 LYS C CA 1
ATOM 9209 C C . LYS C 1 268 ? 33.934 76.514 -10.292 1.00 23.63 268 LYS C C 1
ATOM 9210 O O . LYS C 1 268 ? 34.430 75.562 -10.853 1.00 24.51 268 LYS C O 1
ATOM 9216 N N . ARG C 1 269 ? 34.281 76.871 -9.065 1.00 22.95 269 ARG C N 1
ATOM 9217 C CA . ARG C 1 269 ? 35.104 75.993 -8.264 1.00 23.11 269 ARG C CA 1
ATOM 9218 C C . ARG C 1 269 ? 34.266 74.910 -7.573 1.00 23.41 269 ARG C C 1
ATOM 9219 O O . ARG C 1 269 ? 34.670 73.761 -7.466 1.00 23.61 269 ARG C O 1
ATOM 9227 N N . ALA C 1 270 ? 33.093 75.293 -7.081 1.00 23.21 270 ALA C N 1
ATOM 9228 C CA . ALA C 1 270 ? 32.228 74.345 -6.358 1.00 23.53 270 ALA C CA 1
ATOM 9229 C C . ALA C 1 270 ? 31.758 73.197 -7.250 1.00 23.41 270 ALA C C 1
ATOM 9230 O O . ALA C 1 270 ? 31.653 72.066 -6.765 1.00 23.90 270 ALA C O 1
ATOM 9232 N N . ALA C 1 271 ? 31.598 73.456 -8.546 1.00 23.76 271 ALA C N 1
ATOM 9233 C CA . ALA C 1 271 ? 31.187 72.396 -9.468 1.00 23.75 271 ALA C CA 1
ATOM 9234 C C . ALA C 1 271 ? 32.210 71.242 -9.492 1.00 23.94 271 ALA C C 1
ATOM 9235 O O . ALA C 1 271 ? 31.852 70.061 -9.787 1.00 25.10 271 ALA C O 1
ATOM 9237 N N . LEU C 1 272 ? 33.472 71.532 -9.149 1.00 23.42 272 LEU C N 1
ATOM 9238 C CA . LEU C 1 272 ? 34.493 70.508 -9.170 1.00 23.72 272 LEU C CA 1
ATOM 9239 C C . LEU C 1 272 ? 34.431 69.582 -7.973 1.00 24.36 272 LEU C C 1
ATOM 9240 O O . LEU C 1 272 ? 35.145 68.594 -7.921 1.00 24.45 272 LEU C O 1
ATOM 9245 N N . GLU C 1 273 ? 33.534 69.869 -7.014 1.00 24.53 273 GLU C N 1
ATOM 9246 C CA . GLU C 1 273 ? 33.310 68.990 -5.874 1.00 24.89 273 GLU C CA 1
ATOM 9247 C C . GLU C 1 273 ? 32.425 67.800 -6.240 1.00 25.86 273 GLU C C 1
ATOM 9248 O O . GLU C 1 273 ? 32.383 66.842 -5.493 1.00 25.62 273 GLU C O 1
ATOM 9254 N N . PHE C 1 274 ? 31.715 67.906 -7.351 1.00 25.03 274 PHE C N 1
ATOM 9255 C CA . PHE C 1 274 ? 30.812 66.825 -7.775 1.00 26.05 274 PHE C CA 1
ATOM 9256 C C . PHE C 1 274 ? 31.625 65.683 -8.338 1.00 26.33 274 PHE C C 1
ATOM 9257 O O . PHE C 1 274 ? 32.653 65.916 -8.989 1.00 26.73 274 PHE C O 1
ATOM 9265 N N . GLU C 1 275 ? 31.156 64.462 -8.120 1.00 26.90 275 GLU C N 1
ATOM 9266 C CA . GLU C 1 275 ? 31.769 63.246 -8.692 1.00 27.41 275 GLU C CA 1
ATOM 9267 C C . GLU C 1 275 ? 30.745 62.491 -9.515 1.00 26.65 275 GLU C C 1
ATOM 9268 O O . GLU C 1 275 ? 29.534 62.646 -9.280 1.00 23.63 275 GLU C O 1
ATOM 9274 N N . ASP C 1 276 ? 31.198 61.686 -10.478 1.00 26.54 276 ASP C N 1
ATOM 9275 C CA . ASP C 1 276 ? 30.267 60.973 -11.335 1.00 26.52 276 ASP C CA 1
ATOM 9276 C C . ASP C 1 276 ? 29.481 60.037 -10.441 1.00 26.56 276 ASP C C 1
ATOM 9277 O O . ASP C 1 276 ? 30.036 59.334 -9.614 1.00 26.30 276 ASP C O 1
ATOM 9282 N N . GLY C 1 277 ? 28.163 60.094 -10.580 1.00 25.59 277 GLY C N 1
ATOM 9283 C CA . GLY C 1 277 ? 27.263 59.252 -9.809 1.00 25.14 277 GLY C CA 1
ATOM 9284 C C . GLY C 1 277 ? 26.905 59.761 -8.419 1.00 24.66 277 GLY C C 1
ATOM 9285 O O . GLY C 1 277 ? 26.231 59.072 -7.681 1.00 25.22 277 GLY C O 1
ATOM 9286 N N . MET C 1 278 ? 27.398 60.937 -8.049 1.00 23.11 278 MET C N 1
ATOM 9287 C CA . MET C 1 278 ? 27.179 61.486 -6.704 1.00 22.98 278 MET C CA 1
ATOM 9288 C C . MET C 1 278 ? 25.736 61.933 -6.549 1.00 21.53 278 MET C C 1
ATOM 9289 O O . MET C 1 278 ? 25.150 62.470 -7.470 1.00 21.04 278 MET C O 1
ATOM 9294 N N . TYR C 1 279 ? 25.231 61.779 -5.323 1.00 20.66 279 TYR C N 1
ATOM 9295 C CA . TYR C 1 279 ? 24.000 62.435 -4.894 1.00 20.53 279 TYR C CA 1
ATOM 9296 C C . TYR C 1 279 ? 24.379 63.634 -4.042 1.00 20.48 279 TYR C C 1
ATOM 9297 O O . TYR C 1 279 ? 24.984 63.482 -2.978 1.00 20.89 279 TYR C O 1
ATOM 9306 N N . ALA C 1 280 ? 24.044 64.811 -4.536 1.00 19.74 280 ALA C N 1
ATOM 9307 C CA . ALA C 1 280 ? 24.394 66.068 -3.855 1.00 19.44 280 ALA C CA 1
ATOM 9308 C C . ALA C 1 280 ? 23.228 66.986 -3.700 1.00 20.27 280 ALA C C 1
ATOM 9309 O O . ALA C 1 280 ? 22.393 67.145 -4.595 1.00 20.76 280 ALA C O 1
ATOM 9311 N N . ASN C 1 281 ? 23.094 67.563 -2.516 1.00 21.02 281 ASN C N 1
ATOM 9312 C CA . ASN C 1 281 ? 22.055 68.540 -2.276 1.00 20.80 281 ASN C CA 1
ATOM 9313 C C . ASN C 1 281 ? 22.545 69.965 -2.435 1.00 20.67 281 ASN C C 1
ATOM 9314 O O . ASN C 1 281 ? 23.706 70.274 -2.071 1.00 22.05 281 ASN C O 1
ATOM 9319 N N . LEU C 1 282 ? 21.722 70.855 -2.962 1.00 21.58 282 LEU C N 1
ATOM 9320 C CA . LEU C 1 282 ? 22.043 72.296 -3.068 1.00 20.67 282 LEU C CA 1
ATOM 9321 C C . LEU C 1 282 ? 21.115 73.097 -2.167 1.00 21.94 282 LEU C C 1
ATOM 9322 O O . LEU C 1 282 ? 19.874 73.048 -2.347 1.00 21.51 282 LEU C O 1
ATOM 9327 N N . GLY C 1 283 ? 21.684 73.774 -1.187 1.00 22.13 283 GLY C N 1
ATOM 9328 C CA . GLY C 1 283 ? 20.946 74.649 -0.286 1.00 21.76 283 GLY C CA 1
ATOM 9329 C C . GLY C 1 283 ? 20.709 76.025 -0.850 1.00 23.31 283 GLY C C 1
ATOM 9330 O O . GLY C 1 283 ? 21.273 76.419 -1.873 1.00 22.23 283 GLY C O 1
ATOM 9331 N N . ILE C 1 284 ? 19.857 76.794 -0.195 1.00 22.10 284 ILE C N 1
ATOM 9332 C CA . ILE C 1 284 ? 19.559 78.132 -0.636 1.00 22.95 284 ILE C CA 1
ATOM 9333 C C . ILE C 1 284 ? 20.779 79.048 -0.715 1.00 23.00 284 ILE C C 1
ATOM 9334 O O . ILE C 1 284 ? 21.746 78.882 0.034 1.00 23.47 284 ILE C O 1
ATOM 9339 N N . GLY C 1 285 ? 20.735 79.949 -1.686 1.00 22.89 285 GLY C N 1
ATOM 9340 C CA . GLY C 1 285 ? 21.804 80.913 -1.927 1.00 22.41 285 GLY C CA 1
ATOM 9341 C C . GLY C 1 285 ? 22.742 80.542 -3.049 1.00 22.59 285 GLY C C 1
ATOM 9342 O O . GLY C 1 285 ? 22.337 79.980 -4.072 1.00 21.60 285 GLY C O 1
ATOM 9343 N N . ILE C 1 286 ? 24.023 80.823 -2.838 1.00 22.42 286 ILE C N 1
ATOM 9344 C CA . ILE C 1 286 ? 25.010 80.599 -3.888 1.00 22.41 286 ILE C CA 1
ATOM 9345 C C . ILE C 1 286 ? 24.982 79.162 -4.445 1.00 22.00 286 ILE C C 1
ATOM 9346 O O . ILE C 1 286 ? 25.126 78.989 -5.674 1.00 21.11 286 ILE C O 1
ATOM 9351 N N . PRO C 1 287 ? 24.830 78.124 -3.593 1.00 21.22 287 PRO C N 1
ATOM 9352 C CA . PRO C 1 287 ? 24.858 76.754 -4.123 1.00 21.59 287 PRO C CA 1
ATOM 9353 C C . PRO C 1 287 ? 23.922 76.474 -5.292 1.00 21.73 287 PRO C C 1
ATOM 9354 O O . PRO C 1 287 ? 24.181 75.615 -6.118 1.00 21.50 287 PRO C O 1
ATOM 9358 N N . LEU C 1 288 ? 22.788 77.160 -5.327 1.00 20.45 288 LEU C N 1
ATOM 9359 C CA . LEU C 1 288 ? 21.751 76.885 -6.317 1.00 20.74 288 LEU C CA 1
ATOM 9360 C C . LEU C 1 288 ? 22.227 77.024 -7.759 1.00 20.35 288 LEU C C 1
ATOM 9361 O O . LEU C 1 288 ? 21.717 76.374 -8.649 1.00 21.23 288 LEU C O 1
ATOM 9366 N N . LEU C 1 289 ? 23.192 77.908 -7.976 1.00 20.34 289 LEU C N 1
ATOM 9367 C CA . LEU C 1 289 ? 23.732 78.117 -9.311 1.00 20.96 289 LEU C CA 1
ATOM 9368 C C . LEU C 1 289 ? 24.315 76.838 -9.875 1.00 20.55 289 LEU C C 1
ATOM 9369 O O . LEU C 1 289 ? 24.398 76.687 -11.099 1.00 19.42 289 LEU C O 1
ATOM 9374 N N . ALA C 1 290 ? 24.752 75.921 -9.006 1.00 20.75 290 ALA C N 1
ATOM 9375 C CA . ALA C 1 290 ? 25.509 74.740 -9.423 1.00 21.51 290 ALA C CA 1
ATOM 9376 C C . ALA C 1 290 ? 24.758 73.807 -10.365 1.00 21.17 290 ALA C C 1
ATOM 9377 O O . ALA C 1 290 ? 25.377 73.087 -11.137 1.00 22.01 290 ALA C O 1
ATOM 9379 N N . SER C 1 291 ? 23.414 73.841 -10.353 1.00 20.70 291 SER C N 1
ATOM 9380 C CA . SER C 1 291 ? 22.677 72.964 -11.260 1.00 21.84 291 SER C CA 1
ATOM 9381 C C . SER C 1 291 ? 22.867 73.371 -12.723 1.00 22.01 291 SER C C 1
ATOM 9382 O O . SER C 1 291 ? 22.478 72.634 -13.599 1.00 21.81 291 SER C O 1
ATOM 9385 N N . ASN C 1 292 ? 23.499 74.522 -12.957 1.00 21.96 292 ASN C N 1
ATOM 9386 C CA . ASN C 1 292 ? 23.843 74.997 -14.301 1.00 22.95 292 ASN C CA 1
ATOM 9387 C C . ASN C 1 292 ? 25.266 74.694 -14.722 1.00 23.49 292 ASN C C 1
ATOM 9388 O O . ASN C 1 292 ? 25.664 75.092 -15.811 1.00 23.32 292 ASN C O 1
ATOM 9393 N N . PHE C 1 293 ? 26.022 74.016 -13.874 1.00 25.13 293 PHE C N 1
ATOM 9394 C CA . PHE C 1 293 ? 27.456 73.776 -14.099 1.00 27.25 293 PHE C CA 1
ATOM 9395 C C . PHE C 1 293 ? 27.835 72.297 -13.940 1.00 28.61 293 PHE C C 1
ATOM 9396 O O . PHE C 1 293 ? 28.973 71.978 -13.600 1.00 29.56 293 PHE C O 1
ATOM 9404 N N . ILE C 1 294 ? 26.932 71.392 -14.213 1.00 30.62 294 ILE C N 1
ATOM 9405 C CA . ILE C 1 294 ? 27.299 70.000 -14.243 1.00 32.26 294 ILE C CA 1
ATOM 9406 C C . ILE C 1 294 ? 27.995 69.689 -15.592 1.00 33.59 294 ILE C C 1
ATOM 9407 O O . ILE C 1 294 ? 27.481 69.998 -16.617 1.00 33.99 294 ILE C O 1
ATOM 9412 N N . SER C 1 295 ? 29.161 69.077 -15.545 1.00 35.62 295 SER C N 1
ATOM 9413 C CA . SER C 1 295 ? 29.923 68.781 -16.742 1.00 36.29 295 SER C CA 1
ATOM 9414 C C . SER C 1 295 ? 29.286 67.745 -17.578 1.00 37.63 295 SER C C 1
ATOM 9415 O O . SER C 1 295 ? 28.677 66.842 -17.082 1.00 38.32 295 SER C O 1
ATOM 9418 N N . PRO C 1 296 ? 29.457 67.857 -18.881 1.00 38.43 296 PRO C N 1
ATOM 9419 C CA . PRO C 1 296 ? 28.681 67.004 -19.774 1.00 38.82 296 PRO C CA 1
ATOM 9420 C C . PRO C 1 296 ? 29.175 65.586 -19.749 1.00 38.84 296 PRO C C 1
ATOM 9421 O O . PRO C 1 296 ? 28.531 64.709 -20.258 1.00 39.46 296 PRO C O 1
ATOM 9425 N N . ASN C 1 297 ? 30.321 65.370 -19.161 1.00 38.62 297 ASN C N 1
ATOM 9426 C CA . ASN C 1 297 ? 30.794 64.018 -19.082 1.00 38.01 297 ASN C CA 1
ATOM 9427 C C . ASN C 1 297 ? 30.684 63.432 -17.709 1.00 37.53 297 ASN C C 1
ATOM 9428 O O . ASN C 1 297 ? 31.424 62.514 -17.376 1.00 37.79 297 ASN C O 1
ATOM 9433 N N . MET C 1 298 ? 29.720 63.942 -16.939 1.00 36.60 298 MET C N 1
ATOM 9434 C CA A MET C 1 298 ? 29.522 63.339 -15.600 0.50 36.24 298 MET C CA 1
ATOM 9435 C CA B MET C 1 298 ? 29.519 63.509 -15.574 0.50 36.00 298 MET C CA 1
ATOM 9436 C C . MET C 1 298 ? 28.000 63.315 -15.299 1.00 35.37 298 MET C C 1
ATOM 9437 O O . MET C 1 298 ? 27.259 64.058 -15.836 1.00 35.39 298 MET C O 1
ATOM 9446 N N . THR C 1 299 ? 27.615 62.343 -14.497 1.00 33.20 299 THR C N 1
ATOM 9447 C CA . THR C 1 299 ? 26.241 62.224 -14.038 1.00 32.07 299 THR C CA 1
ATOM 9448 C C . THR C 1 299 ? 26.207 62.623 -12.582 1.00 30.02 299 THR C C 1
ATOM 9449 O O . THR C 1 299 ? 26.826 61.985 -11.763 1.00 29.28 299 THR C O 1
ATOM 9453 N N . VAL C 1 300 ? 25.509 63.717 -12.291 1.00 28.79 300 VAL C N 1
ATOM 9454 C CA . VAL C 1 300 ? 25.348 64.180 -10.906 1.00 27.56 300 VAL C CA 1
ATOM 9455 C C . VAL C 1 300 ? 23.878 64.312 -10.619 1.00 27.55 300 VAL C C 1
ATOM 9456 O O . VAL C 1 300 ? 23.151 64.987 -11.342 1.00 26.58 300 VAL C O 1
ATOM 9460 N N . HIS C 1 301 ? 23.462 63.659 -9.538 1.00 24.37 301 HIS C N 1
ATOM 9461 C CA . HIS C 1 301 ? 22.051 63.701 -9.157 1.00 24.84 301 HIS C CA 1
ATOM 9462 C C . HIS C 1 301 ? 21.877 64.695 -8.043 1.00 24.06 301 HIS C C 1
ATOM 9463 O O . HIS C 1 301 ? 22.315 64.473 -6.943 1.00 23.94 301 HIS C O 1
ATOM 9470 N N . LEU C 1 302 ? 21.231 65.807 -8.373 1.00 22.62 302 LEU C N 1
ATOM 9471 C CA . LEU C 1 302 ? 21.104 66.918 -7.471 1.00 23.35 302 LEU C CA 1
ATOM 9472 C C . LEU C 1 302 ? 19.756 66.861 -6.793 1.00 23.46 302 LEU C C 1
ATOM 9473 O O . LEU C 1 302 ? 18.730 66.811 -7.469 1.00 23.23 302 LEU C O 1
ATOM 9478 N N . GLN C 1 303 ? 19.784 66.909 -5.464 1.00 21.92 303 GLN C N 1
ATOM 9479 C CA . GLN C 1 303 ? 18.596 66.840 -4.595 1.00 22.38 303 GLN C CA 1
ATOM 9480 C C . GLN C 1 303 ? 18.283 68.256 -4.151 1.00 22.20 303 GLN C C 1
ATOM 9481 O O . GLN C 1 303 ? 19.163 69.052 -3.786 1.00 22.65 303 GLN C O 1
ATOM 9487 N N . SER C 1 304 ? 16.976 68.521 -4.087 1.00 22.87 304 SER C N 1
ATOM 9488 C CA . SER C 1 304 ? 16.426 69.793 -3.614 1.00 23.02 304 SER C CA 1
ATOM 9489 C C . SER C 1 304 ? 15.526 69.466 -2.439 1.00 23.39 304 SER C C 1
ATOM 9490 O O . SER C 1 304 ? 14.638 68.561 -2.523 1.00 23.81 304 SER C O 1
ATOM 9493 N N . GLU C 1 305 ? 15.673 70.168 -1.339 1.00 23.60 305 GLU C N 1
ATOM 9494 C CA . GLU C 1 305 ? 15.004 69.792 -0.120 1.00 24.50 305 GLU C CA 1
ATOM 9495 C C . GLU C 1 305 ? 13.480 69.859 -0.170 1.00 24.07 305 GLU C C 1
ATOM 9496 O O . GLU C 1 305 ? 12.829 69.246 0.598 1.00 24.73 305 GLU C O 1
ATOM 9502 N N . ASN C 1 306 ? 13.023 70.673 -1.079 1.00 23.48 306 ASN C N 1
ATOM 9503 C CA . ASN C 1 306 ? 11.575 70.815 -1.335 1.00 24.16 306 ASN C CA 1
ATOM 9504 C C . ASN C 1 306 ? 10.915 69.617 -2.009 1.00 24.53 306 ASN C C 1
ATOM 9505 O O . ASN C 1 306 ? 9.690 69.642 -2.236 1.00 25.22 306 ASN C O 1
ATOM 9510 N N . GLY C 1 307 ? 11.709 68.627 -2.389 1.00 24.02 307 GLY C N 1
ATOM 9511 C CA . GLY C 1 307 ? 11.227 67.284 -2.701 1.00 23.30 307 GLY C CA 1
ATOM 9512 C C . GLY C 1 307 ? 11.541 66.934 -4.147 1.00 22.31 307 GLY C C 1
ATOM 9513 O O . GLY C 1 307 ? 10.630 66.485 -4.860 1.00 23.13 307 GLY C O 1
ATOM 9514 N N . ILE C 1 308 ? 12.785 67.145 -4.623 1.00 22.95 308 ILE C N 1
ATOM 9515 C CA . ILE C 1 308 ? 13.183 66.815 -5.976 1.00 22.98 308 ILE C CA 1
ATOM 9516 C C . ILE C 1 308 ? 14.480 66.045 -5.972 1.00 22.66 308 ILE C C 1
ATOM 9517 O O . ILE C 1 308 ? 15.381 66.372 -5.202 1.00 23.13 308 ILE C O 1
ATOM 9522 N N . LEU C 1 309 ? 14.603 65.060 -6.863 1.00 22.61 309 LEU C N 1
ATOM 9523 C CA . LEU C 1 309 ? 15.885 64.420 -7.127 1.00 22.16 309 LEU C CA 1
ATOM 9524 C C . LEU C 1 309 ? 16.055 64.482 -8.622 1.00 21.59 309 LEU C C 1
ATOM 9525 O O . LEU C 1 309 ? 15.236 63.995 -9.388 1.00 23.09 309 LEU C O 1
ATOM 9530 N N . GLY C 1 310 ? 17.103 65.146 -9.046 1.00 22.71 310 GLY C N 1
ATOM 9531 C CA . GLY C 1 310 ? 17.380 65.322 -10.461 1.00 22.64 310 GLY C CA 1
ATOM 9532 C C . GLY C 1 310 ? 17.259 66.755 -10.971 1.00 23.67 310 GLY C C 1
ATOM 9533 O O . GLY C 1 310 ? 16.808 66.966 -12.107 1.00 23.44 310 GLY C O 1
ATOM 9534 N N . LEU C 1 311 ? 17.694 67.744 -10.178 1.00 23.71 311 LEU C N 1
ATOM 9535 C CA . LEU C 1 311 ? 17.645 69.131 -10.616 1.00 24.77 311 LEU C CA 1
ATOM 9536 C C . LEU C 1 311 ? 18.481 69.325 -11.860 1.00 24.65 311 LEU C C 1
ATOM 9537 O O . LEU C 1 311 ? 19.582 68.786 -11.959 1.00 24.16 311 LEU C O 1
ATOM 9542 N N . GLY C 1 312 ? 17.998 70.183 -12.748 1.00 23.88 312 GLY C N 1
ATOM 9543 C CA . GLY C 1 312 ? 18.701 70.561 -13.944 1.00 24.46 312 GLY C CA 1
ATOM 9544 C C . GLY C 1 312 ? 18.957 72.043 -13.945 1.00 24.16 312 GLY C C 1
ATOM 9545 O O . GLY C 1 312 ? 18.695 72.724 -12.986 1.00 24.74 312 GLY C O 1
ATOM 9546 N N . PRO C 1 313 ? 19.417 72.537 -15.075 1.00 23.68 313 PRO C N 1
ATOM 9547 C CA . PRO C 1 313 ? 19.649 73.976 -15.200 1.00 23.65 313 PRO C CA 1
ATOM 9548 C C . PRO C 1 313 ? 18.402 74.852 -15.156 1.00 22.91 313 PRO C C 1
ATOM 9549 O O . PRO C 1 313 ? 17.264 74.388 -15.258 1.00 23.03 313 PRO C O 1
ATOM 9553 N N . TYR C 1 314 ? 18.583 76.150 -14.996 1.00 22.72 314 TYR C N 1
ATOM 9554 C CA . TYR C 1 314 ? 17.465 77.056 -15.060 1.00 22.42 314 TYR C CA 1
ATOM 9555 C C . TYR C 1 314 ? 16.761 76.942 -16.413 1.00 21.58 314 TYR C C 1
ATOM 9556 O O . TYR C 1 314 ? 17.400 76.677 -17.417 1.00 21.84 314 TYR C O 1
ATOM 9565 N N . PRO C 1 315 ? 15.449 77.128 -16.447 1.00 21.69 315 PRO C N 1
ATOM 9566 C CA . PRO C 1 315 ? 14.726 77.019 -17.690 1.00 22.50 315 PRO C CA 1
ATOM 9567 C C . PRO C 1 315 ? 14.923 78.185 -18.666 1.00 22.33 315 PRO C C 1
ATOM 9568 O O . PRO C 1 315 ? 15.281 79.285 -18.259 1.00 22.41 315 PRO C O 1
ATOM 9572 N N . LEU C 1 316 ? 14.667 77.945 -19.958 1.00 21.92 316 LEU C N 1
ATOM 9573 C CA . LEU C 1 316 ? 14.379 79.062 -20.857 1.00 23.15 316 LEU C CA 1
ATOM 9574 C C . LEU C 1 316 ? 13.125 79.770 -20.334 1.00 22.94 316 LEU C C 1
ATOM 9575 O O . LEU C 1 316 ? 12.262 79.167 -19.701 1.00 23.92 316 LEU C O 1
ATOM 9580 N N . GLN C 1 317 ? 13.004 81.065 -20.572 1.00 25.68 317 GLN C N 1
ATOM 9581 C CA . GLN C 1 317 ? 11.818 81.800 -20.099 1.00 26.64 317 GLN C CA 1
ATOM 9582 C C . GLN C 1 317 ? 10.498 81.068 -20.340 1.00 26.97 317 GLN C C 1
ATOM 9583 O O . GLN C 1 317 ? 9.637 80.962 -19.457 1.00 27.07 317 GLN C O 1
ATOM 9589 N N . ASN C 1 318 ? 10.334 80.553 -21.541 1.00 27.24 318 ASN C N 1
ATOM 9590 C CA . ASN C 1 318 ? 9.122 79.879 -21.915 1.00 27.82 318 ASN C CA 1
ATOM 9591 C C . ASN C 1 318 ? 8.876 78.523 -21.253 1.00 27.98 318 ASN C C 1
ATOM 9592 O O . ASN C 1 318 ? 7.763 77.976 -21.348 1.00 29.29 318 ASN C O 1
ATOM 9597 N N . GLU C 1 319 ? 9.915 77.954 -20.645 1.00 26.60 319 GLU C N 1
ATOM 9598 C CA . GLU C 1 319 ? 9.821 76.662 -19.973 1.00 26.74 319 GLU C CA 1
ATOM 9599 C C . GLU C 1 319 ? 9.563 76.809 -18.456 1.00 25.35 319 GLU C C 1
ATOM 9600 O O . GLU C 1 319 ? 9.477 75.814 -17.732 1.00 26.22 319 GLU C O 1
ATOM 9606 N N . VAL C 1 320 ? 9.430 78.034 -17.983 1.00 24.02 320 VAL C N 1
ATOM 9607 C CA . VAL C 1 320 ? 9.187 78.282 -16.566 1.00 23.76 320 VAL C CA 1
ATOM 9608 C C . VAL C 1 320 ? 7.887 77.612 -16.126 1.00 23.44 320 VAL C C 1
ATOM 9609 O O . VAL C 1 320 ? 6.909 77.653 -16.850 1.00 24.08 320 VAL C O 1
ATOM 9613 N N . ASP C 1 321 ? 7.905 76.976 -14.938 1.00 23.02 321 ASP C N 1
ATOM 9614 C CA . ASP C 1 321 ? 6.729 76.315 -14.391 1.00 23.07 321 ASP C CA 1
ATOM 9615 C C . ASP C 1 321 ? 6.673 76.661 -12.902 1.00 23.31 321 ASP C C 1
ATOM 9616 O O . ASP C 1 321 ? 7.595 76.345 -12.141 1.00 24.05 321 ASP C O 1
ATOM 9621 N N . ALA C 1 322 ? 5.590 77.296 -12.487 1.00 23.77 322 ALA C N 1
ATOM 9622 C CA . ALA C 1 322 ? 5.362 77.698 -11.087 1.00 23.85 322 ALA C CA 1
ATOM 9623 C C . ALA C 1 322 ? 5.361 76.524 -10.131 1.00 24.20 322 ALA C C 1
ATOM 9624 O O . ALA C 1 322 ? 5.562 76.731 -8.954 1.00 27.21 322 ALA C O 1
ATOM 9626 N N . ASP C 1 323 ? 5.202 75.299 -10.644 1.00 23.25 323 ASP C N 1
ATOM 9627 C CA . ASP C 1 323 ? 5.227 74.123 -9.791 1.00 23.21 323 ASP C CA 1
ATOM 9628 C C . ASP C 1 323 ? 6.596 73.524 -9.632 1.00 23.41 323 ASP C C 1
ATOM 9629 O O . ASP C 1 323 ? 6.736 72.501 -8.971 1.00 23.67 323 ASP C O 1
ATOM 9634 N N . LEU C 1 324 ? 7.600 74.114 -10.274 1.00 21.91 324 LEU C N 1
ATOM 9635 C CA . LEU C 1 324 ? 8.962 73.573 -10.272 1.00 21.85 324 LEU C CA 1
ATOM 9636 C C . LEU C 1 324 ? 9.993 74.630 -9.890 1.00 21.14 324 LEU C C 1
ATOM 9637 O O . LEU C 1 324 ? 10.433 75.415 -10.743 1.00 22.16 324 LEU C O 1
ATOM 9642 N N . ILE C 1 325 ? 10.371 74.589 -8.620 1.00 22.32 325 ILE C N 1
ATOM 9643 C CA . ILE C 1 325 ? 11.350 75.562 -8.100 1.00 22.09 325 ILE C CA 1
ATOM 9644 C C . ILE C 1 325 ? 12.378 74.798 -7.255 1.00 21.73 325 ILE C C 1
ATOM 9645 O O . ILE C 1 325 ? 12.203 73.644 -6.885 1.00 22.25 325 ILE C O 1
ATOM 9650 N N . ASN C 1 326 ? 13.512 75.444 -6.998 1.00 21.71 326 ASN C N 1
ATOM 9651 C CA . ASN C 1 326 ? 14.577 74.877 -6.150 1.00 22.83 326 ASN C CA 1
ATOM 9652 C C . ASN C 1 326 ? 14.445 75.415 -4.712 1.00 23.30 326 ASN C C 1
ATOM 9653 O O . ASN C 1 326 ? 13.470 76.069 -4.372 1.00 23.92 326 ASN C O 1
ATOM 9658 N N . ALA C 1 327 ? 15.434 75.141 -3.871 1.00 23.38 327 ALA C N 1
ATOM 9659 C CA . ALA C 1 327 ? 15.288 75.481 -2.439 1.00 24.59 327 ALA C CA 1
ATOM 9660 C C . ALA C 1 327 ? 15.303 76.962 -2.137 1.00 25.98 327 ALA C C 1
ATOM 9661 O O . ALA C 1 327 ? 14.866 77.404 -1.053 1.00 28.24 327 ALA C O 1
ATOM 9663 N N . GLY C 1 328 ? 15.796 77.750 -3.086 1.00 24.20 328 GLY C N 1
ATOM 9664 C CA . GLY C 1 328 ? 15.746 79.190 -3.030 1.00 23.75 328 GLY C CA 1
ATOM 9665 C C . GLY C 1 328 ? 14.578 79.799 -3.760 1.00 23.21 328 GLY C C 1
ATOM 9666 O O . GLY C 1 328 ? 14.527 81.018 -3.982 1.00 24.66 328 GLY C O 1
ATOM 9667 N N . LYS C 1 329 ? 13.625 78.956 -4.155 1.00 23.92 329 LYS C N 1
ATOM 9668 C CA . LYS C 1 329 ? 12.394 79.414 -4.757 1.00 24.55 329 LYS C CA 1
ATOM 9669 C C . LYS C 1 329 ? 12.622 79.990 -6.159 1.00 24.82 329 LYS C C 1
ATOM 9670 O O . LYS C 1 329 ? 11.844 80.771 -6.646 1.00 26.13 329 LYS C O 1
ATOM 9676 N N . GLU C 1 330 ? 13.681 79.541 -6.818 1.00 23.18 330 GLU C N 1
ATOM 9677 C CA . GLU C 1 330 ? 13.986 79.945 -8.183 1.00 23.24 330 GLU C CA 1
ATOM 9678 C C . GLU C 1 330 ? 13.368 78.929 -9.138 1.00 22.24 330 GLU C C 1
ATOM 9679 O O . GLU C 1 330 ? 13.374 77.717 -8.834 1.00 22.56 330 GLU C O 1
ATOM 9685 N N . THR C 1 331 ? 12.819 79.384 -10.263 1.00 22.17 331 THR C N 1
ATOM 9686 C CA . THR C 1 331 ? 12.355 78.468 -11.300 1.00 22.87 331 THR C CA 1
ATOM 9687 C C . THR C 1 331 ? 13.504 77.583 -11.784 1.00 23.00 331 THR C C 1
ATOM 9688 O O . THR C 1 331 ? 14.604 78.065 -12.005 1.00 22.75 331 THR C O 1
ATOM 9692 N N . VAL C 1 332 ? 13.265 76.269 -11.884 1.00 22.93 332 VAL C N 1
ATOM 9693 C CA A VAL C 1 332 ? 14.281 75.338 -12.338 0.60 22.73 332 VAL C CA 1
ATOM 9694 C CA B VAL C 1 332 ? 14.291 75.346 -12.317 0.40 23.33 332 VAL C CA 1
ATOM 9695 C C . VAL C 1 332 ? 13.694 74.332 -13.339 1.00 23.43 332 VAL C C 1
ATOM 9696 O O . VAL C 1 332 ? 12.506 74.408 -13.676 1.00 23.55 332 VAL C O 1
ATOM 9703 N N . THR C 1 333 ? 14.539 73.445 -13.858 1.00 22.22 333 THR C N 1
ATOM 9704 C CA . THR C 1 333 ? 14.126 72.267 -14.620 1.00 22.02 333 THR C CA 1
ATOM 9705 C C . THR C 1 333 ? 14.619 71.013 -13.892 1.00 21.65 333 THR C C 1
ATOM 9706 O O . THR C 1 333 ? 15.344 71.098 -12.916 1.00 22.53 333 THR C O 1
ATOM 9710 N N . VAL C 1 334 ? 14.192 69.847 -14.374 1.00 22.21 334 VAL C N 1
ATOM 9711 C CA . VAL C 1 334 ? 14.758 68.588 -13.951 1.00 22.15 334 VAL C CA 1
ATOM 9712 C C . VAL C 1 334 ? 15.282 67.827 -15.158 1.00 22.19 334 VAL C C 1
ATOM 9713 O O . VAL C 1 334 ? 14.857 68.090 -16.295 1.00 23.87 334 VAL C O 1
ATOM 9717 N N . LEU C 1 335 ? 16.180 66.876 -14.876 1.00 22.06 335 LEU C N 1
ATOM 9718 C CA . LEU C 1 335 ? 16.859 66.056 -15.898 1.00 22.56 335 LEU C CA 1
ATOM 9719 C C . LEU C 1 335 ? 16.061 64.762 -16.067 1.00 23.29 335 LEU C C 1
ATOM 9720 O O . LEU C 1 335 ? 15.129 64.478 -15.293 1.00 23.08 335 LEU C O 1
ATOM 9725 N N . PRO C 1 336 ? 16.367 63.976 -17.103 1.00 24.29 336 PRO C N 1
ATOM 9726 C CA . PRO C 1 336 ? 15.671 62.686 -17.271 1.00 24.09 336 PRO C CA 1
ATOM 9727 C C . PRO C 1 336 ? 15.863 61.784 -16.069 1.00 24.41 336 PRO C C 1
ATOM 9728 O O . PRO C 1 336 ? 16.904 61.788 -15.445 1.00 24.92 336 PRO C O 1
ATOM 9732 N N . GLY C 1 337 ? 14.839 61.044 -15.718 1.00 23.19 337 GLY C N 1
ATOM 9733 C CA . GLY C 1 337 ? 14.928 60.126 -14.607 1.00 22.85 337 GLY C CA 1
ATOM 9734 C C . GLY C 1 337 ? 14.746 60.758 -13.240 1.00 22.89 337 GLY C C 1
ATOM 9735 O O . GLY C 1 337 ? 15.102 60.173 -12.254 1.00 22.39 337 GLY C O 1
ATOM 9736 N N . ALA C 1 338 ? 14.263 61.980 -13.216 1.00 21.82 338 ALA C N 1
ATOM 9737 C CA . ALA C 1 338 ? 14.028 62.687 -11.962 1.00 21.97 338 ALA C CA 1
ATOM 9738 C C . ALA C 1 338 ? 12.781 62.146 -11.247 1.00 22.15 338 ALA C C 1
ATOM 9739 O O . ALA C 1 338 ? 11.959 61.426 -11.837 1.00 22.06 338 ALA C O 1
ATOM 9741 N N . SER C 1 339 ? 12.693 62.461 -9.949 1.00 21.23 339 SER C N 1
ATOM 9742 C CA . SER C 1 339 ? 11.545 62.092 -9.126 1.00 21.83 339 SER C CA 1
ATOM 9743 C C . SER C 1 339 ? 11.149 63.233 -8.213 1.00 21.72 339 SER C C 1
ATOM 9744 O O . SER C 1 339 ? 11.971 64.113 -7.907 1.00 21.42 339 SER C O 1
ATOM 9747 N N . TYR C 1 340 ? 9.879 63.256 -7.824 1.00 21.67 340 TYR C N 1
ATOM 9748 C CA . TYR C 1 340 ? 9.363 64.172 -6.845 1.00 22.65 340 TYR C CA 1
ATOM 9749 C C . TYR C 1 340 ? 8.853 63.409 -5.632 1.00 22.25 340 TYR C C 1
ATOM 9750 O O . TYR C 1 340 ? 8.391 62.248 -5.750 1.00 24.51 340 TYR C O 1
ATOM 9759 N N . PHE C 1 341 ? 8.892 64.023 -4.463 1.00 22.33 341 PHE C N 1
ATOM 9760 C CA . PHE C 1 341 ? 8.470 63.371 -3.222 1.00 22.49 341 PHE C CA 1
ATOM 9761 C C . PHE C 1 341 ? 8.147 64.455 -2.194 1.00 22.64 341 PHE C C 1
ATOM 9762 O O . PHE C 1 341 ? 8.412 65.646 -2.439 1.00 22.65 341 PHE C O 1
ATOM 9770 N N . SER C 1 342 ? 7.524 64.071 -1.091 1.00 23.28 342 SER C N 1
ATOM 9771 C CA . SER C 1 342 ? 7.051 65.035 -0.133 1.00 23.75 342 SER C CA 1
ATOM 9772 C C . SER C 1 342 ? 8.180 65.542 0.754 1.00 24.27 342 SER C C 1
ATOM 9773 O O . SER C 1 342 ? 9.254 64.940 0.769 1.00 24.24 342 SER C O 1
ATOM 9776 N N . SER C 1 343 ? 7.888 66.554 1.559 1.00 25.14 343 SER C N 1
ATOM 9777 C CA . SER C 1 343 ? 8.889 67.115 2.452 1.00 24.14 343 SER C CA 1
ATOM 9778 C C . SER C 1 343 ? 9.325 66.140 3.531 1.00 23.56 343 SER C C 1
ATOM 9779 O O . SER C 1 343 ? 10.531 66.083 3.900 1.00 24.43 343 SER C O 1
ATOM 9782 N N . ASP C 1 344 ? 8.414 65.362 4.089 1.00 24.33 344 ASP C N 1
ATOM 9783 C CA . ASP C 1 344 ? 8.818 64.382 5.075 1.00 25.13 344 ASP C CA 1
ATOM 9784 C C . ASP C 1 344 ? 9.749 63.331 4.432 1.00 23.97 344 ASP C C 1
ATOM 9785 O O . ASP C 1 344 ? 10.717 62.866 5.089 1.00 25.80 344 ASP C O 1
ATOM 9790 N N . GLU C 1 345 ? 9.474 62.961 3.202 1.00 23.51 345 GLU C N 1
ATOM 9791 C CA A GLU C 1 345 ? 10.326 61.939 2.521 0.30 23.46 345 GLU C CA 1
ATOM 9792 C CA B GLU C 1 345 ? 10.307 62.002 2.541 0.70 24.11 345 GLU C CA 1
ATOM 9793 C C . GLU C 1 345 ? 11.677 62.574 2.187 1.00 21.88 345 GLU C C 1
ATOM 9794 O O . GLU C 1 345 ? 12.658 61.947 2.246 1.00 23.70 345 GLU C O 1
ATOM 9805 N N . SER C 1 346 ? 11.666 63.804 1.809 1.00 22.45 346 SER C N 1
ATOM 9806 C CA . SER C 1 346 ? 12.894 64.513 1.470 1.00 23.34 346 SER C CA 1
ATOM 9807 C C . SER C 1 346 ? 13.822 64.529 2.651 1.00 22.33 346 SER C C 1
ATOM 9808 O O . SER C 1 346 ? 15.053 64.261 2.530 1.00 22.26 346 SER C O 1
ATOM 9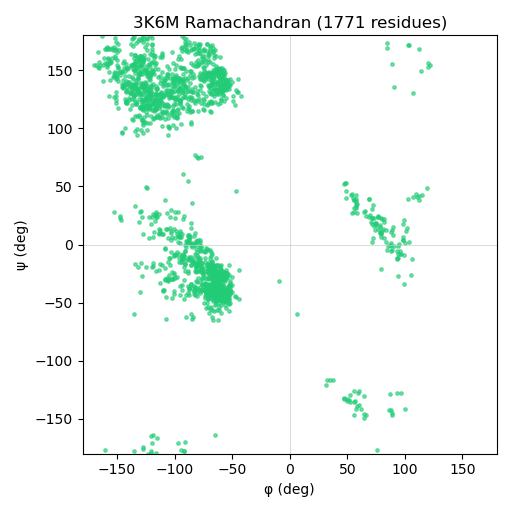811 N N . PHE C 1 347 ? 13.304 64.879 3.803 1.00 23.63 347 PHE C N 1
ATOM 9812 C CA . PHE C 1 347 ? 14.149 64.894 4.998 1.00 22.85 347 PHE C CA 1
ATOM 9813 C C . PHE C 1 347 ? 14.459 63.549 5.609 1.00 22.52 347 PHE C C 1
ATOM 9814 O O . PHE C 1 347 ? 15.448 63.414 6.345 1.00 23.49 347 PHE C O 1
ATOM 9822 N N . ALA C 1 348 ? 13.647 62.522 5.353 1.00 22.61 348 ALA C N 1
ATOM 9823 C CA . ALA C 1 348 ? 14.068 61.180 5.673 1.00 22.65 348 ALA C CA 1
ATOM 9824 C C . ALA C 1 348 ? 15.306 60.810 4.843 1.00 23.80 348 ALA C C 1
ATOM 9825 O O . ALA C 1 348 ? 16.264 60.231 5.347 1.00 23.33 348 ALA C O 1
ATOM 9827 N N . MET C 1 349 ? 15.298 61.160 3.581 1.00 23.50 349 MET C N 1
ATOM 9828 C CA . MET C 1 349 ? 16.416 60.908 2.691 1.00 23.29 349 MET C CA 1
ATOM 9829 C C . MET C 1 349 ? 17.689 61.593 3.211 1.00 21.78 349 MET C C 1
ATOM 9830 O O . MET C 1 349 ? 18.768 60.994 3.226 1.00 23.57 349 MET C O 1
ATOM 9835 N N . ILE C 1 350 ? 17.547 62.832 3.642 1.00 22.60 350 ILE C N 1
ATOM 9836 C CA . ILE C 1 350 ? 18.646 63.640 4.119 1.00 22.71 350 ILE C CA 1
ATOM 9837 C C . ILE C 1 350 ? 19.148 63.179 5.491 1.00 23.15 350 ILE C C 1
ATOM 9838 O O . ILE C 1 350 ? 20.279 62.917 5.675 1.00 23.39 350 ILE C O 1
ATOM 9843 N N . ARG C 1 351 ? 18.221 63.104 6.440 1.00 23.27 351 ARG C N 1
ATOM 9844 C CA A ARG C 1 351 ? 18.541 62.699 7.802 0.60 24.27 351 ARG C CA 1
ATOM 9845 C CA B ARG C 1 351 ? 18.541 62.698 7.802 0.40 23.99 351 ARG C CA 1
ATOM 9846 C C . ARG C 1 351 ? 19.074 61.273 7.878 1.00 24.47 351 ARG C C 1
ATOM 9847 O O . ARG C 1 351 ? 19.801 60.937 8.813 1.00 24.79 351 ARG C O 1
ATOM 9862 N N . GLY C 1 352 ? 18.715 60.441 6.905 1.00 23.79 352 GLY C N 1
ATOM 9863 C CA . GLY C 1 352 ? 19.162 59.085 6.907 1.00 24.21 352 GLY C CA 1
ATOM 9864 C C . GLY C 1 352 ? 20.483 58.842 6.245 1.00 23.56 352 GLY C C 1
ATOM 9865 O O . GLY C 1 352 ? 20.940 57.760 6.203 1.00 24.56 352 GLY C O 1
ATOM 9866 N N . GLY C 1 353 ? 21.106 59.902 5.786 1.00 23.41 353 GLY C N 1
ATOM 9867 C CA . GLY C 1 353 ? 22.453 59.808 5.254 1.00 23.98 353 GLY C CA 1
ATOM 9868 C C . GLY C 1 353 ? 22.604 59.348 3.825 1.00 23.06 353 GLY C C 1
ATOM 9869 O O . GLY C 1 353 ? 23.623 58.930 3.425 1.00 24.95 353 GLY C O 1
ATOM 9870 N N . HIS C 1 354 ? 21.537 59.441 3.073 1.00 22.48 354 HIS C N 1
ATOM 9871 C CA . HIS C 1 354 ? 21.504 58.928 1.709 1.00 23.01 354 HIS C CA 1
ATOM 9872 C C . HIS C 1 354 ? 22.129 59.892 0.723 1.00 24.16 354 HIS C C 1
ATOM 9873 O O . HIS C 1 354 ? 22.491 59.500 -0.400 1.00 23.97 354 HIS C O 1
ATOM 9880 N N . VAL C 1 355 ? 22.254 61.152 1.126 1.00 23.72 355 VAL C N 1
ATOM 9881 C CA . VAL C 1 355 ? 22.824 62.157 0.254 1.00 24.54 355 VAL C CA 1
ATOM 9882 C C . VAL C 1 355 ? 24.311 62.275 0.601 1.00 24.82 355 VAL C C 1
ATOM 9883 O O . VAL C 1 355 ? 24.667 62.339 1.752 1.00 24.84 355 VAL C O 1
ATOM 9887 N N . ASN C 1 356 ? 25.146 62.302 -0.428 1.00 22.35 356 ASN C N 1
ATOM 9888 C CA . ASN C 1 356 ? 26.621 62.183 -0.234 1.00 22.59 356 ASN C CA 1
ATOM 9889 C C . ASN C 1 356 ? 27.248 63.509 0.159 1.00 21.17 356 ASN C C 1
ATOM 9890 O O . ASN C 1 356 ? 28.241 63.529 0.916 1.00 22.58 356 ASN C O 1
ATOM 9895 N N . LEU C 1 357 ? 26.691 64.618 -0.317 1.00 20.95 357 LEU C N 1
ATOM 9896 C CA . LEU C 1 357 ? 27.296 65.901 -0.147 1.00 21.53 357 LEU C CA 1
ATOM 9897 C C . LEU C 1 357 ? 26.225 66.945 -0.153 1.00 21.41 357 LEU C C 1
ATOM 9898 O O . LEU C 1 357 ? 25.188 66.785 -0.845 1.00 21.85 357 LEU C O 1
ATOM 9903 N N . THR C 1 358 ? 26.397 67.996 0.646 1.00 21.57 358 THR C N 1
ATOM 9904 C CA . THR C 1 358 ? 25.514 69.169 0.585 1.00 21.82 358 THR C CA 1
ATOM 9905 C C . THR C 1 358 ? 26.359 70.422 0.459 1.00 22.20 358 THR C C 1
ATOM 9906 O O . THR C 1 358 ? 27.446 70.501 1.077 1.00 22.17 358 THR C O 1
ATOM 9910 N N . MET C 1 359 ? 25.894 71.329 -0.379 1.00 23.28 359 MET C N 1
ATOM 9911 C CA A MET C 1 359 ? 26.496 72.606 -0.699 0.50 25.39 359 MET C CA 1
ATOM 9912 C CA B MET C 1 359 ? 26.495 72.609 -0.661 0.50 23.37 359 MET C CA 1
ATOM 9913 C C . MET C 1 359 ? 25.573 73.687 -0.081 1.00 23.46 359 MET C C 1
ATOM 9914 O O . MET C 1 359 ? 24.453 73.778 -0.460 1.00 23.37 359 MET C O 1
ATOM 9923 N N . LEU C 1 360 ? 26.112 74.450 0.847 1.00 23.58 360 LEU C N 1
ATOM 9924 C CA . LEU C 1 360 ? 25.351 75.382 1.694 1.00 23.61 360 LEU C CA 1
ATOM 9925 C C . LEU C 1 360 ? 25.969 76.761 1.650 1.00 23.27 360 LEU C C 1
ATOM 9926 O O . LEU C 1 360 ? 27.202 76.901 1.498 1.00 22.67 360 LEU C O 1
ATOM 9931 N N . GLY C 1 361 ? 25.161 77.782 1.739 1.00 23.07 361 GLY C N 1
ATOM 9932 C CA . GLY C 1 361 ? 25.680 79.134 2.011 1.00 23.69 361 GLY C CA 1
ATOM 9933 C C . GLY C 1 361 ? 25.943 79.385 3.491 1.00 24.35 361 GLY C C 1
ATOM 9934 O O . GLY C 1 361 ? 25.571 78.609 4.365 1.00 23.35 361 GLY C O 1
ATOM 9935 N N . ALA C 1 362 ? 26.602 80.519 3.804 1.00 24.14 362 ALA C N 1
ATOM 9936 C CA . ALA C 1 362 ? 26.937 80.818 5.217 1.00 23.75 362 ALA C CA 1
ATOM 9937 C C . ALA C 1 362 ? 27.048 82.292 5.452 1.00 23.79 362 ALA C C 1
ATOM 9938 O O . ALA C 1 362 ? 27.481 83.019 4.579 1.00 24.13 362 ALA C O 1
ATOM 9940 N N . MET C 1 363 ? 26.675 82.721 6.654 1.00 23.69 363 MET C N 1
ATOM 9941 C CA A MET C 1 363 ? 27.014 84.057 7.110 0.50 22.15 363 MET C CA 1
ATOM 9942 C CA B MET C 1 363 ? 27.114 84.057 7.110 0.50 24.51 363 MET C CA 1
ATOM 9943 C C . MET C 1 363 ? 28.389 84.054 7.809 1.00 23.22 363 MET C C 1
ATOM 9944 O O . MET C 1 363 ? 29.158 85.027 7.723 1.00 22.96 363 MET C O 1
ATOM 9953 N N . GLN C 1 364 ? 28.654 82.996 8.555 1.00 22.44 364 GLN C N 1
ATOM 9954 C CA . GLN C 1 364 ? 29.954 82.765 9.220 1.00 21.59 364 GLN C CA 1
ATOM 9955 C C . GLN C 1 364 ? 30.334 81.302 9.247 1.00 21.60 364 GLN C C 1
ATOM 9956 O O . GLN C 1 364 ? 29.448 80.413 9.327 1.00 21.74 364 GLN C O 1
ATOM 9962 N N . VAL C 1 365 ? 31.645 81.022 9.272 1.00 21.37 365 VAL C N 1
ATOM 9963 C CA . VAL C 1 365 ? 32.168 79.714 9.495 1.00 22.23 365 VAL C CA 1
ATOM 9964 C C . VAL C 1 365 ? 33.346 79.845 10.453 1.00 22.29 365 VAL C C 1
ATOM 9965 O O . VAL C 1 365 ? 34.145 80.786 10.301 1.00 24.00 365 VAL C O 1
ATOM 9969 N N . SER C 1 366 ? 33.422 78.980 11.446 1.00 22.78 366 SER C N 1
ATOM 9970 C CA . SER C 1 366 ? 34.514 79.049 12.414 1.00 22.91 366 SER C CA 1
ATOM 9971 C C . SER C 1 366 ? 35.687 78.183 12.002 1.00 23.46 366 SER C C 1
ATOM 9972 O O . SER C 1 366 ? 35.636 77.370 11.075 1.00 23.16 366 SER C O 1
ATOM 9975 N N . LYS C 1 367 ? 36.790 78.398 12.718 1.00 24.04 367 LYS C N 1
ATOM 9976 C CA . LYS C 1 367 ? 38.058 77.686 12.518 1.00 24.16 367 LYS C CA 1
ATOM 9977 C C . LYS C 1 367 ? 37.929 76.176 12.508 1.00 24.02 367 LYS C C 1
ATOM 9978 O O . LYS C 1 367 ? 38.580 75.489 11.726 1.00 23.31 367 LYS C O 1
ATOM 9984 N N . TYR C 1 368 ? 37.040 75.663 13.357 1.00 23.34 368 TYR C N 1
ATOM 9985 C CA . TYR C 1 368 ? 36.820 74.223 13.478 1.00 23.21 368 TYR C CA 1
ATOM 9986 C C . TYR C 1 368 ? 35.549 73.726 12.772 1.00 23.53 368 TYR C C 1
ATOM 9987 O O . TYR C 1 368 ? 35.210 72.547 12.900 1.00 23.59 368 TYR C O 1
ATOM 9996 N N . GLY C 1 369 ? 34.898 74.613 12.047 1.00 22.41 369 GLY C N 1
ATOM 9997 C CA . GLY C 1 369 ? 33.828 74.198 11.139 1.00 22.18 369 GLY C CA 1
ATOM 9998 C C . GLY C 1 369 ? 32.434 74.433 11.661 1.00 21.50 369 GLY C C 1
ATOM 9999 O O . GLY C 1 369 ? 31.503 73.886 11.061 1.00 21.64 369 GLY C O 1
ATOM 10000 N N . ASP C 1 370 ? 32.250 75.225 12.708 1.00 21.40 370 ASP C N 1
ATOM 10001 C CA . ASP C 1 370 ? 30.896 75.664 13.097 1.00 22.36 370 ASP C CA 1
ATOM 10002 C C . ASP C 1 370 ? 30.368 76.516 11.964 1.00 21.98 370 ASP C C 1
ATOM 10003 O O . ASP C 1 370 ? 31.103 77.187 11.292 1.00 23.26 370 ASP C O 1
ATOM 10008 N N . LEU C 1 371 ? 29.061 76.463 11.737 1.00 23.43 371 LEU C N 1
ATOM 10009 C CA . LEU C 1 371 ? 28.380 77.176 10.685 1.00 23.28 371 LEU C CA 1
ATOM 10010 C C . LEU C 1 371 ? 27.278 78.039 11.287 1.00 22.42 371 LEU C C 1
ATOM 10011 O O . LEU C 1 371 ? 26.554 77.600 12.209 1.00 22.17 371 LEU C O 1
ATOM 10016 N N . ALA C 1 372 ? 27.172 79.269 10.806 1.00 21.65 372 ALA C N 1
ATOM 10017 C CA . ALA C 1 372 ? 26.049 80.141 11.182 1.00 21.56 372 ALA C CA 1
ATOM 10018 C C . ALA C 1 372 ? 25.404 80.676 9.928 1.00 22.62 372 ALA C C 1
ATOM 10019 O O . ALA C 1 372 ? 26.043 81.295 9.090 1.00 22.91 372 ALA C O 1
ATOM 10021 N N . ASN C 1 373 ? 24.097 80.399 9.732 1.00 22.81 373 ASN C N 1
ATOM 10022 C CA . ASN C 1 373 ? 23.471 80.910 8.531 1.00 24.09 373 ASN C CA 1
ATOM 10023 C C . ASN C 1 373 ? 21.965 81.167 8.594 1.00 23.90 373 ASN C C 1
ATOM 10024 O O . ASN C 1 373 ? 21.325 81.181 7.531 1.00 24.73 373 ASN C O 1
ATOM 10029 N N . TRP C 1 374 ? 21.438 81.456 9.775 1.00 22.63 374 TRP C N 1
ATOM 10030 C CA . TRP C 1 374 ? 19.966 81.604 9.907 1.00 22.50 374 TRP C CA 1
ATOM 10031 C C . TRP C 1 374 ? 19.466 82.898 10.504 1.00 21.64 374 TRP C C 1
ATOM 10032 O O . TRP C 1 374 ? 18.302 83.261 10.304 1.00 21.80 374 TRP C O 1
ATOM 10043 N N . MET C 1 375 ? 20.320 83.650 11.223 1.00 23.19 375 MET C N 1
ATOM 10044 C CA . MET C 1 375 ? 19.843 84.853 11.876 1.00 25.01 375 MET C CA 1
ATOM 10045 C C . MET C 1 375 ? 20.974 85.787 12.260 1.00 23.70 375 MET C C 1
ATOM 10046 O O . MET C 1 375 ? 22.039 85.332 12.689 1.00 22.56 375 MET C O 1
ATOM 10051 N N . ILE C 1 376 ? 20.729 87.059 12.094 1.00 24.27 376 ILE C N 1
ATOM 10052 C CA . ILE C 1 376 ? 21.551 88.118 12.692 1.00 24.50 376 ILE C CA 1
ATOM 10053 C C . ILE C 1 376 ? 20.625 88.743 13.736 1.00 25.36 376 ILE C C 1
ATOM 10054 O O . ILE C 1 376 ? 19.644 89.434 13.389 1.00 24.62 376 ILE C O 1
ATOM 10059 N N . PRO C 1 377 ? 20.823 88.406 15.014 1.00 25.16 377 PRO C N 1
ATOM 10060 C CA . PRO C 1 377 ? 19.839 88.784 16.036 1.00 25.17 377 PRO C CA 1
ATOM 10061 C C . PRO C 1 377 ? 19.402 90.229 16.015 1.00 25.53 377 PRO C C 1
ATOM 10062 O O . PRO C 1 377 ? 20.235 91.153 15.988 1.00 26.35 377 PRO C O 1
ATOM 10066 N N . GLY C 1 378 ? 18.092 90.403 15.985 1.00 26.25 378 GLY C N 1
ATOM 10067 C CA . GLY C 1 378 ? 17.470 91.721 15.940 1.00 26.88 378 GLY C CA 1
ATOM 10068 C C . GLY C 1 378 ? 17.591 92.475 14.639 1.00 27.34 378 GLY C C 1
ATOM 10069 O O . GLY C 1 378 ? 17.073 93.581 14.550 1.00 28.52 378 GLY C O 1
ATOM 10070 N N . LYS C 1 379 ? 18.203 91.883 13.605 1.00 28.09 379 LYS C N 1
ATOM 10071 C CA . LYS C 1 379 ? 18.535 92.587 12.373 1.00 28.54 379 LYS C CA 1
ATOM 10072 C C . LYS C 1 379 ? 18.086 91.889 11.080 1.00 28.33 379 LYS C C 1
ATOM 10073 O O . LYS C 1 379 ? 17.643 92.520 10.120 1.00 30.08 379 LYS C O 1
ATOM 10079 N N . LEU C 1 380 ? 18.237 90.583 11.028 1.00 27.19 380 LEU C N 1
ATOM 10080 C CA . LEU C 1 380 ? 17.890 89.866 9.812 1.00 26.56 380 LEU C CA 1
ATOM 10081 C C . LEU C 1 380 ? 17.461 88.471 10.218 1.00 25.86 380 LEU C C 1
ATOM 10082 O O . LEU C 1 380 ? 18.226 87.726 10.836 1.00 25.87 380 LEU C O 1
ATOM 10087 N N . VAL C 1 381 ? 16.235 88.113 9.859 1.00 24.97 381 VAL C N 1
ATOM 10088 C CA . VAL C 1 381 ? 15.682 86.810 10.220 1.00 24.96 381 VAL C CA 1
ATOM 10089 C C . VAL C 1 381 ? 15.411 85.961 8.980 1.00 25.57 381 VAL C C 1
ATOM 10090 O O . VAL C 1 381 ? 14.561 86.316 8.160 1.00 26.62 381 VAL C O 1
ATOM 10094 N N . LYS C 1 382 ? 16.198 84.902 8.791 1.00 24.90 382 LYS C N 1
ATOM 10095 C CA . LYS C 1 382 ? 16.033 84.017 7.656 1.00 26.36 382 LYS C CA 1
ATOM 10096 C C . LYS C 1 382 ? 15.318 82.744 8.117 1.00 26.43 382 LYS C C 1
ATOM 10097 O O . LYS C 1 382 ? 14.360 82.285 7.477 1.00 26.08 382 LYS C O 1
ATOM 10103 N N . GLY C 1 383 ? 15.760 82.177 9.227 1.00 25.59 383 GLY C N 1
ATOM 10104 C CA . GLY C 1 383 ? 15.388 80.813 9.569 1.00 25.61 383 GLY C CA 1
ATOM 10105 C C . GLY C 1 383 ? 16.363 79.842 8.980 1.00 26.42 383 GLY C C 1
ATOM 10106 O O . GLY C 1 383 ? 17.047 80.133 7.967 1.00 27.11 383 GLY C O 1
ATOM 10107 N N . MET C 1 384 ? 16.434 78.683 9.631 1.00 25.94 384 MET C N 1
ATOM 10108 C CA . MET C 1 384 ? 17.408 77.695 9.240 1.00 26.59 384 MET C CA 1
ATOM 10109 C C . MET C 1 384 ? 17.022 76.856 8.032 1.00 26.86 384 MET C C 1
ATOM 10110 O O . MET C 1 384 ? 17.916 76.240 7.437 1.00 27.06 384 MET C O 1
ATOM 10115 N N . GLY C 1 385 ? 15.735 76.824 7.642 1.00 26.25 385 GLY C N 1
ATOM 10116 C CA . GLY C 1 385 ? 15.309 75.969 6.537 1.00 25.43 385 GLY C CA 1
ATOM 10117 C C . GLY C 1 385 ? 15.769 74.544 6.776 1.00 25.08 385 GLY C C 1
ATOM 10118 O O . GLY C 1 385 ? 15.651 74.042 7.905 1.00 24.86 385 GLY C O 1
ATOM 10119 N N . GLY C 1 386 ? 16.316 73.891 5.742 1.00 24.84 386 GLY C N 1
ATOM 10120 C CA . GLY C 1 386 ? 16.829 72.544 5.887 1.00 24.35 386 GLY C CA 1
ATOM 10121 C C . GLY C 1 386 ? 18.284 72.434 6.347 1.00 22.32 386 GLY C C 1
ATOM 10122 O O . GLY C 1 386 ? 18.783 71.313 6.445 1.00 23.75 386 GLY C O 1
ATOM 10123 N N . ALA C 1 387 ? 18.976 73.556 6.612 1.00 24.02 387 ALA C N 1
ATOM 10124 C CA . ALA C 1 387 ? 20.398 73.461 6.881 1.00 22.92 387 ALA C CA 1
ATOM 10125 C C . ALA C 1 387 ? 20.759 72.698 8.117 1.00 22.39 387 ALA C C 1
ATOM 10126 O O . ALA C 1 387 ? 21.783 71.980 8.098 1.00 22.79 387 ALA C O 1
ATOM 10128 N N . MET C 1 388 ? 20.003 72.792 9.210 1.00 22.86 388 MET C N 1
ATOM 10129 C CA . MET C 1 388 ? 20.368 71.997 10.377 1.00 22.32 388 MET C CA 1
ATOM 10130 C C . MET C 1 388 ? 20.267 70.500 10.091 1.00 21.93 388 MET C C 1
ATOM 10131 O O . MET C 1 388 ? 21.008 69.675 10.601 1.00 23.85 388 MET C O 1
ATOM 10136 N N . ASP C 1 389 ? 19.299 70.107 9.255 1.00 23.13 389 ASP C N 1
ATOM 10137 C CA . ASP C 1 389 ? 19.146 68.694 8.920 1.00 23.03 389 ASP C CA 1
ATOM 10138 C C . ASP C 1 389 ? 20.279 68.248 7.987 1.00 22.51 389 ASP C C 1
ATOM 10139 O O . ASP C 1 389 ? 20.822 67.130 8.117 1.00 24.44 389 ASP C O 1
ATOM 10144 N N . LEU C 1 390 ? 20.632 69.121 7.047 1.00 23.97 390 LEU C N 1
ATOM 10145 C CA . LEU C 1 390 ? 21.658 68.802 6.061 1.00 23.77 390 LEU C CA 1
ATOM 10146 C C . LEU C 1 390 ? 23.036 68.657 6.679 1.00 24.64 390 LEU C C 1
ATOM 10147 O O . LEU C 1 390 ? 23.844 67.926 6.130 1.00 26.44 390 LEU C O 1
ATOM 10152 N N . VAL C 1 391 ? 23.310 69.315 7.782 1.00 23.45 391 VAL C N 1
ATOM 10153 C CA . VAL C 1 391 ? 24.622 69.167 8.426 1.00 25.45 391 VAL C CA 1
ATOM 10154 C C . VAL C 1 391 ? 24.640 68.122 9.530 1.00 27.17 391 VAL C C 1
ATOM 10155 O O . VAL C 1 391 ? 25.637 67.953 10.167 1.00 26.81 391 VAL C O 1
ATOM 10159 N N . SER C 1 392 ? 23.539 67.411 9.675 1.00 29.21 392 SER C N 1
ATOM 10160 C CA A SER C 1 392 ? 23.341 66.455 10.774 0.70 29.73 392 SER C CA 1
ATOM 10161 C CA B SER C 1 392 ? 23.407 66.481 10.742 0.30 30.30 392 SER C CA 1
ATOM 10162 C C . SER C 1 392 ? 23.745 65.055 10.497 1.00 31.25 392 SER C C 1
ATOM 10163 O O . SER C 1 392 ? 23.717 64.326 11.428 1.00 32.60 392 SER C O 1
ATOM 10168 N N . SER C 1 393 ? 24.057 64.663 9.289 1.00 30.99 393 SER C N 1
ATOM 10169 C CA A SER C 1 393 ? 24.523 63.187 9.021 0.70 31.33 393 SER C CA 1
ATOM 10170 C CA B SER C 1 393 ? 24.507 63.207 9.161 0.30 31.26 393 SER C CA 1
ATOM 10171 C C . SER C 1 393 ? 25.970 63.041 8.974 1.00 31.84 393 SER C C 1
ATOM 10172 O O . SER C 1 393 ? 26.499 63.749 8.202 1.00 32.72 393 SER C O 1
ATOM 10177 N N . ALA C 1 394 ? 26.595 62.081 9.629 1.00 31.33 394 ALA C N 1
ATOM 10178 C CA . ALA C 1 394 ? 28.015 61.749 9.482 1.00 30.67 394 ALA C CA 1
ATOM 10179 C C . ALA C 1 394 ? 28.385 61.325 8.080 1.00 29.46 394 ALA C C 1
ATOM 10180 O O . ALA C 1 394 ? 29.565 61.328 7.708 1.00 31.20 394 ALA C O 1
ATOM 10182 N N . LYS C 1 395 ? 27.387 60.915 7.301 1.00 27.51 395 LYS C N 1
ATOM 10183 C CA . LYS C 1 395 ? 27.619 60.396 5.988 1.00 27.15 395 LYS C CA 1
ATOM 10184 C C . LYS C 1 395 ? 27.597 61.442 4.885 1.00 26.52 395 LYS C C 1
ATOM 10185 O O . LYS C 1 395 ? 27.837 61.125 3.724 1.00 27.61 395 LYS C O 1
ATOM 10191 N N . THR C 1 396 ? 27.333 62.691 5.248 1.00 25.29 396 THR C N 1
ATOM 10192 C CA . THR C 1 396 ? 27.153 63.724 4.259 1.00 25.08 396 THR C CA 1
ATOM 10193 C C . THR C 1 396 ? 28.234 64.791 4.421 1.00 24.88 396 THR C C 1
ATOM 10194 O O . THR C 1 396 ? 28.292 65.461 5.424 1.00 25.91 396 THR C O 1
ATOM 10198 N N . LYS C 1 397 ? 29.058 64.937 3.399 1.00 24.16 397 LYS C N 1
ATOM 10199 C CA . LYS C 1 397 ? 30.086 65.984 3.379 1.00 24.09 397 LYS C CA 1
ATOM 10200 C C . LYS C 1 397 ? 29.426 67.345 3.216 1.00 22.92 397 LYS C C 1
ATOM 10201 O O . LYS C 1 397 ? 28.444 67.504 2.481 1.00 23.91 397 LYS C O 1
ATOM 10207 N N . VAL C 1 398 ? 29.964 68.342 3.894 1.00 22.14 398 VAL C N 1
ATOM 10208 C CA . VAL C 1 398 ? 29.402 69.697 3.896 1.00 23.02 398 VAL C CA 1
ATOM 10209 C C . VAL C 1 398 ? 30.417 70.663 3.306 1.00 22.83 398 VAL C C 1
ATOM 10210 O O . VAL C 1 398 ? 31.522 70.822 3.870 1.00 21.64 398 VAL C O 1
ATOM 10214 N N . VAL C 1 399 ? 30.069 71.269 2.194 1.00 22.85 399 VAL C N 1
ATOM 10215 C CA . VAL C 1 399 ? 30.884 72.275 1.521 1.00 23.55 399 VAL C CA 1
ATOM 10216 C C . VAL C 1 399 ? 30.127 73.591 1.599 1.00 22.57 399 VAL C C 1
ATOM 10217 O O . VAL C 1 399 ? 28.937 73.679 1.180 1.00 23.40 399 VAL C O 1
ATOM 10221 N N . VAL C 1 400 ? 30.757 74.635 2.144 1.00 23.28 400 VAL C N 1
ATOM 10222 C CA . VAL C 1 400 ? 30.186 75.949 2.152 1.00 22.67 400 VAL C CA 1
ATOM 10223 C C . VAL C 1 400 ? 30.711 76.750 0.996 1.00 22.87 400 VAL C C 1
ATOM 10224 O O . VAL C 1 400 ? 31.931 76.748 0.744 1.00 23.61 400 VAL C O 1
ATOM 10228 N N . THR C 1 401 ? 29.805 77.441 0.314 1.00 22.69 401 THR C N 1
ATOM 10229 C CA . THR C 1 401 ? 30.133 78.339 -0.778 1.00 23.16 401 THR C CA 1
ATOM 10230 C C . THR C 1 401 ? 29.719 79.732 -0.311 1.00 23.74 401 THR C C 1
ATOM 10231 O O . THR C 1 401 ? 28.537 79.984 -0.087 1.00 22.79 401 THR C O 1
ATOM 10235 N N . MET C 1 402 ? 30.659 80.645 -0.175 1.00 23.82 402 MET C N 1
ATOM 10236 C CA A MET C 1 402 ? 30.374 81.956 0.363 0.60 24.97 402 MET C CA 1
ATOM 10237 C CA B MET C 1 402 ? 30.375 81.955 0.338 0.40 24.26 402 MET C CA 1
ATOM 10238 C C . MET C 1 402 ? 31.332 83.043 -0.087 1.00 24.07 402 MET C C 1
ATOM 10239 O O . MET C 1 402 ? 32.425 82.744 -0.371 1.00 23.04 402 MET C O 1
ATOM 10248 N N . GLU C 1 403 ? 30.857 84.266 -0.150 1.00 23.06 403 GLU C N 1
ATOM 10249 C CA . GLU C 1 403 ? 31.754 85.412 -0.304 1.00 24.01 403 GLU C CA 1
ATOM 10250 C C . GLU C 1 403 ? 32.626 85.460 0.926 1.00 23.82 403 GLU C C 1
ATOM 10251 O O . GLU C 1 403 ? 32.195 85.199 2.048 1.00 23.27 403 GLU C O 1
ATOM 10257 N N . HIS C 1 404 ? 33.902 85.770 0.711 1.00 22.20 404 HIS C N 1
ATOM 10258 C CA . HIS C 1 404 ? 34.912 85.658 1.731 1.00 23.10 404 HIS C CA 1
ATOM 10259 C C . HIS C 1 404 ? 34.668 86.535 2.940 1.00 22.61 404 HIS C C 1
ATOM 10260 O O . HIS C 1 404 ? 34.759 86.058 4.082 1.00 22.58 404 HIS C O 1
ATOM 10267 N N . SER C 1 405 ? 34.341 87.802 2.689 1.00 23.87 405 SER C N 1
ATOM 10268 C CA . SER C 1 405 ? 34.175 88.772 3.779 1.00 25.38 405 SER C CA 1
ATOM 10269 C C . SER C 1 405 ? 32.861 89.503 3.621 1.00 26.89 405 SER C C 1
ATOM 10270 O O . SER C 1 405 ? 32.264 89.483 2.546 1.00 26.65 405 SER C O 1
ATOM 10273 N N . ALA C 1 406 ? 32.396 90.126 4.696 1.00 28.49 406 ALA C N 1
ATOM 10274 C CA . ALA C 1 406 ? 31.170 90.914 4.635 1.00 30.26 406 ALA C CA 1
ATOM 10275 C C . ALA C 1 406 ? 31.525 92.375 4.322 1.00 31.74 406 ALA C C 1
ATOM 10276 O O . ALA C 1 406 ? 32.706 92.723 4.208 1.00 32.05 406 ALA C O 1
ATOM 10278 N N . LYS C 1 407 ? 30.513 93.229 4.176 1.00 34.33 407 LYS C N 1
ATOM 10279 C CA . LYS C 1 407 ? 30.750 94.651 3.883 1.00 34.73 407 LYS C CA 1
ATOM 10280 C C . LYS C 1 407 ? 31.722 95.292 4.887 1.00 35.59 407 LYS C C 1
ATOM 10281 O O . LYS C 1 407 ? 31.650 95.037 6.098 1.00 36.89 407 LYS C O 1
ATOM 10287 N N . GLY C 1 408 ? 32.634 96.101 4.359 1.00 35.29 408 GLY C N 1
ATOM 10288 C CA . GLY C 1 408 ? 33.687 96.734 5.152 1.00 34.63 408 GLY C CA 1
ATOM 10289 C C . GLY C 1 408 ? 34.828 95.811 5.516 1.00 34.52 408 GLY C C 1
ATOM 10290 O O . GLY C 1 408 ? 35.527 96.047 6.500 1.00 34.63 408 GLY C O 1
ATOM 10291 N N . ASN C 1 409 ? 35.014 94.758 4.715 1.00 33.73 409 ASN C N 1
ATOM 10292 C CA . ASN C 1 409 ? 36.016 93.702 4.977 1.00 32.35 409 ASN C CA 1
ATOM 10293 C C . ASN C 1 409 ? 35.844 93.044 6.353 1.00 30.79 409 ASN C C 1
ATOM 10294 O O . ASN C 1 409 ? 36.797 92.541 6.921 1.00 30.89 409 ASN C O 1
ATOM 10299 N N . ALA C 1 410 ? 34.613 93.035 6.865 1.00 29.17 410 ALA C N 1
ATOM 10300 C CA . ALA C 1 410 ? 34.298 92.375 8.141 1.00 27.79 410 ALA C CA 1
ATOM 10301 C C . ALA C 1 410 ? 34.454 90.860 7.966 1.00 26.29 410 ALA C C 1
ATOM 10302 O O . ALA C 1 410 ? 33.979 90.307 6.978 1.00 24.62 410 ALA C O 1
ATOM 10304 N N . HIS C 1 411 ? 35.156 90.212 8.886 1.00 24.99 411 HIS C N 1
ATOM 10305 C CA . HIS C 1 411 ? 35.476 88.792 8.740 1.00 24.17 411 HIS C CA 1
ATOM 10306 C C . HIS C 1 411 ? 34.191 87.983 8.827 1.00 23.69 411 HIS C C 1
ATOM 10307 O O . HIS C 1 411 ? 33.330 88.274 9.636 1.00 24.85 411 HIS C O 1
ATOM 10314 N N . LYS C 1 412 ? 34.099 86.989 7.963 1.00 22.66 412 LYS C N 1
ATOM 10315 C CA . LYS C 1 412 ? 33.078 85.923 8.055 1.00 23.83 412 LYS C CA 1
ATOM 10316 C C . LYS C 1 412 ? 33.689 84.603 8.480 1.00 24.15 412 LYS C C 1
ATOM 10317 O O . LYS C 1 412 ? 33.024 83.778 9.079 1.00 24.97 412 LYS C O 1
ATOM 10323 N N . ILE C 1 413 ? 34.954 84.345 8.145 1.00 24.09 413 ILE C N 1
ATOM 10324 C CA . ILE C 1 413 ? 35.684 83.202 8.662 1.00 24.79 413 ILE C CA 1
ATOM 10325 C C . ILE C 1 413 ? 36.476 83.672 9.878 1.00 25.55 413 ILE C C 1
ATOM 10326 O O . ILE C 1 413 ? 37.254 84.632 9.774 1.00 24.72 413 ILE C O 1
ATOM 10331 N N . MET C 1 414 ? 36.273 83.034 11.017 1.00 26.46 414 MET C N 1
ATOM 10332 C CA . MET C 1 414 ? 36.737 83.552 12.301 1.00 28.01 414 MET C CA 1
ATOM 10333 C C . MET C 1 414 ? 36.992 82.462 13.294 1.00 25.90 414 MET C C 1
ATOM 10334 O O . MET C 1 414 ? 36.645 81.306 13.082 1.00 24.13 414 MET C O 1
ATOM 10339 N N . GLU C 1 415 ? 37.603 82.818 14.418 1.00 25.99 415 GLU C N 1
ATOM 10340 C CA . GLU C 1 415 ? 37.918 81.850 15.427 1.00 26.85 415 GLU C CA 1
ATOM 10341 C C . GLU C 1 415 ? 36.646 81.158 15.934 1.00 26.77 415 GLU C C 1
ATOM 10342 O O . GLU C 1 415 ? 36.611 79.937 16.066 1.00 26.63 415 GLU C O 1
ATOM 10348 N N . LYS C 1 416 ? 35.641 81.973 16.223 1.00 26.46 416 LYS C N 1
ATOM 10349 C CA . LYS C 1 416 ? 34.344 81.522 16.729 1.00 27.37 416 LYS C CA 1
ATOM 10350 C C . LYS C 1 416 ? 33.277 82.297 15.994 1.00 26.26 416 LYS C C 1
ATOM 10351 O O . LYS C 1 416 ? 33.445 83.461 15.709 1.00 27.20 416 LYS C O 1
ATOM 10357 N N . CYS C 1 417 ? 32.146 81.663 15.696 1.00 25.24 417 CYS C N 1
ATOM 10358 C CA . CYS C 1 417 ? 30.998 82.397 15.209 1.00 24.70 417 CYS C CA 1
ATOM 10359 C C . CYS C 1 417 ? 30.408 83.293 16.307 1.00 23.69 417 CYS C C 1
ATOM 10360 O O . CYS C 1 417 ? 30.383 82.901 17.481 1.00 25.00 417 CYS C O 1
ATOM 10363 N N . THR C 1 418 ? 29.914 84.457 15.908 1.00 21.93 418 THR C N 1
ATOM 10364 C CA . THR C 1 418 ? 29.204 85.355 16.800 1.00 21.55 418 THR C CA 1
ATOM 10365 C C . THR C 1 418 ? 27.700 85.351 16.562 1.00 20.03 418 THR C C 1
ATOM 10366 O O . THR C 1 418 ? 26.958 85.902 17.347 1.00 19.58 418 THR C O 1
ATOM 10370 N N . LEU C 1 419 ? 27.260 84.740 15.451 1.00 19.85 419 LEU C N 1
ATOM 10371 C CA . LEU C 1 419 ? 25.838 84.615 15.094 1.00 19.85 419 LEU C CA 1
ATOM 10372 C C . LEU C 1 419 ? 25.331 83.246 15.485 1.00 20.30 419 LEU C C 1
ATOM 10373 O O . LEU C 1 419 ? 26.109 82.310 15.582 1.00 19.74 419 LEU C O 1
ATOM 10378 N N . PRO C 1 420 ? 24.008 83.140 15.728 1.00 19.42 420 PRO C N 1
ATOM 10379 C CA . PRO C 1 420 ? 23.415 81.850 16.095 1.00 19.88 420 PRO C CA 1
ATOM 10380 C C . PRO C 1 420 ? 23.855 80.657 15.225 1.00 20.21 420 PRO C C 1
ATOM 10381 O O . PRO C 1 420 ? 23.885 80.733 14.004 1.00 20.78 420 PRO C O 1
ATOM 10385 N N . LEU C 1 421 ? 24.212 79.562 15.873 1.00 20.79 421 LEU C N 1
ATOM 10386 C CA . LEU C 1 421 ? 24.821 78.405 15.194 1.00 20.79 421 LEU C CA 1
ATOM 10387 C C . LEU C 1 421 ? 23.758 77.592 14.448 1.00 20.02 421 LEU C C 1
ATOM 10388 O O . LEU C 1 421 ? 22.650 77.368 14.979 1.00 20.19 421 LEU C O 1
ATOM 10393 N N . THR C 1 422 ? 24.116 77.212 13.227 1.00 21.12 422 THR C N 1
ATOM 10394 C CA . THR C 1 422 ? 23.407 76.172 12.468 1.00 21.28 422 THR C CA 1
ATOM 10395 C C . THR C 1 422 ? 23.878 74.800 12.889 1.00 21.61 422 THR C C 1
ATOM 10396 O O . THR C 1 422 ? 23.094 73.857 12.943 1.00 21.29 422 THR C O 1
ATOM 10400 N N . GLY C 1 423 ? 25.185 74.657 13.156 1.00 22.35 423 GLY C N 1
ATOM 10401 C CA . GLY C 1 423 ? 25.759 73.426 13.594 1.00 23.51 423 GLY C CA 1
ATOM 10402 C C . GLY C 1 423 ? 27.173 73.651 14.090 1.00 23.72 423 GLY C C 1
ATOM 10403 O O . GLY C 1 423 ? 27.805 74.638 13.711 1.00 24.13 423 GLY C O 1
ATOM 10404 N N . LYS C 1 424 ? 27.613 72.773 14.979 1.00 24.25 424 LYS C N 1
ATOM 10405 C CA . LYS C 1 424 ? 29.025 72.744 15.406 1.00 25.23 424 LYS C CA 1
ATOM 10406 C C . LYS C 1 424 ? 29.870 71.737 14.633 1.00 24.93 424 LYS C C 1
ATOM 10407 O O . LYS C 1 424 ? 29.442 70.600 14.385 1.00 24.63 424 LYS C O 1
ATOM 10413 N N . GLN C 1 425 ? 31.074 72.153 14.268 1.00 24.59 425 GLN C N 1
ATOM 10414 C CA . GLN C 1 425 ? 32.053 71.270 13.696 1.00 25.70 425 GLN C CA 1
ATOM 10415 C C . GLN C 1 425 ? 31.450 70.423 12.599 1.00 24.21 425 GLN C C 1
ATOM 10416 O O . GLN C 1 425 ? 31.579 69.266 12.546 1.00 25.58 425 GLN C O 1
ATOM 10422 N N . CYS C 1 426 ? 30.813 71.110 11.688 1.00 23.78 426 CYS C N 1
ATOM 10423 C CA . CYS C 1 426 ? 30.062 70.423 10.641 1.00 24.08 426 CYS C CA 1
ATOM 10424 C C . CYS C 1 426 ? 30.559 70.713 9.234 1.00 25.02 426 CYS C C 1
ATOM 10425 O O . CYS C 1 426 ? 30.281 69.953 8.312 1.00 26.61 426 CYS C O 1
ATOM 10428 N N . VAL C 1 427 ? 31.322 71.780 9.039 1.00 22.62 427 VAL C N 1
ATOM 10429 C CA . VAL C 1 427 ? 31.756 72.129 7.703 1.00 23.16 427 VAL C CA 1
ATOM 10430 C C . VAL C 1 427 ? 33.078 71.412 7.387 1.00 22.72 427 VAL C C 1
ATOM 10431 O O . VAL C 1 427 ? 33.959 71.390 8.247 1.00 23.25 427 VAL C O 1
ATOM 10435 N N . ASN C 1 428 ? 33.174 70.778 6.216 1.00 22.35 428 ASN C N 1
ATOM 10436 C CA . ASN C 1 428 ? 34.393 70.075 5.781 1.00 22.98 428 ASN C CA 1
ATOM 10437 C C . ASN C 1 428 ? 35.279 70.888 4.846 1.00 22.25 428 ASN C C 1
ATOM 10438 O O . ASN C 1 428 ? 36.518 70.634 4.777 1.00 22.56 428 ASN C O 1
ATOM 10443 N N . ARG C 1 429 ? 34.687 71.791 4.090 1.00 21.89 429 ARG C N 1
ATOM 10444 C CA . ARG C 1 429 ? 35.394 72.586 3.087 1.00 22.49 429 ARG C CA 1
ATOM 10445 C C . ARG C 1 429 ? 34.698 73.910 2.923 1.00 22.47 429 ARG C C 1
ATOM 10446 O O . ARG C 1 429 ? 33.449 73.988 2.961 1.00 22.38 429 ARG C O 1
ATOM 10454 N N . ILE C 1 430 ? 35.478 74.985 2.730 1.00 22.75 430 ILE C N 1
ATOM 10455 C CA . ILE C 1 430 ? 34.949 76.312 2.443 1.00 22.20 430 ILE C CA 1
ATOM 10456 C C . ILE C 1 430 ? 35.494 76.772 1.121 1.00 23.00 430 ILE C C 1
ATOM 10457 O O . ILE C 1 430 ? 36.723 76.733 0.883 1.00 21.77 430 ILE C O 1
ATOM 10462 N N . ILE C 1 431 ? 34.617 77.188 0.228 1.00 22.85 431 ILE C N 1
ATOM 10463 C CA . ILE C 1 431 ? 34.978 77.780 -1.050 1.00 22.94 431 ILE C CA 1
ATOM 10464 C C . ILE C 1 431 ? 34.498 79.212 -1.084 1.00 22.95 431 ILE C C 1
ATOM 10465 O O . ILE C 1 431 ? 33.282 79.500 -0.912 1.00 22.08 431 ILE C O 1
ATOM 10470 N N . THR C 1 432 ? 35.454 80.138 -1.247 1.00 22.76 432 THR C N 1
ATOM 10471 C CA . THR C 1 432 ? 35.166 81.551 -1.405 1.00 22.52 432 THR C CA 1
ATOM 10472 C C . THR C 1 432 ? 35.730 81.998 -2.739 1.00 22.85 432 THR C C 1
ATOM 10473 O O . THR C 1 432 ? 36.268 81.205 -3.479 1.00 23.05 432 THR C O 1
ATOM 10477 N N . GLU C 1 433 ? 35.574 83.273 -3.049 1.00 22.73 433 GLU C N 1
ATOM 10478 C CA . GLU C 1 433 ? 36.060 83.766 -4.329 1.00 22.94 433 GLU C CA 1
ATOM 10479 C C . GLU C 1 433 ? 37.581 83.964 -4.278 1.00 22.93 433 GLU C C 1
ATOM 10480 O O . GLU C 1 433 ? 38.210 84.128 -5.328 1.00 23.84 433 GLU C O 1
ATOM 10486 N N . LYS C 1 434 ? 38.146 83.936 -3.080 1.00 22.46 434 LYS C N 1
ATOM 10487 C CA . LYS C 1 434 ? 39.602 84.085 -2.851 1.00 22.57 434 LYS C CA 1
ATOM 10488 C C . LYS C 1 434 ? 40.338 82.815 -2.494 1.00 22.17 434 LYS C C 1
ATOM 10489 O O . LYS C 1 434 ? 41.546 82.700 -2.775 1.00 21.97 434 LYS C O 1
ATOM 10495 N N . ALA C 1 435 ? 39.655 81.866 -1.839 1.00 23.03 435 ALA C N 1
ATOM 10496 C CA . ALA C 1 435 ? 40.308 80.783 -1.160 1.00 22.75 435 ALA C CA 1
ATOM 10497 C C . ALA C 1 435 ? 39.460 79.521 -1.155 1.00 22.44 435 ALA C C 1
ATOM 10498 O O . ALA C 1 435 ? 38.231 79.603 -1.179 1.00 23.40 435 ALA C O 1
ATOM 10500 N N . VAL C 1 436 ? 40.129 78.381 -1.108 1.00 22.09 436 VAL C N 1
ATOM 10501 C CA . VAL C 1 436 ? 39.531 77.128 -0.671 1.00 21.63 436 VAL C CA 1
ATOM 10502 C C . VAL C 1 436 ? 40.231 76.664 0.583 1.00 22.03 436 VAL C C 1
ATOM 10503 O O . VAL C 1 436 ? 41.466 76.495 0.586 1.00 20.46 436 VAL C O 1
ATOM 10507 N N . PHE C 1 437 ? 39.474 76.382 1.626 1.00 21.49 437 PHE C N 1
ATOM 10508 C CA . PHE C 1 437 ? 39.989 75.830 2.857 1.00 22.26 437 PHE C CA 1
ATOM 10509 C C . PHE C 1 437 ? 39.432 74.458 3.097 1.00 22.14 437 PHE C C 1
ATOM 10510 O O . PHE C 1 437 ? 38.218 74.259 2.974 1.00 22.30 437 PHE C O 1
ATOM 10518 N N . ASP C 1 438 ? 40.272 73.515 3.458 1.00 22.81 438 ASP C N 1
ATOM 10519 C CA . ASP C 1 438 ? 39.826 72.329 4.166 1.00 23.03 438 ASP C CA 1
ATOM 10520 C C . ASP C 1 438 ? 39.594 72.651 5.639 1.00 23.67 438 ASP C C 1
ATOM 10521 O O . ASP C 1 438 ? 40.275 73.501 6.254 1.00 22.32 438 ASP C O 1
ATOM 10526 N N . VAL C 1 439 ? 38.636 71.979 6.261 1.00 22.86 439 VAL C N 1
ATOM 10527 C CA . VAL C 1 439 ? 38.309 72.254 7.638 1.00 24.65 439 VAL C CA 1
ATOM 10528 C C . VAL C 1 439 ? 38.377 70.961 8.403 1.00 25.07 439 VAL C C 1
ATOM 10529 O O . VAL C 1 439 ? 37.859 69.937 7.941 1.00 25.67 439 VAL C O 1
ATOM 10533 N N . ASP C 1 440 ? 39.018 70.988 9.570 1.00 26.64 440 ASP C N 1
ATOM 10534 C CA . ASP C 1 440 ? 39.138 69.797 10.412 1.00 27.35 440 ASP C CA 1
ATOM 10535 C C . ASP C 1 440 ? 38.714 70.182 11.824 1.00 28.19 440 ASP C C 1
ATOM 10536 O O . ASP C 1 440 ? 39.108 71.218 12.367 1.00 26.78 440 ASP C O 1
ATOM 10541 N N . ARG C 1 441 ? 37.847 69.383 12.410 1.00 28.45 441 ARG C N 1
ATOM 10542 C CA . ARG C 1 441 ? 37.280 69.707 13.683 1.00 30.13 441 ARG C CA 1
ATOM 10543 C C . ARG C 1 441 ? 38.294 69.805 14.836 1.00 30.41 441 ARG C C 1
ATOM 10544 O O . ARG C 1 441 ? 38.011 70.398 15.842 1.00 31.40 441 ARG C O 1
ATOM 10552 N N . LYS C 1 442 ? 39.478 69.242 14.642 1.00 30.67 442 LYS C N 1
ATOM 10553 C CA . LYS C 1 442 ? 40.530 69.327 15.659 1.00 30.71 442 LYS C CA 1
ATOM 10554 C C . LYS C 1 442 ? 41.680 70.240 15.250 1.00 30.52 442 LYS C C 1
ATOM 10555 O O . LYS C 1 442 ? 42.195 70.981 16.080 1.00 30.93 442 LYS C O 1
ATOM 10561 N N . LYS C 1 443 ? 42.066 70.205 13.982 1.00 29.64 443 LYS C N 1
ATOM 10562 C CA . LYS C 1 443 ? 43.250 70.940 13.518 1.00 29.34 443 LYS C CA 1
ATOM 10563 C C . LYS C 1 443 ? 42.943 72.315 12.940 1.00 27.81 443 LYS C C 1
ATOM 10564 O O . LYS C 1 443 ? 43.836 73.137 12.762 1.00 28.01 443 LYS C O 1
ATOM 10570 N N . GLY C 1 444 ? 41.680 72.582 12.624 1.00 25.24 444 GLY C N 1
ATOM 10571 C CA . GLY C 1 444 ? 41.314 73.872 12.063 1.00 25.32 444 GLY C CA 1
ATOM 10572 C C . GLY C 1 444 ? 41.396 73.953 10.545 1.00 24.86 444 GLY C C 1
ATOM 10573 O O . GLY C 1 444 ? 41.111 72.983 9.835 1.00 24.89 444 GLY C O 1
ATOM 10574 N N . LEU C 1 445 ? 41.795 75.125 10.046 1.00 23.93 445 LEU C N 1
ATOM 10575 C CA . LEU C 1 445 ? 41.724 75.435 8.633 1.00 23.36 445 LEU C CA 1
ATOM 10576 C C . LEU C 1 445 ? 43.044 75.183 7.939 1.00 22.16 445 LEU C C 1
ATOM 10577 O O . LEU C 1 445 ? 44.093 75.485 8.514 1.00 21.78 445 LEU C O 1
ATOM 10582 N N . THR C 1 446 ? 42.977 74.656 6.726 1.00 21.06 446 THR C N 1
ATOM 10583 C CA . THR C 1 446 ? 44.138 74.514 5.854 1.00 21.98 446 THR C CA 1
ATOM 10584 C C . THR C 1 446 ? 43.789 75.128 4.518 1.00 21.91 446 THR C C 1
ATOM 10585 O O . THR C 1 446 ? 42.854 74.682 3.831 1.00 22.65 446 THR C O 1
ATOM 10589 N N . LEU C 1 447 ? 44.518 76.177 4.136 1.00 21.83 447 LEU C N 1
ATOM 10590 C CA . LEU C 1 447 ? 44.343 76.778 2.843 1.00 21.02 447 LEU C CA 1
ATOM 10591 C C . LEU C 1 447 ? 44.906 75.848 1.783 1.00 21.56 447 LEU C C 1
ATOM 10592 O O . LEU C 1 447 ? 46.133 75.561 1.792 1.00 20.67 447 LEU C O 1
ATOM 10597 N N . ILE C 1 448 ? 44.083 75.400 0.836 1.00 21.22 448 ILE C N 1
ATOM 10598 C CA . ILE C 1 448 ? 44.517 74.442 -0.186 1.00 22.08 448 ILE C CA 1
ATOM 10599 C C . ILE C 1 448 ? 44.531 75.015 -1.606 1.00 22.17 448 ILE C C 1
ATOM 10600 O O . ILE C 1 448 ? 45.215 74.501 -2.487 1.00 22.06 448 ILE C O 1
ATOM 10605 N N . GLU C 1 449 ? 43.771 76.073 -1.852 1.00 22.12 449 GLU C N 1
ATOM 10606 C CA . GLU C 1 449 ? 43.774 76.784 -3.127 1.00 22.56 449 GLU C CA 1
ATOM 10607 C C . GLU C 1 449 ? 43.640 78.275 -2.884 1.00 22.69 449 GLU C C 1
ATOM 10608 O O . GLU C 1 449 ? 43.046 78.718 -1.908 1.00 23.10 449 GLU C O 1
ATOM 10614 N N . LEU C 1 450 ? 44.193 79.049 -3.813 1.00 23.78 450 LEU C N 1
ATOM 10615 C CA . LEU C 1 450 ? 44.252 80.493 -3.705 1.00 24.43 450 LEU C CA 1
ATOM 10616 C C . LEU C 1 450 ? 43.940 81.103 -5.070 1.00 24.05 450 LEU C C 1
ATOM 10617 O O . LEU C 1 450 ? 44.544 80.717 -6.079 1.00 23.54 450 LEU C O 1
ATOM 10622 N N . TRP C 1 451 ? 43.038 82.066 -5.130 1.00 23.93 451 TRP C N 1
ATOM 10623 C CA . TRP C 1 451 ? 42.719 82.675 -6.412 1.00 24.75 451 TRP C CA 1
ATOM 10624 C C . TRP C 1 451 ? 43.986 83.278 -7.035 1.00 24.74 451 TRP C C 1
ATOM 10625 O O . TRP C 1 451 ? 44.714 84.027 -6.381 1.00 24.55 451 TRP C O 1
ATOM 10636 N N . GLU C 1 452 ? 44.185 82.953 -8.304 1.00 26.12 452 GLU C N 1
ATOM 10637 C CA . GLU C 1 452 ? 45.342 83.423 -9.078 1.00 26.22 452 GLU C CA 1
ATOM 10638 C C . GLU C 1 452 ? 45.538 84.911 -8.958 1.00 26.26 452 GLU C C 1
ATOM 10639 O O . GLU C 1 452 ? 44.639 85.686 -9.259 1.00 26.35 452 GLU C O 1
ATOM 10645 N N . GLY C 1 453 ? 46.726 85.297 -8.507 1.00 25.58 453 GLY C N 1
ATOM 10646 C CA . GLY C 1 453 ? 47.047 86.705 -8.342 1.00 25.80 453 GLY C CA 1
ATOM 10647 C C . GLY C 1 453 ? 46.822 87.257 -6.947 1.00 25.77 453 GLY C C 1
ATOM 10648 O O . GLY C 1 453 ? 47.012 88.458 -6.721 1.00 26.43 453 GLY C O 1
ATOM 10649 N N . LEU C 1 454 ? 46.377 86.419 -6.010 1.00 25.18 454 LEU C N 1
ATOM 10650 C CA . LEU C 1 454 ? 46.374 86.804 -4.617 1.00 24.88 454 LEU C CA 1
ATOM 10651 C C . LEU C 1 454 ? 47.541 86.163 -3.908 1.00 25.43 454 LEU C C 1
ATOM 10652 O O . LEU C 1 454 ? 48.107 85.192 -4.375 1.00 26.04 454 LEU C O 1
ATOM 10657 N N . THR C 1 455 ? 47.820 86.668 -2.720 1.00 24.60 455 THR C N 1
ATOM 10658 C CA . THR C 1 455 ? 48.857 86.149 -1.864 1.00 24.57 455 THR C CA 1
ATOM 10659 C C . THR C 1 455 ? 48.261 85.512 -0.625 1.00 23.97 455 THR C C 1
ATOM 10660 O O . THR C 1 455 ? 47.115 85.768 -0.272 1.00 23.88 455 THR C O 1
ATOM 10664 N N . VAL C 1 456 ? 49.038 84.681 0.046 1.00 24.44 456 VAL C N 1
ATOM 10665 C CA . VAL C 1 456 ? 48.635 84.197 1.350 1.00 23.95 456 VAL C CA 1
ATOM 10666 C C . VAL C 1 456 ? 48.337 85.366 2.282 1.00 23.57 456 VAL C C 1
ATOM 10667 O O . VAL C 1 456 ? 47.358 85.344 3.015 1.00 23.57 456 VAL C O 1
ATOM 10671 N N . ASP C 1 457 ? 49.142 86.435 2.252 1.00 24.63 457 ASP C N 1
ATOM 10672 C CA . ASP C 1 457 ? 48.827 87.594 3.103 1.00 24.50 457 ASP C CA 1
ATOM 10673 C C . ASP C 1 457 ? 47.479 88.265 2.806 1.00 24.52 457 ASP C C 1
ATOM 10674 O O . ASP C 1 457 ? 46.835 88.799 3.713 1.00 23.50 457 ASP C O 1
ATOM 10679 N N . ASP C 1 458 ? 47.048 88.258 1.546 1.00 24.71 458 ASP C N 1
ATOM 10680 C CA . ASP C 1 458 ? 45.728 88.770 1.189 1.00 24.80 458 ASP C CA 1
ATOM 10681 C C . ASP C 1 458 ? 44.634 87.974 1.918 1.00 24.54 458 ASP C C 1
ATOM 10682 O O . ASP C 1 458 ? 43.674 88.551 2.417 1.00 24.89 458 ASP C O 1
ATOM 10687 N N . ILE C 1 459 ? 44.834 86.667 1.998 1.00 23.93 459 ILE C N 1
ATOM 10688 C CA . ILE C 1 459 ? 43.907 85.803 2.753 1.00 24.00 459 ILE C CA 1
ATOM 10689 C C . ILE C 1 459 ? 44.006 86.090 4.245 1.00 23.69 459 ILE C C 1
ATOM 10690 O O . ILE C 1 459 ? 42.999 86.219 4.944 1.00 22.84 459 ILE C O 1
ATOM 10695 N N . LYS C 1 460 ? 45.231 86.232 4.756 1.00 23.22 460 LYS C N 1
ATOM 10696 C CA . LYS C 1 460 ? 45.414 86.587 6.161 1.00 24.53 460 LYS C CA 1
ATOM 10697 C C . LYS C 1 460 ? 44.650 87.838 6.535 1.00 23.88 460 LYS C C 1
ATOM 10698 O O . LYS C 1 460 ? 43.994 87.875 7.566 1.00 23.99 460 LYS C O 1
ATOM 10704 N N . LYS C 1 461 ? 44.724 88.873 5.701 1.00 23.48 461 LYS C N 1
ATOM 10705 C CA . LYS C 1 461 ? 44.079 90.158 5.989 1.00 23.88 461 LYS C CA 1
ATOM 10706 C C . LYS C 1 461 ? 42.534 90.094 5.968 1.00 23.69 461 LYS C C 1
ATOM 10707 O O . LYS C 1 461 ? 41.868 90.998 6.458 1.00 24.04 461 LYS C O 1
ATOM 10713 N N . SER C 1 462 ? 41.998 89.049 5.331 1.00 23.18 462 SER C N 1
ATOM 10714 C CA . SER C 1 462 ? 40.550 88.899 5.123 1.00 23.91 462 SER C CA 1
ATOM 10715 C C . SER C 1 462 ? 39.967 87.701 5.904 1.00 23.33 462 SER C C 1
ATOM 10716 O O . SER C 1 462 ? 38.815 87.309 5.665 1.00 24.01 462 SER C O 1
ATOM 10719 N N . THR C 1 463 ? 40.738 87.159 6.846 1.00 23.39 463 THR C N 1
ATOM 10720 C CA . THR C 1 463 ? 40.377 85.961 7.604 1.00 24.11 463 THR C CA 1
ATOM 10721 C C . THR C 1 463 ? 40.695 86.192 9.076 1.00 24.62 463 THR C C 1
ATOM 10722 O O . T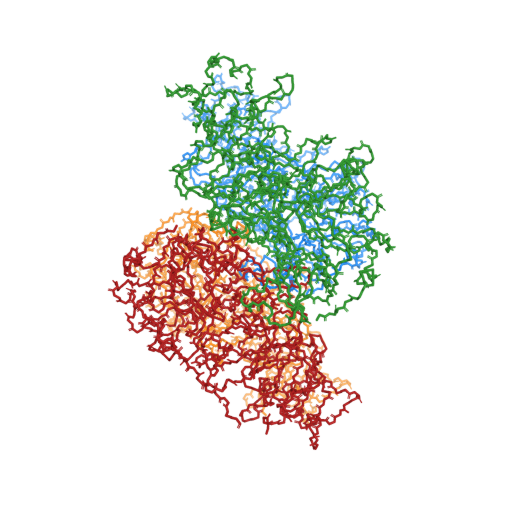HR C 1 463 ? 41.829 86.562 9.429 1.00 23.54 463 THR C O 1
ATOM 10726 N N . GLY C 1 464 ? 39.722 85.938 9.942 1.00 25.43 464 GLY C N 1
ATOM 10727 C CA . GLY C 1 464 ? 39.818 86.310 11.344 1.00 26.92 464 GLY C CA 1
ATOM 10728 C C . GLY C 1 464 ? 40.275 85.225 12.273 1.00 28.63 464 GLY C C 1
ATOM 10729 O O . GLY C 1 464 ? 39.897 85.222 13.448 1.00 30.78 464 GLY C O 1
ATOM 10730 N N . CYS C 1 465 ? 41.061 84.287 11.765 1.00 29.08 465 CYS C N 1
ATOM 10731 C CA . CYS C 1 465 ? 41.718 83.287 12.597 1.00 28.21 465 CYS C CA 1
ATOM 10732 C C . CYS C 1 465 ? 42.964 82.830 11.857 1.00 27.80 465 CYS C C 1
ATOM 10733 O O . CYS C 1 465 ? 43.152 83.161 10.686 1.00 26.80 465 CYS C O 1
ATOM 10736 N N . ASP C 1 466 ? 43.811 82.083 12.549 1.00 27.72 466 ASP C N 1
ATOM 10737 C CA . ASP C 1 466 ? 44.993 81.511 11.920 1.00 27.75 466 ASP C CA 1
ATOM 10738 C C . ASP C 1 466 ? 44.580 80.350 11.042 1.00 26.54 466 ASP C C 1
ATOM 10739 O O . ASP C 1 466 ? 43.483 79.770 11.212 1.00 26.64 466 ASP C O 1
ATOM 10744 N N . PHE C 1 467 ? 45.458 80.010 10.105 1.00 25.71 467 PHE C N 1
ATOM 10745 C CA . PHE C 1 467 ? 45.283 78.845 9.244 1.00 24.56 467 PHE C CA 1
ATOM 10746 C C . PHE C 1 467 ? 46.619 78.278 8.785 1.00 24.24 467 PHE C C 1
ATOM 10747 O O . PHE C 1 467 ? 47.617 79.020 8.646 1.00 24.39 467 PHE C O 1
ATOM 10755 N N . ALA C 1 468 ? 46.619 76.965 8.594 1.00 24.07 468 ALA C N 1
ATOM 10756 C CA . ALA C 1 468 ? 47.692 76.242 7.945 1.00 23.67 468 ALA C CA 1
ATOM 10757 C C . ALA C 1 468 ? 47.576 76.479 6.455 1.00 23.26 468 ALA C C 1
ATOM 10758 O O . ALA C 1 468 ? 46.508 76.830 5.954 1.00 23.02 468 ALA C O 1
ATOM 10760 N N . VAL C 1 469 ? 48.686 76.313 5.757 1.00 23.97 469 VAL C N 1
ATOM 10761 C CA . VAL C 1 469 ? 48.744 76.380 4.319 1.00 23.54 469 VAL C CA 1
ATOM 10762 C C . VAL C 1 469 ? 49.258 75.016 3.836 1.00 22.72 469 VAL C C 1
ATOM 10763 O O . VAL C 1 469 ? 50.251 74.462 4.365 1.00 24.13 469 VAL C O 1
ATOM 10767 N N . SER C 1 470 ? 48.556 74.430 2.877 1.00 23.34 470 SER C N 1
ATOM 10768 C CA . SER C 1 470 ? 48.918 73.126 2.357 1.00 22.55 470 SER C CA 1
ATOM 10769 C C . SER C 1 470 ? 50.237 73.185 1.593 1.00 21.56 470 SER C C 1
ATOM 10770 O O . SER C 1 470 ? 50.461 74.103 0.811 1.00 20.88 470 SER C O 1
ATOM 10773 N N . PRO C 1 471 ? 51.087 72.170 1.788 1.00 21.97 471 PRO C N 1
ATOM 10774 C CA . PRO C 1 471 ? 52.254 72.033 0.897 1.00 22.42 471 PRO C CA 1
ATOM 10775 C C . PRO C 1 471 ? 51.851 71.973 -0.557 1.00 22.29 471 PRO C C 1
ATOM 10776 O O . PRO C 1 471 ? 52.607 72.384 -1.414 1.00 23.31 471 PRO C O 1
ATOM 10780 N N . LYS C 1 472 ? 50.626 71.496 -0.820 1.00 24.59 472 LYS C N 1
ATOM 10781 C CA . LYS C 1 472 ? 50.089 71.371 -2.178 1.00 25.13 472 LYS C CA 1
ATOM 10782 C C . LYS C 1 472 ? 49.275 72.589 -2.681 1.00 25.14 472 LYS C C 1
ATOM 10783 O O . LYS C 1 472 ? 48.500 72.473 -3.631 1.00 26.22 472 LYS C O 1
ATOM 10789 N N . LEU C 1 473 ? 49.500 73.752 -2.085 1.00 23.66 473 LEU C N 1
ATOM 10790 C CA . LEU C 1 473 ? 48.762 74.963 -2.426 1.00 24.05 473 LEU C CA 1
ATOM 10791 C C . LEU C 1 473 ? 48.854 75.273 -3.913 1.00 23.44 473 LEU C C 1
ATOM 10792 O O . LEU C 1 473 ? 49.956 75.347 -4.500 1.00 22.83 473 LEU C O 1
ATOM 10797 N N . ILE C 1 474 ? 47.696 75.446 -4.555 1.00 22.29 474 ILE C N 1
ATOM 10798 C CA . ILE C 1 474 ? 47.613 75.676 -5.989 1.00 23.72 474 ILE C CA 1
ATOM 10799 C C . ILE C 1 474 ? 46.669 76.799 -6.294 1.00 23.21 474 ILE C C 1
ATOM 10800 O O . ILE C 1 474 ? 45.864 77.178 -5.441 1.00 22.46 474 ILE C O 1
ATOM 10805 N N . PRO C 1 475 ? 46.737 77.356 -7.504 1.00 22.94 475 PRO C N 1
ATOM 10806 C CA . PRO C 1 475 ? 45.731 78.344 -7.869 1.00 22.54 475 PRO C CA 1
ATOM 10807 C C . PRO C 1 475 ? 44.347 77.703 -7.858 1.00 22.59 475 PRO C C 1
ATOM 10808 O O . PRO C 1 475 ? 44.209 76.529 -8.213 1.00 22.63 475 PRO C O 1
ATOM 10812 N N . MET C 1 476 ? 43.347 78.501 -7.518 1.00 22.84 476 MET C N 1
ATOM 10813 C CA . MET C 1 476 ? 41.966 78.000 -7.480 1.00 23.56 476 MET C CA 1
ATOM 10814 C C . MET C 1 476 ? 41.518 77.503 -8.836 1.00 22.79 476 MET C C 1
ATOM 10815 O O . MET C 1 476 ? 41.653 78.170 -9.857 1.00 22.72 476 MET C O 1
ATOM 10820 N N . GLN C 1 477 ? 40.947 76.309 -8.828 1.00 22.01 477 GLN C N 1
ATOM 10821 C CA . GLN C 1 477 ? 40.493 75.669 -10.041 1.00 23.69 477 GLN C CA 1
ATOM 10822 C C . GLN C 1 477 ? 39.149 76.241 -10.486 1.00 22.80 477 GLN C C 1
ATOM 10823 O O . GLN C 1 477 ? 38.372 76.764 -9.673 1.00 23.21 477 GLN C O 1
ATOM 10829 N N . GLN C 1 478 ? 38.870 76.142 -11.772 1.00 23.82 478 GLN C N 1
ATOM 10830 C CA . GLN C 1 478 ? 37.611 76.551 -12.343 1.00 24.54 478 GLN C CA 1
ATOM 10831 C C . GLN C 1 478 ? 37.121 75.516 -13.374 1.00 25.60 478 GLN C C 1
ATOM 10832 O O . GLN C 1 478 ? 37.848 75.084 -14.211 1.00 25.11 478 GLN C O 1
ATOM 10838 N N . VAL C 1 479 ? 35.875 75.118 -13.270 1.00 26.97 479 VAL C N 1
ATOM 10839 C CA . VAL C 1 479 ? 35.301 74.149 -14.184 1.00 28.64 479 VAL C CA 1
ATOM 10840 C C . VAL C 1 479 ? 35.330 74.718 -15.575 1.00 30.33 479 VAL C C 1
ATOM 10841 O O . VAL C 1 479 ? 35.192 75.886 -15.762 1.00 31.06 479 VAL C O 1
ATOM 10845 N N . THR C 1 480 ? 35.548 73.875 -16.576 1.00 32.24 480 THR C N 1
ATOM 10846 C CA . THR C 1 480 ? 35.463 74.425 -17.904 1.00 33.22 480 THR C CA 1
ATOM 10847 C C . THR C 1 480 ? 34.025 74.318 -18.375 1.00 33.48 480 THR C C 1
ATOM 10848 O O . THR C 1 480 ? 33.313 73.354 -18.113 1.00 34.49 480 THR C O 1
ATOM 10852 N N . THR D 1 1 ? 38.378 47.495 46.012 1.00 25.69 1 THR B N 1
ATOM 10853 C CA . THR D 1 1 ? 37.946 46.094 45.731 1.00 24.55 1 THR B CA 1
ATOM 10854 C C . THR D 1 1 ? 39.038 45.315 45.003 1.00 24.65 1 THR B C 1
ATOM 10855 O O . THR D 1 1 ? 39.572 45.786 44.015 1.00 24.38 1 THR B O 1
ATOM 10859 N N . LYS D 1 2 ? 39.333 44.117 45.497 1.00 24.87 2 LYS B N 1
ATOM 10860 C CA . LYS D 1 2 ? 40.287 43.223 44.843 1.00 25.40 2 LYS B CA 1
ATOM 10861 C C . LYS D 1 2 ? 39.499 42.135 44.111 1.00 24.87 2 LYS B C 1
ATOM 10862 O O . LYS D 1 2 ? 38.639 41.476 44.690 1.00 24.00 2 LYS B O 1
ATOM 10868 N N . PHE D 1 3 ? 39.775 41.955 42.828 1.00 24.72 3 PHE B N 1
ATOM 10869 C CA . PHE D 1 3 ? 39.073 40.982 42.016 1.00 24.72 3 PHE B CA 1
ATOM 10870 C C . PHE D 1 3 ? 39.858 39.679 41.979 1.00 24.69 3 PHE B C 1
ATOM 10871 O O . PHE D 1 3 ? 41.096 39.705 41.916 1.00 24.61 3 PHE B O 1
ATOM 10879 N N . TYR D 1 4 ? 39.131 38.567 42.033 1.00 24.30 4 TYR B N 1
ATOM 10880 C CA . TYR D 1 4 ? 39.687 37.220 41.994 1.00 25.30 4 TYR B CA 1
ATOM 10881 C C . TYR D 1 4 ? 39.014 36.428 40.874 1.00 25.71 4 TYR B C 1
ATOM 10882 O O . TYR D 1 4 ? 37.848 36.646 40.541 1.00 26.97 4 TYR B O 1
ATOM 10891 N N . THR D 1 5 ? 39.760 35.511 40.261 1.00 26.06 5 THR B N 1
ATOM 10892 C CA . THR D 1 5 ? 39.174 34.570 39.325 1.00 26.60 5 THR B CA 1
ATOM 10893 C C . THR D 1 5 ? 38.788 33.265 40.028 1.00 26.85 5 THR B C 1
ATOM 10894 O O . THR D 1 5 ? 37.773 32.633 39.700 1.00 27.99 5 THR B O 1
ATOM 10898 N N . ASP D 1 6 ? 39.600 32.897 41.003 1.00 27.14 6 ASP B N 1
ATOM 10899 C CA . ASP D 1 6 ? 39.476 31.636 41.735 1.00 26.62 6 ASP B CA 1
ATOM 10900 C C . ASP D 1 6 ? 38.841 31.917 43.090 1.00 26.25 6 ASP B C 1
ATOM 10901 O O . ASP D 1 6 ? 39.443 32.575 43.937 1.00 25.90 6 ASP B O 1
ATOM 10906 N N . ALA D 1 7 ? 37.638 31.381 43.284 1.00 25.35 7 ALA B N 1
ATOM 10907 C CA . ALA D 1 7 ? 36.895 31.543 44.542 1.00 25.11 7 ALA B CA 1
ATOM 10908 C C . ALA D 1 7 ? 37.714 31.053 45.743 1.00 24.55 7 ALA B C 1
ATOM 10909 O O . ALA D 1 7 ? 37.690 31.648 46.825 1.00 23.58 7 ALA B O 1
ATOM 10911 N N . VAL D 1 8 ? 38.469 29.973 45.577 1.00 24.26 8 VAL B N 1
ATOM 10912 C CA . VAL D 1 8 ? 39.302 29.487 46.682 1.00 25.13 8 VAL B CA 1
ATOM 10913 C C . VAL D 1 8 ? 40.354 30.507 47.114 1.00 25.08 8 VAL B C 1
ATOM 10914 O O . VAL D 1 8 ? 40.562 30.714 48.309 1.00 24.39 8 VAL B O 1
ATOM 10918 N N . GLU D 1 9 ? 40.973 31.200 46.162 1.00 25.20 9 GLU B N 1
ATOM 10919 C CA . GLU D 1 9 ? 41.957 32.210 46.518 1.00 26.04 9 GLU B CA 1
ATOM 10920 C C . GLU D 1 9 ? 41.326 33.316 47.346 1.00 26.01 9 GLU B C 1
ATOM 10921 O O . GLU D 1 9 ? 41.981 33.889 48.227 1.00 26.38 9 GLU B O 1
ATOM 10927 N N . ALA D 1 10 ? 40.059 33.597 47.053 1.00 25.59 10 ALA B N 1
ATOM 10928 C CA . ALA D 1 10 ? 39.326 34.682 47.733 1.00 25.81 10 ALA B CA 1
ATOM 10929 C C . ALA D 1 10 ? 38.987 34.340 49.177 1.00 25.74 10 ALA B C 1
ATOM 10930 O O . ALA D 1 10 ? 38.748 35.226 49.985 1.00 25.71 10 ALA B O 1
ATOM 10932 N N . VAL D 1 11 ? 38.930 33.050 49.495 1.00 25.84 11 VAL B N 1
ATOM 10933 C CA . VAL D 1 11 ? 38.571 32.610 50.855 1.00 26.06 11 VAL B CA 1
ATOM 10934 C C . VAL D 1 11 ? 39.654 31.807 51.572 1.00 26.57 11 VAL B C 1
ATOM 10935 O O . VAL D 1 11 ? 39.438 31.326 52.678 1.00 25.99 11 VAL B O 1
ATOM 10939 N N . LYS D 1 12 ? 40.838 31.702 50.980 1.00 27.81 12 LYS B N 1
ATOM 10940 C CA . LYS D 1 12 ? 41.836 30.770 51.534 1.00 28.24 12 LYS B CA 1
ATOM 10941 C C . LYS D 1 12 ? 42.396 31.147 52.916 1.00 27.83 12 LYS B C 1
ATOM 10942 O O . LYS D 1 12 ? 42.915 30.287 53.622 1.00 28.32 12 LYS B O 1
ATOM 10948 N N . ASP D 1 13 ? 42.260 32.401 53.324 1.00 27.63 13 ASP B N 1
ATOM 10949 C CA . ASP D 1 13 ? 42.827 32.860 54.594 1.00 27.40 13 ASP B CA 1
ATOM 10950 C C . ASP D 1 13 ? 41.815 32.912 55.747 1.00 27.34 13 ASP B C 1
ATOM 10951 O O . ASP D 1 13 ? 42.096 33.452 56.816 1.00 28.65 13 ASP B O 1
ATOM 10956 N N . ILE D 1 14 ? 40.631 32.335 55.563 1.00 25.39 14 ILE B N 1
ATOM 10957 C CA . ILE D 1 14 ? 39.677 32.275 56.671 1.00 25.97 14 ILE B CA 1
ATOM 10958 C C . ILE D 1 14 ? 40.253 31.280 57.667 1.00 26.26 14 ILE B C 1
ATOM 10959 O O . ILE D 1 14 ? 40.495 30.135 57.296 1.00 26.70 14 ILE B O 1
ATOM 10964 N N . PRO D 1 15 ? 40.475 31.706 58.915 1.00 26.65 15 PRO B N 1
ATOM 10965 C CA . PRO D 1 15 ? 41.041 30.781 59.900 1.00 26.65 15 PRO B CA 1
ATOM 10966 C C . PRO D 1 15 ? 39.996 29.875 60.509 1.00 26.16 15 PRO B C 1
ATOM 10967 O O . PRO D 1 15 ? 38.822 30.204 60.552 1.00 25.64 15 PRO B O 1
ATOM 10971 N N . ASN D 1 16 ? 40.425 28.727 61.023 1.00 25.76 16 ASN B N 1
ATOM 10972 C CA . ASN D 1 16 ? 39.533 27.896 61.808 1.00 26.16 16 ASN B CA 1
ATOM 10973 C C . ASN D 1 16 ? 38.965 28.731 62.959 1.00 25.94 16 ASN B C 1
ATOM 10974 O O . ASN D 1 16 ? 39.666 29.562 63.549 1.00 27.09 16 ASN B O 1
ATOM 10979 N N . GLY D 1 17 ? 37.694 28.532 63.232 1.00 25.54 17 GLY B N 1
ATOM 10980 C CA . GLY D 1 17 ? 37.007 29.181 64.349 1.00 25.38 17 GLY B CA 1
ATOM 10981 C C . GLY D 1 17 ? 36.429 30.546 64.006 1.00 25.40 17 GLY B C 1
ATOM 10982 O O . GLY D 1 17 ? 35.800 31.191 64.866 1.00 25.73 17 GLY B O 1
ATOM 10983 N N . ALA D 1 18 ? 36.630 30.957 62.751 1.00 25.02 18 ALA B N 1
ATOM 10984 C CA . ALA D 1 18 ? 36.120 32.234 62.255 1.00 24.89 18 ALA B CA 1
ATOM 10985 C C . ALA D 1 18 ? 34.604 32.341 62.389 1.00 25.08 18 ALA B C 1
ATOM 10986 O O . ALA D 1 18 ? 33.855 31.363 62.329 1.00 25.33 18 ALA B O 1
ATOM 10988 N N . THR D 1 19 ? 34.148 33.576 62.567 1.00 24.33 19 THR B N 1
ATOM 10989 C CA . THR D 1 19 ? 32.744 33.884 62.431 1.00 23.91 19 THR B CA 1
ATOM 10990 C C . THR D 1 19 ? 32.527 34.393 61.008 1.00 24.05 19 THR B C 1
ATOM 10991 O O . THR D 1 19 ? 33.169 35.345 60.592 1.00 23.57 19 THR B O 1
ATOM 10995 N N . VAL D 1 20 ? 31.617 33.727 60.292 1.00 22.55 20 VAL B N 1
ATOM 10996 C CA . VAL D 1 20 ? 31.358 33.983 58.872 1.00 23.05 20 VAL B CA 1
ATOM 10997 C C . VAL D 1 20 ? 29.842 34.243 58.664 1.00 23.23 20 VAL B C 1
ATOM 10998 O O . VAL D 1 20 ? 28.986 33.460 59.069 1.00 24.24 20 VAL B O 1
ATOM 11002 N N . LEU D 1 21 ? 29.518 35.397 58.066 1.00 23.60 21 LEU B N 1
ATOM 11003 C CA . LEU D 1 21 ? 28.144 35.754 57.720 1.00 22.96 21 LEU B CA 1
ATOM 11004 C C . LEU D 1 21 ? 27.901 35.179 56.324 1.00 23.94 21 LEU B C 1
ATOM 11005 O O . LEU D 1 21 ? 28.762 35.326 55.461 1.00 24.06 21 LEU B O 1
ATOM 11010 N N . VAL D 1 22 ? 26.782 34.496 56.156 1.00 22.30 22 VAL B N 1
ATOM 11011 C CA . VAL D 1 22 ? 26.429 33.819 54.889 1.00 22.23 22 VAL B CA 1
ATOM 11012 C C . VAL D 1 22 ? 25.096 34.335 54.400 1.00 22.13 22 VAL B C 1
ATOM 11013 O O . VAL D 1 22 ? 24.069 34.176 55.051 1.00 21.74 22 VAL B O 1
ATOM 11017 N N . GLY D 1 23 ? 25.098 34.949 53.218 1.00 22.01 23 GLY B N 1
ATOM 11018 C CA . GLY D 1 23 ? 23.853 35.467 52.669 1.00 22.18 23 GLY B CA 1
ATOM 11019 C C . GLY D 1 23 ? 22.839 34.452 52.231 1.00 21.33 23 GLY B C 1
ATOM 11020 O O . GLY D 1 23 ? 23.130 33.267 52.125 1.00 21.18 23 GLY B O 1
ATOM 11021 N N . GLY D 1 24 ? 21.617 34.914 52.002 1.00 22.56 24 GLY B N 1
ATOM 11022 C CA . GLY D 1 24 ? 20.548 34.092 51.471 1.00 21.75 24 GLY B CA 1
ATOM 11023 C C . GLY D 1 24 ? 19.315 33.951 52.344 1.00 22.24 24 GLY B C 1
ATOM 11024 O O . GLY D 1 24 ? 19.376 34.063 53.579 1.00 22.92 24 GLY B O 1
ATOM 11025 N N . PHE D 1 25 ? 18.197 33.714 51.692 1.00 21.67 25 PHE B N 1
ATOM 11026 C CA . PHE D 1 25 ? 16.938 33.410 52.343 1.00 21.98 25 PHE B CA 1
ATOM 11027 C C . PHE D 1 25 ? 16.465 32.132 51.661 1.00 22.27 25 PHE B C 1
ATOM 11028 O O . PHE D 1 25 ? 16.244 32.122 50.431 1.00 23.12 25 PHE B O 1
ATOM 11036 N N . GLY D 1 26 ? 16.354 31.048 52.419 1.00 22.01 26 GLY B N 1
ATOM 11037 C CA . GLY D 1 26 ? 16.108 29.755 51.825 1.00 22.44 26 GLY B CA 1
ATOM 11038 C C . GLY D 1 26 ? 17.248 29.429 50.870 1.00 22.90 26 GLY B C 1
ATOM 11039 O O . GLY D 1 26 ? 18.442 29.540 51.226 1.00 24.91 26 GLY B O 1
ATOM 11040 N N . LEU D 1 27 ? 16.915 29.107 49.619 1.00 23.03 27 LEU B N 1
ATOM 11041 C CA . LEU D 1 27 ? 17.962 28.874 48.624 1.00 23.31 27 LEU B CA 1
ATOM 11042 C C . LEU D 1 27 ? 18.086 30.066 47.676 1.00 22.95 27 LEU B C 1
ATOM 11043 O O . LEU D 1 27 ? 18.746 29.976 46.626 1.00 24.01 27 LEU B O 1
ATOM 11048 N N . CYS D 1 28 ? 17.470 31.194 48.057 1.00 22.95 28 CYS B N 1
ATOM 11049 C CA . CYS D 1 28 ? 17.452 32.421 47.252 1.00 23.26 28 CYS B CA 1
ATOM 11050 C C . CYS D 1 28 ? 18.557 33.398 47.596 1.00 23.81 28 CYS B C 1
ATOM 11051 O O . CYS D 1 28 ? 18.632 33.900 48.729 1.00 24.12 28 CYS B O 1
ATOM 11054 N N . GLY D 1 29 ? 19.424 33.674 46.636 1.00 22.70 29 GLY B N 1
ATOM 11055 C CA . GLY D 1 29 ? 20.577 34.509 46.885 1.00 23.57 29 GLY B CA 1
ATOM 11056 C C . GLY D 1 29 ? 21.628 33.890 47.781 1.00 23.66 29 GLY B C 1
ATOM 11057 O O . GLY D 1 29 ? 22.257 34.579 48.557 1.00 25.01 29 GLY B O 1
ATOM 11058 N N . ILE D 1 30 ? 21.879 32.597 47.614 1.00 24.30 30 ILE B N 1
ATOM 11059 C CA . ILE D 1 30 ? 22.946 31.946 48.380 1.00 24.36 30 ILE B CA 1
ATOM 11060 C C . ILE D 1 30 ? 24.270 31.960 47.599 1.00 22.36 30 ILE B C 1
ATOM 11061 O O . ILE D 1 30 ? 24.281 31.809 46.358 1.00 22.72 30 ILE B O 1
ATOM 11066 N N . PRO D 1 31 ? 25.383 32.213 48.306 1.00 21.52 31 PRO B N 1
ATOM 11067 C CA . PRO D 1 31 ? 26.708 32.244 47.723 1.00 22.02 31 PRO B CA 1
ATOM 11068 C C . PRO D 1 31 ? 27.229 30.837 47.480 1.00 22.47 31 PRO B C 1
ATOM 11069 O O . PRO D 1 31 ? 28.123 30.349 48.157 1.00 21.57 31 PRO B O 1
ATOM 11073 N N . GLU D 1 32 ? 26.690 30.219 46.448 1.00 22.38 32 GLU B N 1
ATOM 11074 C CA . GLU D 1 32 ? 26.962 28.789 46.208 1.00 22.12 32 GLU B CA 1
ATOM 11075 C C . GLU D 1 32 ? 28.419 28.514 45.811 1.00 22.09 32 GLU B C 1
ATOM 11076 O O . GLU D 1 32 ? 28.986 27.495 46.191 1.00 22.72 32 GLU B O 1
ATOM 11082 N N . ASN D 1 33 ? 29.037 29.399 45.049 1.00 22.34 33 ASN B N 1
ATOM 11083 C CA . ASN D 1 33 ? 30.475 29.231 44.725 1.00 21.30 33 ASN B CA 1
ATOM 11084 C C . ASN D 1 33 ? 31.429 29.460 45.899 1.00 21.92 33 ASN B C 1
ATOM 11085 O O . ASN D 1 33 ? 32.461 28.790 46.033 1.00 21.25 33 ASN B O 1
ATOM 11090 N N . LEU D 1 34 ? 31.091 30.398 46.773 1.00 22.04 34 LEU B N 1
ATOM 11091 C CA . LEU D 1 34 ? 31.940 30.644 47.913 1.00 22.33 34 LEU B CA 1
ATOM 11092 C C . LEU D 1 34 ? 31.780 29.510 48.918 1.00 22.44 34 LEU B C 1
ATOM 11093 O O . LEU D 1 34 ? 32.755 29.105 49.534 1.00 22.15 34 LEU B O 1
ATOM 11098 N N . ILE D 1 35 ? 30.569 29.004 49.073 1.00 22.16 35 ILE B N 1
ATOM 11099 C CA . ILE D 1 35 ? 30.341 27.808 49.900 1.00 22.08 35 ILE B CA 1
ATOM 11100 C C . ILE D 1 35 ? 31.165 26.652 49.327 1.00 22.12 35 ILE B C 1
ATOM 11101 O O . ILE D 1 35 ? 31.862 25.976 50.081 1.00 21.70 35 ILE B O 1
ATOM 11106 N N . GLY D 1 36 ? 31.144 26.478 48.014 1.00 21.67 36 GLY B N 1
ATOM 11107 C CA . GLY D 1 36 ? 31.945 25.422 47.356 1.00 21.95 36 GLY B CA 1
ATOM 11108 C C . GLY D 1 36 ? 33.421 25.563 47.647 1.00 21.95 36 GLY B C 1
ATOM 11109 O O . GLY D 1 36 ? 34.119 24.563 47.855 1.00 22.25 36 GLY B O 1
ATOM 11110 N N . ALA D 1 37 ? 33.907 26.802 47.681 1.00 21.92 37 ALA B N 1
ATOM 11111 C CA . ALA D 1 37 ? 35.314 27.067 47.959 1.00 22.46 37 ALA B CA 1
ATOM 11112 C C . ALA D 1 37 ? 35.660 26.689 49.387 1.00 22.37 37 ALA B C 1
ATOM 11113 O O . ALA D 1 37 ? 36.763 26.167 49.624 1.00 23.30 37 ALA B O 1
ATOM 11115 N N . LEU D 1 38 ? 34.776 26.972 50.350 1.00 22.45 38 LEU B N 1
ATOM 11116 C CA A LEU D 1 38 ? 35.035 26.569 51.732 0.50 22.38 38 LEU B CA 1
ATOM 11117 C CA B LEU D 1 38 ? 35.006 26.558 51.736 0.50 22.47 38 LEU B CA 1
ATOM 11118 C C . LEU D 1 38 ? 35.071 25.038 51.863 1.00 22.44 38 LEU B C 1
ATOM 11119 O O . LEU D 1 38 ? 35.807 24.502 52.708 1.00 22.33 38 LEU B O 1
ATOM 11128 N N . LEU D 1 39 ? 34.294 24.334 51.048 1.00 22.43 39 LEU B N 1
ATOM 11129 C CA . LEU D 1 39 ? 34.371 22.867 51.076 1.00 23.02 39 LEU B CA 1
ATOM 11130 C C . LEU D 1 39 ? 35.768 22.424 50.657 1.00 24.01 39 LEU B C 1
ATOM 11131 O O . LEU D 1 39 ? 36.285 21.443 51.200 1.00 23.53 39 LEU B O 1
ATOM 11136 N N . LYS D 1 40 ? 36.379 23.145 49.726 1.00 24.91 40 LYS B N 1
ATOM 11137 C CA . LYS D 1 40 ? 37.739 22.832 49.294 1.00 25.59 40 LYS B CA 1
ATOM 11138 C C . LYS D 1 40 ? 38.812 23.190 50.337 1.00 25.52 40 LYS B C 1
ATOM 11139 O O . LYS D 1 40 ? 39.771 22.429 50.526 1.00 24.74 40 LYS B O 1
ATOM 11145 N N . THR D 1 41 ? 38.688 24.331 51.008 1.00 24.96 41 THR B N 1
ATOM 11146 C CA . THR D 1 41 ? 39.716 24.705 51.976 1.00 25.44 41 THR B CA 1
ATOM 11147 C C . THR D 1 41 ? 39.610 23.853 53.234 1.00 25.49 41 THR B C 1
ATOM 11148 O O . THR D 1 41 ? 40.607 23.644 53.912 1.00 25.59 41 THR B O 1
ATOM 11152 N N . GLY D 1 42 ? 38.408 23.390 53.538 1.00 24.91 42 GLY B N 1
ATOM 11153 C CA . GLY D 1 42 ? 38.155 22.576 54.714 1.00 25.79 42 GLY B CA 1
ATOM 11154 C C . GLY D 1 42 ? 38.159 23.330 56.029 1.00 26.24 42 GLY B C 1
ATOM 11155 O O . GLY D 1 42 ? 38.198 22.712 57.086 1.00 26.36 42 GLY B O 1
ATOM 11156 N N . VAL D 1 43 ? 38.129 24.664 55.979 1.00 25.90 43 VAL B N 1
ATOM 11157 C CA . VAL D 1 43 ? 38.165 25.469 57.211 1.00 26.64 43 VAL B CA 1
ATOM 11158 C C . VAL D 1 43 ? 37.058 25.002 58.139 1.00 27.35 43 VAL B C 1
ATOM 11159 O O . VAL D 1 43 ? 35.949 24.715 57.687 1.00 27.76 43 VAL B O 1
ATOM 11163 N N . LYS D 1 44 ? 37.326 24.911 59.452 1.00 26.88 44 LYS B N 1
ATOM 11164 C CA . LYS D 1 44 ? 36.352 24.313 60.339 1.00 27.67 44 LYS B CA 1
ATOM 11165 C C . LYS D 1 44 ? 36.140 25.098 61.636 1.00 26.80 44 LYS B C 1
ATOM 11166 O O . LYS D 1 44 ? 36.710 26.180 61.824 1.00 26.62 44 LYS B O 1
ATOM 11172 N N . GLU D 1 45 ? 35.284 24.532 62.477 1.00 26.42 45 GLU B N 1
ATOM 11173 C CA . GLU D 1 45 ? 34.841 25.116 63.744 1.00 27.40 45 GLU B CA 1
ATOM 11174 C C . GLU D 1 45 ? 34.207 26.483 63.508 1.00 26.27 45 GLU B C 1
ATOM 11175 O O . GLU D 1 45 ? 34.299 27.356 64.356 1.00 26.04 45 GLU B O 1
ATOM 11181 N N . LEU D 1 46 ? 33.538 26.655 62.364 1.00 24.92 46 LEU B N 1
ATOM 11182 C CA . LEU D 1 46 ? 32.976 27.983 62.023 1.00 25.11 46 LEU B CA 1
ATOM 11183 C C . LEU D 1 46 ? 31.782 28.329 62.882 1.00 24.90 46 LEU B C 1
ATOM 11184 O O . LEU D 1 46 ? 30.971 27.476 63.206 1.00 24.38 46 LEU B O 1
ATOM 11189 N N . THR D 1 47 ? 31.662 29.614 63.220 1.00 24.59 47 THR B N 1
ATOM 11190 C CA . THR D 1 47 ? 30.364 30.186 63.624 1.00 24.64 47 THR B CA 1
ATOM 11191 C C . THR D 1 47 ? 29.733 30.846 62.407 1.00 25.55 47 THR B C 1
ATOM 11192 O O . THR D 1 47 ? 30.263 31.818 61.907 1.00 25.03 47 THR B O 1
ATOM 11196 N N . ALA D 1 48 ? 28.632 30.284 61.935 1.00 23.85 48 ALA B N 1
ATOM 11197 C CA . ALA D 1 48 ? 27.931 30.752 60.729 1.00 24.20 48 ALA B CA 1
ATOM 11198 C C . ALA D 1 48 ? 26.692 31.579 61.146 1.00 23.92 48 ALA B C 1
ATOM 11199 O O . ALA D 1 48 ? 25.758 31.072 61.786 1.00 24.34 48 ALA B O 1
ATOM 11201 N N . VAL D 1 49 ? 26.683 32.841 60.728 1.00 23.21 49 VAL B N 1
ATOM 11202 C CA . VAL D 1 49 ? 25.513 33.681 60.897 1.00 23.65 49 VAL B CA 1
ATOM 11203 C C . VAL D 1 49 ? 24.782 33.631 59.554 1.00 23.52 49 VAL B C 1
ATOM 11204 O O . VAL D 1 49 ? 25.257 34.148 58.532 1.00 23.39 49 VAL B O 1
ATOM 11208 N N . SER D 1 50 ? 23.640 32.972 59.546 1.00 23.10 50 SER B N 1
ATOM 11209 C CA . SER D 1 50 ? 22.954 32.602 58.295 1.00 23.96 50 SER B CA 1
ATOM 11210 C C . SER D 1 50 ? 21.508 32.555 58.639 1.00 24.39 50 SER B C 1
ATOM 11211 O O . SER D 1 50 ? 21.107 31.903 59.633 1.00 24.42 50 SER B O 1
ATOM 11214 N N . ASN D 1 51 ? 20.690 33.260 57.882 1.00 23.80 51 ASN B N 1
ATOM 11215 C CA . ASN D 1 51 ? 19.273 33.271 58.239 1.00 22.77 51 ASN B CA 1
ATOM 11216 C C . ASN D 1 51 ? 18.626 31.885 58.344 1.00 22.92 51 ASN B C 1
ATOM 11217 O O . ASN D 1 51 ? 17.877 31.588 59.285 1.00 22.73 51 ASN B O 1
ATOM 11222 N N . ASN D 1 52 ? 18.950 31.028 57.384 1.00 22.08 52 ASN B N 1
ATOM 11223 C CA . ASN D 1 52 ? 18.467 29.657 57.371 1.00 22.32 52 ASN B CA 1
ATOM 11224 C C . ASN D 1 52 ? 19.597 28.670 57.237 1.00 22.86 52 ASN B C 1
ATOM 11225 O O . ASN D 1 52 ? 20.773 29.043 57.219 1.00 22.76 52 ASN B O 1
ATOM 11230 N N . ALA D 1 53 ? 19.242 27.379 57.237 1.00 22.85 53 ALA B N 1
ATOM 11231 C CA . ALA D 1 53 ? 20.232 26.309 57.148 1.00 23.06 53 ALA B CA 1
ATOM 11232 C C . ALA D 1 53 ? 20.262 25.684 55.744 1.00 22.98 53 ALA B C 1
ATOM 11233 O O . ALA D 1 53 ? 20.614 24.513 55.600 1.00 23.45 53 ALA B O 1
ATOM 11235 N N . GLY D 1 54 ? 19.825 26.418 54.723 1.00 24.16 54 GLY B N 1
ATOM 11236 C CA . GLY D 1 54 ? 19.745 25.830 53.384 1.00 23.52 54 GLY B CA 1
ATOM 11237 C C . GLY D 1 54 ? 18.838 24.615 53.377 1.00 24.04 54 GLY B C 1
ATOM 11238 O O . GLY D 1 54 ? 17.773 24.617 54.010 1.00 24.59 54 GLY B O 1
ATOM 11239 N N . VAL D 1 55 ? 19.274 23.582 52.646 1.00 22.59 55 VAL B N 1
ATOM 11240 C CA . VAL D 1 55 ? 18.660 22.258 52.749 1.00 22.73 55 VAL B CA 1
ATOM 11241 C C . VAL D 1 55 ? 19.783 21.272 52.919 1.00 22.55 55 VAL B C 1
ATOM 11242 O O . VAL D 1 55 ? 20.950 21.655 52.929 1.00 22.75 55 VAL B O 1
ATOM 11246 N N . ASP D 1 56 ? 19.472 19.988 53.097 1.00 22.51 56 ASP B N 1
ATOM 11247 C CA . ASP D 1 56 ? 20.501 19.041 53.472 1.00 23.54 56 ASP B CA 1
ATOM 11248 C C . ASP D 1 56 ? 21.716 19.089 52.566 1.00 24.02 56 ASP B C 1
ATOM 11249 O O . ASP D 1 56 ? 22.843 19.009 53.061 1.00 24.62 56 ASP B O 1
ATOM 11254 N N . ASN D 1 57 ? 21.489 19.231 51.261 1.00 24.37 57 ASN B N 1
ATOM 11255 C CA . ASN D 1 57 ? 22.555 19.176 50.267 1.00 24.87 57 ASN B CA 1
ATOM 11256 C C . ASN D 1 57 ? 22.788 20.466 49.481 1.00 24.10 57 ASN B C 1
ATOM 11257 O O . ASN D 1 57 ? 23.256 20.422 48.354 1.00 25.46 57 ASN B O 1
ATOM 11262 N N . PHE D 1 58 ? 22.450 21.611 50.052 1.00 23.22 58 PHE B N 1
ATOM 11263 C CA . PHE D 1 58 ? 22.720 22.850 49.362 1.00 23.98 58 PHE B CA 1
ATOM 11264 C C . PHE D 1 58 ? 22.756 24.024 50.301 1.00 23.81 58 PHE B C 1
ATOM 11265 O O . PHE D 1 58 ? 22.148 23.990 51.367 1.00 24.27 58 PHE B O 1
ATOM 11273 N N . GLY D 1 59 ? 23.450 25.076 49.893 1.00 23.69 59 GLY B N 1
ATOM 11274 C CA . GLY D 1 59 ? 23.639 26.227 50.783 1.00 24.05 59 GLY B CA 1
ATOM 11275 C C . GLY D 1 59 ? 24.397 25.805 52.025 1.00 23.91 59 GLY B C 1
ATOM 11276 O O . GLY D 1 59 ? 25.324 24.970 51.955 1.00 24.25 59 GLY B O 1
ATOM 11277 N N . LEU D 1 60 ? 24.008 26.351 53.180 1.00 24.39 60 LEU B N 1
ATOM 11278 C CA . LEU D 1 60 ? 24.685 26.059 54.441 1.00 24.79 60 LEU B CA 1
ATOM 11279 C C . LEU D 1 60 ? 24.712 24.567 54.757 1.00 24.73 60 LEU B C 1
ATOM 11280 O O . LEU D 1 60 ? 25.633 24.103 55.388 1.00 24.52 60 LEU B O 1
ATOM 11285 N N . GLY D 1 61 ? 23.731 23.823 54.291 1.00 23.46 61 GLY B N 1
ATOM 11286 C CA . GLY D 1 61 ? 23.682 22.364 54.505 1.00 23.37 61 GLY B CA 1
ATOM 11287 C C . GLY D 1 61 ? 24.936 21.640 54.086 1.00 22.62 61 GLY B C 1
ATOM 11288 O O . GLY D 1 61 ? 25.351 20.665 54.679 1.00 22.87 61 GLY B O 1
ATOM 11289 N N . LEU D 1 62 ? 25.551 22.105 53.020 1.00 22.51 62 LEU B N 1
ATOM 11290 C CA . LEU D 1 62 ? 26.792 21.472 52.557 1.00 22.36 62 LEU B CA 1
ATOM 11291 C C . LEU D 1 62 ? 27.917 21.509 53.586 1.00 22.36 62 LEU B C 1
ATOM 11292 O O . LEU D 1 62 ? 28.736 20.572 53.687 1.00 22.02 62 LEU B O 1
ATOM 11297 N N . LEU D 1 63 ? 27.964 22.599 54.353 1.00 22.77 63 LEU B N 1
ATOM 11298 C CA . LEU D 1 63 ? 29.000 22.801 55.355 1.00 22.36 63 LEU B CA 1
ATOM 11299 C C . LEU D 1 63 ? 28.661 22.037 56.626 1.00 23.53 63 LEU B C 1
ATOM 11300 O O . LEU D 1 63 ? 29.548 21.783 57.449 1.00 24.55 63 LEU B O 1
ATOM 11305 N N . LEU D 1 64 ? 27.391 21.676 56.792 1.00 22.94 64 LEU B N 1
ATOM 11306 C CA . LEU D 1 64 ? 27.023 20.769 57.873 1.00 22.97 64 LEU B CA 1
ATOM 11307 C C . LEU D 1 64 ? 27.411 19.349 57.462 1.00 22.80 64 LEU B C 1
ATOM 11308 O O . LEU D 1 64 ? 27.891 18.589 58.290 1.00 22.90 64 LEU B O 1
ATOM 11313 N N . GLN D 1 65 ? 27.212 18.988 56.191 1.00 22.71 65 GLN B N 1
ATOM 11314 C CA A GLN D 1 65 ? 27.574 17.637 55.720 0.50 22.75 65 GLN B CA 1
ATOM 11315 C CA B GLN D 1 65 ? 27.550 17.627 55.748 0.50 22.69 65 GLN B CA 1
ATOM 11316 C C . GLN D 1 65 ? 29.040 17.355 55.948 1.00 22.60 65 GLN B C 1
ATOM 11317 O O . GLN D 1 65 ? 29.436 16.226 56.296 1.00 23.18 65 GLN B O 1
ATOM 11328 N N . SER D 1 66 ? 29.856 18.375 55.775 1.00 22.40 66 SER B N 1
ATOM 11329 C CA . SER D 1 66 ? 31.294 18.253 55.980 1.00 22.81 66 SER B CA 1
ATOM 11330 C C . SER D 1 66 ? 31.761 18.535 57.417 1.00 23.45 66 SER B C 1
ATOM 11331 O O . SER D 1 66 ? 32.969 18.523 57.713 1.00 23.59 66 SER B O 1
ATOM 11334 N N . LYS D 1 67 ? 30.804 18.825 58.293 1.00 24.03 67 LYS B N 1
ATOM 11335 C CA . LYS D 1 67 ? 31.086 19.141 59.717 1.00 24.15 67 LYS B CA 1
ATOM 11336 C C . LYS D 1 67 ? 32.025 20.306 59.917 1.00 23.97 67 LYS B C 1
ATOM 11337 O O . LYS D 1 67 ? 32.847 20.277 60.841 1.00 25.09 67 LYS B O 1
ATOM 11343 N N . GLN D 1 68 ? 31.890 21.357 59.084 1.00 22.98 68 GLN B N 1
ATOM 11344 C CA . GLN D 1 68 ? 32.769 22.537 59.188 1.00 23.32 68 GLN B CA 1
ATOM 11345 C C . GLN D 1 68 ? 32.186 23.646 60.077 1.00 23.97 68 GLN B C 1
ATOM 11346 O O . GLN D 1 68 ? 32.891 24.593 60.412 1.00 24.11 68 GLN B O 1
ATOM 11352 N N . ILE D 1 69 ? 30.939 23.477 60.461 1.00 23.56 69 ILE B N 1
ATOM 11353 C CA . ILE D 1 69 ? 30.250 24.446 61.333 1.00 25.08 69 ILE B CA 1
ATOM 11354 C C . ILE D 1 69 ? 30.032 23.922 62.779 1.00 25.21 69 ILE B C 1
ATOM 11355 O O . ILE D 1 69 ? 29.522 22.811 62.999 1.00 25.43 69 ILE B O 1
ATOM 11360 N N . LYS D 1 70 ? 30.368 24.765 63.728 1.00 24.91 70 LYS B N 1
ATOM 11361 C CA . LYS D 1 70 ? 30.264 24.486 65.150 1.00 26.89 70 LYS B CA 1
ATOM 11362 C C . LYS D 1 70 ? 29.025 25.127 65.727 1.00 25.68 70 LYS B C 1
ATOM 11363 O O . LYS D 1 70 ? 28.376 24.597 66.532 1.00 23.53 70 LYS B O 1
ATOM 11369 N N . ARG D 1 71 ? 28.761 26.327 65.258 1.00 26.36 71 ARG B N 1
ATOM 11370 C CA A ARG D 1 71 ? 27.720 27.122 65.816 1.00 28.54 71 ARG B CA 1
ATOM 11371 C CA B ARG D 1 71 ? 27.710 27.241 65.836 0.00 40.00 71 ARG B CA 1
ATOM 11372 C C . ARG D 1 71 ? 27.035 27.894 64.697 1.00 28.21 71 ARG B C 1
ATOM 11373 O O . ARG D 1 71 ? 27.623 28.369 63.805 1.00 25.33 71 ARG B O 1
ATOM 11388 N N . MET D 1 72 ? 25.743 28.010 64.851 1.00 28.09 72 MET B N 1
ATOM 11389 C CA . MET D 1 72 ? 24.950 28.870 63.962 1.00 29.04 72 MET B CA 1
ATOM 11390 C C . MET D 1 72 ? 24.145 29.890 64.711 1.00 28.62 72 MET B C 1
ATOM 11391 O O . MET D 1 72 ? 23.730 29.653 65.839 1.00 30.46 72 MET B O 1
ATOM 11396 N N . ILE D 1 73 ? 23.878 31.002 64.016 1.00 27.60 73 ILE B N 1
ATOM 11397 C CA . ILE D 1 73 ? 22.942 32.030 64.464 1.00 26.73 73 ILE B CA 1
ATOM 11398 C C . ILE D 1 73 ? 21.980 32.253 63.306 1.00 25.87 73 ILE B C 1
ATOM 11399 O O . ILE D 1 73 ? 22.400 32.654 62.214 1.00 25.11 73 ILE B O 1
ATOM 11404 N N . SER D 1 74 ? 20.704 31.961 63.542 1.00 24.59 74 SER B N 1
ATOM 11405 C CA . SER D 1 74 ? 19.723 31.758 62.467 1.00 25.17 74 SER B CA 1
ATOM 11406 C C . SER D 1 74 ? 18.337 32.061 62.971 1.00 24.96 74 SER B C 1
ATOM 11407 O O . SER D 1 74 ? 18.133 32.038 64.161 1.00 25.79 74 SER B O 1
ATOM 11410 N N . SER D 1 75 ? 17.370 32.314 62.083 1.00 23.34 75 SER B N 1
ATOM 11411 C CA . SER D 1 75 ? 15.958 32.515 62.475 1.00 23.12 75 SER B CA 1
ATOM 11412 C C . SER D 1 75 ? 15.049 31.349 62.175 1.00 22.76 75 SER B C 1
ATOM 11413 O O . SER D 1 75 ? 14.011 31.191 62.818 1.00 23.39 75 SER B O 1
ATOM 11416 N N . TYR D 1 76 ? 15.375 30.524 61.186 1.00 23.87 76 TYR B N 1
ATOM 11417 C CA . TYR D 1 76 ? 14.528 29.385 60.849 1.00 22.82 76 TYR B CA 1
ATOM 11418 C C . TYR D 1 76 ? 15.431 28.322 60.220 1.00 24.13 76 TYR B C 1
ATOM 11419 O O . TYR D 1 76 ? 16.142 28.623 59.273 1.00 22.58 76 TYR B O 1
ATOM 11428 N N . VAL D 1 77 ? 15.371 27.111 60.756 1.00 22.53 77 VAL B N 1
ATOM 11429 C CA . VAL D 1 77 ? 16.314 26.062 60.405 1.00 23.71 77 VAL B CA 1
ATOM 11430 C C . VAL D 1 77 ? 15.616 24.777 59.994 1.00 23.79 77 VAL B C 1
ATOM 11431 O O . VAL D 1 77 ? 16.196 23.696 60.081 1.00 24.80 77 VAL B O 1
ATOM 11435 N N . GLY D 1 78 ? 14.363 24.885 59.544 1.00 23.35 78 GLY B N 1
ATOM 11436 C CA . GLY D 1 78 ? 13.624 23.742 59.025 1.00 23.44 78 GLY B CA 1
ATOM 11437 C C . GLY D 1 78 ? 14.124 23.284 57.662 1.00 23.88 78 GLY B C 1
ATOM 11438 O O . GLY D 1 78 ? 15.013 23.907 57.068 1.00 25.21 78 GLY B O 1
ATOM 11439 N N . GLU D 1 79 ? 13.582 22.150 57.222 1.00 23.80 79 GLU B N 1
ATOM 11440 C CA . GLU D 1 79 ? 13.886 21.563 55.906 1.00 23.56 79 GLU B CA 1
ATOM 11441 C C . GLU D 1 79 ? 15.343 21.128 55.750 1.00 23.46 79 GLU B C 1
ATOM 11442 O O . GLU D 1 79 ? 15.874 21.100 54.636 1.00 23.01 79 GLU B O 1
ATOM 11448 N N . ASN D 1 80 ? 15.983 20.782 56.865 1.00 22.68 80 ASN B N 1
ATOM 11449 C CA . ASN D 1 80 ? 17.341 20.255 56.846 1.00 22.16 80 ASN B CA 1
ATOM 11450 C C . ASN D 1 80 ? 17.494 19.168 57.909 1.00 22.03 80 ASN B C 1
ATOM 11451 O O . ASN D 1 80 ? 17.639 19.447 59.102 1.00 22.84 80 ASN B O 1
ATOM 11456 N N . ALA D 1 81 ? 17.422 17.908 57.476 1.00 20.48 81 ALA B N 1
ATOM 11457 C CA . ALA D 1 81 ? 17.525 16.768 58.385 1.00 20.94 81 ALA B CA 1
ATOM 11458 C C . ALA D 1 81 ? 18.886 16.604 59.011 1.00 21.32 81 ALA B C 1
ATOM 11459 O O . ALA D 1 81 ? 19.004 16.159 60.169 1.00 21.27 81 ALA B O 1
ATOM 11461 N N . GLU D 1 82 ? 19.933 16.937 58.268 1.00 22.94 82 GLU B N 1
ATOM 11462 C CA . GLU D 1 82 ? 21.280 16.870 58.798 1.00 23.41 82 GLU B CA 1
ATOM 11463 C C . GLU D 1 82 ? 21.427 17.854 59.983 1.00 23.93 82 GLU B C 1
ATOM 11464 O O . GLU D 1 82 ? 21.997 17.510 61.029 1.00 24.22 82 GLU B O 1
ATOM 11470 N N . PHE D 1 83 ? 20.907 19.071 59.813 1.00 23.88 83 PHE B N 1
ATOM 11471 C CA . PHE D 1 83 ? 20.887 20.046 60.892 1.00 24.11 83 PHE B CA 1
ATOM 11472 C C . PHE D 1 83 ? 20.251 19.448 62.133 1.00 24.72 83 PHE B C 1
ATOM 11473 O O . PHE D 1 83 ? 20.819 19.502 63.245 1.00 25.22 83 PHE B O 1
ATOM 11481 N N . GLU D 1 84 ? 19.066 18.873 61.966 1.00 23.75 84 GLU B N 1
ATOM 11482 C CA . GLU D 1 84 ? 18.304 18.320 63.095 1.00 24.42 84 GLU B CA 1
ATOM 11483 C C . GLU D 1 84 ? 19.065 17.227 63.833 1.00 23.40 84 GLU B C 1
ATOM 11484 O O . GLU D 1 84 ? 19.139 17.196 65.073 1.00 22.90 84 GLU B O 1
ATOM 11490 N N . ARG D 1 85 ? 19.625 16.293 63.086 1.00 22.22 85 ARG B N 1
ATOM 11491 C CA . ARG D 1 85 ? 20.415 15.234 63.692 1.00 21.94 85 ARG B CA 1
ATOM 11492 C C . ARG D 1 85 ? 21.605 15.763 64.492 1.00 21.28 85 ARG B C 1
ATOM 11493 O O . ARG D 1 85 ? 21.853 15.329 65.616 1.00 21.52 85 ARG B O 1
ATOM 11501 N N . GLN D 1 86 ? 22.351 16.699 63.936 1.00 21.13 86 GLN B N 1
ATOM 11502 C CA . GLN D 1 86 ? 23.531 17.228 64.593 1.00 21.45 86 GLN B CA 1
ATOM 11503 C C . GLN D 1 86 ? 23.147 17.990 65.853 1.00 21.80 86 GLN B C 1
ATOM 11504 O O . GLN D 1 86 ? 23.786 17.857 66.889 1.00 21.56 86 GLN B O 1
ATOM 11510 N N . TYR D 1 87 ? 22.090 18.797 65.745 1.00 21.96 87 TYR B N 1
ATOM 11511 C CA . TYR D 1 87 ? 21.664 19.582 66.887 1.00 22.08 87 TYR B CA 1
ATOM 11512 C C . TYR D 1 87 ? 21.194 18.654 68.019 1.00 22.75 87 TYR B C 1
ATOM 11513 O O . TYR D 1 87 ? 21.611 18.800 69.182 1.00 22.19 87 TYR B O 1
ATOM 11522 N N . LEU D 1 88 ? 20.342 17.685 67.692 1.00 22.72 88 LEU B N 1
ATOM 11523 C CA . LEU D 1 88 ? 19.827 16.796 68.732 1.00 23.88 88 LEU B CA 1
ATOM 11524 C C . LEU D 1 88 ? 20.944 15.970 69.372 1.00 24.27 88 LEU B C 1
ATOM 11525 O O . LEU D 1 88 ? 20.828 15.591 70.540 1.00 25.43 88 LEU B O 1
ATOM 11530 N N . ALA D 1 89 ? 22.007 15.686 68.618 1.00 23.65 89 ALA B N 1
ATOM 11531 C CA . ALA D 1 89 ? 23.144 14.876 69.067 1.00 24.06 89 ALA B CA 1
ATOM 11532 C C . ALA D 1 89 ? 24.165 15.652 69.882 1.00 23.79 89 ALA B C 1
ATOM 11533 O O . ALA D 1 89 ? 25.137 15.088 70.370 1.00 23.69 89 ALA B O 1
ATOM 11535 N N . GLY D 1 90 ? 24.021 16.971 69.955 1.00 24.17 90 GLY B N 1
ATOM 11536 C CA . GLY D 1 90 ? 24.984 17.779 70.659 1.00 26.29 90 GLY B CA 1
ATOM 11537 C C . GLY D 1 90 ? 26.218 18.121 69.878 1.00 27.69 90 GLY B C 1
ATOM 11538 O O . GLY D 1 90 ? 27.231 18.466 70.476 1.00 29.71 90 GLY B O 1
ATOM 11539 N N . GLU D 1 91 ? 26.139 18.063 68.566 1.00 28.07 91 GLU B N 1
ATOM 11540 C CA A GLU D 1 91 ? 27.247 18.409 67.698 0.90 29.20 91 GLU B CA 1
ATOM 11541 C CA B GLU D 1 91 ? 27.294 18.374 67.706 0.10 28.40 91 GLU B CA 1
ATOM 11542 C C . GLU D 1 91 ? 27.204 19.814 67.135 1.00 29.35 91 GLU B C 1
ATOM 11543 O O . GLU D 1 91 ? 28.123 20.289 66.562 1.00 30.25 91 GLU B O 1
ATOM 11554 N N . LEU D 1 92 ? 26.088 20.456 67.323 1.00 28.86 92 LEU B N 1
ATOM 11555 C CA . LEU D 1 92 ? 25.906 21.765 66.749 1.00 29.10 92 LEU B CA 1
ATOM 11556 C C . LEU D 1 92 ? 25.279 22.695 67.778 1.00 28.57 92 LEU B C 1
ATOM 11557 O O . LEU D 1 92 ? 24.350 22.311 68.474 1.00 28.85 92 LEU B O 1
ATOM 11562 N N . GLU D 1 93 ? 25.848 23.909 67.952 1.00 29.27 93 GLU B N 1
ATOM 11563 C CA A GLU D 1 93 ? 25.263 24.932 68.777 0.50 28.70 93 GLU B CA 1
ATOM 11564 C CA B GLU D 1 93 ? 25.324 24.988 68.830 0.50 29.09 93 GLU B CA 1
ATOM 11565 C C . GLU D 1 93 ? 24.439 25.853 67.918 1.00 29.27 93 GLU B C 1
ATOM 11566 O O . GLU D 1 93 ? 24.832 26.058 66.803 1.00 31.13 93 GLU B O 1
ATOM 11577 N N . VAL D 1 94 ? 23.271 26.257 68.387 1.00 27.26 94 VAL B N 1
ATOM 11578 C CA . VAL D 1 94 ? 22.350 27.039 67.574 1.00 27.32 94 VAL B CA 1
ATOM 11579 C C . VAL D 1 94 ? 21.660 28.078 68.413 1.00 26.50 94 VAL B C 1
ATOM 11580 O O . VAL D 1 94 ? 21.032 27.726 69.396 1.00 25.59 94 VAL B O 1
ATOM 11584 N N . GLU D 1 95 ? 21.765 29.351 68.025 1.00 26.95 95 GLU B N 1
ATOM 11585 C CA . GLU D 1 95 ? 20.959 30.434 68.622 1.00 27.56 95 GLU B CA 1
ATOM 11586 C C . GLU D 1 95 ? 19.872 30.860 67.664 1.00 25.84 95 GLU B C 1
ATOM 11587 O O . GLU D 1 95 ? 20.171 31.464 66.637 1.00 26.69 95 GLU B O 1
ATOM 11593 N N . LEU D 1 96 ? 18.640 30.525 67.978 1.00 25.46 96 LEU B N 1
ATOM 11594 C CA . LEU D 1 96 ? 17.521 30.969 67.162 1.00 26.01 96 LEU B CA 1
ATOM 11595 C C . LEU D 1 96 ? 17.189 32.406 67.514 1.00 25.17 96 LEU B C 1
ATOM 11596 O O . LEU D 1 96 ? 16.909 32.741 68.672 1.00 25.72 96 LEU B O 1
ATOM 11601 N N . THR D 1 97 ? 17.207 33.255 66.505 1.00 24.90 97 THR B N 1
ATOM 11602 C CA . THR D 1 97 ? 17.109 34.688 66.686 1.00 25.26 97 THR B CA 1
ATOM 11603 C C . THR D 1 97 ? 15.995 35.176 65.779 1.00 23.79 97 THR B C 1
ATOM 11604 O O . THR D 1 97 ? 15.935 34.773 64.607 1.00 23.79 97 THR B O 1
ATOM 11608 N N . PRO D 1 98 ? 15.112 36.067 66.280 1.00 22.00 98 PRO B N 1
ATOM 11609 C CA . PRO D 1 98 ? 14.063 36.546 65.405 1.00 22.18 98 PRO B CA 1
ATOM 11610 C C . PRO D 1 98 ? 14.659 37.153 64.133 1.00 21.61 98 PRO B C 1
ATOM 11611 O O . PRO D 1 98 ? 15.672 37.857 64.194 1.00 21.56 98 PRO B O 1
ATOM 11615 N N . GLN D 1 99 ? 14.001 36.924 62.995 1.00 22.24 99 GLN B N 1
ATOM 11616 C CA . GLN D 1 99 ? 14.567 37.306 61.698 1.00 22.47 99 GLN B CA 1
ATOM 11617 C C . GLN D 1 99 ? 14.868 38.810 61.597 1.00 21.53 99 GLN B C 1
ATOM 11618 O O . GLN D 1 99 ? 15.910 39.223 61.088 1.00 22.89 99 GLN B O 1
ATOM 11624 N N . GLY D 1 100 ? 13.933 39.647 62.070 1.00 21.88 100 GLY B N 1
ATOM 11625 C CA . GLY D 1 100 ? 14.140 41.085 62.064 1.00 21.44 100 GLY B CA 1
ATOM 11626 C C . GLY D 1 100 ? 15.245 41.514 62.985 1.00 21.70 100 GLY B C 1
ATOM 11627 O O . GLY D 1 100 ? 15.939 42.478 62.697 1.00 22.90 100 GLY B O 1
ATOM 11628 N N . THR D 1 101 ? 15.321 40.859 64.163 1.00 21.60 101 THR B N 1
ATOM 11629 C CA . THR D 1 101 ? 16.426 41.096 65.058 1.00 21.84 101 THR B CA 1
ATOM 11630 C C . THR D 1 101 ? 17.760 40.706 64.437 1.00 22.48 101 THR B C 1
ATOM 11631 O O . THR D 1 101 ? 18.711 41.443 64.548 1.00 23.67 101 THR B O 1
ATOM 11635 N N . LEU D 1 102 ? 17.795 39.558 63.804 1.00 23.13 102 LEU B N 1
ATOM 11636 C CA . LEU D 1 102 ? 19.022 39.138 63.126 1.00 22.76 102 LEU B CA 1
ATOM 11637 C C . LEU D 1 102 ? 19.444 40.215 62.120 1.00 23.64 102 LEU B C 1
ATOM 11638 O O . LEU D 1 102 ? 20.587 40.639 62.114 1.00 24.33 102 LEU B O 1
ATOM 11643 N N . ALA D 1 103 ? 18.498 40.676 61.302 1.00 23.74 103 ALA B N 1
ATOM 11644 C CA . ALA D 1 103 ? 18.810 41.648 60.269 1.00 23.81 103 ALA B CA 1
ATOM 11645 C C . ALA D 1 103 ? 19.323 42.990 60.857 1.00 24.28 103 ALA B C 1
ATOM 11646 O O . ALA D 1 103 ? 20.320 43.548 60.369 1.00 24.98 103 ALA B O 1
ATOM 11648 N N . GLU D 1 104 ? 18.671 43.469 61.926 1.00 24.45 104 GLU B N 1
ATOM 11649 C CA . GLU D 1 104 ? 19.028 44.729 62.531 1.00 23.97 104 GLU B CA 1
ATOM 11650 C C . GLU D 1 104 ? 20.331 44.619 63.307 1.00 23.30 104 GLU B C 1
ATOM 11651 O O . GLU D 1 104 ? 21.111 45.564 63.393 1.00 23.70 104 GLU B O 1
ATOM 11657 N N . ARG D 1 105 ? 20.579 43.452 63.913 1.00 23.01 105 ARG B N 1
ATOM 11658 C CA . ARG D 1 105 ? 21.827 43.256 64.642 1.00 23.35 105 ARG B CA 1
ATOM 11659 C C . ARG D 1 105 ? 22.996 43.268 63.701 1.00 22.17 105 ARG B C 1
ATOM 11660 O O . ARG D 1 105 ? 24.044 43.839 63.971 1.00 22.09 105 ARG B O 1
ATOM 11668 N N . ILE D 1 106 ? 22.814 42.647 62.531 1.00 22.97 106 ILE B N 1
ATOM 11669 C CA . ILE D 1 106 ? 23.843 42.683 61.460 1.00 23.14 106 ILE B CA 1
ATOM 11670 C C . ILE D 1 106 ? 24.050 44.109 60.948 1.00 23.58 106 ILE B C 1
ATOM 11671 O O . ILE D 1 106 ? 25.143 44.606 60.875 1.00 22.94 106 ILE B O 1
ATOM 11676 N N . ARG D 1 107 ? 22.953 44.792 60.675 1.00 23.59 107 ARG B N 1
ATOM 11677 C CA . ARG D 1 107 ? 23.048 46.202 60.290 1.00 24.39 107 ARG B CA 1
ATOM 11678 C C . ARG D 1 107 ? 23.795 47.066 61.302 1.00 23.72 107 ARG B C 1
ATOM 11679 O O . ARG D 1 107 ? 24.632 47.858 60.945 1.00 24.96 107 ARG B O 1
ATOM 11687 N N . ALA D 1 108 ? 23.482 46.900 62.573 1.00 22.63 108 ALA B N 1
ATOM 11688 C CA . ALA D 1 108 ? 24.145 47.631 63.639 1.00 23.39 108 ALA B CA 1
ATOM 11689 C C . ALA D 1 108 ? 25.643 47.349 63.626 1.00 23.11 108 ALA B C 1
ATOM 11690 O O . ALA D 1 108 ? 26.478 48.222 63.850 1.00 23.75 108 ALA B O 1
ATOM 11692 N N . GLY D 1 109 ? 26.005 46.102 63.356 1.00 23.64 109 GLY B N 1
ATOM 11693 C CA . GLY D 1 109 ? 27.382 45.731 63.321 1.00 24.35 109 GLY B CA 1
ATOM 11694 C C . GLY D 1 109 ? 28.173 46.387 62.197 1.00 24.41 109 GLY B C 1
ATOM 11695 O O . GLY D 1 109 ? 29.387 46.543 62.303 1.00 27.50 109 GLY B O 1
ATOM 11696 N N . GLY D 1 110 ? 27.504 46.772 61.114 1.00 25.28 110 GLY B N 1
ATOM 11697 C CA . GLY D 1 110 ? 28.141 47.553 60.057 1.00 24.18 110 GLY B CA 1
ATOM 11698 C C . GLY D 1 110 ? 28.089 49.056 60.239 1.00 24.86 110 GLY B C 1
ATOM 11699 O O . GLY D 1 110 ? 28.808 49.762 59.558 1.00 24.62 110 GLY B O 1
ATOM 11700 N N . ALA D 1 111 ? 27.263 49.517 61.173 1.00 23.42 111 ALA B N 1
ATOM 11701 C CA . ALA D 1 111 ? 26.914 50.963 61.302 1.00 24.13 111 ALA B CA 1
ATOM 11702 C C . ALA D 1 111 ? 27.481 51.628 62.546 1.00 23.88 111 ALA B C 1
ATOM 11703 O O . ALA D 1 111 ? 27.110 52.773 62.860 1.00 24.34 111 ALA B O 1
ATOM 11705 N N . GLY D 1 112 ? 28.350 50.942 63.278 1.00 23.93 112 GLY B N 1
ATOM 11706 C CA . GLY D 1 112 ? 28.905 51.515 64.524 1.00 23.89 112 GLY B CA 1
ATOM 11707 C C . GLY D 1 112 ? 27.958 51.628 65.716 1.00 23.83 112 GLY B C 1
ATOM 11708 O O . GLY D 1 112 ? 28.194 52.452 66.618 1.00 25.24 112 GLY B O 1
ATOM 11709 N N . VAL D 1 113 ? 26.900 50.819 65.724 1.00 22.68 113 VAL B N 1
ATOM 11710 C CA . VAL D 1 113 ? 25.925 50.806 66.797 1.00 22.34 113 VAL B CA 1
ATOM 11711 C C . VAL D 1 113 ? 26.104 49.484 67.545 1.00 21.74 113 VAL B C 1
ATOM 11712 O O . VAL D 1 113 ? 25.876 48.429 66.971 1.00 22.26 113 VAL B O 1
ATOM 11716 N N . PRO D 1 114 ? 26.562 49.529 68.823 1.00 21.27 114 PRO B N 1
ATOM 11717 C CA . PRO D 1 114 ? 26.804 48.283 69.548 1.00 21.86 114 PRO B CA 1
ATOM 11718 C C . PRO D 1 114 ? 25.574 47.577 70.063 1.00 21.49 114 PRO B C 1
ATOM 11719 O O . PRO D 1 114 ? 25.599 46.367 70.346 1.00 22.41 114 PRO B O 1
ATOM 11723 N N . ALA D 1 115 ? 24.483 48.307 70.210 1.00 21.26 115 ALA B N 1
ATOM 11724 C CA . ALA D 1 115 ? 23.270 47.773 70.767 1.00 21.02 115 ALA B CA 1
ATOM 11725 C C . ALA D 1 115 ? 22.107 48.717 70.490 1.00 21.76 115 ALA B C 1
ATOM 11726 O O . ALA D 1 115 ? 22.292 49.921 70.336 1.00 21.18 115 ALA B O 1
ATOM 11728 N N . PHE D 1 116 ? 20.937 48.140 70.410 1.00 21.70 116 PHE B N 1
ATOM 11729 C CA . PHE D 1 116 ? 19.703 48.863 70.184 1.00 21.63 116 PHE B CA 1
ATOM 11730 C C . PHE D 1 116 ? 18.540 48.139 70.881 1.00 21.53 116 PHE B C 1
ATOM 11731 O O . PHE D 1 116 ? 18.636 46.980 71.267 1.00 22.97 116 PHE B O 1
ATOM 11739 N N . TYR D 1 117 ? 17.407 48.812 70.987 1.00 21.15 117 TYR B N 1
ATOM 11740 C CA . TYR D 1 117 ? 16.190 48.246 71.573 1.00 20.88 117 TYR B CA 1
ATOM 11741 C C . TYR D 1 117 ? 15.143 47.866 70.529 1.00 21.44 117 TYR B C 1
ATOM 11742 O O . TYR D 1 117 ? 15.008 48.568 69.520 1.00 22.35 117 TYR B O 1
ATOM 11751 N N . THR D 1 118 ? 14.423 46.770 70.769 1.00 20.39 118 THR B N 1
ATOM 11752 C CA . THR D 1 118 ? 13.343 46.305 69.909 1.00 21.02 118 THR B CA 1
ATOM 11753 C C . THR D 1 118 ? 12.235 45.639 70.686 1.00 21.17 118 THR B C 1
ATOM 11754 O O . THR D 1 118 ? 12.476 45.057 71.722 1.00 22.00 118 THR B O 1
ATOM 11758 N N . SER D 1 119 ? 11.022 45.741 70.189 1.00 21.34 119 SER B N 1
ATOM 11759 C CA . SER D 1 119 ? 9.842 45.142 70.796 1.00 21.76 119 SER B CA 1
ATOM 11760 C C . SER D 1 119 ? 9.813 43.638 70.546 1.00 20.16 119 SER B C 1
ATOM 11761 O O . SER D 1 119 ? 9.248 42.863 71.280 1.00 21.34 119 SER B O 1
ATOM 11764 N N . THR D 1 120 ? 10.461 43.230 69.439 1.00 21.16 120 THR B N 1
ATOM 11765 C CA . THR D 1 120 ? 10.458 41.848 68.995 1.00 21.21 120 THR B CA 1
ATOM 11766 C C . THR D 1 120 ? 11.077 40.933 70.040 1.00 21.19 120 THR B C 1
ATOM 11767 O O . THR D 1 120 ? 12.202 41.170 70.470 1.00 22.28 120 THR B O 1
ATOM 11771 N N . GLY D 1 121 ? 10.298 39.950 70.483 1.00 21.92 121 GLY B N 1
ATOM 11772 C CA . GLY D 1 121 ? 10.804 39.041 71.499 1.00 20.99 121 GLY B CA 1
ATOM 11773 C C . GLY D 1 121 ? 10.511 39.387 72.948 1.00 21.53 121 GLY B C 1
ATOM 11774 O O . GLY D 1 121 ? 10.716 38.549 73.803 1.00 22.17 121 GLY B O 1
ATOM 11775 N N . TYR D 1 122 ? 10.045 40.596 73.228 1.00 21.05 122 TYR B N 1
ATOM 11776 C CA . TYR D 1 122 ? 9.628 40.911 74.596 1.00 21.34 122 TYR B CA 1
ATOM 11777 C C . TYR D 1 122 ? 8.563 39.933 74.999 1.00 21.66 122 TYR B C 1
ATOM 11778 O O . TYR D 1 122 ? 7.631 39.647 74.254 1.00 22.41 122 TYR B O 1
ATOM 11787 N N . GLY D 1 123 ? 8.654 39.437 76.226 1.00 22.32 123 GLY B N 1
ATOM 11788 C CA . GLY D 1 123 ? 7.606 38.571 76.751 1.00 21.97 123 GLY B CA 1
ATOM 11789 C C . GLY D 1 123 ? 7.670 37.143 76.268 1.00 21.34 123 GLY B C 1
ATOM 11790 O O . GLY D 1 123 ? 6.742 36.381 76.518 1.00 23.59 123 GLY B O 1
ATOM 11791 N N . THR D 1 124 ? 8.744 36.788 75.530 1.00 20.80 124 THR B N 1
ATOM 11792 C CA . THR D 1 124 ? 8.952 35.437 74.985 1.00 21.47 124 THR B CA 1
ATOM 11793 C C . THR D 1 124 ? 10.265 34.855 75.516 1.00 21.07 124 THR B C 1
ATOM 11794 O O . THR D 1 124 ? 11.024 35.507 76.231 1.00 21.27 124 THR B O 1
ATOM 11798 N N . LEU D 1 125 ? 10.534 33.629 75.095 1.00 22.01 125 LEU B N 1
ATOM 11799 C CA . LEU D 1 125 ? 11.795 32.979 75.411 1.00 22.37 125 LEU B CA 1
ATOM 11800 C C . LEU D 1 125 ? 13.035 33.737 74.984 1.00 22.24 125 LEU B C 1
ATOM 11801 O O . LEU D 1 125 ? 14.119 33.530 75.548 1.00 21.89 125 LEU B O 1
ATOM 11806 N N . VAL D 1 126 ? 12.902 34.611 73.987 1.00 21.82 126 VAL B N 1
ATOM 11807 C CA . VAL D 1 126 ? 14.036 35.450 73.599 1.00 22.32 126 VAL B CA 1
ATOM 11808 C C . VAL D 1 126 ? 14.448 36.370 74.739 1.00 22.41 126 VAL B C 1
ATOM 11809 O O . VAL D 1 126 ? 15.598 36.488 75.080 1.00 23.27 126 VAL B O 1
ATOM 11813 N N . GLN D 1 127 ? 13.458 36.986 75.366 1.00 23.20 127 GLN B N 1
ATOM 11814 C CA . GLN D 1 127 ? 13.735 37.847 76.498 1.00 22.91 127 GLN B CA 1
ATOM 11815 C C . GLN D 1 127 ? 14.161 37.019 77.732 1.00 22.40 127 GLN B C 1
ATOM 11816 O O . GLN D 1 127 ? 15.095 37.377 78.430 1.00 23.46 127 GLN B O 1
ATOM 11822 N N . GLU D 1 128 ? 13.446 35.940 77.994 1.00 22.31 128 GLU B N 1
ATOM 11823 C CA . GLU D 1 128 ? 13.617 35.186 79.245 1.00 23.89 128 GLU B CA 1
ATOM 11824 C C . GLU D 1 128 ? 14.935 34.427 79.283 1.00 23.72 128 GLU B C 1
ATOM 11825 O O . GLU D 1 128 ? 15.577 34.294 80.355 1.00 24.10 128 GLU B O 1
ATOM 11831 N N . GLY D 1 129 ? 15.372 33.932 78.134 1.00 24.29 129 GLY B N 1
ATOM 11832 C CA . GLY D 1 129 ? 16.551 33.073 78.100 1.00 25.40 129 GLY B CA 1
ATOM 11833 C C . GLY D 1 129 ? 16.234 31.684 78.591 1.00 26.40 129 GLY B C 1
ATOM 11834 O O . GLY D 1 129 ? 15.092 31.359 78.922 1.00 26.18 129 GLY B O 1
ATOM 11835 N N . GLY D 1 130 ? 17.262 30.851 78.664 1.00 26.90 130 GLY B N 1
ATOM 11836 C CA . GLY D 1 130 ? 17.110 29.503 79.216 1.00 28.20 130 GLY B CA 1
ATOM 11837 C C . GLY D 1 130 ? 16.831 28.398 78.227 1.00 29.38 130 GLY B C 1
ATOM 11838 O O . GLY D 1 130 ? 16.721 27.230 78.610 1.00 31.40 130 GLY B O 1
ATOM 11839 N N . SER D 1 131 ? 16.713 28.727 76.956 1.00 29.70 131 SER B N 1
ATOM 11840 C CA . SER D 1 131 ? 16.467 27.726 75.956 1.00 29.64 131 SER B CA 1
ATOM 11841 C C . SER D 1 131 ? 17.758 27.005 75.628 1.00 29.27 131 SER B C 1
ATOM 11842 O O . SER D 1 131 ? 18.827 27.614 75.681 1.00 26.93 131 SER B O 1
ATOM 11845 N N . PRO D 1 132 ? 17.676 25.697 75.333 1.00 28.83 132 PRO B N 1
ATOM 11846 C CA . PRO D 1 132 ? 18.886 24.998 74.903 1.00 28.44 132 PRO B CA 1
ATOM 11847 C C . PRO D 1 132 ? 19.482 25.533 73.617 1.00 28.06 132 PRO B C 1
ATOM 11848 O O . PRO D 1 132 ? 18.795 25.538 72.579 1.00 31.68 132 PRO B O 1
ATOM 11852 N N . ILE D 1 133 ? 20.721 25.982 73.668 1.00 26.07 133 ILE B N 1
ATOM 11853 C CA . ILE D 1 133 ? 21.568 26.296 72.493 1.00 25.67 133 ILE B CA 1
ATOM 11854 C C . ILE D 1 133 ? 22.430 25.116 72.046 1.00 23.78 133 ILE B C 1
ATOM 11855 O O . ILE D 1 133 ? 22.816 24.994 70.875 1.00 22.51 133 ILE B O 1
ATOM 11860 N N . LYS D 1 134 ? 22.801 24.283 73.017 1.00 21.66 134 LYS B N 1
ATOM 11861 C CA . LYS D 1 134 ? 23.581 23.092 72.750 1.00 21.57 134 LYS B CA 1
ATOM 11862 C C . LYS D 1 134 ? 23.173 21.995 73.696 1.00 19.65 134 LYS B C 1
ATOM 11863 O O . LYS D 1 134 ? 23.010 22.237 74.881 1.00 18.74 134 LYS B O 1
ATOM 11869 N N . TYR D 1 135 ? 23.008 20.791 73.162 1.00 18.17 135 TYR B N 1
ATOM 11870 C CA . TYR D 1 135 ? 22.830 19.580 73.968 1.00 19.08 135 TYR B CA 1
ATOM 11871 C C . TYR D 1 135 ? 24.168 18.858 74.145 1.00 18.06 135 TYR B C 1
ATOM 11872 O O . TYR D 1 135 ? 25.131 19.087 73.414 1.00 18.36 135 TYR B O 1
ATOM 11881 N N . ASN D 1 136 ? 24.149 17.988 75.144 1.00 18.10 136 ASN B N 1
ATOM 11882 C CA . ASN D 1 136 ? 25.141 16.942 75.267 1.00 17.86 136 ASN B CA 1
ATOM 11883 C C . ASN D 1 136 ? 24.601 15.695 74.596 1.00 19.12 136 ASN B C 1
ATOM 11884 O O . ASN D 1 136 ? 23.401 15.560 74.391 1.00 18.58 136 ASN B O 1
ATOM 11889 N N . LYS D 1 137 ? 25.494 14.722 74.378 1.00 19.01 137 LYS B N 1
ATOM 11890 C CA . LYS D 1 137 ? 25.141 13.498 73.673 1.00 20.13 137 LYS B CA 1
ATOM 11891 C C . LYS D 1 137 ? 24.092 12.670 74.416 1.00 21.22 137 LYS B C 1
ATOM 11892 O O . LYS D 1 137 ? 23.341 11.917 73.765 1.00 24.23 137 LYS B O 1
ATOM 11898 N N . ASP D 1 138 ? 23.990 12.807 75.746 1.00 19.34 138 ASP B N 1
ATOM 11899 C CA . ASP D 1 138 ? 22.978 12.091 76.542 1.00 18.80 138 ASP B CA 1
ATOM 11900 C C . ASP D 1 138 ? 21.635 12.776 76.603 1.00 18.27 138 ASP B C 1
ATOM 11901 O O . ASP D 1 138 ? 20.738 12.308 77.324 1.00 19.52 138 ASP B O 1
ATOM 11906 N N . GLY D 1 139 ? 21.526 13.927 75.943 1.00 18.79 139 GLY B N 1
ATOM 11907 C CA . GLY D 1 139 ? 20.258 14.679 75.889 1.00 19.02 139 GLY B CA 1
ATOM 11908 C C . GLY D 1 139 ? 20.142 15.778 76.932 1.00 19.26 139 GLY B C 1
ATOM 11909 O O . GLY D 1 139 ? 19.191 16.564 76.920 1.00 20.21 139 GLY B O 1
ATOM 11910 N N . SER D 1 140 ? 21.105 15.866 77.833 1.00 19.12 140 SER B N 1
ATOM 11911 C CA . SER D 1 140 ? 21.167 16.974 78.771 1.00 18.31 140 SER B CA 1
ATOM 11912 C C . SER D 1 140 ? 21.543 18.283 78.062 1.00 18.32 140 SER B C 1
ATOM 11913 O O . SER D 1 140 ? 22.077 18.308 76.942 1.00 17.85 140 SER B O 1
ATOM 11916 N N . ILE D 1 141 ? 21.323 19.387 78.746 1.00 18.39 141 ILE B N 1
ATOM 11917 C CA . ILE D 1 141 ? 21.581 20.712 78.171 1.00 19.53 141 ILE B CA 1
ATOM 11918 C C . ILE D 1 141 ? 23.035 21.081 78.468 1.00 18.95 141 ILE B C 1
ATOM 11919 O O . ILE D 1 141 ? 23.418 21.131 79.628 1.00 19.94 141 ILE B O 1
ATOM 11924 N N . ALA D 1 142 ? 23.802 21.411 77.446 1.00 18.33 142 ALA B N 1
ATOM 11925 C CA . ALA D 1 142 ? 25.172 21.887 77.609 1.00 19.01 142 ALA B CA 1
ATOM 11926 C C . ALA D 1 142 ? 25.249 23.417 77.743 1.00 19.01 142 ALA B C 1
ATOM 11927 O O . ALA D 1 142 ? 26.010 23.936 78.570 1.00 20.37 142 ALA B O 1
ATOM 11929 N N . ILE D 1 143 ? 24.489 24.143 76.899 1.00 19.70 143 ILE B N 1
ATOM 11930 C CA . ILE D 1 143 ? 24.562 25.613 76.834 1.00 20.60 143 ILE B CA 1
ATOM 11931 C C . ILE D 1 143 ? 23.124 26.108 76.703 1.00 21.14 143 ILE B C 1
ATOM 11932 O O . ILE D 1 143 ? 22.382 25.584 75.885 1.00 19.56 143 ILE B O 1
ATOM 11937 N N . ALA D 1 144 ? 22.742 27.080 77.534 1.00 21.76 144 ALA B N 1
ATOM 11938 C CA . ALA D 1 144 ? 21.410 27.703 77.490 1.00 22.85 144 ALA B CA 1
ATOM 11939 C C . ALA D 1 144 ? 21.553 29.146 77.081 1.00 23.18 144 ALA B C 1
ATOM 11940 O O . ALA D 1 144 ? 22.581 29.783 77.364 1.00 24.55 144 ALA B O 1
ATOM 11942 N N . SER D 1 145 ? 20.510 29.669 76.435 1.00 22.79 145 SER B N 1
ATOM 11943 C CA . SER D 1 145 ? 20.493 31.080 76.053 1.00 23.98 145 SER B CA 1
ATOM 11944 C C . SER D 1 145 ? 20.462 32.006 77.254 1.00 24.26 145 SER B C 1
ATOM 11945 O O . SER D 1 145 ? 19.943 31.660 78.287 1.00 23.88 145 SER B O 1
ATOM 11948 N N . LYS D 1 146 ? 21.055 33.186 77.072 1.00 26.30 146 LYS B N 1
ATOM 11949 C CA . LYS D 1 146 ? 21.037 34.235 78.082 1.00 27.48 146 LYS B CA 1
ATOM 11950 C C . LYS D 1 146 ? 19.818 35.134 77.890 1.00 26.42 146 LYS B C 1
ATOM 11951 O O . LYS D 1 146 ? 19.348 35.336 76.777 1.00 26.60 146 LYS B O 1
ATOM 11957 N N . PRO D 1 147 ? 19.318 35.677 78.988 1.00 26.80 147 PRO B N 1
ATOM 11958 C CA . PRO D 1 147 ? 18.226 36.647 78.898 1.00 26.46 147 PRO B CA 1
ATOM 11959 C C . PRO D 1 147 ? 18.631 37.918 78.179 1.00 27.15 147 PRO B C 1
ATOM 11960 O O . PRO D 1 147 ? 19.818 38.213 78.011 1.00 28.70 147 PRO B O 1
ATOM 11964 N N . ARG D 1 148 ? 17.630 38.666 77.747 1.00 25.34 148 ARG B N 1
ATOM 11965 C CA . ARG D 1 148 ? 17.832 40.007 77.225 1.00 25.31 148 ARG B CA 1
ATOM 11966 C C . ARG D 1 148 ? 17.274 41.006 78.245 1.00 24.53 148 ARG B C 1
ATOM 11967 O O . ARG D 1 148 ? 16.215 40.772 78.831 1.00 25.61 148 ARG B O 1
ATOM 11975 N N . GLU D 1 149 ? 17.988 42.114 78.418 1.00 24.53 149 GLU B N 1
ATOM 11976 C CA . GLU D 1 149 ? 17.556 43.203 79.281 1.00 24.23 149 GLU B CA 1
ATOM 11977 C C . GLU D 1 149 ? 16.321 43.836 78.749 1.00 23.06 149 GLU B C 1
ATOM 11978 O O . GLU D 1 149 ? 16.174 43.972 77.547 1.00 22.85 149 GLU B O 1
ATOM 11984 N N A VAL D 1 150 ? 15.477 44.311 79.656 0.50 22.79 150 VAL B N 1
ATOM 11985 N N B VAL D 1 150 ? 15.438 44.231 79.654 0.50 22.81 150 VAL B N 1
ATOM 11986 C CA A VAL D 1 150 ? 14.188 44.920 79.317 0.50 22.78 150 VAL B CA 1
ATOM 11987 C CA B VAL D 1 150 ? 14.191 44.921 79.317 0.50 22.88 150 VAL B CA 1
ATOM 11988 C C A VAL D 1 150 ? 14.099 46.357 79.823 0.50 22.30 150 VA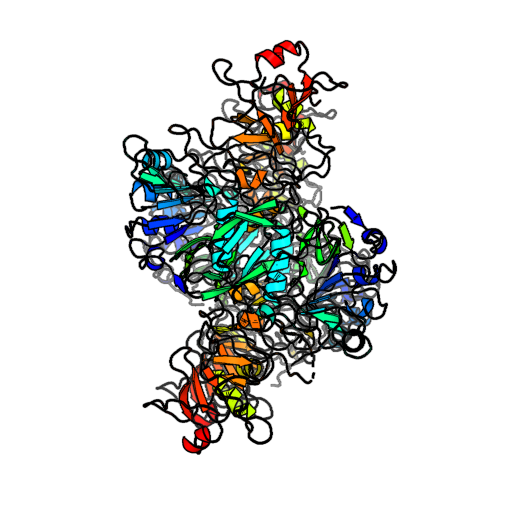L B C 1
ATOM 11989 C C B VAL D 1 150 ? 14.313 46.387 79.715 0.50 22.46 150 VAL B C 1
ATOM 11990 O O A VAL D 1 150 ? 14.382 46.655 80.990 0.50 21.43 150 VAL B O 1
ATOM 11991 O O B VAL D 1 150 ? 15.026 46.740 80.681 0.50 22.19 150 VAL B O 1
ATOM 11998 N N . ARG D 1 151 ? 13.622 47.236 78.954 1.00 22.31 151 ARG B N 1
ATOM 11999 C CA . ARG D 1 151 ? 13.509 48.649 79.277 1.00 23.48 151 ARG B CA 1
ATOM 12000 C C . ARG D 1 151 ? 12.254 49.207 78.662 1.00 23.33 151 ARG B C 1
ATOM 12001 O O . ARG D 1 151 ? 11.892 48.860 77.555 1.00 23.24 151 ARG B O 1
ATOM 12009 N N . GLU D 1 152 ? 11.586 50.098 79.386 1.00 24.48 152 GLU B N 1
ATOM 12010 C CA . GLU D 1 152 ? 10.378 50.750 78.905 1.00 25.34 152 GLU B CA 1
ATOM 12011 C C . GLU D 1 152 ? 10.689 52.108 78.269 1.00 25.02 152 GLU B C 1
ATOM 12012 O O . GLU D 1 152 ? 11.465 52.884 78.799 1.00 25.92 152 GLU B O 1
ATOM 12018 N N . PHE D 1 153 ? 10.094 52.333 77.092 1.00 25.68 153 PHE B N 1
ATOM 12019 C CA . PHE D 1 153 ? 10.138 53.623 76.378 1.00 26.69 153 PHE B CA 1
ATOM 12020 C C . PHE D 1 153 ? 8.727 53.983 75.918 1.00 27.79 153 PHE B C 1
ATOM 12021 O O . PHE D 1 153 ? 7.995 53.165 75.375 1.00 27.20 153 PHE B O 1
ATOM 12029 N N . ASN D 1 154 ? 8.339 55.233 76.145 1.00 30.61 154 ASN B N 1
ATOM 12030 C CA . ASN D 1 154 ? 7.052 55.728 75.670 1.00 31.56 154 ASN B CA 1
ATOM 12031 C C . ASN D 1 154 ? 5.889 54.783 76.031 1.00 32.23 154 ASN B C 1
ATOM 12032 O O . ASN D 1 154 ? 5.000 54.543 75.214 1.00 33.55 154 ASN B O 1
ATOM 12037 N N . GLY D 1 155 ? 5.910 54.221 77.245 1.00 32.14 155 GLY B N 1
ATOM 12038 C CA . GLY D 1 155 ? 4.858 53.317 77.704 1.00 31.59 155 GLY B CA 1
ATOM 12039 C C . GLY D 1 155 ? 4.801 51.911 77.113 1.00 31.96 155 GLY B C 1
ATOM 12040 O O . GLY D 1 155 ? 3.786 51.222 77.218 1.00 33.02 155 GLY B O 1
ATOM 12041 N N . GLN D 1 156 ? 5.879 51.479 76.467 1.00 30.66 156 GLN B N 1
ATOM 12042 C CA . GLN D 1 156 ? 5.939 50.127 75.886 1.00 29.66 156 GLN B CA 1
ATOM 12043 C C . GLN D 1 156 ? 7.253 49.473 76.276 1.00 27.97 156 GLN B C 1
ATOM 12044 O O . GLN D 1 156 ? 8.234 50.148 76.494 1.00 27.19 156 GLN B O 1
ATOM 12050 N N . HIS D 1 157 ? 7.260 48.149 76.349 1.00 27.13 157 HIS B N 1
ATOM 12051 C CA . HIS D 1 157 ? 8.475 47.422 76.739 1.00 26.68 157 HIS B CA 1
ATOM 12052 C C . HIS D 1 157 ? 9.254 46.902 75.524 1.00 25.41 157 HIS B C 1
ATOM 12053 O O . HIS D 1 157 ? 8.683 46.416 74.569 1.00 25.50 157 HIS B O 1
ATOM 12060 N N . PHE D 1 158 ? 10.566 47.014 75.642 1.00 23.72 158 PHE B N 1
ATOM 12061 C CA . PHE D 1 158 ? 11.547 46.661 74.619 1.00 23.46 158 PHE B CA 1
ATOM 12062 C C . PHE D 1 158 ? 12.696 45.856 75.250 1.00 22.50 158 PHE B C 1
ATOM 12063 O O . PHE D 1 158 ? 12.976 45.962 76.446 1.00 23.25 158 PHE B O 1
ATOM 12071 N N . ILE D 1 159 ? 13.402 45.092 74.417 1.00 22.04 159 ILE B N 1
ATOM 12072 C CA . ILE D 1 159 ? 14.559 44.356 74.893 1.00 22.00 159 ILE B CA 1
ATOM 12073 C C . ILE D 1 159 ? 15.815 44.818 74.148 1.00 21.35 159 ILE B C 1
ATOM 12074 O O . ILE D 1 159 ? 15.723 45.277 73.009 1.00 21.55 159 ILE B O 1
ATOM 12079 N N . LEU D 1 160 ? 16.954 44.750 74.819 1.00 21.76 160 LEU B N 1
ATOM 12080 C CA . LEU D 1 160 ? 18.252 45.181 74.316 1.00 22.44 160 LEU B CA 1
ATOM 12081 C C . LEU D 1 160 ? 18.902 44.053 73.510 1.00 22.20 160 LEU B C 1
ATOM 12082 O O . LEU D 1 160 ? 19.032 42.940 74.004 1.00 22.06 160 LEU B O 1
ATOM 12087 N N . GLU D 1 161 ? 19.263 44.327 72.242 1.00 21.70 161 GLU B N 1
ATOM 12088 C CA . GLU D 1 161 ? 19.960 43.365 71.390 1.00 22.80 161 GLU B CA 1
ATOM 12089 C C . GLU D 1 161 ? 21.285 44.002 70.973 1.00 23.32 161 GLU B C 1
ATOM 12090 O O . GLU D 1 161 ? 21.388 45.231 70.823 1.00 24.48 161 GLU B O 1
ATOM 12096 N N . GLU D 1 162 ? 22.336 43.193 70.804 1.00 22.70 162 GLU B N 1
ATOM 12097 C CA . GLU D 1 162 ? 23.673 43.667 70.478 1.00 23.77 162 GLU B CA 1
ATOM 12098 C C . GLU D 1 162 ? 24.056 43.382 69.034 1.00 22.86 162 GLU B C 1
ATOM 12099 O O . GLU D 1 162 ? 23.664 42.387 68.451 1.00 23.24 162 GLU B O 1
ATOM 12105 N N . ALA D 1 163 ? 24.947 44.204 68.517 1.00 22.93 163 ALA B N 1
ATOM 12106 C CA . ALA D 1 163 ? 25.410 44.090 67.134 1.00 23.36 163 ALA B CA 1
ATOM 12107 C C . ALA D 1 163 ? 26.046 42.733 66.893 1.00 23.34 163 ALA B C 1
ATOM 12108 O O . ALA D 1 163 ? 26.654 42.161 67.815 1.00 22.47 163 ALA B O 1
ATOM 12110 N N . ILE D 1 164 ? 25.916 42.248 65.644 1.00 22.60 164 ILE B N 1
ATOM 12111 C CA . ILE D 1 164 ? 26.640 41.078 65.149 1.00 23.53 164 ILE B CA 1
ATOM 12112 C C . ILE D 1 164 ? 27.620 41.539 64.096 1.00 23.42 164 ILE B C 1
ATOM 12113 O O . ILE D 1 164 ? 27.230 42.250 63.174 1.00 24.06 164 ILE B O 1
ATOM 12118 N N . ARG D 1 165 ? 28.880 41.121 64.227 1.00 23.99 165 ARG B N 1
ATOM 12119 C CA . ARG D 1 165 ? 29.880 41.308 63.202 1.00 24.59 165 ARG B CA 1
ATOM 12120 C C . ARG D 1 165 ? 30.524 39.954 62.918 1.00 24.76 165 ARG B C 1
ATOM 12121 O O . ARG D 1 165 ? 30.515 39.052 63.748 1.00 26.51 165 ARG B O 1
ATOM 12129 N N . GLY D 1 166 ? 31.059 39.821 61.726 1.00 23.75 166 GLY B N 1
ATOM 12130 C CA . GLY D 1 166 ? 31.841 38.650 61.383 1.00 24.12 166 GLY B CA 1
ATOM 12131 C C . GLY D 1 166 ? 33.291 38.962 61.066 1.00 23.74 166 GLY B C 1
ATOM 12132 O O . GLY D 1 166 ? 33.698 40.100 60.834 1.00 23.75 166 GLY B O 1
ATOM 12133 N N . ASP D 1 167 ? 34.115 37.925 61.119 1.00 22.46 167 ASP B N 1
ATOM 12134 C CA . ASP D 1 167 ? 35.439 37.997 60.538 1.00 23.39 167 ASP B CA 1
ATOM 12135 C C . ASP D 1 167 ? 35.377 38.079 58.991 1.00 23.78 167 ASP B C 1
ATOM 12136 O O . ASP D 1 167 ? 36.145 38.790 58.351 1.00 23.00 167 ASP B O 1
ATOM 12141 N N . PHE D 1 168 ? 34.457 37.316 58.407 1.00 22.34 168 PHE B N 1
ATOM 12142 C CA . PHE D 1 168 ? 34.207 37.309 56.972 1.00 22.87 168 PHE B CA 1
ATOM 12143 C C . PHE D 1 168 ? 32.711 37.313 56.682 1.00 21.83 168 PHE B C 1
ATOM 12144 O O . PHE D 1 168 ? 31.900 36.825 57.467 1.00 22.86 168 PHE B O 1
ATOM 12152 N N . ALA D 1 169 ? 32.342 37.824 55.505 1.00 22.74 169 ALA B N 1
ATOM 12153 C CA . ALA D 1 169 ? 31.006 37.676 54.936 1.00 22.55 169 ALA B CA 1
ATOM 12154 C C . ALA D 1 169 ? 31.129 37.060 53.556 1.00 22.36 169 ALA B C 1
ATOM 12155 O O . ALA D 1 169 ? 31.980 37.440 52.752 1.00 22.63 169 ALA B O 1
ATOM 12157 N N . LEU D 1 170 ? 30.247 36.106 53.306 1.00 21.77 170 LEU B N 1
ATOM 12158 C CA . LEU D 1 170 ? 30.100 35.439 52.011 1.00 22.14 170 LEU B CA 1
ATOM 12159 C C . LEU D 1 170 ? 28.772 35.874 51.428 1.00 22.43 170 LEU B C 1
ATOM 12160 O O . LEU D 1 170 ? 27.722 35.513 51.910 1.00 22.97 170 LEU B O 1
ATOM 12165 N N . VAL D 1 171 ? 28.836 36.685 50.381 1.00 21.77 171 VAL B N 1
ATOM 12166 C CA . VAL D 1 171 ? 27.701 37.386 49.829 1.00 22.38 171 VAL B CA 1
ATOM 12167 C C . VAL D 1 171 ? 27.495 37.017 48.353 1.00 21.61 171 VAL B C 1
ATOM 12168 O O . VAL D 1 171 ? 28.456 36.962 47.615 1.00 21.92 171 VAL B O 1
ATOM 12172 N N . LYS D 1 172 ? 26.242 36.757 47.974 1.00 21.30 172 LYS B N 1
ATOM 12173 C CA . LYS D 1 172 ? 25.836 36.571 46.573 1.00 22.18 172 LYS B CA 1
ATOM 12174 C C . LYS D 1 172 ? 25.206 37.855 46.051 1.00 21.98 172 LYS B C 1
ATOM 12175 O O . LYS D 1 172 ? 24.309 38.402 46.676 1.00 22.24 172 LYS B O 1
ATOM 12181 N N . ALA D 1 173 ? 25.628 38.315 44.874 1.00 21.98 173 ALA B N 1
ATOM 12182 C CA . ALA D 1 173 ? 24.951 39.448 44.217 1.00 22.82 173 ALA B CA 1
ATOM 12183 C C . ALA D 1 173 ? 24.772 39.133 42.743 1.00 23.08 173 ALA B C 1
ATOM 12184 O O . ALA D 1 173 ? 25.146 38.057 42.288 1.00 22.28 173 ALA B O 1
ATOM 12186 N N . TRP D 1 174 ? 24.132 40.039 42.017 1.00 23.32 174 TRP B N 1
ATOM 12187 C CA . TRP D 1 174 ? 23.781 39.798 40.631 1.00 23.07 174 TRP B CA 1
ATOM 12188 C C . TRP D 1 174 ? 24.912 40.266 39.710 1.00 23.36 174 TRP B C 1
ATOM 12189 O O . TRP D 1 174 ? 25.505 39.446 38.985 1.00 24.67 174 TRP B O 1
ATOM 12200 N N . LYS D 1 175 ? 25.208 41.567 39.736 1.00 23.50 175 LYS B N 1
ATOM 12201 C CA . LYS D 1 175 ? 26.247 42.154 38.908 1.00 23.55 175 LYS B CA 1
ATOM 12202 C C . LYS D 1 175 ? 27.165 43.008 39.747 1.00 23.59 175 LYS B C 1
ATOM 12203 O O . LYS D 1 175 ? 26.757 43.591 40.765 1.00 23.83 175 LYS B O 1
ATOM 12209 N N . ALA D 1 176 ? 28.426 43.054 39.335 1.00 22.71 176 ALA B N 1
ATOM 12210 C CA . ALA D 1 176 ? 29.363 44.038 39.832 1.00 22.82 176 ALA B CA 1
ATOM 12211 C C . ALA D 1 176 ? 29.897 44.809 38.628 1.00 22.55 176 ALA B C 1
ATOM 12212 O O . ALA D 1 176 ? 30.007 44.231 37.541 1.00 23.53 176 ALA B O 1
ATOM 12214 N N . ASP D 1 177 ? 30.181 46.098 38.812 1.00 22.15 177 ASP B N 1
ATOM 12215 C CA . ASP D 1 177 ? 30.953 46.825 37.790 1.00 22.19 177 ASP B CA 1
ATOM 12216 C C . ASP D 1 177 ? 32.432 46.630 38.067 1.00 21.95 177 ASP B C 1
ATOM 12217 O O . ASP D 1 177 ? 32.815 46.068 39.099 1.00 21.76 177 ASP B O 1
ATOM 12222 N N . GLN D 1 178 ? 33.289 47.082 37.139 1.00 23.24 178 GLN B N 1
ATOM 12223 C CA . GLN D 1 178 ? 34.737 46.929 37.331 1.00 24.49 178 GLN B CA 1
ATOM 12224 C C . GLN D 1 178 ? 35.346 47.783 38.436 1.00 24.46 178 GLN B C 1
ATOM 12225 O O . GLN D 1 178 ? 36.537 47.670 38.744 1.00 25.36 178 GLN B O 1
ATOM 12231 N N . ALA D 1 179 ? 34.537 48.644 39.048 1.00 23.75 179 ALA B N 1
ATOM 12232 C CA . ALA D 1 179 ? 34.972 49.394 40.221 1.00 23.68 179 ALA B CA 1
ATOM 12233 C C . ALA D 1 179 ? 34.683 48.665 41.521 1.00 23.49 179 ALA B C 1
ATOM 12234 O O . ALA D 1 179 ? 35.203 49.068 42.569 1.00 25.31 179 ALA B O 1
ATOM 12236 N N . GLY D 1 180 ? 33.855 47.633 41.445 1.00 22.66 180 GLY B N 1
ATOM 12237 C CA . GLY D 1 180 ? 33.424 46.876 42.613 1.00 23.01 180 GLY B CA 1
ATOM 12238 C C . GLY D 1 180 ? 32.062 47.252 43.166 1.00 22.15 180 GLY B C 1
ATOM 12239 O O . GLY D 1 180 ? 31.662 46.730 44.217 1.00 23.17 180 GLY B O 1
ATOM 12240 N N . ASN D 1 181 ? 31.328 48.132 42.476 1.00 21.49 181 ASN B N 1
ATOM 12241 C CA . ASN D 1 181 ? 29.957 48.424 42.893 1.00 22.40 181 ASN B CA 1
ATOM 12242 C C . ASN D 1 181 ? 29.096 47.240 42.576 1.00 21.76 181 ASN B C 1
ATOM 12243 O O . ASN D 1 181 ? 29.330 46.584 41.568 1.00 23.33 181 ASN B O 1
ATOM 12248 N N . VAL D 1 182 ? 28.095 46.954 43.425 1.00 23.34 182 VAL B N 1
ATOM 12249 C CA . VAL D 1 182 ? 27.303 45.741 43.280 1.00 24.03 182 VAL B CA 1
ATOM 12250 C C . VAL D 1 182 ? 25.776 45.995 43.327 1.00 24.15 182 VAL B C 1
ATOM 12251 O O . VAL D 1 182 ? 25.317 46.911 44.029 1.00 23.97 182 VAL B O 1
ATOM 12255 N N . THR D 1 183 ? 25.023 45.181 42.564 1.00 22.83 183 THR B N 1
ATOM 12256 C CA . THR D 1 183 ? 23.556 45.173 42.557 1.00 24.06 183 THR B CA 1
ATOM 12257 C C . THR D 1 183 ? 22.998 43.785 42.789 1.00 23.51 183 THR B C 1
ATOM 12258 O O . THR D 1 183 ? 23.695 42.806 42.577 1.00 24.41 183 THR B O 1
ATOM 12262 N N . PHE D 1 184 ? 21.744 43.702 43.224 1.00 23.03 184 PHE B N 1
ATOM 12263 C CA . PHE D 1 184 ? 21.076 42.437 43.546 1.00 23.09 184 PHE B CA 1
ATOM 12264 C C . PHE D 1 184 ? 19.798 42.324 42.744 1.00 23.80 184 PHE B C 1
ATOM 12265 O O . PHE D 1 184 ? 19.155 43.343 42.451 1.00 25.92 184 PHE B O 1
ATOM 12273 N N . ARG D 1 185 ? 19.425 41.086 42.446 1.00 22.98 185 ARG B N 1
ATOM 12274 C CA . ARG D 1 185 ? 18.266 40.782 41.617 1.00 22.86 185 ARG B CA 1
ATOM 12275 C C . ARG D 1 185 ? 17.069 40.292 42.415 1.00 22.81 185 ARG B C 1
ATOM 12276 O O . ARG D 1 185 ? 17.158 39.319 43.169 1.00 22.95 185 ARG B O 1
ATOM 12284 N N . LYS D 1 186 ? 15.924 40.955 42.203 1.00 22.90 186 LYS B N 1
ATOM 12285 C CA . LYS D 1 186 ? 14.658 40.539 42.772 1.00 23.37 186 LYS B CA 1
ATOM 12286 C C . LYS D 1 186 ? 14.794 40.268 44.287 1.00 23.17 186 LYS B C 1
ATOM 12287 O O . LYS D 1 186 ? 15.383 41.095 44.968 1.00 23.07 186 LYS B O 1
ATOM 12293 N N . SER D 1 187 ? 14.272 39.152 44.784 1.00 22.50 187 SER B N 1
ATOM 12294 C CA . SER D 1 187 ? 14.272 38.860 46.237 1.00 23.24 187 SER B CA 1
ATOM 12295 C C . SER D 1 187 ? 15.562 38.175 46.721 1.00 23.59 187 SER B C 1
ATOM 12296 O O . SER D 1 187 ? 15.688 37.815 47.903 1.00 23.39 187 SER B O 1
ATOM 12299 N N . ALA D 1 188 ? 16.559 38.044 45.844 1.00 23.36 188 ALA B N 1
ATOM 12300 C CA . ALA D 1 188 ? 17.859 37.492 46.214 1.00 23.43 188 ALA B CA 1
ATOM 12301 C C . ALA D 1 188 ? 18.744 38.425 47.057 1.00 24.67 188 ALA B C 1
ATOM 12302 O O . ALA D 1 188 ? 19.830 38.019 47.525 1.00 24.80 188 ALA B O 1
ATOM 12304 N N . ARG D 1 189 ? 18.266 39.656 47.254 1.00 24.47 189 ARG B N 1
ATOM 12305 C CA . ARG D 1 189 ? 18.956 40.656 48.021 1.00 23.41 189 ARG B CA 1
ATOM 12306 C C . ARG D 1 189 ? 19.010 40.273 49.515 1.00 24.12 189 ARG B C 1
ATOM 12307 O O . ARG D 1 189 ? 20.067 40.102 50.101 1.00 25.51 189 ARG B O 1
ATOM 12315 N N . ASN D 1 190 ? 17.836 40.169 50.104 1.00 22.77 190 ASN B N 1
ATOM 12316 C CA . ASN D 1 190 ? 17.622 39.715 51.493 1.00 23.05 190 ASN B CA 1
ATOM 12317 C C . ASN D 1 190 ? 18.746 40.085 52.443 1.00 22.35 190 ASN B C 1
ATOM 12318 O O . ASN D 1 190 ? 18.943 41.255 52.698 1.00 22.50 190 ASN B O 1
ATOM 12323 N N . PHE D 1 191 ? 19.447 39.106 53.014 1.00 21.62 191 PHE B N 1
ATOM 12324 C CA . PHE D 1 191 ? 20.496 39.348 53.997 1.00 22.81 191 PHE B CA 1
ATOM 12325 C C . PHE D 1 191 ? 21.863 39.680 53.368 1.00 22.38 191 PHE B C 1
ATOM 12326 O O . PHE D 1 191 ? 22.743 40.183 54.035 1.00 23.14 191 PHE B O 1
ATOM 12334 N N . ASN D 1 192 ? 22.024 39.408 52.075 1.00 23.88 192 ASN B N 1
ATOM 12335 C CA . ASN D 1 192 ? 23.268 39.703 51.387 1.00 23.15 192 ASN B CA 1
ATOM 12336 C C . ASN D 1 192 ? 23.662 41.154 51.552 1.00 23.56 192 ASN B C 1
ATOM 12337 O O . ASN D 1 192 ? 24.810 41.467 51.799 1.00 24.81 192 ASN B O 1
ATOM 12342 N N . LEU D 1 193 ? 22.701 42.059 51.434 1.00 23.63 193 LEU B N 1
ATOM 12343 C CA . LEU D 1 193 ? 23.052 43.468 51.491 1.00 23.90 193 LEU B CA 1
ATOM 12344 C C . LEU D 1 193 ? 23.605 43.920 52.873 1.00 24.40 193 LEU B C 1
ATOM 12345 O O . LEU D 1 193 ? 24.733 44.442 52.959 1.00 25.75 193 LEU B O 1
ATOM 12350 N N . PRO D 1 194 ? 22.819 43.710 53.973 1.00 24.77 194 PRO B N 1
ATOM 12351 C CA . PRO D 1 194 ? 23.397 44.148 55.257 1.00 24.29 194 PRO B CA 1
ATOM 12352 C C . PRO D 1 194 ? 24.671 43.401 55.666 1.00 23.27 194 PRO B C 1
ATOM 12353 O O . PRO D 1 194 ? 25.596 43.971 56.289 1.00 24.74 194 PRO B O 1
ATOM 12357 N N . MET D 1 195 ? 24.721 42.114 55.340 1.00 23.72 195 MET B N 1
ATOM 12358 C CA . MET D 1 195 ? 25.928 41.335 55.650 1.00 23.41 195 MET B CA 1
ATOM 12359 C C . MET D 1 195 ? 27.206 41.868 54.977 1.00 23.45 195 MET B C 1
ATOM 12360 O O . MET D 1 195 ? 28.311 41.703 55.507 1.00 24.84 195 MET B O 1
ATOM 12365 N N . CYS D 1 196 ? 27.068 42.539 53.829 1.00 24.14 196 CYS B N 1
ATOM 12366 C CA A CYS D 1 196 ? 28.187 43.220 53.148 0.50 23.87 196 CYS B CA 1
ATOM 12367 C CA B CYS D 1 196 ? 28.242 43.124 53.189 0.50 23.68 196 CYS B CA 1
ATOM 12368 C C . CYS D 1 196 ? 28.879 44.284 53.977 1.00 24.26 196 CYS B C 1
ATOM 12369 O O . CYS D 1 196 ? 29.979 44.723 53.644 1.00 25.40 196 CYS B O 1
ATOM 12374 N N . LYS D 1 197 ? 28.201 44.770 55.019 1.00 24.48 197 LYS B N 1
ATOM 12375 C CA . LYS D 1 197 ? 28.694 45.915 55.751 1.00 24.65 197 LYS B CA 1
ATOM 12376 C C . LYS D 1 197 ? 29.208 45.569 57.129 1.00 24.08 197 LYS B C 1
ATOM 12377 O O . LYS D 1 197 ? 29.778 46.418 57.786 1.00 23.73 197 LYS B O 1
ATOM 12383 N N . ALA D 1 198 ? 29.096 44.299 57.515 1.00 23.51 198 ALA B N 1
ATOM 12384 C CA . ALA D 1 198 ? 29.241 43.884 58.927 1.00 23.80 198 ALA B CA 1
ATOM 12385 C C . ALA D 1 198 ? 30.382 42.877 59.182 1.00 24.29 198 ALA B C 1
ATOM 12386 O O . ALA D 1 198 ? 30.400 42.257 60.233 1.00 26.38 198 ALA B O 1
ATOM 12388 N N . ALA D 1 199 ? 31.335 42.744 58.265 1.00 24.60 199 ALA B N 1
ATOM 12389 C CA . ALA D 1 199 ? 32.456 41.850 58.477 1.00 24.92 199 ALA B CA 1
ATOM 12390 C C . ALA D 1 199 ? 33.772 42.545 58.181 1.00 25.13 199 ALA B C 1
ATOM 12391 O O . ALA D 1 199 ? 33.823 43.478 57.384 1.00 25.28 199 ALA B O 1
ATOM 12393 N N . GLU D 1 200 ? 34.840 42.081 58.836 1.00 26.27 200 GLU B N 1
ATOM 12394 C CA . GLU D 1 200 ? 36.192 42.611 58.603 1.00 26.18 200 GLU B CA 1
ATOM 12395 C C . GLU D 1 200 ? 36.571 42.466 57.123 1.00 25.70 200 GLU B C 1
ATOM 12396 O O . GLU D 1 200 ? 37.108 43.374 56.515 1.00 25.99 200 GLU B O 1
ATOM 12402 N N . THR D 1 201 ? 36.276 41.301 56.565 1.00 24.85 201 THR B N 1
ATOM 12403 C CA . THR D 1 201 ? 36.544 41.021 55.154 1.00 24.46 201 THR B CA 1
ATOM 12404 C C . THR D 1 201 ? 35.282 40.481 54.444 1.00 24.09 201 THR B C 1
ATOM 12405 O O . THR D 1 201 ? 34.764 39.419 54.782 1.00 24.45 201 THR B O 1
ATOM 12409 N N . THR D 1 202 ? 34.801 41.221 53.454 1.00 23.84 202 THR B N 1
ATOM 12410 C CA A THR D 1 202 ? 33.618 40.857 52.703 0.50 23.59 202 THR B CA 1
ATOM 12411 C CA B THR D 1 202 ? 33.626 40.869 52.697 0.50 23.29 202 THR B CA 1
ATOM 12412 C C . THR D 1 202 ? 34.025 40.280 51.345 1.00 23.13 202 THR B C 1
ATOM 12413 O O . THR D 1 202 ? 34.843 40.860 50.631 1.00 24.94 202 THR B O 1
ATOM 12420 N N . VAL D 1 203 ? 33.452 39.132 51.019 1.00 21.83 203 VAL B N 1
ATOM 12421 C CA . VAL D 1 203 ? 33.717 38.431 49.766 1.00 22.19 203 VAL B CA 1
ATOM 12422 C C . VAL D 1 203 ? 32.381 38.254 49.038 1.00 22.50 203 VAL B C 1
ATOM 12423 O O . VAL D 1 203 ? 31.437 37.653 49.551 1.00 21.75 203 VAL B O 1
ATOM 12427 N N . VAL D 1 204 ? 32.305 38.823 47.839 1.00 22.40 204 VAL B N 1
ATOM 12428 C CA . VAL D 1 204 ? 31.102 38.829 47.042 1.00 22.31 204 VAL B CA 1
ATOM 12429 C C . VAL D 1 204 ? 31.316 38.035 45.775 1.00 22.26 204 VAL B C 1
ATOM 12430 O O . VAL D 1 204 ? 32.340 38.220 45.105 1.00 22.30 204 VAL B O 1
ATOM 12434 N N . GLU D 1 205 ? 30.350 37.170 45.461 1.00 21.29 205 GLU B N 1
ATOM 12435 C CA . GLU D 1 205 ? 30.315 36.485 44.176 1.00 22.06 205 GLU B CA 1
ATOM 12436 C C . GLU D 1 205 ? 29.169 37.042 43.381 1.00 21.98 205 GLU B C 1
ATOM 12437 O O . GLU D 1 205 ? 28.060 37.283 43.920 1.00 23.25 205 GLU B O 1
ATOM 12443 N N . VAL D 1 206 ? 29.452 37.283 42.091 1.00 21.20 206 VAL B N 1
ATOM 12444 C CA . VAL D 1 206 ? 28.420 37.775 41.199 1.00 21.59 206 VAL B CA 1
ATOM 12445 C C . VAL D 1 206 ? 28.295 36.906 39.956 1.00 22.54 206 VAL B C 1
ATOM 12446 O O . VAL D 1 206 ? 29.220 36.187 39.607 1.00 21.71 206 VAL B O 1
ATOM 12450 N N . GLU D 1 207 ? 27.157 37.024 39.304 1.00 22.16 207 GLU B N 1
ATOM 12451 C CA . GLU D 1 207 ? 26.857 36.304 38.061 1.00 22.23 207 GLU B CA 1
ATOM 12452 C C . GLU D 1 207 ? 27.499 36.981 36.832 1.00 21.92 207 GLU B C 1
ATOM 12453 O O . GLU D 1 207 ? 27.823 36.286 35.831 1.00 23.05 207 GLU B O 1
ATOM 12459 N N . GLU D 1 208 ? 27.687 38.293 36.872 1.00 24.09 208 GLU B N 1
ATOM 12460 C CA . GLU D 1 208 ? 28.222 39.033 35.729 1.00 24.39 208 GLU B CA 1
ATOM 12461 C C . GLU D 1 208 ? 29.025 40.231 36.184 1.00 24.25 208 GLU B C 1
ATOM 12462 O O . GLU D 1 208 ? 28.668 40.855 37.120 1.00 24.80 208 GLU B O 1
ATOM 12468 N N . ILE D 1 209 ? 30.126 40.504 35.518 1.00 24.66 209 ILE B N 1
ATOM 12469 C CA . ILE D 1 209 ? 30.896 41.739 35.717 1.00 25.13 209 ILE B CA 1
ATOM 12470 C C . ILE D 1 209 ? 30.637 42.644 34.486 1.00 24.90 209 ILE B C 1
ATOM 12471 O O . ILE D 1 209 ? 30.738 42.193 33.327 1.00 25.08 209 ILE B O 1
ATOM 12476 N N . VAL D 1 210 ? 30.275 43.901 34.751 1.00 24.08 210 VAL B N 1
ATOM 12477 C CA . VAL D 1 210 ? 29.905 44.880 33.724 1.00 24.47 210 VAL B CA 1
ATOM 12478 C C . VAL D 1 210 ? 30.836 46.091 33.760 1.00 23.77 210 VAL B C 1
ATOM 12479 O O . VAL D 1 210 ? 31.575 46.300 34.723 1.00 21.68 210 VAL B O 1
ATOM 12483 N N . ASP D 1 211 ? 30.847 46.885 32.678 1.00 24.24 211 ASP B N 1
ATOM 12484 C CA . ASP D 1 211 ? 31.720 48.047 32.623 1.00 24.86 211 ASP B CA 1
ATOM 12485 C C . ASP D 1 211 ? 31.309 49.085 33.683 1.00 24.51 211 ASP B C 1
ATOM 12486 O O . ASP D 1 211 ? 30.123 49.230 33.983 1.00 23.67 211 ASP B O 1
ATOM 12491 N N . ILE D 1 212 ? 32.290 49.817 34.200 1.00 24.70 212 ILE B N 1
ATOM 12492 C CA . ILE D 1 212 ? 32.006 51.028 34.988 1.00 25.43 212 ILE B CA 1
ATOM 12493 C C . ILE D 1 212 ? 31.124 51.930 34.120 1.00 25.69 212 ILE B C 1
ATOM 12494 O O . ILE D 1 212 ? 31.383 52.097 32.928 1.00 25.55 212 ILE B O 1
ATOM 12499 N N . GLY D 1 213 ? 30.078 52.498 34.714 1.00 25.95 213 GLY B N 1
ATOM 12500 C CA . GLY D 1 213 ? 29.076 53.276 33.987 1.00 25.91 213 GLY B CA 1
ATOM 12501 C C . GLY D 1 213 ? 27.836 52.502 33.584 1.00 26.11 213 GLY B C 1
ATOM 12502 O O . GLY D 1 213 ? 26.869 53.097 33.115 1.00 27.91 213 GLY B O 1
ATOM 12503 N N . SER D 1 214 ? 27.830 51.183 33.767 1.00 25.84 214 SER B N 1
ATOM 12504 C CA . SER D 1 214 ? 26.639 50.375 33.449 1.00 26.15 214 SER B CA 1
ATOM 12505 C C . SER D 1 214 ? 25.475 50.611 34.415 1.00 26.58 214 SER B C 1
ATOM 12506 O O . SER D 1 214 ? 24.296 50.347 34.082 1.00 27.58 214 SER B O 1
ATOM 12509 N N . PHE D 1 215 ? 25.810 51.048 35.627 1.00 26.10 215 PHE B N 1
ATOM 12510 C CA . PHE D 1 215 ? 24.800 51.368 36.617 1.00 25.37 215 PHE B CA 1
ATOM 12511 C C . PHE D 1 215 ? 24.537 52.868 36.676 1.00 25.42 215 PHE B C 1
ATOM 12512 O O . PHE D 1 215 ? 25.450 53.661 36.608 1.00 26.36 215 PHE B O 1
ATOM 12520 N N . ALA D 1 216 ? 23.288 53.232 36.904 1.00 24.47 216 ALA B N 1
ATOM 12521 C CA . ALA D 1 216 ? 22.988 54.573 37.379 1.00 23.80 216 ALA B CA 1
ATOM 12522 C C . ALA D 1 216 ? 23.594 54.671 38.785 1.00 23.73 216 ALA B C 1
ATOM 12523 O O . ALA D 1 216 ? 23.429 53.753 39.574 1.00 24.08 216 ALA B O 1
ATOM 12525 N N . PRO D 1 217 ? 24.302 55.761 39.095 1.00 23.93 217 PRO B N 1
ATOM 12526 C CA . PRO D 1 217 ? 24.963 55.856 40.411 1.00 22.72 217 PRO B CA 1
ATOM 12527 C C . PRO D 1 217 ? 23.972 55.835 41.576 1.00 22.18 217 PRO B C 1
ATOM 12528 O O . PRO D 1 217 ? 24.317 55.424 42.663 1.00 22.81 217 PRO B O 1
ATOM 12532 N N . GLU D 1 218 ? 22.745 56.263 41.318 1.00 21.87 218 GLU B N 1
ATOM 12533 C CA . GLU D 1 218 ? 21.682 56.212 42.314 1.00 22.17 218 GLU B CA 1
ATOM 12534 C C . GLU D 1 218 ? 21.181 54.803 42.589 1.00 22.63 218 GLU B C 1
ATOM 12535 O O . GLU D 1 218 ? 20.515 54.552 43.607 1.00 23.10 218 GLU B O 1
ATOM 12541 N N . ASP D 1 219 ? 21.483 53.863 41.701 1.00 22.82 219 ASP B N 1
ATOM 12542 C CA . ASP D 1 219 ? 20.885 52.544 41.748 1.00 24.20 219 ASP B CA 1
ATOM 12543 C C . ASP D 1 219 ? 21.930 51.456 42.033 1.00 24.46 219 ASP B C 1
ATOM 12544 O O . ASP D 1 219 ? 21.720 50.257 41.746 1.00 25.67 219 ASP B O 1
ATOM 12549 N N . ILE D 1 220 ? 23.028 51.866 42.649 1.00 23.52 220 ILE B N 1
ATOM 12550 C CA . ILE D 1 220 ? 24.043 50.951 43.151 1.00 22.75 220 ILE B CA 1
ATOM 12551 C C . ILE D 1 220 ? 23.599 50.479 44.559 1.00 23.43 220 ILE B C 1
ATOM 12552 O O . ILE D 1 220 ? 23.486 51.314 45.476 1.00 25.27 220 ILE B O 1
ATOM 12557 N N . HIS D 1 221 ? 23.316 49.188 44.717 1.00 22.50 221 HIS B N 1
ATOM 12558 C CA . HIS D 1 221 ? 22.739 48.695 45.987 1.00 22.70 221 HIS B CA 1
ATOM 12559 C C . HIS D 1 221 ? 23.782 48.609 47.077 1.00 23.64 221 HIS B C 1
ATOM 12560 O O . HIS D 1 221 ? 23.495 48.945 48.240 1.00 24.63 221 HIS B O 1
ATOM 12567 N N . ILE D 1 222 ? 24.994 48.187 46.712 1.00 22.89 222 ILE B N 1
ATOM 12568 C CA . ILE D 1 222 ? 26.125 48.128 47.633 1.00 23.22 222 ILE B CA 1
ATOM 12569 C C . ILE D 1 222 ? 27.296 48.854 46.979 1.00 22.48 222 ILE B C 1
ATOM 12570 O O . ILE D 1 222 ? 27.891 48.370 45.983 1.00 24.21 222 ILE B O 1
ATOM 12575 N N . PRO D 1 223 ? 27.612 50.059 47.492 1.00 21.81 223 PRO B N 1
ATOM 12576 C CA . PRO D 1 223 ? 28.797 50.758 47.000 1.00 22.31 223 PRO B CA 1
ATOM 12577 C C . PRO D 1 223 ? 30.109 50.015 47.271 1.00 21.27 223 PRO B C 1
ATOM 12578 O O . PRO D 1 223 ? 30.219 49.222 48.217 1.00 21.97 223 PRO B O 1
ATOM 12582 N N . LYS D 1 224 ? 31.091 50.250 46.401 1.00 21.49 224 LYS B N 1
ATOM 12583 C CA . LYS D 1 224 ? 32.378 49.537 46.383 1.00 21.89 224 LYS B CA 1
ATOM 12584 C C . LYS D 1 224 ? 33.175 49.558 47.684 1.00 22.69 224 LYS B C 1
ATOM 12585 O O . LYS D 1 224 ? 33.986 48.663 47.946 1.00 23.39 224 LYS B O 1
ATOM 12591 N N . ILE D 1 225 ? 32.899 50.549 48.534 1.00 22.09 225 ILE B N 1
ATOM 12592 C CA . ILE D 1 225 ? 33.602 50.688 49.795 1.00 22.74 225 ILE B CA 1
ATOM 12593 C C . ILE D 1 225 ? 33.385 49.455 50.677 1.00 23.48 225 ILE B C 1
ATOM 12594 O O . ILE D 1 225 ? 34.214 49.170 51.549 1.00 24.22 225 ILE B O 1
ATOM 12599 N N . TYR D 1 226 ? 32.282 48.759 50.458 1.00 23.41 226 TYR B N 1
ATOM 12600 C CA . TYR D 1 226 ? 31.903 47.596 51.276 1.00 23.36 226 TYR B CA 1
ATOM 12601 C C . TYR D 1 226 ? 32.375 46.265 50.697 1.00 24.13 226 TYR B C 1
ATOM 12602 O O . TYR D 1 226 ? 32.263 45.226 51.334 1.00 24.61 226 TYR B O 1
ATOM 12611 N N . VAL D 1 227 ? 32.874 46.307 49.472 1.00 22.65 227 VAL B N 1
ATOM 12612 C CA . VAL D 1 227 ? 33.156 45.107 48.682 1.00 22.64 227 VAL B CA 1
ATOM 12613 C C . VAL D 1 227 ? 34.670 44.929 48.676 1.00 22.90 227 VAL B C 1
ATOM 12614 O O . VAL D 1 227 ? 35.388 45.512 47.853 1.00 23.87 227 VAL B O 1
ATOM 12618 N N . HIS D 1 228 ? 35.190 44.128 49.601 1.00 22.52 228 HIS B N 1
ATOM 12619 C CA . HIS D 1 228 ? 36.646 44.007 49.689 1.00 23.07 228 HIS B CA 1
ATOM 12620 C C . HIS D 1 228 ? 37.234 43.056 48.653 1.00 22.83 228 HIS B C 1
ATOM 12621 O O . HIS D 1 228 ? 38.359 43.279 48.179 1.00 23.13 228 HIS B O 1
ATOM 12628 N N . ARG D 1 229 ? 36.523 41.977 48.384 1.00 22.51 229 ARG B N 1
ATOM 12629 C CA . ARG D 1 229 ? 36.952 40.947 47.439 1.00 23.25 229 ARG B CA 1
ATOM 12630 C C . ARG D 1 229 ? 35.780 40.525 46.559 1.00 23.36 229 ARG B C 1
ATOM 12631 O O . ARG D 1 229 ? 34.698 40.354 47.033 1.00 23.96 229 ARG B O 1
ATOM 12639 N N . LEU D 1 230 ? 36.038 40.372 45.276 1.00 20.00 230 LEU B N 1
ATOM 12640 C CA . LEU D 1 230 ? 34.978 40.111 44.321 1.00 20.00 230 LEU B CA 1
ATOM 12641 C C . LEU D 1 230 ? 35.386 38.994 43.385 1.00 20.00 230 LEU B C 1
ATOM 12642 O O . LEU D 1 230 ? 36.446 39.006 42.916 1.00 22.98 230 LEU B O 1
ATOM 12647 N N . VAL D 1 231 ? 34.498 38.063 43.150 1.00 22.54 231 VAL B N 1
ATOM 12648 C CA . VAL D 1 231 ? 34.767 36.987 42.242 1.00 23.92 231 VAL B CA 1
ATOM 12649 C C . VAL D 1 231 ? 33.550 36.719 41.375 1.00 23.53 231 VAL B C 1
ATOM 12650 O O . VAL D 1 231 ? 32.450 36.775 41.817 1.00 24.41 231 VAL B O 1
ATOM 12654 N N . LYS D 1 232 ? 33.755 36.487 40.096 1.00 24.27 232 LYS B N 1
ATOM 12655 C CA . LYS D 1 232 ? 32.647 36.055 39.300 1.00 24.28 232 LYS B CA 1
ATOM 12656 C C . LYS D 1 232 ? 32.427 34.554 39.468 1.00 24.16 232 LYS B C 1
ATOM 12657 O O . LYS D 1 232 ? 33.307 33.804 39.301 1.00 24.24 232 LYS B O 1
ATOM 12663 N N . GLY D 1 233 ? 31.235 34.163 39.854 1.00 24.87 233 GLY B N 1
ATOM 12664 C CA . GLY D 1 233 ? 31.008 32.773 40.148 1.00 26.00 233 GLY B CA 1
ATOM 12665 C C . GLY D 1 233 ? 31.102 31.876 38.939 1.00 26.94 233 GLY B C 1
ATOM 12666 O O . GLY D 1 233 ? 30.627 32.228 37.935 1.00 26.85 233 GLY B O 1
ATOM 12667 N N . GLU D 1 234 ? 31.731 30.717 39.101 1.00 27.85 234 GLU B N 1
ATOM 12668 C CA . GLU D 1 234 ? 31.958 29.789 37.977 1.00 29.19 234 GLU B CA 1
ATOM 12669 C C . GLU D 1 234 ? 30.686 29.085 37.523 1.00 29.10 234 GLU B C 1
ATOM 12670 O O . GLU D 1 234 ? 30.487 28.830 36.329 1.00 29.56 234 GLU B O 1
ATOM 12676 N N . LYS D 1 235 ? 29.830 28.767 38.482 1.00 29.57 235 LYS B N 1
ATOM 12677 C CA . LYS D 1 235 ? 28.664 27.953 38.220 1.00 29.99 235 LYS B CA 1
ATOM 12678 C C . LYS D 1 235 ? 27.476 28.457 39.026 1.00 28.92 235 LYS B C 1
ATOM 12679 O O . LYS D 1 235 ? 27.624 28.752 40.209 1.00 28.76 235 LYS B O 1
ATOM 12685 N N . TYR D 1 236 ? 26.316 28.538 38.382 1.00 28.13 236 TYR B N 1
ATOM 12686 C CA . TYR D 1 236 ? 25.060 28.857 39.060 1.00 28.51 236 TYR B CA 1
ATOM 12687 C C . TYR D 1 236 ? 23.953 27.885 38.697 1.00 28.81 236 TYR B C 1
ATOM 12688 O O . TYR D 1 236 ? 23.441 27.909 37.571 1.00 29.55 236 TYR B O 1
ATOM 12697 N N . GLU D 1 237 ? 23.547 27.086 39.675 1.00 28.94 237 GLU B N 1
ATOM 12698 C CA . GLU D 1 237 ? 22.588 26.002 39.463 1.00 29.57 237 GLU B CA 1
ATOM 12699 C C . GLU D 1 237 ? 21.111 26.406 39.456 1.00 30.07 237 GLU B C 1
ATOM 12700 O O . GLU D 1 237 ? 20.249 25.638 39.004 1.00 30.38 237 GLU B O 1
ATOM 12706 N N . LYS D 1 238 ? 20.820 27.601 39.944 1.00 30.51 238 LYS B N 1
ATOM 12707 C CA . LYS D 1 238 ? 19.463 28.148 39.894 1.00 31.02 238 LYS B CA 1
ATOM 12708 C C . LYS D 1 238 ? 18.470 27.167 40.562 1.00 30.27 238 LYS B C 1
ATOM 12709 O O . LYS D 1 238 ? 17.333 26.980 40.099 1.00 30.21 238 LYS B O 1
ATOM 12715 N N . ARG D 1 239 ? 18.910 26.575 41.680 1.00 29.42 239 ARG B N 1
ATOM 12716 C CA . ARG D 1 239 ? 18.098 25.590 42.404 1.00 29.52 239 ARG B CA 1
ATOM 12717 C C . ARG D 1 239 ? 16.876 26.206 43.054 1.00 28.15 239 ARG B C 1
ATOM 12718 O O . ARG D 1 239 ? 16.941 27.312 43.602 1.00 28.40 239 ARG B O 1
ATOM 12726 N N . ILE D 1 240 ? 15.778 25.463 42.983 1.00 27.13 240 ILE B N 1
ATOM 12727 C CA . ILE D 1 240 ? 14.478 25.885 43.484 1.00 26.66 240 ILE B CA 1
ATOM 12728 C C . ILE D 1 240 ? 14.021 24.889 44.511 1.00 25.73 240 ILE B C 1
ATOM 12729 O O . ILE D 1 240 ? 13.861 23.707 44.225 1.00 26.02 240 ILE B O 1
ATOM 12734 N N . GLU D 1 241 ? 13.811 25.360 45.740 1.00 25.35 241 GLU B N 1
ATOM 12735 C CA . GLU D 1 241 ? 13.442 24.478 46.830 1.00 26.10 241 GLU B CA 1
ATOM 12736 C C . GLU D 1 241 ? 11.994 23.979 46.691 1.00 26.42 241 GLU B C 1
ATOM 12737 O O . GLU D 1 241 ? 11.693 22.808 46.940 1.00 27.20 241 GLU B O 1
ATOM 12743 N N . ARG D 1 242 ? 11.094 24.884 46.318 1.00 26.98 242 ARG B N 1
ATOM 12744 C CA . ARG D 1 242 ? 9.668 24.594 46.212 1.00 27.56 242 ARG B CA 1
ATOM 12745 C C . ARG D 1 242 ? 9.139 25.192 44.934 1.00 27.76 242 ARG B C 1
ATOM 12746 O O . ARG D 1 242 ? 8.993 26.410 44.820 1.00 28.25 242 ARG B O 1
ATOM 12754 N N . LEU D 1 243 ? 8.851 24.316 43.977 1.00 28.04 243 LEU B N 1
ATOM 12755 C CA . LEU D 1 243 ? 8.331 24.719 42.682 1.00 28.51 243 LEU B CA 1
ATOM 12756 C C . LEU D 1 243 ? 6.811 24.864 42.737 1.00 28.56 243 LEU B C 1
ATOM 12757 O O . LEU D 1 243 ? 6.082 23.883 42.743 1.00 29.52 243 LEU B O 1
ATOM 12762 N N . SER D 1 244 ? 6.340 26.106 42.785 1.00 28.64 244 SER B N 1
ATOM 12763 C CA . SER D 1 244 ? 4.920 26.403 42.940 1.00 29.29 244 SER B CA 1
ATOM 12764 C C . SER D 1 244 ? 4.414 27.106 41.695 1.00 29.41 244 SER B C 1
ATOM 12765 O O . SER D 1 244 ? 4.764 28.251 41.429 1.00 28.86 244 SER B O 1
ATOM 12768 N N . VAL D 1 245 ? 3.569 26.421 40.932 1.00 30.27 245 VAL B N 1
ATOM 12769 C CA . VAL D 1 245 ? 3.110 26.954 39.639 1.00 31.48 245 VAL B CA 1
ATOM 12770 C C . VAL D 1 245 ? 1.601 26.867 39.578 1.00 32.51 245 VAL B C 1
ATOM 12771 O O . VAL D 1 245 ? 1.025 25.933 40.121 1.00 32.87 245 VAL B O 1
ATOM 12775 N N . ARG D 1 246 ? 0.962 27.826 38.914 1.00 33.50 246 ARG B N 1
ATOM 12776 C CA . ARG D 1 246 ? -0.492 27.781 38.759 1.00 34.27 246 ARG B CA 1
ATOM 12777 C C . ARG D 1 246 ? -0.832 27.092 37.450 1.00 34.81 246 ARG B C 1
ATOM 12778 O O . ARG D 1 246 ? -0.151 27.324 36.443 1.00 35.98 246 ARG B O 1
ATOM 12786 N N . ASN D 1 261 ? -17.342 22.913 55.121 1.00 34.65 261 ASN B N 1
ATOM 12787 C CA . ASN D 1 261 ? -15.897 22.698 55.283 1.00 34.47 261 ASN B CA 1
ATOM 12788 C C . ASN D 1 261 ? -15.249 23.758 56.170 1.00 34.15 261 ASN B C 1
ATOM 12789 O O . ASN D 1 261 ? -15.435 24.952 55.957 1.00 34.52 261 ASN B O 1
ATOM 12794 N N . VAL D 1 262 ? -14.475 23.311 57.147 1.00 33.80 262 VAL B N 1
ATOM 12795 C CA . VAL D 1 262 ? -13.942 24.190 58.182 1.00 33.33 262 VAL B CA 1
ATOM 12796 C C . VAL D 1 262 ? -12.996 25.247 57.607 1.00 32.91 262 VAL B C 1
ATOM 12797 O O . VAL D 1 262 ? -13.224 26.438 57.794 1.00 32.60 262 VAL B O 1
ATOM 12801 N N . ARG D 1 263 ? -11.949 24.824 56.904 1.00 32.34 263 ARG B N 1
ATOM 12802 C CA . ARG D 1 263 ? -10.953 25.777 56.399 1.00 32.49 263 ARG B CA 1
ATOM 12803 C C . ARG D 1 263 ? -11.553 26.794 55.439 1.00 31.23 263 ARG B C 1
ATOM 12804 O O . ARG D 1 263 ? -11.241 27.974 55.520 1.00 30.81 263 ARG B O 1
ATOM 12812 N N . GLU D 1 264 ? -12.411 26.343 54.524 1.00 30.50 264 GLU B N 1
ATOM 12813 C CA . GLU D 1 264 ? -13.041 27.251 53.567 1.00 30.23 264 GLU B CA 1
ATOM 12814 C C . GLU D 1 264 ? -13.884 28.317 54.249 1.00 28.92 264 GLU B C 1
ATOM 12815 O O . GLU D 1 264 ? -13.923 29.458 53.802 1.00 28.20 264 GLU B O 1
ATOM 12821 N N . ARG D 1 265 ? -14.547 27.945 55.339 1.00 27.96 265 ARG B N 1
ATOM 12822 C CA . ARG D 1 265 ? -15.312 28.906 56.133 1.00 27.77 265 ARG B CA 1
ATOM 12823 C C . ARG D 1 265 ? -14.393 30.014 56.677 1.00 26.22 265 ARG B C 1
ATOM 12824 O O . ARG D 1 265 ? -14.704 31.203 56.591 1.00 25.59 265 ARG B O 1
ATOM 12832 N N . ILE D 1 266 ? -13.254 29.599 57.218 1.00 24.87 266 ILE B N 1
ATOM 12833 C CA . ILE D 1 266 ? -12.283 30.541 57.790 1.00 24.70 266 ILE B CA 1
ATOM 12834 C C . ILE D 1 266 ? -11.714 31.428 56.691 1.00 23.42 266 ILE B C 1
ATOM 12835 O O . ILE D 1 266 ? -11.660 32.643 56.824 1.00 23.94 266 ILE B O 1
ATOM 12840 N N . ILE D 1 267 ? -11.283 30.804 55.603 1.00 23.18 267 ILE B N 1
ATOM 12841 C CA . ILE D 1 267 ? -10.738 31.536 54.442 1.00 23.19 267 ILE B CA 1
ATOM 12842 C C . ILE D 1 267 ? -11.729 32.572 53.908 1.00 22.89 267 ILE B C 1
ATOM 12843 O O . ILE D 1 267 ? -11.385 33.729 53.651 1.00 22.97 267 ILE B O 1
ATOM 12848 N N . LYS D 1 268 ? -12.980 32.159 53.743 1.00 22.95 268 LYS B N 1
ATOM 12849 C CA . LYS D 1 268 ? -14.002 33.077 53.248 1.00 22.93 268 LYS B CA 1
ATOM 12850 C C . LYS D 1 268 ? -14.371 34.210 54.210 1.00 22.83 268 LYS B C 1
ATOM 12851 O O . LYS D 1 268 ? -14.848 35.258 53.767 1.00 22.99 268 LYS B O 1
ATOM 12857 N N . ARG D 1 269 ? -14.147 34.032 55.513 1.00 22.55 269 ARG B N 1
ATOM 12858 C CA . ARG D 1 269 ? -14.308 35.158 56.445 1.00 22.54 269 ARG B CA 1
ATOM 12859 C C . ARG D 1 269 ? -13.043 36.033 56.467 1.00 22.23 269 ARG B C 1
ATOM 12860 O O . ARG D 1 269 ? -13.123 37.257 56.453 1.00 22.45 269 ARG B O 1
ATOM 12868 N N . ALA D 1 270 ? -11.878 35.390 56.488 1.00 22.74 270 ALA B N 1
ATOM 12869 C CA . ALA D 1 270 ? -10.597 36.090 56.474 1.00 22.69 270 ALA B CA 1
ATOM 12870 C C . ALA D 1 270 ? -10.499 37.060 55.280 1.00 23.37 270 ALA B C 1
ATOM 12871 O O . ALA D 1 270 ? -9.982 38.166 55.403 1.00 23.71 270 ALA B O 1
ATOM 12873 N N . ALA D 1 271 ? -11.062 36.650 54.137 1.00 23.66 271 ALA B N 1
ATOM 12874 C CA . ALA D 1 271 ? -11.103 37.503 52.932 1.00 23.65 271 ALA B CA 1
ATOM 12875 C C . ALA D 1 271 ? -11.780 38.861 53.141 1.00 24.17 271 ALA B C 1
ATOM 12876 O O . ALA D 1 271 ? -11.468 39.842 52.446 1.00 24.82 271 ALA B O 1
ATOM 12878 N N . LEU D 1 272 ? -12.711 38.933 54.093 1.00 24.11 272 LEU B N 1
ATOM 12879 C CA . LEU D 1 272 ? -13.414 40.195 54.383 1.00 24.57 272 LEU B CA 1
ATOM 12880 C C . LEU D 1 272 ? -12.608 41.191 55.247 1.00 24.67 272 LEU B C 1
ATOM 12881 O O . LEU D 1 272 ? -13.058 42.298 55.520 1.00 25.01 272 LEU B O 1
ATOM 12886 N N . GLU D 1 273 ? -11.408 40.795 55.670 1.00 25.34 273 GLU B N 1
ATOM 12887 C CA . GLU D 1 273 ? -10.514 41.689 56.394 1.00 26.02 273 GLU B CA 1
ATOM 12888 C C . GLU D 1 273 ? -9.742 42.649 55.480 1.00 26.81 273 GLU B C 1
ATOM 12889 O O . GLU D 1 273 ? -9.210 43.676 55.946 1.00 27.05 273 GLU B O 1
ATOM 12895 N N . PHE D 1 274 ? -9.694 42.327 54.188 1.00 27.40 274 PHE B N 1
ATOM 12896 C CA . PHE D 1 274 ? -8.996 43.160 53.199 1.00 27.76 274 PHE B CA 1
ATOM 12897 C C . PHE D 1 274 ? -9.769 44.432 52.848 1.00 28.45 274 PHE B C 1
ATOM 12898 O O . PHE D 1 274 ? -10.965 44.379 52.554 1.00 28.57 274 PHE B O 1
ATOM 12906 N N . GLU D 1 275 ? -9.083 45.569 52.894 1.00 29.18 275 GLU B N 1
ATOM 12907 C CA . GLU D 1 275 ? -9.647 46.863 52.528 1.00 29.72 275 GLU B CA 1
ATOM 12908 C C . GLU D 1 275 ? -8.880 47.399 51.321 1.00 29.05 275 GLU B C 1
ATOM 12909 O O . GLU D 1 275 ? -7.717 47.048 51.084 1.00 29.02 275 GLU B O 1
ATOM 12915 N N . ASP D 1 276 ? -9.534 48.247 50.543 1.00 28.91 276 ASP B N 1
ATOM 12916 C CA . ASP D 1 276 ? -8.908 48.828 49.358 1.00 28.52 276 ASP B CA 1
ATOM 12917 C C . ASP D 1 276 ? -7.756 49.754 49.758 1.00 28.03 276 ASP B C 1
ATOM 12918 O O . ASP D 1 276 ? -7.920 50.612 50.622 1.00 28.64 276 ASP B O 1
ATOM 12923 N N . GLY D 1 277 ? -6.591 49.559 49.134 1.00 27.07 277 GLY B N 1
ATOM 12924 C CA . GLY D 1 277 ? -5.386 50.363 49.430 1.00 26.16 277 GLY B CA 1
ATOM 12925 C C . GLY D 1 277 ? -4.528 49.812 50.568 1.00 25.43 277 GLY B C 1
ATOM 12926 O O . GLY D 1 277 ? -3.505 50.395 50.923 1.00 25.99 277 GLY B O 1
ATOM 12927 N N . MET D 1 278 ? -4.952 48.678 51.112 1.00 24.38 278 MET B N 1
ATOM 12928 C CA . MET D 1 278 ? -4.338 48.086 52.306 1.00 23.20 278 MET B CA 1
ATOM 12929 C C . MET D 1 278 ? -2.987 47.468 51.970 1.00 21.45 278 MET B C 1
ATOM 12930 O O . MET D 1 278 ? -2.799 46.900 50.891 1.00 21.78 278 MET B O 1
ATOM 12935 N N . TYR D 1 279 ? -2.052 47.615 52.905 1.00 19.91 279 TYR B N 1
ATOM 12936 C CA . TYR D 1 279 ? -0.789 46.889 52.909 1.00 19.61 279 TYR B CA 1
ATOM 12937 C C . TYR D 1 279 ? -0.940 45.736 53.873 1.00 19.21 279 TYR B C 1
ATOM 12938 O O . TYR D 1 279 ? -1.297 45.959 55.020 1.00 19.30 279 TYR B O 1
ATOM 12947 N N . ALA D 1 280 ? -0.705 44.509 53.423 1.00 19.07 280 ALA B N 1
ATOM 12948 C CA . ALA D 1 280 ? -0.862 43.353 54.289 1.00 19.62 280 ALA B CA 1
ATOM 12949 C C . ALA D 1 280 ? 0.313 42.403 54.196 1.00 18.83 280 ALA B C 1
ATOM 12950 O O . ALA D 1 280 ? 0.976 42.324 53.167 1.00 18.70 280 ALA B O 1
ATOM 12952 N N . ASN D 1 281 ? 0.567 41.676 55.282 1.00 19.10 281 ASN B N 1
ATOM 12953 C CA . ASN D 1 281 ? 1.485 40.554 55.268 1.00 19.37 281 ASN B CA 1
ATOM 12954 C C . ASN D 1 281 ? 0.724 39.316 55.664 1.00 20.01 281 ASN B C 1
ATOM 12955 O O . ASN D 1 281 ? 0.121 39.267 56.729 1.00 20.04 281 ASN B O 1
ATOM 12960 N N . LEU D 1 282 ? 0.709 38.318 54.793 1.00 20.24 282 LEU B N 1
ATOM 12961 C CA . LEU D 1 282 ? -0.113 37.121 54.963 1.00 21.70 282 LEU B CA 1
ATOM 12962 C C . LEU D 1 282 ? 0.740 35.885 55.210 1.00 22.99 282 LEU B C 1
ATOM 12963 O O . LEU D 1 282 ? 1.638 35.576 54.429 1.00 24.69 282 LEU B O 1
ATOM 12968 N N . GLY D 1 283 ? 0.463 35.178 56.297 1.00 24.30 283 GLY B N 1
ATOM 12969 C CA . GLY D 1 283 ? 1.197 33.972 56.642 1.00 25.40 283 GLY B CA 1
ATOM 12970 C C . GLY D 1 283 ? 0.812 32.795 55.777 1.00 26.48 283 GLY B C 1
ATOM 12971 O O . GLY D 1 283 ? -0.181 32.829 55.050 1.00 26.70 283 GLY B O 1
ATOM 12972 N N . ILE D 1 284 ? 1.619 31.746 55.893 1.00 28.12 284 ILE B N 1
ATOM 12973 C CA . ILE D 1 284 ? 1.413 30.498 55.160 1.00 28.67 284 ILE B CA 1
ATOM 12974 C C . ILE D 1 284 ? 0.075 29.880 55.514 1.00 28.10 284 ILE B C 1
ATOM 12975 O O . ILE D 1 284 ? -0.354 29.932 56.667 1.00 28.73 284 ILE B O 1
ATOM 12980 N N . GLY D 1 285 ? -0.593 29.319 54.508 1.00 27.94 285 GLY B N 1
ATOM 12981 C CA . GLY D 1 285 ? -1.862 28.623 54.704 1.00 26.94 285 GLY B CA 1
ATOM 12982 C C . GLY D 1 285 ? -3.087 29.491 54.503 1.00 26.21 285 GLY B C 1
ATOM 12983 O O . GLY D 1 285 ? -3.248 30.161 53.480 1.00 25.49 285 GLY B O 1
ATOM 12984 N N . ILE D 1 286 ? -3.971 29.491 55.497 1.00 25.54 286 ILE B N 1
ATOM 12985 C CA . ILE D 1 286 ? -5.251 30.184 55.383 1.00 25.36 286 ILE B CA 1
ATOM 12986 C C . ILE D 1 286 ? -5.161 31.654 54.960 1.00 25.00 286 ILE B C 1
ATOM 12987 O O . ILE D 1 286 ? -5.924 32.092 54.100 1.00 25.49 286 ILE B O 1
ATOM 12992 N N . PRO D 1 287 ? -4.264 32.448 55.593 1.00 24.77 287 PRO B N 1
ATOM 12993 C CA . PRO D 1 287 ? -4.226 33.870 55.218 1.00 24.63 287 PRO B CA 1
ATOM 12994 C C . PRO D 1 287 ? -3.898 34.097 53.742 1.00 25.02 287 PRO B C 1
ATOM 12995 O O . PRO D 1 287 ? -4.565 34.894 53.061 1.00 25.04 287 PRO B O 1
ATOM 12999 N N . LEU D 1 288 ? -2.898 33.381 53.250 1.00 24.29 288 LEU B N 1
ATOM 13000 C CA . LEU D 1 288 ? -2.505 33.530 51.844 1.00 24.30 288 LEU B CA 1
ATOM 13001 C C . LEU D 1 288 ? -3.627 33.062 50.915 1.00 23.86 288 LEU B C 1
ATOM 13002 O O . LEU D 1 288 ? -3.927 33.737 49.935 1.00 24.18 288 LEU B O 1
ATOM 13007 N N . LEU D 1 289 ? -4.248 31.933 51.251 1.00 23.39 289 LEU B N 1
ATOM 13008 C CA . LEU D 1 289 ? -5.411 31.423 50.505 1.00 23.32 289 LEU B CA 1
ATOM 13009 C C . LEU D 1 289 ? -6.557 32.438 50.479 1.00 23.02 289 LEU B C 1
ATOM 13010 O O . LEU D 1 289 ? -7.263 32.571 49.483 1.00 22.11 289 LEU B O 1
ATOM 13015 N N . ALA D 1 290 ? -6.725 33.195 51.556 1.00 22.90 290 ALA B N 1
ATOM 13016 C CA . ALA D 1 290 ? -7.724 34.243 51.594 1.00 23.24 290 ALA B CA 1
ATOM 13017 C C . ALA D 1 290 ? -7.526 35.331 50.533 1.00 23.47 290 ALA B C 1
ATOM 13018 O O . ALA D 1 290 ? -8.495 35.927 50.093 1.00 23.37 290 ALA B O 1
ATOM 13020 N N . SER D 1 291 ? -6.290 35.583 50.103 1.00 23.97 291 SER B N 1
ATOM 13021 C CA . SER D 1 291 ? -6.019 36.641 49.129 1.00 24.48 291 SER B CA 1
ATOM 13022 C C . SER D 1 291 ? -6.633 36.326 47.765 1.00 24.79 291 SER B C 1
ATOM 13023 O O . SER D 1 291 ? -6.927 37.231 46.997 1.00 25.07 291 SER B O 1
ATOM 13026 N N . ASN D 1 292 ? -6.840 35.047 47.502 1.00 24.89 292 ASN B N 1
ATOM 13027 C CA . ASN D 1 292 ? -7.483 34.600 46.269 1.00 25.90 292 ASN B CA 1
ATOM 13028 C C . ASN D 1 292 ? -8.919 35.055 46.115 1.00 25.80 292 ASN B C 1
ATOM 13029 O O . ASN D 1 292 ? -9.492 34.921 45.031 1.00 25.39 292 ASN B O 1
ATOM 13034 N N . PHE D 1 293 ? -9.502 35.582 47.184 1.00 26.52 293 PHE B N 1
ATOM 13035 C CA . PHE D 1 293 ? -10.898 36.000 47.191 1.00 27.00 293 PHE B CA 1
ATOM 13036 C C . PHE D 1 293 ? -11.070 37.510 47.257 1.00 27.63 293 PHE B C 1
ATOM 13037 O O . PHE D 1 293 ? -12.185 37.998 47.449 1.00 27.86 293 PHE B O 1
ATOM 13045 N N . ILE D 1 294 ? -9.973 38.252 47.118 1.00 27.98 294 ILE B N 1
ATOM 13046 C CA . ILE D 1 294 ? -9.996 39.705 47.247 1.00 27.94 294 ILE B CA 1
ATOM 13047 C C . ILE D 1 294 ? -10.845 40.331 46.138 1.00 27.94 294 ILE B C 1
ATOM 13048 O O . ILE D 1 294 ? -10.801 39.873 44.994 1.00 28.32 294 ILE B O 1
ATOM 13053 N N . MET D 1 298 ? -10.832 45.767 44.577 1.00 33.92 298 MET B N 1
ATOM 13054 C CA . MET D 1 298 ? -9.940 46.157 45.673 1.00 34.09 298 MET B CA 1
ATOM 13055 C C . MET D 1 298 ? -8.478 46.075 45.260 1.00 33.43 298 MET B C 1
ATOM 13056 O O . MET D 1 298 ? -8.061 45.090 44.651 1.00 34.36 298 MET B O 1
ATOM 13061 N N . THR D 1 299 ? -7.713 47.102 45.613 1.00 32.00 299 THR B N 1
ATOM 13062 C CA . THR D 1 299 ? -6.256 47.065 45.534 1.00 30.93 299 THR B CA 1
ATOM 13063 C C . THR D 1 299 ? -5.679 46.710 46.910 1.00 29.39 299 THR B C 1
ATOM 13064 O O . THR D 1 299 ? -5.867 47.470 47.863 1.00 28.11 299 THR B O 1
ATOM 13068 N N . VAL D 1 300 ? -4.995 45.565 46.996 1.00 29.49 300 VAL B N 1
ATOM 13069 C CA . VAL D 1 300 ? -4.295 45.143 48.240 1.00 28.78 300 VAL B CA 1
ATOM 13070 C C . VAL D 1 300 ? -2.849 44.775 47.941 1.00 28.55 300 VAL B C 1
ATOM 13071 O O . VAL D 1 300 ? -2.570 43.919 47.103 1.00 29.88 300 VAL B O 1
ATOM 13075 N N . HIS D 1 301 ? -1.923 45.428 48.635 1.00 26.39 301 HIS B N 1
ATOM 13076 C CA . HIS D 1 301 ? -0.499 45.261 48.365 1.00 25.57 301 HIS B CA 1
ATOM 13077 C C . HIS D 1 301 ? 0.120 44.316 49.377 1.00 24.72 301 HIS B C 1
ATOM 13078 O O . HIS D 1 301 ? 0.160 44.620 50.566 1.00 24.66 301 HIS B O 1
ATOM 13085 N N . LEU D 1 302 ? 0.570 43.170 48.903 1.00 23.51 302 LEU B N 1
ATOM 13086 C CA . LEU D 1 302 ? 1.094 42.132 49.780 1.00 23.45 302 LEU B CA 1
ATOM 13087 C C . LEU D 1 302 ? 2.595 42.265 49.951 1.00 23.53 302 LEU B C 1
ATOM 13088 O O . LEU D 1 302 ? 3.350 42.312 48.970 1.00 22.14 302 LEU B O 1
ATOM 13093 N N . GLN D 1 303 ? 3.026 42.305 51.216 1.00 23.08 303 GLN B N 1
ATOM 13094 C CA . GLN D 1 303 ? 4.427 42.414 51.596 1.00 23.49 303 GLN B CA 1
ATOM 13095 C C . GLN D 1 303 ? 4.965 41.044 51.976 1.00 23.46 303 GLN B C 1
ATOM 13096 O O . GLN D 1 303 ? 4.290 40.279 52.558 1.00 23.90 303 GLN B O 1
ATOM 13102 N N . SER D 1 304 ? 6.229 40.816 51.621 1.00 22.80 304 SER B N 1
ATOM 13103 C CA . SER D 1 304 ? 6.938 39.578 51.927 1.00 23.74 304 SER B CA 1
ATOM 13104 C C . SER D 1 304 ? 8.214 39.880 52.732 1.00 24.53 304 SER B C 1
ATOM 13105 O O . SER D 1 304 ? 8.979 40.670 52.346 1.00 24.27 304 SER B O 1
ATOM 13108 N N . GLU D 1 305 ? 8.345 39.255 53.883 1.00 24.02 305 GLU B N 1
ATOM 13109 C CA A GLU D 1 305 ? 9.413 39.619 54.760 0.50 24.41 305 GLU B CA 1
ATOM 13110 C CA B GLU D 1 305 ? 9.386 39.558 54.799 0.50 24.51 305 GLU B CA 1
ATOM 13111 C C . GLU D 1 305 ? 10.834 39.386 54.236 1.00 24.19 305 GLU B C 1
ATOM 13112 O O . GLU D 1 305 ? 11.729 39.937 54.762 1.00 24.02 305 GLU B O 1
ATOM 13123 N N . ASN D 1 306 ? 10.939 38.590 53.179 1.00 23.47 306 ASN B N 1
ATOM 13124 C CA . ASN D 1 306 ? 12.193 38.405 52.544 1.00 23.86 306 ASN B CA 1
ATOM 13125 C C . ASN D 1 306 ? 12.557 39.524 51.603 1.00 24.38 306 ASN B C 1
ATOM 13126 O O . ASN D 1 306 ? 13.550 39.483 50.990 1.00 25.33 306 ASN B O 1
ATOM 13131 N N . GLY D 1 307 ? 11.713 40.533 51.543 1.00 23.69 307 GLY B N 1
ATOM 13132 C CA . GLY D 1 307 ? 12.031 41.779 50.887 1.00 23.22 307 GLY B CA 1
ATOM 13133 C C . GLY D 1 307 ? 11.289 42.159 49.613 1.00 22.92 307 GLY B C 1
ATOM 13134 O O . GLY D 1 307 ? 11.890 42.646 48.727 1.00 23.70 307 GLY B O 1
ATOM 13135 N N . ILE D 1 308 ? 9.996 41.919 49.600 1.00 22.62 308 ILE B N 1
ATOM 13136 C CA . ILE D 1 308 ? 9.147 42.235 48.458 1.00 22.72 308 ILE B CA 1
ATOM 13137 C C . ILE D 1 308 ? 7.905 43.014 48.869 1.00 23.15 308 ILE B C 1
ATOM 13138 O O . ILE D 1 308 ? 7.296 42.680 49.835 1.00 22.82 308 ILE B O 1
ATOM 13143 N N . LEU D 1 309 ? 7.521 44.013 48.084 1.00 22.53 309 LEU B N 1
ATOM 13144 C CA . LEU D 1 309 ? 6.188 44.611 48.257 1.00 22.52 309 LEU B CA 1
ATOM 13145 C C . LEU D 1 309 ? 5.499 44.498 46.900 1.00 22.94 309 LEU B C 1
ATOM 13146 O O . LEU D 1 309 ? 6.050 44.969 45.926 1.00 23.09 309 LEU B O 1
ATOM 13151 N N . GLY D 1 310 ? 4.308 43.911 46.898 1.00 21.64 310 GLY B N 1
ATOM 13152 C CA . GLY D 1 310 ? 3.511 43.688 45.675 1.00 22.72 310 GLY B CA 1
ATOM 13153 C C . GLY D 1 310 ? 3.540 42.277 45.142 1.00 22.47 310 GLY B C 1
ATOM 13154 O O . GLY D 1 310 ? 3.602 42.080 43.908 1.00 21.41 310 GLY B O 1
ATOM 13155 N N . LEU D 1 311 ? 3.507 41.286 46.028 1.00 22.69 311 LEU B N 1
ATOM 13156 C CA . LEU D 1 311 ? 3.361 39.896 45.636 1.00 23.41 311 LEU B CA 1
ATOM 13157 C C . LEU D 1 311 ? 2.152 39.660 44.753 1.00 24.29 311 LEU B C 1
ATOM 13158 O O . LEU D 1 311 ? 1.085 40.211 44.965 1.00 23.78 311 LEU B O 1
ATOM 13163 N N . GLY D 1 312 ? 2.330 38.788 43.770 1.00 23.77 312 GLY B N 1
ATOM 13164 C CA . GLY D 1 312 ? 1.251 38.367 42.898 1.00 24.17 312 GLY B CA 1
ATOM 13165 C C . GLY D 1 312 ? 1.050 36.879 42.996 1.00 24.11 312 GLY B C 1
ATOM 13166 O O . GLY D 1 312 ? 1.561 36.226 43.910 1.00 24.36 312 GLY B O 1
ATOM 13167 N N . PRO D 1 313 ? 0.324 36.306 42.035 1.00 24.67 313 PRO B N 1
ATOM 13168 C CA . PRO D 1 313 ? 0.005 34.892 42.068 1.00 24.34 313 PRO B CA 1
ATOM 13169 C C . PRO D 1 313 ? 1.203 34.006 41.772 1.00 24.31 313 PRO B C 1
ATOM 13170 O O . PRO D 1 313 ? 2.309 34.482 41.454 1.00 23.66 313 PRO B O 1
ATOM 13174 N N . TYR D 1 314 ? 0.999 32.713 41.945 1.00 23.73 314 TYR B N 1
ATOM 13175 C CA . TYR D 1 314 ? 2.050 31.764 41.609 1.00 23.58 314 TYR B CA 1
ATOM 13176 C C . TYR D 1 314 ? 2.320 31.851 40.110 1.00 23.09 314 TYR B C 1
ATOM 13177 O O . TYR D 1 314 ? 1.438 32.217 39.344 1.00 22.57 314 TYR B O 1
ATOM 13186 N N . PRO D 1 315 ? 3.556 31.592 39.700 1.00 23.33 315 PRO B N 1
ATOM 13187 C CA . PRO D 1 315 ? 3.900 31.744 38.287 1.00 23.28 315 PRO B CA 1
ATOM 13188 C C . PRO D 1 315 ? 3.323 30.663 37.399 1.00 23.87 315 PRO B C 1
ATOM 13189 O O . PRO D 1 315 ? 3.059 29.570 37.844 1.00 23.60 315 PRO B O 1
ATOM 13193 N N . LEU D 1 316 ? 3.137 31.002 36.130 1.00 24.54 316 LEU B N 1
ATOM 13194 C CA . LEU D 1 316 ? 3.050 29.989 35.093 1.00 26.54 316 LEU B CA 1
ATOM 13195 C C . LEU D 1 316 ? 4.432 29.400 34.899 1.00 26.94 316 LEU B C 1
ATOM 13196 O O . LEU D 1 316 ? 5.442 30.019 35.256 1.00 26.69 316 LEU B O 1
ATOM 13201 N N . GLN D 1 317 ? 4.538 28.212 34.334 1.00 29.15 317 GLN B N 1
ATOM 13202 C CA . GLN D 1 317 ? 5.849 27.565 34.280 1.00 29.42 317 GLN B CA 1
ATOM 13203 C C . GLN D 1 317 ? 6.948 28.441 33.735 1.00 29.70 317 GLN B C 1
ATOM 13204 O O . GLN D 1 317 ? 8.039 28.414 34.230 1.00 30.11 317 GLN B O 1
ATOM 13210 N N . ASN D 1 318 ? 6.659 29.211 32.702 1.00 29.86 318 ASN B N 1
ATOM 13211 C CA . ASN D 1 318 ? 7.689 30.059 32.090 1.00 29.80 318 ASN B CA 1
ATOM 13212 C C . ASN D 1 318 ? 7.927 31.389 32.787 1.00 29.80 318 ASN B C 1
ATOM 13213 O O . ASN D 1 318 ? 8.781 32.164 32.363 1.00 30.15 318 ASN B O 1
ATOM 13218 N N . GLU D 1 319 ? 7.186 31.637 33.861 1.00 28.62 319 GLU B N 1
ATOM 13219 C CA . GLU D 1 319 ? 7.406 32.800 34.715 1.00 28.41 319 GLU B CA 1
ATOM 13220 C C . GLU D 1 319 ? 8.247 32.449 35.954 1.00 26.74 319 GLU B C 1
ATOM 13221 O O . GLU D 1 319 ? 8.625 33.336 36.717 1.00 26.70 319 GLU B O 1
ATOM 13227 N N . VAL D 1 320 ? 8.540 31.174 36.147 1.00 25.55 320 VAL B N 1
ATOM 13228 C CA . VAL D 1 320 ? 9.273 30.699 37.340 1.00 25.84 320 VAL B CA 1
ATOM 13229 C C . VAL D 1 320 ? 10.673 31.281 37.372 1.00 24.97 320 VAL B C 1
ATOM 13230 O O . VAL D 1 320 ? 11.398 31.246 36.360 1.00 25.44 320 VAL B O 1
ATOM 13234 N N . ASP D 1 321 ? 11.068 31.831 38.529 1.00 24.92 321 ASP B N 1
ATOM 13235 C CA . ASP D 1 321 ? 12.373 32.443 38.676 1.00 24.92 321 ASP B CA 1
ATOM 13236 C C . ASP D 1 321 ? 12.939 32.135 40.077 1.00 25.03 321 ASP B C 1
ATOM 13237 O O . ASP D 1 321 ? 12.314 32.464 41.098 1.00 25.15 321 ASP B O 1
ATOM 13242 N N . ALA D 1 322 ? 14.111 31.510 40.106 1.00 24.52 322 ALA B N 1
ATOM 13243 C CA . ALA D 1 322 ? 14.796 31.138 41.357 1.00 24.39 322 ALA B CA 1
ATOM 13244 C C . ALA D 1 322 ? 15.086 32.332 42.273 1.00 23.95 322 ALA B C 1
ATOM 13245 O O . ALA D 1 322 ? 15.233 32.157 43.485 1.00 25.53 322 ALA B O 1
ATOM 13247 N N . ASP D 1 323 ? 15.157 33.520 41.703 1.00 22.84 323 ASP B N 1
ATOM 13248 C CA . ASP D 1 323 ? 15.430 34.747 42.464 1.00 23.01 323 ASP B CA 1
ATOM 13249 C C . ASP D 1 323 ? 14.168 35.362 43.076 1.00 22.72 323 ASP B C 1
ATOM 13250 O O . ASP D 1 323 ? 14.252 36.407 43.701 1.00 22.62 323 ASP B O 1
ATOM 13255 N N . LEU D 1 324 ? 13.013 34.742 42.875 1.00 22.81 324 LEU B N 1
ATOM 13256 C CA . LEU D 1 324 ? 11.745 35.313 43.330 1.00 22.45 324 LEU B CA 1
ATOM 13257 C C . LEU D 1 324 ? 10.883 34.283 44.020 1.00 22.15 324 LEU B C 1
ATOM 13258 O O . LEU D 1 324 ? 10.187 33.491 43.390 1.00 22.08 324 LEU B O 1
ATOM 13263 N N . ILE D 1 325 ? 10.961 34.291 45.354 1.00 21.93 325 ILE B N 1
ATOM 13264 C CA . ILE D 1 325 ? 10.167 33.436 46.193 1.00 22.23 325 ILE B CA 1
ATOM 13265 C C . ILE D 1 325 ? 9.462 34.243 47.278 1.00 21.97 325 ILE B C 1
ATOM 13266 O O . ILE D 1 325 ? 9.854 35.387 47.563 1.00 22.54 325 ILE B O 1
ATOM 13271 N N . ASN D 1 326 ? 8.444 33.627 47.858 1.00 22.11 326 ASN B N 1
ATOM 13272 C CA . ASN D 1 326 ? 7.768 34.230 49.021 1.00 22.64 326 ASN B CA 1
ATOM 13273 C C . ASN D 1 326 ? 8.389 33.757 50.321 1.00 23.37 326 ASN B C 1
ATOM 13274 O O . ASN D 1 326 ? 9.367 33.008 50.347 1.00 21.51 326 ASN B O 1
ATOM 13279 N N . ALA D 1 327 ? 7.825 34.202 51.440 1.00 23.92 327 ALA B N 1
ATOM 13280 C CA . ALA D 1 327 ? 8.429 33.861 52.727 1.00 24.48 327 ALA B CA 1
ATOM 13281 C C . ALA D 1 327 ? 8.290 32.404 53.085 1.00 25.10 327 ALA B C 1
ATOM 13282 O O . ALA D 1 327 ? 9.034 31.888 53.921 1.00 25.93 327 ALA B O 1
ATOM 13284 N N . GLY D 1 328 ? 7.332 31.728 52.461 1.00 24.41 328 GLY B N 1
ATOM 13285 C CA . GLY D 1 328 ? 7.130 30.282 52.572 1.00 24.68 328 GLY B CA 1
ATOM 13286 C C . GLY D 1 328 ? 8.047 29.504 51.625 1.00 24.74 328 GLY B C 1
ATOM 13287 O O . GLY D 1 328 ? 7.908 28.304 51.485 1.00 25.35 328 GLY B O 1
ATOM 13288 N N . LYS D 1 329 ? 8.968 30.210 50.980 1.00 24.54 329 LYS B N 1
ATOM 13289 C CA . LYS D 1 329 ? 9.976 29.627 50.084 1.00 24.85 329 LYS B CA 1
ATOM 13290 C C . LYS D 1 329 ? 9.384 29.068 48.803 1.00 24.76 329 LYS B C 1
ATOM 13291 O O . LYS D 1 329 ? 10.013 28.215 48.152 1.00 25.24 329 LYS B O 1
ATOM 13297 N N . GLU D 1 330 ? 8.218 29.574 48.413 1.00 23.64 330 GLU B N 1
ATOM 13298 C CA . GLU D 1 330 ? 7.566 29.146 47.175 1.00 23.82 330 GLU B CA 1
ATOM 13299 C C . GLU D 1 330 ? 7.896 30.105 46.049 1.00 22.42 330 GLU B C 1
ATOM 13300 O O . GLU D 1 330 ? 7.973 31.305 46.260 1.00 22.11 330 GLU B O 1
ATOM 13306 N N . THR D 1 331 ? 8.070 29.587 44.836 1.00 22.06 331 THR B N 1
ATOM 13307 C CA . THR D 1 331 ? 8.157 30.467 43.669 1.00 22.63 331 THR B CA 1
ATOM 13308 C C . THR D 1 331 ? 6.903 31.317 43.515 1.00 21.99 331 THR B C 1
ATOM 13309 O O . THR D 1 331 ? 5.787 30.821 43.595 1.00 23.14 331 THR B O 1
ATOM 13313 N N . VAL D 1 332 ? 7.111 32.599 43.246 1.00 22.30 332 VAL B N 1
ATOM 13314 C CA A VAL D 1 332 ? 6.038 33.581 43.172 0.50 22.23 332 VAL B CA 1
ATOM 13315 C CA B VAL D 1 332 ? 6.026 33.578 43.132 0.50 22.17 332 VAL B CA 1
ATOM 13316 C C . VAL D 1 332 ? 6.240 34.550 41.986 1.00 22.41 332 VAL B C 1
ATOM 13317 O O . VAL D 1 332 ? 7.218 34.448 41.241 1.00 22.96 332 VAL B O 1
ATOM 13324 N N . THR D 1 333 ? 5.289 35.462 41.812 1.00 22.30 333 THR B N 1
ATOM 13325 C CA . THR D 1 333 ? 5.414 36.574 40.883 1.00 22.47 333 THR B CA 1
ATOM 13326 C C . THR D 1 333 ? 5.203 37.868 41.657 1.00 22.52 333 THR B C 1
ATOM 13327 O O . THR D 1 333 ? 4.817 37.830 42.824 1.00 22.06 333 THR B O 1
ATOM 13331 N N . VAL D 1 334 ? 5.434 38.993 41.003 1.00 21.79 334 VAL B N 1
ATOM 13332 C CA . VAL D 1 334 ? 5.080 40.306 41.540 1.00 22.33 334 VAL B CA 1
ATOM 13333 C C . VAL D 1 334 ? 4.167 41.023 40.571 1.00 22.88 334 VAL B C 1
ATOM 13334 O O . VAL D 1 334 ? 4.167 40.720 39.386 1.00 22.04 334 VAL B O 1
ATOM 13338 N N . LEU D 1 335 ? 3.358 41.928 41.088 1.00 23.16 335 LEU B N 1
ATOM 13339 C CA . LEU D 1 335 ? 2.470 42.754 40.273 1.00 23.42 335 LEU B CA 1
ATOM 13340 C C . LEU D 1 335 ? 3.119 44.061 39.830 1.00 23.73 335 LEU B C 1
ATOM 13341 O O . LEU D 1 335 ? 4.201 44.422 40.280 1.00 23.15 335 LEU B O 1
ATOM 13346 N N . PRO D 1 336 ? 2.464 44.799 38.904 1.00 25.15 336 PRO B N 1
ATOM 13347 C CA . PRO D 1 336 ? 2.985 46.091 38.521 1.00 24.37 336 PRO B CA 1
ATOM 13348 C C . PRO D 1 336 ? 3.182 47.032 39.717 1.00 24.16 336 PRO B C 1
ATOM 13349 O O . PRO D 1 336 ? 2.367 47.021 40.640 1.00 24.90 336 PRO B O 1
ATOM 13353 N N . GLY D 1 337 ? 4.261 47.805 39.690 1.00 23.48 337 GLY B N 1
ATOM 13354 C CA . GLY D 1 337 ? 4.579 48.754 40.764 1.00 23.30 337 GLY B CA 1
ATOM 13355 C C . GLY D 1 337 ? 5.108 48.085 42.026 1.00 23.68 337 GLY B C 1
ATOM 13356 O O . GLY D 1 337 ? 5.118 48.706 43.101 1.00 23.09 337 GLY B O 1
ATOM 13357 N N . ALA D 1 338 ? 5.557 46.836 41.904 1.00 22.52 338 ALA B N 1
ATOM 13358 C CA . ALA D 1 338 ? 6.252 46.146 43.014 1.00 22.46 338 ALA B CA 1
ATOM 13359 C C . ALA D 1 338 ? 7.633 46.733 43.278 1.00 22.43 338 ALA B C 1
ATOM 13360 O O . ALA D 1 338 ? 8.175 47.491 42.485 1.00 21.93 338 ALA B O 1
ATOM 13362 N N . SER D 1 339 ? 8.182 46.422 44.462 1.00 20.86 339 SER B N 1
ATOM 13363 C CA . SER D 1 339 ? 9.509 46.850 44.825 1.00 22.20 339 SER B CA 1
ATOM 13364 C C . SER D 1 339 ? 10.184 45.710 45.621 1.00 21.33 339 SER B C 1
ATOM 13365 O O . SER D 1 339 ? 9.522 44.859 46.183 1.00 22.64 339 SER B O 1
ATOM 13368 N N . TYR D 1 340 ? 11.515 45.723 45.571 1.00 22.06 340 TYR B N 1
ATOM 13369 C CA . TYR D 1 340 ? 12.405 44.809 46.326 1.00 22.35 340 TYR B CA 1
ATOM 13370 C C . TYR D 1 340 ? 13.300 45.627 47.221 1.00 22.88 340 TYR B C 1
ATOM 13371 O O . TYR D 1 340 ? 13.731 46.725 46.864 1.00 23.46 340 TYR B O 1
ATOM 13380 N N . PHE D 1 341 ? 13.655 45.045 48.368 1.00 22.94 341 PHE B N 1
ATOM 13381 C CA . PHE D 1 341 ? 14.497 45.726 49.345 1.00 22.70 341 PHE B CA 1
ATOM 13382 C C . PHE D 1 341 ? 15.137 44.640 50.240 1.00 22.25 341 PHE B C 1
ATOM 13383 O O . PHE D 1 341 ? 14.784 43.465 50.131 1.00 23.41 341 PHE B O 1
ATOM 13391 N N . SER D 1 342 ? 16.096 45.063 51.054 1.00 23.84 342 SER B N 1
ATOM 13392 C CA . SER D 1 342 ? 16.902 44.160 51.863 1.00 23.54 342 SER B CA 1
ATOM 13393 C C . SER D 1 342 ? 16.116 43.731 53.103 1.00 22.69 342 SER B C 1
ATOM 13394 O O . SER D 1 342 ? 15.046 44.256 53.428 1.00 23.26 342 SER B O 1
ATOM 13397 N N . SER D 1 343 ? 16.652 42.713 53.779 1.00 22.17 343 SER B N 1
ATOM 13398 C CA . SER D 1 343 ? 16.017 42.148 54.970 1.00 23.28 343 SER B CA 1
ATOM 13399 C C . SER D 1 343 ? 15.977 43.170 56.122 1.00 23.28 343 SER B C 1
ATOM 13400 O O . SER D 1 343 ? 14.975 43.215 56.831 1.00 23.46 343 SER B O 1
ATOM 13403 N N . ASP D 1 344 ? 17.028 43.954 56.306 1.00 23.92 344 ASP B N 1
ATOM 13404 C CA . ASP D 1 344 ? 17.012 45.012 57.345 1.00 23.78 344 ASP B CA 1
ATOM 13405 C C . ASP D 1 344 ? 15.924 46.035 57.004 1.00 24.24 344 ASP B C 1
ATOM 13406 O O . ASP D 1 344 ? 15.168 46.448 57.877 1.00 24.90 344 ASP B O 1
ATOM 13411 N N . GLU D 1 345 ? 15.790 46.396 55.737 1.00 23.75 345 GLU B N 1
ATOM 13412 C CA A GLU D 1 345 ? 14.735 47.343 55.348 0.70 23.81 345 GLU B CA 1
ATOM 13413 C CA B GLU D 1 345 ? 14.835 47.343 55.348 0.30 23.87 345 GLU B CA 1
ATOM 13414 C C . GLU D 1 345 ? 13.329 46.729 55.494 1.00 23.57 345 GLU B C 1
ATOM 13415 O O . GLU D 1 345 ? 12.405 47.380 55.829 1.00 24.53 345 GLU B O 1
ATOM 13426 N N . SER D 1 346 ? 13.191 45.461 55.118 1.00 23.07 346 SER B N 1
ATOM 13427 C CA . SER D 1 346 ? 11.909 44.769 55.250 1.00 22.93 346 SER B CA 1
ATOM 13428 C C . SER D 1 346 ? 11.412 44.775 56.705 1.00 22.78 346 SER B C 1
ATOM 13429 O O . SER D 1 346 ? 10.232 45.023 56.997 1.00 23.01 346 SER B O 1
ATOM 13432 N N . PHE D 1 347 ? 12.321 44.486 57.617 1.00 22.61 347 PHE B N 1
ATOM 13433 C CA . PHE D 1 347 ? 11.910 44.457 59.031 1.00 22.25 347 PHE B CA 1
ATOM 13434 C C . PHE D 1 347 ? 11.838 45.812 59.696 1.00 21.73 347 PHE B C 1
ATOM 13435 O O . PHE D 1 347 ? 11.142 45.974 60.727 1.00 22.92 347 PHE B O 1
ATOM 13443 N N . ALA D 1 348 ? 12.537 46.797 59.139 1.00 22.49 348 ALA B N 1
ATOM 13444 C CA . ALA D 1 348 ? 12.250 48.191 59.532 1.00 22.87 348 ALA B CA 1
ATOM 13445 C C . ALA D 1 348 ? 10.806 48.544 59.149 1.00 22.41 348 ALA B C 1
ATOM 13446 O O . ALA D 1 348 ? 10.023 49.134 59.943 1.00 22.45 348 ALA B O 1
ATOM 13448 N N . MET D 1 349 ? 10.389 48.138 57.966 1.00 22.09 349 MET B N 1
ATOM 13449 C CA . MET D 1 349 ? 9.016 48.374 57.513 1.00 22.82 349 MET B CA 1
ATOM 13450 C C . MET D 1 349 ? 7.976 47.704 58.438 1.00 23.15 349 MET B C 1
ATOM 13451 O O . MET D 1 349 ? 6.980 48.312 58.821 1.00 23.24 349 MET B O 1
ATOM 13456 N N . ILE D 1 350 ? 8.259 46.474 58.849 1.00 22.30 350 ILE B N 1
ATOM 13457 C CA . ILE D 1 350 ? 7.376 45.671 59.690 1.00 22.75 350 ILE B CA 1
ATOM 13458 C C . ILE D 1 350 ? 7.418 46.177 61.120 1.00 22.75 350 ILE B C 1
ATOM 13459 O O . ILE D 1 350 ? 6.351 46.490 61.699 1.00 23.35 350 ILE B O 1
ATOM 13464 N N . ARG D 1 351 ? 8.621 46.342 61.670 1.00 23.01 351 ARG B N 1
ATOM 13465 C CA . ARG D 1 351 ? 8.727 46.750 63.097 1.00 23.04 351 ARG B CA 1
ATOM 13466 C C . ARG D 1 351 ? 8.188 48.169 63.318 1.00 22.06 351 ARG B C 1
ATOM 13467 O O . ARG D 1 351 ? 7.688 48.512 64.389 1.00 22.35 351 ARG B O 1
ATOM 13475 N N . GLY D 1 352 ? 8.332 49.012 62.311 1.00 22.19 352 GLY B N 1
ATOM 13476 C CA . GLY D 1 352 ? 7.832 50.392 62.396 1.00 22.20 352 GLY B CA 1
ATOM 13477 C C . GLY D 1 352 ? 6.333 50.550 62.193 1.00 21.56 352 GLY B C 1
ATOM 13478 O O . GLY D 1 352 ? 5.847 51.696 62.213 1.00 23.44 352 GLY B O 1
ATOM 13479 N N . GLY D 1 353 ? 5.598 49.468 61.997 1.00 22.80 353 GLY B N 1
ATOM 13480 C CA . GLY D 1 353 ? 4.138 49.496 61.927 1.00 23.13 353 GLY B CA 1
ATOM 13481 C C . GLY D 1 353 ? 3.576 50.014 60.614 1.00 23.04 353 GLY B C 1
ATOM 13482 O O . GLY D 1 353 ? 2.405 50.387 60.532 1.00 24.39 353 GLY B O 1
ATOM 13483 N N . HIS D 1 354 ? 4.367 49.924 59.551 1.00 22.70 354 HIS B N 1
ATOM 13484 C CA . HIS D 1 354 ? 3.923 50.413 58.220 1.00 22.16 354 HIS B CA 1
ATOM 13485 C C . HIS D 1 354 ? 2.959 49.482 57.495 1.00 23.03 354 HIS B C 1
ATOM 13486 O O . HIS D 1 354 ? 2.205 49.921 56.606 1.00 23.54 354 HIS B O 1
ATOM 13493 N N . VAL D 1 355 ? 2.987 48.198 57.831 1.00 22.54 355 VAL B N 1
ATOM 13494 C CA . VAL D 1 355 ? 2.039 47.248 57.290 1.00 22.93 355 VAL B CA 1
ATOM 13495 C C . VAL D 1 355 ? 0.715 47.426 58.054 1.00 22.58 355 VAL B C 1
ATOM 13496 O O . VAL D 1 355 ? 0.698 47.497 59.294 1.00 24.77 355 VAL B O 1
ATOM 13500 N N . ASN D 1 356 ? -0.402 47.507 57.349 1.00 22.55 356 ASN B N 1
ATOM 13501 C CA . ASN D 1 356 ? -1.688 47.741 58.015 1.00 22.99 356 ASN B CA 1
ATOM 13502 C C . ASN D 1 356 ? -2.262 46.513 58.697 1.00 22.95 356 ASN B C 1
ATOM 13503 O O . ASN D 1 356 ? -2.872 46.592 59.800 1.00 22.76 356 ASN B O 1
ATOM 13508 N N . LEU D 1 357 ? -2.118 45.374 58.040 1.00 23.58 357 LEU B N 1
ATOM 13509 C CA . LEU D 1 357 ? -2.717 44.128 58.464 1.00 24.22 357 LEU B CA 1
ATOM 13510 C C . LEU D 1 357 ? -1.688 43.000 58.366 1.00 24.25 357 LEU B C 1
ATOM 13511 O O . LEU D 1 357 ? -1.147 42.729 57.280 1.00 23.90 357 LEU B O 1
ATOM 13516 N N . THR D 1 358 ? -1.450 42.338 59.509 1.00 24.18 358 THR B N 1
ATOM 13517 C CA . THR D 1 358 ? -0.743 41.074 59.547 1.00 24.63 358 THR B CA 1
ATOM 13518 C C . THR D 1 358 ? -1.719 39.978 59.888 1.00 24.60 358 THR B C 1
ATOM 13519 O O . THR D 1 358 ? -2.371 40.028 60.911 1.00 20.68 358 THR B O 1
ATOM 13523 N N . MET D 1 359 ? -1.832 38.998 58.995 1.00 25.08 359 MET B N 1
ATOM 13524 C CA A MET D 1 359 ? -2.752 37.918 59.182 0.50 25.58 359 MET B CA 1
ATOM 13525 C CA B MET D 1 359 ? -2.756 37.892 59.185 0.50 25.45 359 MET B CA 1
ATOM 13526 C C . MET D 1 359 ? -1.862 36.671 59.316 1.00 25.68 359 MET B C 1
ATOM 13527 O O . MET D 1 359 ? -0.898 36.511 58.564 1.00 26.69 359 MET B O 1
ATOM 13536 N N . LEU D 1 360 ? -2.184 35.809 60.273 1.00 24.83 360 LEU B N 1
ATOM 13537 C CA . LEU D 1 360 ? -1.386 34.612 60.521 1.00 25.57 360 LEU B CA 1
ATOM 13538 C C . LEU D 1 360 ? -2.184 33.522 61.252 1.00 24.95 360 LEU B C 1
ATOM 13539 O O . LEU D 1 360 ? -3.242 33.780 61.826 1.00 23.77 360 LEU B O 1
ATOM 13544 N N . GLY D 1 361 ? -1.691 32.290 61.144 1.00 25.28 361 GLY B N 1
ATOM 13545 C CA . GLY D 1 361 ? -2.219 31.158 61.867 1.00 25.65 361 GLY B CA 1
ATOM 13546 C C . GLY D 1 361 ? -1.692 31.136 63.290 1.00 25.80 361 GLY B C 1
ATOM 13547 O O . GLY D 1 361 ? -0.737 31.833 63.629 1.00 28.58 361 GLY B O 1
ATOM 13548 N N . ALA D 1 362 ? -2.332 30.342 64.134 1.00 25.22 362 ALA B N 1
ATOM 13549 C CA . ALA D 1 362 ? -1.926 30.215 65.519 1.00 24.86 362 ALA B CA 1
ATOM 13550 C C . ALA D 1 362 ? -2.260 28.850 66.071 1.00 24.46 362 ALA B C 1
ATOM 13551 O O . ALA D 1 362 ? -3.194 28.213 65.605 1.00 23.59 362 ALA B O 1
ATOM 13553 N N A MET D 1 363 ? -1.518 28.419 67.083 0.50 23.95 363 MET B N 1
ATOM 13554 N N B MET D 1 363 ? -1.554 28.408 67.070 0.50 23.18 363 MET B N 1
ATOM 13555 C CA A MET D 1 363 ? -1.862 27.236 67.850 0.50 24.48 363 MET B CA 1
ATOM 13556 C CA B MET D 1 363 ? -1.922 27.248 67.825 0.50 22.83 363 MET B CA 1
ATOM 13557 C C A MET D 1 363 ? -2.718 27.602 69.078 0.50 23.18 363 MET B C 1
ATOM 13558 C C B MET D 1 363 ? -2.754 27.600 69.069 0.50 22.40 363 MET B C 1
ATOM 13559 O O A MET D 1 363 ? -3.608 26.859 69.490 0.50 23.24 363 MET B O 1
ATOM 13560 O O B MET D 1 363 ? -3.625 26.893 69.445 0.50 22.39 363 MET B O 1
ATOM 13569 N N . GLN D 1 364 ? -2.400 28.729 69.707 1.00 22.27 364 GLN B N 1
ATOM 13570 C CA . GLN D 1 364 ? -3.191 29.234 70.825 1.00 22.58 364 GLN B CA 1
ATOM 13571 C C . GLN D 1 364 ? -3.233 30.749 70.822 1.00 21.96 364 GLN B C 1
ATOM 13572 O O . GLN D 1 364 ? -2.296 31.399 70.391 1.00 22.43 364 GLN B O 1
ATOM 13578 N N . VAL D 1 365 ? -4.322 31.309 71.352 1.00 21.54 365 VAL B N 1
ATOM 13579 C CA . VAL D 1 365 ? -4.447 32.748 71.608 1.00 22.36 365 VAL B CA 1
ATOM 13580 C C . VAL D 1 365 ? -5.011 32.901 73.015 1.00 22.46 365 VAL B C 1
ATOM 13581 O O . VAL D 1 365 ? -5.910 32.149 73.389 1.00 22.92 365 VAL B O 1
ATOM 13585 N N . SER D 1 366 ? -4.464 33.851 73.767 1.00 21.93 366 SER B N 1
ATOM 13586 C CA . SER D 1 366 ? -4.967 34.123 75.138 1.00 22.25 366 SER B CA 1
ATOM 13587 C C . SER D 1 366 ? -6.072 35.176 75.136 1.00 21.48 366 SER B C 1
ATOM 13588 O O . SER D 1 366 ? -6.271 35.916 74.182 1.00 21.88 366 SER B O 1
ATOM 13591 N N . LYS D 1 367 ? -6.760 35.267 76.280 1.00 22.44 367 LYS B N 1
ATOM 13592 C CA . LYS D 1 367 ? -7.850 36.202 76.474 1.00 22.68 367 LYS B CA 1
ATOM 13593 C C . LYS D 1 367 ? -7.507 37.650 76.136 1.00 21.85 367 LYS B C 1
ATOM 13594 O O . LYS D 1 367 ? -8.354 38.385 75.685 1.00 22.64 367 LYS B O 1
ATOM 13600 N N . TYR D 1 368 ? -6.266 38.054 76.395 1.00 20.87 368 TYR B N 1
ATOM 13601 C CA . TYR D 1 368 ? -5.807 39.419 76.199 1.00 21.27 368 TYR B CA 1
ATOM 13602 C C . TYR D 1 368 ? -4.919 39.541 74.965 1.00 21.27 368 TYR B C 1
ATOM 13603 O O . TYR D 1 368 ? -4.369 40.600 74.680 1.00 21.28 368 TYR B O 1
ATOM 13612 N N . GLY D 1 369 ? -4.819 38.441 74.234 1.00 20.66 369 GLY B N 1
ATOM 13613 C CA . GLY D 1 369 ? -4.203 38.500 72.915 1.00 21.23 369 GLY B CA 1
ATOM 13614 C C . GLY D 1 369 ? -2.767 38.054 72.855 1.00 20.88 369 GLY B C 1
ATOM 13615 O O . GLY D 1 369 ? -2.069 38.370 71.865 1.00 21.32 369 GLY B O 1
ATOM 13616 N N . ASP D 1 370 ? -2.317 37.279 73.829 1.00 21.49 370 ASP B N 1
ATOM 13617 C CA . ASP D 1 370 ? -1.014 36.617 73.660 1.00 21.86 370 ASP B CA 1
ATOM 13618 C C . ASP D 1 370 ? -1.174 35.597 72.537 1.00 22.49 370 ASP B C 1
ATOM 13619 O O . ASP D 1 370 ? -2.260 34.984 72.380 1.00 21.63 370 ASP B O 1
ATOM 13624 N N . LEU D 1 371 ? -0.077 35.338 71.806 1.00 21.93 371 LEU B N 1
ATOM 13625 C CA . LEU D 1 371 ? -0.077 34.461 70.632 1.00 22.80 371 LEU B CA 1
ATOM 13626 C C . LEU D 1 371 ? 0.994 33.385 70.771 1.00 22.16 371 LEU B C 1
ATOM 13627 O O . LEU D 1 371 ? 2.108 33.739 71.062 1.00 21.56 371 LEU B O 1
ATOM 13632 N N . ALA D 1 372 ? 0.645 32.129 70.518 1.00 22.16 372 ALA B N 1
ATOM 13633 C CA . ALA D 1 372 ? 1.637 31.031 70.429 1.00 22.92 372 ALA B CA 1
ATOM 13634 C C . ALA D 1 372 ? 1.508 30.440 69.042 1.00 23.54 372 ALA B C 1
ATOM 13635 O O . ALA D 1 372 ? 0.459 29.916 68.705 1.00 23.06 372 ALA B O 1
ATOM 13637 N N . ASN D 1 373 ? 2.511 30.630 68.192 1.00 24.29 373 ASN B N 1
ATOM 13638 C CA . ASN D 1 373 ? 2.481 30.034 66.877 1.00 25.55 373 ASN B CA 1
ATOM 13639 C C . ASN D 1 373 ? 3.830 29.631 66.304 1.00 25.96 373 ASN B C 1
ATOM 13640 O O . ASN D 1 373 ? 3.925 29.526 65.097 1.00 26.19 373 ASN B O 1
ATOM 13645 N N . TRP D 1 374 ? 4.852 29.370 67.122 1.00 26.44 374 TRP B N 1
ATOM 13646 C CA . TRP D 1 374 ? 6.191 29.006 66.552 1.00 27.85 374 TRP B CA 1
ATOM 13647 C C . TRP D 1 374 ? 6.892 27.745 67.071 1.00 29.50 374 TRP B C 1
ATOM 13648 O O . TRP D 1 374 ? 7.832 27.269 66.429 1.00 27.77 374 TRP B O 1
ATOM 13659 N N . MET D 1 375 ? 6.459 27.210 68.204 1.00 31.53 375 MET B N 1
ATOM 13660 C CA A MET D 1 375 ? 7.168 26.114 68.856 0.50 32.43 375 MET B CA 1
ATOM 13661 C CA B MET D 1 375 ? 7.164 26.116 68.854 0.50 32.90 375 MET B CA 1
ATOM 13662 C C . MET D 1 375 ? 6.170 25.201 69.544 1.00 33.25 375 MET B C 1
ATOM 13663 O O . MET D 1 375 ? 5.335 25.665 70.301 1.00 33.04 375 MET B O 1
ATOM 13672 N N . ILE D 1 376 ? 6.248 23.912 69.238 1.00 35.15 376 ILE B N 1
ATOM 13673 C CA . ILE D 1 376 ? 5.538 22.872 69.964 1.00 36.66 376 ILE B CA 1
ATOM 13674 C C . ILE D 1 376 ? 6.596 21.997 70.600 1.00 38.58 376 ILE B C 1
ATOM 13675 O O . ILE D 1 376 ? 7.379 21.425 69.927 1.00 38.79 376 ILE B O 1
ATOM 13680 N N . PRO D 1 377 ? 6.619 21.953 71.910 1.00 40.17 377 PRO B N 1
ATOM 13681 C CA . PRO D 1 377 ? 7.681 21.295 72.654 1.00 41.12 377 PRO B CA 1
ATOM 13682 C C . PRO D 1 377 ? 8.106 19.913 72.123 1.00 42.27 377 PRO B C 1
ATOM 13683 O O . PRO D 1 377 ? 9.230 19.501 72.344 1.00 43.30 377 PRO B O 1
ATOM 13687 N N . GLY D 1 378 ? 7.255 19.254 71.374 1.00 42.69 378 GLY B N 1
ATOM 13688 C CA . GLY D 1 378 ? 7.654 18.017 70.745 1.00 42.96 378 GLY B CA 1
ATOM 13689 C C . GLY D 1 378 ? 8.373 18.194 69.416 1.00 43.29 378 GLY B C 1
ATOM 13690 O O . GLY D 1 378 ? 7.734 18.397 68.395 1.00 44.17 378 GLY B O 1
ATOM 13691 N N . VAL D 1 381 ? 11.922 21.649 66.973 1.00 40.07 381 VAL B N 1
ATOM 13692 C CA . VAL D 1 381 ? 12.508 22.989 66.991 1.00 39.59 381 VAL B CA 1
ATOM 13693 C C . VAL D 1 381 ? 12.872 23.447 65.585 1.00 38.83 381 VAL B C 1
ATOM 13694 O O . VAL D 1 381 ? 13.711 22.815 64.918 1.00 40.15 381 VAL B O 1
ATOM 13698 N N . LYS D 1 382 ? 12.252 24.524 65.119 1.00 35.97 382 LYS B N 1
ATOM 13699 C CA . LYS D 1 382 ? 12.584 25.063 63.788 1.00 34.38 382 LYS B CA 1
ATOM 13700 C C . LYS D 1 382 ? 12.899 26.561 63.804 1.00 31.74 382 LYS B C 1
ATOM 13701 O O . LYS D 1 382 ? 13.614 27.046 62.931 1.00 30.23 382 LYS B O 1
ATOM 13707 N N . GLY D 1 383 ? 12.342 27.285 64.771 1.00 28.61 383 GLY B N 1
ATOM 13708 C CA . GLY D 1 383 ? 12.654 28.689 64.937 1.00 28.71 383 GLY B CA 1
ATOM 13709 C C . GLY D 1 383 ? 11.462 29.552 64.608 1.00 26.90 383 GLY B C 1
ATOM 13710 O O . GLY D 1 383 ? 10.478 29.098 64.053 1.00 27.20 383 GLY B O 1
ATOM 13711 N N . MET D 1 384 ? 11.573 30.826 64.965 1.00 25.44 384 MET B N 1
ATOM 13712 C CA . MET D 1 384 ? 10.418 31.706 64.916 1.00 25.06 384 MET B CA 1
ATOM 13713 C C . MET D 1 384 ? 10.347 32.461 63.596 1.00 24.93 384 MET B C 1
ATOM 13714 O O . MET D 1 384 ? 9.340 33.105 63.315 1.00 24.40 384 MET B O 1
ATOM 13719 N N . GLY D 1 385 ? 11.390 32.414 62.780 1.00 24.12 385 GLY B N 1
ATOM 13720 C CA . GLY D 1 385 ? 11.327 33.175 61.549 1.00 24.23 385 GLY B CA 1
ATOM 13721 C C . GLY D 1 385 ? 11.037 34.642 61.820 1.00 23.87 385 GLY B C 1
ATOM 13722 O O . GLY D 1 385 ? 11.592 35.224 62.767 1.00 23.95 385 GLY B O 1
ATOM 13723 N N . GLY D 1 386 ? 10.119 35.222 61.035 1.00 24.01 386 GLY B N 1
ATOM 13724 C CA . GLY D 1 386 ? 9.741 36.625 61.218 1.00 23.51 386 GLY B CA 1
ATOM 13725 C C . GLY D 1 386 ? 8.481 36.819 62.065 1.00 23.34 386 GLY B C 1
ATOM 13726 O O . GLY D 1 386 ? 8.002 37.961 62.197 1.00 24.44 386 GLY B O 1
ATOM 13727 N N . ALA D 1 387 ? 7.963 35.748 62.655 1.00 23.31 387 ALA B N 1
ATOM 13728 C CA . ALA D 1 387 ? 6.661 35.817 63.358 1.00 22.94 387 ALA B CA 1
ATOM 13729 C C . ALA D 1 387 ? 6.707 36.771 64.535 1.00 23.12 387 ALA B C 1
ATOM 13730 O O . ALA D 1 387 ? 5.758 37.508 64.735 1.00 22.51 387 ALA B O 1
ATOM 13732 N N . MET D 1 388 ? 7.789 36.771 65.306 1.00 23.47 388 MET B N 1
ATOM 13733 C CA . MET D 1 388 ? 7.851 37.673 66.456 1.00 22.93 388 MET B CA 1
ATOM 13734 C C . MET D 1 388 ? 7.893 39.136 66.025 1.00 22.68 388 MET B C 1
ATOM 13735 O O . MET D 1 388 ? 7.368 40.007 66.717 1.00 23.74 388 MET B O 1
ATOM 13740 N N . ASP D 1 389 ? 8.568 39.426 64.914 1.00 22.13 389 ASP B N 1
ATOM 13741 C CA . ASP D 1 389 ? 8.622 40.787 64.402 1.00 21.59 389 ASP B CA 1
ATOM 13742 C C . ASP D 1 389 ? 7.251 41.250 63.879 1.00 21.77 389 ASP B C 1
ATOM 13743 O O . ASP D 1 389 ? 6.877 42.425 64.032 1.00 21.36 389 ASP B O 1
ATOM 13748 N N . LEU D 1 390 ? 6.518 40.329 63.266 1.00 21.23 390 LEU B N 1
ATOM 13749 C CA . LEU D 1 390 ? 5.267 40.647 62.579 1.00 22.11 390 LEU B CA 1
ATOM 13750 C C . LEU D 1 390 ? 4.201 41.075 63.546 1.00 21.84 390 LEU B C 1
ATOM 13751 O O . LEU D 1 390 ? 3.311 41.825 63.165 1.00 23.28 390 LEU B O 1
ATOM 13756 N N . VAL D 1 391 ? 4.296 40.626 64.802 1.00 21.45 391 VAL B N 1
ATOM 13757 C CA . VAL D 1 391 ? 3.311 40.987 65.822 1.00 22.38 391 VAL B CA 1
ATOM 13758 C C . VAL D 1 391 ? 3.870 42.009 66.833 1.00 22.46 391 VAL B C 1
ATOM 13759 O O . VAL D 1 391 ? 3.214 42.288 67.863 1.00 23.86 391 VAL B O 1
ATOM 13763 N N . SER D 1 392 ? 4.998 42.619 66.523 1.00 22.19 392 SER B N 1
ATOM 13764 C CA . SER D 1 392 ? 5.707 43.470 67.487 1.00 23.92 392 SER B CA 1
ATOM 13765 C C . SER D 1 392 ? 5.232 44.920 67.585 1.00 24.43 392 SER B C 1
ATOM 13766 O O . SER D 1 392 ? 5.616 45.626 68.528 1.00 25.40 392 SER B O 1
ATOM 13769 N N . SER D 1 393 ? 4.468 45.395 66.604 1.00 24.78 393 SER B N 1
ATOM 13770 C CA A SER D 1 393 ? 4.031 46.793 66.583 0.50 25.68 393 SER B CA 1
ATOM 13771 C CA B SER D 1 393 ? 4.024 46.800 66.578 0.50 24.92 393 SER B CA 1
ATOM 13772 C C . SER D 1 393 ? 2.533 46.907 66.872 1.00 25.89 393 SER B C 1
ATOM 13773 O O . SER D 1 393 ? 1.703 46.245 66.223 1.00 27.75 393 SER B O 1
ATOM 13778 N N . ALA D 1 394 ? 2.173 47.775 67.809 1.00 26.72 394 ALA B N 1
ATOM 13779 C CA . ALA D 1 394 ? 0.758 47.996 68.070 1.00 26.33 394 ALA B CA 1
ATOM 13780 C C . ALA D 1 394 ? 0.030 48.690 66.902 1.00 27.15 394 ALA B C 1
ATOM 13781 O O . ALA D 1 394 ? -1.192 48.658 66.846 1.00 28.36 394 ALA B O 1
ATOM 13783 N N . LYS D 1 395 ? 0.759 49.271 65.949 1.00 25.92 395 LYS B N 1
ATOM 13784 C CA . LYS D 1 395 ? 0.141 50.035 64.859 1.00 26.44 395 LYS B CA 1
ATOM 13785 C C . LYS D 1 395 ? -0.456 49.133 63.794 1.00 26.20 395 LYS B C 1
ATOM 13786 O O . LYS D 1 395 ? -1.297 49.562 63.001 1.00 28.00 395 LYS B O 1
ATOM 13792 N N . THR D 1 396 ? 0.004 47.894 63.738 1.00 24.42 396 THR B N 1
ATOM 13793 C CA . THR D 1 396 ? -0.478 46.930 62.765 1.00 24.28 396 THR B CA 1
ATOM 13794 C C . THR D 1 396 ? -1.565 46.062 63.384 1.00 24.11 396 THR B C 1
ATOM 13795 O O . THR D 1 396 ? -1.413 45.589 64.511 1.00 26.01 396 THR B O 1
ATOM 13799 N N . LYS D 1 397 ? -2.660 45.879 62.659 1.00 23.76 397 LYS B N 1
ATOM 13800 C CA . LYS D 1 397 ? -3.730 45.013 63.066 1.00 23.84 397 LYS B CA 1
ATOM 13801 C C . LYS D 1 397 ? -3.293 43.584 62.869 1.00 23.50 397 LYS B C 1
ATOM 13802 O O . LYS D 1 397 ? -2.949 43.185 61.747 1.00 23.92 397 LYS B O 1
ATOM 13808 N N . VAL D 1 398 ? -3.353 42.792 63.924 1.00 22.99 398 VAL B N 1
ATOM 13809 C CA . VAL D 1 398 ? -2.964 41.389 63.863 1.00 22.69 398 VAL B CA 1
ATOM 13810 C C . VAL D 1 398 ? -4.210 40.539 63.962 1.00 22.36 398 VAL B C 1
ATOM 13811 O O . VAL D 1 398 ? -4.915 40.587 64.956 1.00 22.87 398 VAL B O 1
ATOM 13815 N N . VAL D 1 399 ? -4.467 39.744 62.925 1.00 21.75 399 VAL B N 1
ATOM 13816 C CA . VAL D 1 399 ? -5.635 38.901 62.827 1.00 22.62 399 VAL B CA 1
ATOM 13817 C C . VAL D 1 399 ? -5.169 37.462 62.767 1.00 22.55 399 VAL B C 1
ATOM 13818 O O . VAL D 1 399 ? -4.317 37.091 61.922 1.00 22.68 399 VAL B O 1
ATOM 13822 N N . VAL D 1 400 ? -5.662 36.644 63.691 1.00 23.58 400 VAL B N 1
ATOM 13823 C CA . VAL D 1 400 ? -5.350 35.225 63.728 1.00 23.81 400 VAL B CA 1
ATOM 13824 C C . VAL D 1 400 ? -6.468 34.463 63.045 1.00 23.60 400 VAL B C 1
ATOM 13825 O O . VAL D 1 400 ? -7.651 34.711 63.312 1.00 24.55 400 VAL B O 1
ATOM 13829 N N . THR D 1 401 ? -6.104 33.547 62.155 1.00 23.75 401 THR B N 1
ATOM 13830 C CA . THR D 1 401 ? -7.077 32.716 61.466 1.00 24.29 401 THR B CA 1
ATOM 13831 C C . THR D 1 401 ? -6.732 31.292 61.831 1.00 24.34 401 THR B C 1
ATOM 13832 O O . THR D 1 401 ? -5.640 30.806 61.500 1.00 24.89 401 THR B O 1
ATOM 13836 N N . MET D 1 402 ? -7.628 30.605 62.536 1.00 24.57 402 MET B N 1
ATOM 13837 C CA . MET D 1 402 ? -7.337 29.242 62.988 1.00 24.96 402 MET B CA 1
ATOM 13838 C C . MET D 1 402 ? -8.596 28.442 63.265 1.00 24.69 402 MET B C 1
ATOM 13839 O O . MET D 1 402 ? -9.624 29.003 63.583 1.00 24.21 402 MET B O 1
ATOM 13844 N N A GLU D 1 403 ? -8.490 27.128 63.188 0.50 24.54 403 GLU B N 1
ATOM 13845 N N B GLU D 1 403 ? -8.390 27.128 63.188 0.50 24.89 403 GLU B N 1
ATOM 13846 C CA A GLU D 1 403 ? -9.572 26.267 63.658 0.50 24.81 403 GLU B CA 1
ATOM 13847 C CA B GLU D 1 403 ? -9.472 26.267 63.658 0.50 25.15 403 GLU B CA 1
ATOM 13848 C C A GLU D 1 403 ? -9.787 26.476 65.150 0.50 24.79 403 GLU B C 1
ATOM 13849 C C B GLU D 1 403 ? -9.687 26.476 65.150 0.50 25.00 403 GLU B C 1
ATOM 13850 O O A GLU D 1 403 ? -8.839 26.639 65.913 0.50 24.56 403 GLU B O 1
ATOM 13851 O O B GLU D 1 403 ? -8.739 26.639 65.913 0.50 24.83 403 GLU B O 1
ATOM 13862 N N . HIS D 1 404 ? -11.045 26.420 65.565 1.00 24.68 404 HIS B N 1
ATOM 13863 C CA . HIS D 1 404 ? -11.433 26.863 66.905 1.00 24.63 404 HIS B CA 1
ATOM 13864 C C . HIS D 1 404 ? -10.799 26.067 68.039 1.00 24.93 404 HIS B C 1
ATOM 13865 O O . HIS D 1 404 ? -10.325 26.644 69.022 1.00 24.12 404 HIS B O 1
ATOM 13872 N N . SER D 1 405 ? -10.807 24.740 67.908 1.00 25.07 405 SER B N 1
ATOM 13873 C CA . SER D 1 405 ? -10.336 23.847 68.958 1.00 26.39 405 SER B CA 1
ATOM 13874 C C . SER D 1 405 ? -9.379 22.835 68.360 1.00 26.81 405 SER B C 1
ATOM 13875 O O . SER D 1 405 ? -9.404 22.600 67.156 1.00 25.99 405 SER B O 1
ATOM 13878 N N . ALA D 1 406 ? -8.539 22.251 69.200 1.00 27.95 406 ALA B N 1
ATOM 13879 C CA . ALA D 1 406 ? -7.574 21.258 68.766 1.00 29.58 406 ALA B CA 1
ATOM 13880 C C . ALA D 1 406 ? -8.186 19.860 68.876 1.00 30.87 406 ALA B C 1
ATOM 13881 O O . ALA D 1 406 ? -9.393 19.705 69.095 1.00 31.17 406 ALA B O 1
ATOM 13883 N N . LYS D 1 407 ? -7.334 18.851 68.710 1.00 32.44 407 LYS B N 1
ATOM 13884 C CA . LYS D 1 407 ? -7.694 17.447 68.940 1.00 33.23 407 LYS B CA 1
ATOM 13885 C C . LYS D 1 407 ? -8.462 17.275 70.256 1.00 33.45 407 LYS B C 1
ATOM 13886 O O . LYS D 1 407 ? -8.055 17.794 71.290 1.00 33.74 407 LYS B O 1
ATOM 13892 N N . GLY D 1 408 ? -9.579 16.557 70.193 1.00 33.35 408 GLY B N 1
ATOM 13893 C CA . GLY D 1 408 ? -10.393 16.263 71.373 1.00 32.74 408 GLY B CA 1
ATOM 13894 C C . GLY D 1 408 ? -11.171 17.436 71.947 1.00 32.70 408 GLY B C 1
ATOM 13895 O O . GLY D 1 408 ? -11.539 17.415 73.126 1.00 33.20 408 GLY B O 1
ATOM 13896 N N . ASN D 1 409 ? -11.437 18.449 71.118 1.00 32.19 409 ASN B N 1
ATOM 13897 C CA . ASN D 1 409 ? -12.032 19.717 71.568 1.00 30.83 409 ASN B CA 1
ATOM 13898 C C . ASN D 1 409 ? -11.204 20.351 72.684 1.00 29.53 409 ASN B C 1
ATOM 13899 O O . ASN D 1 409 ? -11.742 21.020 73.560 1.00 29.55 409 ASN B O 1
ATOM 13904 N N . ALA D 1 410 ? -9.893 20.120 72.650 1.00 27.90 410 ALA B N 1
ATOM 13905 C CA . ALA D 1 410 ? -8.963 20.810 73.532 1.00 26.86 410 ALA B CA 1
ATOM 13906 C C . ALA D 1 410 ? -8.973 22.297 73.146 1.00 25.61 410 ALA B C 1
ATOM 13907 O O . ALA D 1 410 ? -8.893 22.629 71.958 1.00 25.04 410 ALA B O 1
ATOM 13909 N N . HIS D 1 411 ? -9.067 23.189 74.131 1.00 24.42 411 HIS B N 1
ATOM 13910 C CA . HIS D 1 411 ? -9.144 24.621 73.841 1.00 23.52 411 HIS B CA 1
ATOM 13911 C C . HIS D 1 411 ? -7.867 25.155 73.235 1.00 23.28 411 HIS B C 1
ATOM 13912 O O . HIS D 1 411 ? -6.778 24.741 73.598 1.00 22.80 411 HIS B O 1
ATOM 13919 N N . LYS D 1 412 ? -8.043 26.079 72.300 1.00 22.84 412 LYS B N 1
ATOM 13920 C CA . LYS D 1 412 ? -6.955 26.840 71.687 1.00 23.23 412 LYS B CA 1
ATOM 13921 C C . LYS D 1 412 ? -7.037 28.310 72.092 1.00 23.42 412 LYS B C 1
ATOM 13922 O O . LYS D 1 412 ? -6.003 28.980 72.178 1.00 23.64 412 LYS B O 1
ATOM 13928 N N . ILE D 1 413 ? -8.262 28.801 72.285 1.00 23.48 413 ILE B N 1
ATOM 13929 C CA . ILE D 1 413 ? -8.500 30.124 72.846 1.00 23.88 413 ILE B CA 1
ATOM 13930 C C . ILE D 1 413 ? -8.725 29.916 74.339 1.00 24.56 413 ILE B C 1
ATOM 13931 O O . ILE D 1 413 ? -9.609 29.158 74.768 1.00 23.63 413 ILE B O 1
ATOM 13936 N N . MET D 1 414 ? -7.892 30.537 75.147 1.00 24.68 414 MET B N 1
ATOM 13937 C CA . MET D 1 414 ? -8.058 30.321 76.580 1.00 26.41 414 MET B CA 1
ATOM 13938 C C . MET D 1 414 ? -7.418 31.376 77.434 1.00 25.75 414 MET B C 1
ATOM 13939 O O . MET D 1 414 ? -6.939 32.382 76.945 1.00 24.42 414 MET B O 1
ATOM 13944 N N . GLU D 1 415 ? -7.480 31.184 78.735 1.00 25.11 415 GLU B N 1
ATOM 13945 C CA . GLU D 1 415 ? -7.028 32.211 79.656 1.00 25.99 415 GLU B CA 1
ATOM 13946 C C . GLU D 1 415 ? -5.556 32.567 79.461 1.00 26.05 415 GLU B C 1
ATOM 13947 O O . GLU D 1 415 ? -5.181 33.731 79.426 1.00 25.34 415 GLU B O 1
ATOM 13953 N N . LYS D 1 416 ? -4.722 31.540 79.368 1.00 26.66 416 LYS B N 1
ATOM 13954 C CA . LYS D 1 416 ? -3.292 31.716 79.274 1.00 27.52 416 LYS B CA 1
ATOM 13955 C C . LYS D 1 416 ? -2.791 30.665 78.288 1.00 27.04 416 LYS B C 1
ATOM 13956 O O . LYS D 1 416 ? -3.278 29.531 78.301 1.00 28.04 416 LYS B O 1
ATOM 13962 N N . CYS D 1 417 ? -1.863 31.051 77.412 1.00 26.17 417 CYS B N 1
ATOM 13963 C CA . CYS D 1 417 ? -1.238 30.069 76.533 1.00 25.67 417 CYS B CA 1
ATOM 13964 C C . CYS D 1 417 ? -0.393 29.121 77.386 1.00 25.08 417 CYS B C 1
ATOM 13965 O O . CYS D 1 417 ? 0.191 29.521 78.397 1.00 25.86 417 CYS B O 1
ATOM 13968 N N . THR D 1 418 ? -0.326 27.874 76.941 1.00 24.34 418 THR B N 1
ATOM 13969 C CA . THR D 1 418 ? 0.546 26.864 77.530 1.00 24.34 418 THR B CA 1
ATOM 13970 C C . THR D 1 418 ? 1.767 26.616 76.647 1.00 24.09 418 THR B C 1
ATOM 13971 O O . THR D 1 418 ? 2.784 26.130 77.115 1.00 25.06 418 THR B O 1
ATOM 13975 N N . LEU D 1 419 ? 1.690 27.022 75.389 1.00 23.01 419 LEU B N 1
ATOM 13976 C CA . LEU D 1 419 ? 2.806 26.883 74.461 1.00 23.09 419 LEU B CA 1
ATOM 13977 C C . LEU D 1 419 ? 3.647 28.153 74.404 1.00 22.96 419 LEU B C 1
ATOM 13978 O O . LEU D 1 419 ? 3.187 29.220 74.756 1.00 22.59 419 LEU B O 1
ATOM 13983 N N . PRO D 1 420 ? 4.905 28.053 73.946 1.00 22.28 420 PRO B N 1
ATOM 13984 C CA . PRO D 1 420 ? 5.731 29.259 73.903 1.00 22.35 420 PRO B CA 1
ATOM 13985 C C . PRO D 1 420 ? 5.148 30.439 73.124 1.00 22.58 420 PRO B C 1
ATOM 13986 O O . PRO D 1 420 ? 4.712 30.285 71.997 1.00 22.88 420 PRO B O 1
ATOM 13990 N N . LEU D 1 421 ? 5.256 31.627 73.692 1.00 21.46 421 LEU B N 1
ATOM 13991 C CA . LEU D 1 421 ? 4.695 32.816 73.073 1.00 21.08 421 LEU B CA 1
ATOM 13992 C C . LEU D 1 421 ? 5.515 33.314 71.895 1.00 20.87 421 LEU B C 1
ATOM 13993 O O . LEU D 1 421 ? 6.752 33.351 71.929 1.00 20.52 421 LEU B O 1
ATOM 13998 N N . THR D 1 422 ? 4.780 33.761 70.882 1.00 20.73 422 THR B N 1
ATOM 13999 C CA . THR D 1 422 ? 5.300 34.583 69.788 1.00 20.70 422 THR B CA 1
ATOM 14000 C C . THR D 1 422 ? 5.296 36.062 70.154 1.00 21.02 422 THR B C 1
ATOM 14001 O O . THR D 1 422 ? 6.174 36.813 69.773 1.00 20.99 422 THR B O 1
ATOM 14005 N N . GLY D 1 423 ? 4.285 36.459 70.931 1.00 22.18 423 GLY B N 1
ATOM 14006 C CA . GLY D 1 423 ? 4.127 37.825 71.376 1.00 21.59 423 GLY B CA 1
ATOM 14007 C C . GLY D 1 423 ? 3.108 37.850 72.509 1.00 22.02 423 GLY B C 1
ATOM 14008 O O . GLY D 1 423 ? 2.274 36.968 72.603 1.00 21.90 423 GLY B O 1
ATOM 14009 N N . LYS D 1 424 ? 3.212 38.899 73.307 1.00 22.48 424 LYS B N 1
ATOM 14010 C CA . LYS D 1 424 ? 2.311 39.193 74.401 1.00 23.01 424 LYS B CA 1
ATOM 14011 C C . LYS D 1 424 ? 1.320 40.272 73.992 1.00 23.07 424 LYS B C 1
ATOM 14012 O O . LYS D 1 424 ? 1.722 41.286 73.443 1.00 22.87 424 LYS B O 1
ATOM 14018 N N . GLN D 1 425 ? 0.031 40.049 74.239 1.00 23.56 425 GLN B N 1
ATOM 14019 C CA . GLN D 1 425 ? -0.985 41.068 74.045 1.00 23.83 425 GLN B CA 1
ATOM 14020 C C . GLN D 1 425 ? -0.854 41.747 72.679 1.00 23.50 425 GLN B C 1
ATOM 14021 O O . GLN D 1 425 ? -0.807 42.961 72.549 1.00 23.92 425 GLN B O 1
ATOM 14027 N N . CYS D 1 426 ? -0.822 40.921 71.642 1.00 24.09 426 CYS B N 1
ATOM 14028 C CA . CYS D 1 426 ? -0.526 41.416 70.294 1.00 24.10 426 CYS B CA 1
ATOM 14029 C C . CYS D 1 426 ? -1.651 41.168 69.284 1.00 24.58 426 CYS B C 1
ATOM 14030 O O . CYS D 1 426 ? -1.681 41.834 68.238 1.00 27.25 426 CYS B O 1
ATOM 14033 N N . VAL D 1 427 ? -2.550 40.237 69.575 1.00 23.71 427 VAL B N 1
ATOM 14034 C CA . VAL D 1 427 ? -3.621 39.878 68.651 1.00 23.24 427 VAL B CA 1
ATOM 14035 C C . VAL D 1 427 ? -4.811 40.819 68.833 1.00 23.13 427 VAL B C 1
ATOM 14036 O O . VAL D 1 427 ? -5.242 41.066 69.959 1.00 22.73 427 VAL B O 1
ATOM 14040 N N . ASN D 1 428 ? -5.318 41.341 67.723 1.00 22.98 428 ASN B N 1
ATOM 14041 C CA . ASN D 1 428 ? -6.491 42.216 67.722 1.00 22.59 428 ASN B CA 1
ATOM 14042 C C . ASN D 1 428 ? -7.808 41.545 67.328 1.00 22.48 428 ASN B C 1
ATOM 14043 O O . ASN D 1 428 ? -8.878 42.032 67.709 1.00 22.21 428 ASN B O 1
ATOM 14048 N N . ARG D 1 429 ? -7.749 40.446 66.576 1.00 22.97 429 ARG B N 1
ATOM 14049 C CA . ARG D 1 429 ? -8.938 39.715 66.156 1.00 22.76 429 ARG B CA 1
ATOM 14050 C C . ARG D 1 429 ? -8.623 38.253 65.944 1.00 22.92 429 ARG B C 1
ATOM 14051 O O . ARG D 1 429 ? -7.513 37.923 65.480 1.00 23.20 429 ARG B O 1
ATOM 14059 N N . ILE D 1 430 ? -9.580 37.391 66.272 1.00 22.82 430 ILE B N 1
ATOM 14060 C CA . ILE D 1 430 ? -9.500 35.954 66.035 1.00 22.90 430 ILE B CA 1
ATOM 14061 C C . ILE D 1 430 ? -10.644 35.520 65.128 1.00 22.79 430 ILE B C 1
ATOM 14062 O O . ILE D 1 430 ? -11.781 35.823 65.402 1.00 22.74 430 ILE B O 1
ATOM 14067 N N . ILE D 1 431 ? -10.328 34.840 64.032 1.00 22.31 431 ILE B N 1
ATOM 14068 C CA . ILE D 1 431 ? -11.357 34.280 63.145 1.00 22.42 431 ILE B CA 1
ATOM 14069 C C . ILE D 1 431 ? -11.223 32.785 63.183 1.00 22.62 431 ILE B C 1
ATOM 14070 O O . ILE D 1 431 ? -10.175 32.248 62.850 1.00 22.31 431 ILE B O 1
ATOM 14075 N N . THR D 1 432 ? -12.289 32.105 63.584 1.00 22.57 432 THR B N 1
ATOM 14076 C CA . THR D 1 432 ? -12.334 30.660 63.534 1.00 22.64 432 THR B CA 1
ATOM 14077 C C . THR D 1 432 ? -13.503 30.228 62.642 1.00 23.16 432 THR B C 1
ATOM 14078 O O . THR D 1 432 ? -14.212 31.078 62.111 1.00 23.62 432 THR B O 1
ATOM 14082 N N . GLU D 1 433 ? -13.722 28.918 62.525 1.00 23.35 433 GLU B N 1
ATOM 14083 C CA . GLU D 1 433 ? -14.859 28.405 61.755 1.00 23.36 433 GLU B CA 1
ATOM 14084 C C . GLU D 1 433 ? -16.182 28.620 62.489 1.00 23.35 433 GLU B C 1
ATOM 14085 O O . GLU D 1 433 ? -17.251 28.497 61.886 1.00 23.55 433 GLU B O 1
ATOM 14091 N N . LYS D 1 434 ? -16.109 28.932 63.779 1.00 23.30 434 LYS B N 1
ATOM 14092 C CA . LYS D 1 434 ? -17.298 29.073 64.636 1.00 23.47 434 LYS B CA 1
ATOM 14093 C C . LYS D 1 434 ? -17.621 30.513 64.985 1.00 23.27 434 LYS B C 1
ATOM 14094 O O . LYS D 1 434 ? -18.768 30.869 65.241 1.00 22.73 434 LYS B O 1
ATOM 14100 N N . ALA D 1 435 ? -16.608 31.359 65.030 1.00 23.15 435 ALA B N 1
ATOM 14101 C CA . ALA D 1 435 ? -16.745 32.649 65.687 1.00 23.05 435 ALA B CA 1
ATOM 14102 C C . ALA D 1 435 ? -15.727 33.636 65.183 1.00 22.79 435 ALA B C 1
ATOM 14103 O O . ALA D 1 435 ? -14.654 33.242 64.704 1.00 22.78 435 ALA B O 1
ATOM 14105 N N . VAL D 1 436 ? -16.068 34.904 65.304 1.00 22.50 436 VAL B N 1
ATOM 14106 C CA . VAL D 1 436 ? -15.104 35.987 65.224 1.00 22.20 436 VAL B CA 1
ATOM 14107 C C . VAL D 1 436 ? -15.068 36.714 66.579 1.00 22.39 436 VAL B C 1
ATOM 14108 O O . VAL D 1 436 ? -16.108 37.103 67.124 1.00 20.87 436 VAL B O 1
ATOM 14112 N N . PHE D 1 437 ? -13.866 36.897 67.117 1.00 22.22 437 PHE B N 1
ATOM 14113 C CA . PHE D 1 437 ? -13.660 37.684 68.320 1.00 23.23 437 PHE B CA 1
ATOM 14114 C C . PHE D 1 437 ? -12.807 38.911 68.038 1.00 23.23 437 PHE B C 1
ATOM 14115 O O . PHE D 1 437 ? -11.779 38.830 67.357 1.00 23.33 437 PHE B O 1
ATOM 14123 N N . ASP D 1 438 ? -13.207 40.045 68.590 1.00 22.98 438 ASP B N 1
ATOM 14124 C CA . ASP D 1 438 ? -12.314 41.165 68.787 1.00 23.68 438 ASP B CA 1
ATOM 14125 C C . ASP D 1 438 ? -11.553 40.911 70.098 1.00 24.13 438 ASP B C 1
ATOM 14126 O O . ASP D 1 438 ? -12.099 40.309 71.034 1.00 23.34 438 ASP B O 1
ATOM 14131 N N . VAL D 1 439 ? -10.283 41.316 70.139 1.00 24.34 439 VAL B N 1
ATOM 14132 C CA . VAL D 1 439 ? -9.407 41.126 71.309 1.00 25.12 439 VAL B CA 1
ATOM 14133 C C . VAL D 1 439 ? -8.837 42.453 71.762 1.00 26.14 439 VAL B C 1
ATOM 14134 O O . VAL D 1 439 ? -8.328 43.226 70.954 1.00 26.96 439 VAL B O 1
ATOM 14138 N N . ASP D 1 440 ? -8.912 42.725 73.061 1.00 25.38 440 ASP B N 1
ATOM 14139 C CA . ASP D 1 440 ? -8.318 43.934 73.640 1.00 25.58 440 ASP B CA 1
ATOM 14140 C C . ASP D 1 440 ? -7.413 43.514 74.788 1.00 26.04 440 ASP B C 1
ATOM 14141 O O . ASP D 1 440 ? -7.781 42.657 75.587 1.00 25.66 440 ASP B O 1
ATOM 14146 N N . ARG D 1 441 ? -6.234 44.123 74.861 1.00 25.69 441 ARG B N 1
ATOM 14147 C CA . ARG D 1 441 ? -5.255 43.790 75.889 1.00 27.34 441 ARG B CA 1
ATOM 14148 C C . ARG D 1 441 ? -5.816 43.961 77.297 1.00 27.08 441 ARG B C 1
ATOM 14149 O O . ARG D 1 441 ? -5.546 43.148 78.181 1.00 30.16 441 ARG B O 1
ATOM 14157 N N . LYS D 1 442 ? -6.591 45.021 77.505 1.00 25.63 442 LYS B N 1
ATOM 14158 C CA . LYS D 1 442 ? -7.152 45.305 78.843 1.00 25.45 442 LYS B CA 1
ATOM 14159 C C . LYS D 1 442 ? -8.557 44.717 78.999 1.00 24.04 442 LYS B C 1
ATOM 14160 O O . LYS D 1 442 ? -8.903 44.198 80.056 1.00 23.44 442 LYS B O 1
ATOM 14166 N N . LYS D 1 443 ? -9.373 44.789 77.947 1.00 22.35 443 LYS B N 1
ATOM 14167 C CA . LYS D 1 443 ? -10.776 44.410 78.080 1.00 22.07 443 LYS B CA 1
ATOM 14168 C C . LYS D 1 443 ? -11.093 42.946 77.788 1.00 21.25 443 LYS B C 1
ATOM 14169 O O . LYS D 1 443 ? -12.162 42.466 78.147 1.00 21.06 443 LYS B O 1
ATOM 14175 N N . GLY D 1 444 ? -10.186 42.230 77.125 1.00 22.09 444 GLY B N 1
ATOM 14176 C CA . GLY D 1 444 ? -10.395 40.826 76.802 1.00 21.87 444 GLY B CA 1
ATOM 14177 C C . GLY D 1 444 ? -11.093 40.609 75.468 1.00 23.35 444 GLY B C 1
ATOM 14178 O O . GLY D 1 444 ? -10.918 41.403 74.519 1.00 23.89 444 GLY B O 1
ATOM 14179 N N . LEU D 1 445 ? -11.911 39.550 75.404 1.00 23.13 445 LEU B N 1
ATOM 14180 C CA . LEU D 1 445 ? -12.567 39.114 74.169 1.00 22.98 445 LEU B CA 1
ATOM 14181 C C . LEU D 1 445 ? -14.000 39.594 74.048 1.00 22.88 445 LEU B C 1
ATOM 14182 O O . LEU D 1 445 ? -14.726 39.650 75.051 1.00 22.39 445 LEU B O 1
ATOM 14187 N N . THR D 1 446 ? -14.406 39.867 72.814 1.00 22.94 446 THR B N 1
ATOM 14188 C CA . THR D 1 446 ? -15.799 40.164 72.475 1.00 23.12 446 THR B CA 1
ATOM 14189 C C . THR D 1 446 ? -16.177 39.356 71.251 1.00 22.50 446 THR B C 1
ATOM 14190 O O . THR D 1 446 ? -15.547 39.512 70.191 1.00 22.82 446 THR B O 1
ATOM 14194 N N . LEU D 1 447 ? -17.199 38.507 71.391 1.00 22.26 447 LEU B N 1
ATOM 14195 C CA . LEU D 1 447 ? -17.766 37.755 70.273 1.00 22.63 447 LEU B CA 1
ATOM 14196 C C . LEU D 1 447 ? -18.605 38.704 69.415 1.00 22.63 447 LEU B C 1
ATOM 14197 O O . LEU D 1 447 ? -19.622 39.239 69.877 1.00 23.18 447 LEU B O 1
ATOM 14202 N N . ILE D 1 448 ? -18.180 38.907 68.179 1.00 23.45 448 ILE B N 1
ATOM 14203 C CA . ILE D 1 448 ? -18.849 39.841 67.265 1.00 23.31 448 ILE B CA 1
ATOM 14204 C C . ILE D 1 448 ? -19.543 39.158 66.075 1.00 23.61 448 ILE B C 1
ATOM 14205 O O . ILE D 1 448 ? -20.382 39.782 65.417 1.00 23.97 448 ILE B O 1
ATOM 14210 N N . GLU D 1 449 ? -19.195 37.905 65.800 1.00 23.11 449 GLU B N 1
ATOM 14211 C CA . GLU D 1 449 ? -19.836 37.112 64.765 1.00 23.61 449 GLU B CA 1
ATOM 14212 C C . GLU D 1 449 ? -19.885 35.672 65.192 1.00 23.40 449 GLU B C 1
ATOM 14213 O O . GLU D 1 449 ? -18.999 35.193 65.900 1.00 23.45 449 GLU B O 1
ATOM 14219 N N . LEU D 1 450 ? -20.935 34.973 64.743 1.00 23.74 450 LEU B N 1
ATOM 14220 C CA . LEU D 1 450 ? -21.230 33.621 65.172 1.00 24.14 450 LEU B CA 1
ATOM 14221 C C . LEU D 1 450 ? -21.685 32.830 63.970 1.00 24.32 450 LEU B C 1
ATOM 14222 O O . LEU D 1 450 ? -22.611 33.254 63.273 1.00 24.23 450 LEU B O 1
ATOM 14227 N N . TRP D 1 451 ? -21.047 31.697 63.708 1.00 25.07 451 TRP B N 1
ATOM 14228 C CA . TRP D 1 451 ? -21.438 30.899 62.558 1.00 25.39 451 TRP B CA 1
ATOM 14229 C C . TRP D 1 451 ? -22.933 30.516 62.689 1.00 25.51 451 TRP B C 1
ATOM 14230 O O . TRP D 1 451 ? -23.352 30.007 63.726 1.00 24.75 451 TRP B O 1
ATOM 14241 N N . GLU D 1 452 ? -23.718 30.776 61.642 1.00 26.36 452 GLU B N 1
ATOM 14242 C CA . GLU D 1 452 ? -25.178 30.516 61.683 1.00 26.64 452 GLU B CA 1
ATOM 14243 C C . GLU D 1 452 ? -25.478 29.060 62.031 1.00 26.74 452 GLU B C 1
ATOM 14244 O O . GLU D 1 452 ? -24.829 28.139 61.531 1.00 26.81 452 GLU B O 1
ATOM 14250 N N . GLY D 1 453 ? -26.449 28.868 62.915 1.00 26.55 453 GLY B N 1
ATOM 14251 C CA . GLY D 1 453 ? -26.730 27.547 63.474 1.00 26.80 453 GLY B CA 1
ATOM 14252 C C . GLY D 1 453 ? -26.127 27.329 64.858 1.00 26.83 453 GLY B C 1
ATOM 14253 O O . GLY D 1 453 ? -26.711 26.627 65.696 1.00 27.23 453 GLY B O 1
ATOM 14254 N N . LEU D 1 454 ? -24.955 27.905 65.115 1.00 26.82 454 LEU B N 1
ATOM 14255 C CA . LEU D 1 454 ? -24.346 27.770 66.434 1.00 26.63 454 LEU B CA 1
ATOM 14256 C C . LEU D 1 454 ? -24.962 28.718 67.450 1.00 26.62 454 LEU B C 1
ATOM 14257 O O . LEU D 1 454 ? -25.556 29.740 67.100 1.00 26.73 454 LEU B O 1
ATOM 14262 N N . THR D 1 455 ? -24.799 28.361 68.718 1.00 26.63 455 THR B N 1
ATOM 14263 C CA . THR D 1 455 ? -25.250 29.176 69.834 1.00 26.54 455 THR B CA 1
ATOM 14264 C C . THR D 1 455 ? -24.056 29.762 70.607 1.00 26.24 455 THR B C 1
ATOM 14265 O O . THR D 1 455 ? -22.923 29.303 70.457 1.00 26.17 455 THR B O 1
ATOM 14269 N N . VAL D 1 456 ? -24.321 30.766 71.438 1.00 26.13 456 VAL B N 1
ATOM 14270 C CA . VAL D 1 456 ? -23.301 31.323 72.330 1.00 26.27 456 VAL B CA 1
ATOM 14271 C C . VAL D 1 456 ? -22.784 30.245 73.281 1.00 26.44 456 VAL B C 1
ATOM 14272 O O . VAL D 1 456 ? -21.594 30.199 73.593 1.00 26.40 456 VAL B O 1
ATOM 14276 N N . ASP D 1 457 ? -23.680 29.365 73.730 1.00 26.51 457 ASP B N 1
ATOM 14277 C CA . ASP D 1 457 ? -23.277 28.297 74.638 1.00 26.27 457 ASP B CA 1
ATOM 14278 C C . ASP D 1 457 ? -22.337 27.305 73.941 1.00 25.84 457 ASP B C 1
ATOM 14279 O O . ASP D 1 457 ? -21.461 26.737 74.582 1.00 25.41 457 ASP B O 1
ATOM 14284 N N . ASP D 1 458 ? -22.515 27.097 72.640 1.00 25.24 458 ASP B N 1
ATOM 14285 C CA . ASP D 1 458 ? -21.568 26.290 71.855 1.00 25.41 458 ASP B CA 1
ATOM 14286 C C . ASP D 1 458 ? -20.153 26.892 71.890 1.00 25.25 458 ASP B C 1
ATOM 14287 O O . ASP D 1 458 ? -19.164 26.182 72.096 1.00 24.78 458 ASP B O 1
ATOM 14292 N N . ILE D 1 459 ? -20.086 28.204 71.706 1.00 24.99 459 ILE B N 1
ATOM 14293 C CA . ILE D 1 459 ? -18.814 28.930 71.784 1.00 24.95 459 ILE B CA 1
ATOM 14294 C C . ILE D 1 459 ? -18.222 28.857 73.191 1.00 24.72 459 ILE B C 1
ATOM 14295 O O . ILE D 1 459 ? -17.031 28.601 73.352 1.00 23.68 459 ILE B O 1
ATOM 14300 N N . LYS D 1 460 ? -19.068 29.034 74.200 1.00 25.20 460 LYS B N 1
ATOM 14301 C CA . LYS D 1 460 ? -18.638 28.918 75.588 1.00 25.73 460 LYS B CA 1
ATOM 14302 C C . LYS D 1 460 ? -17.989 27.562 75.868 1.00 25.57 460 LYS B C 1
ATOM 14303 O O . LYS D 1 460 ? -16.954 27.488 76.530 1.00 25.67 460 LYS B O 1
ATOM 14309 N N . LYS D 1 461 ? -18.541 26.480 75.341 1.00 24.54 461 LYS B N 1
ATOM 14310 C CA . LYS D 1 461 ? -18.038 25.146 75.585 1.00 24.92 461 LYS B CA 1
ATOM 14311 C C . LYS D 1 461 ? -16.739 24.838 74.850 1.00 24.44 461 LYS B C 1
ATOM 14312 O O . LYS D 1 461 ? -16.033 23.968 75.210 1.00 24.78 461 LYS B O 1
ATOM 14318 N N . SER D 1 462 ? -16.482 25.607 73.811 1.00 23.90 462 SER B N 1
ATOM 14319 C CA A SER D 1 462 ? -15.263 25.401 73.016 0.50 23.81 462 SER B CA 1
ATOM 14320 C CA B SER D 1 462 ? -15.260 25.397 73.024 0.50 23.54 462 SER B CA 1
ATOM 14321 C C . SER D 1 462 ? -14.198 26.480 73.232 1.00 23.24 462 SER B C 1
ATOM 14322 O O . SER D 1 462 ? -13.217 26.557 72.466 1.00 22.64 462 SER B O 1
ATOM 14327 N N . THR D 1 463 ? -14.385 27.305 74.261 1.00 22.55 463 THR B N 1
ATOM 14328 C CA . THR D 1 463 ? -13.477 28.421 74.547 1.00 23.01 463 THR B CA 1
ATOM 14329 C C . THR D 1 463 ? -13.096 28.395 76.023 1.00 22.98 463 THR B C 1
ATOM 14330 O O . THR D 1 463 ? -13.959 28.321 76.886 1.00 22.66 463 THR B O 1
ATOM 14334 N N . GLY D 1 464 ? -11.801 28.493 76.308 1.00 23.23 464 GLY B N 1
ATOM 14335 C CA . GLY D 1 464 ? -11.268 28.323 77.658 1.00 24.14 464 GLY B CA 1
ATOM 14336 C C . GLY D 1 464 ? -11.129 29.581 78.496 1.00 24.98 464 GLY B C 1
ATOM 14337 O O . GLY D 1 464 ? -10.284 29.664 79.409 1.00 26.41 464 GLY B O 1
ATOM 14338 N N . CYS D 1 465 ? -11.927 30.574 78.166 1.00 24.73 465 CYS B N 1
ATOM 14339 C CA . CYS D 1 465 ? -12.003 31.795 78.950 1.00 25.09 465 CYS B CA 1
ATOM 14340 C C . CYS D 1 465 ? -13.362 32.429 78.679 1.00 25.42 465 CYS B C 1
ATOM 14341 O O . CYS D 1 465 ? -14.086 32.011 77.770 1.00 25.79 465 CYS B O 1
ATOM 14344 N N . ASP D 1 466 ? -13.720 33.430 79.480 1.00 24.72 466 ASP B N 1
ATOM 14345 C CA . ASP D 1 466 ? -14.945 34.174 79.257 1.00 25.17 466 ASP B CA 1
ATOM 14346 C C . ASP D 1 466 ? -14.794 35.158 78.100 1.00 24.47 466 ASP B C 1
ATOM 14347 O O . ASP D 1 466 ? -13.693 35.531 77.698 1.00 24.91 466 ASP B O 1
ATOM 14352 N N . PHE D 1 467 ? -15.927 35.607 77.597 1.00 24.04 467 PHE B N 1
ATOM 14353 C CA . PHE D 1 467 ? -15.950 36.652 76.583 1.00 24.13 467 PHE B CA 1
ATOM 14354 C C . PHE D 1 467 ? -17.222 37.482 76.678 1.00 23.94 467 PHE B C 1
ATOM 14355 O O . PHE D 1 467 ? -18.238 37.000 77.190 1.00 23.20 467 PHE B O 1
ATOM 14363 N N . ALA D 1 468 ? -17.149 38.723 76.207 1.00 23.81 468 ALA B N 1
ATOM 14364 C CA . ALA D 1 468 ? -18.333 39.569 76.061 1.00 24.19 468 ALA B CA 1
ATOM 14365 C C . ALA D 1 468 ? -19.017 39.162 74.773 1.00 24.71 468 ALA B C 1
ATOM 14366 O O . ALA D 1 468 ? -18.372 38.629 73.859 1.00 23.48 468 ALA B O 1
ATOM 14368 N N . VAL D 1 469 ? -20.330 39.378 74.702 1.00 24.86 469 VAL B N 1
ATOM 14369 C CA . VAL D 1 469 ? -21.052 39.149 73.467 1.00 25.81 469 VAL B CA 1
ATOM 14370 C C . VAL D 1 469 ? -21.517 40.511 73.013 1.00 26.12 469 VAL B C 1
ATOM 14371 O O . VAL D 1 469 ? -22.166 41.233 73.779 1.00 26.06 469 VAL B O 1
ATOM 14375 N N . SER D 1 470 ? -21.179 40.880 71.783 1.00 26.80 470 SER B N 1
ATOM 14376 C CA . SER D 1 470 ? -21.589 42.179 71.251 1.00 27.90 470 SER B CA 1
ATOM 14377 C C . SER D 1 470 ? -23.118 42.325 71.175 1.00 28.34 470 SER B C 1
ATOM 14378 O O . SER D 1 470 ? -23.793 41.402 70.758 1.00 27.61 470 SER B O 1
ATOM 14381 N N . PRO D 1 471 ? -23.653 43.505 71.543 1.00 29.39 471 PRO B N 1
ATOM 14382 C CA . PRO D 1 471 ? -25.093 43.732 71.314 1.00 29.81 471 PRO B CA 1
ATOM 14383 C C . PRO D 1 471 ? -25.472 43.626 69.842 1.00 30.23 471 PRO B C 1
ATOM 14384 O O . PRO D 1 471 ? -26.626 43.350 69.521 1.00 31.05 471 PRO B O 1
ATOM 14388 N N . LYS D 1 472 ? -24.494 43.846 68.964 1.00 30.87 472 LYS B N 1
ATOM 14389 C CA . LYS D 1 472 ? -24.695 43.838 67.526 1.00 30.67 472 LYS B CA 1
ATOM 14390 C C . LYS D 1 472 ? -24.195 42.548 66.868 1.00 30.18 472 LYS B C 1
ATOM 14391 O O . LYS D 1 472 ? -23.795 42.557 65.703 1.00 30.63 472 LYS B O 1
ATOM 14397 N N . LEU D 1 473 ? -24.227 41.445 67.609 1.00 28.93 473 LEU B N 1
ATOM 14398 C CA . LEU D 1 473 ? -23.805 40.143 67.095 1.00 27.89 473 LEU B CA 1
ATOM 14399 C C . LEU D 1 473 ? -24.540 39.762 65.811 1.00 27.02 473 LEU B C 1
ATOM 14400 O O . LEU D 1 473 ? -25.758 39.918 65.713 1.00 26.33 473 LEU B O 1
ATOM 14405 N N . ILE D 1 474 ? -23.797 39.242 64.838 1.00 26.56 474 ILE B N 1
ATOM 14406 C CA . ILE D 1 474 ? -24.355 38.845 63.535 1.00 26.20 474 ILE B CA 1
ATOM 14407 C C . ILE D 1 474 ? -23.886 37.461 63.125 1.00 25.63 474 ILE B C 1
ATOM 14408 O O . ILE D 1 474 ? -22.895 36.957 63.652 1.00 24.00 474 ILE B O 1
ATOM 14413 N N . PRO D 1 475 ? -24.591 36.826 62.183 1.00 25.44 475 PRO B N 1
ATOM 14414 C CA . PRO D 1 475 ? -24.057 35.565 61.672 1.00 25.69 475 PRO B CA 1
ATOM 14415 C C . PRO D 1 475 ? -22.687 35.795 61.021 1.00 26.05 475 PRO B C 1
ATOM 14416 O O . PRO D 1 475 ? -22.444 36.870 60.474 1.00 25.36 475 PRO B O 1
ATOM 14420 N N . MET D 1 476 ? -21.794 34.814 61.100 1.00 26.20 476 MET B N 1
ATOM 14421 C CA . MET D 1 476 ? -20.462 34.998 60.522 1.00 26.57 476 MET B CA 1
ATOM 14422 C C . MET D 1 476 ? -20.590 35.230 59.017 1.00 25.91 476 MET B C 1
ATOM 14423 O O . MET D 1 476 ? -21.277 34.468 58.331 1.00 25.23 476 MET B O 1
ATOM 14428 N N . GLN D 1 477 ? -19.940 36.279 58.542 1.00 25.44 477 GLN B N 1
ATOM 14429 C CA . GLN D 1 477 ? -19.904 36.663 57.141 1.00 25.77 477 GLN B CA 1
ATOM 14430 C C . GLN D 1 477 ? -19.033 35.800 56.258 1.00 25.43 477 GLN B C 1
ATOM 14431 O O . GLN D 1 477 ? -18.087 35.236 56.689 1.00 24.95 477 GLN B O 1
ATOM 14437 N N . GLN D 1 478 ? -19.400 35.719 54.983 1.00 25.40 478 GLN B N 1
ATOM 14438 C CA . GLN D 1 478 ? -18.652 34.918 54.022 1.00 26.06 478 GLN B CA 1
ATOM 14439 C C . GLN D 1 478 ? -18.489 35.653 52.696 1.00 26.33 478 GLN B C 1
ATOM 14440 O O . GLN D 1 478 ? -19.459 36.165 52.136 1.00 26.01 478 GLN B O 1
ATOM 14446 N N . VAL D 1 479 ? -17.258 35.700 52.198 1.00 27.40 479 VAL B N 1
ATOM 14447 C CA . VAL D 1 479 ? -16.967 36.371 50.937 1.00 27.81 479 VAL B CA 1
ATOM 14448 C C . VAL D 1 479 ? -17.734 35.733 49.784 1.00 28.55 479 VAL B C 1
ATOM 14449 O O . VAL D 1 479 ? -17.765 34.510 49.647 1.00 28.54 479 VAL B O 1
ATOM 14453 N N . THR D 1 480 ? -18.353 36.570 48.957 1.00 29.21 480 THR B N 1
ATOM 14454 C CA . THR D 1 480 ? -19.121 36.090 47.814 1.00 29.59 480 THR B CA 1
ATOM 14455 C C . THR D 1 480 ? -18.205 35.543 46.724 1.00 30.20 480 THR B C 1
ATOM 14456 O O . THR D 1 480 ? -18.596 34.647 45.972 1.00 31.65 480 THR B O 1
#

Radius of gyration: 39.42 Å; Cα contacts (8 Å, |Δi|>4): 5503; chains: 4; bounding box: 101×85×102 Å

CATH classification: 3.40.1080.10 (+1 more: 3.40.1080.10)

Nearest PDB structures (foldseek):
  3k6m-assembly1_A  TM=1.002E+00  e=8.723E-96  Sus scrofa
  3oxo-assembly2_D  TM=9.982E-01  e=6.301E-89  Sus scrofa
  3k6m-assembly2_D  TM=9.958E-01  e=1.763E-88  Sus scrofa
  3dlx-assembly2_D  TM=9.925E-01  e=1.781E-83  Homo sapiens
  8i3y-assembly1_C  TM=9.837E-01  e=6.206E-61  Trypanosoma brucei brucei TREU927

Sequence (1854 aa):
TKFYTDAVEAVKDIPNGATVLVGGFGLCGIPENLIGALLKKTGVKEELTAVSSNNAGVDNFGLGLLLQSKKQIKRMISSYVGENAEFERQYLAGELEVELTPQGTLAERIRAGGAGVPAFYTSTGYGTLVQEGGSPIKYNKDGSIAIASKPREVREFNGQHFILEEAIRGDFALVKAWKADQAGNVTFRKSARNFNLPMCCKAAETTTVVEVEEEIVDIGSFAPEDIHIPKIYVHRLVKGEKYEKRIERLSVRVREERIIKRAALEFEDGMYANLGIGIPLLASNFISPNMTVHLQSENGILGLGPYPLQNEVDADLINAGKETVVTVLPGASYFSSDESFAMIRGGHVNLTMMLGAMMQVSKYGDLANWMIPGKLVKGMGGAMDLVSSAKTKVVVTMEHSAKGNAHKIMEKCTLPLTGKQCVNRIITEKAVFDVDRKKGLTLIELWEGLTVDDIKKSTGCDFAVSPKLIPMQQVTTKFYTDAVEEAVKDIPNGATVLVGGFGLCGIPENLIGALLLKTGVKELTAVSNNAGVDNFGGLGLLLQSKKQIKRMISSYYVGENAEFERQYLAGELEVELTPQGTLAERIRAGGAGVPAFYTSSTGYGTLVQEGGGSSPPIKYIAIASKPREVREFNGQHHFILEEAIRGDFALVKAWKADQAGNVTFRKSARNFNLPMCCKAAETTTVVEVEEIVDIGSFAPEDIHIPKIYVHRLLVKGEEKYEKRIEERLSVRKEVRERIIKRAALEFEDGMYANLGIGIPLLASNFISPNMTVHLQSENGILGLGPYPLQNEVDADLINAGKETVVTVLPGASYFSSDESFAMIRGGHVNLTMLGAMQVSKYGDLANWMMIPGKLVKGMGGAMDLVSSSAKTKVVVTMEHSAKGNAHKIMEKCTLPLTGKQCVNRIITEKAVFDVDRKKGLTLIELWEGLTVDDIKKSSTGCDFAVSPKLIPMQQVTTKFYTDAVEAVKDIPNGATVLVGGFGLCGIPENLIGALLLKTGVKELTAVSNNAGVDNNFGLGLLLQSKQIKRMISSYVGENAEFERQYLAGELEVELTPQGTLAERIRAGGAGVPAFYTSSTGYGTLVQEGGSPIKYNKDGSIAIASKPREVREFNGQHFILEEAIRGDFALVKAWKADQAGNVTFRKSARNFNLPMCCKAAETTTVVEVEEEIVDIGSFAPEDIHIPKIYVHRLLVKGEKYEKRIERLSVRNVRERIIKRAALEFEDGMYANLGIGIPLLASNFISPNMMTVHLQSENGILGLGPYPLQNEVDADLINAGKETVVTVLPGASYFSSDEESFAMIRRGGHVNLTMMLGAMMQVSKYGDLANWMIPGKLVKGMGGAMDLVSSSSAKTKVVVTMMEHSAKGNAHKIMEKCTLPLTGKQCVNRIITEKAVFDVDRKKGLTLIELWEGLTVDDIKKSTGCDFAVSPKLIPMQQVTTKFYTDAVEAVKDIPNGATVLVGGFGLCGIPENLIGALLLKTGVKELTAVSNNAGVDNFGLGLLLQQSKQIKRRMISSYVGENAEFERQYLAGEELEEVELTPQGTLAERIRAGGAGVPAFYTSTGYGTLVQEGGSPIKYNKDGSIAIASKPREVVREFNGQHFILEEAIRGDFALVKAWKADQAGNVTFRKSARNFNLPMCCKAAETTTVVEVEEIVDIGSFAPEDIHIPKIYVHRLVKGEKYEKRIERLSVRNVRERIIKRAALEFEDGMYANLGIGIPLLASNFIMTVHLQSEENGILGLGPYPLQNEVDADLINAGKETVVTVLPGASYFSSDEESFAMIRGGHVNLTMMLGAMMQVSKYGDLANWMMIPGVKGMGGAMDLVSSSAKTKVVVTMEEHSAKGNAHKIMEKCTLPLTGKQCVNRIITEKAVFDVDRKKGLTLIELWEGLTVDDIKKSSTGCDFAVSPKLIPMQQVT

InterPro domains:
  IPR004163 Coenzyme A transferase binding site [PS01273] (55-70)
  IPR004164 Coenzyme A transferase active site [PS01274] (341-349)
  IPR004165 Coenzyme A transferase family I [PF01144] (44-271)
  IPR004165 Coenzyme A transferase family I [PF01144] (303-500)
  IPR004165 Coenzyme A transferase family I [PTHR13707] (31-517)
  IPR004165 Coenzyme A transferase family I [SM00882] (43-272)
  IPR004165 Coenzyme A transferase family I [SM00882] (303-501)
  IPR012791 3-oxoacid CoA-transferase, subunit B [TIGR02428] (301-507)
  IPR012792 3-oxoacid CoA-transferase, subunit A [TIGR02429] (41-271)
  IPR014388 3-oxoacid CoA-transferase [PIRSF000858] (40-517)
  IPR037171 NagB/RpiA transferase-like [SSF100950] (42-346)
  IPR037171 NagB/RpiA transferase-like [SSF100950] (299-518)

Secondary structure (DSSP, 8-state):
-EEES-HHHHHTTPPTT-EEEE--BTTBT--HHHHHHHHHH---SEEEE-S---BTTBTTHHHHHTT-EEEEEES---S-HHHHHHHHTTSSEEEE--HHHHHHHHHHHHTT--EEEESTTTTSHHHHS--EEEE-TTSSEEEEPPPPPEEEETTEEEEEEE---EEEEEEEEEEEETT--EE--GGG-TTHHHHTTSEEEEEEEEEEEE-TTSS-GGG-SB-GGG--EEEE-S------SB-----HHHHHHHHGGG--TTEEEEE-TTHHHHHGGG--TTS-EEEEETTTEEEE-PPPPGGG--TT-B-TTSBB--EEEEEEE--HHHHHHHHHTT--SEEEE--SEEETT--EE-S-BTTTB-S--TTHHHHT--TTSEEEEE--SB-GGG-BSEESS-SSPPSBSS---EEE-SSEEEEEETTTEEEEEEE-TT--HHHHHHT-BS--EEEEEEEEPP---/-EEES-HHHHHTTPPTT-EEEE--BTTBT--HHHHHHHHHH---SEEEEESS--BTTBTTHHHHHTT-EEEEEES---S-HHHHHHHHTT--EEEE--HHHHHHHHHHHHTT--EEEESTTTTSHHHH---EEEE-TTS-EEEEPPP--EEEETTEEEEEEE---EEEEEEEEEEEETTS-EE--GGG-TTHHHHTTSEEEEEEEEEEEE-TTSS-GGG-SB-GGG--EEEE-S------SB-----HHHHHHHHHGGG--TTEEEEE-TTHHHHHHTT---EEEEETTTEEEE-PPPPGGG--TT-B-TTSBB--EEEEEEE--HHHHHHHHHTT--SEEEE--SEEETT--EE-S--------TTHHHHT--TTSEEEEE--SB-GGG-BSEESS-SSPPSBSS---EEE-SSEEEEEETTTEEEEEEE-TT--HHHHHHT-BS--EEEEEEEEPP---/-EEES-HHHHHTTPPTT-EEEE--BTTBT--HHHHHHHHHH---SEEEEESB---SSSTTHHHHHTT-EEEEEESB--S-HHHHHHHHHTSSEEEE--HHHHHHHHHHHHTT--EEEESTTTTSHHHHS--EEEE-TTSSEEEEPPPPPEEEETTEEEEEEE---EEEEEEEEEEEETTS-EE--GGG-TTHHHHTTSEEEEEEEEEEEE-TTSS-GGG-SB-GGG--EEEE-S------SB-----HHHHHHHHHGGG--TTEEEEE-SSGGGGGGG---TT--EEEEETTTEEEE-PPPPGGG--TT-B-TTSBB--EEEEEEE--HHHHHHHHHTT--SEEEE--SEEETT--EE-SEETTTEE---TTHHHHT--TTSEEEEE--SEEGGGEESEESS--SPPSBSS---EEE-SSEEEEEETTTEEEEEEE-TT--HHHHHHT-BS--EEEEEEEEPP---/-EEES-HHHHHTTPPTT-EEEE--BTTBT--HHHHHHHHHH---SEEEE-SS--BTTBTTHHHHHTT-EEEEEES---S-HHHHHHHHHTSSEEEE--HHHHHHHHHHHHTT--EEEESTTTTSHHHH---EEE---EEPPP--EEEETTEEEEEEE---EEEEEEEEEEEETTS-EE--GGG-TTHHHHTTSEEEEEEEEEEEE-TTSS-GGG-SB-GGG--EEEE-S------SB-------HHHHHHHHGGG--TT-EEEE-TTHHHHHGGG--TTS--EEEETTTEEEE-PPPPGGG--TT-B-TTSBB--EEEEEEE--HHHHHHHHHTT--SEEEE--SEEETT--EE-S-BTTTB-S--TTHHHHT--TTSEEEEE--SEEGGGEESEESS-SSPPSBSS---EEE-SSEEEEEETTTEEEEEEE-TT--HHHHHHH-BS--EEEEEEEEPP---

B-factor: mean 26.29, std 5.32, range [8.58, 57.8]